Protein 1YK3 (pdb70)

Solvent-accessible surface area: 74424 Å² total; per-residue (Å²): 54,91,68,18,69,8,81,16,97,39,36,57,31,60,20,84,110,78,5,56,156,20,70,78,3,40,59,3,77,18,134,82,74,28,13,26,22,16,1,23,55,33,3,0,93,41,0,6,105,12,0,78,74,100,45,10,25,80,55,33,84,55,68,42,92,32,70,60,0,75,30,13,0,34,11,2,32,117,26,60,12,3,0,0,1,1,5,9,23,120,8,68,24,2,4,1,9,11,2,2,6,0,11,4,0,30,1,15,105,63,32,149,31,36,39,18,0,1,0,6,32,49,11,34,3,44,91,50,69,69,106,158,36,24,14,60,100,11,46,79,113,12,13,58,15,1,22,65,21,9,86,42,4,107,46,0,0,31,8,16,22,58,166,44,72,61,50,33,105,59,9,92,185,70,58,18,123,94,41,22,64,37,97,18,112,112,58,93,2,0,0,2,2,37,84,26,114,188,162,11,83,8,83,15,103,49,42,47,27,51,19,90,102,100,5,111,199,12,74,73,2,38,60,1,75,14,131,86,62,29,19,22,24,11,0,23,44,32,3,4,82,43,0,8,91,13,0,71,72,48,43,10,14,13,72,40,63,44,70,58,84,38,78,35,0,127,47,5,0,20,10,2,32,118,26,63,13,5,0,0,0,0,10,14,107,114,12,86,21,16,7,0,10,10,1,4,5,0,9,6,1,24,3,17,111,66,26,136,31,32,39,27,0,0,0,8,38,50,10,63,5,63,131,90,207,49,44,20,68,89,25,40,78,118,10,14,61,16,3,21,73,74,12,121,119,4,113,44,0,0,30,10,18,34,48,100,62,68,77,49,37,127,55,9,90,195,64,60,18,115,92,52,20,66,39,100,16,102,83,63,86,1,0,0,1,1,34,80,34,99,185,176,130,20,59,16,80,16,93,56,29,50,31,52,31,86,82,102,2,95,167,20,73,91,1,46,65,2,68,21,136,110,61,31,19,25,104,38,1,115,53,115,16,1,111,52,0,7,90,11,0,74,55,101,49,8,22,76,59,38,113,46,73,41,86,30,76,37,0,107,45,14,0,41,10,2,39,117,26,65,12,6,0,0,0,0,10,20,100,127,68,84,36,10,7,0,10,10,2,2,6,0,11,5,1,55,1,14,87,31,17,97,34,53,31,30,0,0,0,8,30,48,6,33,1,55,89,65,51,75,94,186,30,38,16,58,125,15,44,80,129,11,14,59,17,3,24,78,65,16,96,142,1,90,52,0,1,30,9,15,24,9,90,49,86,77,51,31,134,57,11,59,186,65,52,17,78,14,21,0,49,0,47,29,110,136,78,33,4,0,0,0,2,35,60,14,88,143,108,158,142,129,52,18,68,15,110,16,89,67,34,48,30,56,28,82,110,97,2,124,183,22,75,97,1,29,60,2,64,20,138,111,65,26,20,23,93,37,1,113,43,104,14,1,104,54,0,7,92,11,0,72,70,112,40,8,24,79,60,38,117,47,70,37,81,35,76,66,0,83,22,17,0,18,6,3,43,127,30,66,13,7,1,0,0,2,11,27,113,126,72,99,41,23,11,0,10,10,1,2,5,0,11,6,1,53,6,12,88,24,15,100,34,43,35,30,0,0,0,7,31,46,6,36,2,47,90,69,74,66,92,173,33,44,12,65,100,15,60,84,115,8,9,58,19,3,23,65,41,10,71,82,2,148,30,0,0,25,12,13,21,56,166,46,90,54,48,28,105,74,11,54,183,66,49,15,61,14,25,0,50,1,92,42,130,131,88,73,7,0,0,0,2,37,65,26,87,127,146,130,174,28,69,11,80,16,104,45,33,57,26,55,25,85,116,76,6,81,122,8,70,96,1,33,54,2,71,18,133,112,61,31,20,25,94,36,2,111,70,115,16,0,95,73,0,8,90,8,0,73,69,68,39,8,5,34,62,38,76,42,58,35,66,31,56,39,0,96,36,17,0,38,10,2,47,124,28,65,12,6,1,0,0,2,10,26,122,126,71,94,35,15,10,0,9,11,1,2,6,0,12,6,0,26,0,15,95,29,16,93,34,29,31,25,0,0,0,8,32,43,5,30,4,52,94,55,76,71,119,191,30,41,10,69,101,20,39,79,109,8,13,56,14,0,19,72,67,15,118,126,5,147,30,0,0,30,8,16,30,43,83,34,83,77,49,30,116,46,8,48,191,59,55,18,71,16,23,0,59,0,69,19,116,136,84,72,1,0,0,0,1,38,70,29,106,179,39,139,91,140,43,26,63,14,112,14,90,60,31,50,31,51,26,87,120,88,5,111,140,9,73,81,0,44,60,1,64,22,133,92,64,27,16,23,20,13,0,22,45,25,1,0,81,56,0,7,88,12,0,72,71,48,34,8,10,26,60,36,85,45,67,43,90,30,59,66,0,32,27,17,0,14,9,3,40,119,30,66,13,6,1,0,0,0,11,13,112,108,14,90,20,17,16,0,9,10,0,3,6,0,11,7,1,52,6,13,95,69,31,144,28,55,30,30,0,0,0,6,34,44,6,31,2,46,96,57,74,55,113,201,30,53,6,62,110,6,43,75,118,10,17,55,16,0,19,79,64,19,84,136,0,108,55,0,1,32,10,15,31,52,167,46,36,82,50,33,61,51,9,75,192,63,45,18,105,106,58,21,61,39,97,36,119,116,78,86,1,0,0,1,2,35,77,9,95,126,140,137,155,98,116,23,56,10,77,15,92,54,26,45,28,48,26,88,80,96,4,85,181,19,72,101,1,29,60,1,66,20,132,115,60,33,20,23,22,26,0,56,49,106,15,0,103,65,0,7,93,10,0,72,65,113,41,9,21,81,71,42,125,46,72,34,91,32,81,58,0,102,45,17,0,38,9,3,44,122,26,64,11,7,1,0,1,1,9,23,115,110,27,95,13,16,9,0,8,9,0,2,6,0,10,6,1,48,5,14,98,56,34,148,36,52,32,25,0,0,0,8,34,44,8,28,2,49,93,57,75,65,111,203,30,38,8,58,106,16,44,86,106,11,12,58,17,0,24,65,37,15,52,47,0,87,54,0,0,32,12,15,32,54,177,56,80,76,46,39,113,64,10,87,186,67,54,17,109,105,55,19,64,48,95,25,121,118,73,85,0,0,0,0,1,34,59,10,104,139,98,85,116,115,72,98,14,76,10,80,17,94,52,36,70,31,54,18,88,94,62,4,107,147,22,73,82,0,40,56,2,76,23,136,114,82,31,21,26,91,29,0,101,39,120,13,2,126,76,0,8,85,16,0,62,82,100,45,11,33,83,67,29,89,54,75,49,77,25,68,67,0,88,46,14,0,11,8,3,37,119,28,59,13,5,0,0,0,0,10,36,85,120,84,89,49,22,10,0,9,11,0,3,6,0,10,9,1,42,5,15,94,65,33,131,25,6,28,28,0,0,0,6,34,39,5,30,20,63,96,59,55,68,120,201,29,44,8,60,105,9,38,74,117,9,15,57,15,1,21,80,64,24,86,34,3,82,36,0,0,33,8,12,49,25,91,46,58,81,50,36,125,67,9,94,175,61,56,18,105,100,61,23,61,38,57,37,108,104,63,41,0,0,0,1,2,38,86,37,159

Organism: Mycobacterium tuberculosis (strain ATCC 25618 / H37Rv) (NCBI:txid83332)

GO terms:
  GO:0016410 N-acyltransferase activity (F, IDA)
  GO:0016747 acyltransferase activity, transferring groups other than amino-acyl groups (F, IDA)
  GO:0047617 fatty acyl-CoA hydrolase activity (F, IDA)
  GO:0019540 catechol-containing siderophore biosynthetic process (P, TAS)

InterPro domains:
  IPR016181 Acyl-CoA N-acyltransferase [SSF55729] (15-204)
  IPR019432 Acyltransferase MbtK/IucB-like, conserved domain [SM01006] (46-92)

CATH classification: 3.40.630.30

Sequence (1586 aa):
ADDALVRLARERFDLPDQVRRLARPPVPSLEPPYGLRVAQLTDAEMLAEWMNRPHLAAAWEYDWPASRWRQHLNAQLEGTYSLPLIGSWHGTDGGYLELYWAAKDLISHYYDADPYDLGLHAAIADLSKVNRGFGPLLLPRIVASVFANEPRCRRIMFDPDHRNTATRRLCEWAGCKFLGEHDTTNRRMALYALEAPTDALVRLARERFDLPDQVRRLARPPVPSLEPPYGLRVAQLTDAEMLAEWMNRPHLAAAWEYDWPASRWRQHLNAQLEGTYSLPLIGSWHGTDGGYLELYWAAKDLISHYYDADPYDLGLHAAIADLSRGFGPLLLPRIVASVFANEPRCRRIMFDPDHRNTATRRLCEWAGCKFLGEHDTTNRRMALYALEAPTDDALVRLARERFDLPDQVRRLARPPVPSLEPPYGLRVAQLTDAEMLAEWMNRPHLAAAWEYDWPASRWRQHLNAQLEGTYSLPLIGSWHGTDGGYLELYWAAKDLISHYYDADPYDLGLHAAIADLSKVNRGFGPLLLPRIVASVFANEPRCRRIMFDPDHRNTATRRLCEWAGCKFLGEHDTTNRRMALYALEAPTTAADDALVRLARERFDLPDQVRRLARPPVPSLEPPYGLRVAQLTDAEMLAEWMNRPHLAAAWEYDWPASRWRQHLNAQLEGTYSLPLIGSWHGTDGGYLELYWAAKDLISHYYDADPYDLGLHAAIADLSKVNRGFGPLLLPRIVASVFANEPRCRRIMFDPDHRNTATRRLCEWAGCKFLGEHDTTNRRMALYALEAPTTADALVRLARERFDLPDQVRRLARPPVPSLEPPYGLRVAQLTDAEMLAEWMNRPHLAAAWEYDWPASRWRQHLNAQLEGTYSLPLIGSWHGTDGGYLELYWAAKDLISHYYDADPYDLGLHAAIADLSKVNRGFGPLLLPRIVASVFANEPRCRRIMFDPDHRNTATRRLCEWAGCKFLGEHDTTNRRMALYALEAPTGQADDALVRLARERFDLPDQVRRLARPPVPSLEPPYGLRVAQLTDAEMLAEWMNRPHLAAAWEYDWPASRWRQHLNAQLEGTYSLPLIGSWHGTDGGYLELYWAAKDLISHYYDADPYDLGLHAAIADLSKVNRGFGPLLLPRIVASVFANEPRCRRIMFDPDHRNTATRRLCEWAGCKFLGEHDTTNRRMALYALEAPTTAADDALVRLARERFDLPDQVRRLARPPVPSLEPPYGLRVAQLTDAEMLAEWMNRPHLAAAWEYDWPASRWRQHLNAQLEGTYSLPLIGSWHGTDGGYLELYWAAKDLISHYYDADPYDLGLHAAIADLSKVNRGFGPLLLPRIVASVFANEPRCRRIMFDPDHRNTATRRLCEWAGCKFLGEHDTTNRRMALYALEAPTTAAADDALVRLARERFDLPDQVRRLARPPVPSLEPPYGLRVAQLTDAEMLAEWMNRPHLAAAWEYDWPASRWRQHLNAQLEGTYSLPLIGSWHGTDGGYLELYWAAKDLISHYYDADPYDLGLHAAIADLSKVNRGFGPLLLPRIVASVFANEPRCRRIMFDPDHRNTATRRLCEWAGCKFLGEHDTTNRRMALYALEAP

B-factor: mean 35.96, std 14.33, range [6.97, 92.04]

Radius of gyration: 36.72 Å; Cα contacts (8 Å, |Δi|>4): 2971; chains: 8; bounding box: 79×85×79 Å

Nearest PDB structures (foldseek):
  1yk3-assembly10_F  TM=9.972E-01  e=5.628E-41  Mycobacterium tuberculosis
  2qml-assembly1_A  TM=8.854E-01  e=1.122E-15  Halalkalibacterium halodurans
  2qir-assembly1_A  TM=8.759E-01  e=1.056E-11  Salmonella enterica subsp. enterica serovar Typhimurium
  7qf6-assembly2_C  TM=7.706E-01  e=1.801E-12  Aspergillus fumigatus
  7qf6-assembly1_F  TM=7.664E-01  e=4.230E-12  Aspergillus fumigatus

Structure (mmCIF, N/CA/C/O backbone):
data_1YK3
#
_entry.id   1YK3
#
_cell.length_a   75.665
_cell.length_b   77.261
_cell.length_c   296.514
_cell.angle_alpha   90.00
_cell.angle_beta   90.00
_cell.angle_gamma   90.00
#
_symmetry.space_group_name_H-M   'P 21 21 21'
#
loop_
_entity.id
_entity.type
_entity.pdbx_description
1 polymer 'Hypothetical protein Rv1347c/MT1389'
2 non-polymer 'octyl beta-D-glucopyranoside'
3 water water
#
loop_
_atom_site.group_PDB
_atom_site.id
_atom_site.type_symbol
_atom_site.label_atom_id
_atom_site.label_alt_id
_atom_site.label_comp_id
_atom_site.label_asym_id
_atom_site.label_entity_id
_atom_site.label_seq_id
_atom_site.pdbx_PDB_ins_code
_atom_site.Cartn_x
_atom_site.Cartn_y
_atom_site.Cartn_z
_atom_site.occupancy
_atom_site.B_iso_or_equiv
_atom_site.auth_seq_id
_atom_site.auth_comp_id
_atom_site.auth_asym_id
_atom_site.auth_atom_id
_atom_site.pdbx_PDB_model_num
ATOM 1 N N . ALA A 1 10 ? -8.747 42.299 42.494 1.00 78.12 10 ALA A N 1
ATOM 2 C CA . ALA A 1 10 ? -8.884 41.571 41.198 1.00 79.01 10 ALA A CA 1
ATOM 3 C C . ALA A 1 10 ? -8.490 42.458 40.020 1.00 78.90 10 ALA A C 1
ATOM 4 O O . ALA A 1 10 ? -8.865 42.189 38.878 1.00 79.93 10 ALA A O 1
ATOM 6 N N . ASP A 1 11 ? -7.731 43.511 40.306 1.00 78.24 11 ASP A N 1
ATOM 7 C CA . ASP A 1 11 ? -7.287 44.442 39.275 1.00 77.35 11 ASP A CA 1
ATOM 8 C C . ASP A 1 11 ? -6.462 43.758 38.185 1.00 75.66 11 ASP A C 1
ATOM 9 O O . ASP A 1 11 ? -5.231 43.760 38.228 1.00 75.73 11 ASP A O 1
ATOM 14 N N . ASP A 1 12 ? -7.160 43.176 37.212 1.00 73.20 12 ASP A N 1
ATOM 15 C CA . ASP A 1 12 ? -6.534 42.483 36.087 1.00 70.51 12 ASP A CA 1
ATOM 16 C C . ASP A 1 12 ? -5.286 41.684 36.490 1.00 67.83 12 ASP A C 1
ATOM 17 O O . ASP A 1 12 ? -4.159 42.064 36.152 1.00 67.50 12 ASP A O 1
ATOM 22 N N . ALA A 1 13 ? -5.498 40.587 37.218 1.00 63.30 13 ALA A N 1
ATOM 23 C CA . ALA A 1 13 ? -4.421 39.705 37.667 1.00 58.32 13 ALA A CA 1
ATOM 24 C C . ALA A 1 13 ? -3.749 39.051 36.455 1.00 54.55 13 ALA A C 1
ATOM 25 O O . ALA A 1 13 ? -4.364 38.922 35.397 1.00 54.89 13 ALA A O 1
ATOM 27 N N . LEU A 1 14 ? -2.495 38.636 36.615 1.00 49.67 14 LEU A N 1
ATOM 28 C CA . LEU A 1 14 ? -1.744 38.011 35.527 1.00 45.69 14 LEU A CA 1
ATOM 29 C C . LEU A 1 14 ? -2.245 36.600 35.219 1.00 43.08 14 LEU A C 1
ATOM 30 O O . LEU A 1 14 ? -2.180 35.714 36.071 1.00 40.69 14 LEU A O 1
ATOM 35 N N . VAL A 1 15 ? -2.747 36.383 34.005 1.00 40.30 15 VAL A N 1
ATOM 36 C CA . VAL A 1 15 ? -3.237 35.055 33.653 1.00 37.51 15 VAL A CA 1
ATOM 37 C C . VAL A 1 15 ? -2.133 34.232 33.024 1.00 36.48 15 VAL A C 1
ATOM 38 O O . VAL A 1 15 ? -1.109 34.756 32.584 1.00 33.98 15 VAL A O 1
ATOM 42 N N . ARG A 1 16 ? -2.359 32.929 32.982 1.00 35.64 16 ARG A N 1
ATOM 43 C CA . ARG A 1 16 ? -1.388 32.020 32.423 1.00 34.68 16 ARG A CA 1
ATOM 44 C C . ARG A 1 16 ? -1.784 31.623 31.014 1.00 33.76 16 ARG A C 1
ATOM 45 O O . ARG A 1 16 ? -2.902 31.165 30.785 1.00 35.55 16 ARG A O 1
ATOM 53 N N . LEU A 1 17 ? -0.877 31.824 30.064 1.00 32.82 17 LEU A N 1
ATOM 54 C CA . LEU A 1 17 ? -1.151 31.463 28.681 1.00 30.33 17 LEU A CA 1
ATOM 55 C C . LEU A 1 17 ? -1.131 29.933 28.587 1.00 30.05 17 LEU A C 1
ATOM 56 O O . LEU A 1 17 ? -0.132 29.288 28.896 1.00 30.00 17 LEU A O 1
ATOM 61 N N . ALA A 1 18 ? -2.257 29.366 28.169 1.00 29.65 18 ALA A N 1
ATOM 62 C CA . ALA A 1 18 ? -2.418 27.925 28.042 1.00 29.26 18 ALA A CA 1
ATOM 63 C C . ALA A 1 18 ? -1.304 27.223 27.273 1.00 30.96 18 ALA A C 1
ATOM 64 O O . ALA A 1 18 ? -0.841 26.151 27.684 1.00 30.04 18 ALA A O 1
ATOM 66 N N . ARG A 1 19 ? -0.868 27.825 26.167 1.00 30.82 19 ARG A N 1
ATOM 67 C CA . ARG A 1 19 ? 0.165 27.226 25.324 1.00 29.60 19 ARG A CA 1
ATOM 68 C C . ARG A 1 19 ? 1.619 27.453 25.724 1.00 31.07 19 ARG A C 1
ATOM 69 O O . ARG A 1 19 ? 2.520 26.850 25.129 1.00 30.71 19 ARG A O 1
ATOM 77 N N . GLU A 1 20 ? 1.866 28.296 26.725 1.00 31.45 20 GLU A N 1
ATOM 78 C CA . GLU A 1 20 ? 3.248 28.556 27.127 1.00 33.00 20 GLU A CA 1
ATOM 79 C C . GLU A 1 20 ? 3.931 27.391 27.843 1.00 33.60 20 GLU A C 1
ATOM 80 O O . GLU A 1 20 ? 3.378 26.791 28.760 1.00 34.85 20 GLU A O 1
ATOM 86 N N . ARG A 1 21 ? 5.146 27.085 27.408 1.00 34.57 21 ARG A N 1
ATOM 87 C CA . ARG A 1 21 ? 5.933 26.009 27.986 1.00 37.06 21 ARG A CA 1
ATOM 88 C C . ARG A 1 21 ? 7.004 26.605 28.914 1.00 38.34 21 ARG A C 1
ATOM 89 O O . ARG A 1 21 ? 7.667 27.583 28.556 1.00 37.28 21 ARG A O 1
ATOM 97 N N . PHE A 1 22 ? 7.170 26.017 30.099 1.00 39.57 22 PHE A N 1
ATOM 98 C CA . PHE A 1 22 ? 8.143 26.509 31.081 1.00 40.40 22 PHE A CA 1
ATOM 99 C C . PHE A 1 22 ? 9.339 25.599 31.369 1.00 41.19 22 PHE A C 1
ATOM 100 O O . PHE A 1 22 ? 10.312 26.035 31.992 1.00 40.37 22 PHE A O 1
ATOM 108 N N . ASP A 1 23 ? 9.269 24.340 30.941 1.00 40.38 23 ASP A N 1
ATOM 109 C CA . ASP A 1 23 ? 10.382 23.424 31.152 1.00 40.78 23 ASP A CA 1
ATOM 110 C C . ASP A 1 23 ? 11.344 23.648 29.990 1.00 40.41 23 ASP A C 1
ATOM 111 O O . ASP A 1 23 ? 11.530 22.785 29.135 1.00 40.84 23 ASP A O 1
ATOM 116 N N . LEU A 1 24 ? 11.966 24.820 29.987 1.00 39.72 24 LEU A N 1
ATOM 117 C CA . LEU A 1 24 ? 12.870 25.219 28.922 1.00 40.20 24 LEU A CA 1
ATOM 118 C C . LEU A 1 24 ? 14.360 25.079 29.198 1.00 42.12 24 LEU A C 1
ATOM 119 O O . LEU A 1 24 ? 14.820 25.217 30.336 1.00 41.20 24 LEU A O 1
ATOM 124 N N . PRO A 1 25 ? 15.137 24.791 28.142 1.00 43.29 25 PRO A N 1
ATOM 125 C CA . PRO A 1 25 ? 16.590 24.648 28.262 1.00 44.35 25 PRO A CA 1
ATOM 126 C C . PRO A 1 25 ? 17.126 26.062 28.505 1.00 46.50 25 PRO A C 1
ATOM 127 O O . PRO A 1 25 ? 16.435 27.043 28.209 1.00 46.21 25 PRO A O 1
ATOM 131 N N . ASP A 1 26 ? 18.342 26.177 29.032 1.00 47.79 26 ASP A N 1
ATOM 132 C CA . ASP A 1 26 ? 18.920 27.492 29.296 1.00 48.85 26 ASP A CA 1
ATOM 133 C C . ASP A 1 26 ? 18.997 28.360 28.046 1.00 48.08 26 ASP A C 1
ATOM 134 O O . ASP A 1 26 ? 18.695 29.551 28.097 1.00 47.64 26 ASP A O 1
ATOM 139 N N . GLN A 1 27 ? 19.411 27.776 26.926 1.00 48.59 27 GLN A N 1
ATOM 140 C CA . GLN A 1 27 ? 19.502 28.550 25.696 1.00 48.46 27 GLN A CA 1
ATOM 141 C C . GLN A 1 27 ? 18.162 29.168 25.318 1.00 48.02 27 GLN A C 1
ATOM 142 O O . GLN A 1 27 ? 18.105 30.329 24.923 1.00 49.33 27 GLN A O 1
ATOM 148 N N . VAL A 1 28 ? 17.089 28.393 25.445 1.00 46.33 28 VAL A N 1
ATOM 149 C CA . VAL A 1 28 ? 15.754 28.873 25.110 1.00 44.89 28 VAL A CA 1
ATOM 150 C C . VAL A 1 28 ? 15.207 29.872 26.129 1.00 44.30 28 VAL A C 1
ATOM 151 O O . VAL A 1 28 ? 14.780 30.967 25.769 1.00 42.62 28 VAL A O 1
ATOM 155 N N . ARG A 1 29 ? 15.217 29.498 27.402 1.00 45.19 29 ARG A N 1
ATOM 156 C CA . ARG A 1 29 ? 14.703 30.383 28.438 1.00 46.73 29 ARG A CA 1
ATOM 157 C C . ARG A 1 29 ? 15.345 31.771 28.362 1.00 46.40 29 ARG A C 1
ATOM 158 O O . ARG A 1 29 ? 14.701 32.782 28.648 1.00 46.00 29 ARG A O 1
ATOM 166 N N . ARG A 1 30 ? 16.608 31.806 27.950 1.00 46.56 30 ARG A N 1
ATOM 167 C CA . ARG A 1 30 ? 17.372 33.049 27.853 1.00 46.82 30 ARG A CA 1
ATOM 168 C C . ARG A 1 30 ? 16.941 33.972 26.703 1.00 44.97 30 ARG A C 1
ATOM 169 O O . ARG A 1 30 ? 17.381 35.123 26.618 1.00 43.67 30 ARG A O 1
ATOM 177 N N . LEU A 1 31 ? 16.085 33.474 25.819 1.00 41.26 31 LEU A N 1
ATOM 178 C CA . LEU A 1 31 ? 15.630 34.267 24.682 1.00 38.16 31 LEU A CA 1
ATOM 179 C C . LEU A 1 31 ? 14.760 35.450 25.076 1.00 36.48 31 LEU A C 1
ATOM 180 O O . LEU A 1 31 ? 13.836 35.316 25.876 1.00 37.43 31 LEU A O 1
ATOM 185 N N . ALA A 1 32 ? 15.062 36.616 24.520 1.00 34.56 32 ALA A N 1
ATOM 186 C CA . ALA A 1 32 ? 14.259 37.796 24.797 1.00 34.87 32 ALA A CA 1
ATOM 187 C C . ALA A 1 32 ? 13.002 37.663 23.933 1.00 34.59 32 ALA A C 1
ATOM 188 O O . ALA A 1 32 ? 12.906 36.759 23.104 1.00 34.73 32 ALA A O 1
ATOM 190 N N . ARG A 1 33 ? 12.044 38.557 24.122 1.00 34.31 33 ARG A N 1
ATOM 191 C CA . ARG A 1 33 ? 10.809 38.513 23.355 1.00 36.30 33 ARG A CA 1
ATOM 192 C C . ARG A 1 33 ? 11.097 38.611 21.847 1.00 36.83 33 ARG A C 1
ATOM 193 O O . ARG A 1 33 ? 12.015 39.313 21.431 1.00 37.46 33 ARG A O 1
ATOM 201 N N . PRO A 1 34 ? 10.308 37.910 21.012 1.00 36.27 34 PRO A N 1
ATOM 202 C CA . PRO A 1 34 ? 10.525 37.950 19.559 1.00 37.09 34 PRO A CA 1
ATOM 203 C C . PRO A 1 34 ? 10.522 39.364 18.968 1.00 36.90 34 PRO A C 1
ATOM 204 O O . PRO A 1 34 ? 9.684 40.195 19.318 1.00 33.77 34 PRO A O 1
ATOM 208 N N . PRO A 1 35 ? 11.467 39.643 18.057 1.00 37.19 35 PRO A N 1
ATOM 209 C CA . PRO A 1 35 ? 11.618 40.937 17.382 1.00 38.92 35 PRO A CA 1
ATOM 210 C C . PRO A 1 35 ? 10.342 41.376 16.661 1.00 39.47 35 PRO A C 1
ATOM 211 O O . PRO A 1 35 ? 9.595 40.546 16.142 1.00 39.01 35 PRO A O 1
ATOM 215 N N . VAL A 1 36 ? 10.084 42.677 16.635 1.00 38.74 36 VAL A N 1
ATOM 216 C CA . VAL A 1 36 ? 8.903 43.168 15.942 1.00 40.25 36 VAL A CA 1
ATOM 217 C C . VAL A 1 36 ? 9.240 43.218 14.455 1.00 40.96 36 VAL A C 1
ATOM 218 O O . VAL A 1 36 ? 10.190 43.884 14.050 1.00 42.70 36 VAL A O 1
ATOM 222 N N . PRO A 1 37 ? 8.488 42.489 13.623 1.00 40.63 37 PRO A N 1
ATOM 223 C CA . PRO A 1 37 ? 8.807 42.540 12.196 1.00 41.55 37 PRO A CA 1
ATOM 224 C C . PRO A 1 37 ? 8.330 43.882 11.647 1.00 43.19 37 PRO A C 1
ATOM 225 O O . PRO A 1 37 ? 7.674 44.655 12.350 1.00 42.86 37 PRO A O 1
ATOM 229 N N . SER A 1 38 ? 8.640 44.158 10.390 1.00 44.87 38 SER A N 1
ATOM 230 C CA . SER A 1 38 ? 8.218 45.420 9.802 1.00 46.90 38 SER A CA 1
ATOM 231 C C . SER A 1 38 ? 7.628 45.236 8.418 1.00 47.60 38 SER A C 1
ATOM 232 O O . SER A 1 38 ? 8.011 44.329 7.680 1.00 49.46 38 SER A O 1
ATOM 235 N N . LEU A 1 39 ? 6.681 46.103 8.085 1.00 46.95 39 LEU A N 1
ATOM 236 C CA . LEU A 1 39 ? 6.044 46.092 6.779 1.00 46.69 39 LEU A CA 1
ATOM 237 C C . LEU A 1 39 ? 6.212 47.497 6.217 1.00 47.84 39 LEU A C 1
ATOM 238 O O . LEU A 1 39 ? 6.024 48.486 6.936 1.00 47.71 39 LEU A O 1
ATOM 243 N N . GLU A 1 40 ? 6.580 47.585 4.941 1.00 46.94 40 GLU A N 1
ATOM 244 C CA . GLU A 1 40 ? 6.759 48.874 4.290 1.00 46.09 40 GLU A CA 1
ATOM 245 C C . GLU A 1 40 ? 5.409 49.521 4.027 1.00 44.32 40 GLU A C 1
ATOM 246 O O . GLU A 1 40 ? 4.396 48.835 3.891 1.00 42.79 40 GLU A O 1
ATOM 252 N N . PRO A 1 41 ? 5.373 50.860 3.972 1.00 43.35 41 PRO A N 1
ATOM 253 C CA . PRO A 1 41 ? 4.103 51.547 3.717 1.00 42.57 41 PRO A CA 1
ATOM 254 C C . PRO A 1 41 ? 3.604 51.098 2.346 1.00 41.58 41 PRO A C 1
ATOM 255 O O . PRO A 1 41 ? 4.406 50.729 1.483 1.00 41.68 41 PRO A O 1
ATOM 259 N N . PRO A 1 42 ? 2.282 51.136 2.113 1.00 40.11 42 PRO A N 1
ATOM 260 C CA . PRO A 1 42 ? 1.185 51.559 2.991 1.00 38.49 42 PRO A CA 1
ATOM 261 C C . PRO A 1 42 ? 0.870 50.617 4.156 1.00 36.91 42 PRO A C 1
ATOM 262 O O . PRO A 1 42 ? -0.082 50.851 4.905 1.00 36.98 42 PRO A O 1
ATOM 266 N N . TYR A 1 43 ? 1.663 49.564 4.310 1.00 35.32 43 TYR A N 1
ATOM 267 C CA . TYR A 1 43 ? 1.422 48.590 5.370 1.00 33.90 43 TYR A CA 1
ATOM 268 C C . TYR A 1 43 ? 2.277 48.790 6.610 1.00 33.15 43 TYR A C 1
ATOM 269 O O . TYR A 1 43 ? 3.466 49.126 6.526 1.00 33.49 43 TYR A O 1
ATOM 278 N N . GLY A 1 44 ? 1.660 48.574 7.765 1.00 31.72 44 GLY A N 1
ATOM 279 C CA . GLY A 1 44 ? 2.378 48.722 9.013 1.00 30.69 44 GLY A CA 1
ATOM 280 C C . GLY A 1 44 ? 2.045 47.649 10.031 1.00 29.79 44 GLY A C 1
ATOM 281 O O . GLY A 1 44 ? 0.953 47.080 10.017 1.00 29.92 44 GLY A O 1
ATOM 282 N N . LEU A 1 45 ? 3.011 47.372 10.902 1.00 30.48 45 LEU A N 1
ATOM 283 C CA . LEU A 1 45 ? 2.877 46.400 11.992 1.00 30.26 45 LEU A CA 1
ATOM 284 C C . LEU A 1 45 ? 3.399 47.092 13.243 1.00 29.11 45 LEU A C 1
ATOM 285 O O . LEU A 1 45 ? 4.437 47.748 13.197 1.00 28.52 45 LEU A O 1
ATOM 290 N N . ARG A 1 46 ? 2.683 46.941 14.351 1.00 28.85 46 ARG A N 1
ATOM 291 C CA . ARG A 1 46 ? 3.083 47.549 15.619 1.00 29.64 46 ARG A CA 1
ATOM 292 C C . ARG A 1 46 ? 2.700 46.599 16.743 1.00 30.24 46 ARG A C 1
ATOM 293 O O . ARG A 1 46 ? 1.785 45.789 16.589 1.00 29.54 46 ARG A O 1
ATOM 301 N N . VAL A 1 47 ? 3.396 46.713 17.872 1.00 30.73 47 VAL A N 1
ATOM 302 C CA . VAL A 1 47 ? 3.110 45.886 19.035 1.00 29.57 47 VAL A CA 1
ATOM 303 C C . VAL A 1 47 ? 1.719 46.274 19.523 1.00 29.69 47 VAL A C 1
ATOM 304 O O . VAL A 1 47 ? 1.359 47.459 19.524 1.00 28.47 47 VAL A O 1
ATOM 308 N N . ALA A 1 48 ? 0.929 45.278 19.915 1.00 29.86 48 ALA A N 1
ATOM 309 C CA . ALA A 1 48 ? -0.419 45.538 20.413 1.00 29.84 48 ALA A CA 1
ATOM 310 C C . ALA A 1 48 ? -0.296 46.221 21.764 1.00 31.20 48 ALA A C 1
ATOM 311 O O . ALA A 1 48 ? 0.737 46.121 22.426 1.00 30.85 48 ALA A O 1
ATOM 313 N N . GLN A 1 49 ? -1.355 46.922 22.155 1.00 31.70 49 GLN A N 1
ATOM 314 C CA . GLN A 1 49 ? -1.405 47.632 23.427 1.00 33.95 49 GLN A CA 1
ATOM 315 C C . GLN A 1 49 ? -2.597 47.095 24.198 1.00 33.72 49 GLN A C 1
ATOM 316 O O . GLN A 1 49 ? -3.572 46.642 23.597 1.00 31.83 49 GLN A O 1
ATOM 322 N N . LEU A 1 50 ? -2.527 47.148 25.523 1.00 34.44 50 LEU A N 1
ATOM 323 C CA . LEU A 1 50 ? -3.633 46.667 26.340 1.00 37.74 50 LEU A CA 1
ATOM 324 C C . LEU A 1 50 ? -4.931 47.355 25.919 1.00 38.84 50 LEU A C 1
ATOM 325 O O . LEU A 1 50 ? -6.017 46.797 26.069 1.00 39.95 50 LEU A O 1
ATOM 330 N N . THR A 1 51 ? -4.805 48.567 25.382 1.00 40.55 51 THR A N 1
ATOM 331 C CA . THR A 1 51 ? -5.955 49.340 24.936 1.00 40.69 51 THR A CA 1
ATOM 332 C C . THR A 1 51 ? -6.561 48.804 23.640 1.00 41.01 51 THR A C 1
ATOM 333 O O . THR A 1 51 ? -7.645 49.227 23.236 1.00 40.53 51 THR A O 1
ATOM 337 N N . ASP A 1 52 ? -5.867 47.873 22.991 1.00 41.11 52 ASP A N 1
ATOM 338 C CA . ASP A 1 52 ? -6.379 47.262 21.762 1.00 41.56 52 ASP A CA 1
ATOM 339 C C . ASP A 1 52 ? -7.374 46.160 22.120 1.00 42.25 52 ASP A C 1
ATOM 340 O O . ASP A 1 52 ? -8.042 45.602 21.251 1.00 41.79 52 ASP A O 1
ATOM 345 N N . ALA A 1 53 ? -7.463 45.856 23.411 1.00 44.59 53 ALA A N 1
ATOM 346 C CA . ALA A 1 53 ? -8.350 44.811 23.910 1.00 46.65 53 ALA A CA 1
ATOM 347 C C . ALA A 1 53 ? -9.784 44.885 23.390 1.00 48.14 53 ALA A C 1
ATOM 348 O O . ALA A 1 53 ? -10.311 43.890 22.895 1.00 48.39 53 ALA A O 1
ATOM 350 N N . GLU A 1 54 ? -10.416 46.052 23.503 1.00 49.66 54 GLU A N 1
ATOM 351 C CA . GLU A 1 54 ? -11.794 46.211 23.047 1.00 51.07 54 GLU A CA 1
ATOM 352 C C . GLU A 1 54 ? -11.928 45.913 21.557 1.00 50.75 54 GLU A C 1
ATOM 353 O O . GLU A 1 54 ? -12.839 45.199 21.139 1.00 51.85 54 GLU A O 1
ATOM 359 N N . MET A 1 55 ? -11.018 46.458 20.757 1.00 49.42 55 MET A N 1
ATOM 360 C CA . MET A 1 55 ? -11.062 46.238 19.320 1.00 48.28 55 MET A CA 1
ATOM 361 C C . MET A 1 55 ? -10.865 44.764 18.979 1.00 47.66 55 MET A C 1
ATOM 362 O O . MET A 1 55 ? -11.597 44.206 18.164 1.00 47.39 55 MET A O 1
ATOM 367 N N . LEU A 1 56 ? -9.875 44.138 19.607 1.00 47.63 56 LEU A N 1
ATOM 368 C CA . LEU A 1 56 ? -9.586 42.729 19.361 1.00 47.95 56 LEU A CA 1
ATOM 369 C C . LEU A 1 56 ? -10.746 41.821 19.779 1.00 48.74 56 LEU A C 1
ATOM 370 O O . LEU A 1 56 ? -11.139 40.925 19.033 1.00 48.51 56 LEU A O 1
ATOM 375 N N . ALA A 1 57 ? -11.301 42.056 20.964 1.00 49.94 57 ALA A N 1
ATOM 376 C CA . ALA A 1 57 ? -12.426 41.255 21.435 1.00 50.60 57 ALA A CA 1
ATOM 377 C C . ALA A 1 57 ? -13.552 41.319 20.402 1.00 51.35 57 ALA A C 1
ATOM 378 O O . ALA A 1 57 ? -14.215 40.319 20.127 1.00 50.25 57 ALA A O 1
ATOM 380 N N . GLU A 1 58 ? -13.762 42.498 19.825 1.00 52.86 58 GLU A N 1
ATOM 381 C CA . GLU A 1 58 ? -14.800 42.663 18.815 1.00 55.31 58 GLU A CA 1
ATOM 382 C C . GLU A 1 58 ? -14.451 41.871 17.560 1.00 54.92 58 GLU A C 1
ATOM 383 O O . GLU A 1 58 ? -15.289 41.165 17.006 1.00 55.50 58 GLU A O 1
ATOM 389 N N . TRP A 1 59 ? -13.204 41.996 17.123 1.00 55.66 59 TRP A N 1
ATOM 390 C CA . TRP A 1 59 ? -12.717 41.295 15.940 1.00 56.31 59 TRP A CA 1
ATOM 391 C C . TRP A 1 59 ? -12.841 39.783 16.087 1.00 58.81 59 TRP A C 1
ATOM 392 O O . TRP A 1 59 ? -13.390 39.105 15.221 1.00 59.15 59 TRP A O 1
ATOM 403 N N . MET A 1 60 ? -12.312 39.265 17.190 1.00 61.44 60 MET A N 1
ATOM 404 C CA . MET A 1 60 ? -12.314 37.836 17.455 1.00 63.56 60 MET A CA 1
ATOM 405 C C . MET A 1 60 ? -13.697 37.238 17.721 1.00 64.88 60 MET A C 1
ATOM 406 O O . MET A 1 60 ? -13.855 36.018 17.718 1.00 65.30 60 MET A O 1
ATOM 411 N N . ASN A 1 61 ? -14.695 38.087 17.946 1.00 65.59 61 ASN A N 1
ATOM 412 C CA . ASN A 1 61 ? -16.053 37.603 18.190 1.00 66.23 61 ASN A CA 1
ATOM 413 C C . ASN A 1 61 ? -16.840 37.559 16.891 1.00 65.87 61 ASN A C 1
ATOM 414 O O . ASN A 1 61 ? -18.042 37.292 16.882 1.00 65.65 61 ASN A O 1
ATOM 419 N N . ARG A 1 62 ? -16.150 37.826 15.790 1.00 65.69 62 ARG A N 1
ATOM 420 C CA . ARG A 1 62 ? -16.778 37.814 14.481 1.00 65.62 62 ARG A CA 1
ATOM 421 C C . ARG A 1 62 ? -16.797 36.393 13.939 1.00 66.83 62 ARG A C 1
ATOM 422 O O . ARG A 1 62 ? -15.938 35.584 14.276 1.00 66.82 62 ARG A O 1
ATOM 430 N N . PRO A 1 63 ? -17.784 36.077 13.085 1.00 68.61 63 PRO A N 1
ATOM 431 C CA . PRO A 1 63 ? -17.980 34.764 12.459 1.00 69.45 63 PRO A CA 1
ATOM 432 C C . PRO A 1 63 ? -16.712 33.976 12.139 1.00 70.13 63 PRO A C 1
ATOM 433 O O . PRO A 1 63 ? -16.419 32.957 12.769 1.00 70.97 63 PRO A O 1
ATOM 437 N N . HIS A 1 64 ? -15.966 34.461 11.153 1.00 70.22 64 HIS A N 1
ATOM 438 C CA . HIS A 1 64 ? -14.741 33.808 10.702 1.00 70.28 64 HIS A CA 1
ATOM 439 C C . HIS A 1 64 ? -13.626 33.627 11.733 1.00 69.90 64 HIS A C 1
ATOM 440 O O . HIS A 1 64 ? -12.910 32.627 11.698 1.00 70.40 64 HIS A O 1
ATOM 447 N N . LEU A 1 65 ? -13.467 34.579 12.645 1.00 69.67 65 LEU A N 1
ATOM 448 C CA . LEU A 1 65 ? -12.401 34.478 13.637 1.00 70.00 65 LEU A CA 1
ATOM 449 C C . LEU A 1 65 ? -12.770 33.698 14.892 1.00 71.07 65 LEU A C 1
ATOM 450 O O . LEU A 1 65 ? -11.916 33.052 15.494 1.00 71.13 65 LEU A O 1
ATOM 455 N N . ALA A 1 66 ? -14.038 33.759 15.286 1.00 72.57 66 ALA A N 1
ATOM 456 C CA . ALA A 1 66 ? -14.502 33.053 16.474 1.00 73.48 66 ALA A CA 1
ATOM 457 C C . ALA A 1 66 ? -14.366 31.545 16.300 1.00 74.22 66 ALA A C 1
ATOM 458 O O . ALA A 1 66 ? -14.136 30.817 17.266 1.00 74.89 66 ALA A O 1
ATOM 460 N N . ALA A 1 67 ? -14.506 31.085 15.062 1.00 75.00 67 ALA A N 1
ATOM 461 C CA . ALA A 1 67 ? -14.410 29.664 14.753 1.00 75.65 67 ALA A CA 1
ATOM 462 C C . ALA A 1 67 ? -12.967 29.191 14.560 1.00 76.25 67 ALA A C 1
ATOM 463 O O . ALA A 1 67 ? -12.632 28.054 14.893 1.00 75.80 67 ALA A O 1
ATOM 465 N N . ALA A 1 68 ? -12.115 30.061 14.025 1.00 77.01 68 ALA A N 1
ATOM 466 C CA . ALA A 1 68 ? -10.719 29.705 13.781 1.00 77.56 68 ALA A CA 1
ATOM 467 C C . ALA A 1 68 ? -9.783 29.945 14.972 1.00 77.83 68 ALA A C 1
ATOM 468 O O . ALA A 1 68 ? -8.796 29.229 15.141 1.00 78.17 68 ALA A O 1
ATOM 470 N N . TRP A 1 69 ? -10.084 30.947 15.792 1.00 77.87 69 TRP A N 1
ATOM 471 C CA . TRP A 1 69 ? -9.247 31.243 16.953 1.00 78.09 69 TRP A CA 1
ATOM 472 C C . TRP A 1 69 ? -9.859 30.758 18.261 1.00 78.82 69 TRP A C 1
ATOM 473 O O . TRP A 1 69 ? -9.140 30.465 19.215 1.00 79.08 69 TRP A O 1
ATOM 484 N N . GLU A 1 70 ? -11.185 30.680 18.306 1.00 79.50 70 GLU A N 1
ATOM 485 C CA . GLU A 1 70 ? -11.880 30.235 19.508 1.00 80.62 70 GLU A CA 1
ATOM 486 C C . GLU A 1 70 ? -11.555 31.150 20.686 1.00 80.96 70 GLU A C 1
ATOM 487 O O . GLU A 1 70 ? -11.748 30.777 21.846 1.00 81.27 70 GLU A O 1
ATOM 493 N N . TYR A 1 71 ? -11.050 32.343 20.380 1.00 80.96 71 TYR A N 1
ATOM 494 C CA . TYR A 1 71 ? -10.712 33.320 21.408 1.00 80.74 71 TYR A CA 1
ATOM 495 C C . TYR A 1 71 ? -11.748 34.436 21.438 1.00 80.15 71 TYR A C 1
ATOM 496 O O . TYR A 1 71 ? -11.408 35.619 21.485 1.00 79.95 71 TYR A O 1
ATOM 505 N N . ASP A 1 72 ? -13.018 34.044 21.400 1.00 79.57 72 ASP A N 1
ATOM 506 C CA . ASP A 1 72 ? -14.117 34.997 21.440 1.00 78.39 72 ASP A CA 1
ATOM 507 C C . ASP A 1 72 ? -14.490 35.311 22.891 1.00 77.09 72 ASP A C 1
ATOM 508 O O . ASP A 1 72 ? -15.501 34.834 23.410 1.00 76.94 72 ASP A O 1
ATOM 513 N N . TRP A 1 73 ? -13.650 36.116 23.538 1.00 75.89 73 TRP A N 1
ATOM 514 C CA . TRP A 1 73 ? -13.853 36.511 24.929 1.00 74.62 73 TRP A CA 1
ATOM 515 C C . TRP A 1 73 ? -14.218 37.988 25.022 1.00 73.93 73 TRP A C 1
ATOM 516 O O . TRP A 1 73 ? -14.240 38.701 24.019 1.00 73.62 73 TRP A O 1
ATOM 527 N N . PRO A 1 74 ? -14.516 38.460 26.244 1.00 72.97 74 PRO A N 1
ATOM 528 C CA . PRO A 1 74 ? -14.866 39.863 26.481 1.00 72.08 74 PRO A CA 1
ATOM 529 C C . PRO A 1 74 ? -13.573 40.676 26.522 1.00 71.06 74 PRO A C 1
ATOM 530 O O . PRO A 1 74 ? -12.501 40.135 26.808 1.00 70.53 74 PRO A O 1
ATOM 534 N N . ALA A 1 75 ? -13.675 41.970 26.243 1.00 69.48 75 ALA A N 1
ATOM 535 C CA . ALA A 1 75 ? -12.509 42.844 26.244 1.00 67.72 75 ALA A CA 1
ATOM 536 C C . ALA A 1 75 ? -11.597 42.568 27.434 1.00 65.84 75 ALA A C 1
ATOM 537 O O . ALA A 1 75 ? -10.382 42.432 27.282 1.00 65.70 75 ALA A O 1
ATOM 539 N N . SER A 1 76 ? -12.199 42.483 28.616 1.00 63.71 76 SER A N 1
ATOM 540 C CA . SER A 1 76 ? -11.471 42.238 29.857 1.00 60.90 76 SER A CA 1
ATOM 541 C C . SER A 1 76 ? -10.515 41.056 29.747 1.00 59.14 76 SER A C 1
ATOM 542 O O . SER A 1 76 ? -9.377 41.120 30.219 1.00 59.04 76 SER A O 1
ATOM 545 N N . ARG A 1 77 ? -10.987 39.978 29.129 1.00 56.30 77 ARG A N 1
ATOM 546 C CA . ARG A 1 77 ? -10.181 38.779 28.963 1.00 53.81 77 ARG A CA 1
ATOM 547 C C . ARG A 1 77 ? -9.071 38.995 27.936 1.00 51.80 77 ARG A C 1
ATOM 548 O O . ARG A 1 77 ? -7.905 38.685 28.200 1.00 49.70 77 ARG A O 1
ATOM 556 N N . TRP A 1 78 ? -9.432 39.527 26.770 1.00 49.59 78 TRP A N 1
ATOM 557 C CA . TRP A 1 78 ? -8.443 39.798 25.731 1.00 46.59 78 TRP A CA 1
ATOM 558 C C . TRP A 1 78 ? -7.354 40.686 26.304 1.00 46.15 78 TRP A C 1
ATOM 559 O O . TRP A 1 78 ? -6.198 40.628 25.886 1.00 45.11 78 TRP A O 1
ATOM 570 N N . ARG A 1 79 ? -7.741 41.500 27.279 1.00 46.14 79 ARG A N 1
ATOM 571 C CA . ARG A 1 79 ? -6.820 42.403 27.944 1.00 46.36 79 ARG A CA 1
ATOM 572 C C . ARG A 1 79 ? -5.805 41.549 28.686 1.00 45.24 79 ARG A C 1
ATOM 573 O O . ARG A 1 79 ? -4.602 41.814 28.658 1.00 46.42 79 ARG A O 1
ATOM 581 N N . GLN A 1 80 ? -6.301 40.505 29.341 1.00 43.25 80 GLN A N 1
ATOM 582 C CA . GLN A 1 80 ? -5.445 39.598 30.091 1.00 40.42 80 GLN A CA 1
ATOM 583 C C . GLN A 1 80 ? -4.530 38.824 29.150 1.00 37.35 80 GLN A C 1
ATOM 584 O O . GLN A 1 80 ? -3.341 38.656 29.419 1.00 37.49 80 GLN A O 1
ATOM 590 N N . HIS A 1 81 ? -5.088 38.356 28.041 1.00 35.10 81 HIS A N 1
ATOM 591 C CA . HIS A 1 81 ? -4.310 37.611 27.054 1.00 33.58 81 HIS A CA 1
ATOM 592 C C . HIS A 1 81 ? -3.187 38.497 26.522 1.00 31.86 81 HIS A C 1
ATOM 593 O O . HIS A 1 81 ? -2.037 38.078 26.429 1.00 32.58 81 HIS A O 1
ATOM 600 N N . LEU A 1 82 ? -3.523 39.733 26.179 1.00 32.75 82 LEU A N 1
ATOM 601 C CA . LEU A 1 82 ? -2.525 40.659 25.672 1.00 31.23 82 LEU A CA 1
ATOM 602 C C . LEU A 1 82 ? -1.452 40.920 26.723 1.00 30.75 82 LEU A C 1
ATOM 603 O O . LEU A 1 82 ? -0.248 40.802 26.446 1.00 29.92 82 LEU A O 1
ATOM 608 N N . ASN A 1 83 ? -1.879 41.248 27.939 1.00 30.54 83 ASN A N 1
ATOM 609 C CA . ASN A 1 83 ? -0.916 41.534 28.998 1.00 31.09 83 ASN A CA 1
ATOM 610 C C . ASN A 1 83 ? 0.006 40.360 29.288 1.00 30.01 83 ASN A C 1
ATOM 611 O O . ASN A 1 83 ? 1.213 40.544 29.446 1.00 30.25 83 ASN A O 1
ATOM 616 N N . ALA A 1 84 ? -0.559 39.154 29.350 1.00 30.30 84 ALA A N 1
ATOM 617 C CA . ALA A 1 84 ? 0.226 37.951 29.626 1.00 29.74 84 ALA A CA 1
ATOM 618 C C . ALA A 1 84 ? 1.359 37.784 28.615 1.00 30.22 84 ALA A C 1
ATOM 619 O O . ALA A 1 84 ? 2.473 37.389 28.965 1.00 31.04 84 ALA A O 1
ATOM 621 N N . GLN A 1 85 ? 1.063 38.072 27.354 1.00 29.88 85 GLN A N 1
ATOM 622 C CA . GLN A 1 85 ? 2.057 37.968 26.293 1.00 29.17 85 GLN A CA 1
ATOM 623 C C . GLN A 1 85 ? 3.104 39.065 26.434 1.00 28.83 85 GLN A C 1
ATOM 624 O O . GLN A 1 85 ? 4.309 38.800 26.452 1.00 27.10 85 GLN A O 1
ATOM 630 N N . LEU A 1 86 ? 2.621 40.299 26.530 1.00 29.93 86 LEU A N 1
ATOM 631 C CA . LEU A 1 86 ? 3.478 41.474 26.638 1.00 31.54 86 LEU A CA 1
ATOM 632 C C . LEU A 1 86 ? 4.440 41.423 27.808 1.00 33.64 86 LEU A C 1
ATOM 633 O O . LEU A 1 86 ? 5.563 41.924 27.719 1.00 35.42 86 LEU A O 1
ATOM 638 N N . GLU A 1 87 ? 4.012 40.801 28.899 1.00 34.97 87 GLU A N 1
ATOM 639 C CA . GLU A 1 87 ? 4.851 40.705 30.082 1.00 36.20 87 GLU A CA 1
ATOM 640 C C . GLU A 1 87 ? 5.893 39.600 30.055 1.00 35.10 87 GLU A C 1
ATOM 641 O O . GLU A 1 87 ? 6.744 39.527 30.945 1.00 36.42 87 GLU A O 1
ATOM 647 N N . GLY A 1 88 ? 5.839 38.745 29.040 1.00 31.90 88 GLY A N 1
ATOM 648 C CA . GLY A 1 88 ? 6.808 37.671 28.952 1.00 28.57 88 GLY A CA 1
ATOM 649 C C . GLY A 1 88 ? 7.742 37.820 27.771 1.00 28.74 88 GLY A C 1
ATOM 650 O O . GLY A 1 88 ? 7.802 38.867 27.134 1.00 28.45 88 GLY A O 1
ATOM 651 N N . THR A 1 89 ? 8.474 36.756 27.475 1.00 29.80 89 THR A N 1
ATOM 652 C CA . THR A 1 89 ? 9.417 36.736 26.361 1.00 29.18 89 THR A CA 1
ATOM 653 C C . THR A 1 89 ? 9.081 35.526 25.497 1.00 28.65 89 THR A C 1
ATOM 654 O O . THR A 1 89 ? 9.963 34.863 24.960 1.00 29.35 89 THR A O 1
ATOM 658 N N . TYR A 1 90 ? 7.791 35.250 25.365 1.00 28.73 90 TYR A N 1
ATOM 659 C CA . TYR A 1 90 ? 7.323 34.100 24.610 1.00 27.04 90 TYR A CA 1
ATOM 660 C C . TYR A 1 90 ? 6.542 34.476 23.349 1.00 26.76 90 TYR A C 1
ATOM 661 O O . TYR A 1 90 ? 6.952 34.153 22.233 1.00 25.72 90 TYR A O 1
ATOM 670 N N . SER A 1 91 ? 5.428 35.170 23.533 1.00 25.69 91 SER A N 1
ATOM 671 C CA . SER A 1 91 ? 4.578 35.551 22.422 1.00 24.96 91 SER A CA 1
ATOM 672 C C . SER A 1 91 ? 4.481 37.062 22.259 1.00 26.52 91 SER A C 1
ATOM 673 O O . SER A 1 91 ? 4.346 37.799 23.240 1.00 26.16 91 SER A O 1
ATOM 676 N N . LEU A 1 92 ? 4.545 37.513 21.009 1.00 26.88 92 LEU A N 1
ATOM 677 C CA . LEU A 1 92 ? 4.473 38.931 20.693 1.00 26.41 92 LEU A CA 1
ATOM 678 C C . LEU A 1 92 ? 3.245 39.230 19.846 1.00 27.16 92 LEU A C 1
ATOM 679 O O . LEU A 1 92 ? 3.165 38.829 18.681 1.00 26.53 92 LEU A O 1
ATOM 684 N N . PRO A 1 93 ? 2.269 39.941 20.423 1.00 26.95 93 PRO A N 1
ATOM 685 C CA . PRO A 1 93 ? 1.041 40.296 19.715 1.00 26.39 93 PRO A CA 1
ATOM 686 C C . PRO A 1 93 ? 1.261 41.539 18.856 1.00 28.98 93 PRO A C 1
ATOM 687 O O . PRO A 1 93 ? 1.803 42.549 19.321 1.00 29.24 93 PRO A O 1
ATOM 691 N N . LEU A 1 94 ? 0.827 41.464 17.604 1.00 29.73 94 LEU A N 1
ATOM 692 C CA . LEU A 1 94 ? 0.994 42.571 16.676 1.00 29.60 94 LEU A CA 1
ATOM 693 C C . LEU A 1 94 ? -0.316 43.018 16.030 1.00 30.29 94 LEU A C 1
ATOM 694 O O . LEU A 1 94 ? -1.264 42.237 15.904 1.00 29.23 94 LEU A O 1
ATOM 699 N N . ILE A 1 95 ? -0.377 44.289 15.644 1.00 31.06 95 ILE A N 1
ATOM 700 C CA . ILE A 1 95 ? -1.557 44.810 14.961 1.00 31.61 95 ILE A CA 1
ATOM 701 C C . ILE A 1 95 ? -1.109 45.206 13.559 1.00 32.20 95 ILE A C 1
ATOM 702 O O . ILE A 1 95 ? -0.058 45.826 13.389 1.00 32.14 95 ILE A O 1
ATOM 707 N N . GLY A 1 96 ? -1.902 44.832 12.561 1.00 33.42 96 GLY A N 1
ATOM 708 C CA . GLY A 1 96 ? -1.567 45.149 11.184 1.00 33.64 96 GLY A CA 1
ATOM 709 C C . GLY A 1 96 ? -2.444 46.250 10.629 1.00 33.79 96 GLY A C 1
ATOM 710 O O . GLY A 1 96 ? -3.665 46.255 10.821 1.00 31.46 96 GLY A O 1
ATOM 711 N N . SER A 1 97 ? -1.831 47.194 9.930 1.00 34.87 97 SER A N 1
ATOM 712 C CA . SER A 1 97 ? -2.605 48.294 9.381 1.00 36.29 97 SER A CA 1
ATOM 713 C C . SER A 1 97 ? -2.265 48.640 7.942 1.00 37.43 97 SER A C 1
ATOM 714 O O . SER A 1 97 ? -1.248 48.206 7.396 1.00 34.39 97 SER A O 1
ATOM 717 N N . TRP A 1 98 ? -3.147 49.429 7.342 1.00 41.38 98 TRP A N 1
ATOM 718 C CA . TRP A 1 98 ? -2.992 49.905 5.975 1.00 46.69 98 TRP A CA 1
ATOM 719 C C . TRP A 1 98 ? -3.897 51.122 5.793 1.00 48.64 98 TRP A C 1
ATOM 720 O O . TRP A 1 98 ? -5.066 51.099 6.175 1.00 48.16 98 TRP A O 1
ATOM 731 N N . HIS A 1 99 ? -3.340 52.196 5.240 1.00 51.28 99 HIS A N 1
ATOM 732 C CA . HIS A 1 99 ? -4.103 53.423 5.009 1.00 53.68 99 HIS A CA 1
ATOM 733 C C . HIS A 1 99 ? -4.731 53.952 6.302 1.00 53.04 99 HIS A C 1
ATOM 734 O O . HIS A 1 99 ? -5.909 54.325 6.320 1.00 53.28 99 HIS A O 1
ATOM 741 N N . GLY A 1 100 ? -3.957 53.965 7.382 1.00 51.50 100 GLY A N 1
ATOM 742 C CA . GLY A 1 100 ? -4.460 54.481 8.644 1.00 48.42 100 GLY A CA 1
ATOM 743 C C . GLY A 1 100 ? -5.550 53.691 9.344 1.00 47.15 100 GLY A C 1
ATOM 744 O O . GLY A 1 100 ? -6.248 54.223 10.209 1.00 46.49 100 GLY A O 1
ATOM 745 N N . THR A 1 101 ? -5.710 52.424 8.987 1.00 46.11 101 THR A N 1
ATOM 746 C CA . THR A 1 101 ? -6.724 51.603 9.638 1.00 46.25 101 THR A CA 1
ATOM 747 C C . THR A 1 101 ? -6.201 50.237 10.046 1.00 44.70 101 THR A C 1
ATOM 748 O O . THR A 1 101 ? -5.472 49.581 9.301 1.00 44.55 101 THR A O 1
ATOM 752 N N . ASP A 1 102 ? -6.569 49.821 11.248 1.00 42.99 102 ASP A N 1
ATOM 753 C CA . ASP A 1 102 ? -6.154 48.526 11.753 1.00 42.01 102 ASP A CA 1
ATOM 754 C C . ASP A 1 102 ? -7.079 47.457 11.193 1.00 42.65 102 ASP A C 1
ATOM 755 O O . ASP A 1 102 ? -8.304 47.567 11.310 1.00 43.46 102 ASP A O 1
ATOM 760 N N . GLY A 1 103 ? -6.497 46.427 10.585 1.00 42.03 103 GLY A N 1
ATOM 761 C CA . GLY A 1 103 ? -7.310 45.360 10.028 1.00 41.99 103 GLY A CA 1
ATOM 762 C C . GLY A 1 103 ? -6.763 43.954 10.214 1.00 40.95 103 GLY A C 1
ATOM 763 O O . GLY A 1 103 ? -7.237 43.020 9.570 1.00 41.53 103 GLY A O 1
ATOM 764 N N . GLY A 1 104 ? -5.773 43.792 11.087 1.00 40.54 104 GLY A N 1
ATOM 765 C CA . GLY A 1 104 ? -5.207 42.473 11.305 1.00 38.77 104 GLY A CA 1
ATOM 766 C C . GLY A 1 104 ? -4.511 42.306 12.640 1.00 37.89 104 GLY A C 1
ATOM 767 O O . GLY A 1 104 ? -4.026 43.275 13.223 1.00 37.74 104 GLY A O 1
ATOM 768 N N . TYR A 1 105 ? -4.462 41.063 13.117 1.00 37.31 105 TYR A N 1
ATOM 769 C CA . TYR A 1 105 ? -3.829 40.723 14.387 1.00 35.87 105 TYR A CA 1
ATOM 770 C C . TYR A 1 105 ? -2.932 39.510 14.177 1.00 35.55 105 TYR A C 1
ATOM 771 O O . TYR A 1 105 ? -3.311 38.565 13.492 1.00 37.52 105 TYR A O 1
ATOM 780 N N . LEU A 1 106 ? -1.735 39.547 14.751 1.00 32.98 106 LEU A N 1
ATOM 781 C CA . LEU A 1 106 ? -0.801 38.434 14.638 1.00 30.10 106 LEU A CA 1
ATOM 782 C C . LEU A 1 106 ? -0.182 38.104 15.987 1.00 28.45 106 LEU A C 1
ATOM 783 O O . LEU A 1 106 ? -0.288 38.867 16.949 1.00 26.80 106 LEU A O 1
ATOM 788 N N . GLU A 1 107 ? 0.462 36.947 16.031 1.00 25.06 107 GLU A N 1
ATOM 789 C CA . GLU A 1 107 ? 1.160 36.488 17.209 1.00 25.43 107 GLU A CA 1
ATOM 790 C C . GLU A 1 107 ? 2.435 35.813 16.749 1.00 24.53 107 GLU A C 1
ATOM 791 O O . GLU A 1 107 ? 2.394 34.763 16.109 1.00 25.91 107 GLU A O 1
ATOM 797 N N . LEU A 1 108 ? 3.566 36.445 17.040 1.00 23.33 108 LEU A N 1
ATOM 798 C CA . LEU A 1 108 ? 4.866 35.884 16.695 1.00 23.69 108 LEU A CA 1
ATOM 799 C C . LEU A 1 108 ? 5.414 35.351 18.008 1.00 23.88 108 LEU A C 1
ATOM 800 O O . LEU A 1 108 ? 5.674 36.119 18.934 1.00 25.37 108 LEU A O 1
ATOM 805 N N . TYR A 1 109 ? 5.575 34.036 18.096 1.00 23.37 109 TYR A N 1
ATOM 806 C CA . TYR A 1 109 ? 6.064 33.416 19.320 1.00 23.77 109 TYR A CA 1
ATOM 807 C C . TYR A 1 109 ? 7.182 32.415 19.075 1.00 24.69 109 TYR A C 1
ATOM 808 O O . TYR A 1 109 ? 7.316 31.874 17.969 1.00 22.90 109 TYR A O 1
ATOM 817 N N . TRP A 1 110 ? 7.979 32.175 20.119 1.00 26.21 110 TRP A N 1
ATOM 818 C CA . TRP A 1 110 ? 9.074 31.207 20.059 1.00 27.37 110 TRP A CA 1
ATOM 819 C C . TRP A 1 110 ? 8.440 29.817 20.174 1.00 27.73 110 TRP A C 1
ATOM 820 O O . TRP A 1 110 ? 7.778 29.511 21.168 1.00 28.25 110 TRP A O 1
ATOM 831 N N . ALA A 1 111 ? 8.640 28.980 19.164 1.00 27.69 111 ALA A N 1
ATOM 832 C CA . ALA A 1 111 ? 8.056 27.644 19.172 1.00 27.81 111 ALA A CA 1
ATOM 833 C C . ALA A 1 111 ? 8.611 26.785 20.307 1.00 28.77 111 ALA A C 1
ATOM 834 O O . ALA A 1 111 ? 7.885 25.991 20.895 1.00 30.10 111 ALA A O 1
ATOM 836 N N . ALA A 1 112 ? 9.893 26.941 20.619 1.00 28.31 112 ALA A N 1
ATOM 837 C CA . ALA A 1 112 ? 10.495 26.170 21.703 1.00 28.70 112 ALA A CA 1
ATOM 838 C C . ALA A 1 112 ? 9.864 26.514 23.059 1.00 28.86 112 ALA A C 1
ATOM 839 O O . ALA A 1 112 ? 10.013 25.767 24.027 1.00 27.30 112 ALA A O 1
ATOM 841 N N . LYS A 1 113 ? 9.160 27.643 23.130 1.00 29.09 113 LYS A N 1
ATOM 842 C CA . LYS A 1 113 ? 8.491 28.044 24.372 1.00 29.34 113 LYS A CA 1
ATOM 843 C C . LYS A 1 113 ? 6.989 27.770 24.264 1.00 28.38 113 LYS A C 1
ATOM 844 O O . LYS A 1 113 ? 6.207 28.226 25.098 1.00 26.19 113 LYS A O 1
ATOM 850 N N . ASP A 1 114 ? 6.592 27.020 23.239 1.00 28.65 114 ASP A N 1
ATOM 851 C CA . ASP A 1 114 ? 5.176 26.744 23.004 1.00 28.77 114 ASP A CA 1
ATOM 852 C C . ASP A 1 114 ? 4.835 25.261 22.988 1.00 29.37 114 ASP A C 1
ATOM 853 O O . ASP A 1 114 ? 5.708 24.406 22.838 1.00 27.23 114 ASP A O 1
ATOM 858 N N . LEU A 1 115 ? 3.541 24.992 23.149 1.00 30.62 115 LEU A N 1
ATOM 859 C CA . LEU A 1 115 ? 2.969 23.653 23.163 1.00 30.24 115 LEU A CA 1
ATOM 860 C C . LEU A 1 115 ? 3.325 22.809 21.941 1.00 30.75 115 LEU A C 1
ATOM 861 O O . LEU A 1 115 ? 3.409 21.579 22.038 1.00 29.98 115 LEU A O 1
ATOM 866 N N . ILE A 1 116 ? 3.526 23.447 20.790 1.00 30.24 116 ILE A N 1
ATOM 867 C CA . ILE A 1 116 ? 3.835 22.668 19.594 1.00 31.32 116 ILE A CA 1
ATOM 868 C C . ILE A 1 116 ? 5.219 22.032 19.608 1.00 31.91 116 ILE A C 1
ATOM 869 O O . ILE A 1 116 ? 5.505 21.162 18.785 1.00 33.25 116 ILE A O 1
ATOM 874 N N . SER A 1 117 ? 6.075 22.448 20.537 1.00 30.89 117 SER A N 1
ATOM 875 C CA . SER A 1 117 ? 7.417 21.878 20.617 1.00 31.91 117 SER A CA 1
ATOM 876 C C . SER A 1 117 ? 7.390 20.474 21.230 1.00 31.33 117 SER A C 1
ATOM 877 O O . SER A 1 117 ? 8.424 19.824 21.361 1.00 31.04 117 SER A O 1
ATOM 880 N N . HIS A 1 118 ? 6.199 20.017 21.597 1.00 33.01 118 HIS A N 1
ATOM 881 C CA . HIS A 1 118 ? 6.014 18.683 22.161 1.00 33.92 118 HIS A CA 1
ATOM 882 C C . HIS A 1 118 ? 5.648 17.702 21.056 1.00 34.99 118 HIS A C 1
ATOM 883 O O . HIS A 1 118 ? 5.634 16.492 21.281 1.00 38.13 118 HIS A O 1
ATOM 890 N N . TYR A 1 119 ? 5.343 18.212 19.865 1.00 35.34 119 TYR A N 1
ATOM 891 C CA . TYR A 1 119 ? 4.948 17.337 18.762 1.00 34.14 119 TYR A CA 1
ATOM 892 C C . TYR A 1 119 ? 5.952 17.258 17.629 1.00 33.00 119 TYR A C 1
ATOM 893 O O . TYR A 1 119 ? 5.687 16.653 16.596 1.00 34.87 119 TYR A O 1
ATOM 902 N N . TYR A 1 120 ? 7.112 17.865 17.831 1.00 32.30 120 TYR A N 1
ATOM 903 C CA . TYR A 1 120 ? 8.174 17.829 16.835 1.00 34.03 120 TYR A CA 1
ATOM 904 C C . TYR A 1 120 ? 9.425 18.357 17.522 1.00 35.21 120 TYR A C 1
ATOM 905 O O . TYR A 1 120 ? 9.327 19.094 18.501 1.00 36.64 120 TYR A O 1
ATOM 914 N N . ASP A 1 121 ? 10.596 17.961 17.034 1.00 39.02 121 ASP A N 1
ATOM 915 C CA . ASP A 1 121 ? 11.855 18.419 17.616 1.00 41.07 121 ASP A CA 1
ATOM 916 C C . ASP A 1 121 ? 12.123 19.856 17.169 1.00 40.14 121 ASP A C 1
ATOM 917 O O . ASP A 1 121 ? 12.559 20.099 16.044 1.00 40.28 121 ASP A O 1
ATOM 922 N N . ALA A 1 122 ? 11.861 20.804 18.060 1.00 39.25 122 ALA A N 1
ATOM 923 C CA . ALA A 1 122 ? 12.052 22.212 17.748 1.00 39.55 122 ALA A CA 1
ATOM 924 C C . ALA A 1 122 ? 13.475 22.709 17.940 1.00 40.43 122 ALA A C 1
ATOM 925 O O . ALA A 1 122 ? 14.161 22.339 18.892 1.00 40.57 122 ALA A O 1
ATOM 927 N N . ASP A 1 123 ? 13.909 23.555 17.014 1.00 41.19 123 ASP A N 1
ATOM 928 C CA . ASP A 1 123 ? 15.226 24.155 17.082 1.00 39.71 123 ASP A CA 1
ATOM 929 C C . ASP A 1 123 ? 14.985 25.331 18.010 1.00 38.49 123 ASP A C 1
ATOM 930 O O . ASP A 1 123 ? 13.870 25.846 18.072 1.00 37.69 123 ASP A O 1
ATOM 935 N N . PRO A 1 124 ? 16.014 25.768 18.750 1.00 38.11 124 PRO A N 1
ATOM 936 C CA . PRO A 1 124 ? 15.886 26.891 19.683 1.00 36.99 124 PRO A CA 1
ATOM 937 C C . PRO A 1 124 ? 15.345 28.190 19.093 1.00 37.42 124 PRO A C 1
ATOM 938 O O . PRO A 1 124 ? 14.640 28.940 19.771 1.00 37.13 124 PRO A O 1
ATOM 942 N N . TYR A 1 125 ? 15.665 28.463 17.835 1.00 36.08 125 TYR A N 1
ATOM 943 C CA . TYR A 1 125 ? 15.198 29.698 17.236 1.00 36.26 125 TYR A CA 1
ATOM 944 C C . TYR A 1 125 ? 13.969 29.568 16.354 1.00 34.58 125 TYR A C 1
ATOM 945 O O . TYR A 1 125 ? 13.651 30.478 15.590 1.00 33.66 125 TYR A O 1
ATOM 954 N N . ASP A 1 126 ? 13.267 28.445 16.469 1.00 32.20 126 ASP A N 1
ATOM 955 C CA . ASP A 1 126 ? 12.053 28.244 15.691 1.00 31.69 126 ASP A CA 1
ATOM 956 C C . ASP A 1 126 ? 11.014 29.269 16.108 1.00 29.95 126 ASP A C 1
ATOM 957 O O . ASP A 1 126 ? 10.830 29.537 17.297 1.00 30.47 126 ASP A O 1
ATOM 962 N N . LEU A 1 127 ? 10.336 29.845 15.128 1.00 28.49 127 LEU A N 1
ATOM 963 C CA . LEU A 1 127 ? 9.301 30.825 15.405 1.00 27.54 127 LEU A CA 1
ATOM 964 C C . LEU A 1 127 ? 7.952 30.324 14.900 1.00 27.17 127 LEU A C 1
ATOM 965 O O . LEU A 1 127 ? 7.881 29.590 13.914 1.00 28.02 127 LEU A O 1
ATOM 970 N N . GLY A 1 128 ? 6.890 30.700 15.605 1.00 26.61 128 GLY A N 1
ATOM 971 C CA . GLY A 1 128 ? 5.551 30.314 15.207 1.00 23.78 128 GLY A CA 1
ATOM 972 C C . GLY A 1 128 ? 4.786 31.574 14.850 1.00 23.94 128 GLY A C 1
ATOM 973 O O . GLY A 1 128 ? 5.115 32.662 15.330 1.00 21.61 128 GLY A O 1
ATOM 974 N N . LEU A 1 129 ? 3.761 31.449 14.016 1.00 24.76 129 LEU A N 1
ATOM 975 C CA . LEU A 1 129 ? 2.990 32.625 13.635 1.00 24.69 129 LEU A CA 1
ATOM 976 C C . LEU A 1 129 ? 1.504 32.370 13.478 1.00 25.26 129 LEU A C 1
ATOM 977 O O . LEU A 1 129 ? 1.098 31.532 12.678 1.00 27.64 129 LEU A O 1
ATOM 982 N N . HIS A 1 130 ? 0.705 33.093 14.256 1.00 23.02 130 HIS A N 1
ATOM 983 C CA . HIS A 1 130 ? -0.747 33.018 14.186 1.00 25.20 130 HIS A CA 1
ATOM 984 C C . HIS A 1 130 ? -1.133 34.363 13.580 1.00 26.55 130 HIS A C 1
ATOM 985 O O . HIS A 1 130 ? -0.526 35.381 13.903 1.00 24.24 130 HIS A O 1
ATOM 992 N N . ALA A 1 131 ? -2.128 34.371 12.700 1.00 28.44 131 ALA A N 1
ATOM 993 C CA . ALA A 1 131 ? -2.536 35.609 12.052 1.00 31.67 131 ALA A CA 1
ATOM 994 C C . ALA A 1 131 ? -4.012 35.585 11.678 1.00 33.07 131 ALA A C 1
ATOM 995 O O . ALA A 1 131 ? -4.563 34.530 11.368 1.00 33.51 131 ALA A O 1
ATOM 997 N N . ALA A 1 132 ? -4.647 36.755 11.707 1.00 34.79 132 ALA A N 1
ATOM 998 C CA . ALA A 1 132 ? -6.065 36.871 11.381 1.00 35.73 132 ALA A CA 1
ATOM 999 C C . ALA A 1 132 ? -6.375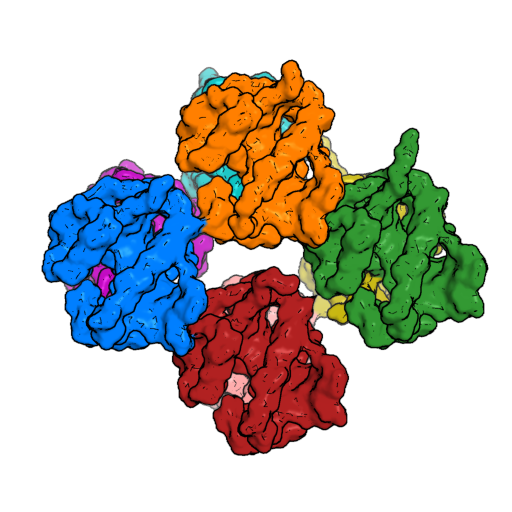 38.212 10.734 1.00 36.64 132 ALA A C 1
ATOM 1000 O O . ALA A 1 132 ? -5.736 39.215 11.033 1.00 34.73 132 ALA A O 1
ATOM 1002 N N . ILE A 1 133 ? -7.352 38.213 9.835 1.00 39.58 133 ILE A N 1
ATOM 1003 C CA . ILE A 1 133 ? -7.776 39.427 9.145 1.00 42.52 133 ILE A CA 1
ATOM 1004 C C . ILE A 1 133 ? -9.147 39.773 9.722 1.00 46.71 133 ILE A C 1
ATOM 1005 O O . ILE A 1 133 ? -10.055 38.937 9.718 1.00 46.26 133 ILE A O 1
ATOM 1010 N N . ALA A 1 134 ? -9.292 40.997 10.224 1.00 49.45 134 ALA A N 1
ATOM 1011 C CA . ALA A 1 134 ? -10.546 41.438 10.823 1.00 54.38 134 ALA A CA 1
ATOM 1012 C C . ALA A 1 134 ? -11.668 41.609 9.800 1.00 58.16 134 ALA A C 1
ATOM 1013 O O . ALA A 1 134 ? -12.845 41.445 10.121 1.00 58.29 134 ALA A O 1
ATOM 1015 N N . ASP A 1 135 ? -11.295 41.928 8.566 1.00 63.33 135 ASP A N 1
ATOM 1016 C CA . ASP A 1 135 ? -12.266 42.139 7.497 1.00 68.94 135 ASP A CA 1
ATOM 1017 C C . ASP A 1 135 ? -12.697 40.843 6.826 1.00 70.97 135 ASP A C 1
ATOM 1018 O O . ASP A 1 135 ? -11.974 40.308 5.984 1.00 71.04 135 ASP A O 1
ATOM 1023 N N . LEU A 1 136 ? -13.878 40.352 7.199 1.00 73.74 136 LEU A N 1
ATOM 1024 C CA . LEU A 1 136 ? -14.431 39.124 6.630 1.00 76.02 136 LEU A CA 1
ATOM 1025 C C . LEU A 1 136 ? -14.343 39.263 5.113 1.00 77.49 136 LEU A C 1
ATOM 1026 O O . LEU A 1 136 ? -14.218 38.274 4.385 1.00 77.68 136 LEU A O 1
ATOM 1031 N N . SER A 1 137 ? -14.388 40.515 4.662 1.00 78.90 137 SER A N 1
ATOM 1032 C CA . SER A 1 137 ? -14.304 40.858 3.249 1.00 79.48 137 SER A CA 1
ATOM 1033 C C . SER A 1 137 ? -12.933 40.509 2.668 1.00 80.04 137 SER A C 1
ATOM 1034 O O . SER A 1 137 ? -12.799 39.524 1.941 1.00 80.44 137 SER A O 1
ATOM 1037 N N . LYS A 1 138 ? -11.920 41.312 2.998 1.00 80.28 138 LYS A N 1
ATOM 1038 C CA . LYS A 1 138 ? -10.561 41.098 2.495 1.00 79.46 138 LYS A CA 1
ATOM 1039 C C . LYS A 1 138 ? -10.050 39.669 2.621 1.00 79.00 138 LYS A C 1
ATOM 1040 O O . LYS A 1 138 ? -9.050 39.309 1.997 1.00 78.91 138 LYS A O 1
ATOM 1046 N N . VAL A 1 139 ? -10.726 38.856 3.426 1.00 78.39 139 VAL A N 1
ATOM 1047 C CA . VAL A 1 139 ? -10.321 37.466 3.581 1.00 78.07 139 VAL A CA 1
ATOM 1048 C C . VAL A 1 139 ? -10.616 36.740 2.269 1.00 77.66 139 VAL A C 1
ATOM 1049 O O . VAL A 1 139 ? -9.758 36.040 1.725 1.00 78.23 139 VAL A O 1
ATOM 1053 N N . ASN A 1 140 ? -11.832 36.932 1.761 1.00 76.81 140 ASN A N 1
ATOM 1054 C CA . ASN A 1 140 ? -12.273 36.308 0.512 1.00 75.81 140 ASN A CA 1
ATOM 1055 C C . ASN A 1 140 ? -11.590 36.936 -0.702 1.00 74.32 140 ASN A C 1
ATOM 1056 O O . ASN A 1 140 ? -11.846 36.537 -1.839 1.00 74.24 140 ASN A O 1
ATOM 1061 N N . ARG A 1 141 ? -10.728 37.919 -0.454 1.00 72.38 141 ARG A N 1
ATOM 1062 C CA . ARG A 1 141 ? -10.021 38.618 -1.523 1.00 69.97 141 ARG A CA 1
ATOM 1063 C C . ARG A 1 141 ? -8.585 38.143 -1.743 1.00 66.93 141 ARG A C 1
ATOM 1064 O O . ARG A 1 141 ? -7.933 38.555 -2.703 1.00 66.48 141 ARG A O 1
ATOM 1072 N N . GLY A 1 142 ? -8.092 37.279 -0.862 1.00 63.27 142 GLY A N 1
ATOM 1073 C CA . GLY A 1 142 ? -6.733 36.792 -1.008 1.00 58.71 142 GLY A CA 1
ATOM 1074 C C . GLY A 1 142 ? -5.721 37.829 -0.556 1.00 55.20 142 GLY A C 1
ATOM 1075 O O . GLY A 1 142 ? -4.594 37.878 -1.051 1.00 53.22 142 GLY A O 1
ATOM 1076 N N . PHE A 1 143 ? -6.137 38.661 0.392 1.00 52.92 143 PHE A N 1
ATOM 1077 C CA . PHE A 1 143 ? -5.290 39.712 0.944 1.00 49.50 143 PHE A CA 1
ATOM 1078 C C . PHE A 1 143 ? -4.168 39.080 1.772 1.00 46.66 143 PHE A C 1
ATOM 1079 O O . PHE A 1 143 ? -2.997 39.436 1.625 1.00 46.66 143 PHE A O 1
ATOM 1087 N N . GLY A 1 144 ? -4.538 38.138 2.637 1.00 42.97 144 GLY A N 1
ATOM 1088 C CA . GLY A 1 144 ? -3.560 37.464 3.476 1.00 38.92 144 GLY A CA 1
ATOM 1089 C C . GLY A 1 144 ? -2.433 36.816 2.695 1.00 36.77 144 GLY A C 1
ATOM 1090 O O . GLY A 1 144 ? -1.260 37.009 3.025 1.00 33.31 144 GLY A O 1
ATOM 1091 N N . PRO A 1 145 ? -2.754 36.036 1.646 1.00 36.50 145 PRO A N 1
ATOM 1092 C CA . PRO A 1 145 ? -1.742 35.366 0.827 1.00 36.16 145 PRO A CA 1
ATOM 1093 C C . PRO A 1 145 ? -0.723 36.343 0.243 1.00 36.34 145 PRO A C 1
ATOM 1094 O O . PRO A 1 145 ? 0.415 35.971 -0.038 1.00 34.09 145 PRO A O 1
ATOM 1098 N N . LEU A 1 146 ? -1.146 37.594 0.077 1.00 37.07 146 LEU A N 1
ATOM 1099 C CA . LEU A 1 146 ? -0.293 38.646 -0.465 1.00 37.22 146 LEU A CA 1
ATOM 1100 C C . LEU A 1 146 ? 0.686 39.208 0.566 1.00 36.20 146 LEU A C 1
ATOM 1101 O O . LEU A 1 146 ? 1.868 39.368 0.282 1.00 35.75 146 LEU A O 1
ATOM 1106 N N . LEU A 1 147 ? 0.184 39.513 1.759 1.00 36.03 147 LEU A N 1
ATOM 1107 C CA . LEU A 1 147 ? 1.006 40.084 2.827 1.00 35.29 147 LEU A CA 1
ATOM 1108 C C . LEU A 1 147 ? 1.860 39.087 3.600 1.00 34.00 147 LEU A C 1
ATOM 1109 O O . LEU A 1 147 ? 2.980 39.405 3.990 1.00 34.42 147 LEU A O 1
ATOM 1114 N N . LEU A 1 148 ? 1.334 37.888 3.823 1.00 33.42 148 LEU A N 1
ATOM 1115 C CA . LEU A 1 148 ? 2.064 36.867 4.555 1.00 32.06 148 LEU A CA 1
ATOM 1116 C C . LEU A 1 148 ? 3.514 36.719 4.110 1.00 31.55 148 LEU A C 1
ATOM 1117 O O . LEU A 1 148 ? 4.419 36.685 4.943 1.00 30.84 148 LEU A O 1
ATOM 1122 N N . PRO A 1 149 ? 3.759 36.624 2.791 1.00 30.82 149 PRO A N 1
ATOM 1123 C CA . PRO A 1 149 ? 5.133 36.479 2.304 1.00 30.74 149 PRO A CA 1
ATOM 1124 C C . PRO A 1 149 ? 6.071 37.589 2.784 1.00 30.60 149 PRO A C 1
ATOM 1125 O O . PRO A 1 149 ? 7.222 37.320 3.134 1.00 30.52 149 PRO A O 1
ATOM 1129 N N . ARG A 1 150 ? 5.578 38.828 2.809 1.00 29.62 150 ARG A N 1
ATOM 1130 C CA . ARG A 1 150 ? 6.393 39.960 3.252 1.00 29.30 150 ARG A CA 1
ATOM 1131 C C . ARG A 1 150 ? 6.668 39.868 4.744 1.00 28.49 150 ARG A C 1
ATOM 1132 O O . ARG A 1 150 ? 7.783 40.127 5.198 1.00 29.12 150 ARG A O 1
ATOM 1140 N N . ILE A 1 151 ? 5.637 39.506 5.500 1.00 27.20 151 ILE A N 1
ATOM 1141 C CA . ILE A 1 151 ? 5.757 39.372 6.947 1.00 26.86 151 ILE A CA 1
ATOM 1142 C C . ILE A 1 151 ? 6.807 38.328 7.291 1.00 26.45 151 ILE A C 1
ATOM 1143 O O . ILE A 1 151 ? 7.705 38.569 8.108 1.00 27.95 151 ILE A O 1
ATOM 1148 N N . VAL A 1 152 ? 6.687 37.171 6.652 1.00 26.68 152 VAL A N 1
ATOM 1149 C CA . VAL A 1 152 ? 7.601 36.063 6.870 1.00 26.66 152 VAL A CA 1
ATOM 1150 C C . VAL A 1 152 ? 9.025 36.476 6.536 1.00 26.79 152 VAL A C 1
ATOM 1151 O O . VAL A 1 152 ? 9.964 36.155 7.268 1.00 27.00 152 VAL A O 1
ATOM 1155 N N . ALA A 1 153 ? 9.192 37.189 5.429 1.00 27.88 153 ALA A N 1
ATOM 1156 C CA . ALA A 1 153 ? 10.523 37.645 5.037 1.00 29.48 153 ALA A CA 1
ATOM 1157 C C . ALA A 1 153 ? 11.077 38.553 6.138 1.00 28.27 153 ALA A C 1
ATOM 1158 O O . ALA A 1 153 ? 12.224 38.413 6.558 1.00 29.03 153 ALA A O 1
ATOM 1160 N N . SER A 1 154 ? 10.252 39.477 6.610 1.00 29.16 154 SER A N 1
ATOM 1161 C CA . SER A 1 154 ? 10.671 40.383 7.672 1.00 31.44 154 SER A CA 1
ATOM 1162 C C . SER A 1 154 ? 11.092 39.559 8.897 1.00 32.07 154 SER A C 1
ATOM 1163 O O . SER A 1 154 ? 12.195 39.724 9.431 1.00 31.31 154 SER A O 1
ATOM 1166 N N . VAL A 1 155 ? 10.216 38.654 9.323 1.00 32.70 155 VAL A N 1
ATOM 1167 C CA . VAL A 1 155 ? 10.501 37.791 10.467 1.00 32.77 155 VAL A CA 1
ATOM 1168 C C . VAL A 1 155 ? 11.855 37.096 10.327 1.00 34.29 155 VAL A C 1
ATOM 1169 O O . VAL A 1 155 ? 12.647 37.070 11.266 1.00 34.37 155 VAL A O 1
ATOM 1173 N N . PHE A 1 156 ? 12.107 36.527 9.153 1.00 36.51 156 PHE A N 1
ATOM 1174 C CA . PHE A 1 156 ? 13.362 35.828 8.884 1.00 39.41 156 PHE A CA 1
ATOM 1175 C C . PHE A 1 156 ? 14.536 36.803 8.909 1.00 42.02 156 PHE A C 1
ATOM 1176 O O . PHE A 1 156 ? 15.631 36.475 9.386 1.00 41.41 156 PHE A O 1
ATOM 1184 N N . ALA A 1 157 ? 14.295 38.003 8.388 1.00 44.03 157 ALA A N 1
ATOM 1185 C CA . ALA A 1 157 ? 15.319 39.035 8.342 1.00 46.06 157 ALA A CA 1
ATOM 1186 C C . ALA A 1 157 ? 15.750 39.434 9.751 1.00 46.68 157 ALA A C 1
ATOM 1187 O O . ALA A 1 157 ? 16.942 39.554 10.026 1.00 48.12 157 ALA A O 1
ATOM 1189 N N . ASN A 1 158 ? 14.779 39.631 10.640 1.00 47.07 158 ASN A N 1
ATOM 1190 C CA . ASN A 1 158 ? 15.063 40.019 12.020 1.00 47.15 158 ASN A CA 1
ATOM 1191 C C . ASN A 1 158 ? 15.827 38.965 12.808 1.00 47.39 158 ASN A C 1
ATOM 1192 O O . ASN A 1 158 ? 16.620 39.303 13.688 1.00 47.50 158 ASN A O 1
ATOM 1197 N N . GLU A 1 159 ? 15.595 37.692 12.500 1.00 46.84 159 GLU A N 1
ATOM 1198 C CA . GLU A 1 159 ? 16.267 36.622 13.223 1.00 46.75 159 GLU A CA 1
ATOM 1199 C C . GLU A 1 159 ? 16.946 35.594 12.326 1.00 48.02 159 GLU A C 1
ATOM 1200 O O . GLU A 1 159 ? 16.439 34.484 12.139 1.00 48.73 159 GLU A O 1
ATOM 1206 N N . PRO A 1 160 ? 18.124 35.940 11.782 1.00 47.75 160 PRO A N 1
ATOM 1207 C CA . PRO A 1 160 ? 18.910 35.076 10.896 1.00 46.85 160 PRO A CA 1
ATOM 1208 C C . PRO A 1 160 ? 19.114 33.668 11.437 1.00 46.16 160 PRO A C 1
ATOM 1209 O O . PRO A 1 160 ? 19.432 32.744 10.685 1.00 45.62 160 PRO A O 1
ATOM 1213 N N . ARG A 1 161 ? 18.938 33.507 12.744 1.00 45.54 161 ARG A N 1
ATOM 1214 C CA . ARG A 1 161 ? 19.104 32.203 13.370 1.00 43.83 161 ARG A CA 1
ATOM 1215 C C . ARG A 1 161 ? 17.867 31.309 13.209 1.00 42.37 161 ARG A C 1
ATOM 1216 O O . ARG A 1 161 ? 17.971 30.075 13.212 1.00 43.28 161 ARG A O 1
ATOM 1224 N N . CYS A 1 162 ? 16.701 31.927 13.049 1.00 38.99 162 CYS A N 1
ATOM 1225 C CA . CYS A 1 162 ? 15.465 31.171 12.877 1.00 37.17 162 CYS A CA 1
ATOM 1226 C C . CYS A 1 162 ? 15.490 30.333 11.593 1.00 36.84 162 CYS A C 1
ATOM 1227 O O . CYS A 1 162 ? 15.499 30.870 10.486 1.00 37.13 162 CYS A O 1
ATOM 1230 N N . ARG A 1 163 ? 15.488 29.014 11.751 1.00 36.98 163 ARG A N 1
ATOM 1231 C CA . ARG A 1 163 ? 15.527 28.092 10.616 1.00 36.51 163 ARG A CA 1
ATOM 1232 C C . ARG A 1 163 ? 14.153 27.767 10.026 1.00 34.68 163 ARG A C 1
ATOM 1233 O O . ARG A 1 163 ? 14.067 27.160 8.956 1.00 34.16 163 ARG A O 1
ATOM 1241 N N . ARG A 1 164 ? 13.084 28.158 10.714 1.00 31.49 164 ARG A N 1
ATOM 1242 C CA . ARG A 1 164 ? 11.737 27.864 10.229 1.00 29.82 164 ARG A CA 1
ATOM 1243 C C . ARG A 1 164 ? 10.625 28.562 11.002 1.00 27.29 164 ARG A C 1
ATOM 1244 O O . ARG A 1 164 ? 10.768 28.882 12.179 1.00 26.54 164 ARG A O 1
ATOM 1252 N N . ILE A 1 165 ? 9.508 28.787 10.324 1.00 25.61 165 ILE A N 1
ATOM 1253 C CA . ILE A 1 165 ? 8.351 29.409 10.940 1.00 23.72 165 ILE A CA 1
ATOM 1254 C C . ILE A 1 165 ? 7.238 28.360 10.942 1.00 24.56 165 ILE A C 1
ATOM 1255 O O . ILE A 1 165 ? 6.906 27.781 9.903 1.00 23.11 165 ILE A O 1
ATOM 1260 N N . MET A 1 166 ? 6.679 28.115 12.125 1.00 25.27 166 MET A N 1
ATOM 1261 C CA . MET A 1 166 ? 5.640 27.107 12.322 1.00 23.11 166 MET A CA 1
ATOM 1262 C C . MET A 1 166 ? 4.199 27.606 12.186 1.00 23.53 166 MET A C 1
ATOM 1263 O O . MET A 1 166 ? 3.839 28.665 12.719 1.00 20.75 166 MET A O 1
ATOM 1268 N N . PHE A 1 167 ? 3.384 26.824 11.475 1.00 20.37 167 PHE A N 1
ATOM 1269 C CA . PHE A 1 167 ? 1.973 27.124 11.269 1.00 20.35 167 PHE A CA 1
ATOM 1270 C C . PHE A 1 167 ? 1.187 25.924 11.790 1.00 21.91 167 PHE A C 1
ATOM 1271 O O . PHE A 1 167 ? 1.508 24.770 11.478 1.00 20.43 167 PHE A O 1
ATOM 1279 N N . ASP A 1 168 ? 0.159 26.195 12.588 1.00 22.15 168 ASP A N 1
ATOM 1280 C CA . ASP A 1 168 ? -0.625 25.122 13.178 1.00 23.33 168 ASP A CA 1
ATOM 1281 C C . ASP A 1 168 ? -2.139 25.302 13.051 1.00 22.21 168 ASP A C 1
ATOM 1282 O O . ASP A 1 168 ? -2.849 25.424 14.043 1.00 22.04 168 ASP A O 1
ATOM 1287 N N . PRO A 1 169 ? -2.652 25.309 11.818 1.00 21.28 169 PRO A N 1
ATOM 1288 C CA . PRO A 1 169 ? -4.093 25.471 11.621 1.00 23.84 169 PRO A CA 1
ATOM 1289 C C . PRO A 1 169 ? -4.896 24.242 12.077 1.00 25.71 169 PRO A C 1
ATOM 1290 O O . PRO A 1 169 ? -4.349 23.143 12.197 1.00 25.78 169 PRO A O 1
ATOM 1294 N N . ASP A 1 170 ? -6.190 24.428 12.336 1.00 27.28 170 ASP A N 1
ATOM 1295 C CA . ASP A 1 170 ? -7.035 23.306 12.740 1.00 26.53 170 ASP A CA 1
ATOM 1296 C C . ASP A 1 170 ? -6.949 22.303 11.584 1.00 26.00 170 ASP A C 1
ATOM 1297 O O . ASP A 1 170 ? -6.850 22.709 10.428 1.00 25.44 170 ASP A O 1
ATOM 1302 N N . HIS A 1 171 ? -6.968 21.006 11.881 1.00 27.11 171 HIS A N 1
ATOM 1303 C CA . HIS A 1 171 ? -6.850 19.997 10.821 1.00 29.74 171 HIS A CA 1
ATOM 1304 C C . HIS A 1 171 ? -7.953 20.081 9.774 1.00 30.02 171 HIS A C 1
ATOM 1305 O O . HIS A 1 171 ? -7.804 19.557 8.670 1.00 30.71 171 HIS A O 1
ATOM 1312 N N . ARG A 1 172 ? -9.045 20.754 10.127 1.00 31.29 172 ARG A N 1
ATOM 1313 C CA . ARG A 1 172 ? -10.201 20.930 9.248 1.00 32.65 172 ARG A CA 1
ATOM 1314 C C . ARG A 1 172 ? -10.111 22.208 8.416 1.00 34.71 172 ARG A C 1
ATOM 1315 O O . ARG A 1 172 ? -10.889 22.402 7.484 1.00 37.09 172 ARG A O 1
ATOM 1323 N N . ASN A 1 173 ? -9.177 23.090 8.757 1.00 35.28 173 ASN A N 1
ATOM 1324 C CA . ASN A 1 173 ? -9.011 24.347 8.023 1.00 35.01 173 ASN A CA 1
ATOM 1325 C C . ASN A 1 173 ? -8.293 24.074 6.702 1.00 35.09 173 ASN A C 1
ATOM 1326 O O . ASN A 1 173 ? -7.119 24.401 6.544 1.00 35.86 173 ASN A O 1
ATOM 1331 N N . THR A 1 174 ? -9.000 23.485 5.748 1.00 35.71 174 THR A N 1
ATOM 1332 C CA . THR A 1 174 ? -8.398 23.158 4.464 1.00 36.92 174 THR A CA 1
ATOM 1333 C C . THR A 1 174 ? -7.851 24.377 3.725 1.00 37.07 174 THR A C 1
ATOM 1334 O O . THR A 1 174 ? -6.772 24.319 3.133 1.00 37.15 174 THR A O 1
ATOM 1338 N N . ALA A 1 175 ? -8.594 25.479 3.761 1.00 37.32 175 ALA A N 1
ATOM 1339 C CA . ALA A 1 175 ? -8.169 26.701 3.084 1.00 35.54 175 ALA A CA 1
ATOM 1340 C C . ALA A 1 175 ? -6.763 27.103 3.523 1.00 33.01 175 ALA A C 1
ATOM 1341 O O . ALA A 1 175 ? -5.911 27.391 2.690 1.00 34.92 175 ALA A O 1
ATOM 1343 N N . THR A 1 176 ? -6.520 27.107 4.828 1.00 31.89 176 THR A N 1
ATOM 1344 C CA . THR A 1 176 ? -5.207 27.472 5.356 1.00 30.92 176 THR A CA 1
ATOM 1345 C C . THR A 1 176 ? -4.161 26.380 5.120 1.00 28.62 176 THR A C 1
ATOM 1346 O O . THR A 1 176 ? -3.004 26.673 4.826 1.00 27.46 176 THR A O 1
ATOM 1350 N N . ARG A 1 177 ? -4.565 25.122 5.247 1.00 27.65 177 ARG A N 1
ATOM 1351 C CA . ARG A 1 177 ? -3.630 24.027 5.031 1.00 27.59 177 ARG A CA 1
ATOM 1352 C C . ARG A 1 177 ? -3.149 24.060 3.583 1.00 27.78 177 ARG A C 1
ATOM 1353 O O . ARG A 1 177 ? -1.968 23.868 3.314 1.00 27.85 177 ARG A O 1
ATOM 1361 N N . ARG A 1 178 ? -4.058 24.309 2.646 1.00 28.96 178 ARG A N 1
ATOM 1362 C CA . ARG A 1 178 ? -3.664 24.372 1.241 1.00 31.64 178 ARG A CA 1
ATOM 1363 C C . ARG A 1 178 ? -2.680 25.516 0.988 1.00 30.87 178 ARG A C 1
ATOM 1364 O O . ARG A 1 178 ? -1.769 25.401 0.163 1.00 30.36 178 ARG A O 1
ATOM 1372 N N . LEU A 1 179 ? -2.854 26.617 1.707 1.00 29.79 179 LEU A N 1
ATOM 1373 C CA . LEU A 1 179 ? -1.950 27.750 1.560 1.00 28.80 179 LEU A CA 1
ATOM 1374 C C . LEU A 1 179 ? -0.554 27.286 1.969 1.00 27.43 179 LEU A C 1
ATOM 1375 O O . LEU A 1 179 ? 0.429 27.545 1.272 1.00 26.01 179 LEU A O 1
ATOM 1380 N N . CYS A 1 180 ? -0.480 26.591 3.107 1.00 26.34 180 CYS A N 1
ATOM 1381 C CA . CYS A 1 180 ? 0.787 26.068 3.623 1.00 25.25 180 CYS A CA 1
ATOM 1382 C C . CYS A 1 180 ? 1.417 25.125 2.617 1.00 24.79 180 CYS A C 1
ATOM 1383 O O . CYS A 1 180 ? 2.626 25.130 2.410 1.00 22.83 180 CYS A O 1
ATOM 1386 N N . GLU A 1 181 ? 0.586 24.293 2.006 1.00 25.62 181 GLU A N 1
ATOM 1387 C CA . GLU A 1 181 ? 1.080 23.349 1.024 1.00 26.93 181 GLU A CA 1
ATOM 1388 C C . GLU A 1 181 ? 1.595 24.057 -0.223 1.00 25.38 181 GLU A C 1
ATOM 1389 O O . GLU A 1 181 ? 2.694 23.775 -0.680 1.00 24.34 181 GLU A O 1
ATOM 1395 N N . TRP A 1 182 ? 0.820 24.992 -0.762 1.00 27.19 182 TRP A N 1
ATOM 1396 C CA . TRP A 1 182 ? 1.261 25.699 -1.964 1.00 28.02 182 TRP A CA 1
ATOM 1397 C C . TRP A 1 182 ? 2.512 26.522 -1.730 1.00 27.83 182 TRP A C 1
ATOM 1398 O O . TRP A 1 182 ? 3.287 26.738 -2.655 1.00 29.74 182 TRP A O 1
ATOM 1409 N N . ALA A 1 183 ? 2.718 26.970 -0.496 1.00 27.31 183 ALA A N 1
ATOM 1410 C CA . ALA A 1 183 ? 3.889 27.779 -0.180 1.00 26.49 183 ALA A CA 1
ATOM 1411 C C . ALA A 1 183 ? 5.161 26.957 -0.047 1.00 26.92 183 ALA A C 1
ATOM 1412 O O . ALA A 1 183 ? 6.263 27.512 -0.015 1.00 28.25 183 ALA A O 1
ATOM 1414 N N . GLY A 1 184 ? 5.024 25.639 0.031 1.00 25.00 184 GLY A N 1
ATOM 1415 C CA . GLY A 1 184 ? 6.205 24.801 0.165 1.00 24.73 184 GLY A CA 1
ATOM 1416 C C . GLY A 1 184 ? 6.528 24.377 1.594 1.00 26.55 184 GLY A C 1
ATOM 1417 O O . GLY A 1 184 ? 7.640 23.925 1.876 1.00 25.29 184 GLY A O 1
ATOM 1418 N N . CYS A 1 185 ? 5.573 24.517 2.512 1.00 26.46 185 CYS A N 1
ATOM 1419 C CA . CYS A 1 185 ? 5.822 24.114 3.895 1.00 27.98 185 CYS A CA 1
ATOM 1420 C C . CYS A 1 185 ? 6.021 22.613 4.000 1.00 28.78 185 CYS A C 1
ATOM 1421 O O . CYS A 1 185 ? 5.489 21.844 3.198 1.00 29.40 185 CYS A O 1
ATOM 1424 N N . LYS A 1 186 ? 6.795 22.196 4.991 1.00 29.38 186 LYS A N 1
ATOM 1425 C CA . LYS A 1 186 ? 7.008 20.777 5.211 1.00 29.90 186 LYS A CA 1
ATOM 1426 C C . LYS A 1 186 ? 5.902 20.341 6.168 1.00 28.50 186 LYS A C 1
ATOM 1427 O O . LYS A 1 186 ? 5.727 20.940 7.228 1.00 27.41 186 LYS A O 1
ATOM 1433 N N . PHE A 1 187 ? 5.143 19.319 5.787 1.00 27.47 187 PHE A N 1
ATOM 1434 C CA . PHE A 1 187 ? 4.065 18.824 6.636 1.00 27.70 187 PHE A CA 1
ATOM 1435 C C . PHE A 1 187 ? 4.633 17.982 7.772 1.00 27.47 187 PHE A C 1
ATOM 1436 O O . PHE A 1 187 ? 5.454 17.106 7.547 1.00 28.40 187 PHE A O 1
ATOM 1444 N N . LEU A 1 188 ? 4.193 18.252 8.994 1.00 27.89 188 LEU A N 1
ATOM 1445 C CA . LEU A 1 188 ? 4.688 17.512 10.148 1.00 28.54 188 LEU A CA 1
ATOM 1446 C C . LEU A 1 188 ? 3.619 16.693 10.871 1.00 27.83 188 LEU A C 1
ATOM 1447 O O . LEU A 1 188 ? 3.760 16.375 12.050 1.00 27.59 188 LEU A O 1
ATOM 1452 N N . GLY A 1 189 ? 2.553 16.355 10.155 1.00 28.07 189 GLY A N 1
ATOM 1453 C CA . GLY A 1 189 ? 1.494 15.536 10.729 1.00 27.39 189 GLY A CA 1
ATOM 1454 C C . GLY A 1 189 ? 0.342 16.215 11.444 1.00 26.91 189 GLY A C 1
ATOM 1455 O O . GLY A 1 189 ? 0.366 17.413 11.714 1.00 26.13 189 GLY A O 1
ATOM 1456 N N . GLU A 1 190 ? -0.699 15.438 11.718 1.00 28.54 190 GLU A N 1
ATOM 1457 C CA . GLU A 1 190 ? -1.847 15.944 12.455 1.00 30.62 190 GLU A CA 1
ATOM 1458 C C . GLU A 1 190 ? -1.567 15.509 13.891 1.00 31.93 190 GLU A C 1
ATOM 1459 O O . GLU A 1 190 ? -1.030 14.424 14.124 1.00 31.52 190 GLU A O 1
ATOM 1465 N N . HIS A 1 191 ? -1.917 16.354 14.850 1.00 33.06 191 HIS A N 1
ATOM 1466 C CA . HIS A 1 191 ? -1.663 16.043 16.248 1.00 34.48 191 HIS A CA 1
ATOM 1467 C C . HIS A 1 191 ? -2.819 16.481 17.132 1.00 36.58 191 HIS A C 1
ATOM 1468 O O . HIS A 1 191 ? -3.347 17.581 16.971 1.00 35.17 191 HIS A O 1
ATOM 1475 N N . ASP A 1 192 ? -3.219 15.621 18.064 1.00 39.84 192 ASP A N 1
ATOM 1476 C CA . ASP A 1 192 ? -4.289 15.984 18.984 1.00 43.35 192 ASP A CA 1
ATOM 1477 C C . ASP A 1 192 ? -3.602 16.785 20.070 1.00 45.32 192 ASP A C 1
ATOM 1478 O O . ASP A 1 192 ? -2.609 16.339 20.642 1.00 46.26 192 ASP A O 1
ATOM 1483 N N . THR A 1 193 ? -4.101 17.978 20.342 1.00 47.72 193 THR A N 1
ATOM 1484 C CA . THR A 1 193 ? -3.492 18.789 21.380 1.00 51.04 193 THR A CA 1
ATOM 1485 C C . THR A 1 193 ? -4.494 19.071 22.475 1.00 52.87 193 THR A C 1
ATOM 1486 O O . THR A 1 193 ? -5.667 18.702 22.379 1.00 52.97 193 THR A O 1
ATOM 1490 N N . THR A 1 194 ? -4.004 19.729 23.515 1.00 54.83 194 THR A N 1
ATOM 1491 C CA . THR A 1 194 ? -4.797 20.083 24.676 1.00 56.88 194 THR A CA 1
ATOM 1492 C C . THR A 1 194 ? -6.289 20.261 24.425 1.00 56.55 194 THR A C 1
ATOM 1493 O O . THR A 1 194 ? -7.108 19.742 25.179 1.00 57.76 194 THR A O 1
ATOM 1497 N N . ASN A 1 195 ? -6.647 20.966 23.357 1.00 56.12 195 ASN A N 1
ATOM 1498 C CA . ASN A 1 195 ? -8.053 21.235 23.094 1.00 55.04 195 ASN A CA 1
ATOM 1499 C C . ASN A 1 195 ? -8.563 20.935 21.684 1.00 53.50 195 ASN A C 1
ATOM 1500 O O . ASN A 1 195 ? -9.771 20.913 21.457 1.00 53.88 195 ASN A O 1
ATOM 1505 N N . ARG A 1 196 ? -7.658 20.683 20.742 1.00 50.97 196 ARG A N 1
ATOM 1506 C CA . ARG A 1 196 ? -8.069 20.426 19.360 1.00 47.08 196 ARG A CA 1
ATOM 1507 C C . ARG A 1 196 ? -7.071 19.560 18.595 1.00 43.80 196 ARG A C 1
ATOM 1508 O O . ARG A 1 196 ? -6.020 19.203 19.116 1.00 44.21 196 ARG A O 1
ATOM 1516 N N . ARG A 1 197 ? -7.413 19.216 17.357 1.00 40.43 197 ARG A N 1
ATOM 1517 C CA . ARG A 1 197 ? -6.508 18.434 16.517 1.00 37.54 197 ARG A CA 1
ATOM 1518 C C . ARG A 1 197 ? -6.008 19.383 15.435 1.00 35.55 197 ARG A C 1
ATOM 1519 O O . ARG A 1 197 ? -6.797 19.956 14.677 1.00 35.04 197 ARG A O 1
ATOM 1527 N N . MET A 1 198 ? -4.698 19.563 15.360 1.00 32.57 198 MET A N 1
ATOM 1528 C CA . MET A 1 198 ? -4.156 20.478 14.375 1.00 31.62 198 MET A CA 1
ATOM 1529 C C . MET A 1 198 ? -3.241 19.808 13.368 1.00 30.72 198 MET A C 1
ATOM 1530 O O . MET A 1 198 ? -2.837 18.663 13.561 1.00 28.81 198 MET A O 1
ATOM 1535 N N . ALA A 1 199 ? -2.945 20.528 12.285 1.00 28.81 199 ALA A N 1
ATOM 1536 C CA . ALA A 1 199 ? -2.051 20.054 11.230 1.00 27.15 199 ALA A CA 1
ATOM 1537 C C . ALA A 1 199 ? -0.837 20.972 11.313 1.00 27.95 199 ALA A C 1
ATOM 1538 O O . ALA A 1 199 ? -0.945 22.176 11.082 1.00 28.50 199 ALA A O 1
ATOM 1540 N N . LEU A 1 200 ? 0.314 20.393 11.639 1.00 26.45 200 LEU A N 1
ATOM 1541 C CA . LEU A 1 200 ? 1.543 21.143 11.820 1.00 25.45 200 LEU A CA 1
ATOM 1542 C C . LEU A 1 200 ? 2.398 21.306 10.572 1.00 25.83 200 LEU A C 1
ATOM 1543 O O . LEU A 1 200 ? 2.799 20.323 9.941 1.00 24.10 200 LEU A O 1
ATOM 1548 N N . TYR A 1 201 ? 2.688 22.559 10.229 1.00 24.62 201 TYR A N 1
ATOM 1549 C CA . TYR A 1 201 ? 3.494 22.852 9.055 1.00 24.61 201 TYR A CA 1
ATOM 1550 C C . TYR A 1 201 ? 4.702 23.722 9.372 1.00 24.23 201 TYR A C 1
ATOM 1551 O O . TYR A 1 201 ? 4.639 24.601 10.227 1.00 22.93 201 TYR A O 1
ATOM 1560 N N . ALA A 1 202 ? 5.803 23.468 8.673 1.00 25.12 202 ALA A N 1
ATOM 1561 C CA . ALA A 1 202 ? 7.032 24.229 8.870 1.00 25.76 202 ALA A CA 1
ATOM 1562 C C . ALA A 1 202 ? 7.514 24.870 7.565 1.00 27.05 202 ALA A C 1
ATOM 1563 O O . ALA A 1 202 ? 7.727 24.178 6.563 1.00 26.85 202 ALA A O 1
ATOM 1565 N N . LEU A 1 203 ? 7.667 26.191 7.577 1.00 27.84 203 LEU A N 1
ATOM 1566 C CA . LEU A 1 203 ? 8.162 26.914 6.408 1.00 31.61 203 LEU A CA 1
ATOM 1567 C C . LEU A 1 203 ? 9.661 27.108 6.639 1.00 32.77 203 LEU A C 1
ATOM 1568 O O . LEU A 1 203 ? 10.061 27.926 7.469 1.00 32.56 203 LEU A O 1
ATOM 1573 N N . GLU A 1 204 ? 10.485 26.348 5.924 1.00 35.84 204 GLU A N 1
ATOM 1574 C CA . GLU A 1 204 ? 11.939 26.452 6.070 1.00 38.76 204 GLU A CA 1
ATOM 1575 C C . GLU A 1 204 ? 12.447 27.795 5.551 1.00 38.84 204 GLU A C 1
ATOM 1576 O O . GLU A 1 204 ? 12.001 28.272 4.509 1.00 39.52 204 GLU A O 1
ATOM 1582 N N . ALA A 1 205 ? 13.376 28.405 6.280 1.00 39.50 205 ALA A N 1
ATOM 1583 C CA . ALA A 1 205 ? 13.943 29.687 5.865 1.00 41.45 205 ALA A CA 1
ATOM 1584 C C . ALA A 1 205 ? 14.626 29.520 4.509 1.00 42.19 205 ALA A C 1
ATOM 1585 O O . ALA A 1 205 ? 15.093 28.430 4.170 1.00 40.97 205 ALA A O 1
ATOM 1587 N N . PRO A 1 206 ? 14.681 30.596 3.709 1.00 43.56 206 PRO A N 1
ATOM 1588 C CA . PRO A 1 206 ? 15.328 30.496 2.398 1.00 45.79 206 PRO A CA 1
ATOM 1589 C C . PRO A 1 206 ? 16.776 30.031 2.549 1.00 47.80 206 PRO A C 1
ATOM 1590 O O . PRO A 1 206 ? 17.444 30.357 3.528 1.00 48.51 206 PRO A O 1
ATOM 1594 N N . THR A 1 207 ? 17.255 29.256 1.587 1.00 49.89 207 THR A N 1
ATOM 1595 C CA . THR A 1 207 ? 18.625 28.765 1.628 1.00 52.10 207 THR A CA 1
ATOM 1596 C C . THR A 1 207 ? 19.526 29.665 0.786 1.00 52.92 207 THR A C 1
ATOM 1597 O O . THR A 1 207 ? 20.663 29.941 1.230 1.00 53.97 207 THR A O 1
ATOM 1601 N N . ASP B 1 12 ? 34.429 53.546 38.680 1.00 59.09 12 ASP B N 1
ATOM 1602 C CA . ASP B 1 12 ? 33.238 52.717 38.329 1.00 59.92 12 ASP B CA 1
ATOM 1603 C C . ASP B 1 12 ? 33.592 51.232 38.443 1.00 59.49 12 ASP B C 1
ATOM 1604 O O . ASP B 1 12 ? 34.718 50.884 38.814 1.00 60.50 12 ASP B O 1
ATOM 1609 N N . ALA B 1 13 ? 32.630 50.364 38.127 1.00 57.81 13 ALA B N 1
ATOM 1610 C CA . ALA B 1 13 ? 32.845 48.920 38.185 1.00 54.82 13 ALA B CA 1
ATOM 1611 C C . ALA B 1 13 ? 33.263 48.375 36.819 1.00 52.61 13 ALA B C 1
ATOM 1612 O O . ALA B 1 13 ? 32.640 48.671 35.791 1.00 52.82 13 ALA B O 1
ATOM 1614 N N . LEU B 1 14 ? 34.323 47.574 36.820 1.00 48.27 14 LEU B N 1
ATOM 1615 C CA . LEU B 1 14 ? 34.839 46.994 35.592 1.00 43.31 14 LEU B CA 1
ATOM 1616 C C . LEU B 1 14 ? 34.275 45.609 35.300 1.00 40.25 14 LEU B C 1
ATOM 1617 O O . LEU B 1 14 ? 34.624 44.618 35.947 1.00 39.04 14 LEU B O 1
ATOM 1622 N N . VAL B 1 15 ? 33.403 45.565 34.304 1.00 35.61 15 VAL B N 1
ATOM 1623 C CA . VAL B 1 15 ? 32.766 44.343 33.866 1.00 32.99 15 VAL B CA 1
ATOM 1624 C C . VAL B 1 15 ? 33.792 43.375 33.278 1.00 33.40 15 VAL B C 1
ATOM 1625 O O . VAL B 1 15 ? 34.810 43.783 32.703 1.00 32.32 15 VAL B O 1
ATOM 1629 N N . ARG B 1 16 ? 33.519 42.088 33.441 1.00 31.82 16 ARG B N 1
ATOM 1630 C CA . ARG B 1 16 ? 34.394 41.042 32.947 1.00 31.16 16 ARG B CA 1
ATOM 1631 C C . ARG B 1 16 ? 33.962 40.607 31.544 1.00 30.84 16 ARG B C 1
ATOM 1632 O O . ARG B 1 16 ? 32.822 40.190 31.347 1.00 31.92 16 ARG B O 1
ATOM 1640 N N . LEU B 1 17 ? 34.865 40.718 30.571 1.00 28.88 17 LEU B N 1
ATOM 1641 C CA . LEU B 1 17 ? 34.548 40.336 29.197 1.00 27.75 17 LEU B CA 1
ATOM 1642 C C . LEU B 1 17 ? 34.471 38.818 29.120 1.00 27.80 17 LEU B C 1
ATOM 1643 O O . LEU B 1 17 ? 35.412 38.119 29.509 1.00 29.80 17 LEU B O 1
ATOM 1648 N N . ALA B 1 18 ? 33.349 38.314 28.619 1.00 26.28 18 ALA B N 1
ATOM 1649 C CA . ALA B 1 18 ? 33.117 36.873 28.529 1.00 28.92 18 ALA B CA 1
ATOM 1650 C C . ALA B 1 18 ? 34.171 36.038 27.798 1.00 30.41 18 ALA B C 1
ATOM 1651 O O . ALA B 1 18 ? 34.506 34.933 28.233 1.00 32.13 18 ALA B O 1
ATOM 1653 N N . ARG B 1 19 ? 34.700 36.553 26.697 1.00 30.37 19 ARG B N 1
ATOM 1654 C CA . ARG B 1 19 ? 35.676 35.797 25.921 1.00 30.03 19 ARG B CA 1
ATOM 1655 C C . ARG B 1 19 ? 37.126 35.964 26.373 1.00 30.89 19 ARG B C 1
ATOM 1656 O O . ARG B 1 19 ? 38.027 35.307 25.843 1.00 29.25 19 ARG B O 1
ATOM 1664 N N . GLU B 1 20 ? 37.360 36.822 27.361 1.00 31.84 20 GLU B N 1
ATOM 1665 C CA . GLU B 1 20 ? 38.728 37.055 27.801 1.00 34.07 20 GLU B CA 1
ATOM 1666 C C . GLU B 1 20 ? 39.317 35.942 28.651 1.00 37.41 20 GLU B C 1
ATOM 1667 O O . GLU B 1 20 ? 38.632 35.354 29.489 1.00 38.53 20 GLU B O 1
ATOM 1673 N N . ARG B 1 21 ? 40.594 35.650 28.412 1.00 39.41 21 ARG B N 1
ATOM 1674 C CA . ARG B 1 21 ? 41.308 34.623 29.158 1.00 41.06 21 ARG B CA 1
ATOM 1675 C C . ARG B 1 21 ? 42.249 35.293 30.146 1.00 41.60 21 ARG B C 1
ATOM 1676 O O . ARG B 1 21 ? 42.877 36.307 29.831 1.00 40.96 21 ARG B O 1
ATOM 1684 N N . PHE B 1 22 ? 42.345 34.726 31.342 1.00 43.31 22 PHE B N 1
ATOM 1685 C CA . PHE B 1 22 ? 43.213 35.286 32.361 1.00 44.18 22 PHE B CA 1
ATOM 1686 C C . PHE B 1 22 ? 44.415 34.385 32.655 1.00 46.25 22 PHE B C 1
ATOM 1687 O O . PHE B 1 22 ? 45.473 34.875 33.061 1.00 46.06 22 PHE B O 1
ATOM 1695 N N . ASP B 1 23 ? 44.258 33.077 32.443 1.00 48.12 23 ASP B N 1
ATOM 1696 C CA . ASP B 1 23 ? 45.355 32.130 32.657 1.00 50.50 23 ASP B CA 1
ATOM 1697 C C . ASP B 1 23 ? 46.265 32.202 31.429 1.00 50.77 23 ASP B C 1
ATOM 1698 O O . ASP B 1 23 ? 46.127 31.411 30.497 1.00 49.71 23 ASP B O 1
ATOM 1703 N N . LEU B 1 24 ? 47.205 33.142 31.444 1.00 52.48 24 LEU B N 1
ATOM 1704 C CA . LEU B 1 24 ? 48.090 33.352 30.302 1.00 54.78 24 LEU B CA 1
ATOM 1705 C C . LEU B 1 24 ? 49.593 33.299 30.582 1.00 56.79 24 LEU B C 1
ATOM 1706 O O . LEU B 1 24 ? 50.050 33.691 31.657 1.00 58.26 24 LEU B O 1
ATOM 1711 N N . PRO B 1 25 ? 50.382 32.810 29.608 1.00 57.93 25 PRO B N 1
ATOM 1712 C CA . PRO B 1 25 ? 51.837 32.741 29.784 1.00 58.42 25 PRO B CA 1
ATOM 1713 C C . PRO B 1 25 ? 52.295 34.180 29.995 1.00 59.92 25 PRO B C 1
ATOM 1714 O O . PRO B 1 25 ? 51.715 35.096 29.416 1.00 61.18 25 PRO B O 1
ATOM 1718 N N . ASP B 1 26 ? 53.321 34.391 30.811 1.00 61.21 26 ASP B N 1
ATOM 1719 C CA . ASP B 1 26 ? 53.780 35.751 31.087 1.00 61.67 26 ASP B CA 1
ATOM 1720 C C . ASP B 1 26 ? 54.058 36.573 29.829 1.00 61.02 26 ASP B C 1
ATOM 1721 O O . ASP B 1 26 ? 53.857 37.787 29.825 1.00 61.08 26 ASP B O 1
ATOM 1726 N N . GLN B 1 27 ? 54.516 35.921 28.763 1.00 60.66 27 GLN B N 1
ATOM 1727 C CA . GLN B 1 27 ? 54.802 36.632 27.521 1.00 60.00 27 GLN B CA 1
ATOM 1728 C C . GLN B 1 27 ? 53.510 37.253 26.986 1.00 58.71 27 GLN B C 1
ATOM 1729 O O . GLN B 1 27 ? 53.475 38.432 26.628 1.00 57.80 27 GLN B O 1
ATOM 1735 N N . VAL B 1 28 ? 52.454 36.445 26.942 1.00 56.93 28 VAL B N 1
ATOM 1736 C CA . VAL B 1 28 ? 51.145 36.886 26.472 1.00 55.58 28 VAL B CA 1
ATOM 1737 C C . VAL B 1 28 ? 50.582 37.978 27.379 1.00 55.18 28 VAL B C 1
ATOM 1738 O O . VAL B 1 28 ? 50.191 39.051 26.919 1.00 53.20 28 VAL B O 1
ATOM 1742 N N . ARG B 1 29 ? 50.557 37.681 28.675 1.00 55.50 29 ARG B N 1
ATOM 1743 C CA . ARG B 1 29 ? 50.039 38.582 29.701 1.00 55.80 29 ARG B CA 1
ATOM 1744 C C . ARG B 1 29 ? 50.664 39.979 29.739 1.00 53.86 29 ARG B C 1
ATOM 1745 O O . ARG B 1 29 ? 49.999 40.942 30.120 1.00 54.30 29 ARG B O 1
ATOM 1753 N N . ARG B 1 30 ? 51.926 40.096 29.334 1.00 52.43 30 ARG B N 1
ATOM 1754 C CA . ARG B 1 30 ? 52.619 41.386 29.346 1.00 50.39 30 ARG B CA 1
ATOM 1755 C C . ARG B 1 30 ? 52.302 42.269 28.132 1.00 48.04 30 ARG B C 1
ATOM 1756 O O . ARG B 1 30 ? 52.554 43.476 28.159 1.00 47.49 30 ARG B O 1
ATOM 1764 N N . LEU B 1 31 ? 51.752 41.671 27.077 1.00 44.95 31 LEU B N 1
ATOM 1765 C CA . LEU B 1 31 ? 51.409 42.410 25.861 1.00 43.59 31 LEU B CA 1
ATOM 1766 C C . LEU B 1 31 ? 50.543 43.629 26.162 1.00 41.89 31 LEU B C 1
ATOM 1767 O O . LEU B 1 31 ? 49.567 43.531 26.907 1.00 42.31 31 LEU B O 1
ATOM 1772 N N . ALA B 1 32 ? 50.899 44.775 25.587 1.00 39.93 32 ALA B N 1
ATOM 1773 C CA . ALA B 1 32 ? 50.111 45.987 25.776 1.00 38.57 32 ALA B CA 1
ATOM 1774 C C . ALA B 1 32 ? 48.866 45.808 24.907 1.00 39.27 32 ALA B C 1
ATOM 1775 O O . ALA B 1 32 ? 48.765 44.836 24.158 1.00 38.26 32 ALA B O 1
ATOM 1777 N N . ARG B 1 33 ? 47.915 46.728 24.994 1.00 39.62 33 ARG B N 1
ATOM 1778 C CA . ARG B 1 33 ? 46.712 46.586 24.194 1.00 40.76 33 ARG B CA 1
ATOM 1779 C C . ARG B 1 33 ? 47.048 46.676 22.706 1.00 41.10 33 ARG B C 1
ATOM 1780 O O . ARG B 1 33 ? 48.047 47.291 22.322 1.00 40.76 33 ARG B O 1
ATOM 1788 N N . PRO B 1 34 ? 46.214 46.058 21.848 1.00 40.62 34 PRO B N 1
ATOM 1789 C CA . PRO B 1 34 ? 46.435 46.073 20.398 1.00 39.95 34 PRO B CA 1
ATOM 1790 C C . PRO B 1 34 ? 46.635 47.482 19.855 1.00 40.13 34 PRO B C 1
ATOM 1791 O O . PRO B 1 34 ? 46.085 48.453 20.380 1.00 37.27 34 PRO B O 1
ATOM 1795 N N . PRO B 1 35 ? 47.434 47.608 18.787 1.00 40.90 35 PRO B N 1
ATOM 1796 C CA . PRO B 1 35 ? 47.715 48.905 18.166 1.00 40.78 35 PRO B CA 1
ATOM 1797 C C . PRO B 1 35 ? 46.510 49.430 17.397 1.00 37.75 35 PRO B C 1
ATOM 1798 O O . PRO B 1 35 ? 45.678 48.663 16.929 1.00 36.37 35 PRO B O 1
ATOM 1802 N N . VAL B 1 36 ? 46.427 50.746 17.281 1.00 35.52 36 VAL B N 1
ATOM 1803 C CA . VAL B 1 36 ? 45.346 51.385 16.557 1.00 34.52 36 VAL B CA 1
ATOM 1804 C C . VAL B 1 36 ? 45.666 51.357 15.066 1.00 32.91 36 VAL B C 1
ATOM 1805 O O . VAL B 1 36 ? 46.638 51.962 14.624 1.00 32.35 36 VAL B O 1
ATOM 1809 N N . PRO B 1 37 ? 44.870 50.629 14.276 1.00 31.73 37 PRO B N 1
ATOM 1810 C CA . PRO B 1 37 ? 45.133 50.582 12.838 1.00 33.92 37 PRO B CA 1
ATOM 1811 C C . PRO B 1 37 ? 44.612 51.883 12.224 1.00 35.31 37 PRO B C 1
ATOM 1812 O O . PRO B 1 37 ? 43.755 52.543 12.808 1.00 33.77 37 PRO B O 1
ATOM 1816 N N . SER B 1 38 ? 45.119 52.252 11.054 1.00 38.52 38 SER B N 1
ATOM 1817 C CA . SER B 1 38 ? 44.684 53.488 10.411 1.00 41.39 38 SER B CA 1
ATOM 1818 C C . SER B 1 38 ? 44.132 53.285 9.008 1.00 42.35 38 SER B C 1
ATOM 1819 O O . SER B 1 38 ? 44.464 52.313 8.333 1.00 44.78 38 SER B O 1
ATOM 1822 N N . LEU B 1 39 ? 43.281 54.213 8.586 1.00 42.95 39 LEU B N 1
ATOM 1823 C CA . LEU B 1 39 ? 42.674 54.196 7.259 1.00 43.91 39 LEU B CA 1
ATOM 1824 C C . LEU B 1 39 ? 42.813 55.568 6.601 1.00 45.91 39 LEU B C 1
ATOM 1825 O O . LEU B 1 39 ? 42.354 56.578 7.140 1.00 46.52 39 LEU B O 1
ATOM 1830 N N . GLU B 1 40 ? 43.443 55.595 5.432 1.00 46.52 40 GLU B N 1
ATOM 1831 C CA . GLU B 1 40 ? 43.647 56.832 4.687 1.00 46.59 40 GLU B CA 1
ATOM 1832 C C . GLU B 1 40 ? 42.317 57.509 4.346 1.00 44.88 40 GLU B C 1
ATOM 1833 O O . GLU B 1 40 ? 41.306 56.838 4.133 1.00 43.95 40 GLU B O 1
ATOM 1839 N N . PRO B 1 41 ? 42.298 58.856 4.309 1.00 44.04 41 PRO B N 1
ATOM 1840 C CA . PRO B 1 41 ? 41.071 59.598 3.984 1.00 41.84 41 PRO B CA 1
ATOM 1841 C C . PRO B 1 41 ? 40.596 59.185 2.587 1.00 40.34 41 PRO B C 1
ATOM 1842 O O . PRO B 1 41 ? 41.407 58.810 1.740 1.00 39.90 41 PRO B O 1
ATOM 1846 N N . PRO B 1 42 ? 39.290 59.283 2.307 1.00 39.10 42 PRO B N 1
ATOM 1847 C CA . PRO B 1 42 ? 38.149 59.740 3.113 1.00 40.81 42 PRO B CA 1
ATOM 1848 C C . PRO B 1 42 ? 37.760 58.831 4.280 1.00 43.00 42 PRO B C 1
ATOM 1849 O O . PRO B 1 42 ? 36.858 59.163 5.059 1.00 44.55 42 PRO B O 1
ATOM 1853 N N . TYR B 1 43 ? 38.437 57.692 4.398 1.00 42.74 43 TYR B N 1
ATOM 1854 C CA . TYR B 1 43 ? 38.128 56.732 5.452 1.00 41.43 43 TYR B CA 1
ATOM 1855 C C . TYR B 1 43 ? 38.854 57.003 6.756 1.00 39.61 43 TYR B C 1
ATOM 1856 O O . TYR B 1 43 ? 40.040 57.354 6.772 1.00 39.20 43 TYR B O 1
ATOM 1865 N N . GLY B 1 44 ? 38.124 56.827 7.851 1.00 36.49 44 GLY B N 1
ATOM 1866 C CA . GLY B 1 44 ? 38.698 57.046 9.158 1.00 33.93 44 GLY B CA 1
ATOM 1867 C C . GLY B 1 44 ? 38.465 55.864 10.070 1.00 32.28 44 GLY B C 1
ATOM 1868 O O . GLY B 1 44 ? 37.495 55.122 9.924 1.00 30.70 44 GLY B O 1
ATOM 1869 N N . LEU B 1 45 ? 39.372 55.702 11.021 1.00 32.60 45 LEU B N 1
ATOM 1870 C CA . LEU B 1 45 ? 39.300 54.632 11.994 1.00 31.71 45 LEU B CA 1
ATOM 1871 C C . LEU B 1 45 ? 39.909 55.217 13.259 1.00 30.35 45 LEU B C 1
ATOM 1872 O O . LEU B 1 45 ? 41.038 55.699 13.236 1.00 29.06 45 LEU B O 1
ATOM 1877 N N . ARG B 1 46 ? 39.154 55.205 14.351 1.00 28.52 46 ARG B N 1
ATOM 1878 C CA . ARG B 1 46 ? 39.646 55.737 15.616 1.00 27.06 46 ARG B CA 1
ATOM 1879 C C . ARG B 1 46 ? 39.139 54.938 16.813 1.00 27.62 46 ARG B C 1
ATOM 1880 O O . ARG B 1 46 ? 38.142 54.219 16.728 1.00 27.46 46 ARG B O 1
ATOM 1888 N N . VAL B 1 47 ? 39.833 55.066 17.935 1.00 25.63 47 VAL B N 1
ATOM 1889 C CA . VAL B 1 47 ? 39.433 54.348 19.128 1.00 24.96 47 VAL B CA 1
ATOM 1890 C C . VAL B 1 47 ? 38.056 54.808 19.592 1.00 24.28 47 VAL B C 1
ATOM 1891 O O . VAL B 1 47 ? 37.750 56.006 19.579 1.00 21.33 47 VAL B O 1
ATOM 1895 N N . ALA B 1 48 ? 37.223 53.851 19.992 1.00 21.78 48 ALA B N 1
ATOM 1896 C CA . ALA B 1 48 ? 35.888 54.179 20.471 1.00 23.33 48 ALA B CA 1
ATOM 1897 C C . ALA B 1 48 ? 35.995 54.833 21.847 1.00 22.48 48 ALA B C 1
ATOM 1898 O O . ALA B 1 48 ? 36.969 54.638 22.570 1.00 21.33 48 ALA B O 1
ATOM 1900 N N . GLN B 1 49 ? 34.984 55.613 22.196 1.00 24.99 49 GLN B N 1
ATOM 1901 C CA . GLN B 1 49 ? 34.951 56.316 23.470 1.00 25.70 49 GLN B CA 1
ATOM 1902 C C . GLN B 1 49 ? 33.700 55.886 24.213 1.00 26.28 49 GLN B C 1
ATOM 1903 O O . GLN B 1 49 ? 32.784 55.335 23.610 1.00 25.54 49 GLN B O 1
ATOM 1909 N N . LEU B 1 50 ? 33.655 56.150 25.516 1.00 26.90 50 LEU B N 1
ATOM 1910 C CA . LEU B 1 50 ? 32.500 55.774 26.316 1.00 26.72 50 LEU B CA 1
ATOM 1911 C C . LEU B 1 50 ? 31.247 56.461 25.816 1.00 29.20 50 LEU B C 1
ATOM 1912 O O . LEU B 1 50 ? 30.146 55.918 25.958 1.00 28.24 50 LEU B O 1
ATOM 1917 N N . THR B 1 51 ? 31.408 57.653 25.235 1.00 29.04 51 THR B N 1
ATOM 1918 C CA . THR B 1 51 ? 30.261 58.387 24.704 1.00 28.95 51 THR B CA 1
ATOM 1919 C C . THR B 1 51 ? 29.770 57.814 23.384 1.00 27.49 51 THR B C 1
ATOM 1920 O O . THR B 1 51 ? 28.867 58.367 22.777 1.00 30.10 51 THR B O 1
ATOM 1924 N N . ASP B 1 52 ? 30.375 56.723 22.925 1.00 28.29 52 ASP B N 1
ATOM 1925 C CA . ASP B 1 52 ? 29.918 56.070 21.696 1.00 29.82 52 ASP B CA 1
ATOM 1926 C C . ASP B 1 52 ? 28.888 54.998 22.084 1.00 31.00 52 ASP B C 1
ATOM 1927 O O . ASP B 1 52 ? 28.288 54.358 21.226 1.00 32.09 52 ASP B O 1
ATOM 1932 N N . ALA B 1 53 ? 28.694 54.814 23.387 1.00 33.12 53 ALA B N 1
ATOM 1933 C CA . ALA B 1 53 ? 27.766 53.817 23.914 1.00 35.22 53 ALA B CA 1
ATOM 1934 C C . ALA B 1 53 ? 26.367 53.880 23.315 1.00 35.99 53 ALA B C 1
ATOM 1935 O O . ALA B 1 53 ? 25.853 52.874 22.833 1.00 36.78 53 ALA B O 1
ATOM 1937 N N . GLU B 1 54 ? 25.750 55.054 23.347 1.00 37.77 54 GLU B N 1
ATOM 1938 C CA . GLU B 1 54 ? 24.407 55.207 22.801 1.00 39.85 54 GLU B CA 1
ATOM 1939 C C . GLU B 1 54 ? 24.372 54.787 21.336 1.00 38.79 54 GLU B C 1
ATOM 1940 O O . GLU B 1 54 ? 23.619 53.893 20.962 1.00 39.39 54 GLU B O 1
ATOM 1946 N N . MET B 1 55 ? 25.194 55.420 20.509 1.00 37.41 55 MET B N 1
ATOM 1947 C CA . MET B 1 55 ? 25.216 55.089 19.091 1.00 37.99 55 MET B CA 1
ATOM 1948 C C . MET B 1 55 ? 25.419 53.592 18.858 1.00 39.24 55 MET B C 1
ATOM 1949 O O . MET B 1 55 ? 24.740 52.999 18.015 1.00 39.95 55 MET B O 1
ATOM 1954 N N . LEU B 1 56 ? 26.343 52.982 19.603 1.00 39.12 56 LEU B N 1
ATOM 1955 C CA . LEU B 1 56 ? 26.618 51.554 19.447 1.00 40.69 56 LEU B CA 1
ATOM 1956 C C . LEU B 1 56 ? 25.436 50.674 19.856 1.00 41.43 56 LEU B C 1
ATOM 1957 O O . LEU B 1 56 ? 25.127 49.694 19.176 1.00 39.99 56 LEU B O 1
ATOM 1962 N N . ALA B 1 57 ? 24.780 51.020 20.962 1.00 43.79 57 ALA B N 1
ATOM 1963 C CA . ALA B 1 57 ? 23.620 50.263 21.434 1.00 45.70 57 ALA B CA 1
ATOM 1964 C C . ALA B 1 57 ? 22.566 50.289 20.331 1.00 47.27 57 ALA B C 1
ATOM 1965 O O . ALA B 1 57 ? 21.901 49.286 20.054 1.00 47.63 57 ALA B O 1
ATOM 1967 N N . GLU B 1 58 ? 22.434 51.455 19.706 1.00 48.30 58 GLU B N 1
ATOM 1968 C CA . GLU B 1 58 ? 21.500 51.666 18.608 1.00 49.38 58 GLU B CA 1
ATOM 1969 C C . GLU B 1 58 ? 21.791 50.646 17.514 1.00 48.37 58 GLU B C 1
ATOM 1970 O O . GLU B 1 58 ? 20.931 49.841 17.150 1.00 49.30 58 GLU B O 1
ATOM 1976 N N . TRP B 1 59 ? 23.021 50.690 17.009 1.00 46.59 59 TRP B N 1
ATOM 1977 C CA . TRP B 1 59 ? 23.480 49.796 15.953 1.00 45.04 59 TRP B CA 1
ATOM 1978 C C . TRP B 1 59 ? 23.301 48.317 16.291 1.00 46.63 59 TRP B C 1
ATOM 1979 O O . TRP B 1 59 ? 22.689 47.560 15.529 1.00 46.00 59 TRP B O 1
ATOM 1990 N N . MET B 1 60 ? 23.847 47.917 17.437 1.00 47.10 60 MET B N 1
ATOM 1991 C CA . MET B 1 60 ? 23.813 46.526 17.883 1.00 48.26 60 MET B CA 1
ATOM 1992 C C . MET B 1 60 ? 22.441 45.948 18.222 1.00 49.89 60 MET B C 1
ATOM 1993 O O . MET B 1 60 ? 22.321 44.743 18.458 1.00 49.58 60 MET B O 1
ATOM 1998 N N . ASN B 1 61 ? 21.411 46.788 18.263 1.00 51.28 61 ASN B N 1
ATOM 1999 C CA . ASN B 1 61 ? 20.072 46.285 18.550 1.00 51.95 61 ASN B CA 1
ATOM 2000 C C . ASN B 1 61 ? 19.283 46.113 17.258 1.00 52.21 61 ASN B C 1
ATOM 2001 O O . ASN B 1 61 ? 18.090 45.822 17.280 1.00 53.22 61 ASN B O 1
ATOM 2006 N N . ARG B 1 62 ? 19.972 46.286 16.134 1.00 52.33 62 ARG B N 1
ATOM 2007 C CA . ARG B 1 62 ? 19.371 46.136 14.817 1.00 51.79 62 ARG B CA 1
ATOM 2008 C C . ARG B 1 62 ? 19.546 44.682 14.406 1.00 53.27 62 ARG B C 1
ATOM 2009 O O . ARG B 1 62 ? 20.654 44.145 14.459 1.00 53.52 62 ARG B O 1
ATOM 2017 N N . PRO B 1 63 ? 18.449 44.021 14.001 1.00 54.06 63 PRO B N 1
ATOM 2018 C CA . PRO B 1 63 ? 18.454 42.621 13.580 1.00 53.54 63 PRO B CA 1
ATOM 2019 C C . PRO B 1 63 ? 19.732 42.054 12.963 1.00 52.82 63 PRO B C 1
ATOM 2020 O O . PRO B 1 63 ? 20.303 41.109 13.508 1.00 50.72 63 PRO B O 1
ATOM 2024 N N . HIS B 1 64 ? 20.191 42.619 11.847 1.00 53.74 64 HIS B N 1
ATOM 2025 C CA . HIS B 1 64 ? 21.394 42.098 11.193 1.00 54.81 64 HIS B CA 1
ATOM 2026 C C . HIS B 1 64 ? 22.618 42.011 12.104 1.00 54.63 64 HIS B C 1
ATOM 2027 O O . HIS B 1 64 ? 23.456 41.126 11.937 1.00 54.41 64 HIS B O 1
ATOM 2034 N N . LEU B 1 65 ? 22.718 42.919 13.071 1.00 55.06 65 LEU B N 1
ATOM 2035 C CA . LEU B 1 65 ? 23.852 42.911 13.994 1.00 55.28 65 LEU B CA 1
ATOM 2036 C C . LEU B 1 65 ? 23.500 42.233 15.316 1.00 55.64 65 LEU B C 1
ATOM 2037 O O . LEU B 1 65 ? 24.339 41.556 15.912 1.00 54.88 65 LEU B O 1
ATOM 2042 N N . ALA B 1 66 ? 22.256 42.403 15.760 1.00 55.53 66 ALA B N 1
ATOM 2043 C CA . ALA B 1 66 ? 21.794 41.817 17.017 1.00 55.78 66 ALA B CA 1
ATOM 2044 C C . ALA B 1 66 ? 21.854 40.289 17.032 1.00 56.81 66 ALA B C 1
ATOM 2045 O O . ALA B 1 66 ? 22.092 39.682 18.076 1.00 56.22 66 ALA B O 1
ATOM 2047 N N . ALA B 1 67 ? 21.638 39.666 15.880 1.00 57.29 67 ALA B N 1
ATOM 2048 C CA . ALA B 1 67 ? 21.677 38.215 15.810 1.00 57.63 67 ALA B CA 1
ATOM 2049 C C . ALA B 1 67 ? 23.075 37.725 15.448 1.00 58.20 67 ALA B C 1
ATOM 2050 O O . ALA B 1 67 ? 23.412 36.566 15.688 1.00 58.40 67 ALA B O 1
ATOM 2052 N N . ALA B 1 68 ? 23.887 38.611 14.878 1.00 58.47 68 ALA B N 1
ATOM 2053 C CA . ALA B 1 68 ? 25.251 38.264 14.485 1.00 58.30 68 ALA B CA 1
ATOM 2054 C C . ALA B 1 68 ? 26.245 38.464 15.633 1.00 57.79 68 ALA B C 1
ATOM 2055 O O . ALA B 1 68 ? 27.151 37.655 15.831 1.00 58.61 68 ALA B O 1
ATOM 2057 N N . TRP B 1 69 ? 26.073 39.547 16.382 1.00 56.31 69 TRP B N 1
ATOM 2058 C CA . TRP B 1 69 ? 26.961 39.848 17.499 1.00 54.29 69 TRP B CA 1
ATOM 2059 C C . TRP B 1 69 ? 26.361 39.479 18.846 1.00 54.63 69 TRP B C 1
ATOM 2060 O O . TRP B 1 69 ? 27.083 39.094 19.768 1.00 54.20 69 TRP B O 1
ATOM 2071 N N . GLU B 1 70 ? 25.046 39.622 18.965 1.00 54.61 70 GLU B N 1
ATOM 2072 C CA . GLU B 1 70 ? 24.346 39.313 20.208 1.00 55.28 70 GLU B CA 1
ATOM 2073 C C . GLU B 1 70 ? 24.643 40.312 21.316 1.00 53.78 70 GLU B C 1
ATOM 2074 O O . GLU B 1 70 ? 24.507 39.994 22.494 1.00 54.22 70 GLU B O 1
ATOM 2080 N N . TYR B 1 71 ? 25.070 41.513 20.948 1.00 53.25 71 TYR B N 1
ATOM 2081 C CA . TYR B 1 71 ? 25.348 42.536 21.950 1.00 52.45 71 TYR B CA 1
ATOM 2082 C C . TYR B 1 71 ? 24.176 43.497 22.011 1.00 52.61 71 TYR B C 1
ATOM 2083 O O . TYR B 1 71 ? 24.347 44.674 22.321 1.00 51.88 71 TYR B O 1
ATOM 2092 N N . ASP B 1 72 ? 22.988 42.988 21.702 1.00 53.65 72 ASP B N 1
ATOM 2093 C CA . ASP B 1 72 ? 21.768 43.789 21.719 1.00 54.17 72 ASP B CA 1
ATOM 2094 C C . ASP B 1 72 ? 21.429 44.262 23.137 1.00 53.63 72 ASP B C 1
ATOM 2095 O O . ASP B 1 72 ? 20.376 43.929 23.687 1.00 53.37 72 ASP B O 1
ATOM 2100 N N . TRP B 1 73 ? 22.333 45.045 23.719 1.00 52.84 73 TRP B N 1
ATOM 2101 C CA . TRP B 1 73 ? 22.158 45.571 25.070 1.00 50.97 73 TRP B CA 1
ATOM 2102 C C . TRP B 1 73 ? 21.762 47.035 25.034 1.00 48.72 73 TRP B C 1
ATOM 2103 O O . TRP B 1 73 ? 21.735 47.658 23.973 1.00 48.93 73 TRP B O 1
ATOM 2114 N N . PRO B 1 74 ? 21.436 47.601 26.206 1.00 46.70 74 PRO B N 1
ATOM 2115 C CA . PRO B 1 74 ? 21.057 49.010 26.303 1.00 46.10 74 PRO B CA 1
ATOM 2116 C C . PRO B 1 74 ? 22.338 49.836 26.448 1.00 46.42 74 PRO B C 1
ATOM 2117 O O . PRO B 1 74 ? 23.385 49.312 26.842 1.00 45.26 74 PRO B O 1
ATOM 2121 N N . ALA B 1 75 ? 22.246 51.123 26.138 1.00 46.30 75 ALA B N 1
ATOM 2122 C CA . ALA B 1 75 ? 23.390 52.028 26.216 1.00 46.20 75 ALA B CA 1
ATOM 2123 C C . ALA B 1 75 ? 24.279 51.810 27.439 1.00 45.87 75 ALA B C 1
ATOM 2124 O O . ALA B 1 75 ? 25.501 51.714 27.320 1.00 46.20 75 ALA B O 1
ATOM 2126 N N . SER B 1 76 ? 23.662 51.736 28.614 1.00 45.52 76 SER B N 1
ATOM 2127 C CA . SER B 1 76 ? 24.397 51.547 29.862 1.00 44.52 76 SER B CA 1
ATOM 2128 C C . SER B 1 76 ? 25.310 50.324 29.841 1.00 43.47 76 SER B C 1
ATOM 2129 O O . SER B 1 76 ? 26.427 50.360 30.359 1.00 41.89 76 SER B O 1
ATOM 2132 N N . ARG B 1 77 ? 24.833 49.239 29.244 1.00 43.16 77 ARG B N 1
ATOM 2133 C CA . ARG B 1 77 ? 25.620 48.019 29.183 1.00 41.93 77 ARG B CA 1
ATOM 2134 C C . ARG B 1 77 ? 26.736 48.154 28.162 1.00 41.23 77 ARG B C 1
ATOM 2135 O O . ARG B 1 77 ? 27.839 47.623 28.347 1.00 39.85 77 ARG B O 1
ATOM 2143 N N . TRP B 1 78 ? 26.450 48.871 27.081 1.00 40.49 78 TRP B N 1
ATOM 2144 C CA . TRP B 1 78 ? 27.449 49.064 26.049 1.00 40.05 78 TRP B CA 1
ATOM 2145 C C . TRP B 1 78 ? 28.611 49.896 26.557 1.00 40.07 78 TRP B C 1
ATOM 2146 O O . TRP B 1 78 ? 29.740 49.762 26.080 1.00 39.91 78 TRP B O 1
ATOM 2157 N N . ARG B 1 79 ? 28.339 50.750 27.535 1.00 39.26 79 ARG B N 1
ATOM 2158 C CA . ARG B 1 79 ? 29.395 51.569 28.090 1.00 39.87 79 ARG B CA 1
ATOM 2159 C C . ARG B 1 79 ? 30.287 50.709 28.968 1.00 38.77 79 ARG B C 1
ATOM 2160 O O . ARG B 1 79 ? 31.506 50.875 28.977 1.00 38.45 79 ARG B O 1
ATOM 2168 N N . GLN B 1 80 ? 29.682 49.786 29.707 1.00 36.81 80 GLN B N 1
ATOM 2169 C CA . GLN B 1 80 ? 30.461 48.902 30.563 1.00 35.72 80 GLN B CA 1
ATOM 2170 C C . GLN B 1 80 ? 31.357 48.076 29.651 1.00 32.91 80 GLN B C 1
ATOM 2171 O O . GLN B 1 80 ? 32.515 47.808 29.975 1.00 33.17 80 GLN B O 1
ATOM 2177 N N . HIS B 1 81 ? 30.805 47.688 28.505 1.00 28.58 81 HIS B N 1
ATOM 2178 C CA . HIS B 1 81 ? 31.515 46.880 27.525 1.00 26.90 81 HIS B CA 1
ATOM 2179 C C . HIS B 1 81 ? 32.735 47.581 26.925 1.00 25.72 81 HIS B C 1
ATOM 2180 O O . HIS B 1 81 ? 33.808 46.989 26.805 1.00 22.18 81 HIS B O 1
ATOM 2187 N N . LEU B 1 82 ? 32.554 48.840 26.535 1.00 27.46 82 LEU B N 1
ATOM 2188 C CA . LEU B 1 82 ? 33.636 49.636 25.959 1.00 26.24 82 LEU B CA 1
ATOM 2189 C C . LEU B 1 82 ? 34.680 49.901 27.033 1.00 27.42 82 LEU B C 1
ATOM 2190 O O . LEU B 1 82 ? 35.889 49.764 26.808 1.00 26.76 82 LEU B O 1
ATOM 2195 N N . ASN B 1 83 ? 34.192 50.279 28.208 1.00 27.09 83 ASN B N 1
ATOM 2196 C CA . ASN B 1 83 ? 35.048 50.575 29.347 1.00 28.20 83 ASN B CA 1
ATOM 2197 C C . ASN B 1 83 ? 35.963 49.394 29.667 1.00 27.82 83 ASN B C 1
ATOM 2198 O O . ASN B 1 83 ? 37.170 49.571 29.831 1.00 27.22 83 ASN B O 1
ATOM 2203 N N . ALA B 1 84 ? 35.393 48.191 29.741 1.00 28.32 84 ALA B N 1
ATOM 2204 C CA . ALA B 1 84 ? 36.168 46.987 30.051 1.00 26.91 84 ALA B CA 1
ATOM 2205 C C . ALA B 1 84 ? 37.240 46.708 28.997 1.00 27.08 84 ALA B C 1
ATOM 2206 O O . ALA B 1 84 ? 38.323 46.219 29.313 1.00 25.61 84 ALA B O 1
ATOM 2208 N N . GLN B 1 85 ? 36.935 47.007 27.739 1.00 26.77 85 GLN B N 1
ATOM 2209 C CA . GLN B 1 85 ? 37.911 46.812 26.672 1.00 25.56 85 GLN B CA 1
ATOM 2210 C C . GLN B 1 85 ? 39.006 47.867 26.783 1.00 25.14 85 GLN B C 1
ATOM 2211 O O . GLN B 1 85 ? 40.194 47.552 26.822 1.00 23.95 85 GLN B O 1
ATOM 2217 N N . LEU B 1 86 ? 38.591 49.126 26.841 1.00 25.69 86 LEU B N 1
ATOM 2218 C CA . LEU B 1 86 ? 39.533 50.229 26.912 1.00 27.60 86 LEU B CA 1
ATOM 2219 C C . LEU B 1 86 ? 40.478 50.166 28.104 1.00 30.20 86 LEU B C 1
ATOM 2220 O O . LEU B 1 86 ? 41.688 50.327 27.935 1.00 33.04 86 LEU B O 1
ATOM 2225 N N . GLU B 1 87 ? 39.954 49.923 29.302 1.00 30.62 87 GLU B N 1
ATOM 2226 C CA . GLU B 1 87 ? 40.821 49.854 30.471 1.00 30.58 87 GLU B CA 1
ATOM 2227 C C . GLU B 1 87 ? 41.707 48.623 30.453 1.00 30.94 87 GLU B C 1
ATOM 2228 O O . GLU B 1 87 ? 42.670 48.547 31.207 1.00 33.42 87 GLU B O 1
ATOM 2234 N N . GLY B 1 88 ? 41.387 47.656 29.598 1.00 30.96 88 GLY B N 1
ATOM 2235 C CA . GLY B 1 88 ? 42.201 46.454 29.525 1.00 30.30 88 GLY B CA 1
ATOM 2236 C C . GLY B 1 88 ? 43.276 46.528 28.449 1.00 29.89 88 GLY B C 1
ATOM 2237 O O . GLY B 1 88 ? 43.501 47.583 27.858 1.00 27.97 88 GLY B O 1
ATOM 2238 N N . THR B 1 89 ? 43.952 45.409 28.209 1.00 29.03 89 THR B N 1
ATOM 2239 C CA . THR B 1 89 ? 44.994 45.340 27.188 1.00 30.32 89 THR B CA 1
ATOM 2240 C C . THR B 1 89 ? 44.741 44.078 26.364 1.00 30.07 89 THR B C 1
ATOM 2241 O O . THR B 1 89 ? 45.668 43.372 25.966 1.00 31.36 89 THR B O 1
ATOM 2245 N N . TYR B 1 90 ? 43.467 43.817 26.099 1.00 28.50 90 TYR B N 1
ATOM 2246 C CA . TYR B 1 90 ? 43.061 42.626 25.375 1.00 27.18 90 TYR B CA 1
ATOM 2247 C C . TYR B 1 90 ? 42.324 42.909 24.076 1.00 25.17 90 TYR B C 1
ATOM 2248 O O . TYR B 1 90 ? 42.700 42.407 23.024 1.00 25.06 90 TYR B O 1
ATOM 2257 N N . SER B 1 91 ? 41.282 43.723 24.155 1.00 24.91 91 SER B N 1
ATOM 2258 C CA . SER B 1 91 ? 40.473 44.053 22.995 1.00 24.98 91 SER B CA 1
ATOM 2259 C C . SER B 1 91 ? 40.403 45.566 22.795 1.00 23.91 91 SER B C 1
ATOM 2260 O O . SER B 1 91 ? 40.207 46.310 23.756 1.00 25.56 91 SER B O 1
ATOM 2263 N N . LEU B 1 92 ? 40.559 46.010 21.546 1.00 23.43 92 LEU B N 1
ATOM 2264 C CA . LEU B 1 92 ? 40.512 47.432 21.203 1.00 21.10 92 LEU B CA 1
ATOM 2265 C C . LEU B 1 92 ? 39.274 47.769 20.363 1.00 20.52 92 LEU B C 1
ATOM 2266 O O . LEU B 1 92 ? 39.148 47.323 19.222 1.00 18.46 92 LEU B O 1
ATOM 2271 N N . PRO B 1 93 ? 38.339 48.556 20.921 1.00 21.46 93 PRO B N 1
ATOM 2272 C CA . PRO B 1 93 ? 37.135 48.912 20.155 1.00 21.89 93 PRO B CA 1
ATOM 2273 C C . PRO B 1 93 ? 37.425 50.073 19.202 1.00 23.17 93 PRO B C 1
ATOM 2274 O O . PRO B 1 93 ? 38.036 51.060 19.593 1.00 23.85 93 PRO B O 1
ATOM 2278 N N . LEU B 1 94 ? 36.970 49.949 17.961 1.00 23.63 94 LEU B N 1
ATOM 2279 C CA . LEU B 1 94 ? 37.206 50.966 16.945 1.00 23.95 94 LEU B CA 1
ATOM 2280 C C . LEU B 1 94 ? 35.934 51.412 16.214 1.00 25.71 94 LEU B C 1
ATOM 2281 O O . LEU B 1 94 ? 35.011 50.624 15.994 1.00 25.26 94 LEU B O 1
ATOM 2286 N N . ILE B 1 95 ? 35.890 52.689 15.853 1.00 25.76 95 ILE B N 1
ATOM 2287 C CA . ILE B 1 95 ? 34.762 53.248 15.120 1.00 25.18 95 ILE B CA 1
ATOM 2288 C C . ILE B 1 95 ? 35.249 53.596 13.714 1.00 25.45 95 ILE B C 1
ATOM 2289 O O . ILE B 1 95 ? 36.283 54.248 13.547 1.00 24.24 95 ILE B O 1
ATOM 2294 N N . GLY B 1 96 ? 34.507 53.150 12.707 1.00 25.78 96 GLY B N 1
ATOM 2295 C CA . GLY B 1 96 ? 34.890 53.423 11.334 1.00 28.20 96 GLY B CA 1
ATOM 2296 C C . GLY B 1 96 ? 34.030 54.515 10.733 1.00 28.83 96 GLY B C 1
ATOM 2297 O O . GLY B 1 96 ? 32.829 54.593 11.001 1.00 28.82 96 GLY B O 1
ATOM 2298 N N . SER B 1 97 ? 34.640 55.355 9.909 1.00 31.09 97 SER B N 1
ATOM 2299 C CA . SER B 1 97 ? 33.912 56.454 9.288 1.00 33.81 97 SER B CA 1
ATOM 2300 C C . SER B 1 97 ? 34.279 56.707 7.827 1.00 36.72 97 SER B C 1
ATOM 2301 O O . SER B 1 97 ? 35.323 56.264 7.336 1.00 34.67 97 SER B O 1
ATOM 2304 N N . TRP B 1 98 ? 33.406 57.451 7.154 1.00 41.56 98 TRP B N 1
ATOM 2305 C CA . TRP B 1 98 ? 33.584 57.823 5.753 1.00 47.00 98 TRP B CA 1
ATOM 2306 C C . TRP B 1 98 ? 32.896 59.174 5.548 1.00 48.21 98 TRP B C 1
ATOM 2307 O O . TRP B 1 98 ? 31.695 59.300 5.774 1.00 48.80 98 TRP B O 1
ATOM 2318 N N . HIS B 1 99 ? 33.661 60.183 5.141 1.00 50.54 99 HIS B N 1
ATOM 2319 C CA . HIS B 1 99 ? 33.114 61.524 4.906 1.00 52.19 99 HIS B CA 1
ATOM 2320 C C . HIS B 1 99 ? 32.368 62.120 6.103 1.00 51.97 99 HIS B C 1
ATOM 2321 O O . HIS B 1 99 ? 31.266 62.642 5.941 1.00 53.80 99 HIS B O 1
ATOM 2328 N N . GLY B 1 100 ? 32.944 62.042 7.299 1.00 50.02 100 GLY B N 1
ATOM 2329 C CA . GLY B 1 100 ? 32.279 62.622 8.453 1.00 46.60 100 GLY B CA 1
ATOM 2330 C C . GLY B 1 100 ? 31.077 61.881 9.014 1.00 45.56 100 GLY B C 1
ATOM 2331 O O . GLY B 1 100 ? 30.265 62.453 9.741 1.00 43.92 100 GLY B O 1
ATOM 2332 N N . THR B 1 101 ? 30.943 60.608 8.679 1.00 45.05 101 THR B N 1
ATOM 2333 C CA . THR B 1 101 ? 29.840 59.820 9.207 1.00 44.94 101 THR B CA 1
ATOM 2334 C C . THR B 1 101 ? 30.374 58.527 9.801 1.00 43.01 101 THR B C 1
ATOM 2335 O O . THR B 1 101 ? 31.275 57.899 9.242 1.00 43.63 101 THR B O 1
ATOM 2339 N N . ASP B 1 102 ? 29.836 58.147 10.952 1.00 40.31 102 ASP B N 1
ATOM 2340 C CA . ASP B 1 102 ? 30.251 56.912 11.600 1.00 38.42 102 ASP B CA 1
ATOM 2341 C C . ASP B 1 102 ? 29.307 55.812 11.122 1.00 38.23 102 ASP B C 1
ATOM 2342 O O . ASP B 1 102 ? 28.084 55.964 11.185 1.00 37.15 102 ASP B O 1
ATOM 2347 N N . GLY B 1 103 ? 29.870 54.711 10.635 1.00 37.73 103 GLY B N 1
ATOM 2348 C CA . GLY B 1 103 ? 29.035 53.624 10.162 1.00 35.86 103 GLY B CA 1
ATOM 2349 C C . GLY B 1 103 ? 29.619 52.244 10.385 1.00 35.52 103 GLY B C 1
ATOM 2350 O O . GLY B 1 103 ? 29.080 51.260 9.888 1.00 35.77 103 GLY B O 1
ATOM 2351 N N . GLY B 1 104 ? 30.713 52.154 11.134 1.00 34.90 104 GLY B N 1
ATOM 2352 C CA . GLY B 1 104 ? 31.315 50.853 11.368 1.00 31.67 104 GLY B CA 1
ATOM 2353 C C . GLY B 1 104 ? 31.912 50.665 12.745 1.00 30.58 104 GLY B C 1
ATOM 2354 O O . GLY B 1 104 ? 32.314 51.624 13.401 1.00 29.34 104 GLY B O 1
ATOM 2355 N N . TYR B 1 105 ? 31.964 49.413 13.182 1.00 29.03 105 TYR B N 1
ATOM 2356 C CA . TYR B 1 105 ? 32.519 49.069 14.485 1.00 28.10 105 TYR B CA 1
ATOM 2357 C C . TYR B 1 105 ? 33.398 47.834 14.364 1.00 28.04 105 TYR B C 1
ATOM 2358 O O . TYR B 1 105 ? 33.040 46.880 13.678 1.00 28.20 105 TYR B O 1
ATOM 2367 N N . LEU B 1 106 ? 34.553 47.864 15.016 1.00 27.54 106 LEU B N 1
ATOM 2368 C CA . LEU B 1 106 ? 35.463 46.730 15.004 1.00 26.67 106 LEU B CA 1
ATOM 2369 C C . LEU B 1 106 ? 36.060 46.513 16.389 1.00 27.42 106 LEU B C 1
ATOM 2370 O O . LEU B 1 106 ? 36.125 47.441 17.213 1.00 24.29 106 LEU B O 1
ATOM 2375 N N . GLU B 1 107 ? 36.472 45.272 16.636 1.00 26.81 107 GLU B N 1
ATOM 2376 C CA . GLU B 1 107 ? 37.126 44.898 17.878 1.00 26.90 107 GLU B CA 1
ATOM 2377 C C . GLU B 1 107 ? 38.370 44.136 17.455 1.00 26.80 107 GLU B C 1
ATOM 2378 O O . GLU B 1 107 ? 38.274 43.073 16.837 1.00 28.90 107 GLU B O 1
ATOM 2384 N N . LEU B 1 108 ? 39.533 44.717 17.738 1.00 24.82 108 LEU B N 1
ATOM 2385 C CA . LEU B 1 108 ? 40.816 44.113 17.414 1.00 23.87 108 LEU B CA 1
ATOM 2386 C C . LEU B 1 108 ? 41.360 43.572 18.726 1.00 25.26 108 LEU B C 1
ATOM 2387 O O . LEU B 1 108 ? 41.650 44.337 19.642 1.00 26.04 108 LEU B O 1
ATOM 2392 N N . TYR B 1 109 ? 41.515 42.256 18.819 1.00 25.78 109 TYR B N 1
ATOM 2393 C CA . TYR B 1 109 ? 41.978 41.657 20.065 1.00 25.80 109 TYR B CA 1
ATOM 2394 C C . TYR B 1 109 ? 43.094 40.630 19.911 1.00 25.01 109 TYR B C 1
ATOM 2395 O O . TYR B 1 109 ? 43.298 40.078 18.829 1.00 23.77 109 TYR B O 1
ATOM 2404 N N . TRP B 1 110 ? 43.801 40.377 21.012 1.00 24.16 110 TRP B N 1
ATOM 2405 C CA . TRP B 1 110 ? 44.873 39.386 21.032 1.00 26.14 110 TRP B CA 1
ATOM 2406 C C . TRP B 1 110 ? 44.208 38.013 21.120 1.00 25.89 110 TRP B C 1
ATOM 2407 O O . TRP B 1 110 ? 43.547 37.703 22.116 1.00 26.72 110 TRP B O 1
ATOM 2418 N N . ALA B 1 111 ? 44.377 37.197 20.085 1.00 23.55 111 ALA B N 1
ATOM 2419 C CA . ALA B 1 111 ? 43.769 35.869 20.059 1.00 24.66 111 ALA B CA 1
ATOM 2420 C C . ALA B 1 111 ? 44.177 34.970 21.232 1.00 25.76 111 ALA B C 1
ATOM 2421 O O . ALA B 1 111 ? 43.387 34.138 21.686 1.00 25.20 111 ALA B O 1
ATOM 2423 N N . ALA B 1 112 ? 45.403 35.133 21.721 1.00 26.21 112 ALA B N 1
ATOM 2424 C CA . ALA B 1 112 ? 45.887 34.316 22.833 1.00 28.50 112 ALA B CA 1
ATOM 2425 C C . ALA B 1 112 ? 45.224 34.701 24.162 1.00 29.92 112 ALA B C 1
ATOM 2426 O O . ALA B 1 112 ? 45.268 33.945 25.130 1.00 30.94 112 ALA B O 1
ATOM 2428 N N . LYS B 1 113 ? 44.614 35.878 24.212 1.00 30.67 113 LYS B N 1
ATOM 2429 C CA . LYS B 1 113 ? 43.928 36.320 25.424 1.00 29.48 113 LYS B CA 1
ATOM 2430 C C . LYS B 1 113 ? 42.431 36.130 25.247 1.00 27.76 113 LYS B C 1
ATOM 2431 O O . LYS B 1 113 ? 41.643 36.705 25.986 1.00 29.39 113 LYS B O 1
ATOM 2437 N N . ASP B 1 114 ? 42.044 35.317 24.269 1.00 27.77 114 ASP B N 1
ATOM 2438 C CA . ASP B 1 114 ? 40.637 35.103 23.953 1.00 28.04 114 ASP B CA 1
ATOM 2439 C C . ASP B 1 114 ? 40.302 33.614 23.911 1.00 30.63 114 ASP B C 1
ATOM 2440 O O . ASP B 1 114 ? 41.175 32.783 23.659 1.00 32.14 114 ASP B O 1
ATOM 2445 N N . LEU B 1 115 ? 39.039 33.277 24.153 1.00 32.26 115 LEU B N 1
ATOM 2446 C CA . LEU B 1 115 ? 38.605 31.879 24.149 1.00 35.66 115 LEU B CA 1
ATOM 2447 C C . LEU B 1 115 ? 38.819 31.211 22.798 1.00 35.64 115 LEU B C 1
ATOM 2448 O O . LEU B 1 115 ? 38.655 29.999 22.662 1.00 35.08 115 LEU B O 1
ATOM 2453 N N . ILE B 1 116 ? 39.167 32.008 21.798 1.00 35.60 116 ILE B N 1
ATOM 2454 C CA . ILE B 1 116 ? 39.395 31.491 20.459 1.00 35.35 116 ILE B CA 1
ATOM 2455 C C . ILE B 1 116 ? 40.603 30.542 20.476 1.00 34.30 116 ILE B C 1
ATOM 2456 O O . ILE B 1 116 ? 40.610 29.507 19.811 1.00 32.14 116 ILE B O 1
ATOM 2461 N N . SER B 1 117 ? 41.602 30.900 21.276 1.00 34.20 117 SER B N 1
ATOM 2462 C CA . SER B 1 117 ? 42.833 30.132 21.399 1.00 34.73 117 SER B CA 1
ATOM 2463 C C . SER B 1 117 ? 42.676 28.744 22.042 1.00 35.75 117 SER B C 1
ATOM 2464 O O . SER B 1 117 ? 43.659 28.008 22.189 1.00 35.25 117 SER B O 1
ATOM 2467 N N . HIS B 1 118 ? 41.453 28.388 22.430 1.00 35.92 118 HIS B N 1
ATOM 2468 C CA . HIS B 1 118 ? 41.205 27.074 23.020 1.00 37.42 118 HIS B CA 1
ATOM 2469 C C . HIS B 1 118 ? 40.904 26.092 21.898 1.00 37.89 118 HIS B C 1
ATOM 2470 O O . HIS B 1 118 ? 40.894 24.878 22.110 1.00 37.02 118 HIS B O 1
ATOM 2477 N N . TYR B 1 119 ? 40.651 26.615 20.701 1.00 35.97 119 TYR B N 1
ATOM 2478 C CA . TYR B 1 119 ? 40.317 25.751 19.588 1.00 34.69 119 TYR B CA 1
ATOM 2479 C C . TYR B 1 119 ? 41.381 25.630 18.516 1.00 34.03 119 TYR B C 1
ATOM 2480 O O . TYR B 1 119 ? 41.159 24.992 17.489 1.00 35.10 119 TYR B O 1
ATOM 2489 N N . TYR B 1 120 ? 42.543 26.223 18.759 1.00 34.03 120 TYR B N 1
ATOM 2490 C CA . TYR B 1 120 ? 43.637 26.154 17.802 1.00 34.54 120 TYR B CA 1
ATOM 2491 C C . TYR B 1 120 ? 44.942 26.534 18.508 1.00 35.93 120 TYR B C 1
ATOM 2492 O O . TYR B 1 120 ? 44.920 27.166 19.564 1.00 37.22 120 TYR B O 1
ATOM 2501 N N . ASP B 1 121 ? 46.072 26.124 17.941 1.00 38.06 121 ASP B N 1
ATOM 2502 C CA . ASP B 1 121 ? 47.381 26.421 18.519 1.00 41.47 121 ASP B CA 1
ATOM 2503 C C . ASP B 1 121 ? 47.731 27.872 18.247 1.00 40.45 121 ASP B C 1
ATOM 2504 O O . ASP B 1 121 ? 48.414 28.182 17.275 1.00 40.57 121 ASP B O 1
ATOM 2509 N N . ALA B 1 122 ? 47.263 28.752 19.123 1.00 41.09 122 ALA B N 1
ATOM 2510 C CA . ALA B 1 122 ? 47.486 30.178 18.968 1.00 41.64 122 ALA B CA 1
ATOM 2511 C C . ALA B 1 122 ? 48.906 30.633 19.251 1.00 43.19 122 ALA B C 1
ATOM 2512 O O . ALA B 1 122 ? 49.525 30.233 20.236 1.00 43.78 122 ALA B O 1
ATOM 2514 N N . ASP B 1 123 ? 49.414 31.484 18.370 1.00 44.09 123 ASP B N 1
ATOM 2515 C CA . ASP B 1 123 ? 50.746 32.032 18.522 1.00 45.74 123 ASP B CA 1
ATOM 2516 C C . ASP B 1 123 ? 50.555 33.279 19.383 1.00 45.43 123 ASP B C 1
ATOM 2517 O O . ASP B 1 123 ? 49.577 34.005 19.227 1.00 46.91 123 ASP B O 1
ATOM 2522 N N . PRO B 1 124 ? 51.477 33.532 20.319 1.00 45.02 124 PRO B N 1
ATOM 2523 C CA . PRO B 1 124 ? 51.407 34.690 21.213 1.00 43.93 124 PRO B CA 1
ATOM 2524 C C . PRO B 1 124 ? 50.905 36.012 20.628 1.00 42.80 124 PRO B C 1
ATOM 2525 O O . PRO B 1 124 ? 50.228 36.779 21.316 1.00 42.80 124 PRO B O 1
ATOM 2529 N N . TYR B 1 125 ? 51.212 36.285 19.366 1.00 41.52 125 TYR B N 1
ATOM 2530 C CA . TYR B 1 125 ? 50.810 37.561 18.791 1.00 40.38 125 TYR B CA 1
ATOM 2531 C C . TYR B 1 125 ? 49.679 37.546 17.781 1.00 37.34 125 TYR B C 1
ATOM 2532 O O . TYR B 1 125 ? 49.485 38.517 17.051 1.00 36.01 125 TYR B O 1
ATOM 2541 N N . ASP B 1 126 ? 48.932 36.450 17.739 1.00 34.33 126 ASP B N 1
ATOM 2542 C CA . ASP B 1 126 ? 47.810 36.356 16.823 1.00 33.00 126 ASP B CA 1
ATOM 2543 C C . ASP B 1 126 ? 46.791 37.424 17.194 1.00 33.29 126 ASP B C 1
ATOM 2544 O O . ASP B 1 126 ? 46.532 37.668 18.374 1.00 32.77 126 ASP B O 1
ATOM 2549 N N . LEU B 1 127 ? 46.217 38.067 16.185 1.00 33.44 127 LEU B N 1
ATOM 2550 C CA . LEU B 1 127 ? 45.215 39.096 16.417 1.00 31.44 127 LEU B CA 1
ATOM 2551 C C . LEU B 1 127 ? 43.897 38.645 15.820 1.00 32.29 127 LEU B C 1
ATOM 2552 O O . LEU B 1 127 ? 43.866 38.054 14.735 1.00 32.35 127 LEU B O 1
ATOM 2557 N N . GLY B 1 128 ? 42.814 38.896 16.547 1.00 31.41 128 GLY B N 1
ATOM 2558 C CA . GLY B 1 128 ? 41.492 38.532 16.067 1.00 30.60 128 GLY B CA 1
ATOM 2559 C C . GLY B 1 128 ? 40.779 39.798 15.622 1.00 30.24 128 GLY B C 1
ATOM 2560 O O . GLY B 1 128 ? 41.111 40.891 16.092 1.00 28.57 128 GLY B O 1
ATOM 2561 N N . LEU B 1 129 ? 39.802 39.669 14.728 1.00 28.93 129 LEU B N 1
ATOM 2562 C CA . LEU B 1 129 ? 39.089 40.844 14.246 1.00 28.50 129 LEU B CA 1
ATOM 2563 C C . LEU B 1 129 ? 37.608 40.627 13.993 1.00 28.96 129 LEU B C 1
ATOM 2564 O O . LEU B 1 129 ? 37.225 39.785 13.187 1.00 28.93 129 LEU B O 1
ATOM 2569 N N . HIS B 1 130 ? 36.778 41.380 14.711 1.00 29.41 130 HIS B N 1
ATOM 2570 C CA . HIS B 1 130 ? 35.334 41.332 14.537 1.00 27.87 130 HIS B CA 1
ATOM 2571 C C . HIS B 1 130 ? 34.983 42.677 13.917 1.00 30.48 130 HIS B C 1
ATOM 2572 O O . HIS B 1 130 ? 35.496 43.713 14.353 1.00 29.64 130 HIS B O 1
ATOM 2579 N N . ALA B 1 131 ? 34.118 42.662 12.904 1.00 30.07 131 ALA B N 1
ATOM 2580 C CA . ALA B 1 131 ? 33.714 43.887 12.220 1.00 31.31 131 ALA B CA 1
ATOM 2581 C C . ALA B 1 131 ? 32.225 43.881 11.871 1.00 33.47 131 ALA B C 1
ATOM 2582 O O . ALA B 1 131 ? 31.638 42.831 11.594 1.00 32.46 131 ALA B O 1
ATOM 2584 N N . ALA B 1 132 ? 31.624 45.068 11.887 1.00 34.06 132 ALA B N 1
ATOM 2585 C CA . ALA B 1 132 ? 30.209 45.222 11.581 1.00 35.38 132 ALA B CA 1
ATOM 2586 C C . ALA B 1 132 ? 29.918 46.573 10.959 1.00 36.36 132 ALA B C 1
ATOM 2587 O O . ALA B 1 132 ? 30.534 47.574 11.314 1.00 35.91 132 ALA B O 1
ATOM 2589 N N . ILE B 1 133 ? 28.982 46.588 10.017 1.00 38.11 133 ILE B N 1
ATOM 2590 C CA . ILE B 1 133 ? 28.563 47.820 9.375 1.00 40.10 133 ILE B CA 1
ATOM 2591 C C . ILE B 1 133 ? 27.209 48.131 9.989 1.00 42.99 133 ILE B C 1
ATOM 2592 O O . ILE B 1 133 ? 26.388 47.232 10.173 1.00 42.90 133 ILE B O 1
ATOM 2597 N N . ALA B 1 134 ? 26.980 49.400 10.310 1.00 45.57 134 ALA B N 1
ATOM 2598 C CA . ALA B 1 134 ? 25.729 49.816 10.924 1.00 48.17 134 ALA B CA 1
ATOM 2599 C C . ALA B 1 134 ? 24.545 49.784 9.964 1.00 51.03 134 ALA B C 1
ATOM 2600 O O . ALA B 1 134 ? 23.470 49.303 10.317 1.00 49.97 134 ALA B O 1
ATOM 2602 N N . ASP B 1 135 ? 24.742 50.301 8.756 1.00 54.47 135 ASP B N 1
ATOM 2603 C CA . ASP B 1 135 ? 23.676 50.336 7.756 1.00 59.38 135 ASP B CA 1
ATOM 2604 C C . ASP B 1 135 ? 23.730 49.135 6.810 1.00 60.97 135 ASP B C 1
ATOM 2605 O O . ASP B 1 135 ? 24.552 49.085 5.893 1.00 61.90 135 ASP B O 1
ATOM 2610 N N . LEU B 1 136 ? 22.842 48.172 7.033 1.00 62.49 136 LEU B N 1
ATOM 2611 C CA . LEU B 1 136 ? 22.798 46.968 6.210 1.00 64.23 136 LEU B CA 1
ATOM 2612 C C . LEU B 1 136 ? 22.645 47.230 4.708 1.00 64.65 136 LEU B C 1
ATOM 2613 O O . LEU B 1 136 ? 22.865 46.330 3.894 1.00 64.54 136 LEU B O 1
ATOM 2618 N N . SER B 1 137 ? 22.285 48.460 4.343 1.00 65.37 137 SER B N 1
ATOM 2619 C CA . SER B 1 137 ? 22.121 48.824 2.936 1.00 65.50 137 SER B CA 1
ATOM 2620 C C . SER B 1 137 ? 23.478 49.089 2.280 1.00 65.85 137 SER B C 1
ATOM 2621 O O . SER B 1 137 ? 23.881 48.388 1.349 1.00 65.99 137 SER B O 1
ATOM 2624 N N . ARG B 1 141 ? 26.104 45.595 -0.330 1.00 76.10 141 ARG B N 1
ATOM 2625 C CA . ARG B 1 141 ? 26.753 46.747 -0.942 1.00 75.90 141 ARG B CA 1
ATOM 2626 C C . ARG B 1 141 ? 28.213 46.418 -1.231 1.00 75.58 141 ARG B C 1
ATOM 2627 O O . ARG B 1 141 ? 28.852 47.051 -2.076 1.00 75.89 141 ARG B O 1
ATOM 2635 N N . GLY B 1 142 ? 28.731 45.418 -0.523 1.00 74.53 142 GLY B N 1
ATOM 2636 C CA . GLY B 1 142 ? 30.109 45.009 -0.717 1.00 72.89 142 GLY B CA 1
ATOM 2637 C C . GLY B 1 142 ? 31.088 46.058 -0.235 1.00 71.48 142 GLY B C 1
ATOM 2638 O O . GLY B 1 142 ? 32.175 46.218 -0.794 1.00 70.75 142 GLY B O 1
ATOM 2639 N N . PHE B 1 143 ? 30.701 46.782 0.807 1.00 70.47 143 PHE B N 1
ATOM 2640 C CA . PHE B 1 143 ? 31.563 47.815 1.359 1.00 69.25 143 PHE B CA 1
ATOM 2641 C C . PHE B 1 143 ? 32.660 47.144 2.196 1.00 66.39 143 PHE B C 1
ATOM 2642 O O . PHE B 1 143 ? 33.843 47.473 2.064 1.00 66.80 143 PHE B O 1
ATOM 2650 N N . GLY B 1 144 ? 32.261 46.191 3.036 1.00 61.83 144 GLY B N 1
ATOM 2651 C CA . GLY B 1 144 ? 33.215 45.474 3.866 1.00 56.82 144 GLY B CA 1
ATOM 2652 C C . GLY B 1 144 ? 34.411 44.941 3.090 1.00 53.29 144 GLY B C 1
ATOM 2653 O O . GLY B 1 144 ? 35.551 45.267 3.427 1.00 52.44 144 GLY B O 1
ATOM 2654 N N . PRO B 1 145 ? 34.189 44.114 2.049 1.00 50.50 145 PRO B N 1
ATOM 2655 C CA . PRO B 1 145 ? 35.251 43.533 1.215 1.00 47.27 145 PRO B CA 1
ATOM 2656 C C . PRO B 1 145 ? 36.170 44.600 0.635 1.00 44.87 145 PRO B C 1
ATOM 2657 O O . PRO B 1 145 ? 37.285 44.315 0.213 1.00 43.75 145 PRO B O 1
ATOM 2661 N N . LEU B 1 146 ? 35.686 45.835 0.606 1.00 43.99 146 LEU B N 1
ATOM 2662 C CA . LEU B 1 146 ? 36.472 46.938 0.076 1.00 42.91 146 LEU B CA 1
ATOM 2663 C C . LEU B 1 146 ? 37.475 47.490 1.086 1.00 40.83 146 LEU B C 1
ATOM 2664 O O . LEU B 1 146 ? 38.617 47.799 0.744 1.00 41.65 146 LEU B O 1
ATOM 2669 N N . LEU B 1 147 ? 37.049 47.599 2.337 1.00 39.12 147 LEU B N 1
ATOM 2670 C CA . LEU B 1 147 ? 37.903 48.143 3.383 1.00 37.68 147 LEU B CA 1
ATOM 2671 C C . LEU B 1 147 ? 38.741 47.132 4.162 1.00 35.64 147 LEU B C 1
ATOM 2672 O O . LEU B 1 147 ? 39.888 47.423 4.508 1.00 35.58 147 LEU B O 1
ATOM 2677 N N . LEU B 1 148 ? 38.184 45.952 4.426 1.00 32.92 148 LEU B N 1
ATOM 2678 C CA . LEU B 1 148 ? 38.906 44.941 5.194 1.00 32.43 148 LEU B CA 1
ATOM 2679 C C . LEU B 1 148 ? 40.347 44.729 4.745 1.00 32.20 148 LEU B C 1
ATOM 2680 O O . LEU B 1 148 ? 41.242 44.579 5.577 1.00 34.00 148 LEU B O 1
ATOM 2685 N N . PRO B 1 149 ? 40.601 44.725 3.431 1.00 31.12 149 PRO B N 1
ATOM 2686 C CA . PRO B 1 149 ? 41.992 44.522 3.011 1.00 32.63 149 PRO B CA 1
ATOM 2687 C C . PRO B 1 149 ? 42.915 45.607 3.561 1.00 33.06 149 PRO B C 1
ATOM 2688 O O . PRO B 1 149 ? 44.024 45.321 4.019 1.00 34.03 149 PRO B O 1
ATOM 2692 N N . ARG B 1 150 ? 42.450 46.852 3.525 1.00 33.31 150 ARG B N 1
ATOM 2693 C CA . ARG B 1 150 ? 43.256 47.967 4.007 1.00 33.59 150 ARG B CA 1
ATOM 2694 C C . ARG B 1 150 ? 43.466 47.911 5.511 1.00 32.10 150 ARG B C 1
ATOM 2695 O O . ARG B 1 150 ? 44.584 48.098 5.992 1.00 31.11 150 ARG B O 1
ATOM 2703 N N . ILE B 1 151 ? 42.388 47.654 6.244 1.00 30.52 151 ILE B N 1
ATOM 2704 C CA . ILE B 1 151 ? 42.456 47.543 7.692 1.00 30.00 151 ILE B CA 1
ATOM 2705 C C . ILE B 1 151 ? 43.477 46.461 8.035 1.00 30.47 151 ILE B C 1
ATOM 2706 O O . ILE B 1 151 ? 44.358 46.667 8.870 1.00 30.76 151 ILE B O 1
ATOM 2711 N N . VAL B 1 152 ? 43.363 45.315 7.366 1.00 31.36 152 VAL B N 1
ATOM 2712 C CA . VAL B 1 152 ? 44.271 44.188 7.581 1.00 31.82 152 VAL B CA 1
ATOM 2713 C C . VAL B 1 152 ? 45.738 44.537 7.314 1.00 32.97 152 VAL B C 1
ATOM 2714 O O . VAL B 1 152 ? 46.621 44.193 8.106 1.00 34.03 152 VAL B O 1
ATOM 2718 N N . ALA B 1 153 ? 46.000 45.211 6.198 1.00 32.00 153 ALA B N 1
ATOM 2719 C CA . ALA B 1 153 ? 47.361 45.613 5.853 1.00 31.23 153 ALA B CA 1
ATOM 2720 C C . ALA B 1 153 ? 47.932 46.501 6.960 1.00 31.71 153 ALA B C 1
ATOM 2721 O O . ALA B 1 153 ? 49.090 46.361 7.354 1.00 33.12 153 ALA B O 1
ATOM 2723 N N . SER B 1 154 ? 47.105 47.413 7.458 1.00 31.11 154 SER B N 1
ATOM 2724 C CA . SER B 1 154 ? 47.506 48.328 8.515 1.00 31.39 154 SER B CA 1
ATOM 2725 C C . SER B 1 154 ? 47.807 47.610 9.837 1.00 31.48 154 SER B C 1
ATOM 2726 O O . SER B 1 154 ? 48.697 48.017 10.581 1.00 32.02 154 SER B O 1
ATOM 2729 N N . VAL B 1 155 ? 47.068 46.547 10.135 1.00 29.92 155 VAL B N 1
ATOM 2730 C CA . VAL B 1 155 ? 47.299 45.806 11.373 1.00 30.12 155 VAL B CA 1
ATOM 2731 C C . VAL B 1 155 ? 48.651 45.088 11.320 1.00 31.19 155 VAL B C 1
ATOM 2732 O O . VAL B 1 155 ? 49.435 45.160 12.262 1.00 29.61 155 VAL B O 1
ATOM 2736 N N . PHE B 1 156 ? 48.915 44.393 10.216 1.00 32.54 156 PHE B N 1
ATOM 2737 C CA . PHE B 1 156 ? 50.174 43.679 10.039 1.00 35.36 156 PHE B CA 1
ATOM 2738 C C . PHE B 1 156 ? 51.319 44.673 10.093 1.00 37.51 156 PHE B C 1
ATOM 2739 O O . PHE B 1 156 ? 52.400 44.371 10.608 1.00 39.37 156 PHE B O 1
ATOM 2747 N N . ALA B 1 157 ? 51.071 45.864 9.561 1.00 38.12 157 ALA B N 1
ATOM 2748 C CA . ALA B 1 157 ? 52.080 46.911 9.540 1.00 40.53 157 ALA B CA 1
ATOM 2749 C C . ALA B 1 157 ? 52.431 47.398 10.942 1.00 41.09 157 ALA B C 1
ATOM 2750 O O . ALA B 1 157 ? 53.600 47.562 11.269 1.00 41.45 157 ALA B O 1
ATOM 2752 N N . ASN B 1 158 ? 51.418 47.632 11.768 1.00 42.44 158 ASN B N 1
ATOM 2753 C CA . ASN B 1 158 ? 51.650 48.115 13.122 1.00 43.66 158 ASN B CA 1
ATOM 2754 C C . ASN B 1 158 ? 52.140 47.050 14.090 1.00 43.89 158 ASN B C 1
ATOM 2755 O O . ASN B 1 158 ? 52.504 47.370 15.219 1.00 45.74 158 ASN B O 1
ATOM 2760 N N . GLU B 1 159 ? 52.152 45.793 13.663 1.00 44.17 159 GLU B N 1
ATOM 2761 C CA . GLU B 1 159 ? 52.607 44.718 14.538 1.00 44.68 159 GLU B CA 1
ATOM 2762 C C . GLU B 1 159 ? 53.307 43.595 13.782 1.00 44.99 159 GLU B C 1
ATOM 2763 O O . GLU B 1 159 ? 52.719 42.542 13.522 1.00 44.36 159 GLU B O 1
ATOM 2769 N N . PRO B 1 160 ? 54.586 43.803 13.432 1.00 45.85 160 PRO B N 1
ATOM 2770 C CA . PRO B 1 160 ? 55.405 42.829 12.701 1.00 46.07 160 PRO B CA 1
ATOM 2771 C C . PRO B 1 160 ? 55.454 41.425 13.313 1.00 45.61 160 PRO B C 1
ATOM 2772 O O . PRO B 1 160 ? 55.767 40.451 12.625 1.00 44.10 160 PRO B O 1
ATOM 2776 N N . ARG B 1 161 ? 55.139 41.325 14.604 1.00 46.51 161 ARG B N 1
ATOM 2777 C CA . ARG B 1 161 ? 55.150 40.044 15.305 1.00 45.72 161 ARG B CA 1
ATOM 2778 C C . ARG B 1 161 ? 53.919 39.187 15.038 1.00 45.22 161 ARG B C 1
ATOM 2779 O O . ARG B 1 161 ? 53.958 37.967 15.228 1.00 45.74 161 ARG B O 1
ATOM 2787 N N . CYS B 1 162 ? 52.827 39.817 14.609 1.00 43.01 162 CYS B N 1
ATOM 2788 C CA . CYS B 1 162 ? 51.596 39.083 14.331 1.00 40.42 162 CYS B CA 1
ATOM 2789 C C . CYS B 1 162 ? 51.771 38.132 13.145 1.00 40.45 162 CYS B C 1
ATOM 2790 O O . CYS B 1 162 ? 52.123 38.556 12.042 1.00 38.07 162 CYS B O 1
ATOM 2793 N N . ARG B 1 163 ? 51.526 36.844 13.384 1.00 40.47 163 ARG B N 1
ATOM 2794 C CA . ARG B 1 163 ? 51.646 35.827 12.343 1.00 40.35 163 ARG B CA 1
ATOM 2795 C C . ARG B 1 163 ? 50.394 35.757 11.475 1.00 38.82 163 ARG B C 1
ATOM 2796 O O . ARG B 1 163 ? 50.461 35.390 10.304 1.00 37.72 163 ARG B O 1
ATOM 2804 N N . ARG B 1 164 ? 49.246 36.083 12.054 1.00 37.51 164 ARG B N 1
ATOM 2805 C CA . ARG B 1 164 ? 48.008 36.030 11.291 1.00 36.27 164 ARG B CA 1
ATOM 2806 C C . ARG B 1 164 ? 46.847 36.713 11.991 1.00 33.13 164 ARG B C 1
ATOM 2807 O O . ARG B 1 164 ? 46.929 37.039 13.176 1.00 32.82 164 ARG B O 1
ATOM 2815 N N . ILE B 1 165 ? 45.765 36.929 11.248 1.00 30.90 165 ILE B N 1
ATOM 2816 C CA . ILE B 1 165 ? 44.570 37.558 11.799 1.00 28.59 165 ILE B CA 1
ATOM 2817 C C . ILE B 1 165 ? 43.499 36.482 11.850 1.00 28.54 165 ILE B C 1
ATOM 2818 O O . ILE B 1 165 ? 43.255 35.809 10.852 1.00 29.58 165 ILE B O 1
ATOM 2823 N N . MET B 1 166 ? 42.852 36.328 13.004 1.00 27.41 166 MET B N 1
ATOM 2824 C CA . MET B 1 166 ? 41.823 35.316 13.162 1.00 24.81 166 MET B CA 1
ATOM 2825 C C . MET B 1 166 ? 40.414 35.835 12.923 1.00 25.40 166 MET B C 1
ATOM 2826 O O . MET B 1 166 ? 40.039 36.903 13.399 1.00 26.79 166 MET B O 1
ATOM 2831 N N . PHE B 1 167 ? 39.638 35.055 12.182 1.00 23.73 167 PHE B N 1
ATOM 2832 C CA . PHE B 1 167 ? 38.264 35.386 11.863 1.00 24.30 167 PHE B CA 1
ATOM 2833 C C . PHE B 1 167 ? 37.429 34.192 12.305 1.00 25.89 167 PHE B C 1
ATOM 2834 O O . PHE B 1 167 ? 37.756 33.051 11.990 1.00 25.75 167 PHE B O 1
ATOM 2842 N N . ASP B 1 168 ? 36.348 34.446 13.032 1.00 28.05 168 ASP B N 1
ATOM 2843 C CA . ASP B 1 168 ? 35.524 33.350 13.508 1.00 28.09 168 ASP B CA 1
ATOM 2844 C C . ASP B 1 168 ? 34.030 33.518 13.263 1.00 26.97 168 ASP B C 1
ATOM 2845 O O . ASP B 1 168 ? 33.246 33.625 14.200 1.00 27.62 168 ASP B O 1
ATOM 2850 N N . PRO B 1 169 ? 33.616 33.537 11.990 1.00 26.62 169 PRO B N 1
ATOM 2851 C CA . PRO B 1 169 ? 32.193 33.688 11.660 1.00 28.58 169 PRO B CA 1
ATOM 2852 C C . PRO B 1 169 ? 31.376 32.459 12.056 1.00 30.27 169 PRO B C 1
ATOM 2853 O O . PRO B 1 169 ? 31.935 31.386 12.297 1.00 28.47 169 PRO B O 1
ATOM 2857 N N . ASP B 1 170 ? 30.057 32.620 12.133 1.00 31.96 170 ASP B N 1
ATOM 2858 C CA . ASP B 1 170 ? 29.197 31.497 12.477 1.00 34.10 170 ASP B CA 1
ATOM 2859 C C . ASP B 1 170 ? 29.397 30.477 11.364 1.00 36.08 170 ASP B C 1
ATOM 2860 O O . ASP B 1 170 ? 29.587 30.843 10.199 1.00 34.17 170 ASP B O 1
ATOM 2865 N N . HIS B 1 171 ? 29.377 29.197 11.715 1.00 38.49 171 HIS B N 1
ATOM 2866 C CA . HIS B 1 171 ? 29.593 28.163 10.713 1.00 40.73 171 HIS B CA 1
ATOM 2867 C C . HIS B 1 171 ? 28.571 28.247 9.586 1.00 41.37 171 HIS B C 1
ATOM 2868 O O . HIS B 1 171 ? 28.829 27.795 8.471 1.00 41.51 171 HIS B O 1
ATOM 2875 N N . ARG B 1 172 ? 27.421 28.847 9.870 1.00 43.03 172 ARG B N 1
ATOM 2876 C CA . ARG B 1 172 ? 26.359 28.978 8.876 1.00 45.20 172 ARG B CA 1
ATOM 2877 C C . ARG B 1 172 ? 26.446 30.243 8.022 1.00 45.55 172 ARG B C 1
ATOM 2878 O O . ARG B 1 172 ? 25.669 30.403 7.082 1.00 46.31 172 ARG B O 1
ATOM 2886 N N . ASN B 1 173 ? 27.375 31.142 8.351 1.00 44.72 173 ASN B N 1
ATOM 2887 C CA . ASN B 1 173 ? 27.539 32.389 7.595 1.00 43.40 173 ASN B CA 1
ATOM 2888 C C . ASN B 1 173 ? 28.358 32.134 6.335 1.00 42.76 173 ASN B C 1
ATOM 2889 O O . ASN B 1 173 ? 29.556 32.426 6.283 1.00 41.51 173 ASN B O 1
ATOM 2894 N N . THR B 1 174 ? 27.697 31.595 5.318 1.00 42.57 174 THR B N 1
ATOM 2895 C CA . THR B 1 174 ? 28.344 31.275 4.054 1.00 41.97 174 THR B CA 1
ATOM 2896 C C . THR B 1 174 ? 29.044 32.451 3.386 1.00 41.86 174 THR B C 1
ATOM 2897 O O . THR B 1 174 ? 30.193 32.335 2.956 1.00 42.59 174 THR B O 1
ATOM 2901 N N . ALA B 1 175 ? 28.346 33.576 3.283 1.00 40.42 175 ALA B N 1
ATOM 2902 C CA . ALA B 1 175 ? 28.912 34.758 2.651 1.00 37.95 175 ALA B CA 1
ATOM 2903 C C . ALA B 1 175 ? 30.268 35.130 3.244 1.00 36.35 175 ALA B C 1
ATOM 2904 O O . ALA B 1 175 ? 31.228 35.362 2.514 1.00 35.32 175 ALA B O 1
ATOM 2906 N N . THR B 1 176 ? 30.358 35.176 4.567 1.00 35.36 176 THR B N 1
ATOM 2907 C CA . THR B 1 176 ? 31.620 35.537 5.196 1.00 34.66 176 THR B CA 1
ATOM 2908 C C . THR B 1 176 ? 32.698 34.490 4.956 1.00 34.17 176 THR B C 1
ATOM 2909 O O . THR B 1 176 ? 33.820 34.821 4.559 1.00 33.56 176 THR B O 1
ATOM 2913 N N . ARG B 1 177 ? 32.363 33.225 5.191 1.00 32.39 177 ARG B N 1
ATOM 2914 C CA . ARG B 1 177 ? 33.338 32.158 4.999 1.00 31.06 177 ARG B CA 1
ATOM 2915 C C . ARG B 1 177 ? 33.911 32.183 3.577 1.00 30.96 177 ARG B C 1
ATOM 2916 O O . ARG B 1 177 ? 35.118 32.027 3.388 1.00 28.95 177 ARG B O 1
ATOM 2924 N N . ARG B 1 178 ? 33.052 32.393 2.583 1.00 31.08 178 ARG B N 1
ATOM 2925 C CA . ARG B 1 178 ? 33.513 32.443 1.198 1.00 32.72 178 ARG B CA 1
ATOM 2926 C C . ARG B 1 178 ? 34.536 33.557 1.014 1.00 32.63 178 ARG B C 1
ATOM 2927 O O . ARG B 1 178 ? 35.524 33.394 0.293 1.00 32.37 178 ARG B O 1
ATOM 2935 N N . LEU B 1 179 ? 34.305 34.693 1.670 1.00 31.29 179 LEU B N 1
ATOM 2936 C CA . LEU B 1 179 ? 35.238 35.805 1.566 1.00 28.55 179 LEU B CA 1
ATOM 2937 C C . LEU B 1 179 ? 36.558 35.401 2.201 1.00 26.34 179 LEU B C 1
ATOM 2938 O O . LEU B 1 179 ? 37.623 35.720 1.683 1.00 24.78 179 LEU B O 1
ATOM 2943 N N . CYS B 1 180 ? 36.493 34.705 3.334 1.00 26.40 180 CYS B N 1
ATOM 2944 C CA . CYS B 1 180 ? 37.720 34.263 3.994 1.00 25.53 180 CYS B CA 1
ATOM 2945 C C . CYS B 1 180 ? 38.492 33.348 3.058 1.00 24.75 180 CYS B C 1
ATOM 2946 O O . CYS B 1 180 ? 39.712 33.453 2.947 1.00 23.62 180 CYS B O 1
ATOM 2949 N N . GLU B 1 181 ? 37.779 32.458 2.373 1.00 26.24 181 GLU B N 1
ATOM 2950 C CA . GLU B 1 181 ? 38.426 31.533 1.438 1.00 26.98 181 GLU B CA 1
ATOM 2951 C C . GLU B 1 181 ? 39.040 32.271 0.259 1.00 25.13 181 GLU B C 1
ATOM 2952 O O . GLU B 1 181 ? 40.216 32.100 -0.035 1.00 23.95 181 GLU B O 1
ATOM 2958 N N . TRP B 1 182 ? 38.246 33.099 -0.412 1.00 26.78 182 TRP B N 1
ATOM 2959 C CA . TRP B 1 182 ? 38.755 33.850 -1.558 1.00 25.50 182 TRP B CA 1
ATOM 2960 C C . TRP B 1 182 ? 39.966 34.686 -1.193 1.00 26.50 182 TRP B C 1
ATOM 2961 O O . TRP B 1 182 ? 40.859 34.899 -2.021 1.00 25.42 182 TRP B O 1
ATOM 2972 N N . ALA B 1 183 ? 40.004 35.159 0.049 1.00 26.06 183 ALA B N 1
ATOM 2973 C CA . ALA B 1 183 ? 41.128 35.967 0.497 1.00 26.67 183 ALA B CA 1
ATOM 2974 C C . ALA B 1 183 ? 42.362 35.123 0.781 1.00 26.21 183 ALA B C 1
ATOM 2975 O O . ALA B 1 183 ? 43.446 35.664 0.999 1.00 27.91 183 ALA B O 1
ATOM 2977 N N . GLY B 1 184 ? 42.208 33.804 0.798 1.00 24.80 184 GLY B N 1
ATOM 2978 C CA . GLY B 1 184 ? 43.355 32.948 1.047 1.00 27.39 184 GLY B CA 1
ATOM 2979 C C . GLY B 1 184 ? 43.606 32.558 2.498 1.00 29.86 184 GLY B C 1
ATOM 2980 O O . GLY B 1 184 ? 44.735 32.240 2.883 1.00 28.30 184 GLY B O 1
ATOM 2981 N N . CYS B 1 185 ? 42.557 32.579 3.311 1.00 30.22 185 CYS B N 1
ATOM 2982 C CA . CYS B 1 185 ? 42.677 32.204 4.707 1.00 30.40 185 CYS B CA 1
ATOM 2983 C C . CYS B 1 185 ? 42.883 30.704 4.884 1.00 32.11 185 CYS B C 1
ATOM 2984 O O . CYS B 1 185 ? 42.369 29.893 4.110 1.00 33.17 185 CYS B O 1
ATOM 2987 N N . LYS B 1 186 ? 43.641 30.348 5.917 1.00 33.41 186 LYS B N 1
ATOM 2988 C CA . LYS B 1 186 ? 43.899 28.955 6.258 1.00 33.32 186 LYS B CA 1
ATOM 2989 C C . LYS B 1 186 ? 42.673 28.536 7.082 1.00 33.30 186 LYS B C 1
ATOM 2990 O O . LYS B 1 186 ? 42.336 29.190 8.072 1.00 33.01 186 LYS B O 1
ATOM 2996 N N . PHE B 1 187 ? 41.988 27.476 6.661 1.00 32.21 187 PHE B N 1
ATOM 2997 C CA . PHE B 1 187 ? 40.805 27.001 7.379 1.00 31.86 187 PHE B CA 1
ATOM 2998 C C . PHE B 1 187 ? 41.247 26.118 8.539 1.00 33.08 187 PHE B C 1
ATOM 2999 O O . PHE B 1 187 ? 42.000 25.176 8.344 1.00 34.82 187 PHE B O 1
ATOM 3007 N N . LEU B 1 188 ? 40.785 26.429 9.748 1.00 33.69 188 LEU B N 1
ATOM 3008 C CA . LEU B 1 188 ? 41.160 25.657 10.928 1.00 32.87 188 LEU B CA 1
ATOM 3009 C C . LEU B 1 188 ? 39.983 24.918 11.559 1.00 32.38 188 LEU B C 1
ATOM 3010 O O . LEU B 1 188 ? 39.975 24.647 12.755 1.00 33.12 188 LEU B O 1
ATOM 3015 N N . GLY B 1 189 ? 38.980 24.617 10.740 1.00 33.37 189 GLY B N 1
ATOM 3016 C CA . GLY B 1 189 ? 37.822 23.867 11.196 1.00 33.23 189 GLY B CA 1
ATOM 3017 C C . GLY B 1 189 ? 36.652 24.554 11.874 1.00 33.81 189 GLY B C 1
ATOM 3018 O O . GLY B 1 189 ? 36.684 25.738 12.193 1.00 33.68 189 GLY B O 1
ATOM 3019 N N . GLU B 1 190 ? 35.593 23.779 12.077 1.00 34.47 190 GLU B N 1
ATOM 3020 C CA . GLU B 1 190 ? 34.396 24.254 12.751 1.00 36.62 190 GLU B CA 1
ATOM 3021 C C . GLU B 1 190 ? 34.557 23.840 14.214 1.00 37.76 190 GLU B C 1
ATOM 3022 O O . GLU B 1 190 ? 35.082 22.766 14.504 1.00 38.24 190 GLU B O 1
ATOM 3028 N N . HIS B 1 191 ? 34.140 24.698 15.135 1.00 39.05 191 HIS B N 1
ATOM 3029 C CA . HIS B 1 191 ? 34.273 24.392 16.553 1.00 41.68 191 HIS B CA 1
ATOM 3030 C C . HIS B 1 191 ? 33.041 24.834 17.317 1.00 44.16 191 HIS B C 1
ATOM 3031 O O . HIS B 1 191 ? 32.479 25.899 17.045 1.00 44.31 191 HIS B O 1
ATOM 3038 N N . ASP B 1 192 ? 32.611 23.999 18.258 1.00 46.50 192 ASP B N 1
ATOM 3039 C CA . ASP B 1 192 ? 31.461 24.319 19.086 1.00 48.70 192 ASP B CA 1
ATOM 3040 C C . ASP B 1 192 ? 32.038 25.118 20.238 1.00 49.16 192 ASP B C 1
ATOM 3041 O O . ASP B 1 192 ? 32.941 24.652 20.931 1.00 49.29 192 ASP B O 1
ATOM 3046 N N . THR B 1 193 ? 31.533 26.326 20.433 1.00 51.18 193 THR B N 1
ATOM 3047 C CA . THR B 1 193 ? 32.033 27.176 21.503 1.00 54.75 193 THR B CA 1
ATOM 3048 C C . THR B 1 193 ? 30.898 27.701 22.377 1.00 56.38 193 THR B C 1
ATOM 3049 O O . THR B 1 193 ? 29.727 27.443 22.098 1.00 56.52 193 THR B O 1
ATOM 3053 N N . THR B 1 194 ? 31.265 28.434 23.428 1.00 58.35 194 THR B N 1
ATOM 3054 C CA . THR B 1 194 ? 30.317 29.026 24.377 1.00 59.94 194 THR B CA 1
ATOM 3055 C C . THR B 1 194 ? 28.852 28.701 24.107 1.00 60.63 194 THR B C 1
ATOM 3056 O O . THR B 1 194 ? 28.250 27.875 24.795 1.00 61.70 194 THR B O 1
ATOM 3060 N N . ASN B 1 195 ? 28.285 29.361 23.102 1.00 59.97 195 ASN B N 1
ATOM 3061 C CA . ASN B 1 195 ? 26.887 29.159 22.749 1.00 59.52 195 ASN B CA 1
ATOM 3062 C C . ASN B 1 195 ? 26.693 29.134 21.241 1.00 58.49 195 ASN B C 1
ATOM 3063 O O . ASN B 1 195 ? 25.573 29.310 20.757 1.00 57.92 195 ASN B O 1
ATOM 3068 N N . ARG B 1 196 ? 27.774 28.927 20.495 1.00 56.71 196 ARG B N 1
ATOM 3069 C CA . ARG B 1 196 ? 27.685 28.903 19.035 1.00 54.49 196 ARG B CA 1
ATOM 3070 C C . ARG B 1 196 ? 28.727 27.992 18.414 1.00 51.60 196 ARG B C 1
ATOM 3071 O O . ARG B 1 196 ? 29.681 27.587 19.074 1.00 53.32 196 ARG B O 1
ATOM 3079 N N . ARG B 1 197 ? 28.531 27.665 17.142 1.00 48.15 197 ARG B N 1
ATOM 3080 C CA . ARG B 1 197 ? 29.482 26.835 16.409 1.00 45.78 197 ARG B CA 1
ATOM 3081 C C . ARG B 1 197 ? 30.090 27.742 15.345 1.00 42.36 197 ARG B C 1
ATOM 3082 O O . ARG B 1 197 ? 29.378 28.274 14.501 1.00 42.09 197 ARG B O 1
ATOM 3090 N N . MET B 1 198 ? 31.402 27.927 15.380 1.00 39.61 198 MET B N 1
ATOM 3091 C CA . MET B 1 198 ? 32.029 28.800 14.401 1.00 38.61 198 MET B CA 1
ATOM 3092 C C . MET B 1 198 ? 33.032 28.132 13.464 1.00 37.33 198 MET B C 1
ATOM 3093 O O . MET B 1 198 ? 33.508 27.023 13.713 1.00 38.59 198 MET B O 1
ATOM 3098 N N . ALA B 1 199 ? 33.326 28.823 12.367 1.00 34.78 199 ALA B N 1
ATOM 3099 C CA . ALA B 1 199 ? 34.281 28.357 11.374 1.00 31.23 199 ALA B CA 1
ATOM 3100 C C . ALA B 1 199 ? 35.499 29.232 11.606 1.00 30.91 199 ALA B C 1
ATOM 3101 O O . ALA B 1 199 ? 35.408 30.460 11.553 1.00 32.11 199 ALA B O 1
ATOM 3103 N N . LEU B 1 200 ? 36.637 28.606 11.867 1.00 29.18 200 LEU B N 1
ATOM 3104 C CA . LEU B 1 200 ? 37.850 29.348 12.170 1.00 28.54 200 LEU B CA 1
ATOM 3105 C C . LEU B 1 200 ? 38.836 29.518 11.015 1.00 27.78 200 LEU B C 1
ATOM 3106 O O . LEU B 1 200 ? 39.368 28.547 10.484 1.00 28.31 200 LEU B O 1
ATOM 3111 N N . TYR B 1 201 ? 39.093 30.767 10.643 1.00 27.14 201 TYR B N 1
ATOM 3112 C CA . TYR B 1 201 ? 40.021 31.060 9.561 1.00 25.97 201 TYR B CA 1
ATOM 3113 C C . TYR B 1 201 ? 41.195 31.895 10.033 1.00 27.10 201 TYR B C 1
ATOM 3114 O O . TYR B 1 201 ? 41.099 32.632 11.011 1.00 30.72 201 TYR B O 1
ATOM 3123 N N . ALA B 1 202 ? 42.309 31.779 9.327 1.00 26.48 202 ALA B N 1
ATOM 3124 C CA . ALA B 1 202 ? 43.500 32.515 9.694 1.00 26.90 202 ALA B CA 1
ATOM 3125 C C . ALA B 1 202 ? 44.141 33.134 8.456 1.00 27.95 202 ALA B C 1
ATOM 3126 O O . ALA B 1 202 ? 44.494 32.435 7.510 1.00 26.84 202 ALA B O 1
ATOM 3128 N N . LEU B 1 203 ? 44.263 34.455 8.461 1.00 30.00 203 LEU B N 1
ATOM 3129 C CA . LEU B 1 203 ? 44.875 35.173 7.353 1.00 31.54 203 LEU B CA 1
ATOM 3130 C C . LEU B 1 203 ? 46.318 35.357 7.780 1.00 33.66 203 LEU B C 1
ATOM 3131 O O . LEU B 1 203 ? 46.618 36.225 8.597 1.00 32.98 203 LEU B O 1
ATOM 3136 N N . GLU B 1 204 ? 47.202 34.520 7.246 1.0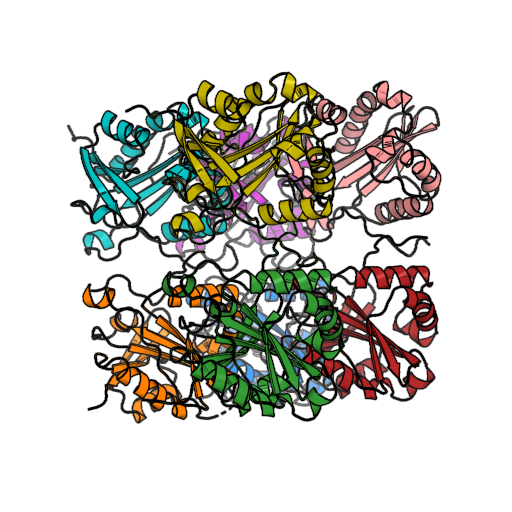0 37.16 204 GLU B N 1
ATOM 3137 C CA . GLU B 1 204 ? 48.618 34.589 7.583 1.00 41.50 204 GLU B CA 1
ATOM 3138 C C . GLU B 1 204 ? 49.200 35.890 7.033 1.00 42.07 204 GLU B C 1
ATOM 3139 O O . GLU B 1 204 ? 48.734 36.409 6.020 1.00 41.73 204 GLU B O 1
ATOM 3145 N N . ALA B 1 205 ? 50.213 36.414 7.714 1.00 44.43 205 ALA B N 1
ATOM 3146 C CA . ALA B 1 205 ? 50.857 37.658 7.311 1.00 49.05 205 ALA B CA 1
ATOM 3147 C C . ALA B 1 205 ? 51.528 37.507 5.945 1.00 53.16 205 ALA B C 1
ATOM 3148 O O . ALA B 1 205 ? 51.925 36.404 5.556 1.00 54.48 205 ALA B O 1
ATOM 3150 N N . PRO B 1 206 ? 51.676 38.620 5.204 1.00 55.72 206 PRO B N 1
ATOM 3151 C CA . PRO B 1 206 ? 52.296 38.620 3.874 1.00 58.10 206 PRO B CA 1
ATOM 3152 C C . PRO B 1 206 ? 53.680 37.974 3.809 1.00 59.77 206 PRO B C 1
ATOM 3153 O O . PRO B 1 206 ? 54.514 38.181 4.688 1.00 60.41 206 PRO B O 1
ATOM 3157 N N . THR B 1 207 ? 53.901 37.194 2.752 1.00 61.74 207 THR B N 1
ATOM 3158 C CA . THR B 1 207 ? 55.158 36.483 2.515 1.00 63.62 207 THR B CA 1
ATOM 3159 C C . THR B 1 207 ? 55.300 35.257 3.425 1.00 64.06 207 THR B C 1
ATOM 3160 O O . THR B 1 207 ? 56.108 35.298 4.381 1.00 64.01 207 THR B O 1
ATOM 3164 N N . ASP C 1 11 ? 38.129 92.580 45.630 1.00 69.82 11 ASP C N 1
ATOM 3165 C CA . ASP C 1 11 ? 38.956 91.945 44.564 1.00 69.62 11 ASP C CA 1
ATOM 3166 C C . ASP C 1 11 ? 38.176 90.854 43.850 1.00 68.87 11 ASP C C 1
ATOM 3167 O O . ASP C 1 11 ? 38.153 89.706 44.294 1.00 68.81 11 ASP C O 1
ATOM 3172 N N . ASP C 1 12 ? 37.543 91.226 42.740 1.00 67.82 12 ASP C N 1
ATOM 3173 C CA . ASP C 1 12 ? 36.745 90.304 41.935 1.00 66.28 12 ASP C CA 1
ATOM 3174 C C . ASP C 1 12 ? 37.171 88.842 42.009 1.00 63.76 12 ASP C C 1
ATOM 3175 O O . ASP C 1 12 ? 38.355 88.509 41.924 1.00 63.96 12 ASP C O 1
ATOM 3180 N N . ALA C 1 13 ? 36.177 87.977 42.171 1.00 59.61 13 ALA C N 1
ATOM 3181 C CA . ALA C 1 13 ? 36.396 86.545 42.266 1.00 54.95 13 ALA C CA 1
ATOM 3182 C C . ALA C 1 13 ? 36.696 85.933 40.900 1.00 51.79 13 ALA C C 1
ATOM 3183 O O . ALA C 1 13 ? 36.082 86.291 39.890 1.00 51.05 13 ALA C O 1
ATOM 3185 N N . LEU C 1 14 ? 37.646 85.006 40.884 1.00 47.34 14 LEU C N 1
ATOM 3186 C CA . LEU C 1 14 ? 38.036 84.323 39.663 1.00 42.69 14 LEU C CA 1
ATOM 3187 C C . LEU C 1 14 ? 37.016 83.233 39.389 1.00 40.08 14 LEU C C 1
ATOM 3188 O O . LEU C 1 14 ? 36.728 82.416 40.263 1.00 41.00 14 LEU C O 1
ATOM 3193 N N . VAL C 1 15 ? 36.452 83.221 38.186 1.00 35.81 15 VAL C N 1
ATOM 3194 C CA . VAL C 1 15 ? 35.472 82.200 37.851 1.00 31.42 15 VAL C CA 1
ATOM 3195 C C . VAL C 1 15 ? 36.162 80.952 37.330 1.00 29.22 15 VAL C C 1
ATOM 3196 O O . VAL C 1 15 ? 37.333 80.973 36.959 1.00 26.53 15 VAL C O 1
ATOM 3200 N N . ARG C 1 16 ? 35.424 79.856 37.316 1.00 27.97 16 ARG C N 1
ATOM 3201 C CA . ARG C 1 16 ? 35.962 78.607 36.824 1.00 27.59 16 ARG C CA 1
ATOM 3202 C C . ARG C 1 16 ? 35.448 78.327 35.414 1.00 27.74 16 ARG C C 1
ATOM 3203 O O . ARG C 1 16 ? 34.234 78.281 35.178 1.00 28.40 16 ARG C O 1
ATOM 3211 N N . LEU C 1 17 ? 36.372 78.164 34.474 1.00 25.70 17 LEU C N 1
ATOM 3212 C CA . LEU C 1 17 ? 35.997 77.871 33.098 1.00 23.04 17 LEU C CA 1
ATOM 3213 C C . LEU C 1 17 ? 35.447 76.449 33.056 1.00 22.05 17 LEU C C 1
ATOM 3214 O O . LEU C 1 17 ? 36.167 75.486 33.311 1.00 22.79 17 LEU C O 1
ATOM 3219 N N . ALA C 1 18 ? 34.167 76.328 32.733 1.00 21.11 18 ALA C N 1
ATOM 3220 C CA . ALA C 1 18 ? 33.493 75.038 32.671 1.00 22.18 18 ALA C CA 1
ATOM 3221 C C . ALA C 1 18 ? 34.209 73.937 31.891 1.00 24.03 18 ALA C C 1
ATOM 3222 O O . ALA C 1 18 ? 34.126 72.766 32.259 1.00 24.79 18 ALA C O 1
ATOM 3224 N N . ARG C 1 19 ? 34.906 74.296 30.815 1.00 24.83 19 ARG C N 1
ATOM 3225 C CA . ARG C 1 19 ? 35.596 73.294 29.993 1.00 24.12 19 ARG C CA 1
ATOM 3226 C C . ARG C 1 19 ? 37.040 72.989 30.370 1.00 23.51 19 ARG C C 1
ATOM 3227 O O . ARG C 1 19 ? 37.668 72.152 29.724 1.00 23.38 19 ARG C O 1
ATOM 3235 N N . GLU C 1 20 ? 37.581 73.658 31.386 1.00 21.36 20 GLU C N 1
ATOM 3236 C CA . GLU C 1 20 ? 38.972 73.412 31.758 1.00 22.60 20 GLU C CA 1
ATOM 3237 C C . GLU C 1 20 ? 39.127 72.117 32.534 1.00 23.36 20 GLU C C 1
ATOM 3238 O O . GLU C 1 20 ? 38.312 71.793 33.391 1.00 24.04 20 GLU C O 1
ATOM 3244 N N . ARG C 1 21 ? 40.174 71.375 32.205 1.00 24.22 21 ARG C N 1
ATOM 3245 C CA . ARG C 1 21 ? 40.465 70.104 32.847 1.00 28.24 21 ARG C CA 1
ATOM 3246 C C . ARG C 1 21 ? 41.717 70.250 33.714 1.00 30.01 21 ARG C C 1
ATOM 3247 O O . ARG C 1 21 ? 42.725 70.817 33.278 1.00 31.76 21 ARG C O 1
ATOM 3255 N N . PHE C 1 22 ? 41.665 69.723 34.932 1.00 31.64 22 PHE C N 1
ATOM 3256 C CA . PHE C 1 22 ? 42.788 69.855 35.849 1.00 31.45 22 PHE C CA 1
ATOM 3257 C C . PHE C 1 22 ? 43.564 68.587 36.198 1.00 32.74 22 PHE C C 1
ATOM 3258 O O . PHE C 1 22 ? 44.622 68.666 36.828 1.00 32.64 22 PHE C O 1
ATOM 3266 N N . ASP C 1 23 ? 43.048 67.422 35.815 1.00 31.82 23 ASP C N 1
ATOM 3267 C CA . ASP C 1 23 ? 43.787 66.190 36.062 1.00 33.35 23 ASP C CA 1
ATOM 3268 C C . ASP C 1 23 ? 44.633 66.035 34.799 1.00 34.15 23 ASP C C 1
ATOM 3269 O O . ASP C 1 23 ? 44.210 65.419 33.817 1.00 35.12 23 ASP C O 1
ATOM 3274 N N . LEU C 1 24 ? 45.829 66.609 34.824 1.00 34.35 24 LEU C N 1
ATOM 3275 C CA . LEU C 1 24 ? 46.705 66.578 33.659 1.00 33.55 24 LEU C CA 1
ATOM 3276 C C . LEU C 1 24 ? 48.066 65.976 33.942 1.00 34.29 24 LEU C C 1
ATOM 3277 O O . LEU C 1 24 ? 48.599 66.107 35.043 1.00 34.69 24 LEU C O 1
ATOM 3282 N N . PRO C 1 25 ? 48.649 65.292 32.949 1.00 34.61 25 PRO C N 1
ATOM 3283 C CA . PRO C 1 25 ? 49.972 64.721 33.187 1.00 34.88 25 PRO C CA 1
ATOM 3284 C C . PRO C 1 25 ? 50.931 65.915 33.263 1.00 36.43 25 PRO C C 1
ATOM 3285 O O . PRO C 1 25 ? 50.617 66.994 32.758 1.00 36.72 25 PRO C O 1
ATOM 3289 N N . ASP C 1 26 ? 52.085 65.730 33.891 1.00 37.17 26 ASP C N 1
ATOM 3290 C CA . ASP C 1 26 ? 53.059 66.811 34.041 1.00 38.46 26 ASP C CA 1
ATOM 3291 C C . ASP C 1 26 ? 53.463 67.545 32.765 1.00 36.78 26 ASP C C 1
ATOM 3292 O O . ASP C 1 26 ? 53.655 68.760 32.773 1.00 35.64 26 ASP C O 1
ATOM 3297 N N . GLN C 1 27 ? 53.605 66.807 31.675 1.00 35.70 27 GLN C N 1
ATOM 3298 C CA . GLN C 1 27 ? 53.997 67.407 30.410 1.00 34.91 27 GLN C CA 1
ATOM 3299 C C . GLN C 1 27 ? 53.015 68.503 30.024 1.00 33.94 27 GLN C C 1
ATOM 3300 O O . GLN C 1 27 ? 53.415 69.609 29.655 1.00 36.39 27 GLN C O 1
ATOM 3306 N N . VAL C 1 28 ? 51.726 68.192 30.127 1.00 31.44 28 VAL C N 1
ATOM 3307 C CA . VAL C 1 28 ? 50.671 69.133 29.781 1.00 27.97 28 VAL C CA 1
ATOM 3308 C C . VAL C 1 28 ? 50.528 70.276 30.778 1.00 28.44 28 VAL C C 1
ATOM 3309 O O . VAL C 1 28 ? 50.389 71.435 30.387 1.00 25.67 28 VAL C O 1
ATOM 3313 N N . ARG C 1 29 ? 50.557 69.954 32.068 1.00 31.09 29 ARG C N 1
ATOM 3314 C CA . ARG C 1 29 ? 50.416 70.983 33.086 1.00 32.74 29 ARG C CA 1
ATOM 3315 C C . ARG C 1 29 ? 51.532 72.018 32.986 1.00 33.91 29 ARG C C 1
ATOM 3316 O O . ARG C 1 29 ? 51.329 73.194 33.291 1.00 34.34 29 ARG C O 1
ATOM 3324 N N . ARG C 1 30 ? 52.702 71.577 32.539 1.00 35.38 30 ARG C N 1
ATOM 3325 C CA . ARG C 1 30 ? 53.867 72.448 32.405 1.00 37.58 30 ARG C CA 1
ATOM 3326 C C . ARG C 1 30 ? 53.782 73.408 31.210 1.00 37.05 30 ARG C C 1
ATOM 3327 O O . ARG C 1 30 ? 54.505 74.401 31.156 1.00 34.90 30 ARG C O 1
ATOM 3335 N N . LEU C 1 31 ? 52.901 73.122 30.253 1.00 35.57 31 LEU C N 1
ATOM 3336 C CA . LEU C 1 31 ? 52.771 73.987 29.081 1.00 33.65 31 LEU C CA 1
ATOM 3337 C C . LEU C 1 31 ? 52.319 75.387 29.447 1.00 32.37 31 LEU C C 1
ATOM 3338 O O . LEU C 1 31 ? 51.374 75.563 30.217 1.00 30.38 31 LEU C O 1
ATOM 3343 N N . ALA C 1 32 ? 52.999 76.382 28.886 1.00 32.04 32 ALA C N 1
ATOM 3344 C CA . ALA C 1 32 ? 52.644 77.775 29.128 1.00 32.21 32 ALA C CA 1
ATOM 3345 C C . ALA C 1 32 ? 51.414 78.026 28.269 1.00 31.25 32 ALA C C 1
ATOM 3346 O O . ALA C 1 32 ? 50.998 77.145 27.522 1.00 30.11 32 ALA C O 1
ATOM 3348 N N . ARG C 1 33 ? 50.831 79.214 28.361 1.00 30.68 33 ARG C N 1
ATOM 3349 C CA . ARG C 1 33 ? 49.641 79.492 27.574 1.00 31.15 33 ARG C CA 1
ATOM 3350 C C . ARG C 1 33 ? 49.943 79.469 26.075 1.00 29.76 33 ARG C C 1
ATOM 3351 O O . ARG C 1 33 ? 51.061 79.762 25.644 1.00 30.82 33 ARG C O 1
ATOM 3359 N N . PRO C 1 34 ? 48.945 79.117 25.258 1.00 27.33 34 PRO C N 1
ATOM 3360 C CA . PRO C 1 34 ? 49.111 79.062 23.802 1.00 28.35 34 PRO C CA 1
ATOM 3361 C C . PRO C 1 34 ? 49.732 80.344 23.225 1.00 27.70 34 PRO C C 1
ATOM 3362 O O . PRO C 1 34 ? 49.436 81.447 23.677 1.00 26.01 34 PRO C O 1
ATOM 3366 N N . PRO C 1 35 ? 50.597 80.208 22.211 1.00 28.20 35 PRO C N 1
ATOM 3367 C CA . PRO C 1 35 ? 51.236 81.376 21.592 1.00 29.62 35 PRO C CA 1
ATOM 3368 C C . PRO C 1 35 ? 50.218 82.225 20.831 1.00 29.78 35 PRO C C 1
ATOM 3369 O O . PRO C 1 35 ? 49.210 81.710 20.335 1.00 30.60 35 PRO C O 1
ATOM 3373 N N . VAL C 1 36 ? 50.481 83.521 20.731 1.00 29.25 36 VAL C N 1
ATOM 3374 C CA . VAL C 1 36 ? 49.576 84.407 20.017 1.00 28.98 36 VAL C CA 1
ATOM 3375 C C . VAL C 1 36 ? 49.770 84.243 18.513 1.00 30.11 36 VAL C C 1
ATOM 3376 O O . VAL C 1 36 ? 50.871 84.447 18.002 1.00 31.59 36 VAL C O 1
ATOM 3380 N N . PRO C 1 37 ? 48.712 83.843 17.785 1.00 29.06 37 PRO C N 1
ATOM 3381 C CA . PRO C 1 37 ? 48.850 83.680 16.337 1.00 28.99 37 PRO C CA 1
ATOM 3382 C C . PRO C 1 37 ? 48.772 85.067 15.715 1.00 31.09 37 PRO C C 1
ATOM 3383 O O . PRO C 1 37 ? 48.344 86.010 16.367 1.00 31.98 37 PRO C O 1
ATOM 3387 N N . SER C 1 38 ? 49.188 85.213 14.466 1.00 33.67 38 SER C N 1
ATOM 3388 C CA . SER C 1 38 ? 49.124 86.531 13.850 1.00 35.93 38 SER C CA 1
ATOM 3389 C C . SER C 1 38 ? 48.660 86.507 12.407 1.00 35.56 38 SER C C 1
ATOM 3390 O O . SER C 1 38 ? 48.700 85.473 11.732 1.00 34.07 38 SER C O 1
ATOM 3393 N N . LEU C 1 39 ? 48.197 87.669 11.964 1.00 35.19 39 LEU C N 1
ATOM 3394 C CA . LEU C 1 39 ? 47.722 87.878 10.611 1.00 34.35 39 LEU C CA 1
ATOM 3395 C C . LEU C 1 39 ? 48.387 89.148 10.100 1.00 35.29 39 LEU C C 1
ATOM 3396 O O . LEU C 1 39 ? 48.580 90.105 10.856 1.00 35.00 39 LEU C O 1
ATOM 3401 N N . GLU C 1 40 ? 48.738 89.161 8.820 1.00 36.18 40 GLU C N 1
ATOM 3402 C CA . GLU C 1 40 ? 49.358 90.336 8.230 1.00 36.29 40 GLU C CA 1
ATOM 3403 C C . GLU C 1 40 ? 48.327 91.426 7.953 1.00 34.78 40 GLU C C 1
ATOM 3404 O O . GLU C 1 40 ? 47.153 91.140 7.710 1.00 31.44 40 GLU C O 1
ATOM 3410 N N . PRO C 1 41 ? 48.755 92.699 8.010 1.00 34.66 41 PRO C N 1
ATOM 3411 C CA . PRO C 1 41 ? 47.849 93.823 7.749 1.00 32.54 41 PRO C CA 1
ATOM 3412 C C . PRO C 1 41 ? 47.290 93.645 6.344 1.00 32.19 41 PRO C C 1
ATOM 3413 O O . PRO C 1 41 ? 47.963 93.084 5.478 1.00 33.78 41 PRO C O 1
ATOM 3417 N N . PRO C 1 42 ? 46.071 94.145 6.078 1.00 31.50 42 PRO C N 1
ATOM 3418 C CA . PRO C 1 42 ? 45.125 94.874 6.926 1.00 30.48 42 PRO C CA 1
ATOM 3419 C C . PRO C 1 42 ? 44.418 94.077 8.031 1.00 30.10 42 PRO C C 1
ATOM 3420 O O . PRO C 1 42 ? 43.628 94.645 8.793 1.00 29.59 42 PRO C O 1
ATOM 3424 N N . TYR C 1 43 ? 44.676 92.774 8.102 1.00 27.67 43 TYR C N 1
ATOM 3425 C CA . TYR C 1 43 ? 44.075 91.941 9.140 1.00 26.71 43 TYR C CA 1
ATOM 3426 C C . TYR C 1 43 ? 44.875 92.058 10.427 1.00 27.00 43 TYR C C 1
ATOM 3427 O O . TYR C 1 43 ? 46.054 92.419 10.408 1.00 27.98 43 TYR C O 1
ATOM 3436 N N . GLY C 1 44 ? 44.225 91.747 11.546 1.00 27.70 44 GLY C N 1
ATOM 3437 C CA . GLY C 1 44 ? 44.899 91.803 12.827 1.00 25.22 44 GLY C CA 1
ATOM 3438 C C . GLY C 1 44 ? 44.345 90.838 13.864 1.00 25.29 44 GLY C C 1
ATOM 3439 O O . GLY C 1 44 ? 43.148 90.532 13.891 1.00 24.59 44 GLY C O 1
ATOM 3440 N N . LEU C 1 45 ? 45.238 90.347 14.713 1.00 25.24 45 LEU C N 1
ATOM 3441 C CA . LEU C 1 45 ? 44.877 89.448 15.803 1.00 25.53 45 LEU C CA 1
ATOM 3442 C C . LEU C 1 45 ? 45.620 89.925 17.042 1.00 23.43 45 LEU C C 1
ATOM 3443 O O . LEU C 1 45 ? 46.850 90.021 17.046 1.00 22.01 45 LEU C O 1
ATOM 3448 N N . ARG C 1 46 ? 44.867 90.224 18.089 1.00 23.35 46 ARG C N 1
ATOM 3449 C CA . ARG C 1 46 ? 45.460 90.681 19.333 1.00 24.88 46 ARG C CA 1
ATOM 3450 C C . ARG C 1 46 ? 44.821 89.951 20.505 1.00 25.73 46 ARG C C 1
ATOM 3451 O O . ARG C 1 46 ? 43.674 89.499 20.422 1.00 26.64 46 ARG C O 1
ATOM 3459 N N . VAL C 1 47 ? 45.571 89.835 21.594 1.00 26.63 47 VAL C N 1
ATOM 3460 C CA . VAL C 1 47 ? 45.075 89.185 22.795 1.00 27.24 47 VAL C CA 1
ATOM 3461 C C . VAL C 1 47 ? 43.932 90.026 23.326 1.00 28.73 47 VAL C C 1
ATOM 3462 O O . VAL C 1 47 ? 44.037 91.249 23.381 1.00 31.36 47 VAL C O 1
ATOM 3466 N N . ALA C 1 48 ? 42.841 89.382 23.723 1.00 28.33 48 ALA C N 1
ATOM 3467 C CA . ALA C 1 48 ? 41.699 90.113 24.240 1.00 28.82 48 ALA C CA 1
ATOM 3468 C C . ALA C 1 48 ? 42.048 90.764 25.568 1.00 30.05 48 ALA C C 1
ATOM 3469 O O . ALA C 1 48 ? 42.900 90.275 26.307 1.00 28.07 48 ALA C O 1
ATOM 3471 N N . GLN C 1 49 ? 41.396 91.885 25.858 1.00 31.56 49 GLN C N 1
ATOM 3472 C CA . GLN C 1 49 ? 41.625 92.593 27.106 1.00 31.79 49 GLN C CA 1
ATOM 3473 C C . GLN C 1 49 ? 40.316 92.735 27.860 1.00 31.64 49 GLN C C 1
ATOM 3474 O O . GLN C 1 49 ? 39.237 92.715 27.270 1.00 31.15 49 GLN C O 1
ATOM 3480 N N . LEU C 1 50 ? 40.421 92.873 29.172 1.00 32.54 50 LEU C N 1
ATOM 3481 C CA . LEU C 1 50 ? 39.256 92.997 30.030 1.00 35.24 50 LEU C CA 1
ATOM 3482 C C . LEU C 1 50 ? 38.293 94.082 29.555 1.00 35.78 50 LEU C C 1
ATOM 3483 O O . LEU C 1 50 ? 37.073 93.920 29.627 1.00 36.05 50 LEU C O 1
ATOM 3488 N N . THR C 1 51 ? 38.843 95.179 29.048 1.00 36.89 51 THR C N 1
ATOM 3489 C CA . THR C 1 51 ? 38.024 96.277 28.546 1.00 37.72 51 THR C CA 1
ATOM 3490 C C . THR C 1 51 ? 37.310 95.908 27.241 1.00 38.17 51 THR C C 1
ATOM 3491 O O . THR C 1 51 ? 36.630 96.743 26.636 1.00 38.82 51 THR C O 1
ATOM 3495 N N . ASP C 1 52 ? 37.461 94.658 26.805 1.00 37.74 52 ASP C N 1
ATOM 3496 C CA . ASP C 1 52 ? 36.801 94.204 25.581 1.00 36.09 52 ASP C CA 1
ATOM 3497 C C . ASP C 1 52 ? 35.456 93.567 25.896 1.00 35.81 52 ASP C C 1
ATOM 3498 O O . ASP C 1 52 ? 34.664 93.294 24.998 1.00 36.78 52 ASP C O 1
ATOM 3503 N N . ALA C 1 53 ? 35.204 93.343 27.181 1.00 37.20 53 ALA C N 1
ATOM 3504 C CA . ALA C 1 53 ? 33.973 92.709 27.645 1.00 38.91 53 ALA C CA 1
ATOM 3505 C C . ALA C 1 53 ? 32.670 93.291 27.102 1.00 39.51 53 ALA C C 1
ATOM 3506 O O . ALA C 1 53 ? 31.776 92.545 26.701 1.00 40.10 53 ALA C O 1
ATOM 3508 N N . GLU C 1 54 ? 32.550 94.614 27.095 1.00 41.14 54 GLU C N 1
ATOM 3509 C CA . GLU C 1 54 ? 31.327 95.245 26.607 1.00 42.57 54 GLU C CA 1
ATOM 3510 C C . GLU C 1 54 ? 31.055 94.941 25.145 1.00 41.23 54 GLU C C 1
ATOM 3511 O O . GLU C 1 54 ? 29.926 94.610 24.776 1.00 42.47 54 GLU C O 1
ATOM 3517 N N . MET C 1 55 ? 32.083 95.058 24.311 1.00 39.45 55 MET C N 1
ATOM 3518 C CA . MET C 1 55 ? 31.917 94.785 22.890 1.00 38.04 55 MET C CA 1
ATOM 3519 C C . MET C 1 55 ? 31.569 93.318 22.666 1.00 37.27 55 MET C C 1
ATOM 3520 O O . MET C 1 55 ? 30.619 92.999 21.945 1.00 35.54 55 MET C O 1
ATOM 3525 N N . LEU C 1 56 ? 32.338 92.426 23.287 1.00 36.40 56 LEU C N 1
ATOM 3526 C CA . LEU C 1 56 ? 32.093 90.995 23.139 1.00 36.03 56 LEU C CA 1
ATOM 3527 C C . LEU C 1 56 ? 30.699 90.590 23.610 1.00 36.51 56 LEU C C 1
ATOM 3528 O O . LEU C 1 56 ? 30.033 89.785 22.960 1.00 35.03 56 LEU C O 1
ATOM 3533 N N . ALA C 1 57 ? 30.254 91.161 24.726 1.00 38.32 57 ALA C N 1
ATOM 3534 C CA . ALA C 1 57 ? 28.930 90.855 25.260 1.00 41.18 57 ALA C CA 1
ATOM 3535 C C . ALA C 1 57 ? 27.837 91.276 24.274 1.00 43.41 57 ALA C C 1
ATOM 3536 O O . ALA C 1 57 ? 26.820 90.594 24.124 1.00 43.50 57 ALA C O 1
ATOM 3538 N N . GLU C 1 58 ? 28.047 92.401 23.600 1.00 44.63 58 GLU C N 1
ATOM 3539 C CA . GLU C 1 58 ? 27.075 92.884 22.629 1.00 46.02 58 GLU C CA 1
ATOM 3540 C C . GLU C 1 58 ? 27.079 91.953 21.413 1.00 47.36 58 GLU C C 1
ATOM 3541 O O . GLU C 1 58 ? 26.038 91.710 20.790 1.00 46.70 58 GLU C O 1
ATOM 3547 N N . TRP C 1 59 ? 28.257 91.426 21.085 1.00 48.03 59 TRP C N 1
ATOM 3548 C CA . TRP C 1 59 ? 28.410 90.509 19.957 1.00 47.22 59 TRP C CA 1
ATOM 3549 C C . TRP C 1 59 ? 27.701 89.188 20.202 1.00 47.88 59 TRP C C 1
ATOM 3550 O O . TRP C 1 59 ? 26.847 88.776 19.423 1.00 47.52 59 TRP C O 1
ATOM 3561 N N . MET C 1 60 ? 28.080 88.529 21.293 1.00 50.22 60 MET C N 1
ATOM 3562 C CA . MET C 1 60 ? 27.535 87.223 21.658 1.00 51.80 60 MET C CA 1
ATOM 3563 C C . MET C 1 60 ? 26.048 87.226 22.000 1.00 54.53 60 MET C C 1
ATOM 3564 O O . MET C 1 60 ? 25.423 86.166 22.070 1.00 54.38 60 MET C O 1
ATOM 3569 N N . ASN C 1 61 ? 25.483 88.410 22.216 1.00 57.37 61 ASN C N 1
ATOM 3570 C CA . ASN C 1 61 ? 24.064 88.506 22.532 1.00 59.88 61 ASN C CA 1
ATOM 3571 C C . ASN C 1 61 ? 23.263 88.749 21.266 1.00 61.33 61 ASN C C 1
ATOM 3572 O O . ASN C 1 61 ? 22.062 89.013 21.319 1.00 61.73 61 ASN C O 1
ATOM 3577 N N . ARG C 1 62 ? 23.943 88.653 20.127 1.00 62.55 62 ARG C N 1
ATOM 3578 C CA . ARG C 1 62 ? 23.304 88.831 18.828 1.00 63.48 62 ARG C CA 1
ATOM 3579 C C . ARG C 1 62 ? 22.745 87.472 18.404 1.00 64.52 62 ARG C C 1
ATOM 3580 O O . ARG C 1 62 ? 23.247 86.430 18.825 1.00 64.60 62 ARG C O 1
ATOM 3588 N N . PRO C 1 63 ? 21.710 87.469 17.552 1.00 65.25 63 PRO C N 1
ATOM 3589 C CA . PRO C 1 63 ? 21.062 86.250 17.058 1.00 65.83 63 PRO C CA 1
ATOM 3590 C C . PRO C 1 63 ? 21.968 85.038 16.809 1.00 65.96 63 PRO C C 1
ATOM 3591 O O . PRO C 1 63 ? 21.902 84.041 17.533 1.00 65.31 63 PRO C O 1
ATOM 3595 N N . HIS C 1 64 ? 22.810 85.131 15.783 1.00 66.00 64 HIS C N 1
ATOM 3596 C CA . HIS C 1 64 ? 23.692 84.027 15.414 1.00 66.42 64 HIS C CA 1
ATOM 3597 C C . HIS C 1 64 ? 24.707 83.573 16.459 1.00 66.06 64 HIS C C 1
ATOM 3598 O O . HIS C 1 64 ? 24.925 82.373 16.618 1.00 66.28 64 HIS C O 1
ATOM 3605 N N . LEU C 1 65 ? 25.326 84.513 17.170 1.00 65.68 65 LEU C N 1
ATOM 3606 C CA . LEU C 1 65 ? 26.315 84.154 18.188 1.00 65.24 65 LEU C CA 1
ATOM 3607 C C . LEU C 1 65 ? 25.671 83.640 19.473 1.00 65.29 65 LEU C C 1
ATOM 3608 O O . LEU C 1 65 ? 26.278 82.875 20.228 1.00 65.01 65 LEU C O 1
ATOM 3613 N N . ALA C 1 66 ? 24.439 84.073 19.714 1.00 65.32 66 ALA C N 1
ATOM 3614 C CA . ALA C 1 66 ? 23.686 83.673 20.894 1.00 64.41 66 ALA C CA 1
ATOM 3615 C C . ALA C 1 66 ? 23.370 82.185 20.858 1.00 63.78 66 ALA C C 1
ATOM 3616 O O . ALA C 1 66 ? 23.487 81.493 21.867 1.00 64.16 66 ALA C O 1
ATOM 3618 N N . ALA C 1 67 ? 22.971 81.700 19.688 1.00 62.48 67 ALA C N 1
ATOM 3619 C CA . ALA C 1 67 ? 22.617 80.298 19.520 1.00 61.59 67 ALA C CA 1
ATOM 3620 C C . ALA C 1 67 ? 23.821 79.377 19.324 1.00 60.82 67 ALA C C 1
ATOM 3621 O O . ALA C 1 67 ? 23.863 78.280 19.879 1.00 60.65 67 ALA C O 1
ATOM 3623 N N . ALA C 1 68 ? 24.796 79.821 18.538 1.00 59.08 68 ALA C N 1
ATOM 3624 C CA . ALA C 1 68 ? 25.979 79.010 18.272 1.00 57.19 68 ALA C CA 1
ATOM 3625 C C . ALA C 1 68 ? 26.949 78.925 19.454 1.00 56.13 68 ALA C C 1
ATOM 3626 O O . ALA C 1 68 ? 27.537 77.872 19.700 1.00 57.20 68 ALA C O 1
ATOM 3628 N N . TRP C 1 69 ? 27.115 80.027 20.181 1.00 54.01 69 TRP C N 1
ATOM 3629 C CA . TRP C 1 69 ? 28.024 80.065 21.328 1.00 51.67 69 TRP C CA 1
ATOM 3630 C C . TRP C 1 69 ? 27.312 79.974 22.674 1.00 52.86 69 TRP C C 1
ATOM 3631 O O . TRP C 1 69 ? 27.872 79.479 23.653 1.00 52.63 69 TRP C O 1
ATOM 3642 N N . GLU C 1 70 ? 26.081 80.468 22.713 1.00 54.16 70 GLU C N 1
ATOM 3643 C CA . GLU C 1 70 ? 25.285 80.462 23.926 1.00 56.07 70 GLU C CA 1
ATOM 3644 C C . GLU C 1 70 ? 26.035 81.103 25.088 1.00 56.67 70 GLU C C 1
ATOM 3645 O O . GLU C 1 70 ? 26.014 80.616 26.221 1.00 57.74 70 GLU C O 1
ATOM 3651 N N . TYR C 1 71 ? 26.706 82.208 24.779 1.00 56.77 71 TYR C N 1
ATOM 3652 C CA . TYR C 1 71 ? 27.443 82.988 25.762 1.00 56.78 71 TYR C CA 1
ATOM 3653 C C . TYR C 1 71 ? 26.731 84.337 25.874 1.00 57.72 71 TYR C C 1
ATOM 3654 O O . TYR C 1 71 ? 27.363 85.395 25.835 1.00 58.06 71 TYR C O 1
ATOM 3663 N N . ASP C 1 72 ? 25.404 84.271 25.994 1.00 58.35 72 ASP C N 1
ATOM 3664 C CA . ASP C 1 72 ? 24.532 85.440 26.122 1.00 59.02 72 ASP C CA 1
ATOM 3665 C C . ASP C 1 72 ? 24.709 86.072 27.494 1.00 59.16 72 ASP C C 1
ATOM 3666 O O . ASP C 1 72 ? 23.739 86.223 28.237 1.00 60.15 72 ASP C O 1
ATOM 3671 N N . TRP C 1 73 ? 25.932 86.447 27.837 1.00 58.14 73 TRP C N 1
ATOM 3672 C CA . TRP C 1 73 ? 26.176 87.028 29.146 1.00 56.97 73 TRP C CA 1
ATOM 3673 C C . TRP C 1 73 ? 26.349 88.542 29.110 1.00 56.71 73 TRP C C 1
ATOM 3674 O O . TRP C 1 73 ? 26.613 89.126 28.057 1.00 56.28 73 TRP C O 1
ATOM 3685 N N . PRO C 1 74 ? 26.187 89.195 30.271 1.00 55.86 74 PRO C N 1
ATOM 3686 C CA . PRO C 1 74 ? 26.336 90.645 30.393 1.00 55.51 74 PRO C CA 1
ATOM 3687 C C . PRO C 1 74 ? 27.826 90.959 30.495 1.00 55.07 74 PRO C C 1
ATOM 3688 O O . PRO C 1 74 ? 28.623 90.091 30.850 1.00 55.85 74 PRO C O 1
ATOM 3692 N N . ALA C 1 75 ? 28.197 92.195 30.191 1.00 54.45 75 ALA C N 1
ATOM 3693 C CA . ALA C 1 75 ? 29.597 92.611 30.237 1.00 53.80 75 ALA C CA 1
ATOM 3694 C C . ALA C 1 75 ? 30.386 92.029 31.410 1.00 52.07 75 ALA C C 1
ATOM 3695 O O . ALA C 1 75 ? 31.464 91.464 31.218 1.00 52.25 75 ALA C O 1
ATOM 3697 N N . SER C 1 76 ? 29.849 92.171 32.620 1.00 50.25 76 SER C N 1
ATOM 3698 C CA . SER C 1 76 ? 30.516 91.676 33.824 1.00 47.13 76 SER C CA 1
ATOM 3699 C C . SER C 1 76 ? 30.864 90.193 33.737 1.00 45.70 76 SER C C 1
ATOM 3700 O O . SER C 1 76 ? 31.952 89.779 34.137 1.00 44.93 76 SER C O 1
ATOM 3703 N N . ARG C 1 77 ? 29.937 89.398 33.213 1.00 44.12 77 ARG C N 1
ATOM 3704 C CA . ARG C 1 77 ? 30.149 87.960 33.085 1.00 43.66 77 ARG C CA 1
ATOM 3705 C C . ARG C 1 77 ? 31.275 87.708 32.080 1.00 42.63 77 ARG C C 1
ATOM 3706 O O . ARG C 1 77 ? 32.190 86.915 32.333 1.00 41.87 77 ARG C O 1
ATOM 3714 N N . TRP C 1 78 ? 31.206 88.394 30.942 1.00 40.23 78 TRP C N 1
ATOM 3715 C CA . TRP C 1 78 ? 32.223 88.244 29.919 1.00 36.43 78 TRP C CA 1
ATOM 3716 C C . TRP C 1 78 ? 33.589 88.684 30.433 1.00 36.15 78 TRP C C 1
ATOM 3717 O O . TRP C 1 78 ? 34.614 88.097 30.079 1.00 36.49 78 TRP C O 1
ATOM 3728 N N . ARG C 1 79 ? 33.611 89.704 31.281 1.00 35.20 79 ARG C N 1
ATOM 3729 C CA . ARG C 1 79 ? 34.875 90.173 31.831 1.00 36.83 79 ARG C CA 1
ATOM 3730 C C . ARG C 1 79 ? 35.484 89.059 32.681 1.00 36.55 79 ARG C C 1
ATOM 3731 O O . ARG C 1 79 ? 36.698 88.851 32.676 1.00 37.13 79 ARG C O 1
ATOM 3739 N N . GLN C 1 80 ? 34.635 88.342 33.412 1.00 35.72 80 GLN C N 1
ATOM 3740 C CA . GLN C 1 80 ? 35.099 87.243 34.249 1.00 34.86 80 GLN C CA 1
ATOM 3741 C C . GLN C 1 80 ? 35.610 86.108 33.364 1.00 33.71 80 GLN C C 1
ATOM 3742 O O . GLN C 1 80 ? 36.662 85.522 33.631 1.00 32.36 80 GLN C O 1
ATOM 3748 N N . HIS C 1 81 ? 34.855 85.804 32.312 1.00 33.07 81 HIS C N 1
ATOM 3749 C CA . HIS C 1 81 ? 35.233 84.751 31.374 1.00 32.67 81 HIS C CA 1
ATOM 3750 C C . HIS C 1 81 ? 36.613 85.083 30.819 1.00 31.18 81 HIS C C 1
ATOM 3751 O O . HIS C 1 81 ? 37.515 84.247 30.820 1.00 30.35 81 HIS C O 1
ATOM 3758 N N . LEU C 1 82 ? 36.769 86.323 30.368 1.00 30.78 82 LEU C N 1
ATOM 3759 C CA . LEU C 1 82 ? 38.034 86.795 29.820 1.00 29.19 82 LEU C CA 1
ATOM 3760 C C . LEU C 1 82 ? 39.161 86.705 30.839 1.00 27.99 82 LEU C C 1
ATOM 3761 O O . LEU C 1 82 ? 40.264 86.251 30.521 1.00 28.85 82 LEU C O 1
ATOM 3766 N N . ASN C 1 83 ? 38.885 87.133 32.067 1.00 28.27 83 ASN C N 1
ATOM 3767 C CA . ASN C 1 83 ? 39.900 87.108 33.113 1.00 27.44 83 ASN C CA 1
ATOM 3768 C C . ASN C 1 83 ? 40.355 85.700 33.487 1.00 25.59 83 ASN C C 1
ATOM 3769 O O . ASN C 1 83 ? 41.548 85.464 33.682 1.00 24.84 83 ASN C O 1
ATOM 3774 N N . ALA C 1 84 ? 39.412 84.767 33.584 1.00 23.73 84 ALA C N 1
ATOM 3775 C CA . ALA C 1 84 ? 39.759 83.392 33.931 1.00 25.20 84 ALA C CA 1
ATOM 3776 C C . ALA C 1 84 ? 40.750 82.817 32.912 1.00 24.76 84 ALA C C 1
ATOM 3777 O O . ALA C 1 84 ? 41.699 82.125 33.277 1.00 24.38 84 ALA C O 1
ATOM 3779 N N . GLN C 1 85 ? 40.536 83.121 31.634 1.00 25.99 85 GLN C N 1
ATOM 3780 C CA . GLN C 1 85 ? 41.428 82.645 30.577 1.00 25.77 85 GLN C CA 1
ATOM 3781 C C . GLN C 1 85 ? 42.784 83.317 30.674 1.00 25.65 85 GLN C C 1
ATOM 3782 O O . GLN C 1 85 ? 43.820 82.658 30.701 1.00 26.12 85 GLN C O 1
ATOM 3788 N N . LEU C 1 86 ? 42.756 84.644 30.716 1.00 28.01 86 LEU C N 1
ATOM 3789 C CA . LEU C 1 86 ? 43.958 85.458 30.791 1.00 29.13 86 LEU C CA 1
ATOM 3790 C C . LEU C 1 86 ? 44.878 85.096 31.953 1.00 31.28 86 LEU C C 1
ATOM 3791 O O . LEU C 1 86 ? 46.104 85.170 31.827 1.00 33.26 86 LEU C O 1
ATOM 3796 N N . GLU C 1 87 ? 44.300 84.701 33.083 1.00 31.23 87 GLU C N 1
ATOM 3797 C CA . GLU C 1 87 ? 45.113 84.341 34.238 1.00 34.78 87 GLU C CA 1
ATOM 3798 C C . GLU C 1 87 ? 45.697 82.926 34.184 1.00 34.76 87 GLU C C 1
ATOM 3799 O O . GLU C 1 87 ? 46.709 82.640 34.820 1.00 33.45 87 GLU C O 1
ATOM 3805 N N . GLY C 1 88 ? 45.064 82.041 33.423 1.00 34.58 88 GLY C N 1
ATOM 3806 C CA . GLY C 1 88 ? 45.565 80.683 33.328 1.00 32.74 88 GLY C CA 1
ATOM 3807 C C . GLY C 1 88 ? 46.565 80.484 32.207 1.00 33.41 88 GLY C C 1
ATOM 3808 O O . GLY C 1 88 ? 47.085 81.444 31.636 1.00 35.52 88 GLY C O 1
ATOM 3809 N N . THR C 1 89 ? 46.821 79.221 31.894 1.00 31.26 89 THR C N 1
ATOM 3810 C CA . THR C 1 89 ? 47.752 78.821 30.848 1.00 28.77 89 THR C CA 1
ATOM 3811 C C . THR C 1 89 ? 47.056 77.804 29.945 1.00 26.60 89 THR C C 1
ATOM 3812 O O . THR C 1 89 ? 47.701 76.962 29.331 1.00 26.92 89 THR C O 1
ATOM 3816 N N . TYR C 1 90 ? 45.736 77.909 29.869 1.00 25.06 90 TYR C N 1
ATOM 3817 C CA . TYR C 1 90 ? 44.899 76.989 29.112 1.00 22.31 90 TYR C CA 1
ATOM 3818 C C . TYR C 1 90 ? 44.269 77.547 27.832 1.00 23.02 90 TYR C C 1
ATOM 3819 O O . TYR C 1 90 ? 44.373 76.940 26.760 1.00 24.14 90 TYR C O 1
ATOM 3828 N N . SER C 1 91 ? 43.619 78.700 27.949 1.00 21.82 91 SER C N 1
ATOM 3829 C CA . SER C 1 91 ? 42.927 79.304 26.823 1.00 20.71 91 SER C CA 1
ATOM 3830 C C . SER C 1 91 ? 43.320 80.776 26.582 1.00 22.21 91 SER C C 1
ATOM 3831 O O . SER C 1 91 ? 43.370 81.582 27.512 1.00 19.74 91 SER C O 1
ATOM 3834 N N . LEU C 1 92 ? 43.598 81.104 25.322 1.00 20.56 92 LEU C N 1
ATOM 3835 C CA . LEU C 1 92 ? 43.987 82.449 24.934 1.00 22.21 92 LEU C CA 1
ATOM 3836 C C . LEU C 1 92 ? 42.879 83.097 24.114 1.00 21.60 92 LEU C C 1
ATOM 3837 O O . LEU C 1 92 ? 42.577 82.646 23.009 1.00 22.06 92 LEU C O 1
ATOM 3842 N N . PRO C 1 93 ? 42.259 84.165 24.644 1.00 21.89 93 PRO C N 1
ATOM 3843 C CA . PRO C 1 93 ? 41.183 84.858 23.930 1.00 22.42 93 PRO C CA 1
ATOM 3844 C C . PRO C 1 93 ? 41.787 85.882 22.965 1.00 23.67 93 PRO C C 1
ATOM 3845 O O . PRO C 1 93 ? 42.737 86.575 23.314 1.00 24.95 93 PRO C O 1
ATOM 3849 N N . LEU C 1 94 ? 41.225 85.985 21.765 1.00 23.35 94 LEU C N 1
ATOM 3850 C CA . LEU C 1 94 ? 41.754 86.895 20.758 1.00 24.05 94 LEU C CA 1
ATOM 3851 C C . LEU C 1 94 ? 40.681 87.689 20.015 1.00 23.64 94 LEU C C 1
ATOM 3852 O O . LEU C 1 94 ? 39.572 87.196 19.786 1.00 23.44 94 LEU C O 1
ATOM 3857 N N . ILE C 1 95 ? 41.024 88.923 19.645 1.00 24.77 95 ILE C N 1
ATOM 3858 C CA . ILE C 1 95 ? 40.119 89.783 18.884 1.00 23.24 95 ILE C CA 1
ATOM 3859 C C . ILE C 1 95 ? 40.705 89.912 17.478 1.00 24.16 95 ILE C C 1
ATOM 3860 O O . ILE C 1 95 ? 41.906 90.164 17.315 1.00 23.85 95 ILE C O 1
ATOM 3865 N N . GLY C 1 96 ? 39.862 89.718 16.468 1.00 24.44 96 GLY C N 1
ATOM 3866 C CA . GLY C 1 96 ? 40.316 89.820 15.094 1.00 26.31 96 GLY C CA 1
ATOM 3867 C C . GLY C 1 96 ? 39.762 91.071 14.438 1.00 26.91 96 GLY C C 1
ATOM 3868 O O . GLY C 1 96 ? 38.595 91.417 14.636 1.00 26.41 96 GLY C O 1
ATOM 3869 N N . SER C 1 97 ? 40.592 91.748 13.650 1.00 27.62 97 SER C N 1
ATOM 3870 C CA . SER C 1 97 ? 40.168 92.971 12.972 1.00 26.80 97 SER C CA 1
ATOM 3871 C C . SER C 1 97 ? 40.649 93.083 11.526 1.00 28.32 97 SER C C 1
ATOM 3872 O O . SER C 1 97 ? 41.659 92.478 11.134 1.00 27.10 97 SER C O 1
ATOM 3875 N N . TRP C 1 98 ? 39.909 93.867 10.743 1.00 27.45 98 TRP C N 1
ATOM 3876 C CA . TRP C 1 98 ? 40.243 94.129 9.347 1.00 29.15 98 TRP C CA 1
ATOM 3877 C C . TRP C 1 98 ? 40.162 95.650 9.151 1.00 30.86 98 TRP C C 1
ATOM 3878 O O . TRP C 1 98 ? 39.086 96.251 9.289 1.00 28.66 98 TRP C O 1
ATOM 3889 N N . HIS C 1 99 ? 41.306 96.257 8.836 1.00 31.64 99 HIS C N 1
ATOM 3890 C CA . HIS C 1 99 ? 41.410 97.704 8.660 1.00 32.50 99 HIS C CA 1
ATOM 3891 C C . HIS C 1 99 ? 40.982 98.419 9.932 1.00 32.62 99 HIS C C 1
ATOM 3892 O O . HIS C 1 99 ? 40.331 99.460 9.885 1.00 32.53 99 HIS C O 1
ATOM 3899 N N . GLY C 1 100 ? 41.344 97.833 11.069 1.00 30.39 100 GLY C N 1
ATOM 3900 C CA . GLY C 1 100 ? 41.024 98.431 12.348 1.00 28.83 100 GLY C CA 1
ATOM 3901 C C . GLY C 1 100 ? 39.642 98.157 12.898 1.00 26.83 100 GLY C C 1
ATOM 3902 O O . GLY C 1 100 ? 39.377 98.488 14.046 1.00 28.00 100 GLY C O 1
ATOM 3903 N N . THR C 1 101 ? 38.752 97.583 12.098 1.00 26.39 101 THR C N 1
ATOM 3904 C CA . THR C 1 101 ? 37.401 97.286 12.576 1.00 26.75 101 THR C CA 1
ATOM 3905 C C . THR C 1 101 ? 37.371 95.899 13.218 1.00 28.73 101 THR C C 1
ATOM 3906 O O . THR C 1 101 ? 37.653 94.897 12.553 1.00 27.45 101 THR C O 1
ATOM 3910 N N . ASP C 1 102 ? 37.041 95.835 14.506 1.00 27.82 102 ASP C N 1
ATOM 3911 C CA . ASP C 1 102 ? 36.970 94.547 15.183 1.00 26.43 102 ASP C CA 1
ATOM 3912 C C . ASP C 1 102 ? 35.781 93.784 14.649 1.00 27.61 102 ASP C C 1
ATOM 3913 O O . ASP C 1 102 ? 34.664 94.310 14.607 1.00 28.31 102 ASP C O 1
ATOM 3918 N N . GLY C 1 103 ? 36.000 92.532 14.263 1.00 27.47 103 GLY C N 1
ATOM 3919 C CA . GLY C 1 103 ? 34.890 91.761 13.746 1.00 26.65 103 GLY C CA 1
ATOM 3920 C C . GLY C 1 103 ? 34.920 90.290 14.082 1.00 27.59 103 GLY C C 1
ATOM 3921 O O . GLY C 1 103 ? 34.053 89.537 13.636 1.00 27.51 103 GLY C O 1
ATOM 3922 N N . GLY C 1 104 ? 35.905 89.870 14.866 1.00 26.94 104 GLY C N 1
ATOM 3923 C CA . GLY C 1 104 ? 35.978 88.464 15.210 1.00 27.19 104 GLY C CA 1
ATOM 3924 C C . GLY C 1 104 ? 36.561 88.174 16.574 1.00 26.50 104 GLY C C 1
ATOM 3925 O O . GLY C 1 104 ? 37.422 88.903 17.062 1.00 26.50 104 GLY C O 1
ATOM 3926 N N . TYR C 1 105 ? 36.069 87.103 17.187 1.00 26.70 105 TYR C N 1
ATOM 3927 C CA . TYR C 1 105 ? 36.533 86.658 18.494 1.00 25.08 105 TYR C CA 1
ATOM 3928 C C . TYR C 1 105 ? 36.980 85.211 18.378 1.00 24.51 105 TYR C C 1
ATOM 3929 O O . TYR C 1 105 ? 36.310 84.394 17.748 1.00 25.05 105 TYR C O 1
ATOM 3938 N N . LEU C 1 106 ? 38.115 84.890 18.981 1.00 24.32 106 LEU C N 1
ATOM 3939 C CA . LEU C 1 106 ? 38.605 83.527 18.933 1.00 22.97 106 LEU C CA 1
ATOM 3940 C C . LEU C 1 106 ? 39.170 83.077 20.277 1.00 22.40 106 LEU C C 1
ATOM 3941 O O . LEU C 1 106 ? 39.530 83.893 21.119 1.00 18.62 106 LEU C O 1
ATOM 3946 N N . GLU C 1 107 ? 39.217 81.765 20.472 1.00 21.29 107 GLU C N 1
ATOM 3947 C CA . GLU C 1 107 ? 39.799 81.192 21.669 1.00 21.15 107 GLU C CA 1
ATOM 3948 C C . GLU C 1 107 ? 40.692 80.052 21.198 1.00 21.79 107 GLU C C 1
ATOM 3949 O O . GLU C 1 107 ? 40.215 79.107 20.560 1.00 21.65 107 GLU C O 1
ATOM 3955 N N . LEU C 1 108 ? 41.989 80.174 21.478 1.00 19.23 108 LEU C N 1
ATOM 3956 C CA . LEU C 1 108 ? 42.970 79.163 21.124 1.00 19.21 108 LEU C CA 1
ATOM 3957 C C . LEU C 1 108 ? 43.341 78.495 22.443 1.00 21.15 108 LEU C C 1
ATOM 3958 O O . LEU C 1 108 ? 43.891 79.138 23.350 1.00 20.94 108 LEU C O 1
ATOM 3963 N N . TYR C 1 109 ? 43.053 77.202 22.557 1.00 19.19 109 TYR C N 1
ATOM 3964 C CA . TYR C 1 109 ? 43.327 76.505 23.806 1.00 18.69 109 TYR C CA 1
ATOM 3965 C C . TYR C 1 109 ? 44.044 75.176 23.629 1.00 16.82 109 TYR C C 1
ATOM 3966 O O . TYR C 1 109 ? 44.018 74.578 22.551 1.00 16.31 109 TYR C O 1
ATOM 3975 N N . TRP C 1 110 ? 44.691 74.719 24.691 1.00 16.66 110 TRP C N 1
ATOM 3976 C CA . TRP C 1 110 ? 45.367 73.429 24.635 1.00 17.94 110 TRP C CA 1
ATOM 3977 C C . TRP C 1 110 ? 44.270 72.376 24.790 1.00 18.01 110 TRP C C 1
ATOM 3978 O O . TRP C 1 110 ? 43.547 72.368 25.790 1.00 19.04 110 TRP C O 1
ATOM 3989 N N . ALA C 1 111 ? 44.124 71.510 23.791 1.00 17.12 111 ALA C N 1
ATOM 3990 C CA . ALA C 1 111 ? 43.091 70.472 23.833 1.00 18.29 111 ALA C CA 1
ATOM 3991 C C . ALA C 1 111 ? 43.228 69.533 25.028 1.00 19.02 111 ALA C C 1
ATOM 3992 O O . ALA C 1 111 ? 42.220 69.120 25.603 1.00 18.39 111 ALA C O 1
ATOM 3994 N N . ALA C 1 112 ? 44.463 69.207 25.406 1.00 18.58 112 ALA C N 1
ATOM 3995 C CA . ALA C 1 112 ? 44.690 68.309 26.534 1.00 18.72 112 ALA C CA 1
ATOM 3996 C C . ALA C 1 112 ? 44.273 68.934 27.859 1.00 18.62 112 ALA C C 1
ATOM 3997 O O . ALA C 1 112 ? 44.073 68.224 28.844 1.00 19.17 112 ALA C O 1
ATOM 3999 N N . LYS C 1 113 ? 44.147 70.258 27.893 1.00 18.29 113 LYS C N 1
ATOM 4000 C CA . LYS C 1 113 ? 43.729 70.932 29.124 1.00 19.27 113 LYS C CA 1
ATOM 4001 C C . LYS C 1 113 ? 42.250 71.270 29.061 1.00 20.53 113 LYS C C 1
ATOM 4002 O O . LYS C 1 113 ? 41.746 71.998 29.908 1.00 21.12 113 LYS C O 1
ATOM 4008 N N . ASP C 1 114 ? 41.565 70.743 28.047 1.00 21.37 114 ASP C N 1
ATOM 4009 C CA . ASP C 1 114 ? 40.150 71.017 27.832 1.00 22.71 114 ASP C CA 1
ATOM 4010 C C . ASP C 1 114 ? 39.355 69.728 27.962 1.00 24.49 114 ASP C C 1
ATOM 4011 O O . ASP C 1 114 ? 39.918 68.635 27.865 1.00 23.39 114 ASP C O 1
ATOM 4016 N N . LEU C 1 115 ? 38.051 69.846 28.184 1.00 23.39 115 LEU C N 1
ATOM 4017 C CA . LEU C 1 115 ? 37.246 68.652 28.330 1.00 26.76 115 LEU C CA 1
ATOM 4018 C C . LEU C 1 115 ? 37.049 67.862 27.038 1.00 25.15 115 LEU C C 1
ATOM 4019 O O . LEU C 1 115 ? 36.588 66.728 27.087 1.00 26.02 115 LEU C O 1
ATOM 4024 N N . ILE C 1 116 ? 37.407 68.420 25.883 1.00 23.04 116 ILE C N 1
ATOM 4025 C CA . ILE C 1 116 ? 37.249 67.635 24.660 1.00 23.82 116 ILE C CA 1
ATOM 4026 C C . ILE C 1 116 ? 38.218 66.456 24.695 1.00 22.63 116 ILE C C 1
ATOM 4027 O O . ILE C 1 116 ? 38.008 65.464 24.004 1.00 22.43 116 ILE C O 1
ATOM 4032 N N . SER C 1 117 ? 39.283 66.574 25.488 1.00 21.08 117 SER C N 1
ATOM 4033 C CA . SER C 1 117 ? 40.283 65.517 25.593 1.00 21.00 117 SER C CA 1
ATOM 4034 C C . SER C 1 117 ? 39.733 64.230 26.216 1.00 21.68 117 SER C C 1
ATOM 4035 O O . SER C 1 117 ? 40.419 63.215 26.250 1.00 20.40 117 SER C O 1
ATOM 4038 N N . HIS C 1 118 ? 38.500 64.282 26.709 1.00 23.65 118 HIS C N 1
ATOM 4039 C CA . HIS C 1 118 ? 37.844 63.110 27.287 1.00 26.34 118 HIS C CA 1
ATOM 4040 C C . HIS C 1 118 ? 37.129 62.348 26.162 1.00 26.83 118 HIS C C 1
ATOM 4041 O O . HIS C 1 118 ? 36.633 61.238 26.380 1.00 28.09 118 HIS C O 1
ATOM 4048 N N . TYR C 1 119 ? 37.078 62.942 24.968 1.00 24.22 119 TYR C N 1
ATOM 4049 C CA . TYR C 1 119 ? 36.371 62.332 23.845 1.00 22.38 119 TYR C CA 1
ATOM 4050 C C . TYR C 1 119 ? 37.217 61.855 22.674 1.00 20.60 119 TYR C C 1
ATOM 4051 O O . TYR C 1 119 ? 36.695 61.474 21.633 1.00 19.28 119 TYR C O 1
ATOM 4060 N N . TYR C 1 120 ? 38.528 61.878 22.848 1.00 19.17 120 TYR C N 1
ATOM 4061 C CA . TYR C 1 120 ? 39.440 61.369 21.832 1.00 20.87 120 TYR C CA 1
ATOM 4062 C C . TYR C 1 120 ? 40.779 61.252 22.531 1.00 19.24 120 TYR C C 1
ATOM 4063 O O . TYR C 1 120 ? 40.927 61.743 23.646 1.00 22.52 120 TYR C O 1
ATOM 4072 N N . ASP C 1 121 ? 41.737 60.568 21.925 1.00 22.39 121 ASP C N 1
ATOM 4073 C CA . ASP C 1 121 ? 43.048 60.461 22.548 1.00 26.05 121 ASP C CA 1
ATOM 4074 C C . ASP C 1 121 ? 43.832 61.673 22.098 1.00 27.19 121 ASP C C 1
ATOM 4075 O O . ASP C 1 121 ? 44.319 61.718 20.973 1.00 28.22 121 ASP C O 1
ATOM 4080 N N . ALA C 1 122 ? 43.943 62.662 22.974 1.00 27.41 122 ALA C N 1
ATOM 4081 C CA . ALA C 1 122 ? 44.668 63.873 22.642 1.00 28.17 122 ALA C CA 1
ATOM 4082 C C . ALA C 1 122 ? 46.173 63.748 22.812 1.00 27.27 122 ALA C C 1
ATOM 4083 O O . ALA C 1 122 ? 46.653 62.998 23.651 1.00 29.27 122 ALA C O 1
ATOM 4085 N N . ASP C 1 123 ? 46.912 64.479 21.986 1.00 28.22 123 ASP C N 1
ATOM 4086 C CA . ASP C 1 123 ? 48.364 64.520 22.081 1.00 26.37 123 ASP C CA 1
ATOM 4087 C C . ASP C 1 123 ? 48.592 65.773 22.932 1.00 23.86 123 ASP C C 1
ATOM 4088 O O . ASP C 1 123 ? 47.790 66.707 22.889 1.00 21.89 123 ASP C O 1
ATOM 4093 N N . PRO C 1 124 ? 49.668 65.801 23.727 1.00 22.63 124 PRO C N 1
ATOM 4094 C CA . PRO C 1 124 ? 49.974 66.947 24.591 1.00 23.12 124 PRO C CA 1
ATOM 4095 C C . PRO C 1 124 ? 49.962 68.320 23.905 1.00 22.62 124 PRO C C 1
ATOM 4096 O O . PRO C 1 124 ? 49.640 69.329 24.529 1.00 22.80 124 PRO C O 1
ATOM 4100 N N . TYR C 1 125 ? 50.297 68.355 22.623 1.00 22.25 125 TYR C N 1
ATOM 4101 C CA . TYR C 1 125 ? 50.333 69.618 21.904 1.00 22.84 125 TYR C CA 1
ATOM 4102 C C . TYR C 1 125 ? 49.131 69.915 21.030 1.00 22.16 125 TYR C C 1
ATOM 4103 O O . TYR C 1 125 ? 49.186 70.816 20.192 1.00 22.26 125 TYR C O 1
ATOM 4112 N N . ASP C 1 126 ? 48.044 69.171 21.208 1.00 19.87 126 ASP C N 1
ATOM 4113 C CA . ASP C 1 126 ? 46.858 69.435 20.404 1.00 20.02 126 ASP C CA 1
ATOM 4114 C C . ASP C 1 126 ? 46.285 70.800 20.769 1.00 20.00 126 ASP C C 1
ATOM 4115 O O . ASP C 1 126 ? 46.244 71.174 21.944 1.00 20.33 126 ASP C O 1
ATOM 4120 N N . LEU C 1 127 ? 45.853 71.550 19.758 1.00 19.47 127 LEU C N 1
ATOM 4121 C CA . LEU C 1 127 ? 45.269 72.863 19.991 1.00 19.41 127 LEU C CA 1
ATOM 4122 C C . LEU C 1 127 ? 43.836 72.910 19.468 1.00 17.49 127 LEU C C 1
ATOM 4123 O O . LEU C 1 127 ? 43.525 72.299 18.455 1.00 17.34 127 LEU C O 1
ATOM 4128 N N . GLY C 1 128 ? 42.961 73.601 20.198 1.00 18.21 128 GLY C N 1
ATOM 4129 C CA . GLY C 1 128 ? 41.573 73.734 19.789 1.00 16.11 128 GLY C CA 1
ATOM 4130 C C . GLY C 1 128 ? 41.321 75.171 19.373 1.00 16.61 128 GLY C C 1
ATOM 4131 O O . GLY C 1 128 ? 42.046 76.073 19.801 1.00 17.70 128 GLY C O 1
ATOM 4132 N N . LEU C 1 129 ? 40.306 75.401 18.544 1.00 17.21 129 LEU C N 1
ATOM 4133 C CA . LEU C 1 129 ? 40.017 76.754 18.088 1.00 18.61 129 LEU C CA 1
ATOM 4134 C C . LEU C 1 129 ? 38.525 77.059 17.944 1.00 21.37 129 LEU C C 1
ATOM 4135 O O . LEU C 1 129 ? 37.816 76.425 17.156 1.00 22.34 129 LEU C O 1
ATOM 4140 N N . HIS C 1 130 ? 38.056 78.025 18.727 1.00 20.79 130 HIS C N 1
ATOM 4141 C CA . HIS C 1 130 ? 36.671 78.476 18.674 1.00 20.75 130 HIS C CA 1
ATOM 4142 C C . HIS C 1 130 ? 36.728 79.830 17.956 1.00 22.26 130 HIS C C 1
ATOM 4143 O O . HIS C 1 130 ? 37.571 80.674 18.280 1.00 21.90 130 HIS C O 1
ATOM 4150 N N . ALA C 1 131 ? 35.842 80.041 16.990 1.00 24.83 131 ALA C N 1
ATOM 4151 C CA . ALA C 1 131 ? 35.834 81.294 16.242 1.00 28.18 131 ALA C CA 1
ATOM 4152 C C . ALA C 1 131 ? 34.421 81.798 16.028 1.00 30.60 131 ALA C C 1
ATOM 4153 O O . ALA C 1 131 ? 33.499 81.014 15.800 1.00 32.52 131 ALA C O 1
ATOM 4155 N N . ALA C 1 132 ? 34.256 83.112 16.107 1.00 31.62 132 ALA C N 1
ATOM 4156 C CA . ALA C 1 132 ? 32.952 83.723 15.911 1.00 32.73 132 ALA C CA 1
ATOM 4157 C C . ALA C 1 132 ? 33.074 85.034 15.138 1.00 32.66 132 ALA C C 1
ATOM 4158 O O . ALA C 1 132 ? 33.946 85.853 15.426 1.00 30.80 132 ALA C O 1
ATOM 4160 N N . ILE C 1 133 ? 32.203 85.210 14.146 1.00 34.79 133 ILE C N 1
ATOM 4161 C CA . ILE C 1 133 ? 32.176 86.422 13.338 1.00 36.59 133 ILE C CA 1
ATOM 4162 C C . ILE C 1 133 ? 31.048 87.301 13.883 1.00 38.94 133 ILE C C 1
ATOM 4163 O O . ILE C 1 133 ? 29.912 86.845 14.026 1.00 39.01 133 ILE C O 1
ATOM 4168 N N . ALA C 1 134 ? 31.367 88.552 14.195 1.00 39.93 134 ALA C N 1
ATOM 4169 C CA . ALA C 1 134 ? 30.386 89.483 14.738 1.00 42.34 134 ALA C CA 1
ATOM 4170 C C . ALA C 1 134 ? 29.331 89.910 13.716 1.00 44.71 134 ALA C C 1
ATOM 4171 O O . ALA C 1 134 ? 28.137 89.911 14.015 1.00 45.92 134 ALA C O 1
ATOM 4173 N N . ASP C 1 135 ? 29.775 90.267 12.516 1.00 48.46 135 ASP C N 1
ATOM 4174 C CA . ASP C 1 135 ? 28.880 90.704 11.443 1.00 52.59 135 ASP C CA 1
ATOM 4175 C C . ASP C 1 135 ? 28.101 89.589 10.756 1.00 54.06 135 ASP C C 1
ATOM 4176 O O . ASP C 1 135 ? 28.690 88.719 10.116 1.00 54.88 135 ASP C O 1
ATOM 4181 N N . LEU C 1 136 ? 26.775 89.638 10.867 1.00 55.98 136 LEU C N 1
ATOM 4182 C CA . LEU C 1 136 ? 25.909 88.636 10.248 1.00 57.40 136 LEU C CA 1
ATOM 4183 C C . LEU C 1 136 ? 26.115 88.610 8.735 1.00 58.08 136 LEU C C 1
ATOM 4184 O O . LEU C 1 136 ? 25.873 87.594 8.084 1.00 58.13 136 LEU C O 1
ATOM 4189 N N . SER C 1 137 ? 26.562 89.734 8.182 1.00 59.38 137 SER C N 1
ATOM 4190 C CA . SER C 1 137 ? 26.786 89.853 6.746 1.00 60.64 137 SER C CA 1
ATOM 4191 C C . SER C 1 137 ? 28.047 89.128 6.261 1.00 62.34 137 SER C C 1
ATOM 4192 O O . SER C 1 137 ? 28.057 88.553 5.171 1.00 62.29 137 SER C O 1
ATOM 4195 N N . LYS C 1 138 ? 29.108 89.161 7.064 1.00 63.27 138 LYS C N 1
ATOM 4196 C CA . LYS C 1 138 ? 30.360 88.505 6.700 1.00 63.88 138 LYS C CA 1
ATOM 4197 C C . LYS C 1 138 ? 30.306 86.995 6.928 1.00 65.00 138 LYS C C 1
ATOM 4198 O O . LYS C 1 138 ? 31.097 86.242 6.355 1.00 65.44 138 LYS C O 1
ATOM 4204 N N . VAL C 1 139 ? 29.370 86.553 7.762 1.00 65.73 139 VAL C N 1
ATOM 4205 C CA . VAL C 1 139 ? 29.222 85.130 8.050 1.00 66.69 139 VAL C CA 1
ATOM 4206 C C . VAL C 1 139 ? 28.530 84.443 6.879 1.00 67.00 139 VAL C C 1
ATOM 4207 O O . VAL C 1 139 ? 28.436 83.217 6.826 1.00 67.56 139 VAL C O 1
ATOM 4211 N N . ASN C 1 140 ? 28.049 85.245 5.937 1.00 67.45 140 ASN C N 1
ATOM 4212 C CA . ASN C 1 140 ? 27.357 84.722 4.767 1.00 67.58 140 ASN C CA 1
ATOM 4213 C C . ASN C 1 140 ? 28.216 84.740 3.509 1.00 66.27 140 ASN C C 1
ATOM 4214 O O . ASN C 1 140 ? 28.122 83.840 2.671 1.00 66.38 140 ASN C O 1
ATOM 4219 N N . ARG C 1 141 ? 29.047 85.766 3.373 1.00 64.63 141 ARG C N 1
ATOM 4220 C CA . ARG C 1 141 ? 29.902 85.891 2.198 1.00 63.10 141 ARG C CA 1
ATOM 4221 C C . ARG C 1 141 ? 31.162 85.022 2.227 1.00 60.68 141 ARG C C 1
ATOM 4222 O O . ARG C 1 141 ? 32.060 85.212 1.407 1.00 59.65 141 ARG C O 1
ATOM 4230 N N . GLY C 1 142 ? 31.232 84.076 3.162 1.00 57.40 142 GLY C N 1
ATOM 4231 C CA . GLY C 1 142 ? 32.392 83.201 3.235 1.00 52.89 142 GLY C CA 1
ATOM 4232 C C . GLY C 1 142 ? 33.668 83.867 3.727 1.00 49.88 142 GLY C C 1
ATOM 4233 O O . GLY C 1 142 ? 34.778 83.475 3.356 1.00 48.99 142 GLY C O 1
ATOM 4234 N N . PHE C 1 143 ? 33.509 84.884 4.565 1.00 46.89 143 PHE C N 1
ATOM 4235 C CA . PHE C 1 143 ? 34.642 85.603 5.129 1.00 44.23 143 PHE C CA 1
ATOM 4236 C C . PHE C 1 143 ? 35.489 84.634 5.966 1.00 42.18 143 PHE C C 1
ATOM 4237 O O . PHE C 1 143 ? 36.709 84.541 5.797 1.00 39.92 143 PHE C O 1
ATOM 4245 N N . GLY C 1 144 ? 34.821 83.901 6.851 1.00 40.85 144 GLY C N 1
ATOM 4246 C CA . GLY C 1 144 ? 35.498 82.951 7.720 1.00 39.63 144 GLY C CA 1
ATOM 4247 C C . GLY C 1 144 ? 36.377 81.901 7.060 1.00 37.52 144 GLY C C 1
ATOM 4248 O O . GLY C 1 144 ? 37.560 81.794 7.387 1.00 37.12 144 GLY C O 1
ATOM 4249 N N . PRO C 1 145 ? 35.831 81.098 6.137 1.00 36.78 145 PRO C N 1
ATOM 4250 C CA . PRO C 1 145 ? 36.639 80.070 5.476 1.00 35.72 145 PRO C CA 1
ATOM 4251 C C . PRO C 1 145 ? 37.821 80.616 4.683 1.00 34.01 145 PRO C C 1
ATOM 4252 O O . PRO C 1 145 ? 38.759 79.890 4.381 1.00 32.75 145 PRO C O 1
ATOM 4256 N N . LEU C 1 146 ? 37.780 81.900 4.351 1.00 34.35 146 LEU C N 1
ATOM 4257 C CA . LEU C 1 146 ? 38.875 82.504 3.606 1.00 32.86 146 LEU C CA 1
ATOM 4258 C C . LEU C 1 146 ? 40.017 82.843 4.565 1.00 30.96 146 LEU C C 1
ATOM 4259 O O . LEU C 1 146 ? 41.192 82.739 4.223 1.00 30.99 146 LEU C O 1
ATOM 4264 N N . LEU C 1 147 ? 39.666 83.231 5.780 1.00 30.36 147 LEU C N 1
ATOM 4265 C CA . LEU C 1 147 ? 40.668 83.602 6.762 1.00 31.82 147 LEU C CA 1
ATOM 4266 C C . LEU C 1 147 ? 41.236 82.465 7.595 1.00 31.19 147 LEU C C 1
ATOM 4267 O O . LEU C 1 147 ? 42.414 82.488 7.962 1.00 30.94 147 LEU C O 1
ATOM 4272 N N . LEU C 1 148 ? 40.405 81.475 7.903 1.00 30.39 148 LEU C N 1
ATOM 4273 C CA . LEU C 1 148 ? 40.861 80.355 8.716 1.00 30.23 148 LEU C CA 1
ATOM 4274 C C . LEU C 1 148 ? 42.187 79.730 8.270 1.00 28.04 148 LEU C C 1
ATOM 4275 O O . LEU C 1 148 ? 43.028 79.415 9.102 1.00 27.77 148 LEU C O 1
ATOM 4280 N N . PRO C 1 149 ? 42.394 79.544 6.958 1.00 28.43 149 PRO C N 1
ATOM 4281 C CA . PRO C 1 149 ? 43.665 78.948 6.519 1.00 27.69 149 PRO C CA 1
ATOM 4282 C C . PRO C 1 149 ? 44.888 79.694 7.066 1.00 26.76 149 PRO C C 1
ATOM 4283 O O . PRO C 1 149 ? 45.834 79.080 7.554 1.00 24.14 149 PRO C O 1
ATOM 4287 N N . ARG C 1 150 ? 44.854 81.022 6.989 1.00 27.91 150 ARG C N 1
ATOM 4288 C CA . ARG C 1 150 ? 45.957 81.849 7.472 1.00 27.92 150 ARG C CA 1
ATOM 4289 C C . ARG C 1 150 ? 46.099 81.777 8.990 1.00 25.90 150 ARG C C 1
ATOM 4290 O O . ARG C 1 150 ? 47.212 81.794 9.516 1.00 23.65 150 ARG C O 1
ATOM 4298 N N . ILE C 1 151 ? 44.969 81.726 9.690 1.00 23.74 151 ILE C N 1
ATOM 4299 C CA . ILE C 1 151 ? 44.991 81.654 11.148 1.00 23.54 151 ILE C CA 1
ATOM 4300 C C . ILE C 1 151 ? 45.631 80.330 11.543 1.00 22.72 151 ILE C C 1
ATOM 4301 O O . ILE C 1 151 ? 46.571 80.278 12.336 1.00 21.58 151 ILE C O 1
ATOM 4306 N N . VAL C 1 152 ? 45.120 79.264 10.949 1.00 21.30 152 VAL C N 1
ATOM 4307 C CA . VAL C 1 152 ? 45.614 77.926 11.188 1.00 22.21 152 VAL C CA 1
ATOM 4308 C C . VAL C 1 152 ? 47.112 77.787 10.886 1.00 21.78 152 VAL C C 1
ATOM 4309 O O . VAL C 1 152 ? 47.850 77.175 11.664 1.00 21.27 152 VAL C O 1
ATOM 4313 N N . ALA C 1 153 ? 47.575 78.356 9.776 1.00 21.58 153 ALA C N 1
ATOM 4314 C CA . ALA C 1 153 ? 48.998 78.252 9.427 1.00 21.95 153 ALA C CA 1
ATOM 4315 C C . ALA C 1 153 ? 49.894 78.942 10.453 1.00 21.62 153 ALA C C 1
ATOM 4316 O O . ALA C 1 153 ? 51.000 78.483 10.746 1.00 21.52 153 ALA C O 1
ATOM 4318 N N . SER C 1 154 ? 49.416 80.049 11.000 1.00 22.48 154 SER C N 1
ATOM 4319 C CA . SER C 1 154 ? 50.179 80.788 11.993 1.00 22.89 154 SER C CA 1
ATOM 4320 C C . SER C 1 154 ? 50.296 79.946 13.270 1.00 22.29 154 SER C C 1
ATOM 4321 O O . SER C 1 154 ? 51.364 79.878 13.874 1.00 21.67 154 SER C O 1
ATOM 4324 N N . VAL C 1 155 ? 49.200 79.302 13.670 1.00 20.89 155 VAL C N 1
ATOM 4325 C CA . VAL C 1 155 ? 49.186 78.446 14.868 1.00 19.50 155 VAL C CA 1
ATOM 4326 C C . VAL C 1 155 ? 50.207 77.321 14.708 1.00 20.44 155 VAL C C 1
ATOM 4327 O O . VAL C 1 155 ? 51.014 77.055 15.600 1.00 18.66 155 VAL C O 1
ATOM 4331 N N . PHE C 1 156 ? 50.164 76.664 13.556 1.00 20.70 156 PHE C N 1
ATOM 4332 C CA . PHE C 1 156 ? 51.088 75.577 13.266 1.00 23.73 156 PHE C CA 1
ATOM 4333 C C . PHE C 1 156 ? 52.537 76.055 13.246 1.00 24.33 156 PHE C C 1
ATOM 4334 O O . PHE C 1 156 ? 53.429 75.356 13.724 1.00 25.52 156 PHE C O 1
ATOM 4342 N N . ALA C 1 157 ? 52.777 77.245 12.704 1.00 24.22 157 ALA C N 1
ATOM 4343 C CA . ALA C 1 157 ? 54.148 77.758 12.633 1.00 23.89 157 ALA C CA 1
ATOM 4344 C C . ALA C 1 157 ? 54.642 78.157 14.020 1.00 22.38 157 ALA C C 1
ATOM 4345 O O . ALA C 1 157 ? 55.821 78.011 14.325 1.00 21.19 157 ALA C O 1
ATOM 4347 N N . ASN C 1 158 ? 53.728 78.642 14.857 1.00 21.01 158 ASN C N 1
ATOM 4348 C CA . ASN C 1 158 ? 54.064 79.069 16.209 1.00 21.73 158 ASN C CA 1
ATOM 4349 C C . ASN C 1 158 ? 54.366 77.920 17.149 1.00 22.16 158 ASN C C 1
ATOM 4350 O O . ASN C 1 158 ? 54.937 78.121 18.219 1.00 24.30 158 ASN C O 1
ATOM 4355 N N . GLU C 1 159 ? 53.980 76.712 16.770 1.00 21.21 159 GLU C N 1
ATOM 4356 C CA . GLU C 1 159 ? 54.241 75.571 17.628 1.00 21.71 159 GLU C CA 1
ATOM 4357 C C . GLU C 1 159 ? 54.362 74.288 16.808 1.00 21.88 159 GLU C C 1
ATOM 4358 O O . GLU C 1 159 ? 53.390 73.549 16.629 1.00 22.07 159 GLU C O 1
ATOM 4364 N N . PRO C 1 160 ? 55.575 74.009 16.302 1.00 20.54 160 PRO C N 1
ATOM 4365 C CA . PRO C 1 160 ? 55.888 72.828 15.491 1.00 20.44 160 PRO C CA 1
ATOM 4366 C C . PRO C 1 160 ? 55.421 71.491 16.059 1.00 21.13 160 PRO C C 1
ATOM 4367 O O . PRO C 1 160 ? 55.125 70.576 15.299 1.00 22.35 160 PRO C O 1
ATOM 4371 N N . ARG C 1 161 ? 55.360 71.360 17.383 1.00 22.73 161 ARG C N 1
ATOM 4372 C CA . ARG C 1 161 ? 54.931 70.092 17.966 1.00 24.32 161 ARG C CA 1
ATOM 4373 C C . ARG C 1 161 ? 53.426 69.865 17.887 1.00 25.44 161 ARG C C 1
ATOM 4374 O O . ARG C 1 161 ? 52.949 68.757 18.151 1.00 26.63 161 ARG C O 1
ATOM 4382 N N . CYS C 1 162 ? 52.672 70.899 17.537 1.00 23.52 162 CYS C N 1
ATOM 4383 C CA . CYS C 1 162 ? 51.230 70.729 17.431 1.00 24.40 162 CYS C CA 1
ATOM 4384 C C . CYS C 1 162 ? 50.963 69.968 16.143 1.00 26.15 162 CYS C C 1
ATOM 4385 O O . CYS C 1 162 ? 51.363 70.399 15.061 1.00 28.21 162 CYS C O 1
ATOM 4388 N N . ARG C 1 163 ? 50.285 68.836 16.249 1.00 26.89 163 ARG C N 1
ATOM 4389 C CA . ARG C 1 163 ? 50.011 68.057 15.057 1.00 28.14 163 ARG C CA 1
ATOM 4390 C C . ARG C 1 163 ? 48.607 68.254 14.519 1.00 27.26 163 ARG C C 1
ATOM 4391 O O . ARG C 1 163 ? 48.282 67.757 13.432 1.00 26.72 163 ARG C O 1
ATOM 4399 N N . ARG C 1 164 ? 47.772 68.987 15.255 1.00 23.29 164 ARG C N 1
ATOM 4400 C CA . ARG C 1 164 ? 46.400 69.179 14.789 1.00 22.78 164 ARG C CA 1
ATOM 4401 C C . ARG C 1 164 ? 45.630 70.246 15.541 1.00 21.17 164 ARG C C 1
ATOM 4402 O O . ARG C 1 164 ? 45.901 70.508 16.713 1.00 21.52 164 ARG C O 1
ATOM 4410 N N . ILE C 1 165 ? 44.662 70.844 14.849 1.00 19.23 165 ILE C N 1
ATOM 4411 C CA . ILE C 1 165 ? 43.783 71.842 15.441 1.00 18.30 165 ILE C CA 1
ATOM 4412 C C . ILE C 1 165 ? 42.411 71.155 15.574 1.00 18.47 165 ILE C C 1
ATOM 4413 O O . ILE C 1 165 ? 41.883 70.608 14.597 1.00 17.57 165 ILE C O 1
ATOM 4418 N N . MET C 1 166 ? 41.843 71.201 16.776 1.00 16.90 166 MET C N 1
ATOM 4419 C CA . MET C 1 166 ? 40.556 70.581 17.064 1.00 17.31 166 MET C CA 1
ATOM 4420 C C . MET C 1 166 ? 39.379 71.545 16.933 1.00 18.23 166 MET C C 1
ATOM 4421 O O . MET C 1 166 ? 39.427 72.671 17.437 1.00 18.62 166 MET C O 1
ATOM 4426 N N . PHE C 1 167 ? 38.321 71.084 16.267 1.00 17.71 167 PHE C N 1
ATOM 4427 C CA . PHE C 1 167 ? 37.104 71.875 16.059 1.00 18.01 167 PHE C CA 1
ATOM 4428 C C . PHE C 1 167 ? 35.920 71.094 16.619 1.00 18.89 167 PHE C C 1
ATOM 4429 O O . PHE C 1 167 ? 35.772 69.900 16.337 1.00 19.52 167 PHE C O 1
ATOM 4437 N N . ASP C 1 168 ? 35.067 71.751 17.398 1.00 17.17 168 ASP C N 1
ATOM 4438 C CA . ASP C 1 168 ? 33.944 71.041 17.989 1.00 21.22 168 ASP C CA 1
ATOM 4439 C C . ASP C 1 168 ? 32.589 71.707 17.822 1.00 21.41 168 ASP C C 1
ATOM 4440 O O . ASP C 1 168 ? 31.929 72.044 18.806 1.00 22.92 168 ASP C O 1
ATOM 4445 N N . PRO C 1 169 ? 32.147 71.897 16.572 1.00 21.16 169 PRO C N 1
ATOM 4446 C CA . PRO C 1 169 ? 30.848 72.526 16.335 1.00 22.80 169 PRO C CA 1
ATOM 4447 C C . PRO C 1 169 ? 29.704 71.691 16.895 1.00 25.53 169 PRO C C 1
ATOM 4448 O O . PRO C 1 169 ? 29.859 70.497 17.135 1.00 24.44 169 PRO C O 1
ATOM 4452 N N . ASP C 1 170 ? 28.556 72.331 17.098 1.00 28.75 170 ASP C N 1
ATOM 4453 C CA . ASP C 1 170 ? 27.379 71.646 17.606 1.00 31.40 170 ASP C CA 1
ATOM 4454 C C . ASP C 1 170 ? 27.034 70.580 16.576 1.00 31.76 170 ASP C C 1
ATOM 4455 O O . ASP C 1 170 ? 27.199 70.808 15.376 1.00 31.28 170 ASP C O 1
ATOM 4460 N N . HIS C 1 171 ? 26.575 69.415 17.033 1.00 34.44 171 HIS C N 1
ATOM 4461 C CA . HIS C 1 171 ? 26.241 68.324 16.113 1.00 36.35 171 HIS C CA 1
ATOM 4462 C C . HIS C 1 171 ? 25.213 68.732 15.070 1.00 37.08 171 HIS C C 1
ATOM 4463 O O . HIS C 1 171 ? 25.112 68.106 14.013 1.00 37.82 171 HIS C O 1
ATOM 4470 N N . ARG C 1 172 ? 24.466 69.792 15.367 1.00 37.14 172 ARG C N 1
ATOM 4471 C CA . ARG C 1 172 ? 23.426 70.290 14.476 1.00 38.56 172 ARG C CA 1
ATOM 4472 C C . ARG C 1 172 ? 23.907 71.406 13.552 1.00 38.46 172 ARG C C 1
ATOM 4473 O O . ARG C 1 172 ? 23.215 71.767 12.601 1.00 39.75 172 ARG C O 1
ATOM 4481 N N . ASN C 1 173 ? 25.084 71.954 13.843 1.00 37.34 173 ASN C N 1
ATOM 4482 C CA . ASN C 1 173 ? 25.673 73.029 13.041 1.00 35.14 173 ASN C CA 1
ATOM 4483 C C . ASN C 1 173 ? 26.181 72.437 11.718 1.00 35.03 173 ASN C C 1
ATOM 4484 O O . ASN C 1 173 ? 27.391 72.366 11.473 1.00 33.84 173 ASN C O 1
ATOM 4489 N N . THR C 1 174 ? 25.251 72.019 10.866 1.00 36.00 174 THR C N 1
ATOM 4490 C CA . THR C 1 174 ? 25.603 71.406 9.585 1.00 38.70 174 THR C CA 1
ATOM 4491 C C . THR C 1 174 ? 26.435 72.281 8.652 1.00 37.59 174 THR C C 1
ATOM 4492 O O . THR C 1 174 ? 27.167 71.767 7.814 1.00 38.15 174 THR C O 1
ATOM 4496 N N . ALA C 1 175 ? 26.327 73.597 8.788 1.00 37.41 175 ALA C N 1
ATOM 4497 C CA . ALA C 1 175 ? 27.102 74.491 7.934 1.00 35.81 175 ALA C CA 1
ATOM 4498 C C . ALA C 1 175 ? 28.589 74.367 8.269 1.00 34.75 175 ALA C C 1
ATOM 4499 O O . ALA C 1 175 ? 29.425 74.219 7.373 1.00 34.28 175 ALA C O 1
ATOM 4501 N N . THR C 1 176 ? 28.910 74.429 9.560 1.00 33.55 176 THR C N 1
ATOM 4502 C CA . THR C 1 176 ? 30.295 74.311 10.018 1.00 33.57 176 THR C CA 1
ATOM 4503 C C . THR C 1 176 ? 30.853 72.889 9.839 1.00 32.44 176 THR C C 1
ATOM 4504 O O . THR C 1 176 ? 32.005 72.716 9.445 1.00 29.90 176 THR C O 1
ATOM 4508 N N . ARG C 1 177 ? 30.037 71.876 10.123 1.00 31.69 177 ARG C N 1
ATOM 4509 C CA . ARG C 1 177 ? 30.485 70.493 9.977 1.00 31.35 177 ARG C CA 1
ATOM 4510 C C . ARG C 1 177 ? 30.870 70.239 8.520 1.00 31.66 177 ARG C C 1
ATOM 4511 O O . ARG C 1 177 ? 31.860 69.566 8.241 1.00 30.70 177 ARG C O 1
ATOM 4519 N N . ARG C 1 178 ? 30.091 70.800 7.599 1.00 32.39 178 ARG C N 1
ATOM 4520 C CA . ARG C 1 178 ? 30.349 70.653 6.169 1.00 34.63 178 ARG C CA 1
ATOM 4521 C C . ARG C 1 178 ? 31.692 71.281 5.784 1.00 33.68 178 ARG C C 1
ATOM 4522 O O . ARG C 1 178 ? 32.461 70.712 4.996 1.00 33.59 178 ARG C O 1
ATOM 4530 N N . LEU C 1 179 ? 31.970 72.453 6.342 1.00 30.77 179 LEU C N 1
ATOM 4531 C CA . LEU C 1 179 ? 33.215 73.146 6.053 1.00 30.73 179 LEU C CA 1
ATOM 4532 C C . LEU C 1 179 ? 34.391 72.341 6.595 1.00 28.27 179 LEU C C 1
ATOM 4533 O O . LEU C 1 179 ? 35.434 72.250 5.953 1.00 28.93 179 LEU C O 1
ATOM 4538 N N . CYS C 1 180 ? 34.230 71.768 7.785 1.00 25.85 180 CYS C N 1
ATOM 4539 C CA . CYS C 1 180 ? 35.293 70.953 8.368 1.00 25.24 180 CYS C CA 1
ATOM 4540 C C . CYS C 1 180 ? 35.564 69.788 7.431 1.00 23.97 180 CYS C C 1
ATOM 4541 O O . CYS C 1 180 ? 36.712 69.465 7.120 1.00 23.30 180 CYS C O 1
ATOM 4544 N N . GLU C 1 181 ? 34.489 69.170 6.969 1.00 24.70 181 GLU C N 1
ATOM 4545 C CA . GLU C 1 181 ? 34.607 68.038 6.072 1.00 26.19 181 GLU C CA 1
ATOM 4546 C C . GLU C 1 181 ? 35.232 68.409 4.738 1.00 27.24 181 GLU C C 1
ATOM 4547 O O . GLU C 1 181 ? 36.108 67.691 4.250 1.00 23.23 181 GLU C O 1
ATOM 4553 N N . TRP C 1 182 ? 34.800 69.526 4.147 1.00 28.76 182 TRP C N 1
ATOM 4554 C CA . TRP C 1 182 ? 35.362 69.928 2.856 1.00 30.85 182 TRP C CA 1
ATOM 4555 C C . TRP C 1 182 ? 36.810 70.369 3.012 1.00 29.77 182 TRP C C 1
ATOM 4556 O O . TRP C 1 182 ? 37.587 70.304 2.060 1.00 30.82 182 TRP C O 1
ATOM 4567 N N . ALA C 1 183 ? 37.167 70.814 4.215 1.00 26.46 183 ALA C N 1
ATOM 4568 C CA . ALA C 1 183 ? 38.525 71.269 4.483 1.00 24.92 183 ALA C CA 1
ATOM 4569 C C . ALA C 1 183 ? 39.476 70.098 4.743 1.00 23.67 183 ALA C C 1
ATOM 4570 O O . ALA C 1 183 ? 40.685 70.282 4.864 1.00 25.04 183 ALA C O 1
ATOM 4572 N N . GLY C 1 184 ? 38.929 68.891 4.845 1.00 22.67 184 GLY C N 1
ATOM 4573 C CA . GLY C 1 184 ? 39.776 67.730 5.065 1.00 20.55 184 GLY C CA 1
ATOM 4574 C C . GLY C 1 184 ? 40.003 67.294 6.504 1.00 19.94 184 GLY C C 1
ATOM 4575 O O . GLY C 1 184 ? 40.957 66.572 6.786 1.00 18.95 184 GLY C O 1
ATOM 4576 N N . CYS C 1 185 ? 39.148 67.722 7.424 1.00 19.13 185 CYS C N 1
ATOM 4577 C CA . CYS C 1 185 ? 39.314 67.309 8.814 1.00 21.65 185 CYS C CA 1
ATOM 4578 C C . CYS C 1 185 ? 38.920 65.841 8.969 1.00 22.34 185 CYS C C 1
ATOM 4579 O O . CYS C 1 185 ? 38.092 65.324 8.215 1.00 20.51 185 CYS C O 1
ATOM 4582 N N . LYS C 1 186 ? 39.514 65.180 9.957 1.00 23.77 186 LYS C N 1
ATOM 4583 C CA . LYS C 1 186 ? 39.194 63.790 10.257 1.00 23.20 186 LYS C CA 1
ATOM 4584 C C . LYS C 1 186 ? 38.026 63.869 11.229 1.00 23.36 186 LYS C C 1
ATOM 4585 O O . LYS C 1 186 ? 38.078 64.634 12.198 1.00 24.30 186 LYS C O 1
ATOM 4591 N N . PHE C 1 187 ? 36.970 63.107 10.966 1.00 22.38 187 PHE C N 1
ATOM 4592 C CA . PHE C 1 187 ? 35.798 63.104 11.833 1.00 21.91 187 PHE C CA 1
ATOM 4593 C C . PHE C 1 187 ? 36.081 62.169 12.999 1.00 22.82 187 PHE C C 1
ATOM 4594 O O . PHE C 1 187 ? 36.491 61.026 12.799 1.00 25.84 187 PHE C O 1
ATOM 4602 N N . LEU C 1 188 ? 35.866 62.654 14.217 1.00 21.84 188 LEU C N 1
ATOM 4603 C CA . LEU C 1 188 ? 36.143 61.854 15.394 1.00 20.14 188 LEU C CA 1
ATOM 4604 C C . LEU C 1 188 ? 34.897 61.506 16.190 1.00 21.92 188 LEU C C 1
ATOM 4605 O O . LEU C 1 188 ? 34.981 61.166 17.376 1.00 20.32 188 LEU C O 1
ATOM 4610 N N . GLY C 1 189 ? 33.745 61.592 15.529 1.00 21.99 189 GLY C N 1
ATOM 4611 C CA . GLY C 1 189 ? 32.492 61.242 16.175 1.00 22.59 189 GLY C CA 1
ATOM 4612 C C . GLY C 1 189 ? 31.708 62.334 16.875 1.00 25.51 189 GLY C C 1
ATOM 4613 O O . GLY C 1 189 ? 32.235 63.413 17.173 1.00 24.82 189 GLY C O 1
ATOM 4614 N N . GLU C 1 190 ? 30.427 62.052 17.117 1.00 26.00 190 GLU C N 1
ATOM 4615 C CA . GLU C 1 190 ? 29.552 62.974 17.826 1.00 27.22 190 GLU C CA 1
ATOM 4616 C C . GLU C 1 190 ? 29.659 62.555 19.283 1.00 29.06 190 GLU C C 1
ATOM 4617 O O . GLU C 1 190 ? 29.814 61.372 19.589 1.00 29.56 190 GLU C O 1
ATOM 4623 N N . HIS C 1 191 ? 29.591 63.515 20.192 1.00 30.53 191 HIS C N 1
ATOM 4624 C CA . HIS C 1 191 ? 29.710 63.177 21.597 1.00 34.10 191 HIS C CA 1
ATOM 4625 C C . HIS C 1 191 ? 28.859 64.061 22.476 1.00 37.36 191 HIS C C 1
ATOM 4626 O O . HIS C 1 191 ? 28.845 65.288 22.321 1.00 37.24 191 HIS C O 1
ATOM 4633 N N . ASP C 1 192 ? 28.140 63.423 23.392 1.00 39.36 192 ASP C N 1
ATOM 4634 C CA . ASP C 1 192 ? 27.309 64.143 24.335 1.00 42.89 192 ASP C CA 1
ATOM 4635 C C . ASP C 1 192 ? 28.211 64.620 25.454 1.00 43.51 192 ASP C C 1
ATOM 4636 O O . ASP C 1 192 ? 28.776 63.814 26.189 1.00 43.57 192 ASP C O 1
ATOM 4641 N N . THR C 1 193 ? 28.366 65.930 25.568 1.00 46.22 193 THR C N 1
ATOM 4642 C CA . THR C 1 193 ? 29.185 66.497 26.628 1.00 49.31 193 THR C CA 1
ATOM 4643 C C . THR C 1 193 ? 28.216 67.148 27.596 1.00 51.35 193 THR C C 1
ATOM 4644 O O . THR C 1 193 ? 27.001 67.046 27.428 1.00 51.10 193 THR C O 1
ATOM 4648 N N . THR C 1 194 ? 28.753 67.818 28.605 1.00 54.75 194 THR C N 1
ATOM 4649 C CA . THR C 1 194 ? 27.923 68.497 29.590 1.00 56.94 194 THR C CA 1
ATOM 4650 C C . THR C 1 194 ? 27.143 69.642 28.936 1.00 57.25 194 THR C C 1
ATOM 4651 O O . THR C 1 194 ? 27.698 70.706 28.690 1.00 56.83 194 THR C O 1
ATOM 4655 N N . ASN C 1 195 ? 25.867 69.404 28.638 1.00 57.82 195 ASN C N 1
ATOM 4656 C CA . ASN C 1 195 ? 24.980 70.412 28.042 1.00 57.38 195 ASN C CA 1
ATOM 4657 C C . ASN C 1 195 ? 24.920 70.526 26.521 1.00 55.62 195 ASN C C 1
ATOM 4658 O O . ASN C 1 195 ? 24.141 71.323 25.998 1.00 55.03 195 ASN C O 1
ATOM 4663 N N . ARG C 1 196 ? 25.729 69.762 25.799 1.00 53.30 196 ARG C N 1
ATOM 4664 C CA . ARG C 1 196 ? 25.678 69.858 24.346 1.00 50.07 196 ARG C CA 1
ATOM 4665 C C . ARG C 1 196 ? 26.225 68.633 23.642 1.00 47.75 196 ARG C C 1
ATOM 4666 O O . ARG C 1 196 ? 27.082 67.925 24.164 1.00 48.25 196 ARG C O 1
ATOM 4674 N N . ARG C 1 197 ? 25.695 68.380 22.453 1.00 45.09 197 ARG C N 1
ATOM 4675 C CA . ARG C 1 197 ? 26.136 67.265 21.644 1.00 42.34 197 ARG C CA 1
ATOM 4676 C C . ARG C 1 197 ? 27.031 67.929 20.602 1.00 40.44 197 ARG C C 1
ATOM 4677 O O . ARG C 1 197 ? 26.615 68.868 19.923 1.00 39.76 197 ARG C O 1
ATOM 4685 N N . MET C 1 198 ? 28.269 67.464 20.494 1.00 36.52 198 MET C N 1
ATOM 4686 C CA . MET C 1 198 ? 29.199 68.042 19.540 1.00 32.87 198 MET C CA 1
ATOM 4687 C C . MET C 1 198 ? 29.610 67.039 18.485 1.00 28.88 198 MET C C 1
ATOM 4688 O O . MET C 1 198 ? 29.449 65.839 18.665 1.00 27.47 198 MET C O 1
ATOM 4693 N N . ALA C 1 199 ? 30.133 67.558 17.379 1.00 25.10 199 ALA C N 1
ATOM 4694 C CA . ALA C 1 199 ? 30.670 66.750 16.296 1.00 24.02 199 ALA C CA 1
ATOM 4695 C C . ALA C 1 199 ? 32.121 67.208 16.372 1.00 24.29 199 ALA C C 1
ATOM 4696 O O . ALA C 1 199 ? 32.404 68.396 16.202 1.00 26.16 199 ALA C O 1
ATOM 4698 N N . LEU C 1 200 ? 33.033 66.287 16.663 1.00 22.62 200 LEU C N 1
ATOM 4699 C CA . LEU C 1 200 ? 34.440 66.637 16.811 1.00 20.75 200 LEU C CA 1
ATOM 4700 C C . LEU C 1 200 ? 35.274 66.348 15.577 1.00 20.55 200 LEU C C 1
ATOM 4701 O O . LEU C 1 200 ? 35.191 65.259 15.003 1.00 22.06 200 LEU C O 1
ATOM 4706 N N . TYR C 1 201 ? 36.086 67.326 15.179 1.00 18.58 201 TYR C N 1
ATOM 4707 C CA . TYR C 1 201 ? 36.946 67.184 14.007 1.00 17.70 201 TYR C CA 1
ATOM 4708 C C . TYR C 1 201 ? 38.392 67.558 14.275 1.00 17.72 201 TYR C C 1
ATOM 4709 O O . TYR C 1 201 ? 38.685 68.419 15.107 1.00 17.63 201 TYR C O 1
ATOM 4718 N N . ALA C 1 202 ? 39.295 66.921 13.542 1.00 16.71 202 ALA C N 1
ATOM 4719 C CA . ALA C 1 202 ? 40.708 67.206 13.683 1.00 17.70 202 ALA C CA 1
ATOM 4720 C C . ALA C 1 202 ? 41.324 67.626 12.355 1.00 18.82 202 ALA C C 1
ATOM 4721 O O . ALA C 1 202 ? 41.287 66.871 11.384 1.00 18.11 202 ALA C O 1
ATOM 4723 N N . LEU C 1 203 ? 41.862 68.844 12.306 1.00 20.73 203 LEU C N 1
ATOM 4724 C CA . LEU C 1 203 ? 42.545 69.314 11.103 1.00 22.89 203 LEU C CA 1
ATOM 4725 C C . LEU C 1 203 ? 44.010 68.975 11.380 1.00 24.16 203 LEU C C 1
ATOM 4726 O O . LEU C 1 203 ? 44.634 69.576 12.250 1.00 25.12 203 LEU C O 1
ATOM 4731 N N . GLU C 1 204 ? 44.535 67.985 10.663 1.00 27.48 204 GLU C N 1
ATOM 4732 C CA . GLU C 1 204 ? 45.917 67.536 10.828 1.00 30.81 204 GLU C CA 1
ATOM 4733 C C . GLU C 1 204 ? 46.899 68.547 10.260 1.00 32.87 204 GLU C C 1
ATOM 4734 O O . GLU C 1 204 ? 46.626 69.161 9.231 1.00 32.26 204 GLU C O 1
ATOM 4740 N N . ALA C 1 205 ? 48.041 68.708 10.925 1.00 35.13 205 ALA C N 1
ATOM 4741 C CA . ALA C 1 205 ? 49.071 69.631 10.459 1.00 38.38 205 ALA C CA 1
ATOM 4742 C C . ALA C 1 205 ? 49.612 69.115 9.124 1.00 41.79 205 ALA C C 1
ATOM 4743 O O . ALA C 1 205 ? 49.604 67.911 8.870 1.00 41.85 205 ALA C O 1
ATOM 4745 N N . PRO C 1 206 ? 50.086 70.022 8.252 1.00 46.37 206 PRO C N 1
ATOM 4746 C CA . PRO C 1 206 ? 50.626 69.637 6.943 1.00 50.19 206 PRO C CA 1
ATOM 4747 C C . PRO C 1 206 ? 51.673 68.533 7.037 1.00 54.30 206 PRO C C 1
ATOM 4748 O O . PRO C 1 206 ? 52.508 68.526 7.943 1.00 54.95 206 PRO C O 1
ATOM 4752 N N . THR C 1 207 ? 51.618 67.601 6.091 1.00 58.94 207 THR C N 1
ATOM 4753 C CA . THR C 1 207 ? 52.550 66.478 6.049 1.00 63.76 207 THR C CA 1
ATOM 4754 C C . THR C 1 207 ? 53.986 66.943 5.807 1.00 66.30 207 THR C C 1
ATOM 4755 O O . THR C 1 207 ? 54.314 67.442 4.726 1.00 66.74 207 THR C O 1
ATOM 4759 N N . THR C 1 208 ? 54.833 66.775 6.822 1.00 68.90 208 THR C N 1
ATOM 4760 C CA . THR C 1 208 ? 56.238 67.173 6.742 1.00 71.35 208 THR C CA 1
ATOM 4761 C C . THR C 1 208 ? 57.192 66.000 6.990 1.00 72.58 208 THR C C 1
ATOM 4762 O O . THR C 1 208 ? 56.760 64.854 7.137 1.00 73.11 208 THR C O 1
ATOM 4766 N N . ALA C 1 209 ? 58.489 66.304 7.033 1.00 73.85 209 ALA C N 1
ATOM 4767 C CA . ALA C 1 209 ? 59.542 65.310 7.262 1.00 74.38 209 ALA C CA 1
ATOM 4768 C C . ALA C 1 209 ? 59.776 64.413 6.048 1.00 74.51 209 ALA C C 1
ATOM 4769 O O . ALA C 1 209 ? 60.884 64.486 5.475 1.00 74.17 209 ALA C O 1
ATOM 4771 N N . ALA D 1 10 ? -5.167 86.386 41.590 1.00 75.58 10 ALA D N 1
ATOM 4772 C CA . ALA D 1 10 ? -4.542 87.503 40.827 1.00 75.55 10 ALA D CA 1
ATOM 4773 C C . ALA D 1 10 ? -3.094 87.193 40.438 1.00 75.37 10 ALA D C 1
ATOM 4774 O O . ALA D 1 10 ? -2.569 87.770 39.483 1.00 75.72 10 ALA D O 1
ATOM 4776 N N . ASP D 1 11 ? -2.455 86.285 41.178 1.00 74.67 11 ASP D N 1
ATOM 4777 C CA . ASP D 1 11 ? -1.069 85.897 40.905 1.00 73.65 11 ASP D CA 1
ATOM 4778 C C . ASP D 1 11 ? -0.985 84.562 40.170 1.00 71.39 11 ASP D C 1
ATOM 4779 O O . ASP D 1 11 ? -2.008 83.966 39.834 1.00 71.59 11 ASP D O 1
ATOM 4784 N N . ASP D 1 12 ? 0.234 84.083 39.939 1.00 68.19 12 ASP D N 1
ATOM 4785 C CA . ASP D 1 12 ? 0.424 82.836 39.208 1.00 64.86 12 ASP D CA 1
ATOM 4786 C C . ASP D 1 12 ? 0.934 81.621 39.977 1.00 62.24 12 ASP D C 1
ATOM 4787 O O . ASP D 1 12 ? 2.139 81.366 40.011 1.00 63.04 12 ASP D O 1
ATOM 4792 N N . ALA D 1 13 ? 0.018 80.871 40.584 1.00 58.67 13 ALA D N 1
ATOM 4793 C CA . ALA D 1 13 ? 0.381 79.651 41.302 1.00 53.88 13 ALA D CA 1
ATOM 4794 C C . ALA D 1 13 ? 0.335 78.564 40.232 1.00 50.70 13 ALA D C 1
ATOM 4795 O O . ALA D 1 13 ? -0.540 78.581 39.362 1.00 50.64 13 ALA D O 1
ATOM 4797 N N . LEU D 1 14 ? 1.275 77.628 40.295 1.00 46.60 14 LEU D N 1
ATOM 4798 C CA . LEU D 1 14 ? 1.380 76.548 39.315 1.00 42.35 14 LEU D CA 1
ATOM 4799 C C . LEU D 1 14 ? 0.233 75.535 39.259 1.00 39.33 14 LEU D C 1
ATOM 4800 O O . LEU D 1 14 ? -0.111 74.922 40.264 1.00 37.92 14 LEU D O 1
ATOM 4805 N N . VAL D 1 15 ? -0.352 75.353 38.077 1.00 35.43 15 VAL D N 1
ATOM 4806 C CA . VAL D 1 15 ? -1.422 74.378 37.923 1.00 33.06 15 VAL D CA 1
ATOM 4807 C C . VAL D 1 15 ? -0.844 73.124 37.288 1.00 34.09 15 VAL D C 1
ATOM 4808 O O . VAL D 1 15 ? 0.275 73.130 36.771 1.00 33.10 15 VAL D O 1
ATOM 4812 N N . ARG D 1 16 ? -1.600 72.039 37.333 1.00 34.43 16 ARG D N 1
ATOM 4813 C CA . ARG D 1 16 ? -1.119 70.799 36.757 1.00 36.27 16 ARG D CA 1
ATOM 4814 C C . ARG D 1 16 ? -1.584 70.645 35.314 1.00 34.71 16 ARG D C 1
ATOM 4815 O O . ARG D 1 16 ? -2.704 71.009 34.966 1.00 35.58 16 ARG D O 1
ATOM 4823 N N . LEU D 1 17 ? -0.700 70.132 34.471 1.00 31.54 17 LEU D N 1
ATOM 4824 C CA . LEU D 1 17 ? -1.032 69.901 33.077 1.00 28.80 17 LEU D CA 1
ATOM 4825 C C . LEU D 1 17 ? -1.630 68.507 33.063 1.00 27.89 17 LEU D C 1
ATOM 4826 O O . LEU D 1 17 ? -0.940 67.533 33.310 1.00 26.86 17 LEU D O 1
ATOM 4831 N N . ALA D 1 18 ? -2.924 68.418 32.787 1.00 28.84 18 ALA D N 1
ATOM 4832 C CA . ALA D 1 18 ? -3.625 67.141 32.789 1.00 27.58 18 ALA D CA 1
ATOM 4833 C C . ALA D 1 18 ? -2.954 66.015 32.010 1.00 28.19 18 ALA D C 1
ATOM 4834 O O . ALA D 1 18 ? -3.067 64.853 32.383 1.00 29.56 18 ALA D O 1
ATOM 4836 N N . ARG D 1 19 ? -2.249 66.345 30.937 1.00 28.22 19 ARG D N 1
ATOM 4837 C CA . ARG D 1 19 ? -1.610 65.316 30.122 1.00 27.14 19 ARG D CA 1
ATOM 4838 C C . ARG D 1 19 ? -0.185 64.921 30.490 1.00 27.11 19 ARG D C 1
ATOM 4839 O O . ARG D 1 19 ? 0.380 64.010 29.880 1.00 27.25 19 ARG D O 1
ATOM 4847 N N . GLU D 1 20 ? 0.401 65.586 31.476 1.00 26.80 20 GLU D N 1
ATOM 4848 C CA . GLU D 1 20 ? 1.769 65.270 31.865 1.00 30.82 20 GLU D CA 1
ATOM 4849 C C . GLU D 1 20 ? 1.898 63.933 32.595 1.00 32.38 20 GLU D C 1
ATOM 4850 O O . GLU D 1 20 ? 1.070 63.592 33.443 1.00 32.01 20 GLU D O 1
ATOM 4856 N N . ARG D 1 21 ? 2.942 63.181 32.251 1.00 33.45 21 ARG D N 1
ATOM 4857 C CA . ARG D 1 21 ? 3.208 61.890 32.875 1.00 34.31 21 ARG D CA 1
ATOM 4858 C C . ARG D 1 21 ? 4.368 62.066 33.855 1.00 35.54 21 ARG D C 1
ATOM 4859 O O . ARG D 1 21 ? 5.327 62.789 33.572 1.00 36.41 21 ARG D O 1
ATOM 4867 N N . PHE D 1 22 ? 4.288 61.404 35.006 1.00 36.79 22 PHE D N 1
ATOM 4868 C CA . PHE D 1 22 ? 5.331 61.549 36.017 1.00 39.23 22 PHE D CA 1
ATOM 4869 C C . PHE D 1 22 ? 6.216 60.328 36.269 1.00 39.45 22 PHE D C 1
ATOM 4870 O O . PHE D 1 22 ? 7.328 60.460 36.775 1.00 40.16 22 PHE D O 1
ATOM 4878 N N . ASP D 1 23 ? 5.730 59.141 35.926 1.00 40.41 23 ASP D N 1
ATOM 4879 C CA . ASP D 1 23 ? 6.535 57.939 36.094 1.00 42.60 23 ASP D CA 1
ATOM 4880 C C . ASP D 1 23 ? 7.458 57.886 34.874 1.00 43.26 23 ASP D C 1
ATOM 4881 O O . ASP D 1 23 ? 7.131 57.276 33.860 1.00 42.38 23 ASP D O 1
ATOM 4886 N N . LEU D 1 24 ? 8.610 58.542 34.981 1.00 43.57 24 LEU D N 1
ATOM 4887 C CA . LEU D 1 24 ? 9.556 58.608 33.876 1.00 44.94 24 LEU D CA 1
ATOM 4888 C C . LEU D 1 24 ? 10.917 57.973 34.170 1.00 47.08 24 LEU D C 1
ATOM 4889 O O . LEU D 1 24 ? 11.428 58.043 35.297 1.00 45.30 24 LEU D O 1
ATOM 4894 N N . PRO D 1 25 ? 11.523 57.342 33.149 1.00 48.35 25 PRO D N 1
ATOM 4895 C CA . PRO D 1 25 ? 12.835 56.712 33.302 1.00 50.01 25 PRO D CA 1
ATOM 4896 C C . PRO D 1 25 ? 13.891 57.819 33.370 1.00 51.75 25 PRO D C 1
ATOM 4897 O O . PRO D 1 25 ? 13.719 58.883 32.778 1.00 52.18 25 PRO D O 1
ATOM 4901 N N . ASP D 1 26 ? 14.975 57.564 34.094 1.00 53.72 26 ASP D N 1
ATOM 4902 C CA . ASP D 1 26 ? 16.052 58.538 34.268 1.00 55.80 26 ASP D CA 1
ATOM 4903 C C . ASP D 1 26 ? 16.427 59.328 33.019 1.00 54.87 26 ASP D C 1
ATOM 4904 O O . ASP D 1 26 ? 16.603 60.548 33.071 1.00 54.57 26 ASP D O 1
ATOM 4909 N N . GLN D 1 27 ? 16.554 58.630 31.898 1.00 54.60 27 GLN D N 1
ATOM 4910 C CA . GLN D 1 27 ? 16.922 59.278 30.650 1.00 53.96 27 GLN D CA 1
ATOM 4911 C C . GLN D 1 27 ? 15.942 60.402 30.310 1.00 53.76 27 GLN D C 1
ATOM 4912 O O . GLN D 1 27 ? 16.336 61.559 30.148 1.00 54.39 27 GLN D O 1
ATOM 4918 N N . VAL D 1 28 ? 14.663 60.055 30.216 1.00 52.21 28 VAL D N 1
ATOM 4919 C CA . VAL D 1 28 ? 13.629 61.020 29.876 1.00 50.76 28 VAL D CA 1
ATOM 4920 C C . VAL D 1 28 ? 13.492 62.157 30.883 1.00 51.46 28 VAL D C 1
ATOM 4921 O O . VAL D 1 28 ? 13.362 63.318 30.496 1.00 50.82 28 VAL D O 1
ATOM 4925 N N . ARG D 1 29 ? 13.524 61.823 32.168 1.00 51.99 29 ARG D N 1
ATOM 4926 C CA . ARG D 1 29 ? 13.391 62.820 33.229 1.00 52.91 29 ARG D CA 1
ATOM 4927 C C . ARG D 1 29 ? 14.539 63.828 33.203 1.00 53.71 29 ARG D C 1
ATOM 4928 O O . ARG D 1 29 ? 14.463 64.896 33.817 1.00 54.04 29 ARG D O 1
ATOM 4936 N N . ARG D 1 30 ? 15.594 63.488 32.471 1.00 53.73 30 ARG D N 1
ATOM 4937 C CA . ARG D 1 30 ? 16.776 64.334 32.374 1.00 53.02 30 ARG D CA 1
ATOM 4938 C C . ARG D 1 30 ? 16.764 65.265 31.160 1.00 51.40 30 ARG D C 1
ATOM 4939 O O . ARG D 1 30 ? 17.588 66.172 31.056 1.00 51.42 30 ARG D O 1
ATOM 4947 N N . LEU D 1 31 ? 15.831 65.043 30.241 1.00 48.95 31 LEU D N 1
ATOM 4948 C CA . LEU D 1 31 ? 15.731 65.880 29.049 1.00 45.95 31 LEU D CA 1
ATOM 4949 C C . LEU D 1 31 ? 15.314 67.312 29.377 1.00 44.21 31 LEU D C 1
ATOM 4950 O O . LEU D 1 31 ? 14.435 67.539 30.210 1.00 45.47 31 LEU D O 1
ATOM 4955 N N . ALA D 1 32 ? 15.959 68.273 28.724 1.00 41.25 32 ALA D N 1
ATOM 4956 C CA . ALA D 1 32 ? 15.631 69.683 28.909 1.00 38.46 32 ALA D CA 1
ATOM 4957 C C . ALA D 1 32 ? 14.331 69.906 28.147 1.00 35.08 32 ALA D C 1
ATOM 4958 O O . ALA D 1 32 ? 13.838 68.995 27.492 1.00 34.09 32 ALA D O 1
ATOM 4960 N N . ARG D 1 33 ? 13.774 71.108 28.223 1.00 33.41 33 ARG D N 1
ATOM 4961 C CA . ARG D 1 33 ? 12.525 71.381 27.524 1.00 32.01 33 ARG D CA 1
ATOM 4962 C C . ARG D 1 33 ? 12.743 71.201 26.022 1.00 32.10 33 ARG D C 1
ATOM 4963 O O . ARG D 1 33 ? 13.864 71.344 25.526 1.00 32.78 33 ARG D O 1
ATOM 4971 N N . PRO D 1 34 ? 11.676 70.884 25.274 1.00 31.35 34 PRO D N 1
ATOM 4972 C CA . PRO D 1 34 ? 11.824 70.696 23.827 1.00 31.64 34 PRO D CA 1
ATOM 4973 C C . PRO D 1 34 ? 12.515 71.885 23.145 1.00 31.49 34 PRO D C 1
ATOM 4974 O O . PRO D 1 34 ? 12.389 73.030 23.584 1.00 30.62 34 PRO D O 1
ATOM 4978 N N . PRO D 1 35 ? 13.250 71.624 22.056 1.00 33.25 35 PRO D N 1
ATOM 4979 C CA . PRO D 1 35 ? 13.954 72.683 21.323 1.00 33.05 35 PRO D CA 1
ATOM 4980 C C . PRO D 1 35 ? 12.969 73.635 20.652 1.00 31.60 35 PRO D C 1
ATOM 4981 O O . PRO D 1 35 ? 11.855 73.245 20.288 1.00 29.56 35 PRO D O 1
ATOM 4985 N N . VAL D 1 36 ? 13.380 74.886 20.495 1.00 29.37 36 VAL D N 1
ATOM 4986 C CA . VAL D 1 36 ? 12.532 75.873 19.858 1.00 27.39 36 VAL D CA 1
ATOM 4987 C C . VAL D 1 36 ? 12.740 75.816 18.347 1.00 26.90 36 VAL D C 1
ATOM 4988 O O . VAL D 1 36 ? 13.838 76.081 17.861 1.00 27.62 36 VAL D O 1
ATOM 4992 N N . PRO D 1 37 ? 11.701 75.439 17.586 1.00 26.14 37 PRO D N 1
ATOM 4993 C CA . PRO D 1 37 ? 11.841 75.377 16.128 1.00 26.32 37 PRO D CA 1
ATOM 4994 C C . PRO D 1 37 ? 11.643 76.782 15.556 1.00 27.55 37 PRO D C 1
ATOM 4995 O O . PRO D 1 37 ? 11.230 77.692 16.268 1.00 26.07 37 PRO D O 1
ATOM 4999 N N . SER D 1 38 ? 11.929 76.959 14.272 1.00 31.15 38 SER D N 1
ATOM 5000 C CA . SER D 1 38 ? 11.763 78.265 13.654 1.00 32.64 38 SER D CA 1
ATOM 5001 C C . SER D 1 38 ? 11.336 78.149 12.207 1.00 31.84 38 SER D C 1
ATOM 5002 O O . SER D 1 38 ? 11.475 77.101 11.590 1.00 35.23 38 SER D O 1
ATOM 5005 N N . LEU D 1 39 ? 10.796 79.240 11.684 1.00 31.47 39 LEU D N 1
ATOM 5006 C CA . LEU D 1 39 ? 10.353 79.321 10.303 1.00 30.08 39 LEU D CA 1
ATOM 5007 C C . LEU D 1 39 ? 11.010 80.567 9.713 1.00 31.11 39 LEU D C 1
ATOM 5008 O O . LEU D 1 39 ? 11.203 81.568 10.412 1.00 31.48 39 LEU D O 1
ATOM 5013 N N . GLU D 1 40 ? 11.354 80.507 8.433 1.00 30.58 40 GLU D N 1
ATOM 5014 C CA . GLU D 1 40 ? 11.999 81.627 7.769 1.00 29.92 40 GLU D CA 1
ATOM 5015 C C . GLU D 1 40 ? 11.017 82.724 7.397 1.00 28.26 40 GLU D C 1
ATOM 5016 O O . GLU D 1 40 ? 9.871 82.452 7.012 1.00 24.80 40 GLU D O 1
ATOM 5022 N N . PRO D 1 41 ? 11.450 83.989 7.518 1.00 26.57 41 PRO D N 1
ATOM 5023 C CA . PRO D 1 41 ? 10.578 85.109 7.169 1.00 25.39 41 PRO D CA 1
ATOM 5024 C C . PRO D 1 41 ? 10.044 84.816 5.771 1.00 24.97 41 PRO D C 1
ATOM 5025 O O . PRO D 1 41 ? 10.726 84.167 4.972 1.00 25.90 41 PRO D O 1
ATOM 5029 N N . PRO D 1 42 ? 8.842 85.309 5.437 1.00 23.29 42 PRO D N 1
ATOM 5030 C CA . PRO D 1 42 ? 7.922 86.127 6.236 1.00 23.73 42 PRO D CA 1
ATOM 5031 C C . PRO D 1 42 ? 7.223 85.426 7.411 1.00 24.47 42 PRO D C 1
ATOM 5032 O O . PRO D 1 42 ? 6.504 86.069 8.175 1.00 23.11 42 PRO D O 1
ATOM 5036 N N . TYR D 1 43 ? 7.434 84.120 7.546 1.00 25.33 43 TYR D N 1
ATOM 5037 C CA . TYR D 1 43 ? 6.838 83.339 8.630 1.00 25.26 43 TYR D CA 1
ATOM 5038 C C . TYR D 1 43 ? 7.716 83.360 9.881 1.00 26.51 43 TYR D C 1
ATOM 5039 O O . TYR D 1 43 ? 8.930 83.555 9.808 1.00 27.78 43 TYR D O 1
ATOM 5048 N N . GLY D 1 44 ? 7.104 83.143 11.036 1.00 25.96 44 GLY D N 1
ATOM 5049 C CA . GLY D 1 44 ? 7.888 83.134 12.251 1.00 24.12 44 GLY D CA 1
ATOM 5050 C C . GLY D 1 44 ? 7.284 82.285 13.350 1.00 24.41 44 GLY D C 1
ATOM 5051 O O . GLY D 1 44 ? 6.068 82.092 13.414 1.00 21.43 44 GLY D O 1
ATOM 5052 N N . LEU D 1 45 ? 8.158 81.774 14.210 1.00 22.80 45 LEU D N 1
ATOM 5053 C CA . LEU D 1 45 ? 7.768 80.972 15.349 1.00 24.02 45 LEU D CA 1
ATOM 5054 C C . LEU D 1 45 ? 8.540 81.488 16.555 1.00 24.54 45 LEU D C 1
ATOM 5055 O O . LEU D 1 45 ? 9.760 81.625 16.498 1.00 24.80 45 LEU D O 1
ATOM 5060 N N . ARG D 1 46 ? 7.835 81.785 17.639 1.00 23.81 46 ARG D N 1
ATOM 5061 C CA . ARG D 1 46 ? 8.499 82.241 18.845 1.00 23.97 46 ARG D CA 1
ATOM 5062 C C . ARG D 1 46 ? 7.862 81.534 20.033 1.00 24.52 46 ARG D C 1
ATOM 5063 O O . ARG D 1 46 ? 6.738 81.043 19.944 1.00 21.10 46 ARG D O 1
ATOM 5071 N N . VAL D 1 47 ? 8.594 81.464 21.137 1.00 23.36 47 VAL D N 1
ATOM 5072 C CA . VAL D 1 47 ? 8.072 80.843 22.339 1.00 24.03 47 VAL D CA 1
ATOM 5073 C C . VAL D 1 47 ? 6.990 81.774 22.886 1.00 24.19 47 VAL D C 1
ATOM 5074 O O . VAL D 1 47 ? 7.189 82.990 22.956 1.00 23.67 47 VAL D O 1
ATOM 5078 N N . ALA D 1 48 ? 5.844 81.210 23.256 1.00 23.35 48 ALA D N 1
ATOM 5079 C CA . ALA D 1 48 ? 4.747 82.006 23.805 1.00 23.27 48 ALA D CA 1
ATOM 5080 C C . ALA D 1 48 ? 5.144 82.599 25.164 1.00 21.52 48 ALA D C 1
ATOM 5081 O O . ALA D 1 48 ? 5.966 82.038 25.876 1.00 20.95 48 ALA D O 1
ATOM 5083 N N . GLN D 1 49 ? 4.561 83.742 25.499 1.00 22.24 49 GLN D N 1
ATOM 5084 C CA . GLN D 1 49 ? 4.817 84.415 26.762 1.00 24.53 49 GLN D CA 1
ATOM 5085 C C . GLN D 1 49 ? 3.496 84.566 27.501 1.00 24.44 49 GLN D C 1
ATOM 5086 O O . GLN D 1 49 ? 2.424 84.507 26.889 1.00 25.42 49 GLN D O 1
ATOM 5092 N N . LEU D 1 50 ? 3.573 84.778 28.810 1.00 23.83 50 LEU D N 1
ATOM 5093 C CA . LEU D 1 50 ? 2.380 84.932 29.631 1.00 23.85 50 LEU D CA 1
ATOM 5094 C C . LEU D 1 50 ? 1.452 86.024 29.123 1.00 24.85 50 LEU D C 1
ATOM 5095 O O . LEU D 1 50 ? 0.226 85.921 29.253 1.00 24.91 50 LEU D O 1
ATOM 5100 N N . THR D 1 51 ? 2.031 87.072 28.542 1.00 24.90 51 THR D N 1
ATOM 5101 C CA . THR D 1 51 ? 1.227 88.163 28.013 1.00 24.82 51 THR D CA 1
ATOM 5102 C C . THR D 1 51 ? 0.453 87.743 26.764 1.00 23.36 51 THR D C 1
ATOM 5103 O O . THR D 1 51 ? -0.340 88.523 26.228 1.00 21.21 51 THR D O 1
ATOM 5107 N N . ASP D 1 52 ? 0.677 86.515 26.297 1.00 22.59 52 ASP D N 1
ATOM 5108 C CA . ASP D 1 52 ? -0.045 86.028 25.113 1.00 24.30 52 ASP D CA 1
ATOM 5109 C C . ASP D 1 52 ? -1.413 85.423 25.487 1.00 22.02 52 ASP D C 1
ATOM 5110 O O . ASP D 1 52 ? -2.215 85.095 24.612 1.00 24.94 52 ASP D O 1
ATOM 5115 N N . ALA D 1 53 ? -1.679 85.312 26.785 1.00 20.00 53 ALA D N 1
ATOM 5116 C CA . ALA D 1 53 ? -2.913 84.708 27.290 1.00 21.81 53 ALA D CA 1
ATOM 5117 C C . ALA D 1 53 ? -4.250 85.245 26.784 1.00 21.18 53 ALA D C 1
ATOM 5118 O O . ALA D 1 53 ? -5.132 84.462 26.454 1.00 20.24 53 ALA D O 1
ATOM 5120 N N . GLU D 1 54 ? -4.415 86.563 26.725 1.00 24.29 54 GLU D N 1
ATOM 5121 C CA . GLU D 1 54 ? -5.677 87.135 26.253 1.00 26.07 54 GLU D CA 1
ATOM 5122 C C . GLU D 1 54 ? -5.935 86.798 24.789 1.00 25.22 54 GLU D C 1
ATOM 5123 O O . GLU D 1 54 ? -7.060 86.487 24.412 1.00 25.85 54 GLU D O 1
ATOM 5129 N N . MET D 1 55 ? -4.893 86.844 23.967 1.00 25.18 55 MET D N 1
ATOM 5130 C CA . MET D 1 55 ? -5.049 86.540 22.552 1.00 23.27 55 MET D CA 1
ATOM 5131 C C . MET D 1 55 ? -5.390 85.065 22.391 1.00 23.07 55 MET D C 1
ATOM 5132 O O . MET D 1 55 ? -6.384 84.712 21.756 1.00 22.50 55 MET D O 1
ATOM 5137 N N . LEU D 1 56 ? -4.565 84.206 22.977 1.00 20.89 56 LEU D N 1
ATOM 5138 C CA . LEU D 1 56 ? -4.791 82.776 22.883 1.00 21.80 56 LEU D CA 1
ATOM 5139 C C . LEU D 1 56 ? -6.174 82.383 23.393 1.00 23.95 56 LEU D C 1
ATOM 5140 O O . LEU D 1 56 ? -6.833 81.521 22.807 1.00 22.71 56 LEU D O 1
ATOM 5145 N N . ALA D 1 57 ? -6.611 83.022 24.475 1.00 23.84 57 ALA D N 1
ATOM 5146 C CA . ALA D 1 57 ? -7.920 82.755 25.044 1.00 25.98 57 ALA D CA 1
ATOM 5147 C C . ALA D 1 57 ? -9.000 83.129 24.028 1.00 27.85 57 ALA D C 1
ATOM 5148 O O . ALA D 1 57 ? -9.968 82.394 23.834 1.00 29.20 57 ALA D O 1
ATOM 5150 N N . GLU D 1 58 ? -8.822 84.274 23.374 1.00 29.04 58 GLU D N 1
ATOM 5151 C CA . GLU D 1 58 ? -9.777 84.762 22.379 1.00 30.31 58 GLU D CA 1
ATOM 5152 C C . GLU D 1 58 ? -9.873 83.761 21.239 1.00 29.84 58 GLU D C 1
ATOM 5153 O O . GLU D 1 58 ? -10.965 83.402 20.805 1.00 30.79 58 GLU D O 1
ATOM 5159 N N . TRP D 1 59 ? -8.718 83.313 20.758 1.00 28.85 59 TRP D N 1
ATOM 5160 C CA . TRP D 1 59 ? -8.663 82.332 19.682 1.00 27.29 59 TRP D CA 1
ATOM 5161 C C . TRP D 1 59 ? -9.379 81.055 20.093 1.00 26.51 59 TRP D C 1
ATOM 5162 O O . TRP D 1 59 ? -10.308 80.594 19.429 1.00 26.34 59 TRP D O 1
ATOM 5173 N N . MET D 1 60 ? -8.908 80.494 21.200 1.00 26.88 60 MET D N 1
ATOM 5174 C CA . MET D 1 60 ? -9.404 79.238 21.741 1.00 26.21 60 MET D CA 1
ATOM 5175 C C . MET D 1 60 ? -10.879 79.224 22.146 1.00 27.03 60 MET D C 1
ATOM 5176 O O . MET D 1 60 ? -11.450 78.155 22.376 1.00 26.02 60 MET D O 1
ATOM 5181 N N . ASN D 1 61 ? -11.492 80.403 22.222 1.00 27.12 61 ASN D N 1
ATOM 5182 C CA . ASN D 1 61 ? -12.909 80.488 22.558 1.00 28.01 61 ASN D CA 1
ATOM 5183 C C . ASN D 1 61 ? -13.749 80.657 21.289 1.00 28.16 61 ASN D C 1
ATOM 5184 O O . ASN D 1 61 ? -14.973 80.746 21.354 1.00 27.89 61 ASN D O 1
ATOM 5189 N N . ARG D 1 62 ? -13.085 80.706 20.133 1.00 28.38 62 ARG D N 1
ATOM 5190 C CA . ARG D 1 62 ? -13.790 80.803 18.856 1.00 28.26 62 ARG D CA 1
ATOM 5191 C C . ARG D 1 62 ? -14.330 79.390 18.586 1.00 28.75 62 ARG D C 1
ATOM 5192 O O . ARG D 1 62 ? -13.634 78.398 18.804 1.00 28.88 62 ARG D O 1
ATOM 5200 N N . PRO D 1 63 ? -15.576 79.287 18.099 1.00 29.58 63 PRO D N 1
ATOM 5201 C CA . PRO D 1 63 ? -16.261 78.022 17.793 1.00 28.07 63 PRO D CA 1
ATOM 5202 C C . PRO D 1 63 ? -15.431 76.857 17.262 1.00 27.24 63 PRO D C 1
ATOM 5203 O O . PRO D 1 63 ? -15.417 75.787 17.871 1.00 26.53 63 PRO D O 1
ATOM 5207 N N . HIS D 1 64 ? -14.745 77.044 16.139 1.00 26.57 64 HIS D N 1
ATOM 5208 C CA . HIS D 1 64 ? -13.949 75.955 15.584 1.00 25.95 64 HIS D CA 1
ATOM 5209 C C . HIS D 1 64 ? -12.843 75.480 16.526 1.00 25.31 64 HIS D C 1
ATOM 5210 O O . HIS D 1 64 ? -12.534 74.296 16.562 1.00 28.94 64 HIS D O 1
ATOM 5217 N N . LEU D 1 65 ? -12.252 76.377 17.307 1.00 24.67 65 LEU D N 1
ATOM 5218 C CA . LEU D 1 65 ? -11.202 75.940 18.229 1.00 23.98 65 LEU D CA 1
ATOM 5219 C C . LEU D 1 65 ? -11.753 75.389 19.546 1.00 22.60 65 LEU D C 1
ATOM 5220 O O . LEU D 1 65 ? -11.180 74.470 20.125 1.00 21.25 65 LEU D O 1
ATOM 5225 N N . ALA D 1 66 ? -12.856 75.959 20.022 1.00 22.94 66 ALA D N 1
ATOM 5226 C CA . ALA D 1 66 ? -13.476 75.499 21.263 1.00 24.16 66 ALA D CA 1
ATOM 5227 C C . ALA D 1 66 ? -13.881 74.028 21.122 1.00 25.40 66 ALA D C 1
ATOM 5228 O O . ALA D 1 66 ? -13.755 73.242 22.064 1.00 24.21 66 ALA D O 1
ATOM 5230 N N . ALA D 1 67 ? -14.347 73.662 19.932 1.00 25.71 67 ALA D N 1
ATOM 5231 C CA . ALA D 1 67 ? -14.767 72.296 19.662 1.00 29.06 67 ALA D CA 1
ATOM 5232 C C . ALA D 1 67 ? -13.579 71.354 19.454 1.00 29.75 67 ALA D C 1
ATOM 5233 O O . ALA D 1 67 ? -13.562 70.238 19.973 1.00 29.88 67 ALA D O 1
ATOM 5235 N N . ALA D 1 68 ? -12.580 71.805 18.704 1.00 30.69 68 ALA D N 1
ATOM 5236 C CA . ALA D 1 68 ? -11.413 70.964 18.427 1.00 31.08 68 ALA D CA 1
ATOM 5237 C C . ALA D 1 68 ? -10.449 70.811 19.599 1.00 30.62 68 ALA D C 1
ATOM 5238 O O . ALA D 1 68 ? -9.844 69.748 19.771 1.00 31.54 68 ALA D O 1
ATOM 5240 N N . TRP D 1 69 ? -10.304 71.856 20.410 1.00 28.92 69 TRP D N 1
ATOM 5241 C CA . TRP D 1 69 ? -9.387 71.800 21.553 1.00 28.30 69 TRP D CA 1
ATOM 5242 C C . TRP D 1 69 ? -10.059 71.718 22.931 1.00 28.26 69 TRP D C 1
ATOM 5243 O O . TRP D 1 69 ? -9.544 71.078 23.846 1.00 27.60 69 TRP D O 1
ATOM 5254 N N . GLU D 1 70 ? -11.193 72.392 23.074 1.00 29.33 70 GLU D N 1
ATOM 5255 C CA . GLU D 1 70 ? -11.929 72.441 24.339 1.00 32.25 70 GLU D CA 1
ATOM 5256 C C . GLU D 1 70 ? -11.090 73.110 25.428 1.00 30.75 70 GLU D C 1
ATOM 5257 O O . GLU D 1 70 ? -11.119 72.723 26.601 1.00 30.59 70 GLU D O 1
ATOM 5263 N N . TYR D 1 71 ? -10.332 74.119 25.014 1.00 28.78 71 TYR D N 1
ATOM 5264 C CA . TYR D 1 71 ? -9.502 74.899 25.925 1.00 26.88 71 TYR D CA 1
ATOM 5265 C C . TYR D 1 71 ? -10.118 76.278 25.885 1.00 27.19 71 TYR D C 1
ATOM 5266 O O . TYR D 1 71 ? -9.410 77.287 25.897 1.00 26.96 71 TYR D O 1
ATOM 5275 N N . ASP D 1 72 ? -11.444 76.309 25.788 1.00 27.12 72 ASP D N 1
ATOM 5276 C CA . ASP D 1 72 ? -12.173 77.562 25.738 1.00 27.39 72 ASP D CA 1
ATOM 5277 C C . ASP D 1 72 ? -12.283 78.096 27.148 1.00 28.90 72 ASP D C 1
ATOM 5278 O O . ASP D 1 72 ? -13.349 78.081 27.781 1.00 29.28 72 ASP D O 1
ATOM 5283 N N . TRP D 1 73 ? -11.141 78.568 27.634 1.00 26.74 73 TRP D N 1
ATOM 5284 C CA . TRP D 1 73 ? -11.037 79.097 28.972 1.00 25.82 73 TRP D CA 1
ATOM 5285 C C . TRP D 1 73 ? -10.851 80.599 28.946 1.00 26.09 73 TRP D C 1
ATOM 5286 O O . TRP D 1 73 ? -10.620 81.190 27.891 1.00 27.67 73 TRP D O 1
ATOM 5297 N N . PRO D 1 74 ? -10.966 81.242 30.116 1.00 25.79 74 PRO D N 1
ATOM 5298 C CA . PRO D 1 74 ? -10.777 82.690 30.161 1.00 25.93 74 PRO D CA 1
ATOM 5299 C C . PRO D 1 74 ? -9.267 82.950 30.215 1.00 27.85 74 PRO D C 1
ATOM 5300 O O . PRO D 1 74 ? -8.478 82.036 30.499 1.00 27.43 74 PRO D O 1
ATOM 5304 N N . ALA D 1 75 ? -8.877 84.189 29.934 1.00 26.46 75 ALA D N 1
ATOM 5305 C CA . ALA D 1 75 ? -7.477 84.580 29.917 1.00 26.08 75 ALA D CA 1
ATOM 5306 C C . ALA D 1 75 ? -6.697 84.084 31.116 1.00 26.49 75 ALA D C 1
ATOM 5307 O O . ALA D 1 75 ? -5.608 83.535 30.962 1.00 25.87 75 ALA D O 1
ATOM 5309 N N . SER D 1 76 ? -7.253 84.284 32.310 1.00 26.00 76 SER D N 1
ATOM 5310 C CA . SER D 1 76 ? -6.590 83.871 33.540 1.00 25.18 76 SER D CA 1
ATOM 5311 C C . SER D 1 76 ? -6.181 82.402 33.504 1.00 26.34 76 SER D C 1
ATOM 5312 O O . SER D 1 76 ? -5.097 82.038 33.972 1.00 26.23 76 SER D O 1
ATOM 5315 N N . ARG D 1 77 ? -7.035 81.551 32.948 1.00 25.60 77 ARG D N 1
ATOM 5316 C CA . ARG D 1 77 ? -6.696 80.140 32.897 1.00 25.95 77 ARG D CA 1
ATOM 5317 C C . ARG D 1 77 ? -5.688 79.827 31.799 1.00 25.24 77 ARG D C 1
ATOM 5318 O O . ARG D 1 77 ? -4.900 78.893 31.929 1.00 24.47 77 ARG D O 1
ATOM 5326 N N . TRP D 1 78 ? -5.713 80.594 30.713 1.00 24.25 78 TRP D N 1
ATOM 5327 C CA . TRP D 1 78 ? -4.747 80.365 29.646 1.00 24.53 78 TRP D CA 1
ATOM 5328 C C . TRP D 1 78 ? -3.378 80.768 30.171 1.00 24.68 78 TRP D C 1
ATOM 5329 O O . TRP D 1 78 ? -2.359 80.180 29.813 1.00 23.73 78 TRP D O 1
ATOM 5340 N N . ARG D 1 79 ? -3.379 81.760 31.054 1.00 25.61 79 ARG D N 1
ATOM 5341 C CA . ARG D 1 79 ? -2.157 82.255 31.665 1.00 26.42 79 ARG D CA 1
ATOM 5342 C C . ARG D 1 79 ? -1.512 81.137 32.492 1.00 26.27 79 ARG D C 1
ATOM 5343 O O . ARG D 1 79 ? -0.305 80.892 32.395 1.00 25.85 79 ARG D O 1
ATOM 5351 N N . GLN D 1 80 ? -2.320 80.450 33.298 1.00 25.24 80 GLN D N 1
ATOM 5352 C CA . GLN D 1 80 ? -1.827 79.349 34.121 1.00 24.51 80 GLN D CA 1
ATOM 5353 C C . GLN D 1 80 ? -1.340 78.210 33.231 1.00 23.46 80 GLN D C 1
ATOM 5354 O O . GLN D 1 80 ? -0.329 77.576 33.515 1.00 25.45 80 GLN D O 1
ATOM 5360 N N . HIS D 1 81 ? -2.080 77.933 32.166 1.00 21.49 81 HIS D N 1
ATOM 5361 C CA . HIS D 1 81 ? -1.691 76.871 31.249 1.00 21.18 81 HIS D CA 1
ATOM 5362 C C . HIS D 1 81 ? -0.334 77.179 30.602 1.00 21.09 81 HIS D C 1
ATOM 5363 O O . HIS D 1 81 ? 0.529 76.306 30.499 1.00 20.84 81 HIS D O 1
ATOM 5370 N N . LEU D 1 82 ? -0.150 78.421 30.164 1.00 21.69 82 LEU D N 1
ATOM 5371 C CA . LEU D 1 82 ? 1.119 78.815 29.550 1.00 23.37 82 LEU D CA 1
ATOM 5372 C C . LEU D 1 82 ? 2.228 78.717 30.595 1.00 23.24 82 LEU D C 1
ATOM 5373 O O . LEU D 1 82 ? 3.294 78.146 30.348 1.00 22.00 82 LEU D O 1
ATOM 5378 N N . ASN D 1 83 ? 1.949 79.254 31.777 1.00 23.50 83 ASN D N 1
ATOM 5379 C CA . ASN D 1 83 ? 2.916 79.247 32.858 1.00 24.07 83 ASN D CA 1
ATOM 5380 C C . ASN D 1 83 ? 3.386 77.843 33.226 1.00 25.38 83 ASN D C 1
ATOM 5381 O O . ASN D 1 83 ? 4.591 77.595 33.345 1.00 25.59 83 ASN D O 1
ATOM 5386 N N . ALA D 1 84 ? 2.443 76.918 33.388 1.00 24.03 84 ALA D N 1
ATOM 5387 C CA . ALA D 1 84 ? 2.797 75.548 33.740 1.00 24.58 84 ALA D CA 1
ATOM 5388 C C . ALA D 1 84 ? 3.743 74.924 32.714 1.00 24.84 84 ALA D C 1
ATOM 5389 O O . ALA D 1 84 ? 4.685 74.216 33.082 1.00 24.27 84 ALA D O 1
ATOM 5391 N N . GLN D 1 85 ? 3.495 75.179 31.431 1.00 23.73 85 GLN D N 1
ATOM 5392 C CA . GLN D 1 85 ? 4.353 74.636 30.373 1.00 22.86 85 GLN D CA 1
ATOM 5393 C C . GLN D 1 85 ? 5.746 75.261 30.456 1.00 22.81 85 GLN D C 1
ATOM 5394 O O . GLN D 1 85 ? 6.758 74.563 30.522 1.00 21.26 85 GLN D O 1
ATOM 5400 N N . LEU D 1 86 ? 5.773 76.588 30.438 1.00 21.99 86 LEU D N 1
ATOM 5401 C CA . LEU D 1 86 ? 7.006 77.355 30.489 1.00 24.15 86 LEU D CA 1
ATOM 5402 C C . LEU D 1 86 ? 7.898 77.067 31.691 1.00 26.18 86 LEU D C 1
ATOM 5403 O O . LEU D 1 86 ? 9.125 77.149 31.580 1.00 27.32 86 LEU D O 1
ATOM 5408 N N . GLU D 1 87 ? 7.292 76.734 32.831 1.00 25.87 87 GLU D N 1
ATOM 5409 C CA . GLU D 1 87 ? 8.055 76.447 34.037 1.00 27.47 87 GLU D CA 1
ATOM 5410 C C . GLU D 1 87 ? 8.537 75.002 34.130 1.00 27.74 87 GLU D C 1
ATOM 5411 O O . GLU D 1 87 ? 9.301 74.653 35.025 1.00 29.68 87 GLU D O 1
ATOM 5417 N N . GLY D 1 88 ? 8.092 74.161 33.207 1.00 27.05 88 GLY D N 1
ATOM 5418 C CA . GLY D 1 88 ? 8.526 72.776 33.215 1.00 24.42 88 GLY D CA 1
ATOM 5419 C C . GLY D 1 88 ? 9.417 72.482 32.022 1.00 24.85 88 GLY D C 1
ATOM 5420 O O . GLY D 1 88 ? 9.793 73.388 31.267 1.00 24.46 88 GLY D O 1
ATOM 5421 N N . THR D 1 89 ? 9.749 71.210 31.843 1.00 24.27 89 THR D N 1
ATOM 5422 C CA . THR D 1 89 ? 10.598 70.774 30.736 1.00 24.82 89 THR D CA 1
ATOM 5423 C C . THR D 1 89 ? 9.847 69.723 29.927 1.00 24.98 89 THR D C 1
ATOM 5424 O O . THR D 1 89 ? 10.450 68.834 29.324 1.00 25.36 89 THR D O 1
ATOM 5428 N N . TYR D 1 90 ? 8.526 69.849 29.908 1.00 24.98 90 TYR D N 1
ATOM 5429 C CA . TYR D 1 90 ? 7.649 68.900 29.226 1.00 23.96 90 TYR D CA 1
ATOM 5430 C C . TYR D 1 90 ? 7.021 69.397 27.918 1.00 24.51 90 TYR D C 1
ATOM 5431 O O . TYR D 1 90 ? 7.103 68.720 26.883 1.00 25.53 90 TYR D O 1
ATOM 5440 N N . SER D 1 91 ? 6.414 70.579 27.964 1.00 22.69 91 SER D N 1
ATOM 5441 C CA . SER D 1 91 ? 5.730 71.127 26.802 1.00 21.88 91 SER D CA 1
ATOM 5442 C C . SER D 1 91 ? 6.134 72.567 26.516 1.00 21.38 91 SER D C 1
ATOM 5443 O O . SER D 1 91 ? 6.236 73.381 27.436 1.00 20.91 91 SER D O 1
ATOM 5446 N N . LEU D 1 92 ? 6.350 72.870 25.234 1.00 19.68 92 LEU D N 1
ATOM 5447 C CA . LEU D 1 92 ? 6.756 74.205 24.799 1.00 20.18 92 LEU D CA 1
ATOM 5448 C C . LEU D 1 92 ? 5.680 74.898 23.958 1.00 19.85 92 LEU D C 1
ATOM 5449 O O . LEU D 1 92 ? 5.364 74.460 22.843 1.00 18.86 92 LEU D O 1
ATOM 5454 N N . PRO D 1 93 ? 5.099 75.991 24.481 1.00 18.80 93 PRO D N 1
ATOM 5455 C CA . PRO D 1 93 ? 4.061 76.720 23.744 1.00 19.72 93 PRO D CA 1
ATOM 5456 C C . PRO D 1 93 ? 4.682 77.662 22.715 1.00 20.90 93 PRO D C 1
ATOM 5457 O O . PRO D 1 93 ? 5.604 78.421 23.036 1.00 21.81 93 PRO D O 1
ATOM 5461 N N . LEU D 1 94 ? 4.156 77.632 21.494 1.00 20.62 94 LEU D N 1
ATOM 5462 C CA . LEU D 1 94 ? 4.678 78.459 20.416 1.00 19.58 94 LEU D CA 1
ATOM 5463 C C . LEU D 1 94 ? 3.609 79.272 19.692 1.00 21.53 94 LEU D C 1
ATOM 5464 O O . LEU D 1 94 ? 2.450 78.835 19.556 1.00 20.94 94 LEU D O 1
ATOM 5469 N N . ILE D 1 95 ? 4.005 80.464 19.242 1.00 21.37 95 ILE D N 1
ATOM 5470 C CA . ILE D 1 95 ? 3.121 81.361 18.508 1.00 19.91 95 ILE D CA 1
ATOM 5471 C C . ILE D 1 95 ? 3.661 81.484 17.085 1.00 21.14 95 ILE D C 1
ATOM 5472 O O . ILE D 1 95 ? 4.834 81.799 16.889 1.00 21.47 95 ILE D O 1
ATOM 5477 N N . GLY D 1 96 ? 2.804 81.232 16.097 1.00 21.37 96 GLY D N 1
ATOM 5478 C CA . GLY D 1 96 ? 3.215 81.322 14.707 1.00 20.59 96 GLY D CA 1
ATOM 5479 C C . GLY D 1 96 ? 2.687 82.592 14.067 1.00 22.46 96 GLY D C 1
ATOM 5480 O O . GLY D 1 96 ? 1.584 83.054 14.385 1.00 21.64 96 GLY D O 1
ATOM 5481 N N . SER D 1 97 ? 3.469 83.162 13.159 1.00 21.73 97 SER D N 1
ATOM 5482 C CA . SER D 1 97 ? 3.074 84.397 12.499 1.00 24.03 97 SER D CA 1
ATOM 5483 C C . SER D 1 97 ? 3.500 84.454 11.040 1.00 24.26 97 SER D C 1
ATOM 5484 O O . SER D 1 97 ? 4.347 83.682 10.597 1.00 24.95 97 SER D O 1
ATOM 5487 N N . TRP D 1 98 ? 2.899 85.386 10.309 1.00 24.32 98 TRP D N 1
ATOM 5488 C CA . TRP D 1 98 ? 3.207 85.613 8.903 1.00 23.85 98 TRP D CA 1
ATOM 5489 C C . TRP D 1 98 ? 3.162 87.134 8.697 1.00 25.06 98 TRP D C 1
ATOM 5490 O O . TRP D 1 98 ? 2.124 87.767 8.934 1.00 23.38 98 TRP D O 1
ATOM 5501 N N . HIS D 1 99 ? 4.281 87.713 8.260 1.00 23.76 99 HIS D N 1
ATOM 5502 C CA . HIS D 1 99 ? 4.377 89.163 8.067 1.00 24.15 99 HIS D CA 1
ATOM 5503 C C . HIS D 1 99 ? 3.997 89.899 9.358 1.00 22.96 99 HIS D C 1
ATOM 5504 O O . HIS D 1 99 ? 3.328 90.928 9.318 1.00 23.37 99 HIS D O 1
ATOM 5511 N N . GLY D 1 100 ? 4.401 89.352 10.497 1.00 22.46 100 GLY D N 1
ATOM 5512 C CA . GLY D 1 100 ? 4.124 89.993 11.773 1.00 24.04 100 GLY D CA 1
ATOM 5513 C C . GLY D 1 100 ? 2.773 89.764 12.431 1.00 24.21 100 GLY D C 1
ATOM 5514 O O . GLY D 1 100 ? 2.554 90.183 13.568 1.00 27.20 100 GLY D O 1
ATOM 5515 N N . THR D 1 101 ? 1.854 89.118 11.737 1.00 23.10 101 THR D N 1
ATOM 5516 C CA . THR D 1 101 ? 0.548 88.859 12.324 1.00 24.09 101 THR D CA 1
ATOM 5517 C C . THR D 1 101 ? 0.524 87.460 12.931 1.00 24.02 101 THR D C 1
ATOM 5518 O O . THR D 1 101 ? 0.823 86.470 12.255 1.00 24.44 101 THR D O 1
ATOM 5522 N N . ASP D 1 102 ? 0.193 87.385 14.214 1.00 24.16 102 ASP D N 1
ATOM 5523 C CA . ASP D 1 102 ? 0.109 86.100 14.892 1.00 24.82 102 ASP D CA 1
ATOM 5524 C C . ASP D 1 102 ? -1.162 85.403 14.444 1.00 24.93 102 ASP D C 1
ATOM 5525 O O . ASP D 1 102 ? -2.232 86.014 14.421 1.00 26.58 102 ASP D O 1
ATOM 5530 N N . GLY D 1 103 ? -1.055 84.129 14.081 1.00 24.24 103 GLY D N 1
ATOM 5531 C CA . GLY D 1 103 ? -2.241 83.418 13.635 1.00 23.76 103 GLY D CA 1
ATOM 5532 C C . GLY D 1 103 ? -2.231 81.928 13.899 1.00 22.14 103 GLY D C 1
ATOM 5533 O O . GLY D 1 103 ? -3.098 81.198 13.421 1.00 21.48 103 GLY D O 1
ATOM 5534 N N . GLY D 1 104 ? -1.250 81.474 14.663 1.00 20.41 104 GLY D N 1
ATOM 5535 C CA . GLY D 1 104 ? -1.167 80.064 14.975 1.00 21.00 104 GLY D CA 1
ATOM 5536 C C . GLY D 1 104 ? -0.565 79.816 16.342 1.00 20.41 104 GLY D C 1
ATOM 5537 O O . GLY D 1 104 ? 0.231 80.615 16.845 1.00 20.38 104 GLY D O 1
ATOM 5538 N N . TYR D 1 105 ? -0.970 78.711 16.953 1.00 18.84 105 TYR D N 1
ATOM 5539 C CA . TYR D 1 105 ? -0.467 78.322 18.255 1.00 18.91 105 TYR D CA 1
ATOM 5540 C C . TYR D 1 105 ? -0.089 76.854 18.160 1.00 20.46 105 TYR D C 1
ATOM 5541 O O . TYR D 1 105 ? -0.804 76.052 17.541 1.00 18.29 105 TYR D O 1
ATOM 5550 N N . LEU D 1 106 ? 1.039 76.511 18.768 1.00 19.40 106 LEU D N 1
ATOM 5551 C CA . LEU D 1 106 ? 1.515 75.143 18.765 1.00 19.01 106 LEU D CA 1
ATOM 5552 C C . LEU D 1 106 ? 1.989 74.754 20.152 1.00 18.84 106 LEU D C 1
ATOM 5553 O O . LEU D 1 106 ? 2.317 75.610 20.974 1.00 18.04 106 LEU D O 1
ATOM 5558 N N . GLU D 1 107 ? 2.023 73.445 20.384 1.00 18.10 107 GLU D N 1
ATOM 5559 C CA . GLU D 1 107 ? 2.521 72.870 21.613 1.00 18.46 107 GLU D CA 1
ATOM 5560 C C . GLU D 1 107 ? 3.410 71.705 21.190 1.00 20.09 107 GLU D C 1
ATOM 5561 O O . GLU D 1 107 ? 2.925 70.706 20.655 1.00 20.74 107 GLU D O 1
ATOM 5567 N N . LEU D 1 108 ? 4.719 71.863 21.392 1.00 21.48 108 LEU D N 1
ATOM 5568 C CA . LEU D 1 108 ? 5.692 70.824 21.083 1.00 20.82 108 LEU D CA 1
ATOM 5569 C C . LEU D 1 108 ? 6.056 70.253 22.435 1.00 21.39 108 LEU D C 1
ATOM 5570 O O . LEU D 1 108 ? 6.555 70.976 23.296 1.00 22.51 108 LEU D O 1
ATOM 5575 N N . TYR D 1 109 ? 5.813 68.961 22.629 1.00 21.48 109 TYR D N 1
ATOM 5576 C CA . TYR D 1 109 ? 6.092 68.332 23.915 1.00 21.53 109 TYR D CA 1
ATOM 5577 C C . TYR D 1 109 ? 6.813 67.000 23.761 1.00 22.06 109 TYR D C 1
ATOM 5578 O O . TYR D 1 109 ? 6.746 66.373 22.704 1.00 23.73 109 TYR D O 1
ATOM 5587 N N . TRP D 1 110 ? 7.500 66.570 24.815 1.00 22.55 110 TRP D N 1
ATOM 5588 C CA . TRP D 1 110 ? 8.179 65.277 24.787 1.00 22.75 110 TRP D CA 1
ATOM 5589 C C . TRP D 1 110 ? 7.067 64.251 24.959 1.00 22.56 110 TRP D C 1
ATOM 5590 O O . TRP D 1 110 ? 6.356 64.266 25.965 1.00 21.90 110 TRP D O 1
ATOM 5601 N N . ALA D 1 111 ? 6.911 63.367 23.983 1.00 21.55 111 ALA D N 1
ATOM 5602 C CA . ALA D 1 111 ? 5.859 62.369 24.049 1.00 24.49 111 ALA D CA 1
ATOM 5603 C C . ALA D 1 111 ? 6.028 61.413 25.238 1.00 26.05 111 ALA D C 1
ATOM 5604 O O . ALA D 1 111 ? 5.044 60.914 25.794 1.00 24.78 111 ALA D O 1
ATOM 5606 N N . ALA D 1 112 ? 7.272 61.171 25.637 1.00 26.08 112 ALA D N 1
ATOM 5607 C CA . ALA D 1 112 ? 7.535 60.279 26.753 1.00 28.17 112 ALA D CA 1
ATOM 5608 C C . ALA D 1 112 ? 7.134 60.901 28.091 1.00 30.51 112 ALA D C 1
ATOM 5609 O O . ALA D 1 112 ? 7.053 60.199 29.102 1.00 32.21 112 ALA D O 1
ATOM 5611 N N . LYS D 1 113 ? 6.891 62.211 28.105 1.00 28.54 113 LYS D N 1
ATOM 5612 C CA . LYS D 1 113 ? 6.482 62.889 29.337 1.00 28.76 113 LYS D CA 1
ATOM 5613 C C . LYS D 1 113 ? 5.000 63.191 29.235 1.00 28.90 113 LYS D C 1
ATOM 5614 O O . LYS D 1 113 ? 4.453 63.975 30.009 1.00 29.23 113 LYS D O 1
ATOM 5620 N N . ASP D 1 114 ? 4.355 62.545 28.273 1.00 28.82 114 ASP D N 1
ATOM 5621 C CA . ASP D 1 114 ? 2.944 62.757 28.008 1.00 29.18 114 ASP D CA 1
ATOM 5622 C C . ASP D 1 114 ? 2.192 61.441 28.161 1.00 30.79 114 ASP D C 1
ATOM 5623 O O . ASP D 1 114 ? 2.754 60.370 27.940 1.00 31.39 114 ASP D O 1
ATOM 5628 N N . LEU D 1 115 ? 0.923 61.512 28.542 1.00 31.28 115 LEU D N 1
ATOM 5629 C CA . LEU D 1 115 ? 0.160 60.290 28.732 1.00 33.36 115 LEU D CA 1
ATOM 5630 C C . LEU D 1 115 ? -0.055 59.540 27.425 1.00 33.57 115 LEU D C 1
ATOM 5631 O O . LEU D 1 115 ? -0.536 58.408 27.418 1.00 33.83 115 LEU D O 1
ATOM 5636 N N . ILE D 1 116 ? 0.327 60.171 26.320 1.00 33.36 116 ILE D N 1
ATOM 5637 C CA . ILE D 1 116 ? 0.204 59.554 25.008 1.00 33.10 116 ILE D CA 1
ATOM 5638 C C . ILE D 1 116 ? 1.145 58.346 24.935 1.00 32.00 116 ILE D C 1
ATOM 5639 O O . ILE D 1 116 ? 0.894 57.400 24.195 1.00 31.03 116 ILE D O 1
ATOM 5644 N N . SER D 1 117 ? 2.221 58.384 25.717 1.00 32.31 117 SER D N 1
ATOM 5645 C CA . SER D 1 117 ? 3.206 57.302 25.737 1.00 31.69 117 SER D CA 1
ATOM 5646 C C . SER D 1 117 ? 2.681 56.000 26.344 1.00 31.13 117 SER D C 1
ATOM 5647 O O . SER D 1 117 ? 3.367 54.981 26.327 1.00 30.77 117 SER D O 1
ATOM 5650 N N . HIS D 1 118 ? 1.468 56.036 26.883 1.00 32.33 118 HIS D N 1
ATOM 5651 C CA . HIS D 1 118 ? 0.862 54.841 27.449 1.00 34.65 118 HIS D CA 1
ATOM 5652 C C . HIS D 1 118 ? 0.188 54.042 26.335 1.00 35.55 118 HIS D C 1
ATOM 5653 O O . HIS D 1 118 ? -0.219 52.900 26.546 1.00 34.98 118 HIS D O 1
ATOM 5660 N N . TYR D 1 119 ? 0.070 54.641 25.151 1.00 35.68 119 TYR D N 1
ATOM 5661 C CA . TYR D 1 119 ? -0.589 53.970 24.038 1.00 35.56 119 TYR D CA 1
ATOM 5662 C C . TYR D 1 119 ? 0.318 53.508 22.906 1.00 34.80 119 TYR D C 1
ATOM 5663 O O . TYR D 1 119 ? -0.161 53.103 21.841 1.00 32.23 119 TYR D O 1
ATOM 5672 N N . TYR D 1 120 ? 1.624 53.567 23.135 1.00 32.84 120 TYR D N 1
ATOM 5673 C CA . TYR D 1 120 ? 2.586 53.104 22.141 1.00 34.64 120 TYR D CA 1
ATOM 5674 C C . TYR D 1 120 ? 3.953 53.013 22.811 1.00 36.11 120 TYR D C 1
ATOM 5675 O O . TYR D 1 120 ? 4.146 53.537 23.907 1.00 35.89 120 TYR D O 1
ATOM 5684 N N . ASP D 1 121 ? 4.893 52.329 22.169 1.00 37.92 121 ASP D N 1
ATOM 5685 C CA . ASP D 1 121 ? 6.223 52.179 22.739 1.00 40.46 121 ASP D CA 1
ATOM 5686 C C . ASP D 1 121 ? 7.074 53.366 22.337 1.00 41.14 121 ASP D C 1
ATOM 5687 O O . ASP D 1 121 ? 7.787 53.335 21.333 1.00 42.11 121 ASP D O 1
ATOM 5692 N N . ALA D 1 122 ? 6.993 54.414 23.146 1.00 41.04 122 ALA D N 1
ATOM 5693 C CA . ALA D 1 122 ? 7.706 55.650 22.893 1.00 41.08 122 ALA D CA 1
ATOM 5694 C C . ALA D 1 122 ? 9.209 55.600 23.113 1.00 42.09 122 ALA D C 1
ATOM 5695 O O . ALA D 1 122 ? 9.701 54.913 24.004 1.00 42.97 122 ALA D O 1
ATOM 5697 N N . ASP D 1 123 ? 9.924 56.346 22.281 1.00 43.29 123 ASP D N 1
ATOM 5698 C CA . ASP D 1 123 ? 11.374 56.480 22.366 1.00 45.26 123 ASP D CA 1
ATOM 5699 C C . ASP D 1 123 ? 11.549 57.705 23.269 1.00 44.28 123 ASP D C 1
ATOM 5700 O O . ASP D 1 123 ? 10.672 58.567 23.316 1.00 44.37 123 ASP D O 1
ATOM 5705 N N . PRO D 1 124 ? 12.671 57.802 24.001 1.00 43.78 124 PRO D N 1
ATOM 5706 C CA . PRO D 1 124 ? 12.862 58.963 24.882 1.00 42.18 124 PRO D CA 1
ATOM 5707 C C . PRO D 1 124 ? 12.865 60.327 24.190 1.00 40.68 124 PRO D C 1
ATOM 5708 O O . PRO D 1 124 ? 12.590 61.346 24.824 1.00 40.85 124 PRO D O 1
ATOM 5712 N N . TYR D 1 125 ? 13.179 60.351 22.900 1.00 39.17 125 TYR D N 1
ATOM 5713 C CA . TYR D 1 125 ? 13.223 61.606 22.163 1.00 38.50 125 TYR D CA 1
ATOM 5714 C C . TYR D 1 125 ? 12.021 61.837 21.264 1.00 36.92 125 TYR D C 1
ATOM 5715 O O . TYR D 1 125 ? 12.066 62.676 20.366 1.00 35.76 125 TYR D O 1
ATOM 5724 N N . ASP D 1 126 ? 10.949 61.092 21.498 1.00 35.43 126 ASP D N 1
ATOM 5725 C CA . ASP D 1 126 ? 9.747 61.260 20.699 1.00 33.55 126 ASP D CA 1
ATOM 5726 C C . ASP D 1 126 ? 9.115 62.588 21.087 1.00 33.37 126 ASP D C 1
ATOM 5727 O O . ASP D 1 126 ? 8.967 62.896 22.269 1.00 32.60 126 ASP D O 1
ATOM 5732 N N . LEU D 1 127 ? 8.772 63.383 20.081 1.00 31.90 127 LEU D N 1
ATOM 5733 C CA . LEU D 1 127 ? 8.141 64.669 20.305 1.00 31.25 127 LEU D CA 1
ATOM 5734 C C . LEU D 1 127 ? 6.716 64.617 19.768 1.00 30.10 127 LEU D C 1
ATOM 5735 O O . LEU D 1 127 ? 6.408 63.863 18.846 1.00 30.63 127 LEU D O 1
ATOM 5740 N N . GLY D 1 128 ? 5.843 65.405 20.375 1.00 28.75 128 GLY D N 1
ATOM 5741 C CA . GLY D 1 128 ? 4.465 65.449 19.934 1.00 28.18 128 GLY D CA 1
ATOM 5742 C C . GLY D 1 128 ? 4.159 66.879 19.544 1.00 27.10 128 GLY D C 1
ATOM 5743 O O . GLY D 1 128 ? 4.772 67.812 20.065 1.00 26.67 128 GLY D O 1
ATOM 5744 N N . LEU D 1 129 ? 3.211 67.063 18.637 1.00 26.78 129 LEU D N 1
ATOM 5745 C CA . LEU D 1 129 ? 2.871 68.402 18.204 1.00 27.26 129 LEU D CA 1
ATOM 5746 C C . LEU D 1 129 ? 1.369 68.656 18.097 1.00 26.16 129 LEU D C 1
ATOM 5747 O O . LEU D 1 129 ? 0.656 67.913 17.432 1.00 26.55 129 LEU D O 1
ATOM 5752 N N . HIS D 1 130 ? 0.891 69.691 18.779 1.00 25.00 130 HIS D N 1
ATOM 5753 C CA . HIS D 1 130 ? -0.520 70.093 18.687 1.00 24.97 130 HIS D CA 1
ATOM 5754 C C . HIS D 1 130 ? -0.447 71.436 17.947 1.00 23.77 130 HIS D C 1
ATOM 5755 O O . HIS D 1 130 ? 0.445 72.242 18.236 1.00 20.62 130 HIS D O 1
ATOM 5762 N N . ALA D 1 131 ? -1.355 71.661 16.997 1.00 22.32 131 ALA D N 1
ATOM 5763 C CA . ALA D 1 131 ? -1.380 72.905 16.224 1.00 22.68 131 ALA D CA 1
ATOM 5764 C C . ALA D 1 131 ? -2.801 73.402 15.987 1.00 23.67 131 ALA D C 1
ATOM 5765 O O . ALA D 1 131 ? -3.714 72.610 15.734 1.00 24.48 131 ALA D O 1
ATOM 5767 N N . ALA D 1 132 ? -2.969 74.720 16.060 1.00 23.88 132 ALA D N 1
ATOM 5768 C CA . ALA D 1 132 ? -4.253 75.371 15.850 1.00 24.06 132 ALA D CA 1
ATOM 5769 C C . ALA D 1 132 ? -4.103 76.632 14.992 1.00 24.48 132 ALA D C 1
ATOM 5770 O O . ALA D 1 132 ? -3.179 77.415 15.179 1.00 22.80 132 ALA D O 1
ATOM 5772 N N . ILE D 1 133 ? -5.014 76.803 14.036 1.00 26.32 133 ILE D N 1
ATOM 5773 C CA . ILE D 1 133 ? -5.028 77.972 13.168 1.00 24.85 133 ILE D CA 1
ATOM 5774 C C . ILE D 1 133 ? -6.135 78.840 13.741 1.00 23.22 133 ILE D C 1
ATOM 5775 O O . ILE D 1 133 ? -7.254 78.368 13.924 1.00 22.03 133 ILE D O 1
ATOM 5780 N N . ALA D 1 134 ? -5.819 80.097 14.034 1.00 22.23 134 ALA D N 1
ATOM 5781 C CA . ALA D 1 134 ? -6.787 81.019 14.619 1.00 22.79 134 ALA D CA 1
ATOM 5782 C C . ALA D 1 134 ? -7.975 81.378 13.722 1.00 24.50 134 ALA D C 1
ATOM 5783 O O . ALA D 1 134 ? -9.117 81.377 14.182 1.00 24.49 134 ALA D O 1
ATOM 5785 N N . ASP D 1 135 ? -7.714 81.701 12.457 1.00 26.18 135 ASP D N 1
ATOM 5786 C CA . ASP D 1 135 ? -8.792 82.080 11.544 1.00 27.93 135 ASP D CA 1
ATOM 5787 C C . ASP D 1 135 ? -9.447 80.902 10.841 1.00 28.28 135 ASP D C 1
ATOM 5788 O O . ASP D 1 135 ? -8.798 80.161 10.100 1.00 28.89 135 ASP D O 1
ATOM 5793 N N . LEU D 1 136 ? -10.745 80.740 11.069 1.00 29.80 136 LEU D N 1
ATOM 5794 C CA . LEU D 1 136 ? -11.503 79.665 10.439 1.00 30.86 136 LEU D CA 1
ATOM 5795 C C . LEU D 1 136 ? -11.384 79.758 8.914 1.00 30.42 136 LEU D C 1
ATOM 5796 O O . LEU D 1 136 ? -11.392 78.743 8.218 1.00 28.85 136 LEU D O 1
ATOM 5801 N N . SER D 1 137 ? -11.251 80.980 8.406 1.00 30.68 137 SER D N 1
ATOM 5802 C CA . SER D 1 137 ? -11.122 81.205 6.972 1.00 33.40 137 SER D CA 1
ATOM 5803 C C . SER D 1 137 ? -9.832 80.597 6.426 1.00 34.41 137 SER D C 1
ATOM 5804 O O . SER D 1 137 ? -9.765 80.211 5.262 1.00 34.26 137 SER D O 1
ATOM 5807 N N . LYS D 1 138 ? -8.807 80.512 7.265 1.00 34.15 138 LYS D N 1
ATOM 5808 C CA . LYS D 1 138 ? -7.542 79.942 6.835 1.00 34.70 138 LYS D CA 1
ATOM 5809 C C . LYS D 1 138 ? -7.528 78.432 7.031 1.00 36.37 138 LYS D C 1
ATOM 5810 O O . LYS D 1 138 ? -6.746 77.723 6.394 1.00 37.21 138 LYS D O 1
ATOM 5816 N N . VAL D 1 139 ? -8.399 77.933 7.903 1.00 36.96 139 VAL D N 1
ATOM 5817 C CA . VAL D 1 139 ? -8.471 76.496 8.150 1.00 37.56 139 VAL D CA 1
ATOM 5818 C C . VAL D 1 139 ? -8.951 75.761 6.900 1.00 38.79 139 VAL D C 1
ATOM 5819 O O . VAL D 1 139 ? -8.392 74.737 6.513 1.00 37.47 139 VAL D O 1
ATOM 5823 N N . ASN D 1 140 ? -9.981 76.304 6.261 1.00 42.60 140 ASN D N 1
ATOM 5824 C CA . ASN D 1 140 ? -10.545 75.699 5.057 1.00 46.21 140 ASN D CA 1
ATOM 5825 C C . ASN D 1 140 ? -9.755 76.041 3.790 1.00 47.64 140 ASN D C 1
ATOM 5826 O O . ASN D 1 140 ? -10.146 75.646 2.690 1.00 48.53 140 ASN D O 1
ATOM 5831 N N . ARG D 1 141 ? -8.657 76.779 3.940 1.00 48.41 141 ARG D N 1
ATOM 5832 C CA . ARG D 1 141 ? -7.834 77.163 2.796 1.00 48.59 141 ARG D CA 1
ATOM 5833 C C . ARG D 1 141 ? -6.557 76.319 2.678 1.00 46.71 141 ARG D C 1
ATOM 5834 O O . ARG D 1 141 ? -5.671 76.627 1.877 1.00 45.33 141 ARG D O 1
ATOM 5842 N N . GLY D 1 142 ? -6.462 75.259 3.475 1.00 44.34 142 GLY D N 1
ATOM 5843 C CA . GLY D 1 142 ? -5.288 74.406 3.419 1.00 42.92 142 GLY D CA 1
ATOM 5844 C C . GLY D 1 142 ? -4.028 75.114 3.877 1.00 43.05 142 GLY D C 1
ATOM 5845 O O . GLY D 1 142 ? -2.917 74.774 3.464 1.00 42.29 142 GLY D O 1
ATOM 5846 N N . PHE D 1 143 ? -4.202 76.106 4.743 1.00 43.20 143 PHE D N 1
ATOM 5847 C CA . PHE D 1 143 ? -3.077 76.867 5.265 1.00 43.72 143 PHE D CA 1
ATOM 5848 C C . PHE D 1 143 ? -2.153 75.928 6.023 1.00 43.09 143 PHE D C 1
ATOM 5849 O O . PHE D 1 143 ? -0.950 75.880 5.772 1.00 43.00 143 PHE D O 1
ATOM 5857 N N . GLY D 1 144 ? -2.741 75.181 6.953 1.00 43.39 144 GLY D N 1
ATOM 5858 C CA . GLY D 1 144 ? -1.980 74.243 7.755 1.00 43.53 144 GLY D CA 1
ATOM 5859 C C . GLY D 1 144 ? -1.141 73.288 6.933 1.00 43.22 144 GLY D C 1
ATOM 5860 O O . GLY D 1 144 ? 0.083 73.288 7.047 1.00 43.91 144 GLY D O 1
ATOM 5861 N N . PRO D 1 145 ? -1.774 72.466 6.085 1.00 43.95 145 PRO D N 1
ATOM 5862 C CA . PRO D 1 145 ? -1.071 71.495 5.240 1.00 43.59 145 PRO D CA 1
ATOM 5863 C C . PRO D 1 145 ? 0.160 72.065 4.563 1.00 42.68 145 PRO D C 1
ATOM 5864 O O . PRO D 1 145 ? 1.134 71.353 4.321 1.00 42.17 145 PRO D O 1
ATOM 5868 N N . LEU D 1 146 ? 0.106 73.360 4.270 1.00 43.07 146 LEU D N 1
ATOM 5869 C CA . LEU D 1 146 ? 1.196 74.060 3.597 1.00 41.17 146 LEU D CA 1
ATOM 5870 C C . LEU D 1 146 ? 2.425 74.312 4.476 1.00 40.02 146 LEU D C 1
ATOM 5871 O O . LEU D 1 146 ? 3.559 74.224 4.006 1.00 38.56 146 LEU D O 1
ATOM 5876 N N . LEU D 1 147 ? 2.203 74.621 5.750 1.00 39.15 147 LEU D N 1
ATOM 5877 C CA . LEU D 1 147 ? 3.312 74.906 6.655 1.00 38.74 147 LEU D CA 1
ATOM 5878 C C . LEU D 1 147 ? 3.826 73.754 7.508 1.00 38.71 147 LEU D C 1
ATOM 5879 O O . LEU D 1 147 ? 4.999 73.745 7.882 1.00 39.67 147 LEU D O 1
ATOM 5884 N N . LEU D 1 148 ? 2.966 72.789 7.822 1.00 38.65 148 LEU D N 1
ATOM 5885 C CA . LEU D 1 148 ? 3.382 71.670 8.659 1.00 37.65 148 LEU D CA 1
ATOM 5886 C C . LEU D 1 148 ? 4.663 70.991 8.195 1.00 36.44 148 LEU D C 1
ATOM 5887 O O . LEU D 1 148 ? 5.465 70.550 9.015 1.00 37.39 148 LEU D O 1
ATOM 5892 N N . PRO D 1 149 ? 4.881 70.894 6.877 1.00 36.19 149 PRO D N 1
ATOM 5893 C CA . PRO D 1 149 ? 6.125 70.248 6.450 1.00 35.50 149 PRO D CA 1
ATOM 5894 C C . PRO D 1 149 ? 7.330 71.029 6.973 1.00 36.37 149 PRO D C 1
ATOM 5895 O O . PRO D 1 149 ? 8.258 70.452 7.543 1.00 38.59 149 PRO D O 1
ATOM 5899 N N . ARG D 1 150 ? 7.303 72.348 6.786 1.00 36.09 150 ARG D N 1
ATOM 5900 C CA . ARG D 1 150 ? 8.393 73.217 7.226 1.00 35.73 150 ARG D CA 1
ATOM 5901 C C . ARG D 1 150 ? 8.623 73.129 8.732 1.00 32.92 150 ARG D C 1
ATOM 5902 O O . ARG D 1 150 ? 9.762 73.026 9.191 1.00 30.14 150 ARG D O 1
ATOM 5910 N N . ILE D 1 151 ? 7.538 73.184 9.499 1.00 31.57 151 ILE D N 1
ATOM 5911 C CA . ILE D 1 151 ? 7.646 73.104 10.955 1.00 30.39 151 ILE D CA 1
ATOM 5912 C C . ILE D 1 151 ? 8.313 71.809 11.413 1.00 29.14 151 ILE D C 1
ATOM 5913 O O . ILE D 1 151 ? 9.258 71.833 12.201 1.00 26.51 151 ILE D O 1
ATOM 5918 N N . VAL D 1 152 ? 7.828 70.679 10.908 1.00 30.23 152 VAL D N 1
ATOM 5919 C CA . VAL D 1 152 ? 8.386 69.380 11.284 1.00 32.29 152 VAL D CA 1
ATOM 5920 C C . VAL D 1 152 ? 9.871 69.264 10.929 1.00 31.95 152 VAL D C 1
ATOM 5921 O O . VAL D 1 152 ? 10.664 68.717 11.700 1.00 31.50 152 VAL D O 1
ATOM 5925 N N . ALA D 1 153 ? 10.239 69.779 9.760 1.00 30.97 153 ALA D N 1
ATOM 5926 C CA . ALA D 1 153 ? 11.625 69.737 9.301 1.00 31.33 153 ALA D CA 1
ATOM 5927 C C . ALA D 1 153 ? 12.540 70.495 10.258 1.00 30.32 153 ALA D C 1
ATOM 5928 O O . ALA D 1 153 ? 13.669 70.085 10.512 1.00 32.01 153 ALA D O 1
ATOM 5930 N N . SER D 1 154 ? 12.058 71.618 10.773 1.00 29.66 154 SER D N 1
ATOM 5931 C CA . SER D 1 154 ? 12.841 72.406 11.711 1.00 28.00 154 SER D CA 1
ATOM 5932 C C . SER D 1 154 ? 12.984 71.623 13.011 1.00 29.10 154 SER D C 1
ATOM 5933 O O . SER D 1 154 ? 14.052 71.620 13.627 1.00 30.32 154 SER D O 1
ATOM 5936 N N . VAL D 1 155 ? 11.905 70.954 13.419 1.00 28.54 155 VAL D N 1
ATOM 5937 C CA . VAL D 1 155 ? 11.899 70.152 14.647 1.00 28.47 155 VAL D CA 1
ATOM 5938 C C . VAL D 1 155 ? 12.913 69.008 14.546 1.00 28.73 155 VAL D C 1
ATOM 5939 O O . VAL D 1 155 ? 13.730 68.807 15.444 1.00 26.34 155 VAL D O 1
ATOM 5943 N N . PHE D 1 156 ? 12.841 68.259 13.447 1.00 30.32 156 PHE D N 1
ATOM 5944 C CA . PHE D 1 156 ? 13.756 67.146 13.216 1.00 32.98 156 PHE D CA 1
ATOM 5945 C C . PHE D 1 156 ? 15.192 67.642 13.197 1.00 33.78 156 PHE D C 1
ATOM 5946 O O . PHE D 1 156 ? 16.077 67.014 13.776 1.00 35.43 156 PHE D O 1
ATOM 5954 N N . ALA D 1 157 ? 15.410 68.785 12.553 1.00 33.56 157 ALA D N 1
ATOM 5955 C CA . ALA D 1 157 ? 16.741 69.373 12.465 1.00 35.01 157 ALA D CA 1
ATOM 5956 C C . ALA D 1 157 ? 17.266 69.835 13.822 1.00 35.86 157 ALA D C 1
ATOM 5957 O O . ALA D 1 157 ? 18.458 69.705 14.100 1.00 36.80 157 ALA D O 1
ATOM 5959 N N . ASN D 1 158 ? 16.390 70.376 14.665 1.00 36.65 158 ASN D N 1
ATOM 5960 C CA . ASN D 1 158 ? 16.812 70.854 15.982 1.00 38.13 158 ASN D CA 1
ATOM 5961 C C . ASN D 1 158 ? 17.066 69.721 16.975 1.00 40.04 158 ASN D C 1
ATOM 5962 O O . ASN D 1 158 ? 17.666 69.934 18.029 1.00 40.11 158 ASN D O 1
ATOM 5967 N N . GLU D 1 159 ? 16.608 68.518 16.641 1.00 42.67 159 GLU D N 1
ATOM 5968 C CA . GLU D 1 159 ? 16.819 67.361 17.506 1.00 44.79 159 GLU D CA 1
ATOM 5969 C C . GLU D 1 159 ? 16.968 66.091 16.667 1.00 46.01 159 GLU D C 1
ATOM 5970 O O . GLU D 1 159 ? 16.000 65.356 16.450 1.00 46.53 159 GLU D O 1
ATOM 5976 N N . PRO D 1 160 ? 18.190 65.820 16.180 1.00 46.79 160 PRO D N 1
ATOM 5977 C CA . PRO D 1 160 ? 18.488 64.643 15.355 1.00 47.44 160 PRO D CA 1
ATOM 5978 C C . PRO D 1 160 ? 18.097 63.325 16.012 1.00 48.12 160 PRO D C 1
ATOM 5979 O O . PRO D 1 160 ? 17.735 62.364 15.336 1.00 48.71 160 PRO D O 1
ATOM 5983 N N . ARG D 1 161 ? 18.173 63.285 17.335 1.00 49.14 161 ARG D N 1
ATOM 5984 C CA . ARG D 1 161 ? 17.827 62.084 18.077 1.00 49.44 161 ARG D CA 1
ATOM 5985 C C . ARG D 1 161 ? 16.339 61.760 17.986 1.00 49.56 161 ARG D C 1
ATOM 5986 O O . ARG D 1 161 ? 15.942 60.597 18.098 1.00 51.52 161 ARG D O 1
ATOM 5994 N N . CYS D 1 162 ? 15.516 62.780 17.770 1.00 47.36 162 CYS D N 1
ATOM 5995 C CA . CYS D 1 162 ? 14.083 62.562 17.656 1.00 45.51 162 CYS D CA 1
ATOM 5996 C C . CYS D 1 162 ? 13.823 61.647 16.465 1.00 46.87 162 CYS D C 1
ATOM 5997 O O . CYS D 1 162 ? 14.155 61.981 15.327 1.00 46.73 162 CYS D O 1
ATOM 6000 N N . ARG D 1 163 ? 13.214 60.498 16.736 1.00 47.43 163 ARG D N 1
ATOM 6001 C CA . ARG D 1 163 ? 12.931 59.507 15.705 1.00 47.60 163 ARG D CA 1
ATOM 6002 C C . ARG D 1 163 ? 11.573 59.703 15.025 1.00 45.72 163 ARG D C 1
ATOM 6003 O O . ARG D 1 163 ? 11.325 59.143 13.958 1.00 45.02 163 ARG D O 1
ATOM 6011 N N . ARG D 1 164 ? 10.695 60.495 15.633 1.00 43.14 164 ARG D N 1
ATOM 6012 C CA . ARG D 1 164 ? 9.375 60.725 15.053 1.00 40.36 164 ARG D CA 1
ATOM 6013 C C . ARG D 1 164 ? 8.585 61.799 15.790 1.00 37.95 164 ARG D C 1
ATOM 6014 O O . ARG D 1 164 ? 8.837 62.083 16.964 1.00 37.56 164 ARG D O 1
ATOM 6022 N N . ILE D 1 165 ? 7.621 62.387 15.091 1.00 34.67 165 ILE D N 1
ATOM 6023 C CA . ILE D 1 165 ? 6.765 63.404 15.674 1.00 33.02 165 ILE D CA 1
ATOM 6024 C C . ILE D 1 165 ? 5.397 62.758 15.788 1.00 31.90 165 ILE D C 1
ATOM 6025 O O . ILE D 1 165 ? 4.901 62.184 14.818 1.00 31.34 165 ILE D O 1
ATOM 6030 N N . MET D 1 166 ? 4.795 62.854 16.971 1.00 29.76 166 MET D N 1
ATOM 6031 C CA . MET D 1 166 ? 3.491 62.258 17.223 1.00 27.33 166 MET D CA 1
ATOM 6032 C C . MET D 1 166 ? 2.317 63.218 17.034 1.00 28.05 166 MET D C 1
ATOM 6033 O O . MET D 1 166 ? 2.376 64.380 17.452 1.00 28.40 166 MET D O 1
ATOM 6038 N N . PHE D 1 167 ? 1.253 62.710 16.411 1.00 27.85 167 PHE D N 1
ATOM 6039 C CA . PHE D 1 167 ? 0.024 63.464 16.156 1.00 28.86 167 PHE D CA 1
ATOM 6040 C C . PHE D 1 167 ? -1.151 62.659 16.711 1.00 30.19 167 PHE D C 1
ATOM 6041 O O . PHE D 1 167 ? -1.287 61.469 16.407 1.00 30.78 167 PHE D O 1
ATOM 6049 N N . ASP D 1 168 ? -2.006 63.290 17.513 1.00 30.60 168 ASP D N 1
ATOM 6050 C CA . ASP D 1 168 ? -3.111 62.554 18.119 1.00 32.83 168 ASP D CA 1
ATOM 6051 C C . ASP D 1 168 ? -4.500 63.156 17.975 1.00 33.33 168 ASP D C 1
ATOM 6052 O O . ASP D 1 168 ? -5.157 63.485 18.966 1.00 33.12 168 ASP D O 1
ATOM 6057 N N . PRO D 1 169 ? -4.983 63.269 16.732 1.00 34.21 169 PRO D N 1
ATOM 6058 C CA . PRO D 1 169 ? -6.310 63.831 16.466 1.00 35.48 169 PRO D CA 1
ATOM 6059 C C . PRO D 1 169 ? -7.410 62.965 17.064 1.00 38.69 169 PRO D C 1
ATOM 6060 O O . PRO D 1 169 ? -7.183 61.802 17.400 1.00 38.62 169 PRO D O 1
ATOM 6064 N N . ASP D 1 170 ? -8.599 63.535 17.214 1.00 41.58 170 ASP D N 1
ATOM 6065 C CA . ASP D 1 170 ? -9.718 62.778 17.754 1.00 43.73 170 ASP D CA 1
ATOM 6066 C C . ASP D 1 170 ? -10.017 61.687 16.732 1.00 44.48 170 ASP D C 1
ATOM 6067 O O . ASP D 1 170 ? -9.694 61.843 15.555 1.00 41.97 170 ASP D O 1
ATOM 6072 N N . HIS D 1 171 ? -10.616 60.583 17.170 1.00 47.41 171 HIS D N 1
ATOM 6073 C CA . HIS D 1 171 ? -10.928 59.492 16.244 1.00 50.77 171 HIS D CA 1
ATOM 6074 C C . HIS D 1 171 ? -11.979 59.918 15.223 1.00 51.83 171 HIS D C 1
ATOM 6075 O O . HIS D 1 171 ? -12.026 59.390 14.113 1.00 51.03 171 HIS D O 1
ATOM 6082 N N . ARG D 1 172 ? -12.809 60.887 15.603 1.00 53.50 172 ARG D N 1
ATOM 6083 C CA . ARG D 1 172 ? -13.863 61.396 14.728 1.00 55.08 172 ARG D CA 1
ATOM 6084 C C . ARG D 1 172 ? -13.366 62.554 13.874 1.00 55.72 172 ARG D C 1
ATOM 6085 O O . ARG D 1 172 ? -14.086 63.032 12.997 1.00 56.57 172 ARG D O 1
ATOM 6093 N N . ASN D 1 173 ? -12.139 63.003 14.142 1.00 55.62 173 ASN D N 1
ATOM 6094 C CA . ASN D 1 173 ? -11.535 64.118 13.413 1.00 54.74 173 ASN D CA 1
ATOM 6095 C C . ASN D 1 173 ? -11.108 63.668 12.019 1.00 54.24 173 ASN D C 1
ATOM 6096 O O . ASN D 1 173 ? -9.915 63.599 11.712 1.00 53.78 173 ASN D O 1
ATOM 6101 N N . THR D 1 174 ? -12.097 63.374 11.179 1.00 53.38 174 THR D N 1
ATOM 6102 C CA . THR D 1 174 ? -11.859 62.912 9.814 1.00 53.47 174 THR D CA 1
ATOM 6103 C C . THR D 1 174 ? -10.828 63.747 9.068 1.00 51.17 174 THR D C 1
ATOM 6104 O O . THR D 1 174 ? -9.865 63.217 8.517 1.00 49.84 174 THR D O 1
ATOM 6108 N N . ALA D 1 175 ? -11.053 65.055 9.059 1.00 51.30 175 ALA D N 1
ATOM 6109 C CA . ALA D 1 175 ? -10.187 66.013 8.378 1.00 50.32 175 ALA D CA 1
ATOM 6110 C C . ALA D 1 175 ? -8.704 65.863 8.717 1.00 49.50 175 ALA D C 1
ATOM 6111 O O . ALA D 1 175 ? -7.858 65.783 7.823 1.00 47.89 175 ALA D O 1
ATOM 6113 N N . THR D 1 176 ? -8.399 65.829 10.011 1.00 48.96 176 THR D N 1
ATOM 6114 C CA . THR D 1 176 ? -7.023 65.715 10.476 1.00 48.98 176 THR D CA 1
ATOM 6115 C C . THR D 1 176 ? -6.427 64.336 10.220 1.00 48.39 176 THR D C 1
ATOM 6116 O O . THR D 1 176 ? -5.275 64.225 9.788 1.00 49.10 176 THR D O 1
ATOM 6120 N N . ARG D 1 177 ? -7.201 63.285 10.479 1.00 46.43 177 ARG D N 1
ATOM 6121 C CA . ARG D 1 177 ? -6.695 61.934 10.263 1.00 46.20 177 ARG D CA 1
ATOM 6122 C C . ARG D 1 177 ? -6.220 61.754 8.824 1.00 46.66 177 ARG D C 1
ATOM 6123 O O . ARG D 1 177 ? -5.068 61.382 8.591 1.00 45.16 177 ARG D O 1
ATOM 6131 N N . ARG D 1 178 ? -7.092 62.034 7.856 1.00 48.89 178 ARG D N 1
ATOM 6132 C CA . ARG D 1 178 ? -6.703 61.878 6.456 1.00 51.69 178 ARG D CA 1
ATOM 6133 C C . ARG D 1 178 ? -5.456 62.685 6.093 1.00 50.28 178 ARG D C 1
ATOM 6134 O O . ARG D 1 178 ? -4.649 62.249 5.282 1.00 50.08 178 ARG D O 1
ATOM 6142 N N . LEU D 1 179 ? -5.288 63.852 6.702 1.00 50.80 179 LEU D N 1
ATOM 6143 C CA . LEU D 1 179 ? -4.111 64.668 6.432 1.00 49.77 179 LEU D CA 1
ATOM 6144 C C . LEU D 1 179 ? -2.884 63.921 6.935 1.00 49.10 179 LEU D C 1
ATOM 6145 O O . LEU D 1 179 ? -1.820 63.971 6.316 1.00 49.27 179 LEU D O 1
ATOM 6150 N N . CYS D 1 180 ? -3.038 63.228 8.062 1.00 46.97 180 CYS D N 1
ATOM 6151 C CA . CYS D 1 180 ? -1.946 62.447 8.630 1.00 45.55 180 CYS D CA 1
ATOM 6152 C C . CYS D 1 180 ? -1.611 61.298 7.693 1.00 43.95 180 CYS D C 1
ATOM 6153 O O . CYS D 1 180 ? -0.443 61.028 7.405 1.00 42.78 180 CYS D O 1
ATOM 6156 N N . GLU D 1 181 ? -2.657 60.627 7.223 1.00 43.05 181 GLU D N 1
ATOM 6157 C CA . GLU D 1 181 ? -2.506 59.495 6.323 1.00 44.60 181 GLU D CA 1
ATOM 6158 C C . GLU D 1 181 ? -1.877 59.930 5.001 1.00 44.78 181 GLU D C 1
ATOM 6159 O O . GLU D 1 181 ? -0.900 59.340 4.550 1.00 43.24 181 GLU D O 1
ATOM 6165 N N . TRP D 1 182 ? -2.433 60.977 4.398 1.00 48.00 182 TRP D N 1
ATOM 6166 C CA . TRP D 1 182 ? -1.931 61.491 3.125 1.00 49.11 182 TRP D CA 1
ATOM 6167 C C . TRP D 1 182 ? -0.508 62.027 3.260 1.00 47.40 182 TRP D C 1
ATOM 6168 O O . TRP D 1 182 ? 0.212 62.162 2.266 1.00 47.49 182 TRP D O 1
ATOM 6179 N N . ALA D 1 183 ? -0.111 62.331 4.491 1.00 44.37 183 ALA D N 1
ATOM 6180 C CA . ALA D 1 183 ? 1.222 62.852 4.766 1.00 42.41 183 ALA D CA 1
ATOM 6181 C C . ALA D 1 183 ? 2.228 61.724 4.978 1.00 43.43 183 ALA D C 1
ATOM 6182 O O . ALA D 1 183 ? 3.424 61.973 5.171 1.00 42.28 183 ALA D O 1
ATOM 6184 N N . GLY D 1 184 ? 1.731 60.486 4.950 1.00 42.66 184 GLY D N 1
ATOM 6185 C CA . GLY D 1 184 ? 2.592 59.330 5.125 1.00 43.11 184 GLY D CA 1
ATOM 6186 C C . GLY D 1 184 ? 2.855 58.904 6.563 1.00 44.64 184 GLY D C 1
ATOM 6187 O O . GLY D 1 184 ? 3.852 58.228 6.839 1.00 44.80 184 GLY D O 1
ATOM 6188 N N . CYS D 1 185 ? 1.977 59.294 7.484 1.00 43.42 185 CYS D N 1
ATOM 6189 C CA . CYS D 1 185 ? 2.134 58.917 8.889 1.00 42.51 185 CYS D CA 1
ATOM 6190 C C . CYS D 1 185 ? 1.805 57.445 9.159 1.00 41.52 185 CYS D C 1
ATOM 6191 O O . CYS D 1 185 ? 0.868 56.887 8.572 1.00 38.62 185 CYS D O 1
ATOM 6194 N N . LYS D 1 186 ? 2.573 56.825 10.054 1.00 40.66 186 LYS D N 1
ATOM 6195 C CA . LYS D 1 186 ? 2.313 55.440 10.435 1.00 39.02 186 LYS D CA 1
ATOM 6196 C C . LYS D 1 186 ? 1.112 55.488 11.371 1.00 37.85 186 LYS D C 1
ATOM 6197 O O . LYS D 1 186 ? 1.069 56.316 12.280 1.00 38.50 186 LYS D O 1
ATOM 6203 N N . PHE D 1 187 ? 0.130 54.625 11.146 1.00 35.07 187 PHE D N 1
ATOM 6204 C CA . PHE D 1 187 ? -1.037 54.604 12.011 1.00 34.62 187 PHE D CA 1
ATOM 6205 C C . PHE D 1 187 ? -0.761 53.713 13.212 1.00 35.22 187 PHE D C 1
ATOM 6206 O O . PHE D 1 187 ? -0.472 52.525 13.060 1.00 34.45 187 PHE D O 1
ATOM 6214 N N . LEU D 1 188 ? -0.856 54.289 14.407 1.00 35.14 188 LEU D N 1
ATOM 6215 C CA . LEU D 1 188 ? -0.608 53.547 15.634 1.00 33.37 188 LEU D CA 1
ATOM 6216 C C . LEU D 1 188 ? -1.886 53.159 16.355 1.00 33.60 188 LEU D C 1
ATOM 6217 O O . LEU D 1 188 ? -1.865 52.853 17.549 1.00 33.58 188 LEU D O 1
ATOM 6222 N N . GLY D 1 189 ? -2.997 53.183 15.624 1.00 32.92 189 GLY D N 1
ATOM 6223 C CA . GLY D 1 189 ? -4.275 52.794 16.192 1.00 34.28 189 GLY D CA 1
ATOM 6224 C C . GLY D 1 189 ? -5.089 53.824 16.949 1.00 35.50 189 GLY D C 1
ATOM 6225 O O . GLY D 1 189 ? -4.602 54.880 17.337 1.00 34.89 189 GLY D O 1
ATOM 6226 N N . GLU D 1 190 ? -6.358 53.506 17.152 1.00 37.65 190 GLU D N 1
ATOM 6227 C CA . GLU D 1 190 ? -7.250 54.385 17.889 1.00 40.49 190 GLU D CA 1
ATOM 6228 C C . GLU D 1 190 ? -7.226 53.950 19.355 1.00 40.84 190 GLU D C 1
ATOM 6229 O O . GLU D 1 190 ? -7.061 52.765 19.653 1.00 40.46 190 GLU D O 1
ATOM 6235 N N . HIS D 1 191 ? -7.352 54.901 20.274 1.00 41.18 191 HIS D N 1
ATOM 6236 C CA . HIS D 1 191 ? -7.328 54.550 21.687 1.00 42.86 191 HIS D CA 1
ATOM 6237 C C . HIS D 1 191 ? -8.217 55.435 22.536 1.00 44.97 191 HIS D C 1
ATOM 6238 O O . HIS D 1 191 ? -8.277 56.650 22.343 1.00 45.67 191 HIS D O 1
ATOM 6245 N N . ASP D 1 192 ? -8.901 54.809 23.486 1.00 48.42 192 ASP D N 1
ATOM 6246 C CA . ASP D 1 192 ? -9.777 55.519 24.405 1.00 51.58 192 ASP D CA 1
ATOM 6247 C C . ASP D 1 192 ? -8.928 56.061 25.549 1.00 52.88 192 ASP D C 1
ATOM 6248 O O . ASP D 1 192 ? -8.389 55.292 26.342 1.00 53.18 192 ASP D O 1
ATOM 6253 N N . THR D 1 193 ? -8.793 57.380 25.628 1.00 55.23 193 THR D N 1
ATOM 6254 C CA . THR D 1 193 ? -8.002 57.983 26.695 1.00 58.37 193 THR D CA 1
ATOM 6255 C C . THR D 1 193 ? -8.932 58.451 27.813 1.00 60.26 193 THR D C 1
ATOM 6256 O O . THR D 1 193 ? -10.156 58.367 27.687 1.00 61.13 193 THR D O 1
ATOM 6260 N N . THR D 1 194 ? -8.360 58.946 28.903 1.00 61.47 194 THR D N 1
ATOM 6261 C CA . THR D 1 194 ? -9.168 59.398 30.030 1.00 62.79 194 THR D CA 1
ATOM 6262 C C . THR D 1 194 ? -9.978 60.667 29.764 1.00 62.92 194 THR D C 1
ATOM 6263 O O . THR D 1 194 ? -10.189 61.463 30.678 1.00 62.90 194 THR D O 1
ATOM 6267 N N . ASN D 1 195 ? -10.447 60.850 28.531 1.00 62.58 195 ASN D N 1
ATOM 6268 C CA . ASN D 1 195 ? -11.222 62.041 28.198 1.00 62.33 195 ASN D CA 1
ATOM 6269 C C . ASN D 1 195 ? -11.815 61.968 26.789 1.00 61.07 195 ASN D C 1
ATOM 6270 O O . ASN D 1 195 ? -12.906 62.478 26.532 1.00 61.81 195 ASN D O 1
ATOM 6275 N N . ARG D 1 196 ? -11.094 61.331 25.875 1.00 59.17 196 ARG D N 1
ATOM 6276 C CA . ARG D 1 196 ? -11.556 61.206 24.495 1.00 57.00 196 ARG D CA 1
ATOM 6277 C C . ARG D 1 196 ? -11.060 59.891 23.900 1.00 54.67 196 ARG D C 1
ATOM 6278 O O . ARG D 1 196 ? -10.464 59.067 24.596 1.00 54.70 196 ARG D O 1
ATOM 6286 N N . ARG D 1 197 ? -11.314 59.709 22.607 1.00 51.08 197 ARG D N 1
ATOM 6287 C CA . ARG D 1 197 ? -10.859 58.530 21.880 1.00 47.38 197 ARG D CA 1
ATOM 6288 C C . ARG D 1 197 ? -10.049 59.094 20.719 1.00 45.00 197 ARG D C 1
ATOM 6289 O O . ARG D 1 197 ? -10.593 59.756 19.842 1.00 44.38 197 ARG D O 1
ATOM 6297 N N . MET D 1 198 ? -8.748 58.826 20.719 1.00 42.79 198 MET D N 1
ATOM 6298 C CA . MET D 1 198 ? -7.850 59.351 19.693 1.00 40.44 198 MET D CA 1
ATOM 6299 C C . MET D 1 198 ? -7.460 58.397 18.570 1.00 39.88 198 MET D C 1
ATOM 6300 O O . MET D 1 198 ? -7.738 57.195 18.613 1.00 40.14 198 MET D O 1
ATOM 6305 N N . ALA D 1 199 ? -6.795 58.975 17.572 1.00 36.93 199 ALA D N 1
ATOM 6306 C CA . ALA D 1 199 ? -6.256 58.261 16.424 1.00 34.92 199 ALA D CA 1
ATOM 6307 C C . ALA D 1 199 ? -4.788 58.674 16.461 1.00 35.35 199 ALA D C 1
ATOM 6308 O O . ALA D 1 199 ? -4.440 59.805 16.107 1.00 37.31 199 ALA D O 1
ATOM 6310 N N . LEU D 1 200 ? -3.928 57.769 16.913 1.00 33.22 200 LEU D N 1
ATOM 6311 C CA . LEU D 1 200 ? -2.508 58.071 17.030 1.00 30.84 200 LEU D CA 1
ATOM 6312 C C . LEU D 1 200 ? -1.707 57.829 15.751 1.00 30.57 200 LEU D C 1
ATOM 6313 O O . LEU D 1 200 ? -1.726 56.738 15.186 1.00 30.66 200 LEU D O 1
ATOM 6318 N N . TYR D 1 201 ? -1.004 58.859 15.292 1.00 30.48 201 TYR D N 1
ATOM 6319 C CA . TYR D 1 201 ? -0.187 58.742 14.091 1.00 28.62 201 TYR D CA 1
ATOM 6320 C C . TYR D 1 201 ? 1.223 59.183 14.407 1.00 29.34 201 TYR D C 1
ATOM 6321 O O . TYR D 1 201 ? 1.439 60.068 15.234 1.00 31.19 201 TYR D O 1
ATOM 6330 N N . ALA D 1 202 ? 2.189 58.557 13.752 1.00 30.11 202 ALA D N 1
ATOM 6331 C CA . ALA D 1 202 ? 3.581 58.890 13.973 1.00 31.89 202 ALA D CA 1
ATOM 6332 C C . ALA D 1 202 ? 4.253 59.247 12.656 1.00 34.42 202 ALA D C 1
ATOM 6333 O O . ALA D 1 202 ? 4.236 58.461 11.699 1.00 33.00 202 ALA D O 1
ATOM 6335 N N . LEU D 1 203 ? 4.820 60.448 12.598 1.00 37.20 203 LEU D N 1
ATOM 6336 C CA . LEU D 1 203 ? 5.522 60.877 11.397 1.00 40.79 203 LEU D CA 1
ATOM 6337 C C . LEU D 1 203 ? 6.987 60.523 11.597 1.00 41.61 203 LEU D C 1
ATOM 6338 O O . LEU D 1 203 ? 7.695 61.159 12.376 1.00 39.87 203 LEU D O 1
ATOM 6343 N N . GLU D 1 204 ? 7.423 59.479 10.901 1.00 46.45 204 GLU D N 1
ATOM 6344 C CA . GLU D 1 204 ? 8.797 59.006 10.993 1.00 49.66 204 GLU D CA 1
ATOM 6345 C C . GLU D 1 204 ? 9.747 60.068 10.459 1.00 51.28 204 GLU D C 1
ATOM 6346 O O . GLU D 1 204 ? 9.423 60.781 9.506 1.00 51.34 204 GLU D O 1
ATOM 6352 N N . ALA D 1 205 ? 10.917 60.174 11.077 1.00 52.71 205 ALA D N 1
ATOM 6353 C CA . ALA D 1 205 ? 11.915 61.139 10.643 1.00 55.00 205 ALA D CA 1
ATOM 6354 C C . ALA D 1 205 ? 12.452 60.716 9.268 1.00 58.06 205 ALA D C 1
ATOM 6355 O O . ALA D 1 205 ? 12.317 59.556 8.863 1.00 57.68 205 ALA D O 1
ATOM 6357 N N . PRO D 1 206 ? 13.064 61.651 8.529 1.00 60.63 206 PRO D N 1
ATOM 6358 C CA . PRO D 1 206 ? 13.600 61.316 7.206 1.00 62.90 206 PRO D CA 1
ATOM 6359 C C . PRO D 1 206 ? 14.734 60.297 7.271 1.00 65.07 206 PRO D C 1
ATOM 6360 O O . PRO D 1 206 ? 15.517 60.277 8.223 1.00 64.78 206 PRO D O 1
ATOM 6364 N N . THR D 1 207 ? 14.814 59.447 6.253 1.00 68.32 207 THR D N 1
ATOM 6365 C CA . THR D 1 207 ? 15.859 58.432 6.185 1.00 71.19 207 THR D CA 1
ATOM 6366 C C . THR D 1 207 ? 16.887 58.845 5.136 1.00 73.73 207 THR D C 1
ATOM 6367 O O . THR D 1 207 ? 16.634 58.744 3.934 1.00 74.79 207 THR D O 1
ATOM 6371 N N . THR D 1 208 ? 18.041 59.319 5.600 1.00 75.91 208 THR D N 1
ATOM 6372 C CA . THR D 1 208 ? 19.113 59.759 4.712 1.00 78.21 208 THR D CA 1
ATOM 6373 C C . THR D 1 208 ? 18.608 60.819 3.734 1.00 78.66 208 THR D C 1
ATOM 6374 O O . THR D 1 208 ? 18.108 60.497 2.654 1.00 78.45 208 THR D O 1
ATOM 6378 N N . ALA D 1 209 ? 18.739 62.084 4.121 1.00 79.21 209 ALA D N 1
ATOM 6379 C CA . ALA D 1 209 ? 18.300 63.192 3.281 1.00 78.98 209 ALA D CA 1
ATOM 6380 C C . ALA D 1 209 ? 19.457 64.152 3.015 1.00 78.82 209 ALA D C 1
ATOM 6381 O O . ALA D 1 209 ? 20.547 63.926 3.585 1.00 78.67 209 ALA D O 1
ATOM 6383 N N . ASP E 1 12 ? -12.935 33.067 35.367 1.00 66.58 12 ASP E N 1
ATOM 6384 C CA . ASP E 1 12 ? -12.642 31.737 34.753 1.00 66.71 12 ASP E CA 1
ATOM 6385 C C . ASP E 1 12 ? -11.494 31.806 33.750 1.00 65.16 12 ASP E C 1
ATOM 6386 O O . ASP E 1 12 ? -11.624 32.387 32.669 1.00 65.77 12 ASP E O 1
ATOM 6391 N N . ALA E 1 13 ? -10.380 31.186 34.129 1.00 62.26 13 ALA E N 1
ATOM 6392 C CA . ALA E 1 13 ? -9.151 31.132 33.336 1.00 58.50 13 ALA E CA 1
ATOM 6393 C C . ALA E 1 13 ? -8.043 30.885 34.351 1.00 54.65 13 ALA E C 1
ATOM 6394 O O . ALA E 1 13 ? -8.075 31.448 35.447 1.00 54.70 13 ALA E O 1
ATOM 6396 N N . LEU E 1 14 ? -7.076 30.045 34.002 1.00 50.20 14 LEU E N 1
ATOM 6397 C CA . LEU E 1 14 ? -5.983 29.757 34.922 1.00 45.20 14 LEU E CA 1
ATOM 6398 C C . LEU E 1 14 ? -5.142 31.007 35.148 1.00 41.67 14 LEU E C 1
ATOM 6399 O O . LEU E 1 14 ? -4.538 31.539 34.215 1.00 42.19 14 LEU E O 1
ATOM 6404 N N . VAL E 1 15 ? -5.122 31.491 36.383 1.00 37.03 15 VAL E N 1
ATOM 6405 C CA . VAL E 1 15 ? -4.320 32.662 36.700 1.00 33.77 15 VAL E CA 1
ATOM 6406 C C . VAL E 1 15 ? -2.925 32.169 37.048 1.00 29.79 15 VAL E C 1
ATOM 6407 O O . VAL E 1 15 ? -2.718 30.990 37.324 1.00 26.55 15 VAL E O 1
ATOM 6411 N N . ARG E 1 16 ? -1.965 33.075 37.016 1.00 26.98 16 ARG E N 1
ATOM 6412 C CA . ARG E 1 16 ? -0.605 32.709 37.340 1.00 27.82 16 ARG E CA 1
ATOM 6413 C C . ARG E 1 16 ? -0.295 33.172 38.762 1.00 25.86 16 ARG E C 1
ATOM 6414 O O . ARG E 1 16 ? -0.484 34.332 39.093 1.00 26.96 16 ARG E O 1
ATOM 6422 N N . LEU E 1 17 ? 0.147 32.257 39.614 1.00 24.40 17 LEU E N 1
ATOM 6423 C CA . LEU E 1 17 ? 0.488 32.618 40.984 1.00 22.23 17 LEU E CA 1
ATOM 6424 C C . LEU E 1 17 ? 1.760 33.472 40.909 1.00 21.45 17 LEU E C 1
ATOM 6425 O O . LEU E 1 17 ? 2.786 33.040 40.383 1.00 19.24 17 LEU E O 1
ATOM 6430 N N . ALA E 1 18 ? 1.675 34.698 41.412 1.00 20.96 18 ALA E N 1
ATOM 6431 C CA . ALA E 1 18 ? 2.798 35.626 41.367 1.00 22.90 18 ALA E CA 1
ATOM 6432 C C . ALA E 1 18 ? 4.109 35.101 41.960 1.00 24.44 18 ALA E C 1
ATOM 6433 O O . ALA E 1 18 ? 5.183 35.422 41.467 1.00 24.14 18 ALA E O 1
ATOM 6435 N N . ARG E 1 19 ? 4.025 34.282 43.002 1.00 26.06 19 ARG E N 1
ATOM 6436 C CA . ARG E 1 19 ? 5.229 33.763 43.651 1.00 25.51 19 ARG E CA 1
ATOM 6437 C C . ARG E 1 19 ? 5.780 32.458 43.092 1.00 24.87 19 ARG E C 1
ATOM 6438 O O . ARG E 1 19 ? 6.848 32.014 43.512 1.00 24.98 19 ARG E O 1
ATOM 6446 N N . GLU E 1 20 ? 5.078 31.844 42.147 1.00 23.47 20 GLU E N 1
ATOM 6447 C CA . GLU E 1 20 ? 5.548 30.572 41.617 1.00 24.63 20 GLU E CA 1
ATOM 6448 C C . GLU E 1 20 ? 6.791 30.671 40.741 1.00 25.72 20 GLU E C 1
ATOM 6449 O O . GLU E 1 20 ? 6.913 31.573 39.918 1.00 26.79 20 GLU E O 1
ATOM 6455 N N . ARG E 1 21 ? 7.703 29.719 40.926 1.00 25.02 21 ARG E N 1
ATOM 6456 C CA . ARG E 1 21 ? 8.955 29.674 40.177 1.00 27.74 21 ARG E CA 1
ATOM 6457 C C . ARG E 1 21 ? 8.959 28.524 39.167 1.00 29.11 21 ARG E C 1
ATOM 6458 O O . ARG E 1 21 ? 8.726 27.368 39.527 1.00 28.93 21 ARG E O 1
ATOM 6466 N N . PHE E 1 22 ? 9.242 28.841 37.908 1.00 31.72 22 PHE E N 1
ATOM 6467 C CA . PHE E 1 22 ? 9.245 27.832 36.850 1.00 34.87 22 PHE E CA 1
ATOM 6468 C C . PHE E 1 22 ? 10.612 27.353 36.327 1.00 36.30 22 PHE E C 1
ATOM 6469 O O . PHE E 1 22 ? 10.694 26.320 35.662 1.00 35.95 22 PHE E O 1
ATOM 6477 N N . ASP E 1 23 ? 11.680 28.093 36.611 1.00 38.39 23 ASP E N 1
ATOM 6478 C CA . ASP E 1 23 ? 13.010 27.660 36.189 1.00 40.08 23 ASP E CA 1
ATOM 6479 C C . ASP E 1 23 ? 13.465 26.756 37.326 1.00 39.83 23 ASP E C 1
ATOM 6480 O O . ASP E 1 23 ? 14.008 27.225 38.323 1.00 39.74 23 ASP E O 1
ATOM 6485 N N . LEU E 1 24 ? 13.226 25.457 37.175 1.00 39.85 24 LEU E N 1
ATOM 6486 C CA . LEU E 1 24 ? 13.560 24.501 38.224 1.00 40.49 24 LEU E CA 1
ATOM 6487 C C . LEU E 1 24 ? 14.378 23.301 37.770 1.00 41.53 24 LEU E C 1
ATOM 6488 O O . LEU E 1 24 ? 14.313 22.892 36.619 1.00 41.01 24 LEU E O 1
ATOM 6493 N N . PRO E 1 25 ? 15.164 22.720 38.687 1.00 43.64 25 PRO E N 1
ATOM 6494 C CA . PRO E 1 25 ? 15.977 21.544 38.367 1.00 45.64 25 PRO E CA 1
ATOM 6495 C C . PRO E 1 25 ? 14.970 20.407 38.147 1.00 47.55 25 PRO E C 1
ATOM 6496 O O . PRO E 1 25 ? 13.813 20.523 38.561 1.00 47.59 25 PRO E O 1
ATOM 6500 N N . ASP E 1 26 ? 15.384 19.317 37.510 1.00 48.99 26 ASP E N 1
ATOM 6501 C CA . ASP E 1 26 ? 14.458 18.207 37.282 1.00 51.29 26 ASP E CA 1
ATOM 6502 C C . ASP E 1 26 ? 13.938 17.665 38.609 1.00 51.79 26 ASP E C 1
ATOM 6503 O O . ASP E 1 26 ? 12.746 17.393 38.763 1.00 51.92 26 ASP E O 1
ATOM 6508 N N . GLN E 1 27 ? 14.850 17.520 39.563 1.00 51.55 27 GLN E N 1
ATOM 6509 C CA . GLN E 1 27 ? 14.534 17.012 40.888 1.00 51.70 27 GLN E CA 1
ATOM 6510 C C . GLN E 1 27 ? 13.384 17.771 41.565 1.00 51.44 27 GLN E C 1
ATOM 6511 O O . GLN E 1 27 ? 12.549 17.169 42.238 1.00 51.39 27 GLN E O 1
ATOM 6517 N N . VAL E 1 28 ? 13.340 19.087 41.384 1.00 50.10 28 VAL E N 1
ATOM 6518 C CA . VAL E 1 28 ? 12.300 19.901 42.000 1.00 48.40 28 VAL E CA 1
ATOM 6519 C C . VAL E 1 28 ? 11.011 19.949 41.184 1.00 48.57 28 VAL E C 1
ATOM 6520 O O . VAL E 1 28 ? 9.918 20.020 41.746 1.00 47.92 28 VAL E O 1
ATOM 6524 N N . ARG E 1 29 ? 11.136 19.905 39.862 1.00 48.80 29 ARG E N 1
ATOM 6525 C CA . ARG E 1 29 ? 9.964 19.965 38.996 1.00 49.46 29 ARG E CA 1
ATOM 6526 C C . ARG E 1 29 ? 9.145 18.673 39.037 1.00 49.65 29 ARG E C 1
ATOM 6527 O O . ARG E 1 29 ? 7.966 18.669 38.687 1.00 47.96 29 ARG E O 1
ATOM 6535 N N . ARG E 1 30 ? 9.771 17.584 39.472 1.00 49.98 30 ARG E N 1
ATOM 6536 C CA . ARG E 1 30 ? 9.108 16.283 39.551 1.00 49.89 30 ARG E CA 1
ATOM 6537 C C . ARG E 1 30 ? 8.316 16.094 40.851 1.00 48.84 30 ARG E C 1
ATOM 6538 O O . ARG E 1 30 ? 7.435 15.238 40.932 1.00 48.49 30 ARG E O 1
ATOM 6546 N N . LEU E 1 31 ? 8.642 16.880 41.870 1.00 47.17 31 LEU E N 1
ATOM 6547 C CA . LEU E 1 31 ? 7.954 16.772 43.146 1.00 45.59 31 LEU E CA 1
ATOM 6548 C C . LEU E 1 31 ? 6.459 16.989 42.997 1.00 45.47 31 LEU E C 1
ATOM 6549 O O . LEU E 1 31 ? 6.024 17.916 42.308 1.00 44.67 31 LEU E O 1
ATOM 6554 N N . ALA E 1 32 ? 5.678 16.123 43.642 1.00 44.47 32 ALA E N 1
ATOM 6555 C CA . ALA E 1 32 ? 4.220 16.218 43.608 1.00 44.44 32 ALA E CA 1
ATOM 6556 C C . ALA E 1 32 ? 3.813 17.282 44.613 1.00 42.14 32 ALA E C 1
ATOM 6557 O O . ALA E 1 32 ? 4.627 17.693 45.432 1.00 42.47 32 ALA E O 1
ATOM 6559 N N . ARG E 1 33 ? 2.564 17.727 44.558 1.00 42.01 33 ARG E N 1
ATOM 6560 C CA . ARG E 1 33 ? 2.094 18.754 45.487 1.00 42.86 33 ARG E CA 1
ATOM 6561 C C . ARG E 1 33 ? 2.452 18.366 46.921 1.00 42.13 33 ARG E C 1
ATOM 6562 O O . ARG E 1 33 ? 2.490 17.181 47.260 1.00 43.54 33 ARG E O 1
ATOM 6570 N N . PRO E 1 34 ? 2.725 19.360 47.781 1.00 40.15 34 PRO E N 1
ATOM 6571 C CA . PRO E 1 34 ? 3.079 19.092 49.176 1.00 40.03 34 PRO E CA 1
ATOM 6572 C C . PRO E 1 34 ? 2.075 18.162 49.856 1.00 40.76 34 PRO E C 1
ATOM 6573 O O . PRO E 1 34 ? 0.883 18.181 49.543 1.00 40.22 34 PRO E O 1
ATOM 6577 N N . PRO E 1 35 ? 2.548 17.338 50.804 1.00 41.65 35 PRO E N 1
ATOM 6578 C CA . PRO E 1 35 ? 1.692 16.398 51.534 1.00 41.63 35 PRO E CA 1
ATOM 6579 C C . PRO E 1 35 ? 0.707 17.152 52.434 1.00 41.18 35 PRO E C 1
ATOM 6580 O O . PRO E 1 35 ? 0.973 18.280 52.856 1.00 39.98 35 PRO E O 1
ATOM 6584 N N . VAL E 1 36 ? -0.431 16.534 52.725 1.00 40.19 36 VAL E N 1
ATOM 6585 C CA . VAL E 1 36 ? -1.420 17.175 53.584 1.00 38.57 36 VAL E CA 1
ATOM 6586 C C . VAL E 1 36 ? -1.116 16.847 55.042 1.00 38.05 36 VAL E C 1
ATOM 6587 O O . VAL E 1 36 ? -1.243 15.707 55.469 1.00 38.04 36 VAL E O 1
ATOM 6591 N N . PRO E 1 37 ? -0.693 17.848 55.825 1.00 39.13 37 PRO E N 1
ATOM 6592 C CA . PRO E 1 37 ? -0.396 17.571 57.233 1.00 39.15 37 PRO E CA 1
ATOM 6593 C C . PRO E 1 37 ? -1.729 17.307 57.929 1.00 39.86 37 PRO E C 1
ATOM 6594 O O . PRO E 1 37 ? -2.759 17.218 57.265 1.00 41.47 37 PRO E O 1
ATOM 6598 N N . SER E 1 38 ? -1.729 17.181 59.249 1.00 40.77 38 SER E N 1
ATOM 6599 C CA . SER E 1 38 ? -2.981 16.933 59.951 1.00 40.81 38 SER E CA 1
ATOM 6600 C C . SER E 1 38 ? -2.933 17.256 61.433 1.00 41.07 38 SER E C 1
ATOM 6601 O O . SER E 1 38 ? -1.883 17.189 62.073 1.00 41.96 38 SER E O 1
ATOM 6604 N N . LEU E 1 39 ? -4.087 17.616 61.974 1.00 40.32 39 LEU E N 1
ATOM 6605 C CA . LEU E 1 39 ? -4.194 17.923 63.385 1.00 41.50 39 LEU E CA 1
ATOM 6606 C C . LEU E 1 39 ? -5.181 16.931 64.001 1.00 42.90 39 LEU E C 1
ATOM 6607 O O . LEU E 1 39 ? -6.115 16.466 63.339 1.00 43.00 39 LEU E O 1
ATOM 6612 N N . GLU E 1 40 ? -4.969 16.599 65.268 1.00 43.19 40 GLU E N 1
ATOM 6613 C CA . GLU E 1 40 ? -5.848 15.671 65.963 1.00 44.69 40 GLU E CA 1
ATOM 6614 C C . GLU E 1 40 ? -7.103 16.404 66.434 1.00 42.99 40 GLU E C 1
ATOM 6615 O O . GLU E 1 40 ? -7.057 17.590 66.756 1.00 43.38 40 GLU E O 1
ATOM 6621 N N . PRO E 1 41 ? -8.247 15.712 66.466 1.00 40.91 41 PRO E N 1
ATOM 6622 C CA . PRO E 1 41 ? -9.466 16.387 66.920 1.00 38.70 41 PRO E CA 1
ATOM 6623 C C . PRO E 1 41 ? -9.249 16.840 68.365 1.00 36.48 41 PRO E C 1
ATOM 6624 O O . PRO E 1 41 ? -8.420 16.272 69.078 1.00 36.06 41 PRO E O 1
ATOM 6628 N N . PRO E 1 42 ? -9.995 17.857 68.824 1.00 34.68 42 PRO E N 1
ATOM 6629 C CA . PRO E 1 42 ? -11.031 18.631 68.125 1.00 34.50 42 PRO E CA 1
ATOM 6630 C C . PRO E 1 42 ? -10.545 19.555 66.998 1.00 34.69 42 PRO E C 1
ATOM 6631 O O . PRO E 1 42 ? -11.335 20.323 66.436 1.00 34.74 42 PRO E O 1
ATOM 6635 N N . TYR E 1 43 ? -9.255 19.484 66.678 1.00 32.00 43 TYR E N 1
ATOM 6636 C CA . TYR E 1 43 ? -8.689 20.300 65.613 1.00 32.07 43 TYR E CA 1
ATOM 6637 C C . TYR E 1 43 ? -8.745 19.566 64.284 1.00 32.43 43 TYR E C 1
ATOM 6638 O O . TYR E 1 43 ? -8.610 18.343 64.226 1.00 35.22 43 TYR E O 1
ATOM 6647 N N . GLY E 1 44 ? -8.940 20.315 63.211 1.00 31.49 44 GLY E N 1
ATOM 6648 C CA . GLY E 1 44 ? -8.991 19.690 61.908 1.00 30.53 44 GLY E CA 1
ATOM 6649 C C . GLY E 1 44 ? -8.246 20.495 60.871 1.00 29.91 44 GLY E C 1
ATOM 6650 O O . GLY E 1 44 ? -8.139 21.717 60.974 1.00 29.31 44 GLY E O 1
ATOM 6651 N N . LEU E 1 45 ? -7.733 19.805 59.863 1.00 30.41 45 LEU E N 1
ATOM 6652 C CA . LEU E 1 45 ? -7.004 20.458 58.789 1.00 31.42 45 LEU E CA 1
ATOM 6653 C C . LEU E 1 45 ? -7.389 19.778 57.477 1.00 30.12 45 LEU E C 1
ATOM 6654 O O . LEU E 1 45 ? -7.158 18.583 57.307 1.00 27.66 45 LEU E O 1
ATOM 6659 N N . ARG E 1 46 ? -7.984 20.527 56.554 1.00 29.16 46 ARG E N 1
ATOM 6660 C CA . ARG E 1 46 ? -8.368 19.943 55.269 1.00 29.14 46 ARG E CA 1
ATOM 6661 C C . ARG E 1 46 ? -7.906 20.822 54.113 1.00 28.89 46 ARG E C 1
ATOM 6662 O O . ARG E 1 46 ? -7.571 21.998 54.299 1.00 29.24 46 ARG E O 1
ATOM 6670 N N . VAL E 1 47 ? -7.891 20.247 52.916 1.00 28.67 47 VAL E N 1
ATOM 6671 C CA . VAL E 1 47 ? -7.489 20.987 51.730 1.00 26.96 47 VAL E CA 1
ATOM 6672 C C . VAL E 1 47 ? -8.635 21.904 51.322 1.00 25.16 47 VAL E C 1
ATOM 6673 O O . VAL E 1 47 ? -9.772 21.471 51.216 1.00 26.28 47 VAL E O 1
ATOM 6677 N N . ALA E 1 48 ? -8.340 23.177 51.106 1.00 25.16 48 ALA E N 1
ATOM 6678 C CA . ALA E 1 48 ? -9.376 24.115 50.712 1.00 24.62 48 ALA E CA 1
ATOM 6679 C C . ALA E 1 48 ? -9.986 23.700 49.376 1.00 26.50 48 ALA E C 1
ATOM 6680 O O . ALA E 1 48 ? -9.346 23.017 48.571 1.00 27.64 48 ALA E O 1
ATOM 6682 N N . GLN E 1 49 ? -11.229 24.112 49.148 1.00 27.28 49 GLN E N 1
ATOM 6683 C CA . GLN E 1 49 ? -11.925 23.801 47.903 1.00 26.65 49 GLN E CA 1
ATOM 6684 C C . GLN E 1 49 ? -12.371 25.121 47.296 1.00 25.21 49 GLN E C 1
ATOM 6685 O O . GLN E 1 49 ? -12.415 26.133 47.988 1.00 24.40 49 GLN E O 1
ATOM 6691 N N . LEU E 1 50 ? -12.701 25.113 46.008 1.00 24.75 50 LEU E N 1
ATOM 6692 C CA . LEU E 1 50 ? -13.132 26.331 45.332 1.00 24.30 50 LEU E CA 1
ATOM 6693 C C . LEU E 1 50 ? -14.335 26.978 46.007 1.00 25.05 50 LEU E C 1
ATOM 6694 O O . LEU E 1 50 ? -14.491 28.200 45.971 1.00 24.73 50 LEU E O 1
ATOM 6699 N N . THR E 1 51 ? -15.183 26.164 46.630 1.00 25.29 51 THR E N 1
ATOM 6700 C CA . THR E 1 51 ? -16.373 26.690 47.301 1.00 26.60 51 THR E CA 1
ATOM 6701 C C . THR E 1 51 ? -16.057 27.414 48.611 1.00 26.27 51 THR E C 1
ATOM 6702 O O . THR E 1 51 ? -16.960 27.936 49.263 1.00 26.77 51 THR E O 1
ATOM 6706 N N . ASP E 1 52 ? -14.780 27.443 48.995 1.00 25.18 52 ASP E N 1
ATOM 6707 C CA . ASP E 1 52 ? -14.361 28.111 50.232 1.00 23.91 52 ASP E CA 1
ATOM 6708 C C . ASP E 1 52 ? -13.931 29.539 49.938 1.00 24.14 52 ASP E C 1
ATOM 6709 O O . ASP E 1 52 ? -13.568 30.290 50.845 1.00 25.10 52 ASP E O 1
ATOM 6714 N N . ALA E 1 53 ? -13.967 29.903 48.663 1.00 25.44 53 ALA E N 1
ATOM 6715 C CA . ALA E 1 53 ? -13.547 31.226 48.224 1.00 26.80 53 ALA E CA 1
ATOM 6716 C C . ALA E 1 53 ? -14.283 32.373 48.908 1.00 27.87 53 ALA E C 1
ATOM 6717 O O . ALA E 1 53 ? -13.661 33.368 49.283 1.00 26.73 53 ALA E O 1
ATOM 6719 N N . GLU E 1 54 ? -15.599 32.241 49.073 1.00 28.69 54 GLU E N 1
ATOM 6720 C CA . GLU E 1 54 ? -16.384 33.299 49.719 1.00 28.98 54 GLU E CA 1
ATOM 6721 C C . GLU E 1 54 ? -15.897 33.558 51.141 1.00 28.10 54 GLU E C 1
ATOM 6722 O O . GLU E 1 54 ? -15.562 34.689 51.501 1.00 29.07 54 GLU E O 1
ATOM 6728 N N . MET E 1 55 ? -15.858 32.505 51.948 1.00 28.04 55 MET E N 1
ATOM 6729 C CA . MET E 1 55 ? -15.403 32.624 53.330 1.00 28.69 55 MET E CA 1
ATOM 6730 C C . MET E 1 55 ? -13.979 33.208 53.380 1.00 29.20 55 MET E C 1
ATOM 6731 O O . MET E 1 55 ? -13.711 34.152 54.128 1.00 29.02 55 MET E O 1
ATOM 6736 N N . LEU E 1 56 ? -13.076 32.655 52.574 1.00 28.01 56 LEU E N 1
ATOM 6737 C CA . LEU E 1 56 ? -11.697 33.132 52.554 1.00 27.24 56 LEU E CA 1
ATOM 6738 C C . LEU E 1 56 ? -11.627 34.603 52.151 1.00 27.93 56 LEU E C 1
ATOM 6739 O O . LEU E 1 56 ? -10.875 35.386 52.740 1.00 25.80 56 LEU E O 1
ATOM 6744 N N . ALA E 1 57 ? -12.420 34.982 51.154 1.00 29.32 57 ALA E N 1
ATOM 6745 C CA . ALA E 1 57 ? -12.442 36.366 50.702 1.00 30.97 57 ALA E CA 1
ATOM 6746 C C . ALA E 1 57 ? -12.948 37.247 51.843 1.00 31.68 57 ALA E C 1
ATOM 6747 O O . ALA E 1 57 ? -12.437 38.344 52.074 1.00 30.78 57 ALA E O 1
ATOM 6749 N N . GLU E 1 58 ? -13.947 36.755 52.568 1.00 31.81 58 GLU E N 1
ATOM 6750 C CA . GLU E 1 58 ? -14.500 37.516 53.682 1.00 31.98 58 GLU E CA 1
ATOM 6751 C C . GLU E 1 58 ? -13.425 37.728 54.753 1.00 32.25 58 GLU E C 1
ATOM 6752 O O . GLU E 1 58 ? -13.241 38.844 55.252 1.00 32.89 58 GLU E O 1
ATOM 6758 N N . TRP E 1 59 ? -12.710 36.660 55.100 1.00 31.25 59 TRP E N 1
ATOM 6759 C CA . TRP E 1 59 ? -11.644 36.753 56.096 1.00 30.74 59 TRP E CA 1
ATOM 6760 C C . TRP E 1 59 ? -10.555 37.730 55.648 1.00 30.54 59 TRP E C 1
ATOM 6761 O O . TRP E 1 59 ? -10.231 38.695 56.346 1.00 28.99 59 TRP E O 1
ATOM 6772 N N . MET E 1 60 ? -9.999 37.457 54.468 1.00 32.13 60 MET E N 1
ATOM 6773 C CA . MET E 1 60 ? -8.905 38.235 53.894 1.00 32.01 60 MET E CA 1
ATOM 6774 C C . MET E 1 60 ? -9.166 39.712 53.619 1.00 32.70 60 MET E C 1
ATOM 6775 O O . MET E 1 60 ? -8.241 40.460 53.305 1.00 30.86 60 MET E O 1
ATOM 6780 N N . ASN E 1 61 ? -10.415 40.142 53.736 1.00 34.17 61 ASN E N 1
ATOM 6781 C CA . ASN E 1 61 ? -10.713 41.550 53.529 1.00 35.76 61 ASN E CA 1
ATOM 6782 C C . ASN E 1 61 ? -10.799 42.272 54.868 1.00 36.74 61 ASN E C 1
ATOM 6783 O O . ASN E 1 61 ? -10.900 43.498 54.915 1.00 37.47 61 ASN E O 1
ATOM 6788 N N . ARG E 1 62 ? -10.755 41.512 55.962 1.00 37.91 62 ARG E N 1
ATOM 6789 C CA . ARG E 1 62 ? -10.781 42.122 57.287 1.00 39.43 62 ARG E CA 1
ATOM 6790 C C . ARG E 1 62 ? -9.431 42.830 57.438 1.00 39.89 62 ARG E C 1
ATOM 6791 O O . ARG E 1 62 ? -8.405 42.337 56.971 1.00 40.46 62 ARG E O 1
ATOM 6799 N N . PRO E 1 63 ? -9.418 44.000 58.085 1.00 40.60 63 PRO E N 1
ATOM 6800 C CA . PRO E 1 63 ? -8.205 44.798 58.297 1.00 40.77 63 PRO E CA 1
ATOM 6801 C C . PRO E 1 63 ? -6.898 44.073 58.641 1.00 40.15 63 PRO E C 1
ATOM 6802 O O . PRO E 1 63 ? -5.895 44.249 57.942 1.00 39.78 63 PRO E O 1
ATOM 6806 N N . HIS E 1 64 ? -6.886 43.265 59.696 1.00 39.02 64 HIS E N 1
ATOM 6807 C CA . HIS E 1 64 ? -5.638 42.589 60.053 1.00 39.60 64 HIS E CA 1
ATOM 6808 C C . HIS E 1 64 ? -5.107 41.650 58.976 1.00 40.00 64 HIS E C 1
ATOM 6809 O O . HIS E 1 64 ? -3.894 41.553 58.786 1.00 41.22 64 HIS E O 1
ATOM 6816 N N . LEU E 1 65 ? -5.994 40.962 58.261 1.00 39.48 65 LEU E N 1
ATOM 6817 C CA . LEU E 1 65 ? -5.534 40.059 57.215 1.00 37.40 65 LEU E CA 1
ATOM 6818 C C . LEU E 1 65 ? -5.213 40.805 55.919 1.00 38.11 65 LEU E C 1
ATOM 6819 O O . LEU E 1 65 ? -4.238 40.483 55.235 1.00 36.87 65 LEU E O 1
ATOM 6824 N N . ALA E 1 66 ? -6.025 41.805 55.589 1.00 37.26 66 ALA E N 1
ATOM 6825 C CA . ALA E 1 66 ? -5.815 42.582 54.378 1.00 38.55 66 ALA E CA 1
ATOM 6826 C C . ALA E 1 66 ? -4.460 43.281 54.426 1.00 40.46 66 ALA E C 1
ATOM 6827 O O . ALA E 1 66 ? -3.782 43.421 53.408 1.00 40.07 66 ALA E O 1
ATOM 6829 N N . ALA E 1 67 ? -4.056 43.699 55.621 1.00 42.26 67 ALA E N 1
ATOM 6830 C CA . ALA E 1 67 ? -2.789 44.396 55.802 1.00 42.82 67 ALA E CA 1
ATOM 6831 C C . ALA E 1 67 ? -1.598 43.451 55.813 1.00 44.18 67 ALA E C 1
ATOM 6832 O O . ALA E 1 67 ? -0.514 43.804 55.339 1.00 44.77 67 ALA E O 1
ATOM 6834 N N . ALA E 1 68 ? -1.794 42.253 56.355 1.00 43.17 68 ALA E N 1
ATOM 6835 C CA . ALA E 1 68 ? -0.710 41.281 56.438 1.00 42.39 68 ALA E CA 1
ATOM 6836 C C . ALA E 1 68 ? -0.504 40.462 55.169 1.00 41.71 68 ALA E C 1
ATOM 6837 O O . ALA E 1 68 ? 0.635 40.199 54.782 1.00 42.48 68 ALA E O 1
ATOM 6839 N N . TRP E 1 69 ? -1.593 40.059 54.523 1.00 40.18 69 TRP E N 1
ATOM 6840 C CA . TRP E 1 69 ? -1.499 39.253 53.303 1.00 38.74 69 TRP E CA 1
ATOM 6841 C C . TRP E 1 69 ? -1.698 40.066 52.024 1.00 38.87 69 TRP E C 1
ATOM 6842 O O . TRP E 1 69 ? -1.178 39.711 50.967 1.00 39.24 69 TRP E O 1
ATOM 6853 N N . GLU E 1 70 ? -2.462 41.145 52.121 1.00 37.99 70 GLU E N 1
ATOM 6854 C CA . GLU E 1 70 ? -2.755 41.984 50.968 1.00 38.59 70 GLU E CA 1
ATOM 6855 C C . GLU E 1 70 ? -3.475 41.190 49.886 1.00 37.16 70 GLU E C 1
ATOM 6856 O O . GLU E 1 70 ? -3.297 41.441 48.696 1.00 37.80 70 GLU E O 1
ATOM 6862 N N . TYR E 1 71 ? -4.275 40.218 50.315 1.00 36.51 71 TYR E N 1
ATOM 6863 C CA . TYR E 1 71 ? -5.066 39.388 49.407 1.00 36.44 71 TYR E CA 1
ATOM 6864 C C . TYR E 1 71 ? -6.520 39.797 49.604 1.00 37.44 71 TYR E C 1
ATOM 6865 O O . TYR E 1 71 ? -7.434 38.973 49.500 1.00 35.82 71 TYR E O 1
ATOM 6874 N N . ASP E 1 72 ? -6.719 41.074 49.921 1.00 37.90 72 ASP E N 1
ATOM 6875 C CA . ASP E 1 72 ? -8.056 41.610 50.132 1.00 38.80 72 ASP E CA 1
ATOM 6876 C C . ASP E 1 72 ? -8.718 41.732 48.764 1.00 38.30 72 ASP E C 1
ATOM 6877 O O . ASP E 1 72 ? -9.004 42.826 48.280 1.00 37.93 72 ASP E O 1
ATOM 6882 N N . TRP E 1 73 ? -8.943 40.574 48.151 1.00 38.07 73 TRP E N 1
ATOM 6883 C CA . TRP E 1 73 ? -9.541 40.487 46.828 1.00 38.37 73 TRP E CA 1
ATOM 6884 C C . TRP E 1 73 ? -10.982 40.006 46.894 1.00 36.78 73 TRP E C 1
ATOM 6885 O O . TRP E 1 73 ? -11.451 39.542 47.934 1.00 36.41 73 TRP E O 1
ATOM 6896 N N . PRO E 1 74 ? -11.700 40.113 45.765 1.00 34.82 74 PRO E N 1
ATOM 6897 C CA . PRO E 1 74 ? -13.092 39.681 45.659 1.00 33.59 74 PRO E CA 1
ATOM 6898 C C . PRO E 1 74 ? -13.103 38.152 45.673 1.00 32.66 74 PRO E C 1
ATOM 6899 O O . PRO E 1 74 ? -12.074 37.518 45.418 1.00 31.17 74 PRO E O 1
ATOM 6903 N N . ALA E 1 75 ? -14.263 37.570 45.957 1.00 29.62 75 ALA E N 1
ATOM 6904 C CA . ALA E 1 75 ? -14.411 36.125 45.996 1.00 29.93 75 ALA E CA 1
ATOM 6905 C C . ALA E 1 75 ? -13.944 35.438 44.708 1.00 30.33 75 ALA E C 1
ATOM 6906 O O . ALA E 1 75 ? -13.348 34.356 44.744 1.00 30.42 75 ALA E O 1
ATOM 6908 N N . SER E 1 76 ? -14.218 36.064 43.570 1.00 30.62 76 SER E N 1
ATOM 6909 C CA . SER E 1 76 ? -13.845 35.498 42.282 1.00 31.18 76 SER E CA 1
ATOM 6910 C C . SER E 1 76 ? -12.322 35.366 42.152 1.00 31.13 76 SER E C 1
ATOM 6911 O O . SER E 1 76 ? -11.808 34.345 41.691 1.00 28.21 76 SER E O 1
ATOM 6914 N N . ARG E 1 77 ? -11.616 36.413 42.559 1.00 30.66 77 ARG E N 1
ATOM 6915 C CA . ARG E 1 77 ? -10.164 36.431 42.517 1.00 30.67 77 ARG E CA 1
ATOM 6916 C C . ARG E 1 77 ? -9.663 35.322 43.444 1.00 30.62 77 ARG E C 1
ATOM 6917 O O . ARG E 1 77 ? -8.733 34.589 43.093 1.00 29.70 77 ARG E O 1
ATOM 6925 N N . TRP E 1 78 ? -10.293 35.177 44.613 1.00 27.92 78 TRP E N 1
ATOM 6926 C CA . TRP E 1 78 ? -9.873 34.142 45.553 1.00 27.98 78 TRP E CA 1
ATOM 6927 C C . TRP E 1 78 ? -10.105 32.754 45.006 1.00 26.54 78 TRP E C 1
ATOM 6928 O O . TRP E 1 78 ? -9.330 31.838 45.278 1.00 26.70 78 TRP E O 1
ATOM 6939 N N . ARG E 1 79 ? -11.172 32.602 44.229 1.00 27.31 79 ARG E N 1
ATOM 6940 C CA . ARG E 1 79 ? -11.492 31.313 43.632 1.00 27.80 79 ARG E CA 1
ATOM 6941 C C . ARG E 1 79 ? -10.391 30.950 42.637 1.00 26.49 79 ARG E C 1
ATOM 6942 O O . ARG E 1 79 ? -9.987 29.794 42.537 1.00 25.88 79 ARG E O 1
ATOM 6950 N N . GLN E 1 80 ? -9.913 31.952 41.901 1.00 26.96 80 GLN E N 1
ATOM 6951 C CA . GLN E 1 80 ? -8.855 31.754 40.912 1.00 26.46 80 GLN E CA 1
ATOM 6952 C C . GLN E 1 80 ? -7.566 31.363 41.630 1.00 26.74 80 GLN E C 1
ATOM 6953 O O . GLN E 1 80 ? -6.852 30.453 41.200 1.00 25.79 80 GLN E O 1
ATOM 6959 N N . HIS E 1 81 ? -7.287 32.052 42.736 1.00 26.23 81 HIS E N 1
ATOM 6960 C CA . HIS E 1 81 ? -6.093 31.798 43.534 1.00 25.39 81 HIS E CA 1
ATOM 6961 C C . HIS E 1 81 ? -6.080 30.360 44.043 1.00 25.21 81 HIS E C 1
ATOM 6962 O O . HIS E 1 81 ? -5.072 29.664 43.934 1.00 24.47 81 HIS E O 1
ATOM 6969 N N . LEU E 1 82 ? -7.205 29.909 44.590 1.00 25.98 82 LEU E N 1
ATOM 6970 C CA . LEU E 1 82 ? -7.293 28.544 45.100 1.00 24.03 82 LEU E CA 1
ATOM 6971 C C . LEU E 1 82 ? -7.092 27.573 43.946 1.00 24.97 82 LEU E C 1
ATOM 6972 O O . LEU E 1 82 ? -6.351 26.591 44.050 1.00 24.06 82 LEU E O 1
ATOM 6977 N N . ASN E 1 83 ? -7.758 27.866 42.833 1.00 25.41 83 ASN E N 1
ATOM 6978 C CA . ASN E 1 83 ? -7.684 27.029 41.649 1.00 26.02 83 ASN E CA 1
ATOM 6979 C C . ASN E 1 83 ? -6.261 26.903 41.100 1.00 25.17 83 ASN E C 1
ATOM 6980 O O . ASN E 1 83 ? -5.805 25.800 40.794 1.00 24.81 83 ASN E O 1
ATOM 6985 N N . ALA E 1 84 ? -5.550 28.020 40.985 1.00 26.13 84 ALA E N 1
ATOM 6986 C CA . ALA E 1 84 ? -4.176 27.973 40.468 1.00 26.40 84 ALA E CA 1
ATOM 6987 C C . ALA E 1 84 ? -3.304 27.081 41.349 1.00 26.49 84 ALA E C 1
ATOM 6988 O O . ALA E 1 84 ? -2.416 26.375 40.856 1.00 27.70 84 ALA E O 1
ATOM 6990 N N . GLN E 1 85 ? -3.569 27.098 42.651 1.00 26.24 85 GLN E N 1
ATOM 6991 C CA . GLN E 1 85 ? -2.822 26.267 43.586 1.00 24.68 85 GLN E CA 1
ATOM 6992 C C . GLN E 1 85 ? -3.202 24.797 43.442 1.00 25.49 85 GLN E C 1
ATOM 6993 O O . GLN E 1 85 ? -2.345 23.929 43.254 1.00 22.48 85 GLN E O 1
ATOM 6999 N N . LEU E 1 86 ? -4.501 24.527 43.545 1.00 26.34 86 LEU E N 1
ATOM 7000 C CA . LEU E 1 86 ? -5.015 23.167 43.452 1.00 27.58 86 LEU E CA 1
ATOM 7001 C C . LEU E 1 86 ? -4.615 22.450 42.172 1.00 28.14 86 LEU E C 1
ATOM 7002 O O . LEU E 1 86 ? -4.336 21.249 42.192 1.00 27.68 86 LEU E O 1
ATOM 7007 N N . GLU E 1 87 ? -4.574 23.181 41.062 1.00 28.96 87 GLU E N 1
ATOM 7008 C CA . GLU E 1 87 ? -4.218 22.569 39.786 1.00 31.93 87 GLU E CA 1
ATOM 7009 C C . GLU E 1 87 ? -2.731 22.284 39.569 1.00 31.84 87 GLU E C 1
ATOM 7010 O O . GLU E 1 87 ? -2.372 21.479 38.707 1.00 34.11 87 GLU E O 1
ATOM 7016 N N . GLY E 1 88 ? -1.865 22.927 40.345 1.00 30.94 88 GLY E N 1
ATOM 7017 C CA . GLY E 1 88 ? -0.441 22.684 40.193 1.00 30.93 88 GLY E CA 1
ATOM 7018 C C . GLY E 1 88 ? 0.099 21.761 41.269 1.00 32.33 88 GLY E C 1
ATOM 7019 O O . GLY E 1 88 ? -0.669 21.168 42.031 1.00 34.79 88 GLY E O 1
ATOM 7020 N N . THR E 1 89 ? 1.420 21.648 41.345 1.00 30.14 89 THR E N 1
ATOM 7021 C CA . THR E 1 89 ? 2.071 20.793 42.331 1.00 29.01 89 THR E CA 1
ATOM 7022 C C . THR E 1 89 ? 3.070 21.639 43.114 1.00 28.19 89 THR E C 1
ATOM 7023 O O . THR E 1 89 ? 4.142 21.175 43.482 1.00 28.22 89 THR E O 1
ATOM 7027 N N . TYR E 1 90 ? 2.690 22.885 43.366 1.00 26.99 90 TYR E N 1
ATOM 7028 C CA . TYR E 1 90 ? 3.532 23.839 44.069 1.00 24.65 90 TYR E CA 1
ATOM 7029 C C . TYR E 1 90 ? 3.012 24.278 45.434 1.00 25.42 90 TYR E C 1
ATOM 7030 O O . TYR E 1 90 ? 3.748 24.244 46.421 1.00 24.85 90 TYR E O 1
ATOM 7039 N N . SER E 1 91 ? 1.749 24.688 45.489 1.00 24.07 91 SER E N 1
ATOM 7040 C CA . SER E 1 91 ? 1.178 25.171 46.737 1.00 23.79 91 SER E CA 1
ATOM 7041 C C . SER E 1 91 ? -0.108 24.443 47.142 1.00 25.79 91 SER E C 1
ATOM 7042 O O . SER E 1 91 ? -0.965 24.143 46.307 1.00 24.32 91 SER E O 1
ATOM 7045 N N . LEU E 1 92 ? -0.241 24.176 48.435 1.00 27.13 92 LEU E N 1
ATOM 7046 C CA . LEU E 1 92 ? -1.412 23.479 48.956 1.00 26.50 92 LEU E CA 1
ATOM 7047 C C . LEU E 1 92 ? -2.188 24.355 49.933 1.00 24.71 92 LEU E C 1
ATOM 7048 O O . LEU E 1 92 ? -1.703 24.649 51.022 1.00 23.58 92 LEU E O 1
ATOM 7053 N N . PRO E 1 93 ? -3.408 24.784 49.552 1.00 23.98 93 PRO E N 1
ATOM 7054 C CA . PRO E 1 93 ? -4.232 25.629 50.427 1.00 23.79 93 PRO E CA 1
ATOM 7055 C C . PRO E 1 93 ? -4.978 24.772 51.445 1.00 25.92 93 PRO E C 1
ATOM 7056 O O . PRO E 1 93 ? -5.595 23.773 51.087 1.00 26.94 93 PRO E O 1
ATOM 7060 N N . LEU E 1 94 ? -4.924 25.167 52.712 1.00 26.50 94 LEU E N 1
ATOM 7061 C CA . LEU E 1 94 ? -5.578 24.409 53.767 1.00 27.35 94 LEU E CA 1
ATOM 7062 C C . LEU E 1 94 ? -6.496 25.250 54.652 1.00 28.13 94 LEU E C 1
ATOM 7063 O O . LEU E 1 94 ? -6.266 26.447 54.858 1.00 26.40 94 LEU E O 1
ATOM 7068 N N . ILE E 1 95 ? -7.545 24.613 55.164 1.00 27.58 95 ILE E N 1
ATOM 7069 C CA . ILE E 1 95 ? -8.489 25.282 56.052 1.00 28.29 95 ILE E CA 1
ATOM 7070 C C . ILE E 1 95 ? -8.325 24.637 57.424 1.00 27.30 95 ILE E C 1
ATOM 7071 O O . ILE E 1 95 ? -8.322 23.410 57.545 1.00 27.93 95 ILE E O 1
ATOM 7076 N N . GLY E 1 96 ? -8.176 25.463 58.452 1.00 26.33 96 GLY E N 1
ATOM 7077 C CA . GLY E 1 96 ? -8.014 24.938 59.796 1.00 27.91 96 GLY E CA 1
ATOM 7078 C C . GLY E 1 96 ? -9.285 25.077 60.609 1.00 28.65 96 GLY E C 1
ATOM 7079 O O . GLY E 1 96 ? -9.998 26.077 60.485 1.00 28.96 96 GLY E O 1
ATOM 7080 N N . SER E 1 97 ? -9.570 24.084 61.449 1.00 29.21 97 SER E N 1
ATOM 7081 C CA . SER E 1 97 ? -10.780 24.113 62.265 1.00 30.30 97 SER E CA 1
ATOM 7082 C C . SER E 1 97 ? -10.614 23.569 63.691 1.00 31.77 97 SER E C 1
ATOM 7083 O O . SER E 1 97 ? -9.665 22.845 63.995 1.00 29.38 97 SER E O 1
ATOM 7086 N N . TRP E 1 98 ? -11.566 23.929 64.551 1.00 32.97 98 TRP E N 1
ATOM 7087 C CA . TRP E 1 98 ? -11.608 23.474 65.939 1.00 34.03 98 TRP E CA 1
ATOM 7088 C C . TRP E 1 98 ? -13.085 23.246 66.262 1.00 34.24 98 TRP E C 1
ATOM 7089 O O . TRP E 1 98 ? -13.894 24.165 66.167 1.00 33.46 98 TRP E O 1
ATOM 7100 N N . HIS E 1 99 ? -13.428 22.017 66.632 1.00 35.18 99 HIS E N 1
ATOM 7101 C CA . HIS E 1 99 ? -14.812 21.656 66.937 1.00 38.18 99 HIS E CA 1
ATOM 7102 C C . HIS E 1 99 ? -15.738 21.979 65.759 1.00 37.75 99 HIS E C 1
ATOM 7103 O O . HIS E 1 99 ? -16.858 22.459 65.939 1.00 38.53 99 HIS E O 1
ATOM 7110 N N . GLY E 1 100 ? -15.243 21.717 64.551 1.00 37.34 100 GLY E N 1
ATOM 7111 C CA . GLY E 1 100 ? -16.012 21.951 63.342 1.00 35.92 100 GLY E CA 1
ATOM 7112 C C . GLY E 1 100 ? -16.063 23.375 62.831 1.00 34.06 100 GLY E C 1
ATOM 7113 O O . GLY E 1 100 ? -16.543 23.616 61.733 1.00 35.65 100 GLY E O 1
ATOM 7114 N N . THR E 1 101 ? -15.566 24.324 63.611 1.00 33.49 101 THR E N 1
ATOM 7115 C CA . THR E 1 101 ? -15.593 25.723 63.201 1.00 33.63 101 THR E CA 1
ATOM 7116 C C . THR E 1 101 ? -14.326 26.122 62.448 1.00 32.42 101 THR E C 1
ATOM 7117 O O . THR E 1 101 ? -13.223 25.921 62.948 1.00 31.65 101 THR E O 1
ATOM 7121 N N . ASP E 1 102 ? -14.485 26.672 61.244 1.00 32.13 102 ASP E N 1
ATOM 7122 C CA . ASP E 1 102 ? -13.330 27.111 60.459 1.00 31.59 102 ASP E CA 1
ATOM 7123 C C . ASP E 1 102 ? -12.814 28.423 61.027 1.00 31.33 102 ASP E C 1
ATOM 7124 O O . ASP E 1 102 ? -13.583 29.364 61.235 1.00 31.52 102 ASP E O 1
ATOM 7129 N N . GLY E 1 103 ? -11.510 28.486 61.270 1.00 29.72 103 GLY E N 1
ATOM 7130 C CA . GLY E 1 103 ? -10.943 29.697 61.822 1.00 30.33 103 GLY E CA 1
ATOM 7131 C C . GLY E 1 103 ? -9.561 30.031 61.308 1.00 30.79 103 GLY E C 1
ATOM 7132 O O . GLY E 1 103 ? -9.000 31.069 61.667 1.00 32.58 103 GLY E O 1
ATOM 7133 N N . GLY E 1 104 ? -9.005 29.169 60.464 1.00 29.98 104 GLY E N 1
ATOM 7134 C CA . GLY E 1 104 ? -7.681 29.436 59.941 1.00 30.13 104 GLY E CA 1
ATOM 7135 C C . GLY E 1 104 ? -7.417 28.947 58.530 1.00 29.83 104 GLY E C 1
ATOM 7136 O O . GLY E 1 104 ? -8.035 27.992 58.053 1.00 28.63 104 GLY E O 1
ATOM 7137 N N . TYR E 1 105 ? -6.479 29.615 57.868 1.00 28.68 105 TYR E N 1
ATOM 7138 C CA . TYR E 1 105 ? -6.091 29.274 56.505 1.00 28.14 105 TYR E CA 1
ATOM 7139 C C . TYR E 1 105 ? -4.561 29.202 56.428 1.00 27.01 105 TYR E C 1
ATOM 7140 O O . TYR E 1 105 ? -3.858 30.013 57.034 1.00 27.37 105 TYR E O 1
ATOM 7149 N N . LEU E 1 106 ? -4.054 28.221 55.696 1.00 24.52 106 LEU E N 1
ATOM 7150 C CA . LEU E 1 106 ? -2.620 28.047 55.549 1.00 24.73 106 LEU E CA 1
ATOM 7151 C C . LEU E 1 106 ? -2.291 27.699 54.108 1.00 24.40 106 LEU E C 1
ATOM 7152 O O . LEU E 1 106 ? -3.163 27.285 53.344 1.00 23.54 106 LEU E O 1
ATOM 7157 N N . GLU E 1 107 ? -1.026 27.887 53.744 1.00 23.23 107 GLU E N 1
ATOM 7158 C CA . GLU E 1 107 ? -0.531 27.542 52.418 1.00 23.43 107 GLU E CA 1
ATOM 7159 C C . GLU E 1 107 ? 0.794 26.839 52.660 1.00 24.07 107 GLU E C 1
ATOM 7160 O O . GLU E 1 107 ? 1.724 27.427 53.209 1.00 25.54 107 GLU E O 1
ATOM 7166 N N . LEU E 1 108 ? 0.854 25.561 52.304 1.00 24.86 108 LEU E N 1
ATOM 7167 C CA . LEU E 1 108 ? 2.066 24.766 52.460 1.00 24.40 108 LEU E CA 1
ATOM 7168 C C . LEU E 1 108 ? 2.612 24.605 51.053 1.00 24.58 108 LEU E C 1
ATOM 7169 O O . LEU E 1 108 ? 1.942 24.039 50.187 1.00 25.12 108 LEU E O 1
ATOM 7174 N N . TYR E 1 109 ? 3.829 25.087 50.828 1.00 23.36 109 TYR E N 1
ATOM 7175 C CA . TYR E 1 109 ? 4.417 25.020 49.500 1.00 24.03 109 TYR E CA 1
ATOM 7176 C C . TYR E 1 109 ? 5.888 24.607 49.462 1.00 23.66 109 TYR E C 1
ATOM 7177 O O . TYR E 1 109 ? 6.599 24.681 50.463 1.00 25.13 109 TYR E O 1
ATOM 7186 N N . TRP E 1 110 ? 6.332 24.176 48.285 1.00 24.15 110 TRP E N 1
ATOM 7187 C CA . TRP E 1 110 ? 7.728 23.793 48.067 1.00 24.27 110 TRP E CA 1
ATOM 7188 C C . TRP E 1 110 ? 8.520 25.087 47.936 1.00 23.19 110 TRP E C 1
ATOM 7189 O O . TRP E 1 110 ? 8.345 25.833 46.966 1.00 21.19 110 TRP E O 1
ATOM 7200 N N . ALA E 1 111 ? 9.377 25.365 48.910 1.00 22.43 111 ALA E N 1
ATOM 7201 C CA . ALA E 1 111 ? 10.167 26.588 48.872 1.00 23.57 111 ALA E CA 1
ATOM 7202 C C . ALA E 1 111 ? 10.984 26.716 47.576 1.00 24.21 111 ALA E C 1
ATOM 7203 O O . ALA E 1 111 ? 11.153 27.817 47.040 1.00 21.82 111 ALA E O 1
ATOM 7205 N N . ALA E 1 112 ? 11.469 25.590 47.059 1.00 24.41 112 ALA E N 1
ATOM 7206 C CA . ALA E 1 112 ? 12.262 25.617 45.835 1.00 24.22 112 ALA E CA 1
ATOM 7207 C C . ALA E 1 112 ? 11.443 25.921 44.578 1.00 23.89 112 ALA E C 1
ATOM 7208 O O . ALA E 1 112 ? 12.002 26.025 43.489 1.00 24.28 112 ALA E O 1
ATOM 7210 N N . LYS E 1 113 ? 10.126 26.044 44.716 1.00 24.44 113 LYS E N 1
ATOM 7211 C CA . LYS E 1 113 ? 9.266 26.368 43.571 1.00 23.17 113 LYS E CA 1
ATOM 7212 C C . LYS E 1 113 ? 8.656 27.732 43.820 1.00 23.02 113 LYS E C 1
ATOM 7213 O O . LYS E 1 113 ? 7.684 28.118 43.168 1.00 26.24 113 LYS E O 1
ATOM 7219 N N . ASP E 1 114 ? 9.223 28.452 44.780 1.00 22.12 114 ASP E N 1
ATOM 7220 C CA . ASP E 1 114 ? 8.720 29.761 45.162 1.00 22.69 114 ASP E CA 1
ATOM 7221 C C . ASP E 1 114 ? 9.803 30.822 44.985 1.00 23.01 114 ASP E C 1
ATOM 7222 O O . ASP E 1 114 ? 10.988 30.508 45.028 1.00 21.72 114 ASP E O 1
ATOM 7227 N N . LEU E 1 115 ? 9.393 32.071 44.794 1.00 24.91 115 LEU E N 1
ATOM 7228 C CA . LEU E 1 115 ? 10.342 33.171 44.606 1.00 28.37 115 LEU E CA 1
ATOM 7229 C C . LEU E 1 115 ? 11.302 33.264 45.789 1.00 27.38 115 LEU E C 1
ATOM 7230 O O . LEU E 1 115 ? 12.422 33.763 45.675 1.00 27.85 115 LEU E O 1
ATOM 7235 N N . ILE E 1 116 ? 10.841 32.782 46.928 1.00 24.19 116 ILE E N 1
ATOM 7236 C CA . ILE E 1 116 ? 11.613 32.827 48.150 1.00 24.71 116 ILE E CA 1
ATOM 7237 C C . ILE E 1 116 ? 12.991 32.156 48.018 1.00 23.96 116 ILE E C 1
ATOM 7238 O O . ILE E 1 116 ? 13.939 32.534 48.714 1.00 21.57 116 ILE E O 1
ATOM 7243 N N . SER E 1 117 ? 13.096 31.178 47.116 1.00 22.67 117 SER E N 1
ATOM 7244 C CA . SER E 1 117 ? 14.346 30.465 46.901 1.00 22.57 117 SER E CA 1
ATOM 7245 C C . SER E 1 117 ? 15.401 31.331 46.205 1.00 22.89 117 SER E C 1
ATOM 7246 O O . SER E 1 117 ? 16.524 30.885 45.963 1.00 21.64 117 SER E O 1
ATOM 7249 N N . HIS E 1 118 ? 15.031 32.569 45.890 1.00 23.79 118 HIS E N 1
ATOM 7250 C CA . HIS E 1 118 ? 15.947 33.512 45.254 1.00 24.40 118 HIS E CA 1
ATOM 7251 C C . HIS E 1 118 ? 16.697 34.279 46.339 1.00 24.25 118 HIS E C 1
ATOM 7252 O O . HIS E 1 118 ? 17.649 35.014 46.041 1.00 25.45 118 HIS E O 1
ATOM 7259 N N . TYR E 1 119 ? 16.269 34.110 47.591 1.00 21.41 119 TYR E N 1
ATOM 7260 C CA . TYR E 1 119 ? 16.879 34.833 48.698 1.00 20.34 119 TYR E CA 1
ATOM 7261 C C . TYR E 1 119 ? 17.609 34.006 49.730 1.00 19.07 119 TYR E C 1
ATOM 7262 O O . TYR E 1 119 ? 17.933 34.493 50.805 1.00 17.84 119 TYR E O 1
ATOM 7271 N N . TYR E 1 120 ? 17.864 32.748 49.415 1.00 19.37 120 TYR E N 1
ATOM 7272 C CA . TYR E 1 120 ? 18.606 31.907 50.334 1.00 20.36 120 TYR E CA 1
ATOM 7273 C C . TYR E 1 120 ? 18.951 30.645 49.584 1.00 21.33 120 TYR E C 1
ATOM 7274 O O . TYR E 1 120 ? 18.470 30.420 48.480 1.00 19.47 120 TYR E O 1
ATOM 7283 N N . ASP E 1 121 ? 19.803 29.824 50.172 1.00 26.88 121 ASP E N 1
ATOM 7284 C CA . ASP E 1 121 ? 20.192 28.596 49.518 1.00 29.88 121 ASP E CA 1
ATOM 7285 C C . ASP E 1 121 ? 19.177 27.520 49.851 1.00 30.23 121 ASP E C 1
ATOM 7286 O O . ASP E 1 121 ? 19.285 26.847 50.873 1.00 26.82 121 ASP E O 1
ATOM 7291 N N . ALA E 1 122 ? 18.187 27.371 48.978 1.00 31.41 122 ALA E N 1
ATOM 7292 C CA . ALA E 1 122 ? 17.137 26.388 49.174 1.00 33.29 122 ALA E CA 1
ATOM 7293 C C . ALA E 1 122 ? 17.559 24.953 48.893 1.00 34.43 122 ALA E C 1
ATOM 7294 O O . ALA E 1 122 ? 18.367 24.684 48.006 1.00 34.16 122 ALA E O 1
ATOM 7296 N N . ASP E 1 123 ? 16.999 24.039 49.677 1.00 36.14 123 ASP E N 1
ATOM 7297 C CA . ASP E 1 123 ? 17.226 22.613 49.508 1.00 38.01 123 ASP E CA 1
ATOM 7298 C C . ASP E 1 123 ? 15.970 22.216 48.722 1.00 37.93 123 ASP E C 1
ATOM 7299 O O . ASP E 1 123 ? 14.923 22.848 48.866 1.00 38.92 123 ASP E O 1
ATOM 7304 N N . PRO E 1 124 ? 16.051 21.192 47.867 1.00 38.22 124 PRO E N 1
ATOM 7305 C CA . PRO E 1 124 ? 14.855 20.814 47.105 1.00 39.06 124 PRO E CA 1
ATOM 7306 C C . PRO E 1 124 ? 13.607 20.402 47.894 1.00 39.94 124 PRO E C 1
ATOM 7307 O O . PRO E 1 124 ? 12.498 20.450 47.359 1.00 40.27 124 PRO E O 1
ATOM 7311 N N . TYR E 1 125 ? 13.776 20.008 49.155 1.00 39.56 125 TYR E N 1
ATOM 7312 C CA . TYR E 1 125 ? 12.634 19.594 49.959 1.00 39.33 125 TYR E CA 1
ATOM 7313 C C . TYR E 1 125 ? 12.246 20.609 51.011 1.00 38.02 125 TYR E C 1
ATOM 7314 O O . TYR E 1 125 ? 11.537 20.288 51.969 1.00 36.98 125 TYR E O 1
ATOM 7323 N N . ASP E 1 126 ? 12.723 21.836 50.850 1.00 35.01 126 ASP E N 1
ATOM 7324 C CA . ASP E 1 126 ? 12.357 22.867 51.795 1.00 33.68 126 ASP E CA 1
ATOM 7325 C C . ASP E 1 126 ? 10.870 23.140 51.598 1.00 33.71 126 ASP E C 1
ATOM 7326 O O . ASP E 1 126 ? 10.359 23.110 50.470 1.00 32.38 126 ASP E O 1
ATOM 7331 N N . LEU E 1 127 ? 10.177 23.382 52.705 1.00 31.72 127 LEU E N 1
ATOM 7332 C CA . LEU E 1 127 ? 8.759 23.671 52.669 1.00 28.78 127 LEU E CA 1
ATOM 7333 C C . LEU E 1 127 ? 8.533 25.038 53.272 1.00 27.94 127 LEU E C 1
ATOM 7334 O O . LEU E 1 127 ? 9.211 25.421 54.228 1.00 28.32 127 LEU E O 1
ATOM 7339 N N . GLY E 1 128 ? 7.602 25.786 52.690 1.00 25.94 128 GLY E N 1
ATOM 7340 C CA . GLY E 1 128 ? 7.294 27.105 53.204 1.00 24.17 128 GLY E CA 1
ATOM 7341 C C . GLY E 1 128 ? 5.898 27.053 53.790 1.00 24.72 128 GLY E C 1
ATOM 7342 O O . GLY E 1 128 ? 5.105 26.184 53.420 1.00 25.52 128 GLY E O 1
ATOM 7343 N N . LEU E 1 129 ? 5.582 27.975 54.691 1.00 24.46 129 LEU E N 1
ATOM 7344 C CA . LEU E 1 129 ? 4.269 27.976 55.304 1.00 26.85 129 LEU E CA 1
ATOM 7345 C C . LEU E 1 129 ? 3.740 29.372 55.615 1.00 27.14 129 LEU E C 1
ATOM 7346 O O . LEU E 1 129 ? 4.404 30.159 56.291 1.00 28.86 129 LEU E O 1
ATOM 7351 N N . HIS E 1 130 ? 2.548 29.677 55.103 1.00 26.66 130 HIS E N 1
ATOM 7352 C CA . HIS E 1 130 ? 1.896 30.957 55.376 1.00 25.92 130 HIS E CA 1
ATOM 7353 C C . HIS E 1 130 ? 0.676 30.591 56.204 1.00 27.21 130 HIS E C 1
ATOM 7354 O O . HIS E 1 130 ? -0.034 29.637 55.876 1.00 25.70 130 HIS E O 1
ATOM 7361 N N . ALA E 1 131 ? 0.430 31.342 57.273 1.00 29.92 131 ALA E N 1
ATOM 7362 C CA . ALA E 1 131 ? -0.705 31.057 58.146 1.00 31.43 131 ALA E CA 1
ATOM 7363 C C . ALA E 1 131 ? -1.573 32.282 58.437 1.00 32.60 131 ALA E C 1
ATOM 7364 O O . ALA E 1 131 ? -1.099 33.414 58.424 1.00 33.73 131 ALA E O 1
ATOM 7366 N N . ALA E 1 132 ? -2.856 32.047 58.691 1.00 33.95 132 ALA E N 1
ATOM 7367 C CA . ALA E 1 132 ? -3.774 33.140 58.976 1.00 34.50 132 ALA E CA 1
ATOM 7368 C C . ALA E 1 132 ? -4.929 32.733 59.887 1.00 35.60 132 ALA E C 1
ATOM 7369 O O . ALA E 1 132 ? -5.605 31.721 59.659 1.00 34.02 132 ALA E O 1
ATOM 7371 N N . ILE E 1 133 ? -5.133 33.528 60.932 1.00 37.19 133 ILE E N 1
ATOM 7372 C CA . ILE E 1 133 ? -6.223 33.311 61.875 1.00 39.75 133 ILE E CA 1
ATOM 7373 C C . ILE E 1 133 ? -7.322 34.296 61.472 1.00 39.99 133 ILE E C 1
ATOM 7374 O O . ILE E 1 133 ? -7.075 35.495 61.339 1.00 39.71 133 ILE E O 1
ATOM 7379 N N . ALA E 1 134 ? -8.526 33.775 61.257 1.00 40.82 134 ALA E N 1
ATOM 7380 C CA . ALA E 1 134 ? -9.669 34.582 60.837 1.00 41.62 134 ALA E CA 1
ATOM 7381 C C . ALA E 1 134 ? -10.100 35.660 61.825 1.00 42.69 134 ALA E C 1
ATOM 7382 O O . ALA E 1 134 ? -10.271 36.817 61.442 1.00 43.14 134 ALA E O 1
ATOM 7384 N N . ASP E 1 135 ? -10.286 35.276 63.087 1.00 42.65 135 ASP E N 1
ATOM 7385 C CA . ASP E 1 135 ? -10.732 36.207 64.121 1.00 43.76 135 ASP E CA 1
ATOM 7386 C C . ASP E 1 135 ? -9.625 37.051 64.722 1.00 45.46 135 ASP E C 1
ATOM 7387 O O . ASP E 1 135 ? -8.634 36.522 65.222 1.00 45.27 135 ASP E O 1
ATOM 7392 N N . LEU E 1 136 ? -9.807 38.368 64.681 1.00 46.45 136 LEU E N 1
ATOM 7393 C CA . LEU E 1 136 ? -8.827 39.288 65.244 1.00 47.62 136 LEU E CA 1
ATOM 7394 C C . LEU E 1 136 ? -8.717 39.020 66.747 1.00 48.19 136 LEU E C 1
ATOM 7395 O O . LEU E 1 136 ? -7.638 39.120 67.333 1.00 48.67 136 LEU E O 1
ATOM 7400 N N . SER E 1 137 ? -9.841 38.666 67.360 1.00 48.21 137 SER E N 1
ATOM 7401 C CA . SER E 1 137 ? -9.872 38.376 68.785 1.00 49.64 137 SER E CA 1
ATOM 7402 C C . SER E 1 137 ? -8.935 37.216 69.131 1.00 51.46 137 SER E C 1
ATOM 7403 O O . SER E 1 137 ? -8.328 37.201 70.206 1.00 51.91 137 SER E O 1
ATOM 7406 N N . LYS E 1 138 ? -8.813 36.255 68.215 1.00 51.70 138 LYS E N 1
ATOM 7407 C CA . LYS E 1 138 ? -7.957 35.091 68.434 1.00 52.33 138 LYS E CA 1
ATOM 7408 C C . LYS E 1 138 ? -6.493 35.343 68.089 1.00 53.72 138 LYS E C 1
ATOM 7409 O O . LYS E 1 138 ? -5.622 34.553 68.447 1.00 54.50 138 LYS E O 1
ATOM 7415 N N . VAL E 1 139 ? -6.224 36.442 67.392 1.00 55.59 139 VAL E N 1
ATOM 7416 C CA . VAL E 1 139 ? -4.858 36.791 67.019 1.00 58.09 139 VAL E CA 1
ATOM 7417 C C . VAL E 1 139 ? -4.151 37.391 68.227 1.00 60.58 139 VAL E C 1
ATOM 7418 O O . VAL E 1 139 ? -2.935 37.247 68.388 1.00 60.42 139 VAL E O 1
ATOM 7422 N N . ASN E 1 140 ? -4.928 38.066 69.071 1.00 63.02 140 ASN E N 1
ATOM 7423 C CA . ASN E 1 140 ? -4.400 38.705 70.273 1.00 65.73 140 ASN E CA 1
ATOM 7424 C C . ASN E 1 140 ? -4.322 37.747 71.463 1.00 66.77 140 ASN E C 1
ATOM 7425 O O . ASN E 1 140 ? -3.612 38.020 72.438 1.00 66.86 140 ASN E O 1
ATOM 7430 N N . ARG E 1 141 ? -5.046 36.630 71.381 1.00 66.93 141 ARG E N 1
ATOM 7431 C CA . ARG E 1 141 ? -5.056 35.638 72.455 1.00 66.69 141 ARG E CA 1
ATOM 7432 C C . ARG E 1 141 ? -3.980 34.563 72.274 1.00 65.72 141 ARG E C 1
ATOM 7433 O O . ARG E 1 141 ? -3.963 33.558 72.990 1.00 65.91 141 ARG E O 1
ATOM 7441 N N . GLY E 1 142 ? -3.083 34.780 71.317 1.00 63.50 142 GLY E N 1
ATOM 7442 C CA . GLY E 1 142 ? -2.018 33.826 71.079 1.00 61.57 142 GLY E CA 1
ATOM 7443 C C . GLY E 1 142 ? -2.511 32.462 70.647 1.00 60.18 142 GLY E C 1
ATOM 7444 O O . GLY E 1 142 ? -1.969 31.430 71.054 1.00 59.04 142 GLY E O 1
ATOM 7445 N N . PHE E 1 143 ? -3.545 32.455 69.814 1.00 59.96 143 PHE E N 1
ATOM 7446 C CA . PHE E 1 143 ? -4.110 31.208 69.319 1.00 59.31 143 PHE E CA 1
ATOM 7447 C C . PHE E 1 143 ? -3.092 30.506 68.419 1.00 58.10 143 PHE E C 1
ATOM 7448 O O . PHE E 1 143 ? -2.810 29.314 68.584 1.00 57.13 143 PHE E O 1
ATOM 7456 N N . GLY E 1 144 ? -2.543 31.261 67.472 1.00 56.82 144 GLY E N 1
ATOM 7457 C CA . GLY E 1 144 ? -1.566 30.713 66.546 1.00 55.29 144 GLY E CA 1
ATOM 7458 C C . GLY E 1 144 ? -0.383 30.032 67.209 1.00 52.80 144 GLY E C 1
ATOM 7459 O O . GLY E 1 144 ? -0.151 28.843 66.980 1.00 52.27 144 GLY E O 1
ATOM 7460 N N . PRO E 1 145 ? 0.384 30.758 68.041 1.00 52.87 145 PRO E N 1
ATOM 7461 C CA . PRO E 1 145 ? 1.558 30.216 68.745 1.00 52.79 145 PRO E CA 1
ATOM 7462 C C . PRO E 1 145 ? 1.306 28.926 69.524 1.00 52.12 145 PRO E C 1
ATOM 7463 O O . PRO E 1 145 ? 2.239 28.306 70.035 1.00 51.62 145 PRO E O 1
ATOM 7467 N N . LEU E 1 146 ? 0.042 28.529 69.605 1.00 52.47 146 LEU E N 1
ATOM 7468 C CA . LEU E 1 146 ? -0.340 27.315 70.308 1.00 52.19 146 LEU E CA 1
ATOM 7469 C C . LEU E 1 146 ? -0.402 26.119 69.356 1.00 52.37 146 LEU E C 1
ATOM 7470 O O . LEU E 1 146 ? 0.108 25.039 69.660 1.00 51.16 146 LEU E O 1
ATOM 7475 N N . LEU E 1 147 ? -1.019 26.330 68.196 1.00 52.60 147 LEU E N 1
ATOM 7476 C CA . LEU E 1 147 ? -1.182 25.276 67.199 1.00 52.23 147 LEU E CA 1
ATOM 7477 C C . LEU E 1 147 ? 0.001 25.067 66.270 1.00 50.48 147 LEU E C 1
ATOM 7478 O O . LEU E 1 147 ? 0.276 23.948 65.848 1.00 50.56 147 LEU E O 1
ATOM 7483 N N . LEU E 1 148 ? 0.694 26.146 65.942 1.00 49.68 148 LEU E N 1
ATOM 7484 C CA . LEU E 1 148 ? 1.836 26.055 65.044 1.00 49.47 148 LEU E CA 1
ATOM 7485 C C . LEU E 1 148 ? 2.802 24.893 65.333 1.00 48.19 148 LEU E C 1
ATOM 7486 O O . LEU E 1 148 ? 3.264 24.218 64.410 1.00 47.79 148 LEU E O 1
ATOM 7491 N N . PRO E 1 149 ? 3.119 24.639 66.614 1.00 47.03 149 PRO E N 1
ATOM 7492 C CA . PRO E 1 149 ? 4.040 23.538 66.922 1.00 46.26 149 PRO E CA 1
ATOM 7493 C C . PRO E 1 149 ? 3.598 22.171 66.391 1.00 46.01 149 PRO E C 1
ATOM 7494 O O . PRO E 1 149 ? 4.401 21.415 65.841 1.00 45.39 149 PRO E O 1
ATOM 7498 N N . ARG E 1 150 ? 2.318 21.856 66.555 1.00 46.07 150 ARG E N 1
ATOM 7499 C CA . ARG E 1 150 ? 1.787 20.578 66.088 1.00 45.39 150 ARG E CA 1
ATOM 7500 C C . ARG E 1 150 ? 1.709 20.517 64.561 1.00 43.71 150 ARG E C 1
ATOM 7501 O O . ARG E 1 150 ? 1.942 19.466 63.958 1.00 43.81 150 ARG E O 1
ATOM 7509 N N . ILE E 1 151 ? 1.386 21.644 63.937 1.00 41.57 151 ILE E N 1
ATOM 7510 C CA . ILE E 1 151 ? 1.303 21.702 62.481 1.00 40.54 151 ILE E CA 1
ATOM 7511 C C . ILE E 1 151 ? 2.684 21.424 61.887 1.00 40.69 151 ILE E C 1
ATOM 7512 O O . ILE E 1 151 ? 2.842 20.570 61.013 1.00 40.24 151 ILE E O 1
ATOM 7517 N N . VAL E 1 152 ? 3.686 22.153 62.366 1.00 41.75 152 VAL E N 1
ATOM 7518 C CA . VAL E 1 152 ? 5.055 21.980 61.891 1.00 41.04 152 VAL E CA 1
ATOM 7519 C C . VAL E 1 152 ? 5.468 20.542 62.132 1.00 40.91 152 VAL E C 1
ATOM 7520 O O . VAL E 1 152 ? 6.058 19.888 61.269 1.00 40.42 152 VAL E O 1
ATOM 7524 N N . ALA E 1 153 ? 5.139 20.052 63.321 1.00 43.19 153 ALA E N 1
ATOM 7525 C CA . ALA E 1 153 ? 5.458 18.683 63.702 1.00 43.60 153 ALA E CA 1
ATOM 7526 C C . ALA E 1 153 ? 4.878 17.718 62.675 1.00 41.87 153 ALA E C 1
ATOM 7527 O O . ALA E 1 153 ? 5.540 16.771 62.251 1.00 42.43 153 ALA E O 1
ATOM 7529 N N . SER E 1 154 ? 3.639 17.967 62.270 1.00 41.56 154 SER E N 1
ATOM 7530 C CA . SER E 1 154 ? 2.991 17.111 61.281 1.00 42.56 154 SER E CA 1
ATOM 7531 C C . SER E 1 154 ? 3.674 17.168 59.911 1.00 43.54 154 SER E C 1
ATOM 7532 O O . SER E 1 154 ? 3.871 16.127 59.271 1.00 43.20 154 SER E O 1
ATOM 7535 N N . VAL E 1 155 ? 4.025 18.378 59.463 1.00 44.52 155 VAL E N 1
ATOM 7536 C CA . VAL E 1 155 ? 4.685 18.571 58.163 1.00 44.83 155 VAL E CA 1
ATOM 7537 C C . VAL E 1 155 ? 5.986 17.776 58.066 1.00 45.49 155 VAL E C 1
ATOM 7538 O O . VAL E 1 155 ? 6.214 17.053 57.092 1.00 42.18 155 VAL E O 1
ATOM 7542 N N . PHE E 1 156 ? 6.843 17.922 59.074 1.00 47.89 156 PHE E N 1
ATOM 7543 C CA . PHE E 1 156 ? 8.106 17.191 59.095 1.00 49.23 156 PHE E CA 1
ATOM 7544 C C . PHE E 1 156 ? 7.768 15.710 59.083 1.00 50.66 156 PHE E C 1
ATOM 7545 O O . PHE E 1 156 ? 8.368 14.925 58.345 1.00 50.20 156 PHE E O 1
ATOM 7553 N N . ALA E 1 157 ? 6.786 15.342 59.902 1.00 52.10 157 ALA E N 1
ATOM 7554 C CA . ALA E 1 157 ? 6.351 13.957 60.005 1.00 53.95 157 ALA E CA 1
ATOM 7555 C C . ALA E 1 157 ? 5.975 13.373 58.646 1.00 54.04 157 ALA E C 1
ATOM 7556 O O . ALA E 1 157 ? 6.373 12.253 58.320 1.00 54.12 157 ALA E O 1
ATOM 7558 N N . ASN E 1 158 ? 5.212 14.130 57.858 1.00 54.87 158 ASN E N 1
ATOM 7559 C CA . ASN E 1 158 ? 4.784 13.679 56.533 1.00 56.05 158 ASN E CA 1
ATOM 7560 C C . ASN E 1 158 ? 5.876 13.721 55.467 1.00 56.29 158 ASN E C 1
ATOM 7561 O O . ASN E 1 158 ? 5.768 13.052 54.441 1.00 55.35 158 ASN E O 1
ATOM 7566 N N . GLU E 1 159 ? 6.920 14.509 55.702 1.00 57.90 159 GLU E N 1
ATOM 7567 C CA . GLU E 1 159 ? 8.021 14.599 54.745 1.00 59.32 159 GLU E CA 1
ATOM 7568 C C . GLU E 1 159 ? 9.373 14.583 55.460 1.00 60.30 159 GLU E C 1
ATOM 7569 O O . GLU E 1 159 ? 9.905 15.628 55.836 1.00 60.41 159 GLU E O 1
ATOM 7575 N N . PRO E 1 160 ? 9.940 13.385 55.664 1.00 61.15 160 PRO E N 1
ATOM 7576 C CA . PRO E 1 160 ? 11.233 13.196 56.334 1.00 60.89 160 PRO E CA 1
ATOM 7577 C C . PRO E 1 160 ? 12.412 13.847 55.610 1.00 60.35 160 PRO E C 1
ATOM 7578 O O . PRO E 1 160 ? 13.429 14.160 56.229 1.00 59.78 160 PRO E O 1
ATOM 7582 N N . ARG E 1 161 ? 12.275 14.037 54.299 1.00 59.86 161 ARG E N 1
ATOM 7583 C CA . ARG E 1 161 ? 13.331 14.651 53.494 1.00 59.44 161 ARG E CA 1
ATOM 7584 C C . ARG E 1 161 ? 13.432 16.158 53.741 1.00 58.97 161 ARG E C 1
ATOM 7585 O O . ARG E 1 161 ? 14.449 16.782 53.430 1.00 60.07 161 ARG E O 1
ATOM 7593 N N . CYS E 1 162 ? 12.377 16.740 54.300 1.00 56.28 162 CYS E N 1
ATOM 7594 C CA . CYS E 1 162 ? 12.355 18.172 54.571 1.00 54.43 162 CYS E CA 1
ATOM 7595 C C . CYS E 1 162 ? 13.292 18.568 55.708 1.00 54.48 162 CYS E C 1
ATOM 7596 O O . CYS E 1 162 ? 13.134 18.126 56.846 1.00 54.59 162 CYS E O 1
ATOM 7599 N N . ARG E 1 163 ? 14.264 19.415 55.385 1.00 54.88 163 ARG E N 1
ATOM 7600 C CA . ARG E 1 163 ? 15.250 19.885 56.353 1.00 55.14 163 ARG E CA 1
ATOM 7601 C C . ARG E 1 163 ? 14.725 21.019 57.223 1.00 53.40 163 ARG E C 1
ATOM 7602 O O . ARG E 1 163 ? 15.253 21.279 58.308 1.00 53.69 163 ARG E O 1
ATOM 7610 N N . ARG E 1 164 ? 13.695 21.706 56.745 1.00 49.96 164 ARG E N 1
ATOM 7611 C CA . ARG E 1 164 ? 13.139 22.817 57.502 1.00 46.23 164 ARG E CA 1
ATOM 7612 C C . ARG E 1 164 ? 11.935 23.455 56.825 1.00 42.75 164 ARG E C 1
ATOM 7613 O O . ARG E 1 164 ? 11.635 23.197 55.655 1.00 41.51 164 ARG E O 1
ATOM 7621 N N . ILE E 1 165 ? 11.257 24.296 57.591 1.00 38.85 165 ILE E N 1
ATOM 7622 C CA . ILE E 1 165 ? 10.093 25.019 57.125 1.00 36.05 165 ILE E CA 1
ATOM 7623 C C . ILE E 1 165 ? 10.471 26.494 57.078 1.00 32.37 165 ILE E C 1
ATOM 7624 O O . ILE E 1 165 ? 11.027 27.030 58.033 1.00 30.20 165 ILE E O 1
ATOM 7629 N N . MET E 1 166 ? 10.160 27.144 55.963 1.00 29.92 166 MET E N 1
ATOM 7630 C CA . MET E 1 166 ? 10.479 28.549 55.788 1.00 27.23 166 MET E CA 1
ATOM 7631 C C . MET E 1 166 ? 9.298 29.443 56.153 1.00 28.18 166 MET E C 1
ATOM 7632 O O . MET E 1 166 ? 8.150 29.123 55.839 1.00 28.95 166 MET E O 1
ATOM 7637 N N . PHE E 1 167 ? 9.593 30.562 56.815 1.00 28.31 167 PHE E N 1
ATOM 7638 C CA . PHE E 1 167 ? 8.588 31.544 57.209 1.00 28.92 167 PHE E CA 1
ATOM 7639 C C . PHE E 1 167 ? 9.092 32.887 56.713 1.00 29.57 167 PHE E C 1
ATOM 7640 O O . PHE E 1 167 ? 10.269 33.213 56.888 1.00 29.73 167 PHE E O 1
ATOM 7648 N N . ASP E 1 168 ? 8.209 33.674 56.107 1.00 29.09 168 ASP E N 1
ATOM 7649 C CA . ASP E 1 168 ? 8.630 34.952 55.565 1.00 29.25 168 ASP E CA 1
ATOM 7650 C C . ASP E 1 168 ? 7.782 36.177 55.895 1.00 30.44 168 ASP E C 1
ATOM 7651 O O . ASP E 1 168 ? 7.248 36.835 55.001 1.00 31.22 168 ASP E O 1
ATOM 7656 N N . PRO E 1 169 ? 7.660 36.512 57.188 1.00 32.46 169 PRO E N 1
ATOM 7657 C CA . PRO E 1 169 ? 6.873 37.681 57.605 1.00 34.53 169 PRO E CA 1
ATOM 7658 C C . PRO E 1 169 ? 7.356 38.982 56.971 1.00 37.89 169 PRO E C 1
ATOM 7659 O O . PRO E 1 169 ? 8.408 39.014 56.331 1.00 37.33 169 PRO E O 1
ATOM 7663 N N . ASP E 1 170 ? 6.581 40.051 57.138 1.00 41.12 170 ASP E N 1
ATOM 7664 C CA . ASP E 1 170 ? 6.976 41.347 56.601 1.00 45.42 170 ASP E CA 1
ATOM 7665 C C . ASP E 1 170 ? 8.063 41.822 57.557 1.00 47.46 170 ASP E C 1
ATOM 7666 O O . ASP E 1 170 ? 8.016 41.513 58.751 1.00 45.90 170 ASP E O 1
ATOM 7671 N N . HIS E 1 171 ? 9.043 42.559 57.042 1.00 49.35 171 HIS E N 1
ATOM 7672 C CA . HIS E 1 171 ? 10.137 43.027 57.886 1.00 51.87 171 HIS E CA 1
ATOM 7673 C C . HIS E 1 171 ? 9.637 43.824 59.083 1.00 54.13 171 HIS E C 1
ATOM 7674 O O . HIS E 1 171 ? 10.165 43.692 60.186 1.00 54.39 171 HIS E O 1
ATOM 7681 N N . ARG E 1 172 ? 8.610 44.641 58.873 1.00 56.23 172 ARG E N 1
ATOM 7682 C CA . ARG E 1 172 ? 8.073 45.442 59.964 1.00 56.82 172 ARG E CA 1
ATOM 7683 C C . ARG E 1 172 ? 6.945 44.741 60.722 1.00 57.49 172 ARG E C 1
ATOM 7684 O O . ARG E 1 172 ? 6.284 45.350 61.564 1.00 58.39 172 ARG E O 1
ATOM 7692 N N . ASN E 1 173 ? 6.726 43.461 60.421 1.00 57.46 173 ASN E N 1
ATOM 7693 C CA . ASN E 1 173 ? 5.695 42.674 61.104 1.00 55.28 173 ASN E CA 1
ATOM 7694 C C . ASN E 1 173 ? 6.362 42.182 62.383 1.00 54.21 173 ASN E C 1
ATOM 7695 O O . ASN E 1 173 ? 6.584 40.982 62.567 1.00 52.98 173 ASN E O 1
ATOM 7700 N N . THR E 1 174 ? 6.690 43.128 63.258 1.00 53.83 174 THR E N 1
ATOM 7701 C CA . THR E 1 174 ? 7.363 42.825 64.518 1.00 55.03 174 THR E CA 1
ATOM 7702 C C . THR E 1 174 ? 6.716 41.692 65.303 1.00 52.65 174 THR E C 1
ATOM 7703 O O . THR E 1 174 ? 7.409 40.882 65.923 1.00 53.36 174 THR E O 1
ATOM 7707 N N . ALA E 1 175 ? 5.387 41.646 65.272 1.00 50.98 175 ALA E N 1
ATOM 7708 C CA . ALA E 1 175 ? 4.627 40.626 65.980 1.00 49.18 175 ALA E CA 1
ATOM 7709 C C . ALA E 1 175 ? 5.070 39.217 65.590 1.00 47.94 175 ALA E C 1
ATOM 7710 O O . ALA E 1 175 ? 5.454 38.419 66.451 1.00 47.42 175 ALA E O 1
ATOM 7712 N N . THR E 1 176 ? 5.015 38.922 64.292 1.00 46.09 176 THR E N 1
ATOM 7713 C CA . THR E 1 176 ? 5.398 37.606 63.777 1.00 45.93 176 THR E CA 1
ATOM 7714 C C . THR E 1 176 ? 6.908 37.338 63.878 1.00 45.07 176 THR E C 1
ATOM 7715 O O . THR E 1 176 ? 7.330 36.247 64.280 1.00 42.52 176 THR E O 1
ATOM 7719 N N . ARG E 1 177 ? 7.719 38.322 63.500 1.00 45.05 177 ARG E N 1
ATOM 7720 C CA . ARG E 1 177 ? 9.168 38.143 63.564 1.00 46.89 177 ARG E CA 1
ATOM 7721 C C . ARG E 1 177 ? 9.540 37.701 64.973 1.00 47.19 177 ARG E C 1
ATOM 7722 O O . ARG E 1 177 ? 10.288 36.732 65.157 1.00 47.48 177 ARG E O 1
ATOM 7730 N N . ARG E 1 178 ? 8.993 38.399 65.968 1.00 46.45 178 ARG E N 1
ATOM 7731 C CA . ARG E 1 178 ? 9.257 38.060 67.355 1.00 45.59 178 ARG E CA 1
ATOM 7732 C C . ARG E 1 178 ? 8.883 36.610 67.655 1.00 43.81 178 ARG E C 1
ATOM 7733 O O . ARG E 1 178 ? 9.593 35.910 68.378 1.00 41.76 178 ARG E O 1
ATOM 7741 N N . LEU E 1 179 ? 7.764 36.159 67.095 1.00 42.96 179 LEU E N 1
ATOM 7742 C CA . LEU E 1 179 ? 7.322 34.787 67.302 1.00 41.52 179 LEU E CA 1
ATOM 7743 C C . LEU E 1 179 ? 8.365 33.830 66.761 1.00 38.93 179 LEU E C 1
ATOM 7744 O O . LEU E 1 179 ? 8.748 32.882 67.434 1.00 36.37 179 LEU E O 1
ATOM 7749 N N . CYS E 1 180 ? 8.811 34.089 65.532 1.00 39.61 180 CYS E N 1
ATOM 7750 C CA . CYS E 1 180 ? 9.828 33.269 64.875 1.00 38.48 180 CYS E CA 1
ATOM 7751 C C . CYS E 1 180 ? 11.110 33.244 65.703 1.00 37.53 180 CYS E C 1
ATOM 7752 O O . CYS E 1 180 ? 11.718 32.188 65.900 1.00 35.55 180 CYS E O 1
ATOM 7755 N N . GLU E 1 181 ? 11.517 34.421 66.174 1.00 39.05 181 GLU E N 1
ATOM 7756 C CA . GLU E 1 181 ? 12.733 34.554 66.983 1.00 42.53 181 GLU E CA 1
ATOM 7757 C C . GLU E 1 181 ? 12.604 33.837 68.324 1.00 40.95 181 GLU E C 1
ATOM 7758 O O . GLU E 1 181 ? 13.535 33.156 68.752 1.00 40.40 181 GLU E O 1
ATOM 7764 N N . TRP E 1 182 ? 11.449 33.987 68.975 1.00 40.94 182 TRP E N 1
ATOM 7765 C CA . TRP E 1 182 ? 11.197 33.331 70.257 1.00 40.28 182 TRP E CA 1
ATOM 7766 C C . TRP E 1 182 ? 11.038 31.826 70.023 1.00 38.51 182 TRP E C 1
ATOM 7767 O O . TRP E 1 182 ? 11.309 31.015 70.909 1.00 38.72 182 TRP E O 1
ATOM 7778 N N . ALA E 1 183 ? 10.590 31.466 68.824 1.00 35.95 183 ALA E N 1
ATOM 7779 C CA . ALA E 1 183 ? 10.382 30.069 68.460 1.00 34.26 183 ALA E CA 1
ATOM 7780 C C . ALA E 1 183 ? 11.714 29.389 68.184 1.00 35.24 183 ALA E C 1
ATOM 7781 O O . ALA E 1 183 ? 11.784 28.150 68.074 1.00 34.41 183 ALA E O 1
ATOM 7783 N N . GLY E 1 184 ? 12.761 30.214 68.064 1.00 33.63 184 GLY E N 1
ATOM 7784 C CA . GLY E 1 184 ? 14.098 29.710 67.819 1.00 35.78 184 GLY E CA 1
ATOM 7785 C C . GLY E 1 184 ? 14.509 29.542 66.365 1.00 38.25 184 GLY E C 1
ATOM 7786 O O . GLY E 1 184 ? 15.421 28.760 66.070 1.00 39.38 184 GLY E O 1
ATOM 7787 N N . CYS E 1 185 ? 13.864 30.268 65.454 1.00 37.55 185 CYS E N 1
ATOM 7788 C CA . CYS E 1 185 ? 14.202 30.155 64.028 1.00 38.03 185 CYS E CA 1
ATOM 7789 C C . CYS E 1 185 ? 15.556 30.765 63.653 1.00 35.71 185 CYS E C 1
ATOM 7790 O O . CYS E 1 185 ? 16.021 31.714 64.292 1.00 33.27 185 CYS E O 1
ATOM 7793 N N . LYS E 1 186 ? 16.181 30.202 62.618 1.00 35.54 186 LYS E N 1
ATOM 7794 C CA . LYS E 1 186 ? 17.455 30.714 62.099 1.00 33.70 186 LYS E CA 1
ATOM 7795 C C . LYS E 1 186 ? 17.083 31.955 61.297 1.00 31.73 186 LYS E C 1
ATOM 7796 O O . LYS E 1 186 ? 16.188 31.891 60.448 1.00 30.86 186 LYS E O 1
ATOM 7802 N N . PHE E 1 187 ? 17.746 33.078 61.561 1.00 27.64 187 PHE E N 1
ATOM 7803 C CA . PHE E 1 187 ? 17.456 34.300 60.825 1.00 26.30 187 PHE E CA 1
ATOM 7804 C C . PHE E 1 187 ? 18.280 34.329 59.542 1.00 26.71 187 PHE E C 1
ATOM 7805 O O . PHE E 1 187 ? 19.508 34.213 59.581 1.00 28.04 187 PHE E O 1
ATOM 7813 N N . LEU E 1 188 ? 17.604 34.477 58.406 1.00 24.40 188 LEU E N 1
ATOM 7814 C CA . LEU E 1 188 ? 18.287 34.506 57.123 1.00 23.37 188 LEU E CA 1
ATOM 7815 C C . LEU E 1 188 ? 18.288 35.886 56.488 1.00 21.89 188 LEU E C 1
ATOM 7816 O O . LEU E 1 188 ? 18.452 36.017 55.278 1.00 25.04 188 LEU E O 1
ATOM 7821 N N . GLY E 1 189 ? 18.115 36.907 57.321 1.00 22.20 189 GLY E N 1
ATOM 7822 C CA . GLY E 1 189 ? 18.119 38.285 56.866 1.00 20.80 189 GLY E CA 1
ATOM 7823 C C . GLY E 1 189 ? 16.825 38.872 56.328 1.00 23.05 189 GLY E C 1
ATOM 7824 O O . GLY E 1 189 ? 15.841 38.172 56.096 1.00 20.46 189 GLY E O 1
ATOM 7825 N N . GLU E 1 190 ? 16.845 40.187 56.136 1.00 24.45 190 GLU E N 1
ATOM 7826 C CA . GLU E 1 190 ? 15.723 40.926 55.579 1.00 27.00 190 GLU E CA 1
ATOM 7827 C C . GLU E 1 190 ? 16.039 41.091 54.100 1.00 27.87 190 GLU E C 1
ATOM 7828 O O . GLU E 1 190 ? 17.198 41.282 53.735 1.00 26.35 190 GLU E O 1
ATOM 7834 N N . HIS E 1 191 ? 15.015 41.018 53.253 1.00 28.34 191 HIS E N 1
ATOM 7835 C CA . HIS E 1 191 ? 15.224 41.101 51.815 1.00 30.58 191 HIS E CA 1
ATOM 7836 C C . HIS E 1 191 ? 14.112 41.800 51.046 1.00 32.96 191 HIS E C 1
ATOM 7837 O O . HIS E 1 191 ? 12.938 41.464 51.199 1.00 34.70 191 HIS E O 1
ATOM 7844 N N . ASP E 1 192 ? 14.484 42.756 50.205 1.00 35.09 192 ASP E N 1
ATOM 7845 C CA . ASP E 1 192 ? 13.512 43.440 49.377 1.00 38.82 192 ASP E CA 1
ATOM 7846 C C . ASP E 1 192 ? 13.167 42.460 48.262 1.00 42.17 192 ASP E C 1
ATOM 7847 O O . ASP E 1 192 ? 14.060 41.983 47.554 1.00 41.86 192 ASP E O 1
ATOM 7852 N N . THR E 1 193 ? 11.884 42.145 48.113 1.00 45.42 193 THR E N 1
ATOM 7853 C CA . THR E 1 193 ? 11.451 41.247 47.044 1.00 48.78 193 THR E CA 1
ATOM 7854 C C . THR E 1 193 ? 10.635 42.091 46.074 1.00 51.27 193 THR E C 1
ATOM 7855 O O . THR E 1 193 ? 10.634 43.318 46.166 1.00 52.00 193 THR E O 1
ATOM 7859 N N . THR E 1 194 ? 9.939 41.440 45.151 1.00 54.11 194 THR E N 1
ATOM 7860 C CA . THR E 1 194 ? 9.127 42.158 44.173 1.00 56.54 194 THR E CA 1
ATOM 7861 C C . THR E 1 194 ? 8.289 43.299 44.759 1.00 57.27 194 THR E C 1
ATOM 7862 O O . THR E 1 194 ? 8.501 44.460 44.418 1.00 57.45 194 THR E O 1
ATOM 7866 N N . ASN E 1 195 ? 7.347 42.979 45.643 1.00 58.16 195 ASN E N 1
ATOM 7867 C CA . ASN E 1 195 ? 6.487 44.013 46.219 1.00 59.13 195 ASN E CA 1
ATOM 7868 C C . ASN E 1 195 ? 6.494 44.111 47.738 1.00 58.50 195 ASN E C 1
ATOM 7869 O O . ASN E 1 195 ? 5.538 44.619 48.327 1.00 60.12 195 ASN E O 1
ATOM 7874 N N . ARG E 1 196 ? 7.559 43.643 48.379 1.00 56.55 196 ARG E N 1
ATOM 7875 C CA . ARG E 1 196 ? 7.625 43.697 49.834 1.00 53.13 196 ARG E CA 1
ATOM 7876 C C . ARG E 1 196 ? 9.004 43.337 50.369 1.00 51.01 196 ARG E C 1
ATOM 7877 O O . ARG E 1 196 ? 9.742 42.581 49.743 1.00 52.48 196 ARG E O 1
ATOM 7885 N N . ARG E 1 197 ? 9.351 43.898 51.522 1.00 48.09 197 ARG E N 1
ATOM 7886 C CA . ARG E 1 197 ? 10.626 43.605 52.160 1.00 45.88 197 ARG E CA 1
ATOM 7887 C C . ARG E 1 197 ? 10.324 42.648 53.298 1.00 42.57 197 ARG E C 1
ATOM 7888 O O . ARG E 1 197 ? 9.725 43.035 54.300 1.00 42.98 197 ARG E O 1
ATOM 7896 N N . MET E 1 198 ? 10.745 41.397 53.136 1.00 39.28 198 MET E N 1
ATOM 7897 C CA . MET E 1 198 ? 10.506 40.355 54.128 1.00 35.25 198 MET E CA 1
ATOM 7898 C C . MET E 1 198 ? 11.627 40.207 55.149 1.00 34.85 198 MET E C 1
ATOM 7899 O O . MET E 1 198 ? 12.673 40.853 55.067 1.00 36.43 198 MET E O 1
ATOM 7904 N N . ALA E 1 199 ? 11.376 39.329 56.109 1.00 32.68 199 ALA E N 1
ATOM 7905 C CA . ALA E 1 199 ? 12.319 38.976 57.153 1.00 32.03 199 ALA E CA 1
ATOM 7906 C C . ALA E 1 199 ? 12.187 37.469 57.035 1.00 31.59 199 ALA E C 1
ATOM 7907 O O . ALA E 1 199 ? 11.123 36.918 57.305 1.00 31.31 199 ALA E O 1
ATOM 7909 N N . LEU E 1 200 ? 13.249 36.809 56.585 1.00 30.84 200 LEU E N 1
ATOM 7910 C CA . LEU E 1 200 ? 13.222 35.369 56.366 1.00 28.25 200 LEU E CA 1
ATOM 7911 C C . LEU E 1 200 ? 13.798 34.567 57.518 1.00 29.42 200 LEU E C 1
ATOM 7912 O O . LEU E 1 200 ? 14.884 34.865 58.019 1.00 30.52 200 LEU E O 1
ATOM 7917 N N . TYR E 1 201 ? 13.062 33.540 57.924 1.00 28.72 201 TYR E N 1
ATOM 7918 C CA . TYR E 1 201 ? 13.465 32.672 59.018 1.00 28.96 201 TYR E CA 1
ATOM 7919 C C . TYR E 1 201 ? 13.254 31.235 58.592 1.00 30.76 201 TYR E C 1
ATOM 7920 O O . TYR E 1 201 ? 12.358 30.933 57.805 1.00 31.01 201 TYR E O 1
ATOM 7929 N N . ALA E 1 202 ? 14.084 30.341 59.108 1.00 34.50 202 ALA E N 1
ATOM 7930 C CA . ALA E 1 202 ? 13.964 28.934 58.773 1.00 37.61 202 ALA E CA 1
ATOM 7931 C C . ALA E 1 202 ? 13.938 28.116 60.050 1.00 42.57 202 ALA E C 1
ATOM 7932 O O . ALA E 1 202 ? 14.924 28.080 60.798 1.00 43.77 202 ALA E O 1
ATOM 7934 N N . LEU E 1 203 ? 12.799 27.480 60.312 1.00 45.35 203 LEU E N 1
ATOM 7935 C CA . LEU E 1 203 ? 12.662 26.633 61.490 1.00 46.74 203 LEU E CA 1
ATOM 7936 C C . LEU E 1 203 ? 13.271 25.291 61.107 1.00 48.53 203 LEU E C 1
ATOM 7937 O O . LEU E 1 203 ? 12.696 24.538 60.325 1.00 47.39 203 LEU E O 1
ATOM 7942 N N . GLU E 1 204 ? 14.452 25.009 61.643 1.00 52.10 204 GLU E N 1
ATOM 7943 C CA . GLU E 1 204 ? 15.150 23.765 61.349 1.00 56.82 204 GLU E CA 1
ATOM 7944 C C . GLU E 1 204 ? 14.338 22.556 61.799 1.00 59.48 204 GLU E C 1
ATOM 7945 O O . GLU E 1 204 ? 13.558 22.637 62.748 1.00 60.10 204 GLU E O 1
ATOM 7951 N N . ALA E 1 205 ? 14.529 21.433 61.117 1.00 61.84 205 ALA E N 1
ATOM 7952 C CA . ALA E 1 205 ? 13.825 20.211 61.466 1.00 65.03 205 ALA E CA 1
ATOM 7953 C C . ALA E 1 205 ? 14.404 19.679 62.770 1.00 68.13 205 ALA E C 1
ATOM 7954 O O . ALA E 1 205 ? 15.539 20.001 63.128 1.00 68.21 205 ALA E O 1
ATOM 7956 N N . PRO E 1 206 ? 13.623 18.874 63.511 1.00 70.78 206 PRO E N 1
ATOM 7957 C CA . PRO E 1 206 ? 14.079 18.299 64.780 1.00 72.20 206 PRO E CA 1
ATOM 7958 C C . PRO E 1 206 ? 15.360 17.479 64.592 1.00 73.52 206 PRO E C 1
ATOM 7959 O O . PRO E 1 206 ? 16.429 17.870 65.058 1.00 74.11 206 PRO E O 1
ATOM 7963 N N . THR E 1 207 ? 15.249 16.345 63.905 1.00 74.55 207 THR E N 1
ATOM 7964 C CA . THR E 1 207 ? 16.406 15.486 63.645 1.00 75.67 207 THR E CA 1
ATOM 7965 C C . THR E 1 207 ? 16.084 14.585 62.454 1.00 76.17 207 THR E C 1
ATOM 7966 O O . THR E 1 207 ? 14.957 14.714 61.925 1.00 76.38 207 THR E O 1
ATOM 7970 N N . GLY F 1 8 ? 21.959 46.815 41.528 1.00 83.10 8 GLY F N 1
ATOM 7971 C CA . GLY F 1 8 ? 22.159 46.703 40.053 1.00 83.48 8 GLY F CA 1
ATOM 7972 C C . GLY F 1 8 ? 21.187 45.756 39.372 1.00 83.80 8 GLY F C 1
ATOM 7973 O O . GLY F 1 8 ? 21.488 44.576 39.176 1.00 83.73 8 GLY F O 1
ATOM 7974 N N . GLN F 1 9 ? 20.019 46.277 39.004 1.00 83.88 9 GLN F N 1
ATOM 7975 C CA . GLN F 1 9 ? 18.986 45.486 38.338 1.00 83.50 9 GLN F CA 1
ATOM 7976 C C . GLN F 1 9 ? 19.175 45.473 36.820 1.00 82.77 9 GLN F C 1
ATOM 7977 O O . GLN F 1 9 ? 20.206 45.914 36.309 1.00 83.62 9 GLN F O 1
ATOM 7983 N N . ALA F 1 10 ? 18.172 44.962 36.109 1.00 81.15 10 ALA F N 1
ATOM 7984 C CA . ALA F 1 10 ? 18.206 44.890 34.650 1.00 79.13 10 ALA F CA 1
ATOM 7985 C C . ALA F 1 10 ? 19.441 44.153 34.129 1.00 77.80 10 ALA F C 1
ATOM 7986 O O . ALA F 1 10 ? 20.225 44.709 33.356 1.00 78.20 10 ALA F O 1
ATOM 7988 N N . ASP F 1 11 ? 19.602 42.902 34.556 1.00 75.28 11 ASP F N 1
ATOM 7989 C CA . ASP F 1 11 ? 20.730 42.068 34.140 1.00 72.20 11 ASP F CA 1
ATOM 7990 C C . ASP F 1 11 ? 22.069 42.644 34.591 1.00 68.86 11 ASP F C 1
ATOM 7991 O O . ASP F 1 11 ? 22.672 43.463 33.894 1.00 69.57 11 ASP F O 1
ATOM 7996 N N . ASP F 1 12 ? 22.534 42.199 35.755 1.00 63.93 12 ASP F N 1
ATOM 7997 C CA . ASP F 1 12 ? 23.799 42.665 36.319 1.00 58.20 12 ASP F CA 1
ATOM 7998 C C . ASP F 1 12 ? 24.983 41.778 35.922 1.00 53.42 12 ASP F C 1
ATOM 7999 O O . ASP F 1 12 ? 25.179 40.698 36.478 1.00 53.03 12 ASP F O 1
ATOM 8004 N N . ALA F 1 13 ? 25.765 42.255 34.952 1.00 48.54 13 ALA F N 1
ATOM 8005 C CA . ALA F 1 13 ? 26.933 41.548 34.432 1.00 41.35 13 ALA F CA 1
ATOM 8006 C C . ALA F 1 13 ? 28.042 41.362 35.468 1.00 37.47 13 ALA F C 1
ATOM 8007 O O . ALA F 1 13 ? 28.251 42.198 36.346 1.00 34.72 13 ALA F O 1
ATOM 8009 N N . LEU F 1 14 ? 28.758 40.253 35.328 1.00 33.16 14 LEU F N 1
ATOM 8010 C CA . LEU F 1 14 ? 29.834 39.869 36.227 1.00 30.22 14 LEU F CA 1
ATOM 8011 C C . LEU F 1 14 ? 31.060 40.768 36.178 1.00 28.54 14 LEU F C 1
ATOM 8012 O O . LEU F 1 14 ? 31.546 41.100 35.104 1.00 26.52 14 LEU F O 1
ATOM 8017 N N . VAL F 1 15 ? 31.559 41.152 37.352 1.00 26.88 15 VAL F N 1
ATOM 8018 C CA . VAL F 1 15 ? 32.752 41.983 37.436 1.00 26.34 15 VAL F CA 1
ATOM 8019 C C . VAL F 1 15 ? 33.902 41.096 37.904 1.00 27.18 15 VAL F C 1
ATOM 8020 O O . VAL F 1 15 ? 33.683 40.020 38.463 1.00 26.16 15 VAL F O 1
ATOM 8024 N N . ARG F 1 16 ? 35.129 41.525 37.649 1.00 27.94 16 ARG F N 1
ATOM 8025 C CA . ARG F 1 16 ? 36.290 40.754 38.068 1.00 27.44 16 ARG F CA 1
ATOM 8026 C C . ARG F 1 16 ? 36.688 41.148 39.486 1.00 26.59 16 ARG F C 1
ATOM 8027 O O . ARG F 1 16 ? 36.737 42.327 39.820 1.00 24.66 16 ARG F O 1
ATOM 8035 N N . LEU F 1 17 ? 36.939 40.155 40.330 1.00 24.55 17 LEU F N 1
ATOM 8036 C CA . LEU F 1 17 ? 37.360 40.430 41.690 1.00 21.30 17 LEU F CA 1
ATOM 8037 C C . LEU F 1 17 ? 38.868 40.734 41.602 1.00 20.98 17 LEU F C 1
ATOM 8038 O O . LEU F 1 17 ? 39.650 39.907 41.134 1.00 19.20 17 LEU F O 1
ATOM 8043 N N . ALA F 1 18 ? 39.270 41.920 42.048 1.00 19.23 18 ALA F N 1
ATOM 8044 C CA . ALA F 1 18 ? 40.674 42.330 41.972 1.00 19.98 18 ALA F CA 1
ATOM 8045 C C . ALA F 1 18 ? 41.710 41.403 42.610 1.00 19.90 18 ALA F C 1
ATOM 8046 O O . ALA F 1 18 ? 42.851 41.346 42.147 1.00 21.57 18 ALA F O 1
ATOM 8048 N N . ARG F 1 19 ? 41.339 40.668 43.652 1.00 18.42 19 ARG F N 1
ATOM 8049 C CA . ARG F 1 19 ? 42.315 39.790 44.299 1.00 17.97 19 ARG F CA 1
ATOM 8050 C C . ARG F 1 19 ? 42.315 38.348 43.808 1.00 17.22 19 ARG F C 1
ATOM 8051 O O . ARG F 1 19 ? 43.102 37.533 44.283 1.00 18.63 19 ARG F O 1
ATOM 8059 N N . GLU F 1 20 ? 41.441 38.022 42.864 1.00 19.69 20 GLU F N 1
ATOM 8060 C CA . GLU F 1 20 ? 41.378 36.653 42.361 1.00 21.34 20 GLU F CA 1
ATOM 8061 C C . GLU F 1 20 ? 42.565 36.280 41.471 1.00 24.64 20 GLU F C 1
ATOM 8062 O O . GLU F 1 20 ? 43.000 37.057 40.622 1.00 25.20 20 GLU F O 1
ATOM 8068 N N . ARG F 1 21 ? 43.087 35.081 41.686 1.00 26.84 21 ARG F N 1
ATOM 8069 C CA . ARG F 1 21 ? 44.210 34.587 40.913 1.00 28.49 21 ARG F CA 1
ATOM 8070 C C . ARG F 1 21 ? 43.698 33.512 39.971 1.00 28.50 21 ARG F C 1
ATOM 8071 O O . ARG F 1 21 ? 42.858 32.689 40.354 1.00 27.54 21 ARG F O 1
ATOM 8079 N N . PHE F 1 22 ? 44.212 33.519 38.743 1.00 29.75 22 PHE F N 1
ATOM 8080 C CA . PHE F 1 22 ? 43.779 32.572 37.720 1.00 30.04 22 PHE F CA 1
ATOM 8081 C C . PHE F 1 22 ? 44.825 31.574 37.233 1.00 30.02 22 PHE F C 1
ATOM 8082 O O . PHE F 1 22 ? 44.487 30.603 36.559 1.00 30.56 22 PHE F O 1
ATOM 8090 N N . ASP F 1 23 ? 46.095 31.814 37.526 1.00 30.42 23 ASP F N 1
ATOM 8091 C CA . ASP F 1 23 ? 47.111 30.841 37.125 1.00 34.17 23 ASP F CA 1
ATOM 8092 C C . ASP F 1 23 ? 47.147 29.851 38.286 1.00 33.06 23 ASP F C 1
ATOM 8093 O O . ASP F 1 23 ? 47.845 30.066 39.276 1.00 33.62 23 ASP F O 1
ATOM 8098 N N . LEU F 1 24 ? 46.376 28.773 38.165 1.00 32.36 24 LEU F N 1
ATOM 8099 C CA . LEU F 1 24 ? 46.276 27.781 39.232 1.00 31.66 24 LEU F CA 1
ATOM 8100 C C . LEU F 1 24 ? 46.592 26.352 38.835 1.00 31.11 24 LEU F C 1
ATOM 8101 O O . LEU F 1 24 ? 46.285 25.921 37.731 1.00 29.59 24 LEU F O 1
ATOM 8106 N N . PRO F 1 25 ? 47.198 25.589 39.752 1.00 32.90 25 PRO F N 1
ATOM 8107 C CA . PRO F 1 25 ? 47.510 24.196 39.439 1.00 35.10 25 PRO F CA 1
ATOM 8108 C C . PRO F 1 25 ? 46.137 23.555 39.278 1.00 38.70 25 PRO F C 1
ATOM 8109 O O . PRO F 1 25 ? 45.133 24.146 39.693 1.00 39.75 25 PRO F O 1
ATOM 8113 N N . ASP F 1 26 ? 46.076 22.365 38.689 1.00 39.51 26 ASP F N 1
ATOM 8114 C CA . ASP F 1 26 ? 44.794 21.696 38.501 1.00 39.94 26 ASP F CA 1
ATOM 8115 C C . ASP F 1 26 ? 44.138 21.305 39.819 1.00 38.49 26 ASP F C 1
ATOM 8116 O O . ASP F 1 26 ? 42.909 21.222 39.909 1.00 35.84 26 ASP F O 1
ATOM 8121 N N . GLN F 1 27 ? 44.961 21.055 40.833 1.00 36.85 27 GLN F N 1
ATOM 8122 C CA . GLN F 1 27 ? 44.454 20.662 42.142 1.00 36.65 27 GLN F CA 1
ATOM 8123 C C . GLN F 1 27 ? 43.671 21.804 42.795 1.00 35.98 27 GLN F C 1
ATOM 8124 O O . GLN F 1 27 ? 42.641 21.583 43.438 1.00 35.40 27 GLN F O 1
ATOM 8130 N N . VAL F 1 28 ? 44.172 23.020 42.622 1.00 32.79 28 VAL F N 1
ATOM 8131 C CA . VAL F 1 28 ? 43.541 24.196 43.180 1.00 31.17 28 VAL F CA 1
ATOM 8132 C C . VAL F 1 28 ? 42.324 24.572 42.343 1.00 33.45 28 VAL F C 1
ATOM 8133 O O . VAL F 1 28 ? 41.232 24.814 42.875 1.00 30.50 28 VAL F O 1
ATOM 8137 N N . ARG F 1 29 ? 42.528 24.607 41.030 1.00 34.99 29 ARG F N 1
ATOM 8138 C CA . ARG F 1 29 ? 41.487 24.963 40.075 1.00 37.43 29 ARG F CA 1
ATOM 8139 C C . ARG F 1 29 ? 40.240 24.114 40.298 1.00 37.77 29 ARG F C 1
ATOM 8140 O O . ARG F 1 29 ? 39.112 24.600 40.213 1.00 38.52 29 ARG F O 1
ATOM 8148 N N . ARG F 1 30 ? 40.465 22.844 40.611 1.00 38.12 30 ARG F N 1
ATOM 8149 C CA . ARG F 1 30 ? 39.404 21.873 40.849 1.00 37.42 30 ARG F CA 1
ATOM 8150 C C . ARG F 1 30 ? 38.580 22.073 42.130 1.00 35.61 30 ARG F C 1
ATOM 8151 O O . ARG F 1 30 ? 37.449 21.596 42.215 1.00 35.54 30 ARG F O 1
ATOM 8159 N N . LEU F 1 31 ? 39.130 22.765 43.125 1.00 31.58 31 LEU F N 1
ATOM 8160 C CA . LEU F 1 31 ? 38.402 22.977 44.379 1.00 27.83 31 LEU F CA 1
ATOM 8161 C C . LEU F 1 31 ? 37.078 23.713 44.207 1.00 25.11 31 LEU F C 1
ATOM 8162 O O . LEU F 1 31 ? 36.994 24.692 43.472 1.00 24.04 31 LEU F O 1
ATOM 8167 N N . ALA F 1 32 ? 36.048 23.229 44.896 1.00 23.25 32 ALA F N 1
ATOM 8168 C CA . ALA F 1 32 ? 34.733 23.856 44.863 1.00 22.84 32 ALA F CA 1
ATOM 8169 C C . ALA F 1 32 ? 34.793 25.078 45.779 1.00 21.09 32 ALA F C 1
ATOM 8170 O O . ALA F 1 32 ? 35.796 25.310 46.446 1.00 19.94 32 ALA F O 1
ATOM 8172 N N . ARG F 1 33 ? 33.725 25.860 45.827 1.00 22.97 33 ARG F N 1
ATOM 8173 C CA . ARG F 1 33 ? 33.743 27.041 46.677 1.00 24.69 33 ARG F CA 1
ATOM 8174 C C . ARG F 1 33 ? 33.935 26.642 48.144 1.00 25.01 33 ARG F C 1
ATOM 8175 O O . ARG F 1 33 ? 33.559 25.544 48.558 1.00 27.29 33 ARG F O 1
ATOM 8183 N N . PRO F 1 34 ? 34.530 27.533 48.952 1.00 24.89 34 PRO F N 1
ATOM 8184 C CA . PRO F 1 34 ? 34.739 27.201 50.363 1.00 23.23 34 PRO F CA 1
ATOM 8185 C C . PRO F 1 34 ? 33.425 26.794 51.044 1.00 23.44 34 PRO F C 1
ATOM 8186 O O . PRO F 1 34 ? 32.361 27.328 50.730 1.00 20.61 34 PRO F O 1
ATOM 8190 N N . PRO F 1 35 ? 33.488 25.848 51.991 1.00 23.22 35 PRO F N 1
ATOM 8191 C CA . PRO F 1 35 ? 32.280 25.410 52.691 1.00 24.56 35 PRO F CA 1
ATOM 8192 C C . PRO F 1 35 ? 31.745 26.482 53.642 1.00 23.77 35 PRO F C 1
ATOM 8193 O O . PRO F 1 35 ? 32.490 27.332 54.139 1.00 22.17 35 PRO F O 1
ATOM 8197 N N . VAL F 1 36 ? 30.442 26.442 53.878 1.00 21.78 36 VAL F N 1
ATOM 8198 C CA . VAL F 1 36 ? 29.795 27.391 54.766 1.00 22.44 36 VAL F CA 1
ATOM 8199 C C . VAL F 1 36 ? 30.088 27.014 56.221 1.00 22.80 36 VAL F C 1
ATOM 8200 O O . VAL F 1 36 ? 29.696 25.951 56.688 1.00 21.17 36 VAL F O 1
ATOM 8204 N N . PRO F 1 37 ? 30.804 27.872 56.951 1.00 23.67 37 PRO F N 1
ATOM 8205 C CA . PRO F 1 37 ? 31.078 27.511 58.340 1.00 25.60 37 PRO F CA 1
ATOM 8206 C C . PRO F 1 37 ? 29.771 27.716 59.099 1.00 27.59 37 PRO F C 1
ATOM 8207 O O . PRO F 1 37 ? 28.808 28.236 58.545 1.00 28.26 37 PRO F O 1
ATOM 8211 N N . SER F 1 38 ? 29.713 27.303 60.353 1.00 30.69 38 SER F N 1
ATOM 8212 C CA . SER F 1 38 ? 28.471 27.483 61.089 1.00 33.57 38 SER F CA 1
ATOM 8213 C C . SER F 1 38 ? 28.670 27.842 62.546 1.00 32.06 38 SER F C 1
ATOM 8214 O O . SER F 1 38 ? 29.682 27.508 63.154 1.00 34.51 38 SER F O 1
ATOM 8217 N N . LEU F 1 39 ? 27.692 28.552 63.090 1.00 31.36 39 LEU F N 1
ATOM 8218 C CA . LEU F 1 39 ? 27.706 28.957 64.478 1.00 29.14 39 LEU F CA 1
ATOM 8219 C C . LEU F 1 39 ? 26.478 28.338 65.134 1.00 31.79 39 LEU F C 1
ATOM 8220 O O . LEU F 1 39 ? 25.419 28.198 64.499 1.00 30.37 39 LEU F O 1
ATOM 8225 N N . GLU F 1 40 ? 26.623 27.959 66.399 1.00 32.13 40 GLU F N 1
ATOM 8226 C CA . GLU F 1 40 ? 25.527 27.367 67.145 1.00 31.86 40 GLU F CA 1
ATOM 8227 C C . GLU F 1 40 ? 24.574 28.478 67.543 1.00 30.34 40 GLU F C 1
ATOM 8228 O O . GLU F 1 40 ? 24.984 29.631 67.712 1.00 29.67 40 GLU F O 1
ATOM 8234 N N . PRO F 1 41 ? 23.281 28.153 67.684 1.00 29.56 41 PRO F N 1
ATOM 8235 C CA . PRO F 1 41 ? 22.315 29.178 68.083 1.00 28.13 41 PRO F CA 1
ATOM 8236 C C . PRO F 1 41 ? 22.796 29.704 69.435 1.00 26.89 41 PRO F C 1
ATOM 8237 O O . PRO F 1 41 ? 23.462 28.984 70.182 1.00 26.33 41 PRO F O 1
ATOM 8241 N N . PRO F 1 42 ? 22.473 30.957 69.771 1.00 26.27 42 PRO F N 1
ATOM 8242 C CA . PRO F 1 42 ? 21.692 31.931 69.002 1.00 26.38 42 PRO F CA 1
ATOM 8243 C C . PRO F 1 42 ? 22.456 32.671 67.897 1.00 25.33 42 PRO F C 1
ATOM 8244 O O . PRO F 1 42 ? 21.964 33.662 67.368 1.00 26.23 42 PRO F O 1
ATOM 8248 N N . TYR F 1 43 ? 23.653 32.200 67.563 1.00 24.54 43 TYR F N 1
ATOM 8249 C CA . TYR F 1 43 ? 24.463 32.829 66.521 1.00 23.57 43 TYR F CA 1
ATOM 8250 C C . TYR F 1 43 ? 24.226 32.148 65.188 1.00 23.24 43 TYR F C 1
ATOM 8251 O O . TYR F 1 43 ? 23.910 30.957 65.138 1.00 24.26 43 TYR F O 1
ATOM 8260 N N . GLY F 1 44 ? 24.392 32.895 64.103 1.00 21.22 44 GLY F N 1
ATOM 8261 C CA . GLY F 1 44 ? 24.193 32.306 62.796 1.00 19.74 44 GLY F CA 1
ATOM 8262 C C . GLY F 1 44 ? 25.081 32.851 61.691 1.00 20.12 44 GLY F C 1
ATOM 8263 O O . GLY F 1 44 ? 25.450 34.027 61.681 1.00 18.66 44 GLY F O 1
ATOM 8264 N N . LEU F 1 45 ? 25.429 31.968 60.762 1.00 18.72 45 LEU F N 1
ATOM 8265 C CA . LEU F 1 45 ? 26.237 32.314 59.598 1.00 19.04 45 LEU F CA 1
ATOM 8266 C C . LEU F 1 45 ? 25.515 31.736 58.392 1.00 17.78 45 LEU F C 1
ATOM 8267 O O . LEU F 1 45 ? 25.143 30.562 58.385 1.00 16.45 45 LEU F O 1
ATOM 8272 N N . ARG F 1 46 ? 25.321 32.563 57.374 1.00 17.77 46 ARG F N 1
ATOM 8273 C CA . ARG F 1 46 ? 24.650 32.126 56.160 1.00 18.28 46 ARG F CA 1
ATOM 8274 C C . ARG F 1 46 ? 25.261 32.826 54.950 1.00 17.37 46 ARG F C 1
ATOM 8275 O O . ARG F 1 46 ? 25.779 33.935 55.066 1.00 18.62 46 ARG F O 1
ATOM 8283 N N . VAL F 1 47 ? 25.193 32.171 53.794 1.00 18.54 47 VAL F N 1
ATOM 8284 C CA . VAL F 1 47 ? 25.740 32.730 52.562 1.00 19.30 47 VAL F CA 1
ATOM 8285 C C . VAL F 1 47 ? 25.023 34.040 52.259 1.00 19.65 47 VAL F C 1
ATOM 8286 O O . VAL F 1 47 ? 23.805 34.127 52.415 1.00 21.41 47 VAL F O 1
ATOM 8290 N N . ALA F 1 48 ? 25.769 35.063 51.838 1.00 18.29 48 ALA F N 1
ATOM 8291 C CA . ALA F 1 48 ? 25.165 36.362 51.521 1.00 16.36 48 ALA F CA 1
ATOM 8292 C C . ALA F 1 48 ? 24.355 36.266 50.226 1.00 14.94 48 ALA F C 1
ATOM 8293 O O . ALA F 1 48 ? 24.581 35.379 49.412 1.00 14.65 48 ALA F O 1
ATOM 8295 N N . GLN F 1 49 ? 23.411 37.183 50.052 1.00 14.89 49 GLN F N 1
ATOM 8296 C CA . GLN F 1 49 ? 22.570 37.228 48.860 1.00 16.69 49 GLN F CA 1
ATOM 8297 C C . GLN F 1 49 ? 22.753 38.592 48.214 1.00 15.83 49 GLN F C 1
ATOM 8298 O O . GLN F 1 49 ? 23.200 39.534 48.862 1.00 14.59 49 GLN F O 1
ATOM 8304 N N . LEU F 1 50 ? 22.374 38.714 46.947 1.00 16.81 50 LEU F N 1
ATOM 8305 C CA . LEU F 1 50 ? 22.511 39.996 46.263 1.00 17.62 50 LEU F CA 1
ATOM 8306 C C . LEU F 1 50 ? 21.708 41.083 46.953 1.00 19.38 50 LEU F C 1
ATOM 8307 O O . LEU F 1 50 ? 22.060 42.264 46.885 1.00 20.85 50 LEU F O 1
ATOM 8312 N N . THR F 1 51 ? 20.619 40.690 47.609 1.00 20.74 51 THR F N 1
ATOM 8313 C CA . THR F 1 51 ? 19.769 41.651 48.309 1.00 18.97 51 THR F CA 1
ATOM 8314 C C . THR F 1 51 ? 20.408 42.152 49.607 1.00 19.40 51 THR F C 1
ATOM 8315 O O . THR F 1 51 ? 19.849 42.996 50.296 1.00 21.47 51 THR F O 1
ATOM 8319 N N . ASP F 1 52 ? 21.583 41.628 49.939 1.00 19.55 52 ASP F N 1
ATOM 8320 C CA . ASP F 1 52 ? 22.301 42.055 51.136 1.00 20.95 52 ASP F CA 1
ATOM 8321 C C . ASP F 1 52 ? 23.181 43.271 50.843 1.00 20.76 52 ASP F C 1
ATOM 8322 O O . ASP F 1 52 ? 23.767 43.850 51.761 1.00 22.16 52 ASP F O 1
ATOM 8327 N N . ALA F 1 53 ? 23.268 43.648 49.569 1.00 20.19 53 ALA F N 1
ATOM 8328 C CA . ALA F 1 53 ? 24.116 44.759 49.128 1.00 21.17 53 ALA F CA 1
ATOM 8329 C C . ALA F 1 53 ? 23.864 46.107 49.800 1.00 21.96 53 ALA F C 1
ATOM 8330 O O . ALA F 1 53 ? 24.800 46.775 50.230 1.00 21.01 53 ALA F O 1
ATOM 8332 N N . GLU F 1 54 ? 22.606 46.514 49.882 1.00 22.49 54 GLU F N 1
ATOM 8333 C CA . GLU F 1 54 ? 22.284 47.790 50.498 1.00 24.19 54 GLU F CA 1
ATOM 8334 C C . GLU F 1 54 ? 22.787 47.828 51.938 1.00 22.18 54 GLU F C 1
ATOM 8335 O O . GLU F 1 54 ? 23.446 48.783 52.356 1.00 21.20 54 GLU F O 1
ATOM 8341 N N . MET F 1 55 ? 22.478 46.781 52.693 1.00 19.93 55 MET F N 1
ATOM 8342 C CA . MET F 1 55 ? 22.899 46.708 54.079 1.00 18.83 55 MET F CA 1
ATOM 8343 C C . MET F 1 55 ? 24.432 46.691 54.176 1.00 19.05 55 MET F C 1
ATOM 8344 O O . MET F 1 55 ? 25.018 47.403 54.999 1.00 17.32 55 MET F O 1
ATOM 8349 N N . LEU F 1 56 ? 25.091 45.905 53.325 1.00 18.28 56 LEU F N 1
ATOM 8350 C CA . LEU F 1 56 ? 26.552 45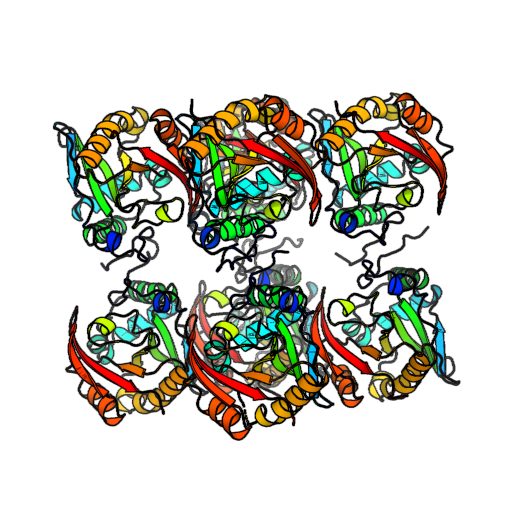.841 53.377 1.00 18.55 56 LEU F CA 1
ATOM 8351 C C . LEU F 1 56 ? 27.214 47.168 53.017 1.00 18.96 56 LEU F C 1
ATOM 8352 O O . LEU F 1 56 ? 28.228 47.542 53.605 1.00 18.90 56 LEU F O 1
ATOM 8357 N N . ALA F 1 57 ? 26.643 47.889 52.060 1.00 19.79 57 ALA F N 1
ATOM 8358 C CA . ALA F 1 57 ? 27.210 49.176 51.676 1.00 21.82 57 ALA F CA 1
ATOM 8359 C C . ALA F 1 57 ? 27.078 50.157 52.840 1.00 22.04 57 ALA F C 1
ATOM 8360 O O . ALA F 1 57 ? 28.001 50.914 53.142 1.00 22.85 57 ALA F O 1
ATOM 8362 N N . GLU F 1 58 ? 25.925 50.140 53.496 1.00 23.55 58 GLU F N 1
ATOM 8363 C CA . GLU F 1 58 ? 25.695 51.038 54.615 1.00 24.77 58 GLU F CA 1
ATOM 8364 C C . GLU F 1 58 ? 26.747 50.798 55.690 1.00 24.32 58 GLU F C 1
ATOM 8365 O O . GLU F 1 58 ? 27.327 51.748 56.216 1.00 26.15 58 GLU F O 1
ATOM 8371 N N . TRP F 1 59 ? 26.991 49.528 56.009 1.00 22.36 59 TRP F N 1
ATOM 8372 C CA . TRP F 1 59 ? 27.992 49.151 57.003 1.00 19.90 59 TRP F CA 1
ATOM 8373 C C . TRP F 1 59 ? 29.393 49.585 56.571 1.00 19.15 59 TRP F C 1
ATOM 8374 O O . TRP F 1 59 ? 30.125 50.213 57.328 1.00 20.04 59 TRP F O 1
ATOM 8385 N N . MET F 1 60 ? 29.756 49.233 55.347 1.00 19.40 60 MET F N 1
ATOM 8386 C CA . MET F 1 60 ? 31.083 49.514 54.812 1.00 20.02 60 MET F CA 1
ATOM 8387 C C . MET F 1 60 ? 31.405 50.980 54.565 1.00 22.77 60 MET F C 1
ATOM 8388 O O . MET F 1 60 ? 32.550 51.328 54.256 1.00 23.52 60 MET F O 1
ATOM 8393 N N . ASN F 1 61 ? 30.403 51.842 54.690 1.00 23.39 61 ASN F N 1
ATOM 8394 C CA . ASN F 1 61 ? 30.645 53.259 54.515 1.00 23.72 61 ASN F CA 1
ATOM 8395 C C . ASN F 1 61 ? 30.766 53.930 55.878 1.00 25.23 61 ASN F C 1
ATOM 8396 O O . ASN F 1 61 ? 31.016 55.130 55.971 1.00 26.50 61 ASN F O 1
ATOM 8401 N N . ARG F 1 62 ? 30.589 53.150 56.944 1.00 24.48 62 ARG F N 1
ATOM 8402 C CA . ARG F 1 62 ? 30.761 53.692 58.285 1.00 24.17 62 ARG F CA 1
ATOM 8403 C C . ARG F 1 62 ? 32.276 53.853 58.458 1.00 25.49 62 ARG F C 1
ATOM 8404 O O . ARG F 1 62 ? 33.061 53.003 58.027 1.00 24.45 62 ARG F O 1
ATOM 8412 N N . PRO F 1 63 ? 32.707 54.951 59.090 1.00 26.31 63 PRO F N 1
ATOM 8413 C CA . PRO F 1 63 ? 34.127 55.235 59.308 1.00 25.09 63 PRO F CA 1
ATOM 8414 C C . PRO F 1 63 ? 35.052 54.075 59.659 1.00 25.46 63 PRO F C 1
ATOM 8415 O O . PRO F 1 63 ? 36.052 53.861 58.970 1.00 25.18 63 PRO F O 1
ATOM 8419 N N . HIS F 1 64 ? 34.733 53.316 60.705 1.00 23.95 64 HIS F N 1
ATOM 8420 C CA . HIS F 1 64 ? 35.615 52.225 61.093 1.00 24.30 64 HIS F CA 1
ATOM 8421 C C . HIS F 1 64 ? 35.810 51.139 60.030 1.00 23.93 64 HIS F C 1
ATOM 8422 O O . HIS F 1 64 ? 36.887 50.560 59.937 1.00 25.64 64 HIS F O 1
ATOM 8429 N N . LEU F 1 65 ? 34.794 50.866 59.216 1.00 23.31 65 LEU F N 1
ATOM 8430 C CA . LEU F 1 65 ? 34.941 49.858 58.164 1.00 20.26 65 LEU F CA 1
ATOM 8431 C C . LEU F 1 65 ? 35.499 50.481 56.886 1.00 21.17 65 LEU F C 1
ATOM 8432 O O . LEU F 1 65 ? 36.227 49.826 56.131 1.00 20.15 65 LEU F O 1
ATOM 8437 N N . ALA F 1 66 ? 35.154 51.743 56.641 1.00 19.87 66 ALA F N 1
ATOM 8438 C CA . ALA F 1 66 ? 35.646 52.433 55.459 1.00 20.84 66 ALA F CA 1
ATOM 8439 C C . ALA F 1 66 ? 37.171 52.448 55.499 1.00 21.95 66 ALA F C 1
ATOM 8440 O O . ALA F 1 66 ? 37.835 52.167 54.504 1.00 22.51 66 ALA F O 1
ATOM 8442 N N . ALA F 1 67 ? 37.723 52.754 56.667 1.00 23.68 67 ALA F N 1
ATOM 8443 C CA . ALA F 1 67 ? 39.170 52.801 56.829 1.00 25.35 67 ALA F CA 1
ATOM 8444 C C . ALA F 1 67 ? 39.821 51.424 56.817 1.00 26.95 67 ALA F C 1
ATOM 8445 O O . ALA F 1 67 ? 40.906 51.248 56.262 1.00 28.73 67 ALA F O 1
ATOM 8447 N N . ALA F 1 68 ? 39.165 50.441 57.423 1.00 28.21 68 ALA F N 1
ATOM 8448 C CA . ALA F 1 68 ? 39.729 49.088 57.483 1.00 29.61 68 ALA F CA 1
ATOM 8449 C C . ALA F 1 68 ? 39.561 48.247 56.208 1.00 30.37 68 ALA F C 1
ATOM 8450 O O . ALA F 1 68 ? 40.417 47.419 55.896 1.00 33.20 68 ALA F O 1
ATOM 8452 N N . TRP F 1 69 ? 38.468 48.448 55.474 1.00 29.33 69 TRP F N 1
ATOM 8453 C CA . TRP F 1 69 ? 38.230 47.684 54.252 1.00 27.03 69 TRP F CA 1
ATOM 8454 C C . TRP F 1 69 ? 38.408 48.511 52.985 1.00 28.25 69 TRP F C 1
ATOM 8455 O O . TRP F 1 69 ? 38.856 47.996 51.958 1.00 28.44 69 TRP F O 1
ATOM 8466 N N . GLU F 1 70 ? 38.049 49.787 53.060 1.00 27.27 70 GLU F N 1
ATOM 8467 C CA . GLU F 1 70 ? 38.134 50.671 51.912 1.00 29.19 70 GLU F CA 1
ATOM 8468 C C . GLU F 1 70 ? 37.270 50.102 50.792 1.00 28.96 70 GLU F C 1
ATOM 8469 O O . GLU F 1 70 ? 37.641 50.098 49.620 1.00 29.43 70 GLU F O 1
ATOM 8475 N N . TYR F 1 71 ? 36.104 49.611 51.197 1.00 29.27 71 TYR F N 1
ATOM 8476 C CA . TYR F 1 71 ? 35.098 49.060 50.298 1.00 28.40 71 TYR F CA 1
ATOM 8477 C C . TYR F 1 71 ? 33.902 49.978 50.479 1.00 28.20 71 TYR F C 1
ATOM 8478 O O . TYR F 1 71 ? 32.747 49.562 50.404 1.00 29.26 71 TYR F O 1
ATOM 8487 N N . ASP F 1 72 ? 34.191 51.240 50.756 1.00 29.11 72 ASP F N 1
ATOM 8488 C CA . ASP F 1 72 ? 33.134 52.215 50.940 1.00 29.64 72 ASP F CA 1
ATOM 8489 C C . ASP F 1 72 ? 32.566 52.542 49.568 1.00 28.25 72 ASP F C 1
ATOM 8490 O O . ASP F 1 72 ? 32.822 53.605 49.007 1.00 29.59 72 ASP F O 1
ATOM 8495 N N . TRP F 1 73 ? 31.798 51.597 49.037 1.00 28.17 73 TRP F N 1
ATOM 8496 C CA . TRP F 1 73 ? 31.180 51.728 47.724 1.00 28.16 73 TRP F CA 1
ATOM 8497 C C . TRP F 1 73 ? 29.672 51.844 47.854 1.00 27.84 73 TRP F C 1
ATOM 8498 O O . TRP F 1 73 ? 29.106 51.578 48.916 1.00 29.29 73 TRP F O 1
ATOM 8509 N N . PRO F 1 74 ? 28.997 52.245 46.764 1.00 27.93 74 PRO F N 1
ATOM 8510 C CA . PRO F 1 74 ? 27.538 52.369 46.777 1.00 26.18 74 PRO F CA 1
ATOM 8511 C C . PRO F 1 74 ? 26.965 50.955 46.671 1.00 26.46 74 PRO F C 1
ATOM 8512 O O . PRO F 1 74 ? 27.686 50.016 46.319 1.00 25.72 74 PRO F O 1
ATOM 8516 N N . ALA F 1 75 ? 25.678 50.810 46.960 1.00 25.14 75 ALA F N 1
ATOM 8517 C CA . ALA F 1 75 ? 25.021 49.511 46.927 1.00 25.28 75 ALA F CA 1
ATOM 8518 C C . ALA F 1 75 ? 25.169 48.753 45.615 1.00 24.56 75 ALA F C 1
ATOM 8519 O O . ALA F 1 75 ? 25.383 47.539 45.618 1.00 23.52 75 ALA F O 1
ATOM 8521 N N . SER F 1 76 ? 25.053 49.454 44.492 1.00 24.22 76 SER F N 1
ATOM 8522 C CA . SER F 1 76 ? 25.154 48.786 43.198 1.00 25.92 76 SER F CA 1
ATOM 8523 C C . SER F 1 76 ? 26.500 48.071 43.056 1.00 24.18 76 SER F C 1
ATOM 8524 O O . SER F 1 76 ? 26.580 46.978 42.504 1.00 25.22 76 SER F O 1
ATOM 8527 N N . ARG F 1 77 ? 27.546 48.703 43.567 1.00 23.88 77 ARG F N 1
ATOM 8528 C CA . ARG F 1 77 ? 28.907 48.176 43.524 1.00 25.10 77 ARG F CA 1
ATOM 8529 C C . ARG F 1 77 ? 29.006 46.931 44.407 1.00 23.56 77 ARG F C 1
ATOM 8530 O O . ARG F 1 77 ? 29.557 45.903 44.009 1.00 22.89 77 ARG F O 1
ATOM 8538 N N . TRP F 1 78 ? 28.483 47.035 45.623 1.00 21.24 78 TRP F N 1
ATOM 8539 C CA . TRP F 1 78 ? 28.512 45.908 46.542 1.00 19.24 78 TRP F CA 1
ATOM 8540 C C . TRP F 1 78 ? 27.750 44.703 45.983 1.00 19.06 78 TRP F C 1
ATOM 8541 O O . TRP F 1 78 ? 28.101 43.551 46.257 1.00 19.93 78 TRP F O 1
ATOM 8552 N N . ARG F 1 79 ? 26.716 44.971 45.188 1.00 19.70 79 ARG F N 1
ATOM 8553 C CA . ARG F 1 79 ? 25.917 43.908 44.590 1.00 19.77 79 ARG F CA 1
ATOM 8554 C C . ARG F 1 79 ? 26.783 43.163 43.568 1.00 18.77 79 ARG F C 1
ATOM 8555 O O . ARG F 1 79 ? 26.740 41.934 43.481 1.00 16.38 79 ARG F O 1
ATOM 8563 N N . GLN F 1 80 ? 27.578 43.911 42.807 1.00 16.28 80 GLN F N 1
ATOM 8564 C CA . GLN F 1 80 ? 28.476 43.305 41.817 1.00 19.08 80 GLN F CA 1
ATOM 8565 C C . GLN F 1 80 ? 29.533 42.445 42.533 1.00 17.88 80 GLN F C 1
ATOM 8566 O O . GLN F 1 80 ? 29.827 41.314 42.138 1.00 20.73 80 GLN F O 1
ATOM 8572 N N . HIS F 1 81 ? 30.097 43.005 43.592 1.00 15.85 81 HIS F N 1
ATOM 8573 C CA . HIS F 1 81 ? 31.114 42.339 44.388 1.00 16.93 81 HIS F CA 1
ATOM 8574 C C . HIS F 1 81 ? 30.598 41.024 44.985 1.00 16.82 81 HIS F C 1
ATOM 8575 O O . HIS F 1 81 ? 31.299 40.020 44.994 1.00 15.17 81 HIS F O 1
ATOM 8582 N N . LEU F 1 82 ? 29.374 41.039 45.498 1.00 18.45 82 LEU F N 1
ATOM 8583 C CA . LEU F 1 82 ? 28.780 39.838 46.066 1.00 17.02 82 LEU F CA 1
ATOM 8584 C C . LEU F 1 82 ? 28.546 38.836 44.946 1.00 16.97 82 LEU F C 1
ATOM 8585 O O . LEU F 1 82 ? 28.877 37.655 45.060 1.00 17.06 82 LEU F O 1
ATOM 8590 N N . ASN F 1 83 ? 27.978 39.331 43.855 1.00 17.44 83 ASN F N 1
ATOM 8591 C CA . ASN F 1 83 ? 27.653 38.504 42.697 1.00 18.25 83 ASN F CA 1
ATOM 8592 C C . ASN F 1 83 ? 28.872 37.781 42.099 1.00 17.65 83 ASN F C 1
ATOM 8593 O O . ASN F 1 83 ? 28.793 36.595 41.762 1.00 18.10 83 ASN F O 1
ATOM 8598 N N . ALA F 1 84 ? 29.998 38.483 41.984 1.00 16.27 84 ALA F N 1
ATOM 8599 C CA . ALA F 1 84 ? 31.211 37.877 41.433 1.00 14.27 84 ALA F CA 1
ATOM 8600 C C . ALA F 1 84 ? 31.752 36.770 42.337 1.00 14.00 84 ALA F C 1
ATOM 8601 O O . ALA F 1 84 ? 32.245 35.756 41.850 1.00 15.11 84 ALA F O 1
ATOM 8603 N N . GLN F 1 85 ? 31.665 36.959 43.650 1.00 14.73 85 GLN F N 1
ATOM 8604 C CA . GLN F 1 85 ? 32.128 35.943 44.594 1.00 15.21 85 GLN F CA 1
ATOM 8605 C C . GLN F 1 85 ? 31.215 34.714 44.530 1.00 15.23 85 GLN F C 1
ATOM 8606 O O . GLN F 1 85 ? 31.673 33.580 44.407 1.00 14.28 85 GLN F O 1
ATOM 8612 N N . LEU F 1 86 ? 29.914 34.966 44.632 1.00 16.25 86 LEU F N 1
ATOM 8613 C CA . LEU F 1 86 ? 28.893 33.927 44.602 1.00 17.57 86 LEU F CA 1
ATOM 8614 C C . LEU F 1 86 ? 28.885 33.082 43.339 1.00 18.78 86 LEU F C 1
ATOM 8615 O O . LEU F 1 86 ? 28.594 31.890 43.398 1.00 19.49 86 LEU F O 1
ATOM 8620 N N . GLU F 1 87 ? 29.204 33.691 42.200 1.00 21.23 87 GLU F N 1
ATOM 8621 C CA . GLU F 1 87 ? 29.217 32.960 40.933 1.00 23.96 87 GLU F CA 1
ATOM 8622 C C . GLU F 1 87 ? 30.476 32.141 40.692 1.00 22.76 87 GLU F C 1
ATOM 8623 O O . GLU F 1 87 ? 30.490 31.287 39.807 1.00 23.46 87 GLU F O 1
ATOM 8629 N N . GLY F 1 88 ? 31.524 32.389 41.477 1.00 21.63 88 GLY F N 1
ATOM 8630 C CA . GLY F 1 88 ? 32.766 31.648 41.307 1.00 18.36 88 GLY F CA 1
ATOM 8631 C C . GLY F 1 88 ? 32.981 30.605 42.394 1.00 20.76 88 GLY F C 1
ATOM 8632 O O . GLY F 1 88 ? 32.069 30.300 43.169 1.00 20.67 88 GLY F O 1
ATOM 8633 N N . THR F 1 89 ? 34.191 30.059 42.466 1.00 18.25 89 THR F N 1
ATOM 8634 C CA . THR F 1 89 ? 34.498 29.054 43.469 1.00 18.83 89 THR F CA 1
ATOM 8635 C C . THR F 1 89 ? 35.749 29.465 44.230 1.00 18.01 89 THR F C 1
ATOM 8636 O O . THR F 1 89 ? 36.548 28.630 44.641 1.00 18.48 89 THR F O 1
ATOM 8640 N N . TYR F 1 90 ? 35.887 30.769 44.427 1.00 17.72 90 TYR F N 1
ATOM 8641 C CA . TYR F 1 90 ? 37.033 31.349 45.100 1.00 16.68 90 TYR F CA 1
ATOM 8642 C C . TYR F 1 90 ? 36.731 31.885 46.514 1.00 14.10 90 TYR F C 1
ATOM 8643 O O . TYR F 1 90 ? 37.345 31.430 47.478 1.00 13.07 90 TYR F O 1
ATOM 8652 N N . SER F 1 91 ? 35.807 32.837 46.648 1.00 13.45 91 SER F N 1
ATOM 8653 C CA . SER F 1 91 ? 35.464 33.354 47.975 1.00 13.54 91 SER F CA 1
ATOM 8654 C C . SER F 1 91 ? 33.991 33.252 48.291 1.00 14.07 91 SER F C 1
ATOM 8655 O O . SER F 1 91 ? 33.127 33.443 47.427 1.00 12.43 91 SER F O 1
ATOM 8658 N N . LEU F 1 92 ? 33.721 32.972 49.560 1.00 14.06 92 LEU F N 1
ATOM 8659 C CA . LEU F 1 92 ? 32.354 32.818 50.032 1.00 13.90 92 LEU F CA 1
ATOM 8660 C C . LEU F 1 92 ? 31.945 33.973 50.937 1.00 12.56 92 LEU F C 1
ATOM 8661 O O . LEU F 1 92 ? 32.491 34.120 52.032 1.00 12.63 92 LEU F O 1
ATOM 8666 N N . PRO F 1 93 ? 30.985 34.814 50.489 1.00 11.68 93 PRO F N 1
ATOM 8667 C CA . PRO F 1 93 ? 30.568 35.928 51.344 1.00 11.32 93 PRO F CA 1
ATOM 8668 C C . PRO F 1 93 ? 29.550 35.430 52.364 1.00 13.07 93 PRO F C 1
ATOM 8669 O O . PRO F 1 93 ? 28.641 34.668 52.025 1.00 15.13 93 PRO F O 1
ATOM 8673 N N . LEU F 1 94 ? 29.709 35.855 53.612 1.00 15.60 94 LEU F N 1
ATOM 8674 C CA . LEU F 1 94 ? 28.829 35.415 54.693 1.00 16.20 94 LEU F CA 1
ATOM 8675 C C . LEU F 1 94 ? 28.315 36.536 55.569 1.00 17.62 94 LEU F C 1
ATOM 8676 O O . LEU F 1 94 ? 29.015 37.521 55.810 1.00 14.96 94 LEU F O 1
ATOM 8681 N N . ILE F 1 95 ? 27.088 36.353 56.054 1.00 17.37 95 ILE F N 1
ATOM 8682 C CA . ILE F 1 95 ? 26.446 37.298 56.953 1.00 14.80 95 ILE F CA 1
ATOM 8683 C C . ILE F 1 95 ? 26.333 36.584 58.299 1.00 13.66 95 ILE F C 1
ATOM 8684 O O . ILE F 1 95 ? 25.907 35.425 58.368 1.00 11.97 95 ILE F O 1
ATOM 8689 N N . GLY F 1 96 ? 26.715 37.279 59.364 1.00 13.25 96 GLY F N 1
ATOM 8690 C CA . GLY F 1 96 ? 26.627 36.708 60.696 1.00 15.58 96 GLY F CA 1
ATOM 8691 C C . GLY F 1 96 ? 25.508 37.386 61.472 1.00 14.34 96 GLY F C 1
ATOM 8692 O O . GLY F 1 96 ? 25.248 38.575 61.297 1.00 16.77 96 GLY F O 1
ATOM 8693 N N . SER F 1 97 ? 24.840 36.631 62.328 1.00 15.68 97 SER F N 1
ATOM 8694 C CA . SER F 1 97 ? 23.750 37.180 63.117 1.00 17.89 97 SER F CA 1
ATOM 8695 C C . SER F 1 97 ? 23.728 36.641 64.533 1.00 18.69 97 SER F C 1
ATOM 8696 O O . SER F 1 97 ? 24.364 35.633 64.843 1.00 17.27 97 SER F O 1
ATOM 8699 N N . TRP F 1 98 ? 22.998 37.347 65.392 1.00 22.58 98 TRP F N 1
ATOM 8700 C CA . TRP F 1 98 ? 22.813 36.955 66.784 1.00 24.87 98 TRP F CA 1
ATOM 8701 C C . TRP F 1 98 ? 21.390 37.355 67.147 1.00 26.98 98 TRP F C 1
ATOM 8702 O O . TRP F 1 98 ? 21.009 38.521 67.007 1.00 25.65 98 TRP F O 1
ATOM 8713 N N . HIS F 1 99 ? 20.604 36.381 67.592 1.00 31.01 99 HIS F N 1
ATOM 8714 C CA . HIS F 1 99 ? 19.222 36.638 67.991 1.00 34.92 99 HIS F CA 1
ATOM 8715 C C . HIS F 1 99 ? 18.425 37.461 66.973 1.00 34.84 99 HIS F C 1
ATOM 8716 O O . HIS F 1 99 ? 17.893 38.529 67.309 1.00 35.70 99 HIS F O 1
ATOM 8723 N N . GLY F 1 100 ? 18.364 36.977 65.733 1.00 32.30 100 GLY F N 1
ATOM 8724 C CA . GLY F 1 100 ? 17.605 37.669 64.698 1.00 30.97 100 GLY F CA 1
ATOM 8725 C C . GLY F 1 100 ? 18.067 39.032 64.197 1.00 30.18 100 GLY F C 1
ATOM 8726 O O . GLY F 1 100 ? 17.277 39.785 63.616 1.00 28.25 100 GLY F O 1
ATOM 8727 N N . THR F 1 101 ? 19.332 39.369 64.424 1.00 29.98 101 THR F N 1
ATOM 8728 C CA . THR F 1 101 ? 19.871 40.643 63.955 1.00 28.29 101 THR F CA 1
ATOM 8729 C C . THR F 1 101 ? 21.158 40.360 63.199 1.00 26.78 101 THR F C 1
ATOM 8730 O O . THR F 1 101 ? 22.025 39.625 63.681 1.00 26.35 101 THR F O 1
ATOM 8734 N N . ASP F 1 102 ? 21.266 40.928 62.005 1.00 23.64 102 ASP F N 1
ATOM 8735 C CA . ASP F 1 102 ? 22.454 40.751 61.184 1.00 20.87 102 ASP F CA 1
ATOM 8736 C C . ASP F 1 102 ? 23.429 41.808 61.651 1.00 20.60 102 ASP F C 1
ATOM 8737 O O . ASP F 1 102 ? 23.065 42.979 61.742 1.00 22.20 102 ASP F O 1
ATOM 8742 N N . GLY F 1 103 ? 24.656 41.401 61.967 1.00 19.15 103 GLY F N 1
ATOM 8743 C CA . GLY F 1 103 ? 25.631 42.369 62.428 1.00 20.86 103 GLY F CA 1
ATOM 8744 C C . GLY F 1 103 ? 27.052 42.170 61.944 1.00 21.29 103 GLY F C 1
ATOM 8745 O O . GLY F 1 103 ? 27.914 43.005 62.223 1.00 22.41 103 GLY F O 1
ATOM 8746 N N . GLY F 1 104 ? 27.304 41.080 61.220 1.00 20.24 104 GLY F N 1
ATOM 8747 C CA . GLY F 1 104 ? 28.650 40.828 60.734 1.00 18.74 104 GLY F CA 1
ATOM 8748 C C . GLY F 1 104 ? 28.752 40.318 59.307 1.00 18.20 104 GLY F C 1
ATOM 8749 O O . GLY F 1 104 ? 27.804 39.722 58.766 1.00 15.71 104 GLY F O 1
ATOM 8750 N N . TYR F 1 105 ? 29.919 40.548 58.704 1.00 16.86 105 TYR F N 1
ATOM 8751 C CA . TYR F 1 105 ? 30.197 40.137 57.326 1.00 15.01 105 TYR F CA 1
ATOM 8752 C C . TYR F 1 105 ? 31.539 39.430 57.256 1.00 14.69 105 TYR F C 1
ATOM 8753 O O . TYR F 1 105 ? 32.508 39.874 57.851 1.00 18.23 105 TYR F O 1
ATOM 8762 N N . LEU F 1 106 ? 31.599 38.326 56.525 1.00 15.08 106 LEU F N 1
ATOM 8763 C CA . LEU F 1 106 ? 32.844 37.592 56.391 1.00 14.05 106 LEU F CA 1
ATOM 8764 C C . LEU F 1 106 ? 33.043 37.195 54.948 1.00 14.51 106 LEU F C 1
ATOM 8765 O O . LEU F 1 106 ? 32.082 37.072 54.192 1.00 13.04 106 LEU F O 1
ATOM 8770 N N . GLU F 1 107 ? 34.307 37.005 54.578 1.00 14.16 107 GLU F N 1
ATOM 8771 C CA . GLU F 1 107 ? 34.679 36.509 53.262 1.00 13.17 107 GLU F CA 1
ATOM 8772 C C . GLU F 1 107 ? 35.670 35.388 53.551 1.00 13.22 107 GLU F C 1
ATOM 8773 O O . GLU F 1 107 ? 36.758 35.631 54.089 1.00 13.76 107 GLU F O 1
ATOM 8779 N N . LEU F 1 108 ? 35.266 34.158 53.238 1.00 13.13 108 LEU F N 1
ATOM 8780 C CA . LEU F 1 108 ? 36.113 32.984 53.420 1.00 11.72 108 LEU F CA 1
ATOM 8781 C C . LEU F 1 108 ? 36.541 32.625 52.010 1.00 14.45 108 LEU F C 1
ATOM 8782 O O . LEU F 1 108 ? 35.690 32.389 51.138 1.00 16.78 108 LEU F O 1
ATOM 8787 N N . TYR F 1 109 ? 37.850 32.582 51.770 1.00 14.12 109 TYR F N 1
ATOM 8788 C CA . TYR F 1 109 ? 38.337 32.302 50.434 1.00 13.20 109 TYR F CA 1
ATOM 8789 C C . TYR F 1 109 ? 39.536 31.382 50.395 1.00 14.82 109 TYR F C 1
ATOM 8790 O O . TYR F 1 109 ? 40.300 31.291 51.357 1.00 14.13 109 TYR F O 1
ATOM 8799 N N . TRP F 1 110 ? 39.695 30.695 49.268 1.00 14.93 110 TRP F N 1
ATOM 8800 C CA . TRP F 1 110 ? 40.838 29.813 49.087 1.00 16.93 110 TRP F CA 1
ATOM 8801 C C . TRP F 1 110 ? 42.044 30.721 48.845 1.00 16.94 110 TRP F C 1
ATOM 8802 O O . TRP F 1 110 ? 42.078 31.460 47.856 1.00 17.98 110 TRP F O 1
ATOM 8813 N N . ALA F 1 111 ? 43.017 30.680 49.752 1.00 15.46 111 ALA F N 1
ATOM 8814 C CA . ALA F 1 111 ? 44.211 31.508 49.624 1.00 18.48 111 ALA F CA 1
ATOM 8815 C C . ALA F 1 111 ? 45.006 31.246 48.329 1.00 18.90 111 ALA F C 1
ATOM 8816 O O . ALA F 1 111 ? 45.599 32.167 47.767 1.00 16.77 111 ALA F O 1
ATOM 8818 N N . ALA F 1 112 ? 45.019 30.005 47.845 1.00 18.91 112 ALA F N 1
ATOM 8819 C CA . ALA F 1 112 ? 45.764 29.719 46.622 1.00 19.33 112 ALA F CA 1
ATOM 8820 C C . ALA F 1 112 ? 45.083 30.326 45.391 1.00 21.36 112 ALA F C 1
ATOM 8821 O O . ALA F 1 112 ? 45.652 30.331 44.300 1.00 21.80 112 ALA F O 1
ATOM 8823 N N . LYS F 1 113 ? 43.864 30.840 45.557 1.00 21.03 113 LYS F N 1
ATOM 8824 C CA . LYS F 1 113 ? 43.159 31.461 44.435 1.00 18.93 113 LYS F CA 1
ATOM 8825 C C . LYS F 1 113 ? 43.111 32.958 44.656 1.00 18.47 113 LYS F C 1
ATOM 8826 O O . LYS F 1 113 ? 42.357 33.671 43.995 1.00 17.61 113 LYS F O 1
ATOM 8832 N N . ASP F 1 114 ? 43.905 33.427 45.612 1.00 18.77 114 ASP F N 1
ATOM 8833 C CA . ASP F 1 114 ? 43.956 34.850 45.935 1.00 20.11 114 ASP F CA 1
ATOM 8834 C C . ASP F 1 114 ? 45.383 35.329 45.688 1.00 19.79 114 ASP F C 1
ATOM 8835 O O . ASP F 1 114 ? 46.321 34.548 45.751 1.00 17.52 114 ASP F O 1
ATOM 8840 N N . LEU F 1 115 ? 45.547 36.613 45.415 1.00 24.35 115 LEU F N 1
ATOM 8841 C CA . LEU F 1 115 ? 46.875 37.126 45.136 1.00 28.17 115 LEU F CA 1
ATOM 8842 C C . LEU F 1 115 ? 47.815 37.109 46.347 1.00 28.30 115 LEU F C 1
ATOM 8843 O O . LEU F 1 115 ? 49.007 37.359 46.205 1.00 29.01 115 LEU F O 1
ATOM 8848 N N . ILE F 1 116 ? 47.305 36.789 47.534 1.00 28.09 116 ILE F N 1
ATOM 8849 C CA . ILE F 1 116 ? 48.189 36.722 48.688 1.00 25.27 116 ILE F CA 1
ATOM 8850 C C . ILE F 1 116 ? 49.086 35.497 48.551 1.00 22.84 116 ILE F C 1
ATOM 8851 O O . ILE F 1 116 ? 50.146 35.430 49.175 1.00 21.38 116 ILE F O 1
ATOM 8856 N N . SER F 1 117 ? 48.656 34.526 47.751 1.00 19.58 117 SER F N 1
ATOM 8857 C CA . SER F 1 117 ? 49.441 33.308 47.559 1.00 22.71 117 SER F CA 1
ATOM 8858 C C . SER F 1 117 ? 50.755 33.589 46.807 1.00 24.32 117 SER F C 1
ATOM 8859 O O . SER F 1 117 ? 51.605 32.704 46.664 1.00 22.30 117 SER F O 1
ATOM 8862 N N . HIS F 1 118 ? 50.894 34.825 46.329 1.00 26.09 118 HIS F N 1
ATOM 8863 C CA . HIS F 1 118 ? 52.086 35.276 45.622 1.00 28.06 118 HIS F CA 1
ATOM 8864 C C . HIS F 1 118 ? 53.150 35.696 46.630 1.00 29.65 118 HIS F C 1
ATOM 8865 O O . HIS F 1 118 ? 54.304 35.878 46.257 1.00 31.66 118 HIS F O 1
ATOM 8872 N N . TYR F 1 119 ? 52.766 35.861 47.898 1.00 28.92 119 TYR F N 1
ATOM 8873 C CA . TYR F 1 119 ? 53.706 36.328 48.915 1.00 26.53 119 TYR F CA 1
ATOM 8874 C C . TYR F 1 119 ? 54.142 35.334 49.963 1.00 26.35 119 TYR F C 1
ATOM 8875 O O . TYR F 1 119 ? 54.815 35.704 50.931 1.00 28.30 119 TYR F O 1
ATOM 8884 N N . TYR F 1 120 ? 53.772 34.075 49.770 1.00 24.03 120 TYR F N 1
ATOM 8885 C CA . TYR F 1 120 ? 54.148 33.020 50.695 1.00 23.75 120 TYR F CA 1
ATOM 8886 C C . TYR F 1 120 ? 53.919 31.681 49.999 1.00 24.50 120 TYR F C 1
ATOM 8887 O O . TYR F 1 120 ? 53.275 31.620 48.944 1.00 25.05 120 TYR F O 1
ATOM 8896 N N . ASP F 1 121 ? 54.456 30.612 50.570 1.00 24.58 121 ASP F N 1
ATOM 8897 C CA . ASP F 1 121 ? 54.315 29.291 49.966 1.00 26.15 121 ASP F CA 1
ATOM 8898 C C . ASP F 1 121 ? 53.012 28.626 50.403 1.00 25.85 121 ASP F C 1
ATOM 8899 O O . ASP F 1 121 ? 52.975 27.884 51.385 1.00 25.54 121 ASP F O 1
ATOM 8904 N N . ALA F 1 122 ? 51.955 28.892 49.635 1.00 25.56 122 ALA F N 1
ATOM 8905 C CA . ALA F 1 122 ? 50.607 28.391 49.902 1.00 24.73 122 ALA F CA 1
ATOM 8906 C C . ALA F 1 122 ? 50.300 26.916 49.629 1.00 25.00 122 ALA F C 1
ATOM 8907 O O . ALA F 1 122 ? 50.664 26.374 48.591 1.00 24.75 122 ALA F O 1
ATOM 8909 N N . ASP F 1 123 ? 49.621 26.273 50.576 1.00 26.37 123 ASP F N 1
ATOM 8910 C CA . ASP F 1 123 ? 49.195 24.889 50.409 1.00 25.72 123 ASP F CA 1
ATOM 8911 C C . ASP F 1 123 ? 47.837 25.056 49.719 1.00 25.86 123 ASP F C 1
ATOM 8912 O O . ASP F 1 123 ? 47.092 25.993 50.034 1.00 25.55 123 ASP F O 1
ATOM 8917 N N . PRO F 1 124 ? 47.505 24.177 48.758 1.00 24.79 124 PRO F N 1
ATOM 8918 C CA . PRO F 1 124 ? 46.222 24.288 48.055 1.00 24.33 124 PRO F CA 1
ATOM 8919 C C . PRO F 1 124 ? 44.957 24.383 48.911 1.00 24.18 124 PRO F C 1
ATOM 8920 O O . PRO F 1 124 ? 43.929 24.856 48.435 1.00 24.17 124 PRO F O 1
ATOM 8924 N N . TYR F 1 125 ? 45.023 23.961 50.169 1.00 23.10 125 TYR F N 1
ATOM 8925 C CA . TYR F 1 125 ? 43.841 24.041 51.019 1.00 25.13 125 TYR F CA 1
ATOM 8926 C C . TYR F 1 125 ? 43.847 25.194 52.012 1.00 23.51 125 TYR F C 1
ATOM 8927 O O . TYR F 1 125 ? 42.978 25.271 52.883 1.00 21.56 125 TYR F O 1
ATOM 8936 N N . ASP F 1 126 ? 44.823 26.087 51.882 1.00 22.92 126 ASP F N 1
ATOM 8937 C CA . ASP F 1 126 ? 44.903 27.250 52.757 1.00 21.04 126 ASP F CA 1
ATOM 8938 C C . ASP F 1 126 ? 43.666 28.112 52.556 1.00 21.06 126 ASP F C 1
ATOM 8939 O O . ASP F 1 126 ? 43.243 28.338 51.429 1.00 19.41 126 ASP F O 1
ATOM 8944 N N . LEU F 1 127 ? 43.085 28.588 53.651 1.00 19.57 127 LEU F N 1
ATOM 8945 C CA . LEU F 1 127 ? 41.921 29.447 53.563 1.00 19.73 127 LEU F CA 1
ATOM 8946 C C . LEU F 1 127 ? 42.278 30.812 54.134 1.00 17.98 127 LEU F C 1
ATOM 8947 O O . LEU F 1 127 ? 43.164 30.932 54.972 1.00 22.55 127 LEU F O 1
ATOM 8952 N N . GLY F 1 128 ? 41.615 31.848 53.644 1.00 18.03 128 GLY F N 1
ATOM 8953 C CA . GLY F 1 128 ? 41.850 33.192 54.144 1.00 15.59 128 GLY F CA 1
ATOM 8954 C C . GLY F 1 128 ? 40.526 33.673 54.710 1.00 17.15 128 GLY F C 1
ATOM 8955 O O . GLY F 1 128 ? 39.471 33.181 54.323 1.00 14.37 128 GLY F O 1
ATOM 8956 N N . LEU F 1 129 ? 40.557 34.642 55.614 1.00 19.82 129 LEU F N 1
ATOM 8957 C CA . LEU F 1 129 ? 39.321 35.117 56.207 1.00 19.78 129 LEU F CA 1
ATOM 8958 C C . LEU F 1 129 ? 39.344 36.611 56.475 1.00 19.34 129 LEU F C 1
ATOM 8959 O O . LEU F 1 129 ? 40.218 37.102 57.179 1.00 20.88 129 LEU F O 1
ATOM 8964 N N . HIS F 1 130 ? 38.395 37.331 55.886 1.00 18.77 130 HIS F N 1
ATOM 8965 C CA . HIS F 1 130 ? 38.266 38.769 56.107 1.00 17.84 130 HIS F CA 1
ATOM 8966 C C . HIS F 1 130 ? 36.999 38.879 56.965 1.00 18.77 130 HIS F C 1
ATOM 8967 O O . HIS F 1 130 ? 35.992 38.246 56.661 1.00 19.15 130 HIS F O 1
ATOM 8974 N N . ALA F 1 131 ? 37.043 39.658 58.039 1.00 17.72 131 ALA F N 1
ATOM 8975 C CA . ALA F 1 131 ? 35.877 39.787 58.897 1.00 20.04 131 ALA F CA 1
ATOM 8976 C C . ALA F 1 131 ? 35.591 41.236 59.244 1.00 20.51 131 ALA F C 1
ATOM 8977 O O . ALA F 1 131 ? 36.511 42.036 59.433 1.00 21.63 131 ALA F O 1
ATOM 8979 N N . ALA F 1 132 ? 34.305 41.564 59.323 1.00 20.15 132 ALA F N 1
ATOM 8980 C CA . ALA F 1 132 ? 33.871 42.916 59.649 1.00 19.66 132 ALA F CA 1
ATOM 8981 C C . ALA F 1 132 ? 32.674 42.870 60.594 1.00 20.96 132 ALA F C 1
ATOM 8982 O O . ALA F 1 132 ? 31.764 42.059 60.407 1.00 20.32 132 ALA F O 1
ATOM 8984 N N . ILE F 1 133 ? 32.700 43.723 61.620 1.00 20.76 133 ILE F N 1
ATOM 8985 C CA . ILE F 1 133 ? 31.605 43.832 62.582 1.00 21.55 133 ILE F CA 1
ATOM 8986 C C . ILE F 1 133 ? 31.003 45.200 62.306 1.00 21.61 133 ILE F C 1
ATOM 8987 O O . ILE F 1 133 ? 31.714 46.219 62.327 1.00 20.65 133 ILE F O 1
ATOM 8992 N N . ALA F 1 134 ? 29.700 45.212 62.037 1.00 20.41 134 ALA F N 1
ATOM 8993 C CA . ALA F 1 134 ? 28.978 46.430 61.693 1.00 21.08 134 ALA F CA 1
ATOM 8994 C C . ALA F 1 134 ? 28.958 47.536 62.739 1.00 22.10 134 ALA F C 1
ATOM 8995 O O . ALA F 1 134 ? 29.240 48.702 62.420 1.00 20.51 134 ALA F O 1
ATOM 8997 N N . ASP F 1 135 ? 28.618 47.186 63.976 1.00 21.62 135 ASP F N 1
ATOM 8998 C CA . ASP F 1 135 ? 28.538 48.190 65.029 1.00 25.28 135 ASP F CA 1
ATOM 8999 C C . ASP F 1 135 ? 29.878 48.475 65.674 1.00 26.77 135 ASP F C 1
ATOM 9000 O O . ASP F 1 135 ? 30.571 47.565 66.151 1.00 25.15 135 ASP F O 1
ATOM 9005 N N . LEU F 1 136 ? 30.224 49.761 65.682 1.00 27.72 136 LEU F N 1
ATOM 9006 C CA . LEU F 1 136 ? 31.464 50.244 66.259 1.00 28.70 136 LEU F CA 1
ATOM 9007 C C . LEU F 1 136 ? 31.534 49.944 67.755 1.00 28.83 136 LEU F C 1
ATOM 9008 O O . LEU F 1 136 ? 32.609 49.670 68.285 1.00 27.72 136 LEU F O 1
ATOM 9013 N N . SER F 1 137 ? 30.390 50.008 68.431 1.00 30.71 137 SER F N 1
ATOM 9014 C CA . SER F 1 137 ? 30.336 49.732 69.866 1.00 33.56 137 SER F CA 1
ATOM 9015 C C . SER F 1 137 ? 30.795 48.298 70.160 1.00 34.31 137 SER F C 1
ATOM 9016 O O . SER F 1 137 ? 31.694 48.089 70.977 1.00 35.66 137 SER F O 1
ATOM 9019 N N . LYS F 1 138 ? 30.188 47.317 69.490 1.00 34.19 138 LYS F N 1
ATOM 9020 C CA . LYS F 1 138 ? 30.560 45.916 69.681 1.00 34.26 138 LYS F CA 1
ATOM 9021 C C . LYS F 1 138 ? 32.051 45.741 69.403 1.00 34.51 138 LYS F C 1
ATOM 9022 O O . LYS F 1 138 ? 32.740 45.002 70.106 1.00 33.28 138 LYS F O 1
ATOM 9028 N N . VAL F 1 139 ? 32.547 46.422 68.374 1.00 34.70 139 VAL F N 1
ATOM 9029 C CA . VAL F 1 139 ? 33.965 46.340 68.035 1.00 35.96 139 VAL F CA 1
ATOM 9030 C C . VAL F 1 139 ? 34.820 46.717 69.250 1.00 37.65 139 VAL F C 1
ATOM 9031 O O . VAL F 1 139 ? 35.722 45.979 69.644 1.00 38.25 139 VAL F O 1
ATOM 9035 N N . ASN F 1 140 ? 34.518 47.868 69.842 1.00 39.05 140 ASN F N 1
ATOM 9036 C CA . ASN F 1 140 ? 35.242 48.366 71.008 1.00 38.58 140 ASN F CA 1
ATOM 9037 C C . ASN F 1 140 ? 35.036 47.517 72.259 1.00 37.69 140 ASN F C 1
ATOM 9038 O O . ASN F 1 140 ? 35.760 47.671 73.243 1.00 36.71 140 ASN F O 1
ATOM 9043 N N . ARG F 1 141 ? 34.058 46.617 72.217 1.00 36.10 141 ARG F N 1
ATOM 9044 C CA . ARG F 1 141 ? 33.775 45.766 73.359 1.00 34.56 141 ARG F CA 1
ATOM 9045 C C . ARG F 1 141 ? 34.302 44.340 73.231 1.00 32.73 141 ARG F C 1
ATOM 9046 O O . ARG F 1 141 ? 33.944 43.467 74.023 1.00 31.51 141 ARG F O 1
ATOM 9054 N N . GLY F 1 142 ? 35.152 44.106 72.236 1.00 29.49 142 GLY F N 1
ATOM 9055 C CA . GLY F 1 142 ? 35.732 42.789 72.078 1.00 28.62 142 GLY F CA 1
ATOM 9056 C C . GLY F 1 142 ? 34.822 41.696 71.554 1.00 28.13 142 GLY F C 1
ATOM 9057 O O . GLY F 1 142 ? 35.074 40.511 71.784 1.00 26.66 142 GLY F O 1
ATOM 9058 N N . PHE F 1 143 ? 33.768 42.085 70.844 1.00 25.95 143 PHE F N 1
ATOM 9059 C CA . PHE F 1 143 ? 32.845 41.117 70.266 1.00 24.19 143 PHE F CA 1
ATOM 9060 C C . PHE F 1 143 ? 33.606 40.204 69.285 1.00 22.92 143 PHE F C 1
ATOM 9061 O O . PHE F 1 143 ? 33.467 38.977 69.313 1.00 24.28 143 PHE F O 1
ATOM 9069 N N . GLY F 1 144 ? 34.412 40.819 68.425 1.00 22.37 144 GLY F N 1
ATOM 9070 C CA . GLY F 1 144 ? 35.181 40.073 67.438 1.00 24.24 144 GLY F CA 1
ATOM 9071 C C . GLY F 1 144 ? 36.099 39.019 68.029 1.00 23.51 144 GLY F C 1
ATOM 9072 O O . GLY F 1 144 ? 36.081 37.863 67.603 1.00 23.17 144 GLY F O 1
ATOM 9073 N N . PRO F 1 145 ? 36.926 39.398 69.012 1.00 23.37 145 PRO F N 1
ATOM 9074 C CA . PRO F 1 145 ? 37.860 38.481 69.671 1.00 23.15 145 PRO F CA 1
ATOM 9075 C C . PRO F 1 145 ? 37.132 37.310 70.336 1.00 23.23 145 PRO F C 1
ATOM 9076 O O . PRO F 1 145 ? 37.677 36.210 70.458 1.00 22.92 145 PRO F O 1
ATOM 9080 N N . LEU F 1 146 ? 35.893 37.555 70.750 1.00 22.42 146 LEU F N 1
ATOM 9081 C CA . LEU F 1 146 ? 35.074 36.537 71.396 1.00 21.90 146 LEU F CA 1
ATOM 9082 C C . LEU F 1 146 ? 34.526 35.517 70.410 1.00 21.74 146 LEU F C 1
ATOM 9083 O O . LEU F 1 146 ? 34.582 34.315 70.652 1.00 22.71 146 LEU F O 1
ATOM 9088 N N . LEU F 1 147 ? 34.006 36.002 69.292 1.00 21.44 147 LEU F N 1
ATOM 9089 C CA . LEU F 1 147 ? 33.420 35.123 68.290 1.00 21.99 147 LEU F CA 1
ATOM 9090 C C . LEU F 1 147 ? 34.394 34.503 67.280 1.00 22.70 147 LEU F C 1
ATOM 9091 O O . LEU F 1 147 ? 34.192 33.365 66.849 1.00 21.13 147 LEU F O 1
ATOM 9096 N N . LEU F 1 148 ? 35.446 35.230 66.909 1.00 22.14 148 LEU F N 1
ATOM 9097 C CA . LEU F 1 148 ? 36.411 34.714 65.932 1.00 24.01 148 LEU F CA 1
ATOM 9098 C C . LEU F 1 148 ? 36.907 33.294 66.177 1.00 21.77 148 LEU F C 1
ATOM 9099 O O . LEU F 1 148 ? 37.057 32.525 65.235 1.00 22.76 148 LEU F O 1
ATOM 9104 N N . PRO F 1 149 ? 37.149 32.919 67.439 1.00 21.21 149 PRO F N 1
ATOM 9105 C CA . PRO F 1 149 ? 37.629 31.565 67.735 1.00 20.86 149 PRO F CA 1
ATOM 9106 C C . PRO F 1 149 ? 36.655 30.460 67.348 1.00 21.59 149 PRO F C 1
ATOM 9107 O O . PRO F 1 149 ? 37.072 29.381 66.909 1.00 22.81 149 PRO F O 1
ATOM 9111 N N . ARG F 1 150 ? 35.361 30.731 67.499 1.00 20.99 150 ARG F N 1
ATOM 9112 C CA . ARG F 1 150 ? 34.329 29.751 67.159 1.00 19.63 150 ARG F CA 1
ATOM 9113 C C . ARG F 1 150 ? 34.234 29.642 65.644 1.00 18.78 150 ARG F C 1
ATOM 9114 O O . ARG F 1 150 ? 33.973 28.571 65.094 1.00 21.47 150 ARG F O 1
ATOM 9122 N N . ILE F 1 151 ? 34.435 30.769 64.976 1.00 16.03 151 ILE F N 1
ATOM 9123 C CA . ILE F 1 151 ? 34.374 30.808 63.527 1.00 18.14 151 ILE F CA 1
ATOM 9124 C C . ILE F 1 151 ? 35.519 30.020 62.896 1.00 16.25 151 ILE F C 1
ATOM 9125 O O . ILE F 1 151 ? 35.283 29.188 62.034 1.00 15.87 151 ILE F O 1
ATOM 9130 N N . VAL F 1 152 ? 36.756 30.253 63.326 1.00 16.88 152 VAL F N 1
ATOM 9131 C CA . VAL F 1 152 ? 37.862 29.504 62.745 1.00 17.89 152 VAL F CA 1
ATOM 9132 C C . VAL F 1 152 ? 37.766 28.018 63.091 1.00 17.97 152 VAL F C 1
ATOM 9133 O O . VAL F 1 152 ? 38.164 27.170 62.301 1.00 20.47 152 VAL F O 1
ATOM 9137 N N . ALA F 1 153 ? 37.238 27.700 64.270 1.00 19.62 153 ALA F N 1
ATOM 9138 C CA . ALA F 1 153 ? 37.086 26.302 64.680 1.00 18.25 153 ALA F CA 1
ATOM 9139 C C . ALA F 1 153 ? 36.139 25.599 63.704 1.00 17.10 153 ALA F C 1
ATOM 9140 O O . ALA F 1 153 ? 36.382 24.469 63.289 1.00 19.21 153 ALA F O 1
ATOM 9142 N N . SER F 1 154 ? 35.061 26.282 63.337 1.00 16.17 154 SER F N 1
ATOM 9143 C CA . SER F 1 154 ? 34.081 25.719 62.407 1.00 17.67 154 SER F CA 1
ATOM 9144 C C . SER F 1 154 ? 34.702 25.525 61.021 1.00 16.74 154 SER F C 1
ATOM 9145 O O . SER F 1 154 ? 34.510 24.485 60.385 1.00 18.06 154 SER F O 1
ATOM 9148 N N . VAL F 1 155 ? 35.454 26.521 60.560 1.00 15.64 155 VAL F N 1
ATOM 9149 C CA . VAL F 1 155 ? 36.120 26.437 59.260 1.00 15.77 155 VAL F CA 1
ATOM 9150 C C . VAL F 1 155 ? 37.067 25.216 59.197 1.00 16.85 155 VAL F C 1
ATOM 9151 O O . VAL F 1 155 ? 37.041 24.448 58.226 1.00 17.60 155 VAL F O 1
ATOM 9155 N N . PHE F 1 156 ? 37.896 25.039 60.224 1.00 16.30 156 PHE F N 1
ATOM 9156 C CA . PHE F 1 156 ? 38.832 23.911 60.271 1.00 17.37 156 PHE F CA 1
ATOM 9157 C C . PHE F 1 156 ? 38.081 22.588 60.307 1.00 19.56 156 PHE F C 1
ATOM 9158 O O . PHE F 1 156 ? 38.477 21.618 59.649 1.00 16.91 156 PHE F O 1
ATOM 9166 N N . ALA F 1 157 ? 37.000 22.561 61.091 1.00 20.83 157 ALA F N 1
ATOM 9167 C CA . ALA F 1 157 ? 36.168 21.372 61.239 1.00 20.47 157 ALA F CA 1
ATOM 9168 C C . ALA F 1 157 ? 35.555 20.953 59.904 1.00 20.56 157 ALA F C 1
ATOM 9169 O O . ALA F 1 157 ? 35.500 19.758 59.587 1.00 19.58 157 ALA F O 1
ATOM 9171 N N . ASN F 1 158 ? 35.100 21.936 59.129 1.00 21.35 158 ASN F N 1
ATOM 9172 C CA . ASN F 1 158 ? 34.497 21.687 57.816 1.00 22.68 158 ASN F CA 1
ATOM 9173 C C . ASN F 1 158 ? 35.509 21.232 56.759 1.00 22.29 158 ASN F C 1
ATOM 9174 O O . ASN F 1 158 ? 35.145 20.560 55.802 1.00 23.36 158 ASN F O 1
ATOM 9179 N N . GLU F 1 159 ? 36.770 21.617 56.913 1.00 20.82 159 GLU F N 1
ATOM 9180 C CA . GLU F 1 159 ? 37.795 21.215 55.953 1.00 21.34 159 GLU F CA 1
ATOM 9181 C C . GLU F 1 159 ? 39.041 20.725 56.672 1.00 22.14 159 GLU F C 1
ATOM 9182 O O . GLU F 1 159 ? 39.969 21.501 56.925 1.00 21.98 159 GLU F O 1
ATOM 9188 N N . PRO F 1 160 ? 39.086 19.422 57.006 1.00 23.52 160 PRO F N 1
ATOM 9189 C CA . PRO F 1 160 ? 40.239 18.855 57.707 1.00 24.05 160 PRO F CA 1
ATOM 9190 C C . PRO F 1 160 ? 41.537 18.905 56.912 1.00 23.76 160 PRO F C 1
ATOM 9191 O O . PRO F 1 160 ? 42.616 18.709 57.468 1.00 24.46 160 PRO F O 1
ATOM 9195 N N . ARG F 1 161 ? 41.434 19.166 55.615 1.00 24.03 161 ARG F N 1
ATOM 9196 C CA . ARG F 1 161 ? 42.618 19.263 54.771 1.00 24.46 161 ARG F CA 1
ATOM 9197 C C . ARG F 1 161 ? 43.249 20.661 54.879 1.00 25.55 161 ARG F C 1
ATOM 9198 O O . ARG F 1 161 ? 44.386 20.869 54.440 1.00 26.66 161 ARG F O 1
ATOM 9206 N N . CYS F 1 162 ? 42.504 21.616 55.447 1.00 23.01 162 CYS F N 1
ATOM 9207 C CA . CYS F 1 162 ? 42.996 22.987 55.644 1.00 20.50 162 CYS F CA 1
ATOM 9208 C C . CYS F 1 162 ? 43.943 22.997 56.835 1.00 20.04 162 CYS F C 1
ATOM 9209 O O . CYS F 1 162 ? 43.559 22.651 57.959 1.00 19.96 162 CYS F O 1
ATOM 9212 N N . ARG F 1 163 ? 45.183 23.400 56.597 1.00 21.95 163 ARG F N 1
ATOM 9213 C CA . ARG F 1 163 ? 46.179 23.415 57.663 1.00 22.72 163 ARG F CA 1
ATOM 9214 C C . ARG F 1 163 ? 46.386 24.792 58.297 1.00 21.25 163 ARG F C 1
ATOM 9215 O O . ARG F 1 163 ? 47.064 24.921 59.316 1.00 19.93 163 ARG F O 1
ATOM 9223 N N . ARG F 1 164 ? 45.787 25.821 57.711 1.00 19.76 164 ARG F N 1
ATOM 9224 C CA . ARG F 1 164 ? 45.945 27.162 58.253 1.00 19.86 164 ARG F CA 1
ATOM 9225 C C . ARG F 1 164 ? 44.951 28.146 57.663 1.00 18.15 164 ARG F C 1
ATOM 9226 O O . ARG F 1 164 ? 44.428 27.945 56.569 1.00 18.37 164 ARG F O 1
ATOM 9234 N N . ILE F 1 165 ? 44.700 29.213 58.407 1.00 17.78 165 ILE F N 1
ATOM 9235 C CA . ILE F 1 165 ? 43.804 30.263 57.966 1.00 18.63 165 ILE F CA 1
ATOM 9236 C C . ILE F 1 165 ? 44.649 31.521 57.927 1.00 18.30 165 ILE F C 1
ATOM 9237 O O . ILE F 1 165 ? 45.314 31.852 58.905 1.00 16.06 165 ILE F O 1
ATOM 9242 N N . MET F 1 166 ? 44.612 32.212 56.789 1.00 18.61 166 MET F N 1
ATOM 9243 C CA . MET F 1 166 ? 45.403 33.419 56.574 1.00 17.91 166 MET F CA 1
ATOM 9244 C C . MET F 1 166 ? 44.677 34.726 56.878 1.00 19.69 166 MET F C 1
ATOM 9245 O O . MET F 1 166 ? 43.505 34.889 56.540 1.00 20.64 166 MET F O 1
ATOM 9250 N N . PHE F 1 167 ? 45.401 35.652 57.507 1.00 18.76 167 PHE F N 1
ATOM 9251 C CA . PHE F 1 167 ? 44.906 36.988 57.857 1.00 19.24 167 PHE F CA 1
ATOM 9252 C C . PHE F 1 167 ? 45.903 38.002 57.289 1.00 21.29 167 PHE F C 1
ATOM 9253 O O . PHE F 1 167 ? 47.116 37.873 57.498 1.00 22.96 167 PHE F O 1
ATOM 9261 N N . ASP F 1 168 ? 45.409 39.013 56.581 1.00 21.03 168 ASP F N 1
ATOM 9262 C CA . ASP F 1 168 ? 46.309 39.996 55.982 1.00 21.92 168 ASP F CA 1
ATOM 9263 C C . ASP F 1 168 ? 45.929 41.440 56.275 1.00 22.11 168 ASP F C 1
ATOM 9264 O O . ASP F 1 168 ? 45.600 42.201 55.369 1.00 21.43 168 ASP F O 1
ATOM 9269 N N . PRO F 1 169 ? 45.994 41.849 57.548 1.00 22.93 169 PRO F N 1
ATOM 9270 C CA . PRO F 1 169 ? 45.641 43.229 57.879 1.00 22.76 169 PRO F CA 1
ATOM 9271 C C . PRO F 1 169 ? 46.659 44.238 57.339 1.00 25.00 169 PRO F C 1
ATOM 9272 O O . PRO F 1 169 ? 47.801 43.888 57.029 1.00 24.15 169 PRO F O 1
ATOM 9276 N N . ASP F 1 170 ? 46.240 45.494 57.227 1.00 25.30 170 ASP F N 1
ATOM 9277 C CA . ASP F 1 170 ? 47.146 46.546 56.777 1.00 25.96 170 ASP F CA 1
ATOM 9278 C C . ASP F 1 170 ? 48.297 46.529 57.777 1.00 24.89 170 ASP F C 1
ATOM 9279 O O . ASP F 1 170 ? 48.080 46.322 58.973 1.00 24.02 170 ASP F O 1
ATOM 9284 N N . HIS F 1 171 ? 49.517 46.742 57.302 1.00 24.58 171 HIS F N 1
ATOM 9285 C CA . HIS F 1 171 ? 50.668 46.700 58.194 1.00 24.83 171 HIS F CA 1
ATOM 9286 C C . HIS F 1 171 ? 50.614 47.762 59.300 1.00 25.55 171 HIS F C 1
ATOM 9287 O O . HIS F 1 171 ? 51.363 47.679 60.275 1.00 27.32 171 HIS F O 1
ATOM 9294 N N . ARG F 1 172 ? 49.729 48.746 59.151 1.00 25.77 172 ARG F N 1
ATOM 9295 C CA . ARG F 1 172 ? 49.580 49.819 60.142 1.00 27.37 172 ARG F CA 1
ATOM 9296 C C . ARG F 1 172 ? 48.436 49.560 61.125 1.00 28.17 172 ARG F C 1
ATOM 9297 O O . ARG F 1 172 ? 48.263 50.308 62.086 1.00 28.24 172 ARG F O 1
ATOM 9305 N N . ASN F 1 173 ? 47.660 48.506 60.873 1.00 27.89 173 ASN F N 1
ATOM 9306 C CA . ASN F 1 173 ? 46.523 48.134 61.722 1.00 26.89 173 ASN F CA 1
ATOM 9307 C C . ASN F 1 173 ? 47.057 47.361 62.926 1.00 26.76 173 ASN F C 1
ATOM 9308 O O . ASN F 1 173 ? 46.995 46.131 62.981 1.00 24.75 173 ASN F O 1
ATOM 9313 N N . THR F 1 174 ? 47.579 48.096 63.897 1.00 26.79 174 THR F N 1
ATOM 9314 C CA . THR F 1 174 ? 48.168 47.486 65.075 1.00 27.82 174 THR F CA 1
ATOM 9315 C C . THR F 1 174 ? 47.186 46.665 65.911 1.00 26.70 174 THR F C 1
ATOM 9316 O O . THR F 1 174 ? 47.544 45.610 66.436 1.00 26.61 174 THR F O 1
ATOM 9320 N N . ALA F 1 175 ? 45.954 47.145 66.028 1.00 25.61 175 ALA F N 1
ATOM 9321 C CA . ALA F 1 175 ? 44.945 46.443 66.811 1.00 25.94 175 ALA F CA 1
ATOM 9322 C C . ALA F 1 175 ? 44.704 45.030 66.278 1.00 25.09 175 ALA F C 1
ATOM 9323 O O . ALA F 1 175 ? 44.616 44.076 67.048 1.00 23.03 175 ALA F O 1
ATOM 9325 N N . THR F 1 176 ? 44.604 44.902 64.958 1.00 24.35 176 THR F N 1
ATOM 9326 C CA . THR F 1 176 ? 44.357 43.604 64.352 1.00 22.96 176 THR F CA 1
ATOM 9327 C C . THR F 1 176 ? 45.609 42.747 64.358 1.00 22.82 176 THR F C 1
ATOM 9328 O O . THR F 1 176 ? 45.540 41.543 64.616 1.00 22.78 176 THR F O 1
ATOM 9332 N N . ARG F 1 177 ? 46.755 43.357 64.080 1.00 20.93 177 ARG F N 1
ATOM 9333 C CA . ARG F 1 177 ? 47.996 42.594 64.078 1.00 20.99 177 ARG F CA 1
ATOM 9334 C C . ARG F 1 177 ? 48.241 42.051 65.477 1.00 20.46 177 ARG F C 1
ATOM 9335 O O . ARG F 1 177 ? 48.662 40.914 65.647 1.00 19.31 177 ARG F O 1
ATOM 9343 N N . ARG F 1 178 ? 47.962 42.878 66.479 1.00 22.07 178 ARG F N 1
ATOM 9344 C CA . ARG F 1 178 ? 48.165 42.482 67.863 1.00 23.73 178 ARG F CA 1
ATOM 9345 C C . ARG F 1 178 ? 47.272 41.307 68.235 1.00 22.61 178 ARG F C 1
ATOM 9346 O O . ARG F 1 178 ? 47.673 40.429 68.997 1.00 22.67 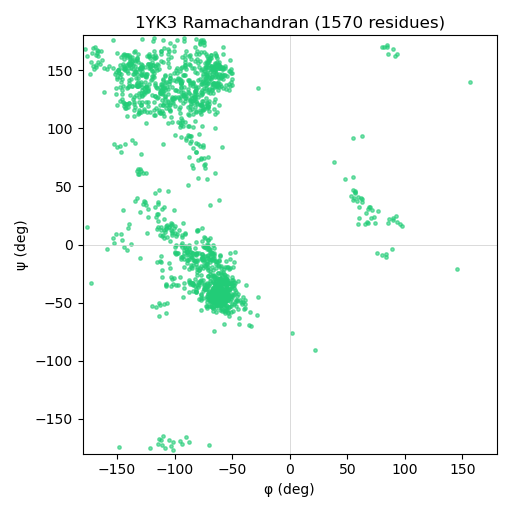178 ARG F O 1
ATOM 9354 N N . LEU F 1 179 ? 46.063 41.295 67.689 1.00 23.10 179 LEU F N 1
ATOM 9355 C CA . LEU F 1 179 ? 45.121 40.216 67.935 1.00 23.52 179 LEU F CA 1
ATOM 9356 C C . LEU F 1 179 ? 45.657 38.906 67.335 1.00 22.72 179 LEU F C 1
ATOM 9357 O O . LEU F 1 179 ? 45.604 37.852 67.975 1.00 24.13 179 LEU F O 1
ATOM 9362 N N . CYS F 1 180 ? 46.163 38.967 66.104 1.00 21.54 180 CYS F N 1
ATOM 9363 C CA . CYS F 1 180 ? 46.721 37.775 65.455 1.00 19.86 180 CYS F CA 1
ATOM 9364 C C . CYS F 1 180 ? 47.893 37.248 66.286 1.00 19.47 180 CYS F C 1
ATOM 9365 O O . CYS F 1 180 ? 48.080 36.034 66.416 1.00 17.19 180 CYS F O 1
ATOM 9368 N N . GLU F 1 181 ? 48.682 38.171 66.837 1.00 17.80 181 GLU F N 1
ATOM 9369 C CA . GLU F 1 181 ? 49.849 37.819 67.656 1.00 20.94 181 GLU F CA 1
ATOM 9370 C C . GLU F 1 181 ? 49.421 37.164 68.970 1.00 21.57 181 GLU F C 1
ATOM 9371 O O . GLU F 1 181 ? 49.878 36.065 69.304 1.00 23.56 181 GLU F O 1
ATOM 9377 N N . TRP F 1 182 ? 48.546 37.838 69.714 1.00 21.42 182 TRP F N 1
ATOM 9378 C CA . TRP F 1 182 ? 48.037 37.300 70.973 1.00 21.31 182 TRP F CA 1
ATOM 9379 C C . TRP F 1 182 ? 47.398 35.923 70.757 1.00 22.96 182 TRP F C 1
ATOM 9380 O O . TRP F 1 182 ? 47.407 35.082 71.661 1.00 22.15 182 TRP F O 1
ATOM 9391 N N . ALA F 1 183 ? 46.836 35.708 69.563 1.00 22.35 183 ALA F N 1
ATOM 9392 C CA . ALA F 1 183 ? 46.159 34.456 69.226 1.00 22.17 183 ALA F CA 1
ATOM 9393 C C . ALA F 1 183 ? 47.111 33.350 68.796 1.00 24.03 183 ALA F C 1
ATOM 9394 O O . ALA F 1 183 ? 46.687 32.219 68.525 1.00 26.85 183 ALA F O 1
ATOM 9396 N N . GLY F 1 184 ? 48.395 33.673 68.716 1.00 23.75 184 GLY F N 1
ATOM 9397 C CA . GLY F 1 184 ? 49.365 32.663 68.343 1.00 24.49 184 GLY F CA 1
ATOM 9398 C C . GLY F 1 184 ? 49.580 32.422 66.862 1.00 24.37 184 GLY F C 1
ATOM 9399 O O . GLY F 1 184 ? 50.091 31.370 66.479 1.00 24.17 184 GLY F O 1
ATOM 9400 N N . CYS F 1 185 ? 49.184 33.369 66.019 1.00 24.57 185 CYS F N 1
ATOM 9401 C CA . CYS F 1 185 ? 49.404 33.205 64.583 1.00 24.81 185 CYS F CA 1
ATOM 9402 C C . CYS F 1 185 ? 50.894 33.285 64.294 1.00 24.64 185 CYS F C 1
ATOM 9403 O O . CYS F 1 185 ? 51.639 33.918 65.029 1.00 24.55 185 CYS F O 1
ATOM 9406 N N . LYS F 1 186 ? 51.313 32.646 63.210 1.00 27.13 186 LYS F N 1
ATOM 9407 C CA . LYS F 1 186 ? 52.699 32.684 62.773 1.00 27.52 186 LYS F CA 1
ATOM 9408 C C . LYS F 1 186 ? 52.782 33.936 61.902 1.00 29.11 186 LYS F C 1
ATOM 9409 O O . LYS F 1 186 ? 51.878 34.199 61.106 1.00 30.18 186 LYS F O 1
ATOM 9415 N N . PHE F 1 187 ? 53.849 34.713 62.060 1.00 29.67 187 PHE F N 1
ATOM 9416 C CA . PHE F 1 187 ? 54.041 35.933 61.278 1.00 29.55 187 PHE F CA 1
ATOM 9417 C C . PHE F 1 187 ? 54.855 35.605 60.033 1.00 29.72 187 PHE F C 1
ATOM 9418 O O . PHE F 1 187 ? 55.904 34.987 60.137 1.00 31.48 187 PHE F O 1
ATOM 9426 N N . LEU F 1 188 ? 54.373 36.006 58.859 1.00 29.74 188 LEU F N 1
ATOM 9427 C CA . LEU F 1 188 ? 55.099 35.747 57.619 1.00 28.25 188 LEU F CA 1
ATOM 9428 C C . LEU F 1 188 ? 55.558 37.028 56.940 1.00 29.20 188 LEU F C 1
ATOM 9429 O O . LEU F 1 188 ? 55.731 37.073 55.717 1.00 29.06 188 LEU F O 1
ATOM 9434 N N . GLY F 1 189 ? 55.742 38.074 57.744 1.00 29.57 189 GLY F N 1
ATOM 9435 C CA . GLY F 1 189 ? 56.238 39.340 57.233 1.00 29.22 189 GLY F CA 1
ATOM 9436 C C . GLY F 1 189 ? 55.266 40.297 56.582 1.00 29.48 189 GLY F C 1
ATOM 9437 O O . GLY F 1 189 ? 54.110 39.963 56.338 1.00 29.11 189 GLY F O 1
ATOM 9438 N N . GLU F 1 190 ? 55.748 41.511 56.327 1.00 28.50 190 GLU F N 1
ATOM 9439 C CA . GLU F 1 190 ? 54.952 42.543 55.682 1.00 29.49 190 GLU F CA 1
ATOM 9440 C C . GLU F 1 190 ? 55.250 42.447 54.189 1.00 30.57 190 GLU F C 1
ATOM 9441 O O . GLU F 1 190 ? 56.332 42.008 53.792 1.00 30.60 190 GLU F O 1
ATOM 9447 N N . HIS F 1 191 ? 54.296 42.855 53.363 1.00 31.45 191 HIS F N 1
ATOM 9448 C CA . HIS F 1 191 ? 54.483 42.804 51.923 1.00 33.28 191 HIS F CA 1
ATOM 9449 C C . HIS F 1 191 ? 53.750 43.940 51.252 1.00 35.92 191 HIS F C 1
ATOM 9450 O O . HIS F 1 191 ? 52.599 44.234 51.587 1.00 34.50 191 HIS F O 1
ATOM 9457 N N . ASP F 1 192 ? 54.424 44.582 50.303 1.00 39.85 192 ASP F N 1
ATOM 9458 C CA . ASP F 1 192 ? 53.807 45.655 49.543 1.00 43.86 192 ASP F CA 1
ATOM 9459 C C . ASP F 1 192 ? 53.043 44.961 48.425 1.00 44.66 192 ASP F C 1
ATOM 9460 O O . ASP F 1 192 ? 53.617 44.201 47.653 1.00 45.71 192 ASP F O 1
ATOM 9465 N N . THR F 1 193 ? 51.741 45.197 48.356 1.00 47.15 193 THR F N 1
ATOM 9466 C CA . THR F 1 193 ? 50.931 44.578 47.321 1.00 48.97 193 THR F CA 1
ATOM 9467 C C . THR F 1 193 ? 50.389 45.646 46.392 1.00 51.83 193 THR F C 1
ATOM 9468 O O . THR F 1 193 ? 50.762 46.818 46.483 1.00 53.41 193 THR F O 1
ATOM 9472 N N . THR F 1 194 ? 49.490 45.233 45.511 1.00 54.58 194 THR F N 1
ATOM 9473 C CA . THR F 1 194 ? 48.891 46.128 44.532 1.00 56.73 194 THR F CA 1
ATOM 9474 C C . THR F 1 194 ? 48.555 47.538 45.016 1.00 56.71 194 THR F C 1
ATOM 9475 O O . THR F 1 194 ? 48.884 48.514 44.342 1.00 58.83 194 THR F O 1
ATOM 9479 N N . ASN F 1 195 ? 47.903 47.662 46.167 1.00 55.21 195 ASN F N 1
ATOM 9480 C CA . ASN F 1 195 ? 47.538 48.989 46.652 1.00 53.64 195 ASN F CA 1
ATOM 9481 C C . ASN F 1 195 ? 47.589 49.176 48.162 1.00 51.45 195 ASN F C 1
ATOM 9482 O O . ASN F 1 195 ? 46.841 49.988 48.717 1.00 51.02 195 ASN F O 1
ATOM 9487 N N . ARG F 1 196 ? 48.484 48.439 48.819 1.00 47.10 196 ARG F N 1
ATOM 9488 C CA . ARG F 1 196 ? 48.641 48.524 50.267 1.00 42.20 196 ARG F CA 1
ATOM 9489 C C . ARG F 1 196 ? 49.795 47.642 50.711 1.00 38.93 196 ARG F C 1
ATOM 9490 O O . ARG F 1 196 ? 50.242 46.767 49.973 1.00 39.35 196 ARG F O 1
ATOM 9498 N N . ARG F 1 197 ? 50.293 47.891 51.913 1.00 35.13 197 ARG F N 1
ATOM 9499 C CA . ARG F 1 197 ? 51.364 47.079 52.464 1.00 31.94 197 ARG F CA 1
ATOM 9500 C C . ARG F 1 197 ? 50.683 46.312 53.588 1.00 30.03 197 ARG F C 1
ATOM 9501 O O . ARG F 1 197 ? 50.139 46.908 54.518 1.00 28.97 197 ARG F O 1
ATOM 9509 N N . MET F 1 198 ? 50.695 44.991 53.489 1.00 27.52 198 MET F N 1
ATOM 9510 C CA . MET F 1 198 ? 50.044 44.151 54.485 1.00 27.31 198 MET F CA 1
ATOM 9511 C C . MET F 1 198 ? 51.030 43.481 55.416 1.00 26.42 198 MET F C 1
ATOM 9512 O O . MET F 1 198 ? 52.229 43.444 55.150 1.00 26.51 198 MET F O 1
ATOM 9517 N N . ALA F 1 199 ? 50.495 42.942 56.504 1.00 24.35 199 ALA F N 1
ATOM 9518 C CA . ALA F 1 199 ? 51.263 42.171 57.470 1.00 22.54 199 ALA F CA 1
ATOM 9519 C C . ALA F 1 199 ? 50.547 40.821 57.352 1.00 21.48 199 ALA F C 1
ATOM 9520 O O . ALA F 1 199 ? 49.354 40.724 57.646 1.00 21.49 199 ALA F O 1
ATOM 9522 N N . LEU F 1 200 ? 51.257 39.795 56.896 1.00 19.07 200 LEU F N 1
ATOM 9523 C CA . LEU F 1 200 ? 50.658 38.486 56.705 1.00 19.49 200 LEU F CA 1
ATOM 9524 C C . LEU F 1 200 ? 50.833 37.533 57.883 1.00 21.16 200 LEU F C 1
ATOM 9525 O O . LEU F 1 200 ? 51.954 37.299 58.342 1.00 23.68 200 LEU F O 1
ATOM 9530 N N . TYR F 1 201 ? 49.722 36.967 58.354 1.00 17.05 201 TYR F N 1
ATOM 9531 C CA . TYR F 1 201 ? 49.744 36.045 59.476 1.00 15.21 201 TYR F CA 1
ATOM 9532 C C . TYR F 1 201 ? 49.023 34.762 59.136 1.00 18.20 201 TYR F C 1
ATOM 9533 O O . TYR F 1 201 ? 48.091 34.754 58.325 1.00 19.01 201 TYR F O 1
ATOM 9542 N N . ALA F 1 202 ? 49.440 33.678 59.779 1.00 17.69 202 ALA F N 1
ATOM 9543 C CA . ALA F 1 202 ? 48.807 32.387 59.556 1.00 19.10 202 ALA F CA 1
ATOM 9544 C C . ALA F 1 202 ? 48.406 31.766 60.888 1.00 18.67 202 ALA F C 1
ATOM 9545 O O . ALA F 1 202 ? 49.207 31.710 61.816 1.00 17.03 202 ALA F O 1
ATOM 9547 N N . LEU F 1 203 ? 47.148 31.345 60.988 1.00 19.01 203 LEU F N 1
ATOM 9548 C CA . LEU F 1 203 ? 46.665 30.679 62.190 1.00 19.49 203 LEU F CA 1
ATOM 9549 C C . LEU F 1 203 ? 46.636 29.197 61.825 1.00 19.57 203 LEU F C 1
ATOM 9550 O O . LEU F 1 203 ? 45.759 28.746 61.084 1.00 18.88 203 LEU F O 1
ATOM 9555 N N . GLU F 1 204 ? 47.599 28.445 62.338 1.00 20.73 204 GLU F N 1
ATOM 9556 C CA . GLU F 1 204 ? 47.689 27.025 62.034 1.00 26.03 204 GLU F CA 1
ATOM 9557 C C . GLU F 1 204 ? 46.593 26.187 62.668 1.00 26.88 204 GLU F C 1
ATOM 9558 O O . GLU F 1 204 ? 46.138 26.466 63.779 1.00 24.85 204 GLU F O 1
ATOM 9564 N N . ALA F 1 205 ? 46.156 25.166 61.941 1.00 28.51 205 ALA F N 1
ATOM 9565 C CA . ALA F 1 205 ? 45.105 24.286 62.432 1.00 31.72 205 ALA F CA 1
ATOM 9566 C C . ALA F 1 205 ? 45.537 23.659 63.748 1.00 33.62 205 ALA F C 1
ATOM 9567 O O . ALA F 1 205 ? 46.729 23.484 63.998 1.00 32.21 205 ALA F O 1
ATOM 9569 N N . PRO F 1 206 ? 44.567 23.317 64.610 1.00 37.40 206 PRO F N 1
ATOM 9570 C CA . PRO F 1 206 ? 44.891 22.703 65.900 1.00 41.59 206 PRO F CA 1
ATOM 9571 C C . PRO F 1 206 ? 45.746 21.448 65.719 1.00 45.39 206 PRO F C 1
ATOM 9572 O O . PRO F 1 206 ? 45.466 20.610 64.868 1.00 44.93 206 PRO F O 1
ATOM 9576 N N . THR F 1 207 ? 46.797 21.336 66.522 1.00 51.08 207 THR F N 1
ATOM 9577 C CA . THR F 1 207 ? 47.717 20.204 66.448 1.00 56.85 207 THR F CA 1
ATOM 9578 C C . THR F 1 207 ? 47.122 18.883 66.947 1.00 60.43 207 THR F C 1
ATOM 9579 O O . THR F 1 207 ? 47.446 18.417 68.038 1.00 60.92 207 THR F O 1
ATOM 9583 N N . THR F 1 208 ? 46.261 18.288 66.120 1.00 64.85 208 THR F N 1
ATOM 9584 C CA . THR F 1 208 ? 45.573 17.026 66.420 1.00 67.87 208 THR F CA 1
ATOM 9585 C C . THR F 1 208 ? 45.494 16.701 67.911 1.00 69.84 208 THR F C 1
ATOM 9586 O O . THR F 1 208 ? 44.540 17.094 68.588 1.00 70.39 208 THR F O 1
ATOM 9590 N N . ALA F 1 209 ? 46.491 15.980 68.419 1.00 71.68 209 ALA F N 1
ATOM 9591 C CA . ALA F 1 209 ? 46.527 15.612 69.833 1.00 73.35 209 ALA F CA 1
ATOM 9592 C C . ALA F 1 209 ? 47.934 15.783 70.401 1.00 74.03 209 ALA F C 1
ATOM 9593 O O . ALA F 1 209 ? 48.098 16.624 71.313 1.00 74.34 209 ALA F O 1
ATOM 9595 N N . ALA G 1 10 ? 19.928 77.280 37.740 1.00 71.72 10 ALA G N 1
ATOM 9596 C CA . ALA G 1 10 ? 21.343 77.750 37.801 1.00 71.30 10 ALA G CA 1
ATOM 9597 C C . ALA G 1 10 ? 21.575 78.926 36.850 1.00 71.43 10 ALA G C 1
ATOM 9598 O O . ALA G 1 10 ? 20.629 79.485 36.292 1.00 71.51 10 ALA G O 1
ATOM 9600 N N . ASP G 1 11 ? 22.840 79.305 36.689 1.00 71.32 11 ASP G N 1
ATOM 9601 C CA . ASP G 1 11 ? 23.219 80.393 35.792 1.00 70.46 11 ASP G CA 1
ATOM 9602 C C . ASP G 1 11 ? 24.652 80.155 35.320 1.00 69.63 11 ASP G C 1
ATOM 9603 O O . ASP G 1 11 ? 25.243 80.988 34.632 1.00 70.03 11 ASP G O 1
ATOM 9608 N N . ASP G 1 12 ? 25.192 78.998 35.704 1.00 68.20 12 ASP G N 1
ATOM 9609 C CA . ASP G 1 12 ? 26.541 78.571 35.326 1.00 65.78 12 ASP G CA 1
ATOM 9610 C C . ASP G 1 12 ? 27.685 79.426 35.876 1.00 62.51 12 ASP G C 1
ATOM 9611 O O . ASP G 1 12 ? 28.812 79.352 35.375 1.00 63.73 12 ASP G O 1
ATOM 9616 N N . ALA G 1 13 ? 27.412 80.224 36.904 1.00 57.18 13 ALA G N 1
ATOM 9617 C CA . ALA G 1 13 ? 28.448 81.085 37.474 1.00 51.47 13 ALA G CA 1
ATOM 9618 C C . ALA G 1 13 ? 29.287 80.431 38.578 1.00 46.52 13 ALA G C 1
ATOM 9619 O O . ALA G 1 13 ? 29.439 81.008 39.653 1.00 45.30 13 ALA G O 1
ATOM 9621 N N . LEU G 1 14 ? 29.835 79.246 38.313 1.00 40.75 14 LEU G N 1
ATOM 9622 C CA . LEU G 1 14 ? 30.655 78.549 39.302 1.00 35.36 14 LEU G CA 1
ATOM 9623 C C . LEU G 1 14 ? 31.977 79.281 39.502 1.00 31.91 14 LEU G C 1
ATOM 9624 O O . LEU G 1 14 ? 32.712 79.515 38.548 1.00 31.77 14 LEU G O 1
ATOM 9629 N N . VAL G 1 15 ? 32.279 79.665 40.737 1.00 28.44 15 VAL G N 1
ATOM 9630 C CA . VAL G 1 15 ? 33.540 80.350 40.979 1.00 25.92 15 VAL G CA 1
ATOM 9631 C C . VAL G 1 15 ? 34.614 79.347 41.382 1.00 24.86 15 VAL G C 1
ATOM 9632 O O . VAL G 1 15 ? 34.318 78.216 41.786 1.00 22.20 15 VAL G O 1
ATOM 9636 N N . ARG G 1 16 ? 35.863 79.766 41.249 1.00 24.84 16 ARG G N 1
ATOM 9637 C CA . ARG G 1 16 ? 36.994 78.930 41.614 1.00 24.00 16 ARG G CA 1
ATOM 9638 C C . ARG G 1 16 ? 37.443 79.308 43.016 1.00 24.15 16 ARG G C 1
ATOM 9639 O O . ARG G 1 16 ? 37.675 80.484 43.300 1.00 24.60 16 ARG G O 1
ATOM 9647 N N . LEU G 1 17 ? 37.541 78.318 43.896 1.00 22.36 17 LEU G N 1
ATOM 9648 C CA . LEU G 1 17 ? 37.979 78.570 45.260 1.00 21.40 17 LEU G CA 1
ATOM 9649 C C . LEU G 1 17 ? 39.460 78.898 45.175 1.00 21.21 17 LEU G C 1
ATOM 9650 O O . LEU G 1 17 ? 40.261 78.087 44.725 1.00 20.14 17 LEU G O 1
ATOM 9655 N N . ALA G 1 18 ? 39.813 80.106 45.595 1.00 22.52 18 ALA G N 1
ATOM 9656 C CA . ALA G 1 18 ? 41.192 80.572 45.527 1.00 23.23 18 ALA G CA 1
ATOM 9657 C C . ALA G 1 18 ? 42.231 79.630 46.120 1.00 23.31 18 ALA G C 1
ATOM 9658 O O . ALA G 1 18 ? 43.357 79.545 45.624 1.00 27.60 18 ALA G O 1
ATOM 9660 N N . ARG G 1 19 ? 41.860 78.913 47.170 1.00 22.83 19 ARG G N 1
ATOM 9661 C CA . ARG G 1 19 ? 42.801 78.021 47.840 1.00 22.12 19 ARG G CA 1
ATOM 9662 C C . ARG G 1 19 ? 42.839 76.586 47.359 1.00 20.35 19 ARG G C 1
ATOM 9663 O O . ARG G 1 19 ? 43.695 75.818 47.797 1.00 17.94 19 ARG G O 1
ATOM 9671 N N . GLU G 1 20 ? 41.927 76.209 46.471 1.00 19.22 20 GLU G N 1
ATOM 9672 C CA . GLU G 1 20 ? 41.911 74.829 46.000 1.00 21.71 20 GLU G CA 1
ATOM 9673 C C . GLU G 1 20 ? 43.106 74.492 45.113 1.00 22.22 20 GLU G C 1
ATOM 9674 O O . GLU G 1 20 ? 43.548 75.312 44.305 1.00 23.09 20 GLU G O 1
ATOM 9680 N N . ARG G 1 21 ? 43.633 73.284 45.293 1.00 23.43 21 ARG G N 1
ATOM 9681 C CA . ARG G 1 21 ? 44.775 72.800 44.529 1.00 24.54 21 ARG G CA 1
ATOM 9682 C C . ARG G 1 21 ? 44.337 71.709 43.552 1.00 25.48 21 ARG G C 1
ATOM 9683 O O . ARG G 1 21 ? 43.597 70.793 43.922 1.00 24.98 21 ARG G O 1
ATOM 9691 N N . PHE G 1 22 ? 44.818 71.789 42.312 1.00 25.80 22 PHE G N 1
ATOM 9692 C CA . PHE G 1 22 ? 44.416 70.826 41.296 1.00 26.17 22 PHE G CA 1
ATOM 9693 C C . PHE G 1 22 ? 45.461 69.838 40.784 1.00 28.15 22 PHE G C 1
ATOM 9694 O O . PHE G 1 22 ? 45.099 68.858 40.130 1.00 26.91 22 PHE G O 1
ATOM 9702 N N . ASP G 1 23 ? 46.744 70.085 41.049 1.00 28.21 23 ASP G N 1
ATOM 9703 C CA . ASP G 1 23 ? 47.764 69.129 40.624 1.00 29.31 23 ASP G CA 1
ATOM 9704 C C . ASP G 1 23 ? 47.895 68.184 41.811 1.00 28.76 23 ASP G C 1
ATOM 9705 O O . ASP G 1 23 ? 48.673 68.420 42.740 1.00 29.52 23 ASP G O 1
ATOM 9710 N N . LEU G 1 24 ? 47.119 67.109 41.777 1.00 28.52 24 LEU G N 1
ATOM 9711 C CA . LEU G 1 24 ? 47.095 66.146 42.868 1.00 28.01 24 LEU G CA 1
ATOM 9712 C C . LEU G 1 24 ? 47.495 64.718 42.518 1.00 29.07 24 LEU G C 1
ATOM 9713 O O . LEU G 1 24 ? 47.290 64.255 41.400 1.00 30.33 24 LEU G O 1
ATOM 9718 N N . PRO G 1 25 ? 48.083 63.999 43.485 1.00 30.26 25 PRO G N 1
ATOM 9719 C CA . PRO G 1 25 ? 48.476 62.610 43.241 1.00 31.05 25 PRO G CA 1
ATOM 9720 C C . PRO G 1 25 ? 47.137 61.908 42.994 1.00 32.73 25 PRO G C 1
ATOM 9721 O O . PRO G 1 25 ? 46.087 62.458 43.342 1.00 32.56 25 PRO G O 1
ATOM 9725 N N . ASP G 1 26 ? 47.160 60.712 42.414 1.00 33.77 26 ASP G N 1
ATOM 9726 C CA . ASP G 1 26 ? 45.922 59.991 42.130 1.00 35.65 26 ASP G CA 1
ATOM 9727 C C . ASP G 1 26 ? 45.094 59.656 43.375 1.00 34.72 26 ASP G C 1
ATOM 9728 O O . ASP G 1 26 ? 43.868 59.799 43.373 1.00 34.02 26 ASP G O 1
ATOM 9733 N N . GLN G 1 27 ? 45.763 59.199 44.429 1.00 32.24 27 GLN G N 1
ATOM 9734 C CA . GLN G 1 27 ? 45.079 58.834 45.659 1.00 31.23 27 GLN G CA 1
ATOM 9735 C C . GLN G 1 27 ? 44.306 60.002 46.251 1.00 30.47 27 GLN G C 1
ATOM 9736 O O . GLN G 1 27 ? 43.202 59.826 46.767 1.00 29.97 27 GLN G O 1
ATOM 9742 N N . VAL G 1 28 ? 44.895 61.192 46.178 1.00 28.91 28 VAL G N 1
ATOM 9743 C CA . VAL G 1 28 ? 44.266 62.390 46.708 1.00 25.69 28 VAL G CA 1
ATOM 9744 C C . VAL G 1 28 ? 43.091 62.811 45.849 1.00 26.35 28 VAL G C 1
ATOM 9745 O O . VAL G 1 28 ? 42.014 63.108 46.372 1.00 23.82 28 VAL G O 1
ATOM 9749 N N . ARG G 1 29 ? 43.285 62.835 44.532 1.00 26.91 29 ARG G N 1
ATOM 9750 C CA . ARG G 1 29 ? 42.201 63.222 43.630 1.00 27.91 29 ARG G CA 1
ATOM 9751 C C . ARG G 1 29 ? 40.973 62.321 43.794 1.00 28.70 29 ARG G C 1
ATOM 9752 O O . ARG G 1 29 ? 39.839 62.780 43.650 1.00 28.28 29 ARG G O 1
ATOM 9760 N N . ARG G 1 30 ? 41.201 61.046 44.110 1.00 30.55 30 ARG G N 1
ATOM 9761 C CA . ARG G 1 30 ? 40.110 60.080 44.293 1.00 32.89 30 ARG G CA 1
ATOM 9762 C C . ARG G 1 30 ? 39.327 60.237 45.597 1.00 32.11 30 ARG G C 1
ATOM 9763 O O . ARG G 1 30 ? 38.264 59.640 45.754 1.00 32.63 30 ARG G O 1
ATOM 9771 N N . LEU G 1 31 ? 39.851 61.017 46.538 1.00 29.43 31 LEU G N 1
ATOM 9772 C CA . LEU G 1 31 ? 39.150 61.217 47.804 1.00 27.34 31 LEU G CA 1
ATOM 9773 C C . LEU G 1 31 ? 37.815 61.912 47.582 1.00 25.91 31 LEU G C 1
ATOM 9774 O O . LEU G 1 31 ? 37.712 62.854 46.795 1.00 26.79 31 LEU G O 1
ATOM 9779 N N . ALA G 1 32 ? 36.789 61.432 48.267 1.00 24.39 32 ALA G N 1
ATOM 9780 C CA . ALA G 1 32 ? 35.467 62.037 48.181 1.00 25.32 32 ALA G CA 1
ATOM 9781 C C . ALA G 1 32 ? 35.511 63.236 49.143 1.00 23.32 32 ALA G C 1
ATOM 9782 O O . ALA G 1 32 ? 36.513 63.443 49.819 1.00 25.00 32 ALA G O 1
ATOM 9784 N N . ARG G 1 33 ? 34.449 64.022 49.231 1.00 22.71 33 ARG G N 1
ATOM 9785 C CA . ARG G 1 33 ? 34.495 65.176 50.125 1.00 23.37 33 ARG G CA 1
ATOM 9786 C C . ARG G 1 33 ? 34.790 64.779 51.577 1.00 23.67 33 ARG G C 1
ATOM 9787 O O . ARG G 1 33 ? 34.692 63.614 51.956 1.00 25.39 33 ARG G O 1
ATOM 9795 N N . PRO G 1 34 ? 35.172 65.748 52.412 1.00 24.17 34 PRO G N 1
ATOM 9796 C CA . PRO G 1 34 ? 35.459 65.378 53.800 1.00 24.39 34 PRO G CA 1
ATOM 9797 C C . PRO G 1 34 ? 34.233 64.815 54.535 1.00 25.63 34 PRO G C 1
ATOM 9798 O O . PRO G 1 34 ? 33.088 65.094 54.175 1.00 25.36 34 PRO G O 1
ATOM 9802 N N . PRO G 1 35 ? 34.467 64.010 55.578 1.00 27.50 35 PRO G N 1
ATOM 9803 C CA . PRO G 1 35 ? 33.382 63.417 56.368 1.00 28.38 35 PRO G CA 1
ATOM 9804 C C . PRO G 1 35 ? 32.639 64.504 57.147 1.00 28.55 35 PRO G C 1
ATOM 9805 O O . PRO G 1 35 ? 33.240 65.488 57.591 1.00 27.20 35 PRO G O 1
ATOM 9809 N N . VAL G 1 36 ? 31.332 64.339 57.301 1.00 26.27 36 VAL G N 1
ATOM 9810 C CA . VAL G 1 36 ? 30.569 65.317 58.040 1.00 27.32 36 VAL G CA 1
ATOM 9811 C C . VAL G 1 36 ? 30.760 64.974 59.515 1.00 29.39 36 VAL G C 1
ATOM 9812 O O . VAL G 1 36 ? 30.531 63.840 59.938 1.00 28.49 36 VAL G O 1
ATOM 9816 N N . PRO G 1 37 ? 31.246 65.935 60.309 1.00 29.39 37 PRO G N 1
ATOM 9817 C CA . PRO G 1 37 ? 31.437 65.655 61.731 1.00 29.54 37 PRO G CA 1
ATOM 9818 C C . PRO G 1 37 ? 30.132 66.034 62.425 1.00 29.86 37 PRO G C 1
ATOM 9819 O O . PRO G 1 37 ? 29.293 66.691 61.820 1.00 31.95 37 PRO G O 1
ATOM 9823 N N . SER G 1 38 ? 29.945 65.624 63.672 1.00 29.55 38 SER G N 1
ATOM 9824 C CA . SER G 1 38 ? 28.704 65.962 64.358 1.00 29.63 38 SER G CA 1
ATOM 9825 C C . SER G 1 38 ? 28.904 66.294 65.819 1.00 28.67 38 SER G C 1
ATOM 9826 O O . SER G 1 38 ? 29.933 65.985 66.411 1.00 29.15 38 SER G O 1
ATOM 9829 N N . LEU G 1 39 ? 27.894 66.936 66.390 1.00 29.69 39 LEU G N 1
ATOM 9830 C CA . LEU G 1 39 ? 27.906 67.327 67.790 1.00 29.79 39 LEU G CA 1
ATOM 9831 C C . LEU G 1 39 ? 26.608 66.848 68.444 1.00 30.66 39 LEU G C 1
ATOM 9832 O O . LEU G 1 39 ? 25.533 66.923 67.842 1.00 29.99 39 LEU G O 1
ATOM 9837 N N . GLU G 1 40 ? 26.717 66.350 69.672 1.00 31.62 40 GLU G N 1
ATOM 9838 C CA . GLU G 1 40 ? 25.558 65.861 70.411 1.00 31.00 40 GLU G CA 1
ATOM 9839 C C . GLU G 1 40 ? 24.682 67.010 70.893 1.00 29.97 40 GLU G C 1
ATOM 9840 O O . GLU G 1 40 ? 25.171 68.099 71.203 1.00 28.28 40 GLU G O 1
ATOM 9846 N N . PRO G 1 41 ? 23.361 66.784 70.956 1.00 29.93 41 PRO G N 1
ATOM 9847 C CA . PRO G 1 41 ? 22.463 67.844 71.419 1.00 28.38 41 PRO G CA 1
ATOM 9848 C C . PRO G 1 41 ? 22.924 68.282 72.812 1.00 27.62 41 PRO G C 1
ATOM 9849 O O . PRO G 1 41 ? 23.529 67.492 73.545 1.00 27.30 41 PRO G O 1
ATOM 9853 N N . PRO G 1 42 ? 22.647 69.536 73.202 1.00 26.58 42 PRO G N 1
ATOM 9854 C CA . PRO G 1 42 ? 21.937 70.590 72.464 1.00 26.22 42 PRO G CA 1
ATOM 9855 C C . PRO G 1 42 ? 22.699 71.245 71.310 1.00 26.63 42 PRO G C 1
ATOM 9856 O O . PRO G 1 42 ? 22.217 72.217 70.724 1.00 27.37 42 PRO G O 1
ATOM 9860 N N . TYR G 1 43 ? 23.884 70.731 70.993 1.00 25.62 43 TYR G N 1
ATOM 9861 C CA . TYR G 1 43 ? 24.675 71.289 69.896 1.00 25.64 43 TYR G CA 1
ATOM 9862 C C . TYR G 1 43 ? 24.366 70.585 68.583 1.00 26.72 43 TYR G C 1
ATOM 9863 O O . TYR G 1 43 ? 23.899 69.436 68.561 1.00 26.30 43 TYR G O 1
ATOM 9872 N N . GLY G 1 44 ? 24.638 71.275 67.486 1.00 25.38 44 GLY G N 1
ATOM 9873 C CA . GLY G 1 44 ? 24.399 70.679 66.189 1.00 26.66 44 GLY G CA 1
ATOM 9874 C C . GLY G 1 44 ? 25.369 71.167 65.135 1.00 25.62 44 GLY G C 1
ATOM 9875 O O . GLY G 1 44 ? 25.871 72.294 65.208 1.00 24.57 44 GLY G O 1
ATOM 9876 N N . LEU G 1 45 ? 25.643 70.298 64.167 1.00 25.12 45 LEU G N 1
ATOM 9877 C CA . LEU G 1 45 ? 26.519 70.610 63.038 1.00 23.66 45 LEU G CA 1
ATOM 9878 C C . LEU G 1 45 ? 25.834 70.104 61.783 1.00 23.20 45 LEU G C 1
ATOM 9879 O O . LEU G 1 45 ? 25.429 68.950 61.718 1.00 23.77 45 LEU G O 1
ATOM 9884 N N . ARG G 1 46 ? 25.678 70.964 60.788 1.00 23.86 46 ARG G N 1
ATOM 9885 C CA . ARG G 1 46 ? 25.052 70.527 59.549 1.00 25.00 46 ARG G CA 1
ATOM 9886 C C . ARG G 1 46 ? 25.754 71.174 58.366 1.00 25.20 46 ARG G C 1
ATOM 9887 O O . ARG G 1 46 ? 26.346 72.254 58.489 1.00 24.47 46 ARG G O 1
ATOM 9895 N N . VAL G 1 47 ? 25.675 70.504 57.221 1.00 25.90 47 VAL G N 1
ATOM 9896 C CA . VAL G 1 47 ? 26.282 70.991 56.000 1.00 24.95 47 VAL G CA 1
ATOM 9897 C C . VAL G 1 47 ? 25.544 72.254 55.588 1.00 25.94 47 VAL G C 1
ATOM 9898 O O . VAL G 1 47 ? 24.321 72.265 55.539 1.00 28.05 47 VAL G O 1
ATOM 9902 N N . ALA G 1 48 ? 26.282 73.320 55.299 1.00 23.26 48 ALA G N 1
ATOM 9903 C CA . ALA G 1 48 ? 25.654 74.566 54.892 1.00 25.33 48 ALA G CA 1
ATOM 9904 C C . ALA G 1 48 ? 24.943 74.422 53.541 1.00 26.47 48 ALA G C 1
ATOM 9905 O O . ALA G 1 48 ? 25.316 73.593 52.709 1.00 25.82 48 ALA G O 1
ATOM 9907 N N . GLN G 1 49 ? 23.916 75.237 53.336 1.00 26.53 49 GLN G N 1
ATOM 9908 C CA . GLN G 1 49 ? 23.166 75.219 52.090 1.00 29.05 49 GLN G CA 1
ATOM 9909 C C . GLN G 1 49 ? 23.301 76.574 51.411 1.00 28.94 49 GLN G C 1
ATOM 9910 O O . GLN G 1 49 ? 23.644 77.568 52.053 1.00 26.11 49 GLN G O 1
ATOM 9916 N N . LEU G 1 50 ? 23.033 76.613 50.109 1.00 29.24 50 LEU G N 1
ATOM 9917 C CA . LEU G 1 50 ? 23.126 77.865 49.378 1.00 29.83 50 LEU G CA 1
ATOM 9918 C C . LEU G 1 50 ? 22.203 78.886 50.028 1.00 28.77 50 LEU G C 1
ATOM 9919 O O . LEU G 1 50 ? 22.492 80.081 50.032 1.00 28.98 50 LEU G O 1
ATOM 9924 N N . THR G 1 51 ? 21.104 78.402 50.602 1.00 29.18 51 THR G N 1
ATOM 9925 C CA . THR G 1 51 ? 20.127 79.266 51.264 1.00 30.11 51 THR G CA 1
ATOM 9926 C C . THR G 1 51 ? 20.670 79.937 52.529 1.00 28.43 51 THR G C 1
ATOM 9927 O O . THR G 1 51 ? 20.040 80.852 53.073 1.00 28.13 51 THR G O 1
ATOM 9931 N N . ASP G 1 52 ? 21.832 79.485 53.000 1.00 27.07 52 ASP G N 1
ATOM 9932 C CA . ASP G 1 52 ? 22.435 80.064 54.201 1.00 25.93 52 ASP G CA 1
ATOM 9933 C C . ASP G 1 52 ? 23.311 81.273 53.879 1.00 25.94 52 ASP G C 1
ATOM 9934 O O . ASP G 1 52 ? 23.873 81.888 54.776 1.00 25.89 52 ASP G O 1
ATOM 9939 N N . ALA G 1 53 ? 23.414 81.611 52.596 1.00 27.41 53 ALA G N 1
ATOM 9940 C CA . ALA G 1 53 ? 24.257 82.718 52.143 1.00 27.53 53 ALA G CA 1
ATOM 9941 C C . ALA G 1 53 ? 23.979 84.080 52.780 1.00 27.75 53 ALA G C 1
ATOM 9942 O O . ALA G 1 53 ? 24.913 84.795 53.156 1.00 27.13 53 ALA G O 1
ATOM 9944 N N . GLU G 1 54 ? 22.708 84.451 52.890 1.00 28.50 54 GLU G N 1
ATOM 9945 C CA . GLU G 1 54 ? 22.352 85.738 53.485 1.00 28.88 54 GLU G CA 1
ATOM 9946 C C . GLU G 1 54 ? 22.840 85.812 54.928 1.00 28.71 54 GLU G C 1
ATOM 9947 O O . GLU G 1 54 ? 23.445 86.808 55.338 1.00 29.90 54 GLU G O 1
ATOM 9953 N N . MET G 1 55 ? 22.567 84.759 55.696 1.00 26.95 55 MET G N 1
ATOM 9954 C CA . MET G 1 55 ? 22.988 84.703 57.091 1.00 28.31 55 MET G CA 1
ATOM 9955 C C . MET G 1 55 ? 24.514 84.751 57.200 1.00 29.14 55 MET G C 1
ATOM 9956 O O . MET G 1 55 ? 25.070 85.517 57.987 1.00 28.56 55 MET G O 1
ATOM 9961 N N . LEU G 1 56 ? 25.190 83.935 56.403 1.00 27.31 56 LEU G N 1
ATOM 9962 C CA . LEU G 1 56 ? 26.637 83.900 56.454 1.00 26.74 56 LEU G CA 1
ATOM 9963 C C . LEU G 1 56 ? 27.267 85.226 56.057 1.00 27.25 56 LEU G C 1
ATOM 9964 O O . LEU G 1 56 ? 28.253 85.649 56.660 1.00 26.98 56 LEU G O 1
ATOM 9969 N N . ALA G 1 57 ? 26.695 85.886 55.054 1.00 28.73 57 ALA G N 1
ATOM 9970 C CA . ALA G 1 57 ? 27.213 87.173 54.594 1.00 29.48 57 ALA G CA 1
ATOM 9971 C C . ALA G 1 57 ? 27.085 88.212 55.704 1.00 29.61 57 ALA G C 1
ATOM 9972 O O . ALA G 1 57 ? 27.990 89.022 55.926 1.00 31.02 57 ALA G O 1
ATOM 9974 N N . GLU G 1 58 ? 25.955 88.178 56.404 1.00 28.68 58 GLU G N 1
ATOM 9975 C CA . GLU G 1 58 ? 25.705 89.116 57.486 1.00 28.42 58 GLU G CA 1
ATOM 9976 C C . GLU G 1 58 ? 26.750 88.925 58.589 1.00 27.95 58 GLU G C 1
ATOM 9977 O O . GLU G 1 58 ? 27.307 89.893 59.112 1.00 26.81 58 GLU G O 1
ATOM 9983 N N . TRP G 1 59 ? 27.018 87.668 58.932 1.00 27.00 59 TRP G N 1
ATOM 9984 C CA . TRP G 1 59 ? 28.011 87.344 59.949 1.00 25.14 59 TRP G CA 1
ATOM 9985 C C . TRP G 1 59 ? 29.397 87.840 59.515 1.00 25.07 59 TRP G C 1
ATOM 9986 O O . TRP G 1 59 ? 30.098 88.523 60.267 1.00 20.82 59 TRP G O 1
ATOM 9997 N N . MET G 1 60 ? 29.768 87.490 58.285 1.00 24.09 60 MET G N 1
ATOM 9998 C CA . MET G 1 60 ? 31.076 87.817 57.737 1.00 23.65 60 MET G CA 1
ATOM 9999 C C . MET G 1 60 ? 31.358 89.282 57.445 1.00 23.53 60 MET G C 1
ATOM 10000 O O . MET G 1 60 ? 32.484 89.646 57.106 1.00 22.06 60 MET G O 1
ATOM 10005 N N . ASN G 1 61 ? 30.338 90.124 57.579 1.00 25.55 61 ASN G N 1
ATOM 10006 C CA . ASN G 1 61 ? 30.517 91.551 57.369 1.00 24.72 61 ASN G CA 1
ATOM 10007 C C . ASN G 1 61 ? 30.542 92.255 58.707 1.00 25.63 61 ASN G C 1
ATOM 10008 O O . ASN G 1 61 ? 30.624 93.480 58.790 1.00 25.73 61 ASN G O 1
ATOM 10013 N N . ARG G 1 62 ? 30.472 91.458 59.767 1.00 26.41 62 ARG G N 1
ATOM 10014 C CA . ARG G 1 62 ? 30.578 92.002 61.104 1.00 27.54 62 ARG G CA 1
ATOM 10015 C C . ARG G 1 62 ? 32.071 92.312 61.207 1.00 27.54 62 ARG G C 1
ATOM 10016 O O . ARG G 1 62 ? 32.910 91.540 60.733 1.00 26.51 62 ARG G O 1
ATOM 10024 N N . PRO G 1 63 ? 32.419 93.457 61.807 1.00 27.22 63 PRO G N 1
ATOM 10025 C CA . PRO G 1 63 ? 33.814 93.861 61.949 1.00 26.06 63 PRO G CA 1
ATOM 10026 C C . PRO G 1 63 ? 34.809 92.770 62.330 1.00 25.43 63 PRO G C 1
ATOM 10027 O O . PRO G 1 63 ? 35.829 92.605 61.646 1.00 23.20 63 PRO G O 1
ATOM 10031 N N . HIS G 1 64 ? 34.517 92.015 63.390 1.00 24.72 64 HIS G N 1
ATOM 10032 C CA . HIS G 1 64 ? 35.460 90.984 63.832 1.00 25.46 64 HIS G CA 1
ATOM 10033 C C . HIS G 1 64 ? 35.713 89.870 62.819 1.00 23.56 64 HIS G C 1
ATOM 10034 O O . HIS G 1 64 ? 36.854 89.446 62.642 1.00 23.32 64 HIS G O 1
ATOM 10041 N N . LEU G 1 65 ? 34.672 89.421 62.129 1.00 22.99 65 LEU G N 1
ATOM 10042 C CA . LEU G 1 65 ? 34.852 88.370 61.134 1.00 23.59 65 LEU G CA 1
ATOM 10043 C C . LEU G 1 65 ? 35.425 88.939 59.833 1.00 25.00 65 LEU G C 1
ATOM 10044 O O . LEU G 1 65 ? 36.200 88.272 59.144 1.00 25.95 65 LEU G O 1
ATOM 10049 N N . ALA G 1 66 ? 35.056 90.181 59.515 1.00 25.20 66 ALA G N 1
ATOM 10050 C CA . ALA G 1 66 ? 35.544 90.846 58.310 1.00 24.84 66 ALA G CA 1
ATOM 10051 C C . ALA G 1 66 ? 37.057 90.989 58.393 1.00 24.68 66 ALA G C 1
ATOM 10052 O O . ALA G 1 66 ? 37.759 90.816 57.402 1.00 25.42 66 ALA G O 1
ATOM 10054 N N . ALA G 1 67 ? 37.556 91.305 59.583 1.00 24.69 67 ALA G N 1
ATOM 10055 C CA . ALA G 1 67 ? 38.990 91.451 59.789 1.00 25.50 67 ALA G CA 1
ATOM 10056 C C . ALA G 1 67 ? 39.710 90.094 59.885 1.00 24.86 67 ALA G C 1
ATOM 10057 O O . ALA G 1 67 ? 40.862 89.970 59.473 1.00 26.17 67 ALA G O 1
ATOM 10059 N N . ALA G 1 68 ? 39.034 89.079 60.423 1.00 25.21 68 ALA G N 1
ATOM 10060 C CA . ALA G 1 68 ? 39.647 87.747 60.569 1.00 26.59 68 ALA G CA 1
ATOM 10061 C C . ALA G 1 68 ? 39.604 86.888 59.303 1.00 25.93 68 ALA G C 1
ATOM 10062 O O . ALA G 1 68 ? 40.543 86.151 59.024 1.00 27.26 68 ALA G O 1
ATOM 10064 N N . TRP G 1 69 ? 38.528 86.988 58.529 1.00 26.68 69 TRP G N 1
ATOM 10065 C CA . TRP G 1 69 ? 38.407 86.193 57.306 1.00 25.12 69 TRP G CA 1
ATOM 10066 C C . TRP G 1 69 ? 38.569 87.006 56.027 1.00 25.59 69 TRP G C 1
ATOM 10067 O O . TRP G 1 69 ? 39.102 86.520 55.024 1.00 23.40 69 TRP G O 1
ATOM 10078 N N . GLU G 1 70 ? 38.105 88.247 56.071 1.00 26.37 70 GLU G N 1
ATOM 10079 C CA . GLU G 1 70 ? 38.132 89.123 54.908 1.00 27.74 70 GLU G CA 1
ATOM 10080 C C . GLU G 1 70 ? 37.268 88.482 53.820 1.00 27.65 70 GLU G C 1
ATOM 10081 O O . GLU G 1 70 ? 37.625 88.478 52.640 1.00 28.27 70 GLU G O 1
ATOM 10087 N N . TYR G 1 71 ? 36.142 87.907 54.247 1.00 27.50 71 TYR G N 1
ATOM 10088 C CA . TYR G 1 71 ? 35.158 87.302 53.338 1.00 27.28 71 TYR G CA 1
ATOM 10089 C C . TYR G 1 71 ? 33.935 88.187 53.502 1.00 29.25 71 TYR G C 1
ATOM 10090 O O . TYR G 1 71 ? 32.785 87.722 53.497 1.00 29.69 71 TYR G O 1
ATOM 10099 N N . ASP G 1 72 ? 34.211 89.472 53.697 1.00 30.01 72 ASP G N 1
ATOM 10100 C CA . ASP G 1 72 ? 33.174 90.472 53.858 1.00 31.59 72 ASP G CA 1
ATOM 10101 C C . ASP G 1 72 ? 32.644 90.724 52.457 1.00 31.63 72 ASP G C 1
ATOM 10102 O O . ASP G 1 72 ? 32.927 91.748 51.831 1.00 31.44 72 ASP G O 1
ATOM 10107 N N . TRP G 1 73 ? 31.885 89.744 51.974 1.00 31.13 73 TRP G N 1
ATOM 10108 C CA . TRP G 1 73 ? 31.303 89.782 50.644 1.00 31.08 73 TRP G CA 1
ATOM 10109 C C . TRP G 1 73 ? 29.798 89.906 50.717 1.00 30.49 73 TRP G C 1
ATOM 10110 O O . TRP G 1 73 ? 29.201 89.724 51.774 1.00 29.88 73 TRP G O 1
ATOM 10121 N N . PRO G 1 74 ? 29.169 90.238 49.582 1.00 30.15 74 PRO G N 1
ATOM 10122 C CA . PRO G 1 74 ? 27.714 90.373 49.518 1.00 29.62 74 PRO G CA 1
ATOM 10123 C C . PRO G 1 74 ? 27.128 88.965 49.547 1.00 28.67 74 PRO G C 1
ATOM 10124 O O . PRO G 1 74 ? 27.848 87.987 49.345 1.00 30.23 74 PRO G O 1
ATOM 10128 N N . ALA G 1 75 ? 25.832 88.855 49.799 1.00 27.61 75 ALA G N 1
ATOM 10129 C CA . ALA G 1 75 ? 25.189 87.551 49.863 1.00 28.07 75 ALA G CA 1
ATOM 10130 C C . ALA G 1 75 ? 25.426 86.730 48.606 1.00 28.51 75 ALA G C 1
ATOM 10131 O O . ALA G 1 75 ? 25.713 85.533 48.683 1.00 27.81 75 ALA G O 1
ATOM 10133 N N . SER G 1 76 ? 25.317 87.366 47.445 1.00 29.64 76 SER G N 1
ATOM 10134 C CA . SER G 1 76 ? 25.497 86.635 46.197 1.00 31.01 76 SER G CA 1
ATOM 10135 C C . SER G 1 76 ? 26.889 86.016 46.055 1.00 30.27 76 SER G C 1
ATOM 10136 O O . SER G 1 76 ? 27.031 84.923 45.502 1.00 26.62 76 SER G O 1
ATOM 10139 N N . ARG G 1 77 ? 27.920 86.697 46.550 1.00 29.53 77 ARG G N 1
ATOM 10140 C CA . ARG G 1 77 ? 29.254 86.130 46.430 1.00 30.82 77 ARG G CA 1
ATOM 10141 C C . ARG G 1 77 ? 29.401 85.007 47.441 1.00 29.94 77 ARG G C 1
ATOM 10142 O O . ARG G 1 77 ? 30.136 84.046 47.207 1.00 30.54 77 ARG G O 1
ATOM 10150 N N . TRP G 1 78 ? 28.700 85.126 48.567 1.00 27.93 78 TRP G N 1
ATOM 10151 C CA . TRP G 1 78 ? 28.758 84.071 49.572 1.00 27.99 78 TRP G CA 1
ATOM 10152 C C . TRP G 1 78 ? 28.049 82.836 49.039 1.00 26.58 78 TRP G C 1
ATOM 10153 O O . TRP G 1 78 ? 28.445 81.707 49.322 1.00 27.34 78 TRP G O 1
ATOM 10164 N N . ARG G 1 79 ? 27.012 83.053 48.240 1.00 26.41 79 ARG G N 1
ATOM 10165 C CA . ARG G 1 79 ? 26.273 81.939 47.666 1.00 26.62 79 ARG G CA 1
ATOM 10166 C C . ARG G 1 79 ? 27.196 81.200 46.699 1.00 26.15 79 ARG G C 1
ATOM 10167 O O . ARG G 1 79 ? 27.216 79.963 46.662 1.00 24.61 79 ARG G O 1
ATOM 10175 N N . GLN G 1 80 ? 27.971 81.954 45.922 1.00 25.45 80 GLN G N 1
ATOM 10176 C CA . GLN G 1 80 ? 28.904 81.334 44.977 1.00 26.53 80 GLN G CA 1
ATOM 10177 C C . GLN G 1 80 ? 29.977 80.541 45.721 1.00 24.97 80 GLN G C 1
ATOM 10178 O O . GLN G 1 80 ? 30.315 79.419 45.347 1.00 25.88 80 GLN G O 1
ATOM 10184 N N . HIS G 1 81 ? 30.520 81.142 46.773 1.00 24.56 81 HIS G N 1
ATOM 10185 C CA . HIS G 1 81 ? 31.555 80.489 47.563 1.00 24.08 81 HIS G CA 1
ATOM 10186 C C . HIS G 1 81 ? 31.009 79.179 48.142 1.00 21.56 81 HIS G C 1
ATOM 10187 O O . HIS G 1 81 ? 31.688 78.157 48.118 1.00 21.22 81 HIS G O 1
ATOM 10194 N N . LEU G 1 82 ? 29.778 79.221 48.646 1.00 21.01 82 LEU G N 1
ATOM 10195 C CA . LEU G 1 82 ? 29.124 78.043 49.202 1.00 20.69 82 LEU G CA 1
ATOM 10196 C C . LEU G 1 82 ? 28.954 76.979 48.118 1.00 21.02 82 LEU G C 1
ATOM 10197 O O . LEU G 1 82 ? 29.267 75.814 48.319 1.00 22.95 82 LEU G O 1
ATOM 10202 N N . ASN G 1 83 ? 28.467 77.396 46.956 1.00 22.72 83 ASN G N 1
ATOM 10203 C CA . ASN G 1 83 ? 28.263 76.485 45.840 1.00 21.34 83 ASN G CA 1
ATOM 10204 C C . ASN G 1 83 ? 29.570 75.829 45.358 1.00 21.06 83 ASN G C 1
ATOM 10205 O O . ASN G 1 83 ? 29.616 74.616 45.108 1.00 20.22 83 ASN G O 1
ATOM 10210 N N . ALA G 1 84 ? 30.630 76.622 45.232 1.00 18.79 84 ALA G N 1
ATOM 10211 C CA . ALA G 1 84 ? 31.910 76.089 44.780 1.00 20.13 84 ALA G CA 1
ATOM 10212 C C . ALA G 1 84 ? 32.337 74.926 45.672 1.00 21.47 84 ALA G C 1
ATOM 10213 O O . ALA G 1 84 ? 32.771 73.878 45.183 1.00 21.23 84 ALA G O 1
ATOM 10215 N N . GLN G 1 85 ? 32.200 75.107 46.981 1.00 20.75 85 GLN G N 1
ATOM 10216 C CA . GLN G 1 85 ? 32.555 74.059 47.927 1.00 19.56 85 GLN G CA 1
ATOM 10217 C C . GLN G 1 85 ? 31.671 72.809 47.760 1.00 19.03 85 GLN G C 1
ATOM 10218 O O . GLN G 1 85 ? 32.164 71.687 47.595 1.00 16.27 85 GLN G O 1
ATOM 10224 N N . LEU G 1 86 ? 30.359 73.016 47.821 1.00 21.70 86 LEU G N 1
ATOM 10225 C CA . LEU G 1 86 ? 29.386 71.926 47.711 1.00 24.01 86 LEU G CA 1
ATOM 10226 C C . LEU G 1 86 ? 29.463 71.115 46.415 1.00 25.41 86 LEU G C 1
ATOM 10227 O O . LEU G 1 86 ? 29.170 69.917 46.407 1.00 26.51 86 LEU G O 1
ATOM 10232 N N . GLU G 1 87 ? 29.857 71.752 45.320 1.00 26.26 87 GLU G N 1
ATOM 10233 C CA . GLU G 1 87 ? 29.952 71.028 44.059 1.00 27.25 87 GLU G CA 1
ATOM 10234 C C . GLU G 1 87 ? 31.252 70.253 43.928 1.00 25.92 87 GLU G C 1
ATOM 10235 O O . GLU G 1 87 ? 31.363 69.388 43.070 1.00 27.73 87 GLU G O 1
ATOM 10241 N N . GLY G 1 88 ? 32.227 70.543 44.789 1.00 23.89 88 GLY G N 1
ATOM 10242 C CA . GLY G 1 88 ? 33.491 69.824 44.732 1.00 21.43 88 GLY G CA 1
ATOM 10243 C C . GLY G 1 88 ? 33.656 68.766 45.820 1.00 20.93 88 GLY G C 1
ATOM 10244 O O . GLY G 1 88 ? 32.731 68.481 46.577 1.00 21.87 88 GLY G O 1
ATOM 10245 N N . THR G 1 89 ? 34.844 68.182 45.901 1.00 19.69 89 THR G N 1
ATOM 10246 C CA . THR G 1 89 ? 35.134 67.152 46.894 1.00 18.47 89 THR G CA 1
ATOM 10247 C C . THR G 1 89 ? 36.361 67.591 47.682 1.00 19.39 89 THR G C 1
ATOM 10248 O O . THR G 1 89 ? 37.167 66.766 48.122 1.00 20.87 89 THR G O 1
ATOM 10252 N N . TYR G 1 90 ? 36.482 68.899 47.873 1.00 17.52 90 TYR G N 1
ATOM 10253 C CA . TYR G 1 90 ? 37.626 69.467 48.563 1.00 17.32 90 TYR G CA 1
ATOM 10254 C C . TYR G 1 90 ? 37.299 70.095 49.925 1.00 15.86 90 TYR G C 1
ATOM 10255 O O . TYR G 1 90 ? 37.917 69.767 50.932 1.00 16.58 90 TYR G O 1
ATOM 10264 N N . SER G 1 91 ? 36.310 70.978 49.949 1.00 14.95 91 SER G N 1
ATOM 10265 C CA . SER G 1 91 ? 35.935 71.672 51.165 1.00 13.07 91 SER G CA 1
ATOM 10266 C C . SER G 1 91 ? 34.474 71.452 51.549 1.00 15.46 91 SER G C 1
ATOM 10267 O O . SER G 1 91 ? 33.580 71.482 50.697 1.00 16.41 91 SER G O 1
ATOM 10270 N N . LEU G 1 92 ? 34.237 71.243 52.840 1.00 15.43 92 LEU G N 1
ATOM 10271 C CA . LEU G 1 92 ? 32.885 71.037 53.357 1.00 15.78 92 LEU G CA 1
ATOM 10272 C C . LEU G 1 92 ? 32.443 72.205 54.259 1.00 15.48 92 LEU G C 1
ATOM 10273 O O . LEU G 1 92 ? 33.002 72.410 55.325 1.00 16.59 92 LEU G O 1
ATOM 10278 N N . PRO G 1 93 ? 31.436 72.985 53.836 1.00 17.18 93 PRO G N 1
ATOM 10279 C CA . PRO G 1 93 ? 30.983 74.102 54.669 1.00 19.19 93 PRO G CA 1
ATOM 10280 C C . PRO G 1 93 ? 29.987 73.593 55.707 1.00 21.02 93 PRO G C 1
ATOM 10281 O O . PRO G 1 93 ? 29.131 72.764 55.402 1.00 24.96 93 PRO G O 1
ATOM 10285 N N . LEU G 1 94 ? 30.100 74.086 56.933 1.00 21.96 94 LEU G N 1
ATOM 10286 C CA . LEU G 1 94 ? 29.242 73.633 58.022 1.00 22.41 94 LEU G CA 1
ATOM 10287 C C . LEU G 1 94 ? 28.691 74.759 58.890 1.00 23.06 94 LEU G C 1
ATOM 10288 O O . LEU G 1 94 ? 29.350 75.783 59.098 1.00 21.61 94 LEU G O 1
ATOM 10293 N N . ILE G 1 95 ? 27.470 74.553 59.384 1.00 23.54 95 ILE G N 1
ATOM 10294 C CA . ILE G 1 95 ? 26.805 75.506 60.273 1.00 22.29 95 ILE G CA 1
ATOM 10295 C C . ILE G 1 95 ? 26.708 74.861 61.661 1.00 19.76 95 ILE G C 1
ATOM 10296 O O . ILE G 1 95 ? 26.313 73.703 61.800 1.00 17.06 95 ILE G O 1
ATOM 10301 N N . GLY G 1 96 ? 27.088 75.609 62.687 1.00 20.19 96 GLY G N 1
ATOM 10302 C CA . GLY G 1 96 ? 27.020 75.075 64.038 1.00 20.08 96 GLY G CA 1
ATOM 10303 C C . GLY G 1 96 ? 25.896 75.736 64.805 1.00 19.70 96 GLY G C 1
ATOM 10304 O O . GLY G 1 96 ? 25.629 76.924 64.620 1.00 19.64 96 GLY G O 1
ATOM 10305 N N . SER G 1 97 ? 25.243 74.982 65.681 1.00 20.83 97 SER G N 1
ATOM 10306 C CA . SER G 1 97 ? 24.131 75.530 66.445 1.00 20.39 97 SER G CA 1
ATOM 10307 C C . SER G 1 97 ? 24.074 75.015 67.872 1.00 22.57 97 SER G C 1
ATOM 10308 O O . SER G 1 97 ? 24.697 74.009 68.214 1.00 21.06 97 SER G O 1
ATOM 10311 N N . TRP G 1 98 ? 23.317 75.727 68.699 1.00 23.87 98 TRP G N 1
ATOM 10312 C CA . TRP G 1 98 ? 23.119 75.362 70.097 1.00 25.32 98 TRP G CA 1
ATOM 10313 C C . TRP G 1 98 ? 21.667 75.696 70.393 1.00 26.70 98 TRP G C 1
ATOM 10314 O O . TRP G 1 98 ? 21.269 76.863 70.311 1.00 25.84 98 TRP G O 1
ATOM 10325 N N . HIS G 1 99 ? 20.891 74.667 70.733 1.00 28.76 99 HIS G N 1
ATOM 10326 C CA . HIS G 1 99 ? 19.459 74.802 71.015 1.00 30.59 99 HIS G CA 1
ATOM 10327 C C . HIS G 1 99 ? 18.729 75.431 69.828 1.00 31.27 99 HIS G C 1
ATOM 10328 O O . HIS G 1 99 ? 17.915 76.348 69.984 1.00 30.34 99 HIS G O 1
ATOM 10335 N N . GLY G 1 100 ? 19.038 74.928 68.636 1.00 30.23 100 GLY G N 1
ATOM 10336 C CA . GLY G 1 100 ? 18.402 75.428 67.431 1.00 32.41 100 GLY G CA 1
ATOM 10337 C C . GLY G 1 100 ? 18.878 76.776 66.913 1.00 31.99 100 GLY G C 1
ATOM 10338 O O . GLY G 1 100 ? 18.467 77.200 65.831 1.00 31.85 100 GLY G O 1
ATOM 10339 N N . THR G 1 101 ? 19.729 77.461 67.667 1.00 31.28 101 THR G N 1
ATOM 10340 C CA . THR G 1 101 ? 20.223 78.762 67.229 1.00 31.71 101 THR G CA 1
ATOM 10341 C C . THR G 1 101 ? 21.588 78.661 66.544 1.00 31.19 101 THR G C 1
ATOM 10342 O O . THR G 1 101 ? 22.586 78.272 67.168 1.00 29.10 101 THR G O 1
ATOM 10346 N N . ASP G 1 102 ? 21.620 79.017 65.264 1.00 29.75 102 ASP G N 1
ATOM 10347 C CA . ASP G 1 102 ? 22.855 78.987 64.493 1.00 30.23 102 ASP G CA 1
ATOM 10348 C C . ASP G 1 102 ? 23.788 80.048 65.040 1.00 30.03 102 ASP G C 1
ATOM 10349 O O . ASP G 1 102 ? 23.354 81.167 65.312 1.00 32.27 102 ASP G O 1
ATOM 10354 N N . GLY G 1 103 ? 25.064 79.704 65.208 1.00 28.53 103 GLY G N 1
ATOM 10355 C CA . GLY G 1 103 ? 26.008 80.680 65.719 1.00 27.92 103 GLY G CA 1
ATOM 10356 C C . GLY G 1 103 ? 27.449 80.475 65.287 1.00 28.59 103 GLY G C 1
ATOM 10357 O O . GLY G 1 103 ? 28.330 81.234 65.689 1.00 30.02 103 GLY G O 1
ATOM 10358 N N . GLY G 1 104 ? 27.698 79.454 64.471 1.00 27.85 104 GLY G N 1
ATOM 10359 C CA . GLY G 1 104 ? 29.054 79.202 64.018 1.00 25.59 104 GLY G CA 1
ATOM 10360 C C . GLY G 1 104 ? 29.149 78.690 62.595 1.00 23.30 104 GLY G C 1
ATOM 10361 O O . GLY G 1 104 ? 28.224 78.042 62.090 1.00 23.43 104 GLY G O 1
ATOM 10362 N N . TYR G 1 105 ? 30.271 78.997 61.949 1.00 21.29 105 TYR G N 1
ATOM 10363 C CA . TYR G 1 105 ? 30.542 78.572 60.576 1.00 20.12 105 TYR G CA 1
ATOM 10364 C C . TYR G 1 105 ? 31.884 77.854 60.496 1.00 18.94 105 TYR G C 1
ATOM 10365 O O . TYR G 1 105 ? 32.872 78.317 61.057 1.00 20.26 105 TYR G O 1
ATOM 10374 N N . LEU G 1 106 ? 31.926 76.727 59.796 1.00 20.27 106 LEU G N 1
ATOM 10375 C CA . LEU G 1 106 ? 33.179 75.999 59.663 1.00 19.35 106 LEU G CA 1
ATOM 10376 C C . LEU G 1 106 ? 33.418 75.512 58.249 1.00 19.23 106 LEU G C 1
ATOM 10377 O O . LEU G 1 106 ? 32.469 75.272 57.495 1.00 15.37 106 LEU G O 1
ATOM 10382 N N . GLU G 1 107 ? 34.696 75.394 57.892 1.00 17.22 107 GLU G N 1
ATOM 10383 C CA . GLU G 1 107 ? 35.096 74.834 56.602 1.00 16.65 107 GLU G CA 1
ATOM 10384 C C . GLU G 1 107 ? 36.090 73.717 56.941 1.00 18.63 107 GLU G C 1
ATOM 10385 O O . GLU G 1 107 ? 37.139 73.967 57.554 1.00 15.45 107 GLU G O 1
ATOM 10391 N N . LEU G 1 108 ? 35.721 72.480 56.599 1.00 18.96 108 LEU G N 1
ATOM 10392 C CA . LEU G 1 108 ? 36.568 71.310 56.833 1.00 17.89 108 LEU G CA 1
ATOM 10393 C C . LEU G 1 108 ? 37.007 70.882 55.436 1.00 18.71 108 LEU G C 1
ATOM 10394 O O . LEU G 1 108 ? 36.173 70.538 54.588 1.00 18.06 108 LEU G O 1
ATOM 10399 N N . TYR G 1 109 ? 38.314 70.884 55.205 1.00 17.33 109 TYR G N 1
ATOM 10400 C CA . TYR G 1 109 ? 38.831 70.571 53.881 1.00 15.88 109 TYR G CA 1
ATOM 10401 C C . TYR G 1 109 ? 40.062 69.672 53.860 1.00 15.95 109 TYR G C 1
ATOM 10402 O O . TYR G 1 109 ? 40.829 69.621 54.828 1.00 12.95 109 TYR G O 1
ATOM 10411 N N . TRP G 1 110 ? 40.250 68.968 52.744 1.00 15.04 110 TRP G N 1
ATOM 10412 C CA . TRP G 1 110 ? 41.414 68.107 52.599 1.00 16.49 110 TRP G CA 1
ATOM 10413 C C . TRP G 1 110 ? 42.610 69.029 52.379 1.00 15.70 110 TRP G C 1
ATOM 10414 O O . TRP G 1 110 ? 42.642 69.774 51.407 1.00 16.22 110 TRP G O 1
ATOM 10425 N N . ALA G 1 111 ? 43.588 68.976 53.277 1.00 15.22 111 ALA G N 1
ATOM 10426 C CA . ALA G 1 111 ? 44.764 69.832 53.177 1.00 16.22 111 ALA G CA 1
ATOM 10427 C C . ALA G 1 111 ? 45.572 69.577 51.903 1.00 16.51 111 ALA G C 1
ATOM 10428 O O . ALA G 1 111 ? 46.130 70.508 51.319 1.00 15.11 111 ALA G O 1
ATOM 10430 N N . ALA G 1 112 ? 45.633 68.319 51.478 1.00 16.18 112 ALA G N 1
ATOM 10431 C CA . ALA G 1 112 ? 46.359 67.958 50.267 1.00 17.70 112 ALA G CA 1
ATOM 10432 C C . ALA G 1 112 ? 45.694 68.558 49.021 1.00 19.21 112 ALA G C 1
ATOM 10433 O O . ALA G 1 112 ? 46.285 68.564 47.936 1.00 21.01 112 ALA G O 1
ATOM 10435 N N . LYS G 1 113 ? 44.465 69.048 49.166 1.00 17.61 113 LYS G N 1
ATOM 10436 C CA . LYS G 1 113 ? 43.762 69.658 48.041 1.00 17.89 113 LYS G CA 1
ATOM 10437 C C . LYS G 1 113 ? 43.692 71.170 48.237 1.00 17.71 113 LYS G C 1
ATOM 10438 O O . LYS G 1 113 ? 42.917 71.864 47.572 1.00 15.96 113 LYS G O 1
ATOM 10444 N N . ASP G 1 114 ? 44.498 71.668 49.164 1.00 18.83 114 ASP G N 1
ATOM 10445 C CA . ASP G 1 114 ? 44.539 73.094 49.470 1.00 21.11 114 ASP G CA 1
ATOM 10446 C C . ASP G 1 114 ? 45.964 73.593 49.233 1.00 21.61 114 ASP G C 1
ATOM 10447 O O . ASP G 1 114 ? 46.920 72.834 49.339 1.00 21.23 114 ASP G O 1
ATOM 10452 N N . LEU G 1 115 ? 46.109 74.872 48.925 1.00 23.82 115 LEU G N 1
ATOM 10453 C CA . LEU G 1 115 ? 47.435 75.388 48.667 1.00 24.87 115 LEU G CA 1
ATOM 10454 C C . LEU G 1 115 ? 48.384 75.287 49.865 1.00 22.89 115 LEU G C 1
ATOM 10455 O O . LEU G 1 115 ? 49.595 75.357 49.675 1.00 23.18 115 LEU G O 1
ATOM 10460 N N . ILE G 1 116 ? 47.876 75.097 51.086 1.00 19.90 116 ILE G N 1
ATOM 10461 C CA . ILE G 1 116 ? 48.807 74.978 52.213 1.00 19.31 116 ILE G CA 1
ATOM 10462 C C . ILE G 1 116 ? 49.715 73.755 52.056 1.00 18.85 116 ILE G C 1
ATOM 10463 O O . ILE G 1 116 ? 50.816 73.721 52.615 1.00 18.24 116 ILE G O 1
ATOM 10468 N N . SER G 1 117 ? 49.265 72.754 51.304 1.00 17.17 117 SER G N 1
ATOM 10469 C CA . SER G 1 117 ? 50.070 71.549 51.103 1.00 19.79 117 SER G CA 1
ATOM 10470 C C . SER G 1 117 ? 51.354 71.867 50.317 1.00 20.16 117 SER G C 1
ATOM 10471 O O . SER G 1 117 ? 52.189 70.997 50.080 1.00 18.07 117 SER G O 1
ATOM 10474 N N . HIS G 1 118 ? 51.496 73.126 49.911 1.00 20.65 118 HIS G N 1
ATOM 10475 C CA . HIS G 1 118 ? 52.689 73.577 49.208 1.00 21.21 118 HIS G CA 1
ATOM 10476 C C . HIS G 1 118 ? 53.737 74.005 50.244 1.00 22.32 118 HIS G C 1
ATOM 10477 O O . HIS G 1 118 ? 54.903 74.200 49.909 1.00 22.69 118 HIS G O 1
ATOM 10484 N N . TYR G 1 119 ? 53.317 74.133 51.503 1.00 20.95 119 TYR G N 1
ATOM 10485 C CA . TYR G 1 119 ? 54.203 74.587 52.568 1.00 20.00 119 TYR G CA 1
ATOM 10486 C C . TYR G 1 119 ? 54.605 73.597 53.660 1.00 19.17 119 TYR G C 1
ATOM 10487 O O . TYR G 1 119 ? 55.164 73.997 54.675 1.00 17.85 119 TYR G O 1
ATOM 10496 N N . TYR G 1 120 ? 54.333 72.314 53.444 1.00 18.67 120 TYR G N 1
ATOM 10497 C CA . TYR G 1 120 ? 54.697 71.258 54.396 1.00 19.83 120 TYR G CA 1
ATOM 10498 C C . TYR G 1 120 ? 54.426 69.945 53.662 1.00 19.38 120 TYR G C 1
ATOM 10499 O O . TYR G 1 120 ? 53.838 69.965 52.583 1.00 21.21 120 TYR G O 1
ATOM 10508 N N . ASP G 1 121 ? 54.872 68.816 54.206 1.00 23.17 121 ASP G N 1
ATOM 10509 C CA . ASP G 1 121 ? 54.636 67.524 53.550 1.00 24.89 121 ASP G CA 1
ATOM 10510 C C . ASP G 1 121 ? 53.297 66.918 54.000 1.00 24.98 121 ASP G C 1
ATOM 10511 O O . ASP G 1 121 ? 53.223 66.222 55.012 1.00 24.55 121 ASP G O 1
ATOM 10516 N N . ALA G 1 122 ? 52.246 67.179 53.226 1.00 23.48 122 ALA G N 1
ATOM 10517 C CA . ALA G 1 122 ? 50.909 66.693 53.532 1.00 22.29 122 ALA G CA 1
ATOM 10518 C C . ALA G 1 122 ? 50.673 65.198 53.318 1.00 23.35 122 ALA G C 1
ATOM 10519 O O . ALA G 1 122 ? 51.184 64.608 52.365 1.00 24.94 122 ALA G O 1
ATOM 10521 N N . ASP G 1 123 ? 49.906 64.590 54.224 1.00 23.53 123 ASP G N 1
ATOM 10522 C CA . ASP G 1 123 ? 49.531 63.180 54.101 1.00 23.06 123 ASP G CA 1
ATOM 10523 C C . ASP G 1 123 ? 48.221 63.270 53.322 1.00 22.21 123 ASP G C 1
ATOM 10524 O O . ASP G 1 123 ? 47.541 64.301 53.358 1.00 20.92 123 ASP G O 1
ATOM 10529 N N . PRO G 1 124 ? 47.862 62.214 52.589 1.00 21.30 124 PRO G N 1
ATOM 10530 C CA . PRO G 1 124 ? 46.615 62.263 51.819 1.00 21.05 124 PRO G CA 1
ATOM 10531 C C . PRO G 1 124 ? 45.360 62.594 52.620 1.00 19.75 124 PRO G C 1
ATOM 10532 O O . PRO G 1 124 ? 44.466 63.277 52.121 1.00 18.59 124 PRO G O 1
ATOM 10536 N N . TYR G 1 125 ? 45.298 62.117 53.860 1.00 18.28 125 TYR G N 1
ATOM 10537 C CA . TYR G 1 125 ? 44.124 62.339 54.697 1.00 17.26 125 TYR G CA 1
ATOM 10538 C C . TYR G 1 125 ? 44.204 63.508 55.659 1.00 16.78 125 TYR G C 1
ATOM 10539 O O . TYR G 1 125 ? 43.375 63.635 56.556 1.00 16.51 125 TYR G O 1
ATOM 10548 N N . ASP G 1 126 ? 45.197 64.369 55.485 1.00 17.18 126 ASP G N 1
ATOM 10549 C CA . ASP G 1 126 ? 45.296 65.534 56.353 1.00 18.13 126 ASP G CA 1
ATOM 10550 C C . ASP G 1 126 ? 44.074 66.423 56.132 1.00 18.41 126 ASP G C 1
ATOM 10551 O O . ASP G 1 126 ? 43.640 66.644 54.992 1.00 15.07 126 ASP G O 1
ATOM 10556 N N . LEU G 1 127 ? 43.510 66.912 57.231 1.00 17.73 127 LEU G N 1
ATOM 10557 C CA . LEU G 1 127 ? 42.355 67.784 57.150 1.00 18.60 127 LEU G CA 1
ATOM 10558 C C . LEU G 1 127 ? 42.687 69.148 57.759 1.00 18.19 127 LEU G C 1
ATOM 10559 O O . LEU G 1 127 ? 43.467 69.248 58.712 1.00 20.09 127 LEU G O 1
ATOM 10564 N N . GLY G 1 128 ? 42.121 70.196 57.171 1.00 16.33 128 GLY G N 1
ATOM 10565 C CA . GLY G 1 128 ? 42.326 71.545 57.668 1.00 13.72 128 GLY G CA 1
ATOM 10566 C C . GLY G 1 128 ? 40.978 72.034 58.174 1.00 14.49 128 GLY G C 1
ATOM 10567 O O . GLY G 1 128 ? 39.926 71.577 57.710 1.00 12.32 128 GLY G O 1
ATOM 10568 N N . LEU G 1 129 ? 40.991 72.975 59.106 1.00 15.44 129 LEU G N 1
ATOM 10569 C CA . LEU G 1 129 ? 39.750 73.472 59.670 1.00 16.00 129 LEU G CA 1
ATOM 10570 C C . LEU G 1 129 ? 39.739 74.982 59.885 1.00 18.30 129 LEU G C 1
ATOM 10571 O O . LEU G 1 129 ? 40.592 75.517 60.585 1.00 19.84 129 LEU G O 1
ATOM 10576 N N . HIS G 1 130 ? 38.782 75.664 59.263 1.00 19.15 130 HIS G N 1
ATOM 10577 C CA . HIS G 1 130 ? 38.615 77.104 59.445 1.00 19.39 130 HIS G CA 1
ATOM 10578 C C . HIS G 1 130 ? 37.318 77.132 60.226 1.00 18.49 130 HIS G C 1
ATOM 10579 O O . HIS G 1 130 ? 36.434 76.320 59.960 1.00 18.07 130 HIS G O 1
ATOM 10586 N N . ALA G 1 131 ? 37.202 78.045 61.185 1.00 18.50 131 ALA G N 1
ATOM 10587 C CA . ALA G 1 131 ? 35.990 78.143 62.002 1.00 20.09 131 ALA G CA 1
ATOM 10588 C C . ALA G 1 131 ? 35.758 79.580 62.445 1.00 20.65 131 ALA G C 1
ATOM 10589 O O . ALA G 1 131 ? 36.700 80.347 62.617 1.00 23.39 131 ALA G O 1
ATOM 10591 N N . ALA G 1 132 ? 34.500 79.942 62.635 1.00 20.10 132 ALA G N 1
ATOM 10592 C CA . ALA G 1 132 ? 34.187 81.289 63.069 1.00 21.97 132 ALA G CA 1
ATOM 10593 C C . ALA G 1 132 ? 32.949 81.306 63.952 1.00 21.02 132 ALA G C 1
ATOM 10594 O O . ALA G 1 132 ? 32.022 80.516 63.754 1.00 19.52 132 ALA G O 1
ATOM 10596 N N . ILE G 1 133 ? 32.958 82.189 64.946 1.00 20.54 133 ILE G N 1
ATOM 10597 C CA . ILE G 1 133 ? 31.821 82.350 65.843 1.00 21.72 133 ILE G CA 1
ATOM 10598 C C . ILE G 1 133 ? 31.155 83.657 65.430 1.00 22.49 133 ILE G C 1
ATOM 10599 O O . ILE G 1 133 ? 31.823 84.692 65.309 1.00 23.67 133 ILE G O 1
ATOM 10604 N N . ALA G 1 134 ? 29.846 83.616 65.221 1.00 21.08 134 ALA G N 1
ATOM 10605 C CA . ALA G 1 134 ? 29.103 84.800 64.788 1.00 24.35 134 ALA G CA 1
ATOM 10606 C C . ALA G 1 134 ? 29.073 85.969 65.777 1.00 24.52 134 ALA G C 1
ATOM 10607 O O . ALA G 1 134 ? 29.397 87.105 65.419 1.00 24.43 134 ALA G O 1
ATOM 10609 N N . ASP G 1 135 ? 28.682 85.685 67.017 1.00 26.73 135 ASP G N 1
ATOM 10610 C CA . ASP G 1 135 ? 28.565 86.706 68.060 1.00 27.64 135 ASP G CA 1
ATOM 10611 C C . ASP G 1 135 ? 29.864 87.070 68.773 1.00 27.69 135 ASP G C 1
ATOM 10612 O O . ASP G 1 135 ? 30.472 86.230 69.439 1.00 26.07 135 ASP G O 1
ATOM 10617 N N . LEU G 1 136 ? 30.266 88.335 68.647 1.00 25.90 136 LEU G N 1
ATOM 10618 C CA . LEU G 1 136 ? 31.492 88.820 69.269 1.00 27.25 136 LEU G CA 1
ATOM 10619 C C . LEU G 1 136 ? 31.508 88.597 70.784 1.00 27.89 136 LEU G C 1
ATOM 10620 O O . LEU G 1 136 ? 32.573 88.405 71.379 1.00 26.68 136 LEU G O 1
ATOM 10625 N N . SER G 1 137 ? 30.336 88.615 71.413 1.00 28.62 137 SER G N 1
ATOM 10626 C CA . SER G 1 137 ? 30.279 88.401 72.855 1.00 30.09 137 SER G CA 1
ATOM 10627 C C . SER G 1 137 ? 30.713 86.973 73.195 1.00 29.96 137 SER G C 1
ATOM 10628 O O . SER G 1 137 ? 31.408 86.751 74.186 1.00 31.39 137 SER G O 1
ATOM 10631 N N . LYS G 1 138 ? 30.325 86.006 72.370 1.00 28.81 138 LYS G N 1
ATOM 10632 C CA . LYS G 1 138 ? 30.703 84.615 72.633 1.00 30.23 138 LYS G CA 1
ATOM 10633 C C . LYS G 1 138 ? 32.196 84.376 72.380 1.00 29.14 138 LYS G C 1
ATOM 10634 O O . LYS G 1 138 ? 32.830 83.566 73.061 1.00 27.19 138 LYS G O 1
ATOM 10640 N N . VAL G 1 139 ? 32.750 85.074 71.394 1.00 29.22 139 VAL G N 1
ATOM 10641 C CA . VAL G 1 139 ? 34.170 84.957 71.090 1.00 29.80 139 VAL G CA 1
ATOM 10642 C C . VAL G 1 139 ? 34.940 85.408 72.329 1.00 30.81 139 VAL G C 1
ATOM 10643 O O . VAL G 1 139 ? 35.907 84.768 72.740 1.00 29.19 139 VAL G O 1
ATOM 10647 N N . ASN G 1 140 ? 34.490 86.511 72.924 1.00 32.39 140 ASN G N 1
ATOM 10648 C CA . ASN G 1 140 ? 35.129 87.056 74.116 1.00 33.74 140 ASN G CA 1
ATOM 10649 C C . ASN G 1 140 ? 34.935 86.196 75.361 1.00 33.90 140 ASN G C 1
ATOM 10650 O O . ASN G 1 140 ? 35.572 86.431 76.383 1.00 35.52 140 ASN G O 1
ATOM 10655 N N . ARG G 1 141 ? 34.060 85.201 75.286 1.00 32.61 141 ARG G N 1
ATOM 10656 C CA . ARG G 1 141 ? 33.840 84.336 76.435 1.00 30.70 141 ARG G CA 1
ATOM 10657 C C . ARG G 1 141 ? 34.450 82.943 76.228 1.00 29.32 141 ARG G C 1
ATOM 10658 O O . ARG G 1 141 ? 34.169 82.007 76.976 1.00 27.85 141 ARG G O 1
ATOM 10666 N N . GLY G 1 142 ? 35.300 82.822 75.211 1.00 27.57 142 GLY G N 1
ATOM 10667 C CA . GLY G 1 142 ? 35.973 81.560 74.946 1.00 26.88 142 GLY G CA 1
ATOM 10668 C C . GLY G 1 142 ? 35.094 80.417 74.479 1.00 26.31 142 GLY G C 1
ATOM 10669 O O . GLY G 1 142 ? 35.382 79.254 74.738 1.00 27.16 142 GLY G O 1
ATOM 10670 N N . PHE G 1 143 ? 34.019 80.751 73.782 1.00 25.74 143 PHE G N 1
ATOM 10671 C CA . PHE G 1 143 ? 33.098 79.753 73.267 1.00 25.38 143 PHE G CA 1
ATOM 10672 C C . PHE G 1 143 ? 33.809 78.791 72.310 1.00 22.68 143 PHE G C 1
ATOM 10673 O O . PHE G 1 143 ? 33.612 77.579 72.364 1.00 20.18 143 PHE G O 1
ATOM 10681 N N . GLY G 1 144 ? 34.646 79.348 71.442 1.00 21.88 144 GLY G N 1
ATOM 10682 C CA . GLY G 1 144 ? 35.374 78.545 70.477 1.00 22.09 144 GLY G CA 1
ATOM 10683 C C . GLY G 1 144 ? 36.264 77.492 71.105 1.00 21.94 144 GLY G C 1
ATOM 10684 O O . GLY G 1 144 ? 36.144 76.304 70.780 1.00 21.55 144 GLY G O 1
ATOM 10685 N N . PRO G 1 145 ? 37.175 77.895 72.004 1.00 18.67 145 PRO G N 1
ATOM 10686 C CA . PRO G 1 145 ? 38.080 76.956 72.668 1.00 19.07 145 PRO G CA 1
ATOM 10687 C C . PRO G 1 145 ? 37.335 75.858 73.407 1.00 18.44 145 PRO G C 1
ATOM 10688 O O . PRO G 1 145 ? 37.821 74.744 73.527 1.00 17.83 145 PRO G O 1
ATOM 10692 N N . LEU G 1 146 ? 36.154 76.176 73.918 1.00 20.58 146 LEU G N 1
ATOM 10693 C CA . LEU G 1 146 ? 35.375 75.181 74.629 1.00 21.23 146 LEU G CA 1
ATOM 10694 C C . LEU G 1 146 ? 34.896 74.104 73.670 1.00 21.13 146 LEU G C 1
ATOM 10695 O O . LEU G 1 146 ? 34.923 72.916 73.991 1.00 20.71 146 LEU G O 1
ATOM 10700 N N . LEU G 1 147 ? 34.489 74.529 72.476 1.00 21.33 147 LEU G N 1
ATOM 10701 C CA . LEU G 1 147 ? 33.947 73.618 71.468 1.00 23.02 147 LEU G CA 1
ATOM 10702 C C . LEU G 1 147 ? 34.922 72.887 70.560 1.00 23.43 147 LEU G C 1
ATOM 10703 O O . LEU G 1 147 ? 34.662 71.742 70.169 1.00 22.56 147 LEU G O 1
ATOM 10708 N N . LEU G 1 148 ? 36.038 73.528 70.224 1.00 24.21 148 LEU G N 1
ATOM 10709 C CA . LEU G 1 148 ? 37.012 72.919 69.318 1.00 24.93 148 LEU G CA 1
ATOM 10710 C C . LEU G 1 148 ? 37.396 71.464 69.597 1.00 25.12 148 LEU G C 1
ATOM 10711 O O . LEU G 1 148 ? 37.401 70.647 68.685 1.00 24.50 148 LEU G O 1
ATOM 10716 N N . PRO G 1 149 ? 37.717 71.121 70.859 1.00 25.60 149 PRO G N 1
ATOM 10717 C CA . PRO G 1 149 ? 38.102 69.739 71.181 1.00 26.74 149 PRO G CA 1
ATOM 10718 C C . PRO G 1 149 ? 37.058 68.720 70.741 1.00 25.72 149 PRO G C 1
ATOM 10719 O O . PRO G 1 149 ? 37.380 67.661 70.210 1.00 26.61 149 PRO G O 1
ATOM 10723 N N . ARG G 1 150 ? 35.804 69.075 70.968 1.00 25.91 150 ARG G N 1
ATOM 10724 C CA . ARG G 1 150 ? 34.650 68.254 70.631 1.00 25.18 150 ARG G CA 1
ATOM 10725 C C . ARG G 1 150 ? 34.541 68.053 69.115 1.00 23.86 150 ARG G C 1
ATOM 10726 O O . ARG G 1 150 ? 34.298 66.940 68.627 1.00 24.75 150 ARG G O 1
ATOM 10734 N N . ILE G 1 151 ? 34.709 69.142 68.375 1.00 19.61 151 ILE G N 1
ATOM 10735 C CA . ILE G 1 151 ? 34.628 69.106 66.919 1.00 17.98 151 ILE G CA 1
ATOM 10736 C C . ILE G 1 151 ? 35.781 68.279 66.353 1.00 17.71 151 ILE G C 1
ATOM 10737 O O . ILE G 1 151 ? 35.581 67.404 65.523 1.00 18.72 151 ILE G O 1
ATOM 10742 N N . VAL G 1 152 ? 36.991 68.571 66.812 1.00 17.41 152 VAL G N 1
ATOM 10743 C CA . VAL G 1 152 ? 38.184 67.864 66.374 1.00 17.74 152 VAL G CA 1
ATOM 10744 C C . VAL G 1 152 ? 38.083 66.367 66.655 1.00 18.06 152 VAL G C 1
ATOM 10745 O O . VAL G 1 152 ? 38.546 65.549 65.864 1.00 17.67 152 VAL G O 1
ATOM 10749 N N . ALA G 1 153 ? 37.503 66.013 67.797 1.00 17.39 153 ALA G N 1
ATOM 10750 C CA . ALA G 1 153 ? 37.338 64.609 68.141 1.00 18.45 153 ALA G CA 1
ATOM 10751 C C . ALA G 1 153 ? 36.384 63.938 67.139 1.00 16.47 153 ALA G C 1
ATOM 10752 O O . ALA G 1 153 ? 36.604 62.816 66.715 1.00 18.51 153 ALA G O 1
ATOM 10754 N N . SER G 1 154 ? 35.327 64.633 66.756 1.00 15.99 154 SER G N 1
ATOM 10755 C CA . SER G 1 154 ? 34.371 64.070 65.813 1.00 18.16 154 SER G CA 1
ATOM 10756 C C . SER G 1 154 ? 35.034 63.892 64.437 1.00 18.54 154 SER G C 1
ATOM 10757 O O . SER G 1 154 ? 34.837 62.881 63.771 1.00 19.97 154 SER G O 1
ATOM 10760 N N . VAL G 1 155 ? 35.841 64.865 64.026 1.00 17.86 155 VAL G N 1
ATOM 10761 C CA . VAL G 1 155 ? 36.531 64.787 62.741 1.00 17.42 155 VAL G CA 1
ATOM 10762 C C . VAL G 1 155 ? 37.429 63.547 62.693 1.00 17.59 155 VAL G C 1
ATOM 10763 O O . VAL G 1 155 ? 37.389 62.779 61.728 1.00 17.95 155 VAL G O 1
ATOM 10767 N N . PHE G 1 156 ? 38.223 63.355 63.746 1.00 15.97 156 PHE G N 1
ATOM 10768 C CA . PHE G 1 156 ? 39.127 62.219 63.848 1.00 18.22 156 PHE G CA 1
ATOM 10769 C C . PHE G 1 156 ? 38.368 60.898 63.893 1.00 20.57 156 PHE G C 1
ATOM 10770 O O . PHE G 1 156 ? 38.827 59.894 63.351 1.00 19.60 156 PHE G O 1
ATOM 10778 N N . ALA G 1 157 ? 37.210 60.903 64.546 1.00 21.20 157 ALA G N 1
ATOM 10779 C CA . ALA G 1 157 ? 36.397 59.699 64.650 1.00 22.91 157 ALA G CA 1
ATOM 10780 C C . ALA G 1 157 ? 35.739 59.348 63.314 1.00 23.45 157 ALA G C 1
ATOM 10781 O O . ALA G 1 157 ? 35.606 58.174 62.983 1.00 24.39 157 ALA G O 1
ATOM 10783 N N . ASN G 1 158 ? 35.334 60.360 62.547 1.00 23.63 158 ASN G N 1
ATOM 10784 C CA . ASN G 1 158 ? 34.704 60.127 61.246 1.00 23.63 158 ASN G CA 1
ATOM 10785 C C . ASN G 1 158 ? 35.693 59.728 60.152 1.00 24.16 158 ASN G C 1
ATOM 10786 O O . ASN G 1 158 ? 35.294 59.308 59.070 1.00 23.11 158 ASN G O 1
ATOM 10791 N N . GLU G 1 159 ? 36.983 59.877 60.418 1.00 23.63 159 GLU G N 1
ATOM 10792 C CA . GLU G 1 159 ? 37.977 59.468 59.435 1.00 22.54 159 GLU G CA 1
ATOM 10793 C C . GLU G 1 159 ? 39.254 59.032 60.125 1.00 20.69 159 GLU G C 1
ATOM 10794 O O . GLU G 1 159 ? 40.197 59.802 60.251 1.00 21.07 159 GLU G O 1
ATOM 10800 N N . PRO G 1 160 ? 39.300 57.766 60.572 1.00 21.18 160 PRO G N 1
ATOM 10801 C CA . PRO G 1 160 ? 40.458 57.190 61.265 1.00 20.32 160 PRO G CA 1
ATOM 10802 C C . PRO G 1 160 ? 41.795 57.312 60.521 1.00 19.33 160 PRO G C 1
ATOM 10803 O O . PRO G 1 160 ? 42.849 57.175 61.131 1.00 21.09 160 PRO G O 1
ATOM 10807 N N . ARG G 1 161 ? 41.762 57.549 59.213 1.00 20.66 161 ARG G N 1
ATOM 10808 C CA . ARG G 1 161 ? 43.007 57.681 58.443 1.00 21.90 161 ARG G CA 1
ATOM 10809 C C . ARG G 1 161 ? 43.649 59.066 58.570 1.00 21.90 161 ARG G C 1
ATOM 10810 O O . ARG G 1 161 ? 44.832 59.235 58.297 1.00 21.32 161 ARG G O 1
ATOM 10818 N N . CYS G 1 162 ? 42.862 60.055 58.987 1.00 23.61 162 CYS G N 1
ATOM 10819 C CA . CYS G 1 162 ? 43.369 61.411 59.182 1.00 24.39 162 CYS G CA 1
ATOM 10820 C C . CYS G 1 162 ? 44.249 61.403 60.426 1.00 24.54 162 CYS G C 1
ATOM 10821 O O . CYS G 1 162 ? 43.795 61.040 61.503 1.00 25.42 162 CYS G O 1
ATOM 10824 N N . ARG G 1 163 ? 45.507 61.799 60.283 1.00 26.00 163 ARG G N 1
ATOM 10825 C CA . ARG G 1 163 ? 46.409 61.804 61.423 1.00 26.14 163 ARG G CA 1
ATOM 10826 C C . ARG G 1 163 ? 46.724 63.208 61.945 1.00 25.65 163 ARG G C 1
ATOM 10827 O O . ARG G 1 163 ? 47.565 63.373 62.833 1.00 25.43 163 ARG G O 1
ATOM 10835 N N . ARG G 1 164 ? 46.056 64.217 61.397 1.00 23.36 164 ARG G N 1
ATOM 10836 C CA . ARG G 1 164 ? 46.283 65.590 61.841 1.00 23.54 164 ARG G CA 1
ATOM 10837 C C . ARG G 1 164 ? 45.325 66.605 61.218 1.00 22.10 164 ARG G C 1
ATOM 10838 O O . ARG G 1 164 ? 44.889 66.454 60.073 1.00 22.17 164 ARG G O 1
ATOM 10846 N N . ILE G 1 165 ? 44.990 67.626 61.998 1.00 20.23 165 ILE G N 1
ATOM 10847 C CA . ILE G 1 165 ? 44.122 68.697 61.542 1.00 19.80 165 ILE G CA 1
ATOM 10848 C C . ILE G 1 165 ? 44.997 69.938 61.473 1.00 18.94 165 ILE G C 1
ATOM 10849 O O . ILE G 1 165 ? 45.716 70.257 62.418 1.00 17.13 165 ILE G O 1
ATOM 10854 N N . MET G 1 166 ? 44.933 70.625 60.339 1.00 19.40 166 MET G N 1
ATOM 10855 C CA . MET G 1 166 ? 45.737 71.815 60.092 1.00 17.08 166 MET G CA 1
ATOM 10856 C C . MET G 1 166 ? 45.053 73.147 60.414 1.00 17.13 166 MET G C 1
ATOM 10857 O O . MET G 1 166 ? 43.863 73.344 60.125 1.00 16.30 166 MET G O 1
ATOM 10862 N N . PHE G 1 167 ? 45.824 74.055 61.006 1.00 14.71 167 PHE G N 1
ATOM 10863 C CA . PHE G 1 167 ? 45.360 75.400 61.345 1.00 16.76 167 PHE G CA 1
ATOM 10864 C C . PHE G 1 167 ? 46.398 76.360 60.752 1.00 17.28 167 PHE G C 1
ATOM 10865 O O . PHE G 1 167 ? 47.605 76.217 60.985 1.00 16.23 167 PHE G O 1
ATOM 10873 N N . ASP G 1 168 ? 45.929 77.330 59.975 1.00 17.12 168 ASP G N 1
ATOM 10874 C CA . ASP G 1 168 ? 46.834 78.250 59.305 1.00 17.06 168 ASP G CA 1
ATOM 10875 C C . ASP G 1 168 ? 46.522 79.722 59.546 1.00 19.00 168 ASP G C 1
ATOM 10876 O O . ASP G 1 168 ? 46.232 80.466 58.603 1.00 17.39 168 ASP G O 1
ATOM 10881 N N . PRO G 1 169 ? 46.581 80.163 60.814 1.00 19.10 169 PRO G N 1
ATOM 10882 C CA . PRO G 1 169 ? 46.302 81.560 61.149 1.00 19.66 169 PRO G CA 1
ATOM 10883 C C . PRO G 1 169 ? 47.292 82.533 60.520 1.00 22.64 169 PRO G C 1
ATOM 10884 O O . PRO G 1 169 ? 48.423 82.155 60.169 1.00 20.21 169 PRO G O 1
ATOM 10888 N N . ASP G 1 170 ? 46.864 83.785 60.367 1.00 23.09 170 ASP G N 1
ATOM 10889 C CA . ASP G 1 170 ? 47.768 84.795 59.850 1.00 24.36 170 ASP G CA 1
ATOM 10890 C C . ASP G 1 170 ? 48.867 84.845 60.906 1.00 25.68 170 ASP G C 1
ATOM 10891 O O . ASP G 1 170 ? 48.580 84.765 62.105 1.00 25.28 170 ASP G O 1
ATOM 10896 N N . HIS G 1 171 ? 50.118 84.971 60.478 1.00 25.31 171 HIS G N 1
ATOM 10897 C CA . HIS G 1 171 ? 51.224 84.992 61.429 1.00 28.48 171 HIS G CA 1
ATOM 10898 C C . HIS G 1 171 ? 51.073 86.083 62.489 1.00 29.11 171 HIS G C 1
ATOM 10899 O O . HIS G 1 171 ? 51.700 86.013 63.536 1.00 29.67 171 HIS G O 1
ATOM 10906 N N . ARG G 1 172 ? 50.237 87.080 62.219 1.00 30.72 172 ARG G N 1
ATOM 10907 C CA . ARG G 1 172 ? 50.036 88.181 63.158 1.00 31.60 172 ARG G CA 1
ATOM 10908 C C . ARG G 1 172 ? 48.920 87.916 64.172 1.00 31.11 172 ARG G C 1
ATOM 10909 O O . ARG G 1 172 ? 48.798 88.629 65.163 1.00 30.65 172 ARG G O 1
ATOM 10917 N N . ASN G 1 173 ? 48.113 86.889 63.920 1.00 30.11 173 ASN G N 1
ATOM 10918 C CA . ASN G 1 173 ? 47.015 86.537 64.815 1.00 30.57 173 ASN G CA 1
ATOM 10919 C C . ASN G 1 173 ? 47.555 85.792 66.039 1.00 29.85 173 ASN G C 1
ATOM 10920 O O . ASN G 1 173 ? 47.565 84.562 66.085 1.00 28.64 173 ASN G O 1
ATOM 10925 N N . THR G 1 174 ? 47.994 86.557 67.033 1.00 29.15 174 THR G N 1
ATOM 10926 C CA . THR G 1 174 ? 48.557 86.000 68.259 1.00 29.06 174 THR G CA 1
ATOM 10927 C C . THR G 1 174 ? 47.591 85.148 69.072 1.00 28.55 174 THR G C 1
ATOM 10928 O O . THR G 1 174 ? 47.977 84.102 69.599 1.00 29.04 174 THR G O 1
ATOM 10932 N N . ALA G 1 175 ? 46.344 85.603 69.185 1.00 26.77 175 ALA G N 1
ATOM 10933 C CA . ALA G 1 175 ? 45.330 84.880 69.943 1.00 26.68 175 ALA G CA 1
ATOM 10934 C C . ALA G 1 175 ? 45.172 83.451 69.410 1.00 25.06 175 ALA G C 1
ATOM 10935 O O . ALA G 1 175 ? 45.191 82.486 70.177 1.00 25.70 175 ALA G O 1
ATOM 10937 N N . THR G 1 176 ? 45.017 83.315 68.097 1.00 23.77 176 THR G N 1
ATOM 10938 C CA . THR G 1 176 ? 44.873 81.993 67.492 1.00 23.20 176 THR G CA 1
ATOM 10939 C C . THR G 1 176 ? 46.168 81.170 67.567 1.00 21.26 176 THR G C 1
ATOM 10940 O O . THR G 1 176 ? 46.126 79.968 67.836 1.00 21.36 176 THR G O 1
ATOM 10944 N N . ARG G 1 177 ? 47.313 81.803 67.325 1.00 18.75 177 ARG G N 1
ATOM 10945 C CA . ARG G 1 177 ? 48.582 81.075 67.400 1.00 19.42 177 ARG G CA 1
ATOM 10946 C C . ARG G 1 177 ? 48.795 80.551 68.823 1.00 19.85 177 ARG G C 1
ATOM 10947 O O . ARG G 1 177 ? 49.224 79.409 69.024 1.00 18.78 177 ARG G O 1
ATOM 10955 N N . ARG G 1 178 ? 48.483 81.385 69.811 1.00 21.44 178 ARG G N 1
ATOM 10956 C CA . ARG G 1 178 ? 48.620 80.988 71.204 1.00 25.02 178 ARG G CA 1
ATOM 10957 C C . ARG G 1 178 ? 47.712 79.806 71.483 1.00 23.22 178 ARG G C 1
ATOM 10958 O O . ARG G 1 178 ? 48.107 78.835 72.129 1.00 25.37 178 ARG G O 1
ATOM 10966 N N . LEU G 1 179 ? 46.489 79.888 70.985 1.00 21.46 179 LEU G N 1
ATOM 10967 C CA . LEU G 1 179 ? 45.533 78.815 71.187 1.00 21.81 179 LEU G CA 1
ATOM 10968 C C . LEU G 1 179 ? 46.094 77.518 70.595 1.00 20.46 179 LEU G C 1
ATOM 10969 O O . LEU G 1 179 ? 46.037 76.463 71.237 1.00 19.34 179 LEU G O 1
ATOM 10974 N N . CYS G 1 180 ? 46.646 77.598 69.381 1.00 18.27 180 CYS G N 1
ATOM 10975 C CA . CYS G 1 180 ? 47.225 76.418 68.733 1.00 19.23 180 CYS G CA 1
ATOM 10976 C C . CYS G 1 180 ? 48.351 75.833 69.580 1.00 18.24 180 CYS G C 1
ATOM 10977 O O . CYS G 1 180 ? 48.459 74.614 69.727 1.00 16.93 180 CYS G O 1
ATOM 10980 N N . GLU G 1 181 ? 49.180 76.714 70.136 1.00 19.96 181 GLU G N 1
ATOM 10981 C CA . GLU G 1 181 ? 50.306 76.312 70.980 1.00 21.21 181 GLU G CA 1
ATOM 10982 C C . GLU G 1 181 ? 49.839 75.668 72.284 1.00 21.58 181 GLU G C 1
ATOM 10983 O O . GLU G 1 181 ? 50.303 74.577 72.654 1.00 17.12 181 GLU G O 1
ATOM 10989 N N . TRP G 1 182 ? 48.910 76.338 72.970 1.00 20.76 182 TRP G N 1
ATOM 10990 C CA . TRP G 1 182 ? 48.381 75.827 74.226 1.00 20.19 182 TRP G CA 1
ATOM 10991 C C . TRP G 1 182 ? 47.748 74.449 74.043 1.00 20.92 182 TRP G C 1
ATOM 10992 O O . TRP G 1 182 ? 47.804 73.612 74.949 1.00 20.24 182 TRP G O 1
ATOM 11003 N N . ALA G 1 183 ? 47.161 74.213 72.866 1.00 19.68 183 ALA G N 1
ATOM 11004 C CA . ALA G 1 183 ? 46.493 72.941 72.581 1.00 21.45 183 ALA G CA 1
ATOM 11005 C C . ALA G 1 183 ? 47.423 71.794 72.221 1.00 21.04 183 ALA G C 1
ATOM 11006 O O . ALA G 1 183 ? 46.981 70.658 72.091 1.00 26.46 183 ALA G O 1
ATOM 11008 N N . GLY G 1 184 ? 48.704 72.069 72.046 1.00 21.87 184 GLY G N 1
ATOM 11009 C CA . GLY G 1 184 ? 49.608 70.985 71.719 1.00 20.54 184 GLY G CA 1
ATOM 11010 C C . GLY G 1 184 ? 49.872 70.811 70.235 1.00 19.92 184 GLY G C 1
ATOM 11011 O O . GLY G 1 184 ? 50.343 69.759 69.809 1.00 18.21 184 GLY G O 1
ATOM 11012 N N . CYS G 1 185 ? 49.574 71.831 69.436 1.00 20.49 185 CYS G N 1
ATOM 11013 C CA . CYS G 1 185 ? 49.839 71.745 67.998 1.00 20.69 185 CYS G CA 1
ATOM 11014 C C . CYS G 1 185 ? 51.332 71.815 67.722 1.00 21.69 185 CYS G C 1
ATOM 11015 O O . CYS G 1 185 ? 52.077 72.499 68.427 1.00 21.13 185 CYS G O 1
ATOM 11018 N N . LYS G 1 186 ? 51.766 71.096 66.695 1.00 23.82 186 LYS G N 1
ATOM 11019 C CA . LYS G 1 186 ? 53.159 71.129 66.276 1.00 24.83 186 LYS G CA 1
ATOM 11020 C C . LYS G 1 186 ? 53.243 72.349 65.363 1.00 24.51 186 LYS G C 1
ATOM 11021 O O . LYS G 1 186 ? 52.343 72.570 64.540 1.00 21.90 186 LYS G O 1
ATOM 11027 N N . PHE G 1 187 ? 54.294 73.151 65.531 1.00 23.45 187 PHE G N 1
ATOM 11028 C CA . PHE G 1 187 ? 54.490 74.356 64.724 1.00 22.43 187 PHE G CA 1
ATOM 11029 C C . PHE G 1 187 ? 55.248 73.954 63.472 1.00 23.65 187 PHE G C 1
ATOM 11030 O O . PHE G 1 187 ? 56.270 73.261 63.548 1.00 25.99 187 PHE G O 1
ATOM 11038 N N . LEU G 1 188 ? 54.740 74.366 62.315 1.00 23.73 188 LEU G N 1
ATOM 11039 C CA . LEU G 1 188 ? 55.388 74.019 61.056 1.00 23.47 188 LEU G CA 1
ATOM 11040 C C . LEU G 1 188 ? 56.009 75.208 60.333 1.00 23.44 188 LEU G C 1
ATOM 11041 O O . LEU G 1 188 ? 56.328 75.115 59.150 1.00 24.49 188 LEU G O 1
ATOM 11046 N N . GLY G 1 189 ? 56.173 76.319 61.049 1.00 23.83 189 GLY G N 1
ATOM 11047 C CA . GLY G 1 189 ? 56.795 77.496 60.473 1.00 23.21 189 GLY G CA 1
ATOM 11048 C C . GLY G 1 189 ? 55.883 78.535 59.859 1.00 26.19 189 GLY G C 1
ATOM 11049 O O . GLY G 1 189 ? 54.701 78.279 59.605 1.00 24.48 189 GLY G O 1
ATOM 11050 N N . GLU G 1 190 ? 56.441 79.726 59.641 1.00 25.09 190 GLU G N 1
ATOM 11051 C CA . GLU G 1 190 ? 55.705 80.817 59.020 1.00 26.94 190 GLU G CA 1
ATOM 11052 C C . GLU G 1 190 ? 56.058 80.743 57.543 1.00 27.33 190 GLU G C 1
ATOM 11053 O O . GLU G 1 190 ? 57.187 80.407 57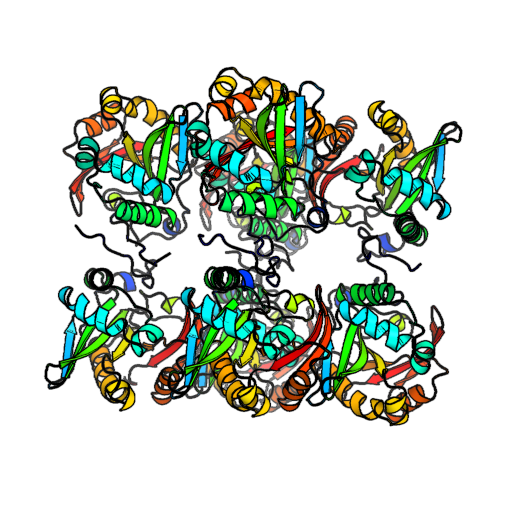.180 1.00 26.37 190 GLU G O 1
ATOM 11059 N N . HIS G 1 191 ? 55.088 81.021 56.689 1.00 27.13 191 HIS G N 1
ATOM 11060 C CA . HIS G 1 191 ? 55.338 80.960 55.262 1.00 27.79 191 HIS G CA 1
ATOM 11061 C C . HIS G 1 191 ? 54.545 82.044 54.562 1.00 29.42 191 HIS G C 1
ATOM 11062 O O . HIS G 1 191 ? 53.377 82.281 54.887 1.00 27.37 191 HIS G O 1
ATOM 11069 N N . ASP G 1 192 ? 55.194 82.727 53.625 1.00 31.58 192 ASP G N 1
ATOM 11070 C CA . ASP G 1 192 ? 54.514 83.757 52.862 1.00 34.91 192 ASP G CA 1
ATOM 11071 C C . ASP G 1 192 ? 53.806 82.964 51.790 1.00 36.18 192 ASP G C 1
ATOM 11072 O O . ASP G 1 192 ? 54.412 82.102 51.160 1.00 36.44 192 ASP G O 1
ATOM 11077 N N . THR G 1 193 ? 52.521 83.220 51.603 1.00 39.28 193 THR G N 1
ATOM 11078 C CA . THR G 1 193 ? 51.780 82.519 50.569 1.00 41.53 193 THR G CA 1
ATOM 11079 C C . THR G 1 193 ? 51.305 83.575 49.591 1.00 45.17 193 THR G C 1
ATOM 11080 O O . THR G 1 193 ? 51.535 84.767 49.792 1.00 46.27 193 THR G O 1
ATOM 11084 N N . THR G 1 194 ? 50.634 83.135 48.538 1.00 49.64 194 THR G N 1
ATOM 11085 C CA . THR G 1 194 ? 50.144 84.029 47.495 1.00 52.84 194 THR G CA 1
ATOM 11086 C C . THR G 1 194 ? 49.387 85.297 47.908 1.00 53.91 194 THR G C 1
ATOM 11087 O O . THR G 1 194 ? 49.092 86.132 47.057 1.00 56.47 194 THR G O 1
ATOM 11091 N N . ASN G 1 195 ? 49.083 85.471 49.189 1.00 54.36 195 ASN G N 1
ATOM 11092 C CA . ASN G 1 195 ? 48.334 86.657 49.593 1.00 54.01 195 ASN G CA 1
ATOM 11093 C C . ASN G 1 195 ? 48.451 87.059 51.062 1.00 52.76 195 ASN G C 1
ATOM 11094 O O . ASN G 1 195 ? 47.904 88.086 51.474 1.00 53.63 195 ASN G O 1
ATOM 11099 N N . ARG G 1 196 ? 49.161 86.257 51.850 1.00 49.35 196 ARG G N 1
ATOM 11100 C CA . ARG G 1 196 ? 49.327 86.551 53.267 1.00 46.66 196 ARG G CA 1
ATOM 11101 C C . ARG G 1 196 ? 50.428 85.691 53.864 1.00 44.06 196 ARG G C 1
ATOM 11102 O O . ARG G 1 196 ? 50.834 84.686 53.277 1.00 44.86 196 ARG G O 1
ATOM 11110 N N . ARG G 1 197 ? 50.920 86.097 55.026 1.00 39.43 197 ARG G N 1
ATOM 11111 C CA . ARG G 1 197 ? 51.943 85.331 55.713 1.00 35.73 197 ARG G CA 1
ATOM 11112 C C . ARG G 1 197 ? 51.218 84.568 56.817 1.00 32.30 197 ARG G C 1
ATOM 11113 O O . ARG G 1 197 ? 50.564 85.161 57.671 1.00 31.22 197 ARG G O 1
ATOM 11121 N N . MET G 1 198 ? 51.334 83.248 56.784 1.00 29.18 198 MET G N 1
ATOM 11122 C CA . MET G 1 198 ? 50.669 82.398 57.757 1.00 27.39 198 MET G CA 1
ATOM 11123 C C . MET G 1 198 ? 51.656 81.713 58.686 1.00 25.65 198 MET G C 1
ATOM 11124 O O . MET G 1 198 ? 52.853 81.654 58.409 1.00 25.99 198 MET G O 1
ATOM 11129 N N . ALA G 1 199 ? 51.128 81.199 59.791 1.00 23.76 199 ALA G N 1
ATOM 11130 C CA . ALA G 1 199 ? 51.900 80.423 60.757 1.00 21.85 199 ALA G CA 1
ATOM 11131 C C . ALA G 1 199 ? 51.138 79.109 60.649 1.00 21.59 199 ALA G C 1
ATOM 11132 O O . ALA G 1 199 ? 49.921 79.083 60.851 1.00 19.28 199 ALA G O 1
ATOM 11134 N N . LEU G 1 200 ? 51.834 78.030 60.310 1.00 20.47 200 LEU G N 1
ATOM 11135 C CA . LEU G 1 200 ? 51.178 76.738 60.140 1.00 18.65 200 LEU G CA 1
ATOM 11136 C C . LEU G 1 200 ? 51.324 75.835 61.344 1.00 19.97 200 LEU G C 1
ATOM 11137 O O . LEU G 1 200 ? 52.425 75.664 61.874 1.00 20.02 200 LEU G O 1
ATOM 11142 N N . TYR G 1 201 ? 50.206 75.246 61.764 1.00 18.60 201 TYR G N 1
ATOM 11143 C CA . TYR G 1 201 ? 50.199 74.341 62.895 1.00 16.75 201 TYR G CA 1
ATOM 11144 C C . TYR G 1 201 ? 49.490 73.038 62.552 1.00 17.77 201 TYR G C 1
ATOM 11145 O O . TYR G 1 201 ? 48.590 73.003 61.716 1.00 18.09 201 TYR G O 1
ATOM 11154 N N . ALA G 1 202 ? 49.896 71.966 63.216 1.00 17.67 202 ALA G N 1
ATOM 11155 C CA . ALA G 1 202 ? 49.302 70.664 62.984 1.00 17.96 202 ALA G CA 1
ATOM 11156 C C . ALA G 1 202 ? 48.888 70.021 64.306 1.00 17.58 202 ALA G C 1
ATOM 11157 O O . ALA G 1 202 ? 49.714 69.817 65.188 1.00 18.18 202 ALA G O 1
ATOM 11159 N N . LEU G 1 203 ? 47.600 69.735 64.460 1.00 18.42 203 LEU G N 1
ATOM 11160 C CA . LEU G 1 203 ? 47.140 69.078 65.679 1.00 19.49 203 LEU G CA 1
ATOM 11161 C C . LEU G 1 203 ? 47.093 67.585 65.366 1.00 18.98 203 LEU G C 1
ATOM 11162 O O . LEU G 1 203 ? 46.191 67.121 64.678 1.00 17.69 203 LEU G O 1
ATOM 11167 N N . GLU G 1 204 ? 48.071 66.841 65.872 1.00 20.29 204 GLU G N 1
ATOM 11168 C CA . GLU G 1 204 ? 48.143 65.408 65.620 1.00 23.97 204 GLU G CA 1
ATOM 11169 C C . GLU G 1 204 ? 47.011 64.665 66.285 1.00 24.54 204 GLU G C 1
ATOM 11170 O O . GLU G 1 204 ? 46.540 65.047 67.350 1.00 25.40 204 GLU G O 1
ATOM 11176 N N . ALA G 1 205 ? 46.568 63.599 65.634 1.00 26.66 205 ALA G N 1
ATOM 11177 C CA . ALA G 1 205 ? 45.502 62.769 66.162 1.00 27.59 205 ALA G CA 1
ATOM 11178 C C . ALA G 1 205 ? 46.091 62.016 67.348 1.00 29.14 205 ALA G C 1
ATOM 11179 O O . ALA G 1 205 ? 47.305 61.846 67.444 1.00 27.90 205 ALA G O 1
ATOM 11181 N N . PRO G 1 206 ? 45.243 61.569 68.278 1.00 32.05 206 PRO G N 1
ATOM 11182 C CA . PRO G 1 206 ? 45.772 60.835 69.426 1.00 35.12 206 PRO G CA 1
ATOM 11183 C C . PRO G 1 206 ? 46.704 59.716 68.971 1.00 37.06 206 PRO G C 1
ATOM 11184 O O . PRO G 1 206 ? 46.428 59.011 67.999 1.00 37.36 206 PRO G O 1
ATOM 11188 N N . THR G 1 207 ? 47.820 59.576 69.672 1.00 39.57 207 THR G N 1
ATOM 11189 C CA . THR G 1 207 ? 48.815 58.559 69.366 1.00 42.81 207 THR G CA 1
ATOM 11190 C C . THR G 1 207 ? 48.306 57.121 69.538 1.00 43.55 207 THR G C 1
ATOM 11191 O O . THR G 1 207 ? 47.512 56.827 70.433 1.00 43.87 207 THR G O 1
ATOM 11195 N N . THR G 1 208 ? 48.778 56.233 68.669 1.00 44.80 208 THR G N 1
ATOM 11196 C CA . THR G 1 208 ? 48.388 54.826 68.693 1.00 46.55 208 THR G CA 1
ATOM 11197 C C . THR G 1 208 ? 49.321 53.984 69.563 1.00 47.13 208 THR G C 1
ATOM 11198 O O . THR G 1 208 ? 50.546 54.035 69.417 1.00 47.68 208 THR G O 1
ATOM 11202 N N . ALA G 1 209 ? 48.733 53.208 70.468 1.00 47.17 209 ALA G N 1
ATOM 11203 C CA . ALA G 1 209 ? 49.510 52.358 71.359 1.00 47.28 209 ALA G CA 1
ATOM 11204 C C . ALA G 1 209 ? 50.330 51.368 70.543 1.00 47.92 209 ALA G C 1
ATOM 11205 O O . ALA G 1 209 ? 49.874 50.877 69.509 1.00 47.50 209 ALA G O 1
ATOM 11207 N N . ALA G 1 210 ? 51.542 51.077 71.003 1.00 49.07 210 ALA G N 1
ATOM 11208 C CA . ALA G 1 210 ? 52.404 50.136 70.296 1.00 49.88 210 ALA G CA 1
ATOM 11209 C C . ALA G 1 210 ? 51.907 48.704 70.482 1.00 50.29 210 ALA G C 1
ATOM 11210 O O . ALA G 1 210 ? 50.981 48.492 71.295 1.00 50.04 210 ALA G O 1
ATOM 11213 N N . ALA H 1 10 ? -11.696 81.237 39.375 1.00 72.19 10 ALA H N 1
ATOM 11214 C CA . ALA H 1 10 ? -12.700 80.155 39.160 1.00 72.77 10 ALA H CA 1
ATOM 11215 C C . ALA H 1 10 ? -12.200 78.836 39.747 1.00 72.73 10 ALA H C 1
ATOM 11216 O O . ALA H 1 10 ? -11.001 78.659 39.972 1.00 72.55 10 ALA H O 1
ATOM 11218 N N . ASP H 1 11 ? -13.126 77.914 39.994 1.00 72.34 11 ASP H N 1
ATOM 11219 C CA . ASP H 1 11 ? -12.774 76.618 40.557 1.00 71.63 11 ASP H CA 1
ATOM 11220 C C . ASP H 1 11 ? -12.527 75.582 39.470 1.00 70.58 11 ASP H C 1
ATOM 11221 O O . ASP H 1 11 ? -12.551 74.376 39.725 1.00 69.41 11 ASP H O 1
ATOM 11226 N N . ASP H 1 12 ? -12.293 76.062 38.254 1.00 69.49 12 ASP H N 1
ATOM 11227 C CA . ASP H 1 12 ? -12.024 75.183 37.126 1.00 67.83 12 ASP H CA 1
ATOM 11228 C C . ASP H 1 12 ? -10.523 74.963 37.002 1.00 65.59 12 ASP H C 1
ATOM 11229 O O . ASP H 1 12 ? -10.078 73.888 36.598 1.00 65.72 12 ASP H O 1
ATOM 11234 N N . ALA H 1 13 ? -9.747 75.985 37.358 1.00 62.75 13 ALA H N 1
ATOM 11235 C CA . ALA H 1 13 ? -8.291 75.896 37.300 1.00 59.08 13 ALA H CA 1
ATOM 11236 C C . ALA H 1 13 ? -7.749 75.337 38.625 1.00 56.31 13 ALA H C 1
ATOM 11237 O O . ALA H 1 13 ? -7.647 76.049 39.627 1.00 55.62 13 ALA H O 1
ATOM 11239 N N . LEU H 1 14 ? -7.405 74.054 38.608 1.00 52.30 14 LEU H N 1
ATOM 11240 C CA . LEU H 1 14 ? -6.892 73.354 39.781 1.00 50.31 14 LEU H CA 1
ATOM 11241 C C . LEU H 1 14 ? -5.387 73.542 39.962 1.00 48.31 14 LEU H C 1
ATOM 11242 O O . LEU H 1 14 ? -4.592 73.114 39.119 1.00 47.69 14 LEU H O 1
ATOM 11247 N N . VAL H 1 15 ? -4.993 74.175 41.063 1.00 45.87 15 VAL H N 1
ATOM 11248 C CA . VAL H 1 15 ? -3.576 74.398 41.323 1.00 43.62 15 VAL H CA 1
ATOM 11249 C C . VAL H 1 15 ? -2.866 73.107 41.724 1.00 42.19 15 VAL H C 1
ATOM 11250 O O . VAL H 1 15 ? -3.500 72.105 42.067 1.00 40.57 15 VAL H O 1
ATOM 11254 N N . ARG H 1 16 ? -1.541 73.135 41.665 1.00 39.96 16 ARG H N 1
ATOM 11255 C CA . ARG H 1 16 ? -0.735 71.976 42.013 1.00 37.69 16 ARG H CA 1
ATOM 11256 C C . ARG H 1 16 ? -0.159 72.135 43.417 1.00 37.23 16 ARG H C 1
ATOM 11257 O O . ARG H 1 16 ? 0.476 73.148 43.727 1.00 37.48 16 ARG H O 1
ATOM 11265 N N . LEU H 1 17 ? -0.407 71.139 44.267 1.00 34.43 17 LEU H N 1
ATOM 11266 C CA . LEU H 1 17 ? 0.094 71.146 45.635 1.00 31.98 17 LEU H CA 1
ATOM 11267 C C . LEU H 1 17 ? 1.578 70.807 45.559 1.00 30.84 17 LEU H C 1
ATOM 11268 O O . LEU H 1 17 ? 1.961 69.712 45.146 1.00 29.03 17 LEU H O 1
ATOM 11273 N N . ALA H 1 18 ? 2.409 71.761 45.964 1.00 31.37 18 ALA H N 1
ATOM 11274 C CA . ALA H 1 18 ? 3.861 71.612 45.897 1.00 31.36 18 ALA H CA 1
ATOM 11275 C C . ALA H 1 18 ? 4.460 70.352 46.509 1.00 31.40 18 ALA H C 1
ATOM 11276 O O . ALA H 1 18 ? 5.467 69.846 46.012 1.00 31.17 18 ALA H O 1
ATOM 11278 N N . ARG H 1 19 ? 3.857 69.838 47.578 1.00 31.45 19 ARG H N 1
ATOM 11279 C CA . ARG H 1 19 ? 4.387 68.643 48.228 1.00 29.75 19 ARG H CA 1
ATOM 11280 C C . ARG H 1 19 ? 3.772 67.340 47.743 1.00 29.90 19 ARG H C 1
ATOM 11281 O O . ARG H 1 19 ? 4.117 66.267 48.244 1.00 29.48 19 ARG H O 1
ATOM 11289 N N . GLU H 1 20 ? 2.859 67.405 46.785 1.00 30.05 20 GLU H N 1
ATOM 11290 C CA . GLU H 1 20 ? 2.249 66.163 46.337 1.00 32.43 20 GLU H CA 1
ATOM 11291 C C . GLU H 1 20 ? 3.097 65.365 45.356 1.00 33.79 20 GLU H C 1
ATOM 11292 O O . GLU H 1 20 ? 3.594 65.887 44.352 1.00 32.73 20 GLU H O 1
ATOM 11298 N N . ARG H 1 21 ? 3.261 64.089 45.673 1.00 35.91 21 ARG H N 1
ATOM 11299 C CA . ARG H 1 21 ? 4.026 63.186 44.835 1.00 40.68 21 ARG H CA 1
ATOM 11300 C C . ARG H 1 21 ? 3.057 62.518 43.867 1.00 41.73 21 ARG H C 1
ATOM 11301 O O . ARG H 1 21 ? 2.029 61.986 44.286 1.00 42.00 21 ARG H O 1
ATOM 11309 N N . PHE H 1 22 ? 3.379 62.550 42.576 1.00 43.80 22 PHE H N 1
ATOM 11310 C CA . PHE H 1 22 ? 2.511 61.952 41.566 1.00 45.32 22 PHE H CA 1
ATOM 11311 C C . PHE H 1 22 ? 3.036 60.626 41.042 1.00 46.34 22 PHE H C 1
ATOM 11312 O O . PHE H 1 22 ? 2.282 59.825 40.486 1.00 45.82 22 PHE H O 1
ATOM 11320 N N . ASP H 1 23 ? 4.332 60.397 41.220 1.00 47.74 23 ASP H N 1
ATOM 11321 C CA . ASP H 1 23 ? 4.946 59.157 40.776 1.00 49.17 23 ASP H CA 1
ATOM 11322 C C . ASP H 1 23 ? 4.956 58.194 41.960 1.00 49.06 23 ASP H C 1
ATOM 11323 O O . ASP H 1 23 ? 5.878 58.204 42.773 1.00 49.13 23 ASP H O 1
ATOM 11328 N N . LEU H 1 24 ? 3.920 57.369 42.061 1.00 49.37 24 LEU H N 1
ATOM 11329 C CA . LEU H 1 24 ? 3.832 56.432 43.172 1.00 50.76 24 LEU H CA 1
ATOM 11330 C C . LEU H 1 24 ? 3.207 55.076 42.830 1.00 50.88 24 LEU H C 1
ATOM 11331 O O . LEU H 1 24 ? 2.567 54.918 41.787 1.00 49.75 24 LEU H O 1
ATOM 11336 N N . PRO H 1 25 ? 3.417 54.070 43.703 1.00 51.68 25 PRO H N 1
ATOM 11337 C CA . PRO H 1 25 ? 2.899 52.707 43.545 1.00 52.21 25 PRO H CA 1
ATOM 11338 C C . PRO H 1 25 ? 1.403 52.699 43.275 1.00 53.87 25 PRO H C 1
ATOM 11339 O O . PRO H 1 25 ? 0.710 53.668 43.585 1.00 54.31 25 PRO H O 1
ATOM 11343 N N . ASP H 1 26 ? 0.905 51.606 42.703 1.00 54.81 26 ASP H N 1
ATOM 11344 C CA . ASP H 1 26 ? -0.520 51.503 42.417 1.00 54.73 26 ASP H CA 1
ATOM 11345 C C . ASP H 1 26 ? -1.323 51.438 43.707 1.00 53.30 26 ASP H C 1
ATOM 11346 O O . ASP H 1 26 ? -2.326 52.136 43.855 1.00 53.66 26 ASP H O 1
ATOM 11351 N N . GLN H 1 27 ? -0.877 50.609 44.644 1.00 51.96 27 GLN H N 1
ATOM 11352 C CA . GLN H 1 27 ? -1.568 50.476 45.920 1.00 51.76 27 GLN H CA 1
ATOM 11353 C C . GLN H 1 27 ? -1.786 51.846 46.571 1.00 51.21 27 GLN H C 1
ATOM 11354 O O . GLN H 1 27 ? -2.876 52.149 47.066 1.00 51.55 27 GLN H O 1
ATOM 11360 N N . VAL H 1 28 ? -0.746 52.671 46.562 1.00 48.67 28 VAL H N 1
ATOM 11361 C CA . VAL H 1 28 ? -0.828 54.004 47.144 1.00 47.02 28 VAL H CA 1
ATOM 11362 C C . VAL H 1 28 ? -1.728 54.908 46.304 1.00 46.72 28 VAL H C 1
ATOM 11363 O O . VAL H 1 28 ? -2.592 55.609 46.840 1.00 45.56 28 VAL H O 1
ATOM 11367 N N . ARG H 1 29 ? -1.524 54.876 44.989 1.00 47.11 29 ARG H N 1
ATOM 11368 C CA . ARG H 1 29 ? -2.293 55.696 44.052 1.00 47.96 29 ARG H CA 1
ATOM 11369 C C . ARG H 1 29 ? -3.801 55.457 44.132 1.00 47.37 29 ARG H C 1
ATOM 11370 O O . ARG H 1 29 ? -4.593 56.379 43.921 1.00 45.87 29 ARG H O 1
ATOM 11378 N N . ARG H 1 30 ? -4.193 54.224 44.438 1.00 46.75 30 ARG H N 1
ATOM 11379 C CA . ARG H 1 30 ? -5.607 53.876 44.529 1.00 46.21 30 ARG H CA 1
ATOM 11380 C C . ARG H 1 30 ? -6.283 54.251 45.848 1.00 44.71 30 ARG H C 1
ATOM 11381 O O . ARG H 1 30 ? -7.508 54.164 45.964 1.00 44.96 30 ARG H O 1
ATOM 11389 N N . LEU H 1 31 ? -5.498 54.674 46.836 1.00 41.70 31 LEU H N 1
ATOM 11390 C CA . LEU H 1 31 ? -6.062 55.054 48.125 1.00 38.65 31 LEU H CA 1
ATOM 11391 C C . LEU H 1 31 ? -7.008 56.240 47.985 1.00 37.73 31 LEU H C 1
ATOM 11392 O O . LEU H 1 31 ? -6.732 57.190 47.244 1.00 36.39 31 LEU H O 1
ATOM 11397 N N . ALA H 1 32 ? -8.129 56.170 48.695 1.00 36.99 32 ALA H N 1
ATOM 11398 C CA . ALA H 1 32 ? -9.119 57.242 48.682 1.00 37.32 32 ALA H CA 1
ATOM 11399 C C . ALA H 1 32 ? -8.628 58.381 49.577 1.00 36.22 32 ALA H C 1
ATOM 11400 O O . ALA H 1 32 ? -7.617 58.251 50.262 1.00 37.21 32 ALA H O 1
ATOM 11402 N N . ARG H 1 33 ? -9.346 59.494 49.574 1.00 37.26 33 ARG H N 1
ATOM 11403 C CA . ARG H 1 33 ? -8.959 60.634 50.391 1.00 39.34 33 ARG H CA 1
ATOM 11404 C C . ARG H 1 33 ? -8.968 60.252 51.869 1.00 40.12 33 ARG H C 1
ATOM 11405 O O . ARG H 1 33 ? -9.760 59.413 52.306 1.00 40.80 33 ARG H O 1
ATOM 11413 N N . PRO H 1 34 ? -8.062 60.846 52.657 1.00 39.88 34 PRO H N 1
ATOM 11414 C CA . PRO H 1 34 ? -8.006 60.535 54.086 1.00 40.29 34 PRO H CA 1
ATOM 11415 C C . PRO H 1 34 ? -9.376 60.695 54.734 1.00 40.75 34 PRO H C 1
ATOM 11416 O O . PRO H 1 34 ? -10.084 61.663 54.468 1.00 40.74 34 PRO H O 1
ATOM 11420 N N . PRO H 1 35 ? -9.770 59.741 55.590 1.00 41.53 35 PRO H N 1
ATOM 11421 C CA . PRO H 1 35 ? -11.070 59.813 56.263 1.00 41.94 35 PRO H CA 1
ATOM 11422 C C . PRO H 1 35 ? -11.116 60.950 57.287 1.00 40.73 35 PRO H C 1
ATOM 11423 O O . PRO H 1 35 ? -10.099 61.292 57.899 1.00 40.03 35 PRO H O 1
ATOM 11427 N N . VAL H 1 36 ? -12.299 61.530 57.466 1.00 38.82 36 VAL H N 1
ATOM 11428 C CA . VAL H 1 36 ? -12.480 62.621 58.414 1.00 38.39 36 VAL H CA 1
ATOM 11429 C C . VAL H 1 36 ? -12.418 62.103 59.858 1.00 38.51 36 VAL H C 1
ATOM 11430 O O . VAL H 1 36 ? -13.179 61.218 60.240 1.00 38.01 36 VAL H O 1
ATOM 11434 N N . PRO H 1 37 ? -11.492 62.635 60.669 1.00 38.40 37 PRO H N 1
ATOM 11435 C CA . PRO H 1 37 ? -11.365 62.205 62.066 1.00 39.23 37 PRO H CA 1
ATOM 11436 C C . PRO H 1 37 ? -12.462 62.906 62.872 1.00 40.19 37 PRO H C 1
ATOM 11437 O O . PRO H 1 37 ? -12.899 63.998 62.499 1.00 39.89 37 PRO H O 1
ATOM 11441 N N . SER H 1 38 ? -12.901 62.298 63.970 1.00 40.43 38 SER H N 1
ATOM 11442 C CA . SER H 1 38 ? -13.975 62.892 64.765 1.00 42.15 38 SER H CA 1
ATOM 11443 C C . SER H 1 38 ? -13.590 63.319 66.171 1.00 41.71 38 SER H C 1
ATOM 11444 O O . SER H 1 38 ? -12.706 62.737 66.783 1.00 43.83 38 SER H O 1
ATOM 11447 N N . LEU H 1 39 ? -14.265 64.352 66.669 1.00 42.81 39 LEU H N 1
ATOM 11448 C CA . LEU H 1 39 ? -14.033 64.873 68.014 1.00 42.48 39 LEU H CA 1
ATOM 11449 C C . LEU H 1 39 ? -15.344 64.984 68.791 1.00 43.36 39 LEU H C 1
ATOM 11450 O O . LEU H 1 39 ? -16.274 65.674 68.364 1.00 43.88 39 LEU H O 1
ATOM 11455 N N . GLU H 1 40 ? -15.406 64.312 69.937 1.00 43.02 40 GLU H N 1
ATOM 11456 C CA . GLU H 1 40 ? -16.590 64.336 70.797 1.00 42.58 40 GLU H CA 1
ATOM 11457 C C . GLU H 1 40 ? -16.934 65.750 71.270 1.00 41.56 40 GLU H C 1
ATOM 11458 O O . GLU H 1 40 ? -16.044 66.566 71.517 1.00 39.02 40 GLU H O 1
ATOM 11464 N N . PRO H 1 41 ? -18.240 66.060 71.390 1.00 42.11 41 PRO H N 1
ATOM 11465 C CA . PRO H 1 41 ? -18.679 67.386 71.848 1.00 41.22 41 PRO H CA 1
ATOM 11466 C C . PRO H 1 41 ? -18.032 67.626 73.214 1.00 40.79 41 PRO H C 1
ATOM 11467 O O . PRO H 1 41 ? -17.756 66.674 73.939 1.00 39.89 41 PRO H O 1
ATOM 11471 N N . PRO H 1 42 ? -17.786 68.892 73.590 1.00 41.16 42 PRO H N 1
ATOM 11472 C CA . PRO H 1 42 ? -18.044 70.153 72.886 1.00 41.56 42 PRO H CA 1
ATOM 11473 C C . PRO H 1 42 ? -17.050 70.444 71.766 1.00 42.41 42 PRO H C 1
ATOM 11474 O O . PRO H 1 42 ? -16.973 71.578 71.279 1.00 44.70 42 PRO H O 1
ATOM 11478 N N . TYR H 1 43 ? -16.281 69.433 71.369 1.00 40.77 43 TYR H N 1
ATOM 11479 C CA . TYR H 1 43 ? -15.301 69.611 70.303 1.00 41.03 43 TYR H CA 1
ATOM 11480 C C . TYR H 1 43 ? -15.823 69.126 68.959 1.00 40.82 43 TYR H C 1
ATOM 11481 O O . TYR H 1 43 ? -16.600 68.171 68.888 1.00 41.96 43 TYR H O 1
ATOM 11490 N N . GLY H 1 44 ? -15.391 69.785 67.891 1.00 39.67 44 GLY H N 1
ATOM 11491 C CA . GLY H 1 44 ? -15.833 69.378 66.576 1.00 38.05 44 GLY H CA 1
ATOM 11492 C C . GLY H 1 44 ? -14.780 69.483 65.494 1.00 37.96 44 GLY H C 1
ATOM 11493 O O . GLY H 1 44 ? -13.873 70.322 65.546 1.00 37.18 44 GLY H O 1
ATOM 11494 N N . LEU H 1 45 ? -14.908 68.607 64.505 1.00 37.49 45 LEU H N 1
ATOM 11495 C CA . LEU H 1 45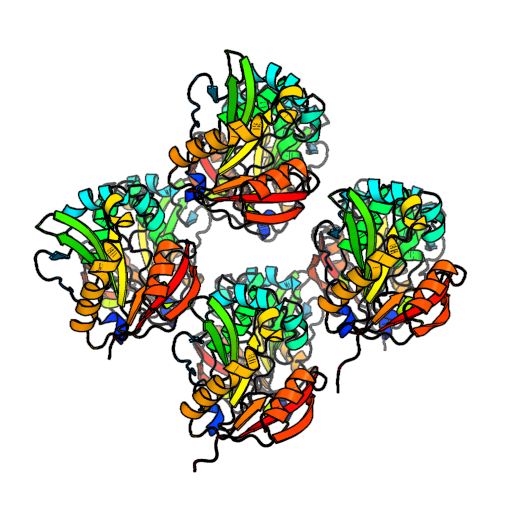 ? -14.013 68.581 63.358 1.00 36.17 45 LEU H CA 1
ATOM 11496 C C . LEU H 1 45 ? -14.848 68.329 62.127 1.00 34.21 45 LEU H C 1
ATOM 11497 O O . LEU H 1 45 ? -15.650 67.391 62.081 1.00 32.85 45 LEU H O 1
ATOM 11502 N N . ARG H 1 46 ? -14.657 69.176 61.126 1.00 32.37 46 ARG H N 1
ATOM 11503 C CA . ARG H 1 46 ? -15.388 69.047 59.883 1.00 31.07 46 ARG H CA 1
ATOM 11504 C C . ARG H 1 46 ? -14.448 69.327 58.725 1.00 30.38 46 ARG H C 1
ATOM 11505 O O . ARG H 1 46 ? -13.429 70.010 58.884 1.00 31.19 46 ARG H O 1
ATOM 11513 N N . VAL H 1 47 ? -14.786 68.796 57.558 1.00 28.66 47 VAL H N 1
ATOM 11514 C CA . VAL H 1 47 ? -13.974 69.040 56.379 1.00 27.26 47 VAL H CA 1
ATOM 11515 C C . VAL H 1 47 ? -14.125 70.521 56.062 1.00 26.33 47 VAL H C 1
ATOM 11516 O O . VAL H 1 47 ? -15.198 71.102 56.262 1.00 25.23 47 VAL H O 1
ATOM 11520 N N . ALA H 1 48 ? -13.052 71.143 55.593 1.00 25.58 48 ALA H N 1
ATOM 11521 C CA . ALA H 1 48 ? -13.101 72.563 55.271 1.00 25.62 48 ALA H CA 1
ATOM 11522 C C . ALA H 1 48 ? -13.885 72.777 53.982 1.00 24.95 48 ALA H C 1
ATOM 11523 O O . ALA H 1 48 ? -14.012 71.870 53.164 1.00 23.36 48 ALA H O 1
ATOM 11525 N N . GLN H 1 49 ? -14.424 73.977 53.821 1.00 24.97 49 GLN H N 1
ATOM 11526 C CA . GLN H 1 49 ? -15.197 74.326 52.635 1.00 27.38 49 GLN H CA 1
ATOM 11527 C C . GLN H 1 49 ? -14.478 75.472 51.940 1.00 28.37 49 GLN H C 1
ATOM 11528 O O . GLN H 1 49 ? -13.651 76.145 52.560 1.00 26.67 49 GLN H O 1
ATOM 11534 N N . LEU H 1 50 ? -14.789 75.703 50.667 1.00 28.92 50 LEU H N 1
ATOM 11535 C CA . LEU H 1 50 ? -14.142 76.785 49.933 1.00 30.59 50 LEU H CA 1
ATOM 11536 C C . LEU H 1 50 ? -14.407 78.137 50.578 1.00 32.08 50 LEU H C 1
ATOM 11537 O O . LEU H 1 50 ? -13.562 79.038 50.512 1.00 33.69 50 LEU H O 1
ATOM 11542 N N . THR H 1 51 ? -15.578 78.274 51.200 1.00 32.74 51 THR H N 1
ATOM 11543 C CA . THR H 1 51 ? -15.959 79.514 51.878 1.00 32.61 51 THR H CA 1
ATOM 11544 C C . THR H 1 51 ? -15.172 79.715 53.166 1.00 33.02 51 THR H C 1
ATOM 11545 O O . THR H 1 51 ? -15.353 80.710 53.860 1.00 35.07 51 THR H O 1
ATOM 11549 N N . ASP H 1 52 ? -14.308 78.769 53.504 1.00 34.45 52 ASP H N 1
ATOM 11550 C CA . ASP H 1 52 ? -13.498 78.922 54.708 1.00 36.40 52 ASP H CA 1
ATOM 11551 C C . ASP H 1 52 ? -12.229 79.725 54.399 1.00 37.50 52 ASP H C 1
ATOM 11552 O O . ASP H 1 52 ? -11.513 80.120 55.313 1.00 38.04 52 ASP H O 1
ATOM 11557 N N . ALA H 1 53 ? -11.968 79.971 53.114 1.00 39.16 53 ALA H N 1
ATOM 11558 C CA . ALA H 1 53 ? -10.769 80.702 52.682 1.00 41.20 53 ALA H CA 1
ATOM 11559 C C . ALA H 1 53 ? -10.525 82.033 53.395 1.00 41.30 53 ALA H C 1
ATOM 11560 O O . ALA H 1 53 ? -9.466 82.231 53.993 1.00 40.06 53 ALA H O 1
ATOM 11562 N N . GLU H 1 54 ? -11.491 82.944 53.318 1.00 43.16 54 GLU H N 1
ATOM 11563 C CA . GLU H 1 54 ? -11.369 84.251 53.971 1.00 45.10 54 GLU H CA 1
ATOM 11564 C C . GLU H 1 54 ? -10.837 84.075 55.389 1.00 45.07 54 GLU H C 1
ATOM 11565 O O . GLU H 1 54 ? -9.832 84.662 55.766 1.00 45.70 54 GLU H O 1
ATOM 11571 N N . MET H 1 55 ? -11.527 83.252 56.169 1.00 46.13 55 MET H N 1
ATOM 11572 C CA . MET H 1 55 ? -11.143 82.998 57.548 1.00 46.67 55 MET H CA 1
ATOM 11573 C C . MET H 1 55 ? -9.713 82.471 57.662 1.00 46.42 55 MET H C 1
ATOM 11574 O O . MET H 1 55 ? -8.914 82.997 58.439 1.00 44.59 55 MET H O 1
ATOM 11579 N N . LEU H 1 56 ? -9.402 81.431 56.891 1.00 45.98 56 LEU H N 1
ATOM 11580 C CA . LEU H 1 56 ? -8.073 80.826 56.913 1.00 47.33 56 LEU H CA 1
ATOM 11581 C C . LEU H 1 56 ? -7.020 81.840 56.498 1.00 48.28 56 LEU H C 1
ATOM 11582 O O . LEU H 1 56 ? -5.929 81.888 57.067 1.00 47.61 56 LEU H O 1
ATOM 11587 N N . ALA H 1 57 ? -7.355 82.649 55.501 1.00 49.82 57 ALA H N 1
ATOM 11588 C CA . ALA H 1 57 ? -6.440 83.669 55.017 1.00 52.34 57 ALA H CA 1
ATOM 11589 C C . ALA H 1 57 ? -6.056 84.588 56.173 1.00 54.21 57 ALA H C 1
ATOM 11590 O O . ALA H 1 57 ? -4.879 84.889 56.375 1.00 54.47 57 ALA H O 1
ATOM 11592 N N . GLU H 1 58 ? -7.057 85.022 56.935 1.00 55.29 58 GLU H N 1
ATOM 11593 C CA . GLU H 1 58 ? -6.824 85.904 58.070 1.00 55.86 58 GLU H CA 1
ATOM 11594 C C . GLU H 1 58 ? -6.000 85.195 59.144 1.00 55.90 58 GLU H C 1
ATOM 11595 O O . GLU H 1 58 ? -5.029 85.754 59.651 1.00 55.93 58 GLU H O 1
ATOM 11601 N N . TRP H 1 59 ? -6.383 83.966 59.480 1.00 55.56 59 TRP H N 1
ATOM 11602 C CA . TRP H 1 59 ? -5.666 83.186 60.484 1.00 56.55 59 TRP H CA 1
ATOM 11603 C C . TRP H 1 59 ? -4.182 83.095 60.152 1.00 59.42 59 TRP H C 1
ATOM 11604 O O . TRP H 1 59 ? -3.329 83.496 60.942 1.00 59.55 59 TRP H O 1
ATOM 11615 N N . MET H 1 60 ? -3.897 82.566 58.967 1.00 63.86 60 MET H N 1
ATOM 11616 C CA . MET H 1 60 ? -2.535 82.352 58.479 1.00 68.00 60 MET H CA 1
ATOM 11617 C C . MET H 1 60 ? -1.637 83.574 58.300 1.00 70.43 60 MET H C 1
ATOM 11618 O O . MET H 1 60 ? -0.418 83.462 58.419 1.00 70.63 60 MET H O 1
ATOM 11623 N N . ASN H 1 61 ? -2.223 84.729 57.997 1.00 73.45 61 ASN H N 1
ATOM 11624 C CA . ASN H 1 61 ? -1.430 85.942 57.808 1.00 76.18 61 ASN H CA 1
ATOM 11625 C C . ASN H 1 61 ? -1.050 86.592 59.129 1.00 77.84 61 ASN H C 1
ATOM 11626 O O . ASN H 1 61 ? -0.579 87.728 59.163 1.00 78.01 61 ASN H O 1
ATOM 11631 N N . ARG H 1 62 ? -1.265 85.867 60.218 1.00 80.14 62 ARG H N 1
ATOM 11632 C CA . ARG H 1 62 ? -0.921 86.375 61.534 1.00 82.61 62 ARG H CA 1
ATOM 11633 C C . ARG H 1 62 ? 0.503 85.937 61.850 1.00 84.10 62 ARG H C 1
ATOM 11634 O O . ARG H 1 62 ? 0.980 84.934 61.324 1.00 84.51 62 ARG H O 1
ATOM 11642 N N . PRO H 1 63 ? 1.203 86.690 62.711 1.00 85.53 63 PRO H N 1
ATOM 11643 C CA . PRO H 1 63 ? 2.586 86.374 63.085 1.00 86.27 63 PRO H CA 1
ATOM 11644 C C . PRO H 1 63 ? 2.882 84.904 63.392 1.00 86.88 63 PRO H C 1
ATOM 11645 O O . PRO H 1 63 ? 3.604 84.238 62.647 1.00 86.76 63 PRO H O 1
ATOM 11649 N N . HIS H 1 64 ? 2.322 84.410 64.491 1.00 87.82 64 HIS H N 1
ATOM 11650 C CA . HIS H 1 64 ? 2.525 83.030 64.924 1.00 88.75 64 HIS H CA 1
ATOM 11651 C C . HIS H 1 64 ? 2.359 81.962 63.843 1.00 88.85 64 HIS H C 1
ATOM 11652 O O . HIS H 1 64 ? 3.033 80.933 63.881 1.00 89.06 64 HIS H O 1
ATOM 11659 N N . LEU H 1 65 ? 1.466 82.195 62.885 1.00 88.82 65 LEU H N 1
ATOM 11660 C CA . LEU H 1 65 ? 1.230 81.222 61.820 1.00 88.35 65 LEU H CA 1
ATOM 11661 C C . LEU H 1 65 ? 1.994 81.527 60.532 1.00 87.96 65 LEU H C 1
ATOM 11662 O O . LEU H 1 65 ? 2.429 80.612 59.832 1.00 86.94 65 LEU H O 1
ATOM 11667 N N . ALA H 1 66 ? 2.155 82.810 60.223 1.00 87.90 66 ALA H N 1
ATOM 11668 C CA . ALA H 1 66 ? 2.872 83.219 59.021 1.00 87.96 66 ALA H CA 1
ATOM 11669 C C . ALA H 1 66 ? 4.292 82.658 59.050 1.00 87.95 66 ALA H C 1
ATOM 11670 O O . ALA H 1 66 ? 4.879 82.361 58.006 1.00 87.35 66 ALA H O 1
ATOM 11672 N N . ALA H 1 67 ? 4.829 82.508 60.258 1.00 87.82 67 ALA H N 1
ATOM 11673 C CA . ALA H 1 67 ? 6.178 81.990 60.453 1.00 87.83 67 ALA H CA 1
ATOM 11674 C C . ALA H 1 67 ? 6.260 80.472 60.294 1.00 87.56 67 ALA H C 1
ATOM 11675 O O . ALA H 1 67 ? 7.039 79.972 59.483 1.00 88.00 67 ALA H O 1
ATOM 11677 N N . ALA H 1 68 ? 5.462 79.743 61.071 1.00 86.84 68 ALA H N 1
ATOM 11678 C CA . ALA H 1 68 ? 5.461 78.281 61.014 1.00 86.37 68 ALA H CA 1
ATOM 11679 C C . ALA H 1 68 ? 4.849 77.752 59.716 1.00 86.16 68 ALA H C 1
ATOM 11680 O O . ALA H 1 68 ? 5.396 76.849 59.082 1.00 86.56 68 ALA H O 1
ATOM 11682 N N . TRP H 1 69 ? 3.703 78.309 59.336 1.00 85.39 69 TRP H N 1
ATOM 11683 C CA . TRP H 1 69 ? 3.018 77.915 58.109 1.00 84.16 69 TRP H CA 1
ATOM 11684 C C . TRP H 1 69 ? 3.337 78.944 57.039 1.00 84.16 69 TRP H C 1
ATOM 11685 O O . TRP H 1 69 ? 2.673 79.968 56.947 1.00 85.48 69 TRP H O 1
ATOM 11696 N N . GLU H 1 70 ? 4.352 78.679 56.232 1.00 83.19 70 GLU H N 1
ATOM 11697 C CA . GLU H 1 70 ? 4.743 79.604 55.176 1.00 82.31 70 GLU H CA 1
ATOM 11698 C C . GLU H 1 70 ? 3.613 79.810 54.164 1.00 81.06 70 GLU H C 1
ATOM 11699 O O . GLU H 1 70 ? 3.861 79.917 52.964 1.00 81.90 70 GLU H O 1
ATOM 11705 N N . TYR H 1 71 ? 2.377 79.872 54.655 1.00 79.10 71 TYR H N 1
ATOM 11706 C CA . TYR H 1 71 ? 1.202 80.047 53.805 1.00 76.84 71 TYR H CA 1
ATOM 11707 C C . TYR H 1 71 ? 0.445 81.351 54.073 1.00 75.16 71 TYR H C 1
ATOM 11708 O O . TYR H 1 71 ? -0.784 81.354 54.146 1.00 75.35 71 TYR H O 1
ATOM 11717 N N . ASP H 1 72 ? 1.173 82.453 54.219 1.00 72.82 72 ASP H N 1
ATOM 11718 C CA . ASP H 1 72 ? 0.549 83.754 54.465 1.00 69.74 72 ASP H CA 1
ATOM 11719 C C . ASP H 1 72 ? 0.022 84.359 53.160 1.00 66.27 72 ASP H C 1
ATOM 11720 O O . ASP H 1 72 ? 0.395 85.471 52.785 1.00 65.51 72 ASP H O 1
ATOM 11725 N N . TRP H 1 73 ? -0.853 83.616 52.484 1.00 62.63 73 TRP H N 1
ATOM 11726 C CA . TRP H 1 73 ? -1.440 84.042 51.213 1.00 58.34 73 TRP H CA 1
ATOM 11727 C C . TRP H 1 73 ? -2.759 84.801 51.398 1.00 56.17 73 TRP H C 1
ATOM 11728 O O . TRP H 1 73 ? -3.241 84.976 52.522 1.00 55.83 73 TRP H O 1
ATOM 11739 N N . PRO H 1 74 ? -3.353 85.274 50.283 1.00 53.61 74 PRO H N 1
ATOM 11740 C CA . PRO H 1 74 ? -4.626 86.001 50.331 1.00 51.73 74 PRO H CA 1
ATOM 11741 C C . PRO H 1 74 ? -5.791 85.009 50.182 1.00 50.68 74 PRO H C 1
ATOM 11742 O O . PRO H 1 74 ? -5.603 83.892 49.688 1.00 49.82 74 PRO H O 1
ATOM 11746 N N . ALA H 1 75 ? -6.983 85.419 50.611 1.00 49.00 75 ALA H N 1
ATOM 11747 C CA . ALA H 1 75 ? -8.174 84.572 50.527 1.00 47.39 75 ALA H CA 1
ATOM 11748 C C . ALA H 1 75 ? -8.257 83.838 49.189 1.00 46.12 75 ALA H C 1
ATOM 11749 O O . ALA H 1 75 ? -8.466 82.621 49.141 1.00 44.85 75 ALA H O 1
ATOM 11751 N N . SER H 1 76 ? -8.097 84.594 48.109 1.00 44.69 76 SER H N 1
ATOM 11752 C CA . SER H 1 76 ? -8.140 84.048 46.760 1.00 43.49 76 SER H CA 1
ATOM 11753 C C . SER H 1 76 ? -7.212 82.845 46.628 1.00 42.24 76 SER H C 1
ATOM 11754 O O . SER H 1 76 ? -7.580 81.815 46.060 1.00 42.42 76 SER H O 1
ATOM 11757 N N . ARG H 1 77 ? -6.008 82.976 47.168 1.00 41.01 77 ARG H N 1
ATOM 11758 C CA . ARG H 1 77 ? -5.034 81.902 47.090 1.00 40.00 77 ARG H CA 1
ATOM 11759 C C . ARG H 1 77 ? -5.401 80.730 47.984 1.00 38.89 77 ARG H C 1
ATOM 11760 O O . ARG H 1 77 ? -5.200 79.569 47.619 1.00 36.66 77 ARG H O 1
ATOM 11768 N N . TRP H 1 78 ? -5.934 81.029 49.163 1.00 38.55 78 TRP H N 1
ATOM 11769 C CA . TRP H 1 78 ? -6.321 79.962 50.068 1.00 38.06 78 TRP H CA 1
ATOM 11770 C C . TRP H 1 78 ? -7.425 79.105 49.473 1.00 36.72 78 TRP H C 1
ATOM 11771 O O . TRP H 1 78 ? -7.473 77.895 49.695 1.00 36.89 78 TRP H O 1
ATOM 11782 N N . ARG H 1 79 ? -8.300 79.736 48.701 1.00 36.72 79 ARG H N 1
ATOM 11783 C CA . ARG H 1 79 ? -9.393 79.028 48.061 1.00 37.95 79 ARG H CA 1
ATOM 11784 C C . ARG H 1 79 ? -8.826 77.945 47.150 1.00 38.19 79 ARG H C 1
ATOM 11785 O O . ARG H 1 79 ? -9.320 76.815 47.130 1.00 36.85 79 ARG H O 1
ATOM 11793 N N . GLN H 1 80 ? -7.771 78.290 46.412 1.00 38.56 80 GLN H N 1
ATOM 11794 C CA . GLN H 1 80 ? -7.123 77.341 45.506 1.00 36.74 80 GLN H CA 1
ATOM 11795 C C . GLN H 1 80 ? -6.486 76.190 46.278 1.00 33.72 80 GLN H C 1
ATOM 11796 O O . GLN H 1 80 ? -6.600 75.031 45.892 1.00 32.07 80 GLN H O 1
ATOM 11802 N N . HIS H 1 81 ? -5.802 76.514 47.367 1.00 32.39 81 HIS H N 1
ATOM 11803 C CA . HIS H 1 81 ? -5.155 75.484 48.178 1.00 32.28 81 HIS H CA 1
ATOM 11804 C C . HIS H 1 81 ? -6.200 74.490 48.703 1.00 31.35 81 HIS H C 1
ATOM 11805 O O . HIS H 1 81 ? -6.009 73.270 48.633 1.00 30.78 81 HIS H O 1
ATOM 11812 N N . LEU H 1 82 ? -7.306 75.020 49.225 1.00 29.81 82 LEU H N 1
ATOM 11813 C CA . LEU H 1 82 ? -8.385 74.178 49.736 1.00 30.14 82 LEU H CA 1
ATOM 11814 C C . LEU H 1 82 ? -8.939 73.320 48.603 1.00 29.49 82 LEU H C 1
ATOM 11815 O O . LEU H 1 82 ? -9.070 72.097 48.723 1.00 29.53 82 LEU H O 1
ATOM 11820 N N . ASN H 1 83 ? -9.238 73.973 47.489 1.00 29.80 83 ASN H N 1
ATOM 11821 C CA . ASN H 1 83 ? -9.790 73.288 46.329 1.00 30.94 83 ASN H CA 1
ATOM 11822 C C . ASN H 1 83 ? -8.950 72.096 45.831 1.00 30.14 83 ASN H C 1
ATOM 11823 O O . ASN H 1 83 ? -9.465 70.987 45.670 1.00 28.71 83 ASN H O 1
ATOM 11828 N N . ALA H 1 84 ? -7.662 72.311 45.590 1.00 29.00 84 ALA H N 1
ATOM 11829 C CA . ALA H 1 84 ? -6.811 71.225 45.104 1.00 27.28 84 ALA H CA 1
ATOM 11830 C C . ALA H 1 84 ? -6.837 70.023 46.043 1.00 25.87 84 ALA H C 1
ATOM 11831 O O . ALA H 1 84 ? -6.863 68.877 45.599 1.00 25.32 84 ALA H O 1
ATOM 11833 N N . GLN H 1 85 ? -6.818 70.287 47.345 1.00 26.55 85 GLN H N 1
ATOM 11834 C CA . GLN H 1 85 ? -6.852 69.222 48.338 1.00 25.71 85 GLN H CA 1
ATOM 11835 C C . GLN H 1 85 ? -8.183 68.471 48.311 1.00 26.21 85 GLN H C 1
ATOM 11836 O O . GLN H 1 85 ? -8.220 67.234 48.327 1.00 24.11 85 GLN H O 1
ATOM 11842 N N . LEU H 1 86 ? -9.272 69.234 48.294 1.00 25.16 86 LEU H N 1
ATOM 11843 C CA . LEU H 1 86 ? -10.613 68.659 48.305 1.00 27.94 86 LEU H CA 1
ATOM 11844 C C . LEU H 1 86 ? -10.960 67.835 47.072 1.00 28.20 86 LEU H C 1
ATOM 11845 O O . LEU H 1 86 ? -11.728 66.882 47.164 1.00 30.74 86 LEU H O 1
ATOM 11850 N N . GLU H 1 87 ? -10.395 68.194 45.923 1.00 29.62 87 GLU H N 1
ATOM 11851 C CA . GLU H 1 87 ? -10.654 67.467 44.685 1.00 30.00 87 GLU H CA 1
ATOM 11852 C C . GLU H 1 87 ? -9.766 66.236 44.540 1.00 29.51 87 GLU H C 1
ATOM 11853 O O . GLU H 1 87 ? -10.058 65.341 43.744 1.00 27.18 87 GLU H O 1
ATOM 11859 N N . GLY H 1 88 ? -8.683 66.194 45.315 1.00 28.54 88 GLY H N 1
ATOM 11860 C CA . GLY H 1 88 ? -7.775 65.064 45.255 1.00 26.49 88 GLY H CA 1
ATOM 11861 C C . GLY H 1 88 ? -8.067 64.018 46.313 1.00 27.92 88 GLY H C 1
ATOM 11862 O O . GLY H 1 88 ? -9.095 64.056 46.988 1.00 27.18 88 GLY H O 1
ATOM 11863 N N . THR H 1 89 ? -7.148 63.076 46.462 1.00 28.26 89 THR H N 1
ATOM 11864 C CA . THR H 1 89 ? -7.291 62.007 47.438 1.00 29.60 89 THR H CA 1
ATOM 11865 C C . THR H 1 89 ? -5.958 61.886 48.147 1.00 29.50 89 THR H C 1
ATOM 11866 O O . THR H 1 89 ? -5.500 60.787 48.475 1.00 29.41 89 THR H O 1
ATOM 11870 N N . TYR H 1 90 ? -5.336 63.037 48.373 1.00 28.64 90 TYR H N 1
ATOM 11871 C CA . TYR H 1 90 ? -4.034 63.094 49.020 1.00 26.34 90 TYR H CA 1
ATOM 11872 C C . TYR H 1 90 ? -4.083 63.823 50.371 1.00 24.69 90 TYR H C 1
ATOM 11873 O O . TYR H 1 90 ? -3.687 63.273 51.398 1.00 21.19 90 TYR H O 1
ATOM 11882 N N . SER H 1 91 ? -4.603 65.046 50.380 1.00 24.42 91 SER H N 1
ATOM 11883 C CA . SER H 1 91 ? -4.654 65.815 51.616 1.00 25.35 91 SER H CA 1
ATOM 11884 C C . SER H 1 91 ? -6.063 66.270 51.990 1.00 25.71 91 SER H C 1
ATOM 11885 O O . SER H 1 91 ? -6.802 66.780 51.151 1.00 27.34 91 SER H O 1
ATOM 11888 N N . LEU H 1 92 ? -6.425 66.099 53.258 1.00 26.41 92 LEU H N 1
ATOM 11889 C CA . LEU H 1 92 ? -7.751 66.495 53.733 1.00 25.70 92 LEU H CA 1
ATOM 11890 C C . LEU H 1 92 ? -7.716 67.719 54.650 1.00 24.15 92 LEU H C 1
ATOM 11891 O O . LEU H 1 92 ? -7.220 67.649 55.770 1.00 23.40 92 LEU H O 1
ATOM 11896 N N . PRO H 1 93 ? -8.233 68.866 54.183 1.00 24.54 93 PRO H N 1
ATOM 11897 C CA . PRO H 1 93 ? -8.220 70.057 55.048 1.00 24.48 93 PRO H CA 1
ATOM 11898 C C . PRO H 1 93 ? -9.378 69.971 56.047 1.00 24.92 93 PRO H C 1
ATOM 11899 O O . PRO H 1 93 ? -10.494 69.619 55.677 1.00 24.73 93 PRO H O 1
ATOM 11903 N N . LEU H 1 94 ? -9.101 70.290 57.306 1.00 26.63 94 LEU H N 1
ATOM 11904 C CA . LEU H 1 94 ? -10.105 70.219 58.361 1.00 25.83 94 LEU H CA 1
ATOM 11905 C C . LEU H 1 94 ? -10.136 71.474 59.235 1.00 27.03 94 LEU H C 1
ATOM 11906 O O . LEU H 1 94 ? -9.119 72.159 59.402 1.00 24.80 94 LEU H O 1
ATOM 11911 N N . ILE H 1 95 ? -11.318 71.774 59.775 1.00 27.45 95 ILE H N 1
ATOM 11912 C CA . ILE H 1 95 ? -11.508 72.930 60.651 1.00 27.95 95 ILE H CA 1
ATOM 11913 C C . ILE H 1 95 ? -11.931 72.418 62.017 1.00 28.55 95 ILE H C 1
ATOM 11914 O O . ILE H 1 95 ? -12.873 71.630 62.130 1.00 29.29 95 ILE H O 1
ATOM 11919 N N . GLY H 1 96 ? -11.219 72.863 63.048 1.00 29.24 96 GLY H N 1
ATOM 11920 C CA . GLY H 1 96 ? -11.513 72.447 64.409 1.00 28.85 96 GLY H CA 1
ATOM 11921 C C . GLY H 1 96 ? -12.302 73.492 65.169 1.00 27.55 96 GLY H C 1
ATOM 11922 O O . GLY H 1 96 ? -12.051 74.694 65.035 1.00 26.62 96 GLY H O 1
ATOM 11923 N N . SER H 1 97 ? -13.241 73.036 65.992 1.00 28.46 97 SER H N 1
ATOM 11924 C CA . SER H 1 97 ? -14.095 73.955 66.742 1.00 31.75 97 SER H CA 1
ATOM 11925 C C . SER H 1 97 ? -14.423 73.551 68.184 1.00 33.12 97 SER H C 1
ATOM 11926 O O . SER H 1 97 ? -14.421 72.364 68.537 1.00 31.84 97 SER H O 1
ATOM 11929 N N . TRP H 1 98 ? -14.733 74.561 68.994 1.00 37.02 98 TRP H N 1
ATOM 11930 C CA . TRP H 1 98 ? -15.113 74.379 70.399 1.00 40.70 98 TRP H CA 1
ATOM 11931 C C . TRP H 1 98 ? -16.059 75.525 70.770 1.00 40.53 98 TRP H C 1
ATOM 11932 O O . TRP H 1 98 ? -15.793 76.682 70.442 1.00 39.29 98 TRP H O 1
ATOM 11943 N N . HIS H 1 99 ? -17.159 75.211 71.447 1.00 41.00 99 HIS H N 1
ATOM 11944 C CA . HIS H 1 99 ? -18.126 76.242 71.831 1.00 41.96 99 HIS H CA 1
ATOM 11945 C C . HIS H 1 99 ? -18.655 77.041 70.644 1.00 41.34 99 HIS H C 1
ATOM 11946 O O . HIS H 1 99 ? -18.720 78.271 70.710 1.00 40.60 99 HIS H O 1
ATOM 11953 N N . GLY H 1 100 ? -19.025 76.364 69.564 1.00 40.45 100 GLY H N 1
ATOM 11954 C CA . GLY H 1 100 ? -19.550 77.082 68.416 1.00 39.79 100 GLY H CA 1
ATOM 11955 C C . GLY H 1 100 ? -18.601 78.089 67.792 1.00 38.84 100 GLY H C 1
ATOM 11956 O O . GLY H 1 100 ? -19.034 79.027 67.126 1.00 37.72 100 GLY H O 1
ATOM 11957 N N . THR H 1 101 ? -17.304 77.914 68.011 1.00 38.93 101 THR H N 1
ATOM 11958 C CA . THR H 1 101 ? -16.321 78.813 67.416 1.00 39.04 101 THR H CA 1
ATOM 11959 C C . THR H 1 101 ? -15.194 78.019 66.740 1.00 38.43 101 THR H C 1
ATOM 11960 O O . THR H 1 101 ? -14.711 77.011 67.281 1.00 36.76 101 THR H O 1
ATOM 11964 N N . ASP H 1 102 ? -14.810 78.466 65.542 1.00 38.19 102 ASP H N 1
ATOM 11965 C CA . ASP H 1 102 ? -13.745 77.824 64.765 1.00 36.70 102 ASP H CA 1
ATOM 11966 C C . ASP H 1 102 ? -12.396 78.358 65.215 1.00 36.55 102 ASP H C 1
ATOM 11967 O O . ASP H 1 102 ? -12.163 79.564 65.181 1.00 37.16 102 ASP H O 1
ATOM 11972 N N . GLY H 1 103 ? -11.501 77.469 65.629 1.00 37.22 103 GLY H N 1
ATOM 11973 C CA . GLY H 1 103 ? -10.202 77.930 66.086 1.00 38.63 103 GLY H CA 1
ATOM 11974 C C . GLY H 1 103 ? -8.988 77.138 65.634 1.00 39.19 103 GLY H C 1
ATOM 11975 O O . GLY H 1 103 ? -7.863 77.485 65.995 1.00 39.73 103 GLY H O 1
ATOM 11976 N N . GLY H 1 104 ? -9.202 76.084 64.848 1.00 38.42 104 GLY H N 1
ATOM 11977 C CA . GLY H 1 104 ? -8.086 75.277 64.384 1.00 36.82 104 GLY H CA 1
ATOM 11978 C C . GLY H 1 104 ? -8.195 74.772 62.952 1.00 36.15 104 GLY H C 1
ATOM 11979 O O . GLY H 1 104 ? -9.292 74.546 62.439 1.00 34.67 104 GLY H O 1
ATOM 11980 N N . TYR H 1 105 ? -7.041 74.606 62.308 1.00 34.30 105 TYR H N 1
ATOM 11981 C CA . TYR H 1 105 ? -6.968 74.114 60.935 1.00 32.04 105 TYR H CA 1
ATOM 11982 C C . TYR H 1 105 ? -5.942 72.989 60.825 1.00 30.79 105 TYR H C 1
ATOM 11983 O O . TYR H 1 105 ? -4.793 73.146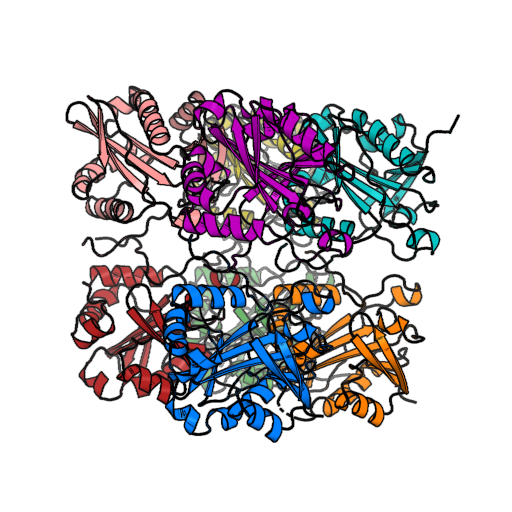 61.240 1.00 31.25 105 TYR H O 1
ATOM 11992 N N . LEU H 1 106 ? -6.359 71.853 60.277 1.00 28.49 106 LEU H N 1
ATOM 11993 C CA . LEU H 1 106 ? -5.458 70.722 60.105 1.00 28.43 106 LEU H CA 1
ATOM 11994 C C . LEU H 1 106 ? -5.481 70.182 58.681 1.00 28.63 106 LEU H C 1
ATOM 11995 O O . LEU H 1 106 ? -6.456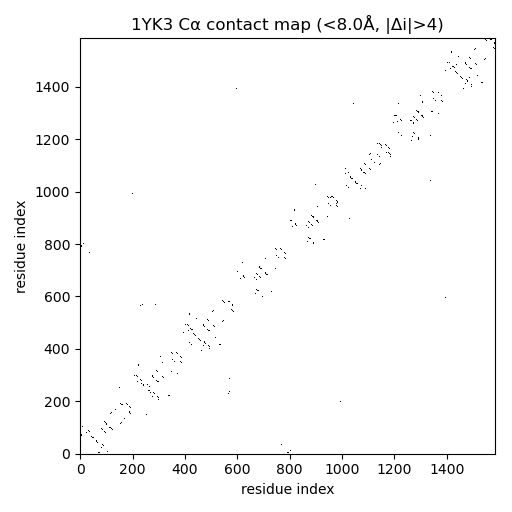 70.352 57.943 1.00 27.07 106 LEU H O 1
ATOM 12000 N N . GLU H 1 107 ? -4.383 69.543 58.301 1.00 27.37 107 GLU H N 1
ATOM 12001 C CA . GLU H 1 107 ? -4.283 68.898 57.006 1.00 27.35 107 GLU H CA 1
ATOM 12002 C C . GLU H 1 107 ? -3.852 67.471 57.315 1.00 27.60 107 GLU H C 1
ATOM 12003 O O . GLU H 1 107 ? -2.776 67.243 57.868 1.00 30.36 107 GLU H O 1
ATOM 12009 N N . LEU H 1 108 ? -4.723 66.517 57.014 1.00 26.29 108 LEU H N 1
ATOM 12010 C CA . LEU H 1 108 ? -4.419 65.107 57.226 1.00 26.03 108 LEU H CA 1
ATOM 12011 C C . LEU H 1 108 ? -4.127 64.536 55.833 1.00 25.82 108 LEU H C 1
ATOM 12012 O O . LEU H 1 108 ? -5.006 64.515 54.963 1.00 23.56 108 LEU H O 1
ATOM 12017 N N . TYR H 1 109 ? -2.898 64.076 55.625 1.00 26.52 109 TYR H N 1
ATOM 12018 C CA . TYR H 1 109 ? -2.510 63.553 54.324 1.00 27.67 109 TYR H CA 1
ATOM 12019 C C . TYR H 1 109 ? -1.776 62.226 54.353 1.00 28.69 109 TYR H C 1
ATOM 12020 O O . TYR H 1 109 ? -1.213 61.828 55.369 1.00 28.75 109 TYR H O 1
ATOM 12029 N N . TRP H 1 110 ? -1.786 61.553 53.207 1.00 31.10 110 TRP H N 1
ATOM 12030 C CA . TRP H 1 110 ? -1.094 60.284 53.041 1.00 32.05 110 TRP H CA 1
ATOM 12031 C C . TRP H 1 110 ? 0.385 60.634 52.860 1.00 33.31 110 TRP H C 1
ATOM 12032 O O . TRP H 1 110 ? 0.765 61.269 51.871 1.00 33.55 110 TRP H O 1
ATOM 12043 N N . ALA H 1 111 ? 1.214 60.236 53.817 1.00 33.00 111 ALA H N 1
ATOM 12044 C CA . ALA H 1 111 ? 2.639 60.522 53.742 1.00 32.08 111 ALA H CA 1
ATOM 12045 C C . ALA H 1 111 ? 3.269 59.965 52.459 1.00 32.60 111 ALA H C 1
ATOM 12046 O O . ALA H 1 111 ? 4.238 60.528 51.948 1.00 31.06 111 ALA H O 1
ATOM 12048 N N . ALA H 1 112 ? 2.714 58.873 51.933 1.00 32.33 112 ALA H N 1
ATOM 12049 C CA . ALA H 1 112 ? 3.255 58.263 50.717 1.00 33.24 112 ALA H CA 1
ATOM 12050 C C . ALA H 1 112 ? 3.003 59.083 49.447 1.00 32.63 112 ALA H C 1
ATOM 12051 O O . ALA H 1 112 ? 3.666 58.886 48.426 1.00 33.53 112 ALA H O 1
ATOM 12053 N N . LYS H 1 113 ? 2.039 59.992 49.501 1.00 31.90 113 LYS H N 1
ATOM 12054 C CA . LYS H 1 113 ? 1.741 60.834 48.348 1.00 30.67 113 LYS H CA 1
ATOM 12055 C C . LYS H 1 113 ? 2.303 62.226 48.617 1.00 30.64 113 LYS H C 1
ATOM 12056 O O . LYS H 1 113 ? 1.947 63.193 47.945 1.00 30.05 113 LYS H O 1
ATOM 12062 N N . ASP H 1 114 ? 3.180 62.313 49.614 1.00 31.23 114 ASP H N 1
ATOM 12063 C CA . ASP H 1 114 ? 3.793 63.575 50.014 1.00 32.64 114 ASP H CA 1
ATOM 12064 C C . ASP H 1 114 ? 5.306 63.495 49.798 1.00 32.55 114 ASP H C 1
ATOM 12065 O O . ASP H 1 114 ? 5.889 62.412 49.822 1.00 31.72 114 ASP H O 1
ATOM 12070 N N . LEU H 1 115 ? 5.941 64.642 49.591 1.00 34.25 115 LEU H N 1
ATOM 12071 C CA . LEU H 1 115 ? 7.377 64.661 49.360 1.00 36.35 115 LEU H CA 1
ATOM 12072 C C . LEU H 1 115 ? 8.216 64.220 50.553 1.00 36.00 115 LEU H C 1
ATOM 12073 O O . LEU H 1 115 ? 9.412 63.988 50.405 1.00 35.45 115 LEU H O 1
ATOM 12078 N N . ILE H 1 116 ? 7.621 64.091 51.734 1.00 35.62 116 ILE H N 1
ATOM 12079 C CA . ILE H 1 116 ? 8.428 63.634 52.857 1.00 36.70 116 ILE H CA 1
ATOM 12080 C C . ILE H 1 116 ? 8.710 62.143 52.719 1.00 36.88 116 ILE H C 1
ATOM 12081 O O . ILE H 1 116 ? 9.547 61.605 53.443 1.00 37.10 116 ILE H O 1
ATOM 12086 N N . SER H 1 117 ? 8.004 61.474 51.806 1.00 37.09 117 SER H N 1
ATOM 12087 C CA . SER H 1 117 ? 8.229 60.044 51.579 1.00 37.52 117 SER H CA 1
ATOM 12088 C C . SER H 1 117 ? 9.554 59.880 50.826 1.00 38.42 117 SER H C 1
ATOM 12089 O O . SER H 1 117 ? 9.992 58.769 50.544 1.00 39.61 117 SER H O 1
ATOM 12092 N N . HIS H 1 118 ? 10.182 61.006 50.501 1.00 39.79 118 HIS H N 1
ATOM 12093 C CA . HIS H 1 118 ? 11.475 61.005 49.825 1.00 41.61 118 HIS H CA 1
ATOM 12094 C C . HIS H 1 118 ? 12.590 61.020 50.877 1.00 42.68 118 HIS H C 1
ATOM 12095 O O . HIS H 1 118 ? 13.769 60.990 50.530 1.00 44.00 118 HIS H O 1
ATOM 12102 N N . TYR H 1 119 ? 12.225 61.072 52.157 1.00 41.89 119 TYR H N 1
ATOM 12103 C CA . TYR H 1 119 ? 13.230 61.131 53.212 1.00 42.09 119 TYR H CA 1
ATOM 12104 C C . TYR H 1 119 ? 13.147 60.039 54.271 1.00 42.48 119 TYR H C 1
ATOM 12105 O O . TYR H 1 119 ? 13.825 60.108 55.298 1.00 44.43 119 TYR H O 1
ATOM 12114 N N . TYR H 1 120 ? 12.318 59.033 54.023 1.00 41.42 120 TYR H N 1
ATOM 12115 C CA . TYR H 1 120 ? 12.185 57.918 54.952 1.00 42.08 120 TYR H CA 1
ATOM 12116 C C . TYR H 1 120 ? 11.401 56.834 54.229 1.00 42.94 120 TYR H C 1
ATOM 12117 O O . TYR H 1 120 ? 10.771 57.102 53.206 1.00 43.59 120 TYR H O 1
ATOM 12126 N N . ASP H 1 121 ? 11.450 55.610 54.740 1.00 43.83 121 ASP H N 1
ATOM 12127 C CA . ASP H 1 121 ? 10.742 54.523 54.083 1.00 46.36 121 ASP H CA 1
ATOM 12128 C C . ASP H 1 121 ? 9.285 54.474 54.507 1.00 44.58 121 ASP H C 1
ATOM 12129 O O . ASP H 1 121 ? 8.898 53.698 55.384 1.00 42.15 121 ASP H O 1
ATOM 12134 N N . ALA H 1 122 ? 8.486 55.308 53.851 1.00 43.59 122 ALA H N 1
ATOM 12135 C CA . ALA H 1 122 ? 7.064 55.421 54.126 1.00 42.07 122 ALA H CA 1
ATOM 12136 C C . ALA H 1 122 ? 6.261 54.169 53.800 1.00 42.23 122 ALA H C 1
ATOM 12137 O O . ALA H 1 122 ? 6.498 53.506 52.792 1.00 42.15 122 ALA H O 1
ATOM 12139 N N . ASP H 1 123 ? 5.320 53.844 54.681 1.00 42.84 123 ASP H N 1
ATOM 12140 C CA . ASP H 1 123 ? 4.431 52.713 54.477 1.00 42.69 123 ASP H CA 1
ATOM 12141 C C . ASP H 1 123 ? 3.243 53.293 53.722 1.00 40.88 123 ASP H C 1
ATOM 12142 O O . ASP H 1 123 ? 2.926 54.471 53.871 1.00 39.89 123 ASP H O 1
ATOM 12147 N N . PRO H 1 124 ? 2.571 52.480 52.897 1.00 40.27 124 PRO H N 1
ATOM 12148 C CA . PRO H 1 124 ? 1.423 52.977 52.139 1.00 38.99 124 PRO H CA 1
ATOM 12149 C C . PRO H 1 124 ? 0.369 53.736 52.950 1.00 37.67 124 PRO H C 1
ATOM 12150 O O . PRO H 1 124 ? -0.209 54.713 52.467 1.00 37.86 124 PRO H O 1
ATOM 12154 N N . TYR H 1 125 ? 0.133 53.308 54.185 1.00 35.70 125 TYR H N 1
ATOM 12155 C CA . TYR H 1 125 ? -0.880 53.951 55.008 1.00 33.73 125 TYR H CA 1
ATOM 12156 C C . TYR H 1 125 ? -0.435 55.000 56.025 1.00 33.94 125 TYR H C 1
ATOM 12157 O O . TYR H 1 125 ? -1.246 55.445 56.848 1.00 32.92 125 TYR H O 1
ATOM 12166 N N . ASP H 1 126 ? 0.832 55.405 55.979 1.00 32.76 126 ASP H N 1
ATOM 12167 C CA . ASP H 1 126 ? 1.303 56.425 56.912 1.00 32.80 126 ASP H CA 1
ATOM 12168 C C . ASP H 1 126 ? 0.509 57.704 56.687 1.00 32.52 126 ASP H C 1
ATOM 12169 O O . ASP H 1 126 ? 0.279 58.114 55.544 1.00 33.36 126 ASP H O 1
ATOM 12174 N N . LEU H 1 127 ? 0.081 58.330 57.777 1.00 30.97 127 LEU H N 1
ATOM 12175 C CA . LEU H 1 127 ? -0.672 59.568 57.680 1.00 29.33 127 LEU H CA 1
ATOM 12176 C C . LEU H 1 127 ? 0.125 60.699 58.316 1.00 29.67 127 LEU H C 1
ATOM 12177 O O . LEU H 1 127 ? 0.711 60.537 59.385 1.00 30.80 127 LEU H O 1
ATOM 12182 N N . GLY H 1 128 ? 0.163 61.834 57.631 1.00 28.86 128 GLY H N 1
ATOM 12183 C CA . GLY H 1 128 ? 0.876 62.988 58.132 1.00 27.68 128 GLY H CA 1
ATOM 12184 C C . GLY H 1 128 ? -0.124 63.990 58.656 1.00 28.48 128 GLY H C 1
ATOM 12185 O O . GLY H 1 128 ? -1.271 64.042 58.199 1.00 28.69 128 GLY H O 1
ATOM 12186 N N . LEU H 1 129 ? 0.302 64.807 59.606 1.00 29.24 129 LEU H N 1
ATOM 12187 C CA . LEU H 1 129 ? -0.602 65.779 60.177 1.00 30.83 129 LEU H CA 1
ATOM 12188 C C . LEU H 1 129 ? 0.005 67.146 60.449 1.00 30.36 129 LEU H C 1
ATOM 12189 O O . LEU H 1 129 ? 0.982 67.268 61.182 1.00 31.52 129 LEU H O 1
ATOM 12194 N N . HIS H 1 130 ? -0.590 68.168 59.844 1.00 31.13 130 HIS H N 1
ATOM 12195 C CA . HIS H 1 130 ? -0.178 69.554 60.035 1.00 32.50 130 HIS H CA 1
ATOM 12196 C C . HIS H 1 130 ? -1.336 70.191 60.799 1.00 34.05 130 HIS H C 1
ATOM 12197 O O . HIS H 1 130 ? -2.503 69.926 60.499 1.00 35.66 130 HIS H O 1
ATOM 12204 N N . ALA H 1 131 ? -1.020 71.013 61.790 1.00 33.98 131 ALA H N 1
ATOM 12205 C CA . ALA H 1 131 ? -2.051 71.636 62.596 1.00 35.92 131 ALA H CA 1
ATOM 12206 C C . ALA H 1 131 ? -1.703 73.056 63.002 1.00 38.01 131 ALA H C 1
ATOM 12207 O O . ALA H 1 131 ? -0.539 73.417 63.139 1.00 39.52 131 ALA H O 1
ATOM 12209 N N . ALA H 1 132 ? -2.732 73.863 63.201 1.00 40.08 132 ALA H N 1
ATOM 12210 C CA . ALA H 1 132 ? -2.540 75.242 63.593 1.00 41.55 132 ALA H CA 1
ATOM 12211 C C . ALA H 1 132 ? -3.709 75.736 64.429 1.00 42.70 132 ALA H C 1
ATOM 12212 O O . ALA H 1 132 ? -4.860 75.368 64.194 1.00 40.54 132 ALA H O 1
ATOM 12214 N N . ILE H 1 133 ? -3.390 76.554 65.426 1.00 45.61 133 ILE H N 1
ATOM 12215 C CA . ILE H 1 133 ? -4.388 77.162 66.292 1.00 47.46 133 ILE H CA 1
ATOM 12216 C C . ILE H 1 133 ? -4.388 78.642 65.898 1.00 49.14 133 ILE H C 1
ATOM 12217 O O . ILE H 1 133 ? -3.328 79.245 65.727 1.00 48.79 133 ILE H O 1
ATOM 12222 N N . ALA H 1 134 ? -5.575 79.218 65.742 1.00 51.90 134 ALA H N 1
ATOM 12223 C CA . ALA H 1 134 ? -5.707 80.620 65.358 1.00 54.59 134 ALA H CA 1
ATOM 12224 C C . ALA H 1 134 ? -5.495 81.593 66.520 1.00 57.09 134 ALA H C 1
ATOM 12225 O O . ALA H 1 134 ? -5.179 82.763 66.304 1.00 56.86 134 ALA H O 1
ATOM 12227 N N . ASP H 1 135 ? -5.675 81.107 67.747 1.00 60.36 135 ASP H N 1
ATOM 12228 C CA . ASP H 1 135 ? -5.522 81.936 68.948 1.00 63.74 135 ASP H CA 1
ATOM 12229 C C . ASP H 1 135 ? -4.138 81.834 69.580 1.00 65.13 135 ASP H C 1
ATOM 12230 O O . ASP H 1 135 ? -3.758 80.785 70.104 1.00 64.49 135 ASP H O 1
ATOM 12235 N N . LEU H 1 136 ? -3.394 82.934 69.544 1.00 66.99 136 LEU H N 1
ATOM 12236 C CA . LEU H 1 136 ? -2.059 82.961 70.127 1.00 69.02 136 LEU H CA 1
ATOM 12237 C C . LEU H 1 136 ? -2.134 82.605 71.609 1.00 70.04 136 LEU H C 1
ATOM 12238 O O . LEU H 1 136 ? -1.226 81.976 72.153 1.00 70.12 136 LEU H O 1
ATOM 12243 N N . SER H 1 137 ? -3.231 83.004 72.249 1.00 71.48 137 SER H N 1
ATOM 12244 C CA . SER H 1 137 ? -3.449 82.749 73.671 1.00 72.79 137 SER H CA 1
ATOM 12245 C C . SER H 1 137 ? -3.519 81.257 74.010 1.00 74.31 137 SER H C 1
ATOM 12246 O O . SER H 1 137 ? -2.870 80.800 74.953 1.00 74.12 137 SER H O 1
ATOM 12249 N N . LYS H 1 138 ? -4.315 80.508 73.247 1.00 75.42 138 LYS H N 1
ATOM 12250 C CA . LYS H 1 138 ? -4.475 79.069 73.461 1.00 75.53 138 LYS H CA 1
ATOM 12251 C C . LYS H 1 138 ? -3.195 78.295 73.173 1.00 76.43 138 LYS H C 1
ATOM 12252 O O . LYS H 1 138 ? -2.886 77.321 73.863 1.00 77.04 138 LYS H O 1
ATOM 12258 N N . VAL H 1 139 ? -2.462 78.721 72.147 1.00 77.12 139 VAL H N 1
ATOM 12259 C CA . VAL H 1 139 ? -1.213 78.064 71.767 1.00 78.12 139 VAL H CA 1
ATOM 12260 C C . VAL H 1 139 ? -0.286 77.952 72.971 1.00 78.50 139 VAL H C 1
ATOM 12261 O O . VAL H 1 139 ? 0.190 76.865 73.307 1.00 78.36 139 VAL H O 1
ATOM 12265 N N . ASN H 1 140 ? -0.036 79.086 73.617 1.00 79.30 140 ASN H N 1
ATOM 12266 C CA . ASN H 1 140 ? 0.835 79.130 74.784 1.00 80.76 140 ASN H CA 1
ATOM 12267 C C . ASN H 1 140 ? 0.225 78.381 75.967 1.00 80.59 140 ASN H C 1
ATOM 12268 O O . ASN H 1 140 ? 0.948 77.799 76.782 1.00 80.94 140 ASN H O 1
ATOM 12273 N N . ARG H 1 141 ? -1.104 78.391 76.052 1.00 79.29 141 ARG H N 1
ATOM 12274 C CA . ARG H 1 141 ? -1.809 77.718 77.139 1.00 77.58 141 ARG H CA 1
ATOM 12275 C C . ARG H 1 141 ? -1.841 76.194 77.014 1.00 75.45 141 ARG H C 1
ATOM 12276 O O . ARG H 1 141 ? -2.504 75.516 77.800 1.00 75.65 141 ARG H O 1
ATOM 12284 N N . GLY H 1 142 ? -1.126 75.658 76.030 1.00 72.57 142 GLY H N 1
ATOM 12285 C CA . GLY H 1 142 ? -1.081 74.216 75.853 1.00 68.68 142 GLY H CA 1
ATOM 12286 C C . GLY H 1 142 ? -2.370 73.577 75.373 1.00 65.47 142 GLY H C 1
ATOM 12287 O O . GLY H 1 142 ? -2.680 72.436 75.723 1.00 64.50 142 GLY H O 1
ATOM 12288 N N . PHE H 1 143 ? -3.125 74.308 74.563 1.00 62.33 143 PHE H N 1
ATOM 12289 C CA . PHE H 1 143 ? -4.374 73.791 74.032 1.00 59.72 143 PHE H CA 1
ATOM 12290 C C . PHE H 1 143 ? -4.087 72.584 73.134 1.00 57.40 143 PHE H C 1
ATOM 12291 O O . PHE H 1 143 ? -4.588 71.480 73.377 1.00 55.53 143 PHE H O 1
ATOM 12299 N N . GLY H 1 144 ? -3.276 72.812 72.099 1.00 54.70 144 GLY H N 1
ATOM 12300 C CA . GLY H 1 144 ? -2.917 71.759 71.163 1.00 49.62 144 GLY H CA 1
ATOM 12301 C C . GLY H 1 144 ? -2.484 70.467 71.832 1.00 47.38 144 GLY H C 1
ATOM 12302 O O . GLY H 1 144 ? -2.969 69.395 71.473 1.00 46.78 144 GLY H O 1
ATOM 12303 N N . PRO H 1 145 ? -1.567 70.530 72.810 1.00 45.13 145 PRO H N 1
ATOM 12304 C CA . PRO H 1 145 ? -1.109 69.319 73.495 1.00 44.61 145 PRO H CA 1
ATOM 12305 C C . PRO H 1 145 ? -2.285 68.529 74.066 1.00 44.38 145 PRO H C 1
ATOM 12306 O O . PRO H 1 145 ? -2.239 67.301 74.169 1.00 44.40 145 PRO H O 1
ATOM 12310 N N . LEU H 1 146 ? -3.340 69.247 74.431 1.00 44.43 146 LEU H N 1
ATOM 12311 C CA . LEU H 1 146 ? -4.532 68.631 75.003 1.00 44.86 146 LEU H CA 1
ATOM 12312 C C . LEU H 1 146 ? -5.418 67.961 73.952 1.00 44.20 146 LEU H C 1
ATOM 12313 O O . LEU H 1 146 ? -5.919 66.857 74.164 1.00 43.32 146 LEU H O 1
ATOM 12318 N N . LEU H 1 147 ? -5.597 68.629 72.815 1.00 44.57 147 LEU H N 1
ATOM 12319 C CA . LEU H 1 147 ? -6.438 68.106 71.739 1.00 44.47 147 LEU H CA 1
ATOM 12320 C C . LEU H 1 147 ? -5.783 67.081 70.822 1.00 43.34 147 LEU H C 1
ATOM 12321 O O . LEU H 1 147 ? -6.421 66.107 70.424 1.00 43.60 147 LEU H O 1
ATOM 12326 N N . LEU H 1 148 ? -4.521 67.300 70.476 1.00 42.50 148 LEU H N 1
ATOM 12327 C CA . LEU H 1 148 ? -3.813 66.380 69.596 1.00 42.54 148 LEU H CA 1
ATOM 12328 C C . LEU H 1 148 ? -4.007 64.907 69.970 1.00 41.82 148 LEU H C 1
ATOM 12329 O O . LEU H 1 148 ? -4.239 64.065 69.100 1.00 42.22 148 LEU H O 1
ATOM 12334 N N . PRO H 1 149 ? -3.921 64.575 71.267 1.00 41.96 149 PRO H N 1
ATOM 12335 C CA . PRO H 1 149 ? -4.097 63.176 71.675 1.00 41.68 149 PRO H CA 1
ATOM 12336 C C . PRO H 1 149 ? -5.404 62.561 71.174 1.00 41.16 149 PRO H C 1
ATOM 12337 O O . PRO H 1 149 ? -5.427 61.421 70.708 1.00 41.96 149 PRO H O 1
ATOM 12341 N N . ARG H 1 150 ? -6.489 63.321 71.267 1.00 40.38 150 ARG H N 1
ATOM 12342 C CA . ARG H 1 150 ? -7.789 62.837 70.823 1.00 40.19 150 ARG H CA 1
ATOM 12343 C C . ARG H 1 150 ? -7.859 62.729 69.311 1.00 38.59 150 ARG H C 1
ATOM 12344 O O . ARG H 1 150 ? -8.401 61.762 68.778 1.00 39.92 150 ARG H O 1
ATOM 12352 N N . ILE H 1 151 ? -7.313 63.725 68.620 1.00 37.12 151 ILE H N 1
ATOM 12353 C CA . ILE H 1 151 ? -7.321 63.727 67.160 1.00 35.81 151 ILE H CA 1
ATOM 12354 C C . ILE H 1 151 ? -6.602 62.501 66.599 1.00 34.99 151 ILE H C 1
ATOM 12355 O O . ILE H 1 151 ? -7.156 61.769 65.773 1.00 33.14 151 ILE H O 1
ATOM 12360 N N . VAL H 1 152 ? -5.377 62.265 67.061 1.00 33.22 152 VAL H N 1
ATOM 12361 C CA . VAL H 1 152 ? -4.611 61.130 66.570 1.00 34.00 152 VAL H CA 1
ATOM 12362 C C . VAL H 1 152 ? -5.293 59.809 66.897 1.00 35.02 152 VAL H C 1
ATOM 12363 O O . VAL H 1 152 ? -5.215 58.864 66.118 1.00 36.21 152 VAL H O 1
ATOM 12367 N N . ALA H 1 153 ? -5.966 59.742 68.045 1.00 35.39 153 ALA H N 1
ATOM 12368 C CA . ALA H 1 153 ? -6.653 58.517 68.442 1.00 33.70 153 ALA H CA 1
ATOM 12369 C C . ALA H 1 153 ? -7.746 58.194 67.431 1.00 33.15 153 ALA H C 1
ATOM 12370 O O . ALA H 1 153 ? -7.925 57.044 67.031 1.00 35.56 153 ALA H O 1
ATOM 12372 N N . SER H 1 154 ? -8.468 59.219 67.007 1.00 32.44 154 SER H N 1
ATOM 12373 C CA . SER H 1 154 ? -9.537 59.037 66.040 1.00 32.91 154 SER H CA 1
ATOM 12374 C C . SER H 1 154 ? -8.985 58.656 64.656 1.00 33.35 154 SER H C 1
ATOM 12375 O O . SER H 1 154 ? -9.536 57.782 63.970 1.00 31.70 154 SER H O 1
ATOM 12378 N N . VAL H 1 155 ? -7.899 59.314 64.249 1.00 32.03 155 VAL H N 1
ATOM 12379 C CA . VAL H 1 155 ? -7.275 59.031 62.961 1.00 31.49 155 VAL H CA 1
ATOM 12380 C C . VAL H 1 155 ? -6.888 57.558 62.898 1.00 34.20 155 VAL H C 1
ATOM 12381 O O . VAL H 1 155 ? -7.148 56.885 61.899 1.00 35.16 155 VAL H O 1
ATOM 12385 N N . PHE H 1 156 ? -6.269 57.058 63.966 1.00 34.86 156 PHE H N 1
ATOM 12386 C CA . PHE H 1 156 ? -5.870 55.656 64.019 1.00 37.23 156 PHE H CA 1
ATOM 12387 C C . PHE H 1 156 ? -7.085 54.720 63.967 1.00 37.87 156 PHE H C 1
ATOM 12388 O O . PHE H 1 156 ? -7.060 53.683 63.298 1.00 36.84 156 PHE H O 1
ATOM 12396 N N . ALA H 1 157 ? -8.149 55.093 64.671 1.00 38.75 157 ALA H N 1
ATOM 12397 C CA . ALA H 1 157 ? -9.358 54.277 64.704 1.00 40.19 157 ALA H CA 1
ATOM 12398 C C . ALA H 1 157 ? -10.024 54.256 63.334 1.00 41.26 157 ALA H C 1
ATOM 12399 O O . ALA H 1 157 ? -10.512 53.219 62.884 1.00 42.49 157 ALA H O 1
ATOM 12401 N N . ASN H 1 158 ? -10.029 55.405 62.669 1.00 42.26 158 ASN H N 1
ATOM 12402 C CA . ASN H 1 158 ? -10.644 55.530 61.353 1.00 42.93 158 ASN H CA 1
ATOM 12403 C C . ASN H 1 158 ? -9.867 54.831 60.247 1.00 42.94 158 ASN H C 1
ATOM 12404 O O . ASN H 1 158 ? -10.400 54.588 59.164 1.00 44.13 158 ASN H O 1
ATOM 12409 N N . GLU H 1 159 ? -8.611 54.499 60.517 1.00 41.57 159 GLU H N 1
ATOM 12410 C CA . GLU H 1 159 ? -7.788 53.812 59.535 1.00 39.87 159 GLU H CA 1
ATOM 12411 C C . GLU H 1 159 ? -6.896 52.796 60.252 1.00 39.69 159 GLU H C 1
ATOM 12412 O O . GLU H 1 159 ? -5.747 53.082 60.596 1.00 39.40 159 GLU H O 1
ATOM 12418 N N . PRO H 1 160 ? -7.424 51.583 60.479 1.00 39.43 160 PRO H N 1
ATOM 12419 C CA . PRO H 1 160 ? -6.708 50.500 61.161 1.00 38.86 160 PRO H CA 1
ATOM 12420 C C . PRO H 1 160 ? -5.364 50.096 60.563 1.00 38.90 160 PRO H C 1
ATOM 12421 O O . PRO H 1 160 ? -4.485 49.630 61.286 1.00 38.67 160 PRO H O 1
ATOM 12425 N N . ARG H 1 161 ? -5.191 50.267 59.254 1.00 38.86 161 ARG H N 1
ATOM 12426 C CA . ARG H 1 161 ? -3.923 49.895 58.639 1.00 39.17 161 ARG H CA 1
ATOM 12427 C C . ARG H 1 161 ? -2.838 50.959 58.782 1.00 38.99 161 ARG H C 1
ATOM 12428 O O . ARG H 1 161 ? -1.677 50.714 58.452 1.00 38.59 161 ARG H O 1
ATOM 12436 N N . CYS H 1 162 ? -3.209 52.135 59.281 1.00 39.20 162 CYS H N 1
ATOM 12437 C CA . CYS H 1 162 ? -2.232 53.203 59.479 1.00 38.97 162 CYS H CA 1
ATOM 12438 C C . CYS H 1 162 ? -1.335 52.800 60.633 1.00 40.14 162 CYS H C 1
ATOM 12439 O O . CYS H 1 162 ? -1.799 52.631 61.763 1.00 40.00 162 CYS H O 1
ATOM 12442 N N . ARG H 1 163 ? -0.047 52.650 60.351 1.00 41.65 163 ARG H N 1
ATOM 12443 C CA . ARG H 1 163 ? 0.902 52.244 61.375 1.00 43.14 163 ARG H CA 1
ATOM 12444 C C . ARG H 1 163 ? 1.444 53.425 62.176 1.00 42.79 163 ARG H C 1
ATOM 12445 O O . ARG H 1 163 ? 1.965 53.239 63.280 1.00 43.77 163 ARG H O 1
ATOM 12453 N N . ARG H 1 164 ? 1.328 54.635 61.631 1.00 40.79 164 ARG H N 1
ATOM 12454 C CA . ARG H 1 164 ? 1.859 55.801 62.336 1.00 39.19 164 ARG H CA 1
ATOM 12455 C C . ARG H 1 164 ? 1.504 57.157 61.734 1.00 35.89 164 ARG H C 1
ATOM 12456 O O . ARG H 1 164 ? 1.066 57.260 60.592 1.00 34.81 164 ARG H O 1
ATOM 12464 N N . ILE H 1 165 ? 1.712 58.201 62.526 1.00 34.11 165 ILE H N 1
ATOM 12465 C CA . ILE H 1 165 ? 1.438 59.561 62.085 1.00 33.42 165 ILE H CA 1
ATOM 12466 C C . ILE H 1 165 ? 2.745 60.359 62.068 1.00 31.42 165 ILE H C 1
ATOM 12467 O O . ILE H 1 165 ? 3.476 60.390 63.053 1.00 29.93 165 ILE H O 1
ATOM 12472 N N . MET H 1 166 ? 3.033 60.993 60.937 1.00 30.19 166 MET H N 1
ATOM 12473 C CA . MET H 1 166 ? 4.266 61.756 60.775 1.00 28.82 166 MET H CA 1
ATOM 12474 C C . MET H 1 166 ? 4.132 63.246 61.069 1.00 28.83 166 MET H C 1
ATOM 12475 O O . MET H 1 166 ? 3.155 63.886 60.688 1.00 27.25 166 MET H O 1
ATOM 12480 N N . PHE H 1 167 ? 5.143 63.792 61.731 1.00 29.18 167 PHE H N 1
ATOM 12481 C CA . PHE H 1 167 ? 5.194 65.210 62.057 1.00 27.99 167 PHE H CA 1
ATOM 12482 C C . PHE H 1 167 ? 6.513 65.720 61.481 1.00 27.87 167 PHE H C 1
ATOM 12483 O O . PHE H 1 167 ? 7.570 65.110 61.679 1.00 26.50 167 PHE H O 1
ATOM 12491 N N . ASP H 1 168 ? 6.447 66.831 60.755 1.00 28.12 168 ASP H N 1
ATOM 12492 C CA . ASP H 1 168 ? 7.628 67.387 60.115 1.00 27.80 168 ASP H CA 1
ATOM 12493 C C . ASP H 1 168 ? 7.917 68.841 60.463 1.00 28.01 168 ASP H C 1
ATOM 12494 O O . ASP H 1 168 ? 7.944 69.716 59.590 1.00 24.84 168 ASP H O 1
ATOM 12499 N N . PRO H 1 169 ? 8.157 69.117 61.751 1.00 28.26 169 PRO H N 1
ATOM 12500 C CA . PRO H 1 169 ? 8.454 70.475 62.217 1.00 30.97 169 PRO H CA 1
ATOM 12501 C C . PRO H 1 169 ? 9.791 70.986 61.686 1.00 32.96 169 PRO H C 1
ATOM 12502 O O . PRO H 1 169 ? 10.689 70.200 61.393 1.00 32.92 169 PRO H O 1
ATOM 12506 N N . ASP H 1 170 ? 9.915 72.301 61.547 1.00 36.22 170 ASP H N 1
ATOM 12507 C CA . ASP H 1 170 ? 11.167 72.881 61.086 1.00 38.56 170 ASP H CA 1
ATOM 12508 C C . ASP H 1 170 ? 12.235 72.424 62.078 1.00 38.65 170 ASP H C 1
ATOM 12509 O O . ASP H 1 170 ? 11.937 72.194 63.254 1.00 36.18 170 ASP H O 1
ATOM 12514 N N . HIS H 1 171 ? 13.476 72.285 61.625 1.00 39.52 171 HIS H N 1
ATOM 12515 C CA . HIS H 1 171 ? 14.519 71.845 62.544 1.00 41.59 171 HIS H CA 1
ATOM 12516 C C . HIS H 1 171 ? 14.729 72.856 63.674 1.00 41.89 171 HIS H C 1
ATOM 12517 O O . HIS H 1 171 ? 15.108 72.476 64.779 1.00 42.86 171 HIS H O 1
ATOM 12524 N N . ARG H 1 172 ? 14.456 74.133 63.404 1.00 43.63 172 ARG H N 1
ATOM 12525 C CA . ARG H 1 172 ? 14.614 75.187 64.408 1.00 44.23 172 ARG H CA 1
ATOM 12526 C C . ARG H 1 172 ? 13.443 75.271 65.390 1.00 45.27 172 ARG H C 1
ATOM 12527 O O . ARG H 1 172 ? 13.542 75.947 66.414 1.00 46.67 172 ARG H O 1
ATOM 12535 N N . ASN H 1 173 ? 12.336 74.603 65.077 1.00 45.53 173 ASN H N 1
ATOM 12536 C CA . ASN H 1 173 ? 11.151 74.619 65.941 1.00 45.41 173 ASN H CA 1
ATOM 12537 C C . ASN H 1 173 ? 11.349 73.731 67.176 1.00 45.30 173 ASN H C 1
ATOM 12538 O O . ASN H 1 173 ? 10.912 72.581 67.198 1.00 46.45 173 ASN H O 1
ATOM 12543 N N . THR H 1 174 ? 11.989 74.273 68.207 1.00 45.02 174 THR H N 1
ATOM 12544 C CA . THR H 1 174 ? 12.251 73.518 69.429 1.00 44.50 174 THR H CA 1
ATOM 12545 C C . THR H 1 174 ? 10.988 73.117 70.191 1.00 43.81 174 THR H C 1
ATOM 12546 O O . THR H 1 174 ? 10.873 71.984 70.668 1.00 44.53 174 THR H O 1
ATOM 12550 N N . ALA H 1 175 ? 10.043 74.043 70.310 1.00 42.68 175 ALA H N 1
ATOM 12551 C CA . ALA H 1 175 ? 8.794 73.764 71.018 1.00 41.19 175 ALA H CA 1
ATOM 12552 C C . ALA H 1 175 ? 8.110 72.507 70.482 1.00 39.02 175 ALA H C 1
ATOM 12553 O O . ALA H 1 175 ? 7.795 71.597 71.246 1.00 38.59 175 ALA H O 1
ATOM 12555 N N . THR H 1 176 ? 7.884 72.456 69.172 1.00 37.23 176 THR H N 1
ATOM 12556 C CA . THR H 1 176 ? 7.231 71.298 68.561 1.00 36.76 176 THR H CA 1
ATOM 12557 C C . THR H 1 176 ? 8.066 70.030 68.686 1.00 35.54 176 THR H C 1
ATOM 12558 O O . THR H 1 176 ? 7.547 68.964 69.027 1.00 34.35 176 THR H O 1
ATOM 12562 N N . ARG H 1 177 ? 9.360 70.146 68.404 1.00 34.81 177 ARG H N 1
ATOM 12563 C CA . ARG H 1 177 ? 10.245 68.998 68.501 1.00 34.20 177 ARG H CA 1
ATOM 12564 C C . ARG H 1 177 ? 10.217 68.385 69.907 1.00 34.50 177 ARG H C 1
ATOM 12565 O O . ARG H 1 177 ? 10.171 67.161 70.056 1.00 34.63 177 ARG H O 1
ATOM 12573 N N . ARG H 1 178 ? 10.230 69.229 70.937 1.00 34.73 178 ARG H N 1
ATOM 12574 C CA . ARG H 1 178 ? 10.178 68.723 72.307 1.00 35.79 178 ARG H CA 1
ATOM 12575 C C . ARG H 1 178 ? 8.827 68.061 72.602 1.00 35.14 178 ARG H C 1
ATOM 12576 O O . ARG H 1 178 ? 8.759 67.093 73.371 1.00 35.22 178 ARG H O 1
ATOM 12584 N N . LEU H 1 179 ? 7.755 68.562 71.990 1.00 32.96 179 LEU H N 1
ATOM 12585 C CA . LEU H 1 179 ? 6.443 67.961 72.219 1.00 33.37 179 LEU H CA 1
ATOM 12586 C C . LEU H 1 179 ? 6.443 66.553 71.621 1.00 31.88 179 LEU H C 1
ATOM 12587 O O . LEU H 1 179 ? 6.001 65.600 72.265 1.00 30.15 179 LEU H O 1
ATOM 12592 N N . CYS H 1 180 ? 6.945 66.429 70.391 1.00 31.76 180 CYS H N 1
ATOM 12593 C CA . CYS H 1 180 ? 7.019 65.130 69.732 1.00 31.27 180 CYS H CA 1
ATOM 12594 C C . CYS H 1 180 ? 7.864 64.205 70.591 1.00 31.17 180 CYS H C 1
ATOM 12595 O O . CYS H 1 180 ? 7.537 63.033 70.777 1.00 32.01 180 CYS H O 1
ATOM 12598 N N . GLU H 1 181 ? 8.965 64.734 71.108 1.00 31.13 181 GLU H N 1
ATOM 12599 C CA . GLU H 1 181 ? 9.840 63.934 71.942 1.00 31.82 181 GLU H CA 1
ATOM 12600 C C . GLU H 1 181 ? 9.109 63.506 73.203 1.00 32.10 181 GLU H C 1
ATOM 12601 O O . GLU H 1 181 ? 9.067 62.315 73.528 1.00 30.21 181 GLU H O 1
ATOM 12607 N N . TRP H 1 182 ? 8.507 64.464 73.904 1.00 30.90 182 TRP H N 1
ATOM 12608 C CA . TRP H 1 182 ? 7.793 64.126 75.131 1.00 32.95 182 TRP H CA 1
ATOM 12609 C C . TRP H 1 182 ? 6.647 63.147 74.852 1.00 33.61 182 TRP H C 1
ATOM 12610 O O . TRP H 1 182 ? 6.304 62.318 75.698 1.00 32.29 182 TRP H O 1
ATOM 12621 N N . ALA H 1 183 ? 6.079 63.230 73.651 1.00 34.56 183 ALA H N 1
ATOM 12622 C CA . ALA H 1 183 ? 4.970 62.365 73.262 1.00 35.05 183 ALA H CA 1
ATOM 12623 C C . ALA H 1 183 ? 5.383 60.933 72.946 1.00 35.03 183 ALA H C 1
ATOM 12624 O O . ALA H 1 183 ? 4.526 60.070 72.761 1.00 37.10 183 ALA H O 1
ATOM 12626 N N . GLY H 1 184 ? 6.684 60.681 72.865 1.00 34.07 184 GLY H N 1
ATOM 12627 C CA . GLY H 1 184 ? 7.152 59.336 72.568 1.00 34.47 184 GLY H CA 1
ATOM 12628 C C . GLY H 1 184 ? 7.325 58.993 71.091 1.00 34.45 184 GLY H C 1
ATOM 12629 O O . GLY H 1 184 ? 7.338 57.816 70.726 1.00 34.33 184 GLY H O 1
ATOM 12630 N N . CYS H 1 185 ? 7.457 60.005 70.238 1.00 34.77 185 CYS H N 1
ATOM 12631 C CA . CYS H 1 185 ? 7.645 59.778 68.804 1.00 35.90 185 CYS H CA 1
ATOM 12632 C C . CYS H 1 185 ? 9.052 59.290 68.464 1.00 37.07 185 CYS H C 1
ATOM 12633 O O . CYS H 1 185 ? 10.021 59.630 69.147 1.00 37.70 185 CYS H O 1
ATOM 12636 N N . LYS H 1 186 ? 9.170 58.491 67.409 1.00 38.14 186 LYS H N 1
ATOM 12637 C CA . LYS H 1 186 ? 10.491 58.048 66.979 1.00 39.22 186 LYS H CA 1
ATOM 12638 C C . LYS H 1 186 ? 11.065 59.222 66.206 1.00 38.78 186 LYS H C 1
ATOM 12639 O O . LYS H 1 186 ? 10.334 59.900 65.483 1.00 37.41 186 LYS H O 1
ATOM 12645 N N . PHE H 1 187 ? 12.362 59.468 66.359 1.00 39.11 187 PHE H N 1
ATOM 12646 C CA . PHE H 1 187 ? 13.007 60.549 65.629 1.00 39.34 187 PHE H CA 1
ATOM 12647 C C . PHE H 1 187 ? 13.640 59.935 64.388 1.00 40.43 187 PHE H C 1
ATOM 12648 O O . PHE H 1 187 ? 14.405 58.981 64.490 1.00 42.04 187 PHE H O 1
ATOM 12656 N N . LEU H 1 188 ? 13.315 60.474 63.217 1.00 41.18 188 LEU H N 1
ATOM 12657 C CA . LEU H 1 188 ? 13.853 59.947 61.970 1.00 39.92 188 LEU H CA 1
ATOM 12658 C C . LEU H 1 188 ? 14.842 60.889 61.293 1.00 38.56 188 LEU H C 1
ATOM 12659 O O . LEU H 1 188 ? 14.955 60.913 60.070 1.00 37.95 188 LEU H O 1
ATOM 12664 N N . GLY H 1 189 ? 15.554 61.665 62.106 1.00 38.18 189 GLY H N 1
ATOM 12665 C CA . GLY H 1 189 ? 16.557 62.579 61.592 1.00 35.18 189 GLY H CA 1
ATOM 12666 C C . GLY H 1 189 ? 16.068 63.890 61.026 1.00 34.38 189 GLY H C 1
ATOM 12667 O O . GLY H 1 189 ? 14.868 64.106 60.854 1.00 33.96 189 GLY H O 1
ATOM 12668 N N . GLU H 1 190 ? 17.018 64.781 60.755 1.00 34.31 190 GLU H N 1
ATOM 12669 C CA . GLU H 1 190 ? 16.723 66.082 60.173 1.00 33.98 190 GLU H CA 1
ATOM 12670 C C . GLU H 1 190 ? 16.982 65.921 58.688 1.00 33.02 190 GLU H C 1
ATOM 12671 O O . GLU H 1 190 ? 17.805 65.101 58.290 1.00 32.71 190 GLU H O 1
ATOM 12677 N N . HIS H 1 191 ? 16.282 66.694 57.866 1.00 34.96 191 HIS H N 1
ATOM 12678 C CA . HIS H 1 191 ? 16.444 66.591 56.424 1.00 36.68 191 HIS H CA 1
ATOM 12679 C C . HIS H 1 191 ? 16.293 67.939 55.755 1.00 40.02 191 HIS H C 1
ATOM 12680 O O . HIS H 1 191 ? 15.471 68.756 56.163 1.00 41.45 191 HIS H O 1
ATOM 12687 N N . ASP H 1 192 ? 17.099 68.173 54.729 1.00 43.14 192 ASP H N 1
ATOM 12688 C CA . ASP H 1 192 ? 17.017 69.414 53.982 1.00 46.66 192 ASP H CA 1
ATOM 12689 C C . ASP H 1 192 ? 16.124 69.099 52.784 1.00 49.27 192 ASP H C 1
ATOM 12690 O O . ASP H 1 192 ? 16.447 68.232 51.972 1.00 48.72 192 ASP H O 1
ATOM 12695 N N . THR H 1 193 ? 14.992 69.787 52.684 1.00 52.02 193 THR H N 1
ATOM 12696 C CA . THR H 1 193 ? 14.068 69.534 51.589 1.00 55.08 193 THR H CA 1
ATOM 12697 C C . THR H 1 193 ? 13.992 70.667 50.576 1.00 56.58 193 THR H C 1
ATOM 12698 O O . THR H 1 193 ? 14.841 71.554 50.554 1.00 57.14 193 THR H O 1
ATOM 12702 N N . THR H 1 194 ? 12.955 70.625 49.746 1.00 58.85 194 THR H N 1
ATOM 12703 C CA . THR H 1 194 ? 12.740 71.604 48.683 1.00 61.07 194 THR H CA 1
ATOM 12704 C C . THR H 1 194 ? 12.776 73.089 49.074 1.00 61.78 194 THR H C 1
ATOM 12705 O O . THR H 1 194 ? 12.841 73.950 48.196 1.00 63.89 194 THR H O 1
ATOM 12709 N N . ASN H 1 195 ? 12.738 73.404 50.366 1.00 61.54 195 ASN H N 1
ATOM 12710 C CA . ASN H 1 195 ? 12.775 74.807 50.784 1.00 59.79 195 ASN H CA 1
ATOM 12711 C C . ASN H 1 195 ? 12.826 74.987 52.297 1.00 57.61 195 ASN H C 1
ATOM 12712 O O . ASN H 1 195 ? 12.590 76.084 52.810 1.00 57.37 195 ASN H O 1
ATOM 12717 N N . ARG H 1 196 ? 13.134 73.911 53.009 1.00 54.38 196 ARG H N 1
ATOM 12718 C CA . ARG H 1 196 ? 13.203 73.961 54.465 1.00 51.33 196 ARG H CA 1
ATOM 12719 C C . ARG H 1 196 ? 13.919 72.726 54.985 1.00 48.31 196 ARG H C 1
ATOM 12720 O O . ARG H 1 196 ? 13.958 71.692 54.317 1.00 47.70 196 ARG H O 1
ATOM 12728 N N . ARG H 1 197 ? 14.500 72.847 56.173 1.00 44.98 197 ARG H N 1
ATOM 12729 C CA . ARG H 1 197 ? 15.182 71.725 56.793 1.00 40.61 197 ARG H CA 1
ATOM 12730 C C . ARG H 1 197 ? 14.224 71.264 57.879 1.00 38.41 197 ARG H C 1
ATOM 12731 O O . ARG H 1 197 ? 13.871 72.024 58.786 1.00 36.99 197 ARG H O 1
ATOM 12739 N N . MET H 1 198 ? 13.796 70.015 57.773 1.00 36.64 198 MET H N 1
ATOM 12740 C CA . MET H 1 198 ? 12.841 69.461 58.714 1.00 35.69 198 MET H CA 1
ATOM 12741 C C . MET H 1 198 ? 13.464 68.498 59.699 1.00 33.65 198 MET H C 1
ATOM 12742 O O . MET H 1 198 ? 14.569 68.004 59.491 1.00 32.91 198 MET H O 1
ATOM 12747 N N . ALA H 1 199 ? 12.719 68.240 60.767 1.00 30.86 199 ALA H N 1
ATOM 12748 C CA . ALA H 1 199 ? 13.091 67.280 61.793 1.00 30.56 199 ALA H CA 1
ATOM 12749 C C . ALA H 1 199 ? 11.887 66.332 61.725 1.00 31.24 199 ALA H C 1
ATOM 12750 O O . ALA H 1 199 ? 10.757 66.720 62.024 1.00 31.68 199 ALA H O 1
ATOM 12752 N N . LEU H 1 200 ? 12.124 65.099 61.302 1.00 31.72 200 LEU H N 1
ATOM 12753 C CA . LEU H 1 200 ? 11.050 64.127 61.140 1.00 31.90 200 LEU H CA 1
ATOM 12754 C C . LEU H 1 200 ? 10.799 63.240 62.347 1.00 31.32 200 LEU H C 1
ATOM 12755 O O . LEU H 1 200 ? 11.734 62.673 62.906 1.00 33.15 200 LEU H O 1
ATOM 12760 N N . TYR H 1 201 ? 9.531 63.127 62.745 1.00 30.76 201 TYR H N 1
ATOM 12761 C CA . TYR H 1 201 ? 9.137 62.277 63.872 1.00 29.43 201 TYR H CA 1
ATOM 12762 C C . TYR H 1 201 ? 7.913 61.434 63.499 1.00 30.87 201 TYR H C 1
ATOM 12763 O O . TYR H 1 201 ? 7.055 61.860 62.721 1.00 28.94 201 TYR H O 1
ATOM 12772 N N . ALA H 1 202 ? 7.828 60.239 64.069 1.00 32.94 202 ALA H N 1
ATOM 12773 C CA . ALA H 1 202 ? 6.715 59.352 63.779 1.00 35.09 202 ALA H CA 1
ATOM 12774 C C . ALA H 1 202 ? 6.043 58.824 65.042 1.00 36.69 202 ALA H C 1
ATOM 12775 O O . ALA H 1 202 ? 6.680 58.163 65.863 1.00 38.36 202 ALA H O 1
ATOM 12777 N N . LEU H 1 203 ? 4.755 59.124 65.194 1.00 35.97 203 LEU H N 1
ATOM 12778 C CA . LEU H 1 203 ? 3.989 58.646 66.336 1.00 35.92 203 LEU H CA 1
ATOM 12779 C C . LEU H 1 203 ? 3.381 57.315 65.915 1.00 37.22 203 LEU H C 1
ATOM 12780 O O . LEU H 1 203 ? 2.439 57.272 65.126 1.00 36.11 203 LEU H O 1
ATOM 12785 N N . GLU H 1 204 ? 3.949 56.232 66.434 1.00 39.60 204 GLU H N 1
ATOM 12786 C CA . GLU H 1 204 ? 3.500 54.880 66.131 1.00 42.32 204 GLU H CA 1
ATOM 12787 C C . GLU H 1 204 ? 2.087 54.617 66.639 1.00 43.86 204 GLU H C 1
ATOM 12788 O O . GLU H 1 204 ? 1.668 55.171 67.657 1.00 42.99 204 GLU H O 1
ATOM 12794 N N . ALA H 1 205 ? 1.359 53.759 65.931 1.00 45.67 205 ALA H N 1
ATOM 12795 C CA . ALA H 1 205 ? -0.005 53.425 66.316 1.00 48.03 205 ALA H CA 1
ATOM 12796 C C . ALA H 1 205 ? -0.017 52.585 67.589 1.00 49.13 205 ALA H C 1
ATOM 12797 O O . ALA H 1 205 ? 0.960 51.906 67.901 1.00 49.15 205 ALA H O 1
ATOM 12799 N N . PRO H 1 206 ? -1.124 52.635 68.349 1.00 51.02 206 PRO H N 1
ATOM 12800 C CA . PRO H 1 206 ? -1.254 51.866 69.592 1.00 51.90 206 PRO H CA 1
ATOM 12801 C C . PRO H 1 206 ? -0.989 50.382 69.339 1.00 52.01 206 PRO H C 1
ATOM 12802 O O . PRO H 1 206 ? -0.082 49.824 69.985 1.00 52.15 206 PRO H O 1
#

Secondary structure (DSSP, 8-state):
--SPPBPPTTB-----HHHHTPPSPPP----TTEEEEE--GGGHHHHHHHHTSHHHHHHH-----HHHHHHHHHHHHTSSSEEEEEEEETTEEEEEEEEEEGGGBGGGGSS---TT-EEEEEEES-HHHHTTTHHHHHHHHHHHHHHHH-TT--EEEE--BTT-HHHHHHHHHHTPEEEEEEE-SS-EEEEEEEEPP-/---BPPTTB-----HHHHHPPPPP-----TTEEEEE--GGGHHHHHHHHTSHHHHTTT-----HHHHHHHHHHHHTSSSEEEEEEEETTEEEEEEEEEEGGGBGGGGSS---TT-EEEEEEES------HHHHHHHHHHHHHHH-TT--EEEE--BTT-HHHHHHHHHTTPEEEEEEEETTEEEEEEEEEPP-/--PPBP-TTB-----HHHHT--SPPPP---TTEEEEE--GGGHHHHHHHHTSHHHHHHH-----HHHHHHHHHHHHHSSSEEEEEEEETTEEEEEEEEEEGGGBGGGGSS---TT-EEEEEEES-TTTTTTTHHHHHHHHHHHHHHHH-TT--EEEE--BTT-HHHHHHHHHTTPEEEEEEEETTEEEEEEEEEPP---/---PPBP-TTB-----HHHHT--SPP-----TTEEEEE--GGGHHHHHHHHTSHHHHHHH-----HHHHHHHHHHHHTSSSEEEEEEEETTEEEEEEEEEEGGGBGGGGSS---TT-EEEEEEES-HHHHTTTHHHHHHHHHHHHHHHH-TT--EEEE--BTT-HHHHHHHHHTTPEEEEEEE-SS-EEEEEEEEPPS--/--PBPPTTB-----HHHHTPPSPP-----TTEEEEE--GGGHHHHHHHHTSHHHHHHH-----HHHHHHHHHHHHHSSSEEEEEEEETTEEEEEEEEEEGGGBGGGGSS---TT-EEEEEEES-HHHHHTT-HHHHHHHHHHHHHHH-TT--EEEE--BTT-HHHHHHHHHTTPEEEEEEE-SS-EEEEEEEE---/--SS---B--TTB-----HHHHT--SPP-----TTEEEEE--GGGHHHHHHHHTSHHHHHHH-----HHHHHHHHHHHHHSSSEEEEEEEETTEEEEEEEEEEGGGBGGGGSS---TT-EEEEEEES-HHHHHTTHHHHHHHHHHHHHHHH-TT--EEEE--BTT-HHHHHHHHHTTPEEEEEEEETTEEEEEEEEEPP---/----PBPPTTB-----HHHHT--SPPPP---TTEEEEE--GGGHHHHHHHHTSHHHHHHH-----HHHHHHHHHHHHHSSSEEEEEEEETTEEEEEEEEEEGGGBGGGGSS---TT-EEEEEEES-HHHHTTTHHHHHHHHHHHHHHHH-TT--EEEE--BTT-HHHHHHHHHTTPEEEEEEE-SS-EEEEEEEEPPPPP-/--SSPBPPTTB--S--HHHHTPPPPPPP---TTEEEEE--GGGHHHHHHHHTSHHHHHHS-----HHHHHHHHHHHHHSSSEEEEEEEETTEEEEEEEEEEGGGBGGGGSS---TT-EEEEEEES-HHHHHTTHHHHHHHHHHHHHHHH-TT--EEEE--BTT-HHHHHHHHHTTPEEEEEEE-SS-EEEEEEEE--

Foldseek 3Di:
DVLDADDDPWFADPADPLQQPAAAQDFFADDPLKGKDFDDLVCLQVVLVLCLDDVNCVFPVPNDHSSVSSNVSVNNVPGRFKTKMWMDGPPDTWKIKIKGQVSRTNCCVLDPDDSREIEMDMDTSPPVCVVVCVCLVCVVVRVVRSCVRPVPHFKYKDKTACPPVVVVVSLVVQPWDWRAWAQDPDGITTMTIDGDDD/DDADDDPFFADPADVLLVVAAAADFFADDPPKGKDFDDLVCLQVVLVLCLDVVNCVFPVPNDHSVVSSSVSVNQVVGRFKTWMWMDGNPDTWKIKIKGACRRGNNCVQDVHDSREIEMDMDTRDPPPCVCVVCVVRSQVRRCVVPVPHFWYKYWGACPPVVVVVSLVVLPWDWSQWAQDDDGITTITIGGDDD/DDDADDDPFFADPADPLLQPAAAQDFFADDPPKGKDFDDLVCLQVVLVQCCDDPNCVFVVPNDHSVVSSNVSVNQVPGRFKTWMWMDGNPHTWKIKIKGQVRRTNCCVQDPDDSREIEMDMDTRDPVCVPVCVVVVCVVSRVVRSCVSDVVHFWYKYWTAPPPVVVVVSLVVLPWDWRAWDDDVPGITTMTIDTDDDDD/DDADADDDVFFADPADPVLQPAAAADFFFDDPVKTKDFDDLVCQQVVLVLCLPVVNCVFPVPNDHSVVSSNVSVNSVVGRFKTWMWMDGNPHTFKIKIKGQVRRGNVCVLDPDDSREIEMDMDGRDPVVVVVCVCLVCVVVRVVRSCVRPVPHFWYKYKGAPPPVVVVVSLVVLPWDWSAWAQDPPGIITITIGGDDDPD/DDQDDDPFFADPADPLLQPAAAADFFFDDPPKGKDFDALVCLQVVLVLCLPVVNCVFVVPNDDSVVSSNVSVNQVPGRFKTWMFMDGNPDTFKIKIKGQCRRTNNCVQDPHDSREIEMDMDGRDPVCVVVCVPLVCVVSRQVRSCVRPVVHQWYKYKGAPPPCVVVVSLVVVPWDWSAWADDDDGITTITIGGDDD/DDDDDDADDDVFFADPADVVLQPAAAQDFFADDPPKGKDFDDLVCLQVVLVLCLPVVNCVFPVPNDHSSSSSNVSVNQVVGRFWTWMWMDGNPDTFKIKIKGQVRRTNVCVQDPDDSREIEMDMDGRDPVCVVVCVCLVCVVVRVLRSCVRPVVHFKYKYWTAPPPCVVVVSLVVQPWAWSQWAQDDDGITTMTIGGDPPPD/DPPPADDDPFFADPADVLLQPAAAAFFFFDDPVKGKDFDALVCLQVVLVLCLPVVNCVFPVPNDHSVVSSNVSVNQVVGRFKTWMWMDGNPHTWKIKIKGQVSRTNCCVQDPHDSREIEMDMDTRDPVCVVVCVPLVCVVVRVVRSCVRPVVHFKYKDKGFPPPPVVVVSLVVQPWDWRAWDQDPPGITTMTIDTDDDDDD/DLPDADDDPFFADPADPLLQPAAAQDWFADDPVKGKDFDDLVCLQVVLVLCLDDVNVVFPVPNDHSVVSSNVSSNNVVGRFKTWMWMDGPPDTFKIKIKGQVRRGNCCVQDVGDSQEIEMDMDTSDPVCVVVCVCVVCVVRRVLRSCVSPVVHFWYKYWGAPPPPVVVVSLVVLPWDWSAWADDPDGITTMTIGGDD